Protein 3EH2 (pdb70)

GO terms:
  GO:0005829 cytosol (C, IDA)
  GO:0008270 zinc ion binding (F, IDA)
  GO:0030127 COPII vesicle coat (C, IDA)
  GO:0090110 COPII-coated vesicle cargo loading (P, IDA)
  GO:0005789 endoplasmic reticulum membrane (C, EXP)
  GO:0006888 endoplasmic reticulum to Golgi vesicle-mediated transport (P, IMP)
  GO:0000149 SNARE binding (F, IPI)
  GO:0005515 protein binding (F, IPI)
  GO:0005789 endoplasmic reticulum membrane (C, TAS)
  GO:0005829 cytosol (C, TAS)
  GO:0012507 ER to Golgi transport vesicle membrane (C, TAS)

B-factor: mean 47.48, std 22.79, range [3.95, 114.4]

Structure (mmCIF, N/CA/C/O backbone):
data_3EH2
#
_entry.id   3EH2
#
_cell.length_a   69.690
_cell.length_b   182.980
_cell.length_c   201.830
_cell.angle_alpha   90.00
_cell.angle_beta   90.00
_cell.angle_gamma   90.00
#
_symmetry.space_group_name_H-M   'P 21 21 21'
#
loop_
_entity.id
_entity.type
_entity.pdbx_description
1 polymer 'Protein transport protein Sec24C'
2 non-polymer 'ZINC ION'
3 water water
#
loop_
_atom_site.group_PDB
_atom_site.id
_atom_site.type_symbol
_atom_site.label_atom_id
_atom_site.label_alt_id
_atom_site.label_comp_id
_atom_site.label_asym_id
_atom_site.label_entity_id
_atom_site.label_seq_id
_atom_site.pdbx_PDB_ins_code
_atom_site.Cartn_x
_atom_site.Cartn_y
_atom_site.Cartn_z
_atom_site.occupancy
_atom_site.B_iso_or_equiv
_atom_site.auth_seq_id
_atom_site.auth_comp_id
_atom_site.auth_asym_id
_atom_site.auth_atom_id
_atom_site.pdbx_PDB_model_num
ATOM 1 N N . PRO A 1 1 ? -9.389 -9.592 -4.584 1.00 83.35 2 PRO A N 1
ATOM 2 C CA . PRO A 1 1 ? -8.113 -10.335 -4.709 1.00 79.97 2 PRO A CA 1
ATOM 3 C C . PRO A 1 1 ? -6.886 -9.529 -4.272 1.00 76.29 2 PRO A C 1
ATOM 4 O O . PRO A 1 1 ? -6.991 -8.353 -3.928 1.00 75.25 2 PRO A O 1
ATOM 8 N N . ILE A 1 2 ? -5.725 -10.180 -4.308 1.00 73.01 3 ILE A N 1
ATOM 9 C CA . ILE A 1 2 ? -4.435 -9.593 -3.927 1.00 68.73 3 ILE A CA 1
ATOM 10 C C . ILE A 1 2 ? -4.401 -8.955 -2.546 1.00 65.64 3 ILE A C 1
ATOM 11 O O . ILE A 1 2 ? -3.794 -9.496 -1.626 1.00 63.78 3 ILE A O 1
ATOM 16 N N . GLN A 1 3 ? -5.035 -7.795 -2.414 1.00 64.99 4 GLN A N 1
ATOM 17 C CA . GLN A 1 3 ? -5.091 -7.072 -1.147 1.00 63.61 4 GLN A CA 1
ATOM 18 C C . GLN A 1 3 ? -5.639 -7.942 -0.016 1.00 63.46 4 GLN A C 1
ATOM 19 O O . GLN A 1 3 ? -5.002 -8.091 1.027 1.00 59.59 4 GLN A O 1
ATOM 25 N N . VAL A 1 4 ? -6.824 -8.515 -0.232 1.00 64.97 5 VAL A N 1
ATOM 26 C CA . VAL A 1 4 ? -7.482 -9.346 0.776 1.00 65.83 5 VAL A CA 1
ATOM 27 C C . VAL A 1 4 ? -6.808 -10.695 1.007 1.00 59.32 5 VAL A C 1
ATOM 28 O O . VAL A 1 4 ? -6.829 -11.217 2.122 1.00 53.59 5 VAL A O 1
ATOM 32 N N . ILE A 1 5 ? -6.212 -11.253 -0.042 1.00 55.61 6 ILE A N 1
ATOM 33 C CA . ILE A 1 5 ? -5.526 -12.535 0.063 1.00 62.38 6 ILE A CA 1
ATOM 34 C C . ILE A 1 5 ? -4.404 -12.438 1.100 1.00 64.53 6 ILE A C 1
ATOM 35 O O . ILE A 1 5 ? -4.371 -13.195 2.073 1.00 61.41 6 ILE A O 1
ATOM 40 N N . GLU A 1 6 ? -3.493 -11.494 0.887 1.00 61.68 7 GLU A N 1
ATOM 41 C CA . GLU A 1 6 ? -2.376 -11.287 1.798 1.00 63.47 7 GLU A CA 1
ATOM 42 C C . GLU A 1 6 ? -2.862 -10.942 3.203 1.00 61.77 7 GLU A C 1
ATOM 43 O O . GLU A 1 6 ? -2.212 -11.279 4.187 1.00 53.53 7 GLU A O 1
ATOM 49 N N . ASP A 1 7 ? -4.003 -10.268 3.299 1.00 64.51 8 ASP A N 1
ATOM 50 C CA . ASP A 1 7 ? -4.542 -9.911 4.605 1.00 67.86 8 ASP A CA 1
ATOM 51 C C . ASP A 1 7 ? -5.213 -11.092 5.297 1.00 68.21 8 ASP A C 1
ATOM 52 O O . ASP A 1 7 ? -5.261 -11.142 6.523 1.00 68.41 8 ASP A O 1
ATOM 57 N N . ASP A 1 8 ? -5.733 -12.038 4.517 1.00 68.27 9 ASP A N 1
ATOM 58 C CA . ASP A 1 8 ? -6.365 -13.218 5.098 1.00 67.65 9 ASP A CA 1
ATOM 59 C C . ASP A 1 8 ? -5.283 -14.040 5.792 1.00 66.53 9 ASP A C 1
ATOM 60 O O . ASP A 1 8 ? -5.411 -14.389 6.968 1.00 66.33 9 ASP A O 1
ATOM 65 N N . ARG A 1 9 ? -4.213 -14.340 5.058 1.00 63.18 10 ARG A N 1
ATOM 66 C CA . ARG A 1 9 ? -3.102 -15.112 5.603 1.00 60.37 10 ARG A CA 1
ATOM 67 C C . ARG A 1 9 ? -2.505 -14.334 6.776 1.00 60.93 10 ARG A C 1
ATOM 68 O O . ARG A 1 9 ? -2.165 -14.913 7.809 1.00 55.31 10 ARG A O 1
ATOM 76 N N . ASN A 1 10 ? -2.402 -13.017 6.611 1.00 59.90 11 ASN A N 1
ATOM 77 C CA . ASN A 1 10 ? -1.852 -12.142 7.642 1.00 64.76 11 ASN A CA 1
ATOM 78 C C . ASN A 1 10 ? -2.599 -12.289 8.966 1.00 67.97 11 ASN A C 1
ATOM 79 O O . ASN A 1 10 ? -2.014 -12.116 10.035 1.00 69.20 11 ASN A O 1
ATOM 84 N N . ASN A 1 11 ? -3.890 -12.607 8.893 1.00 69.35 12 ASN A N 1
ATOM 85 C CA . ASN A 1 11 ? -4.706 -12.761 10.094 1.00 70.94 12 ASN A CA 1
ATOM 86 C C . ASN A 1 11 ? -4.842 -14.214 10.538 1.00 71.20 12 ASN A C 1
ATOM 87 O O . ASN A 1 11 ? -5.215 -14.486 11.679 1.00 70.43 12 ASN A O 1
ATOM 92 N N . ARG A 1 12 ? -4.537 -15.147 9.643 1.00 71.38 13 ARG A N 1
ATOM 93 C CA . ARG A 1 12 ? -4.641 -16.562 9.978 1.00 75.83 13 ARG A CA 1
ATOM 94 C C . ARG A 1 12 ? -3.280 -17.238 10.183 1.00 76.81 13 ARG A C 1
ATOM 95 O O . ARG A 1 12 ? -3.207 -18.460 10.324 1.00 79.84 13 ARG A O 1
ATOM 103 N N . GLY A 1 13 ? -2.209 -16.445 10.208 1.00 78.50 14 GLY A N 1
ATOM 104 C CA . GLY A 1 13 ? -0.880 -17.007 10.394 1.00 78.37 14 GLY A CA 1
ATOM 105 C C . GLY A 1 13 ? 0.140 -16.067 11.017 1.00 80.58 14 GLY A C 1
ATOM 106 O O . GLY A 1 13 ? 1.260 -15.946 10.518 1.00 77.78 14 GLY A O 1
ATOM 107 N N . THR A 1 14 ? -0.241 -15.408 12.111 1.00 83.66 15 THR A N 1
ATOM 108 C CA . THR A 1 14 ? 0.648 -14.480 12.809 1.00 82.99 15 THR A CA 1
ATOM 109 C C . THR A 1 14 ? 1.417 -15.186 13.931 1.00 81.43 15 THR A C 1
ATOM 110 O O . THR A 1 14 ? 2.366 -14.632 14.492 1.00 82.86 15 THR A O 1
ATOM 114 N N . GLU A 1 15 ? 0.999 -16.409 14.255 1.00 77.21 16 GLU A N 1
ATOM 115 C CA . GLU A 1 15 ? 1.654 -17.211 15.289 1.00 68.19 16 GLU A CA 1
ATOM 116 C C . GLU A 1 15 ? 2.896 -17.890 14.689 1.00 56.51 16 GLU A C 1
ATOM 117 O O . GLU A 1 15 ? 3.292 -17.578 13.566 1.00 54.37 16 GLU A O 1
ATOM 123 N N . PRO A 1 16 ? 3.538 -18.810 15.430 1.00 45.08 17 PRO A N 1
ATOM 124 C CA . PRO A 1 16 ? 4.722 -19.453 14.851 1.00 35.98 17 PRO A CA 1
ATOM 125 C C . PRO A 1 16 ? 4.411 -20.607 13.909 1.00 32.78 17 PRO A C 1
ATOM 126 O O . PRO A 1 16 ? 3.450 -21.362 14.105 1.00 30.46 17 PRO A O 1
ATOM 130 N N . PHE A 1 17 ? 5.220 -20.729 12.865 1.00 29.08 18 PHE A N 1
ATOM 131 C CA . PHE A 1 17 ? 5.053 -21.820 11.920 1.00 21.14 18 PHE A CA 1
ATOM 132 C C . PHE A 1 17 ? 6.062 -22.873 12.366 1.00 21.71 18 PHE A C 1
ATOM 133 O O . PHE A 1 17 ? 7.266 -22.641 12.298 1.00 26.66 18 PHE A O 1
ATOM 141 N N . VAL A 1 18 ? 5.566 -24.005 12.860 1.00 18.92 19 VAL A N 1
ATOM 142 C CA . VAL A 1 18 ? 6.414 -25.100 13.318 1.00 19.39 19 VAL A CA 1
ATOM 143 C C . VAL A 1 18 ? 6.465 -26.124 12.193 1.00 22.91 19 VAL A C 1
ATOM 144 O O . VAL A 1 18 ? 5.420 -26.592 11.730 1.00 14.67 19 VAL A O 1
ATOM 148 N N . THR A 1 19 ? 7.672 -26.482 11.757 1.00 17.36 20 THR A N 1
ATOM 149 C CA . THR A 1 19 ? 7.815 -27.415 10.640 1.00 23.27 20 THR A CA 1
ATOM 150 C C . THR A 1 19 ? 7.826 -28.885 10.999 1.00 23.18 20 THR A C 1
ATOM 151 O O . THR A 1 19 ? 8.713 -29.616 10.561 1.00 19.32 20 THR A O 1
ATOM 155 N N . GLY A 1 20 ? 6.834 -29.315 11.775 1.00 31.91 21 GLY A N 1
ATOM 156 C CA . GLY A 1 20 ? 6.750 -30.710 12.179 1.00 31.98 21 GLY A CA 1
ATOM 157 C C . GLY A 1 20 ? 5.810 -31.570 11.341 1.00 35.21 21 GLY A C 1
ATOM 158 O O . GLY A 1 20 ? 5.823 -32.794 11.461 1.00 36.26 21 GLY A O 1
ATOM 159 N N . VAL A 1 21 ? 5.003 -30.945 10.487 1.00 33.98 22 VAL A N 1
ATOM 160 C CA . VAL A 1 21 ? 4.065 -31.685 9.650 1.00 30.06 22 VAL A CA 1
ATOM 161 C C . VAL A 1 21 ? 4.559 -31.843 8.215 1.00 30.43 22 VAL A C 1
ATOM 162 O O . VAL A 1 21 ? 4.960 -30.870 7.578 1.00 25.13 22 VAL A O 1
ATOM 166 N N . ARG A 1 22 ? 4.491 -33.071 7.711 1.00 24.76 23 ARG A N 1
ATOM 167 C CA . ARG A 1 22 ? 4.955 -33.415 6.374 1.00 31.95 23 ARG A CA 1
ATOM 168 C C . ARG A 1 22 ? 4.766 -32.355 5.263 1.00 35.64 23 ARG A C 1
ATOM 169 O O . ARG A 1 22 ? 5.612 -31.468 5.102 1.00 50.92 23 ARG A O 1
ATOM 177 N N . GLY A 1 23 ? 3.687 -32.444 4.493 1.00 31.11 24 GLY A N 1
ATOM 178 C CA . GLY A 1 23 ? 3.459 -31.485 3.420 1.00 28.01 24 GLY A CA 1
ATOM 179 C C . GLY A 1 23 ? 2.619 -30.280 3.819 1.00 26.36 24 GLY A C 1
ATOM 180 O O . GLY A 1 23 ? 1.603 -29.982 3.207 1.00 21.54 24 GLY A O 1
ATOM 181 N N . GLN A 1 24 ? 3.068 -29.574 4.845 1.00 22.72 25 GLN A N 1
ATOM 182 C CA . GLN A 1 24 ? 2.372 -28.408 5.356 1.00 27.47 25 GLN A CA 1
ATOM 183 C C . GLN A 1 24 ? 2.689 -27.154 4.530 1.00 18.79 25 GLN A C 1
ATOM 184 O O . GLN A 1 24 ? 3.841 -26.750 4.420 1.00 24.87 25 GLN A O 1
ATOM 190 N N . VAL A 1 25 ? 1.668 -26.544 3.943 1.00 24.21 26 VAL A N 1
ATOM 191 C CA . VAL A 1 25 ? 1.869 -25.337 3.141 1.00 20.58 26 VAL A CA 1
ATOM 192 C C . VAL A 1 25 ? 2.275 -24.207 4.090 1.00 18.79 26 VAL A C 1
ATOM 193 O O . VAL A 1 25 ? 1.588 -23.935 5.072 1.00 23.13 26 VAL A O 1
ATOM 197 N N . PRO A 1 26 ? 3.406 -23.538 3.815 1.00 22.03 27 PRO A N 1
ATOM 198 C CA . PRO A 1 26 ? 3.860 -22.446 4.689 1.00 18.75 27 PRO A CA 1
ATOM 199 C C . PRO A 1 26 ? 3.011 -21.197 4.501 1.00 21.85 27 PRO A C 1
ATOM 200 O O . PRO A 1 26 ? 2.190 -21.143 3.601 1.00 17.87 27 PRO A O 1
ATOM 204 N N . PRO A 1 27 ? 3.181 -20.189 5.367 1.00 20.68 28 PRO A N 1
ATOM 205 C CA . PRO A 1 27 ? 2.390 -18.956 5.220 1.00 23.67 28 PRO A CA 1
ATOM 206 C C . PRO A 1 27 ? 2.806 -18.244 3.930 1.00 17.99 28 PRO A C 1
ATOM 207 O O . PRO A 1 27 ? 3.826 -18.582 3.335 1.00 27.83 28 PRO A O 1
ATOM 211 N N . LEU A 1 28 ? 2.026 -17.263 3.501 1.00 17.27 29 LEU A N 1
ATOM 212 C CA . LEU A 1 28 ? 2.335 -16.529 2.277 1.00 21.71 29 LEU A CA 1
ATOM 213 C C . LEU A 1 28 ? 3.585 -15.671 2.492 1.00 20.58 29 LEU A C 1
ATOM 214 O O . LEU A 1 28 ? 3.865 -15.255 3.617 1.00 20.42 29 LEU A O 1
ATOM 219 N N . VAL A 1 29 ? 4.348 -15.412 1.429 1.00 17.66 30 VAL A N 1
ATOM 220 C CA . VAL A 1 29 ? 5.575 -14.617 1.583 1.00 24.57 30 VAL A CA 1
ATOM 221 C C . VAL A 1 29 ? 5.297 -13.202 2.088 1.00 31.67 30 VAL A C 1
ATOM 222 O O . VAL A 1 29 ? 6.186 -12.543 2.637 1.00 26.87 30 VAL A O 1
ATOM 226 N N . THR A 1 30 ? 4.061 -12.747 1.900 1.00 20.31 31 THR A N 1
ATOM 227 C CA . THR A 1 30 ? 3.661 -11.417 2.315 1.00 22.14 31 THR A CA 1
ATOM 228 C C . THR A 1 30 ? 3.218 -11.378 3.768 1.00 25.38 31 THR A C 1
ATOM 229 O O . THR A 1 30 ? 2.729 -10.359 4.249 1.00 22.68 31 THR A O 1
ATOM 233 N N . THR A 1 31 ? 3.379 -12.496 4.462 1.00 26.51 32 THR A N 1
ATOM 234 C CA . THR A 1 31 ? 2.990 -12.577 5.868 1.00 27.99 32 THR A CA 1
ATOM 235 C C . THR A 1 31 ? 4.217 -12.717 6.756 1.00 29.68 32 THR A C 1
ATOM 236 O O . THR A 1 31 ? 5.083 -13.548 6.495 1.00 23.80 32 THR A O 1
ATOM 240 N N . ASN A 1 32 ? 4.290 -11.899 7.797 1.00 27.50 33 ASN A N 1
ATOM 241 C CA . ASN A 1 32 ? 5.404 -11.963 8.732 1.00 32.94 33 ASN A CA 1
ATOM 242 C C . ASN A 1 32 ? 5.111 -13.081 9.710 1.00 26.88 33 ASN A C 1
ATOM 243 O O . ASN A 1 32 ? 4.008 -13.172 10.242 1.00 31.46 33 ASN A O 1
ATOM 248 N N . PHE A 1 33 ? 6.096 -13.938 9.943 1.00 27.73 34 PHE A N 1
ATOM 249 C CA . PHE A 1 33 ? 5.922 -15.048 10.866 1.00 24.97 34 PHE A CA 1
ATOM 250 C C . PHE A 1 33 ? 7.255 -15.554 11.358 1.00 27.54 34 PHE A C 1
ATOM 251 O O . PHE A 1 33 ? 8.302 -15.242 10.792 1.00 24.73 34 PHE A O 1
ATOM 259 N N . LEU A 1 34 ? 7.208 -16.328 12.431 1.00 26.36 35 LEU A N 1
ATOM 260 C CA . LEU A 1 34 ? 8.409 -16.895 13.012 1.00 34.65 35 LEU A CA 1
ATOM 261 C C . LEU A 1 34 ? 8.430 -18.381 12.705 1.00 33.71 35 LEU A C 1
ATOM 262 O O . LEU A 1 34 ? 7.411 -19.065 12.831 1.00 30.74 35 LEU A O 1
ATOM 267 N N . VAL A 1 35 ? 9.592 -18.882 12.307 1.00 31.09 36 VAL A N 1
ATOM 268 C CA . VAL A 1 35 ? 9.715 -20.296 11.999 1.00 24.64 36 VAL A CA 1
ATOM 269 C C . VAL A 1 35 ? 10.464 -21.066 13.072 1.00 24.55 36 VAL A C 1
ATOM 270 O O . VAL A 1 35 ? 11.532 -20.651 13.527 1.00 24.10 36 VAL A O 1
ATOM 274 N N . LYS A 1 36 ? 9.885 -22.187 13.480 1.00 22.11 37 LYS A N 1
ATOM 275 C CA . LYS A 1 36 ? 10.514 -23.075 14.446 1.00 25.96 37 LYS A CA 1
ATOM 276 C C . LYS A 1 36 ? 10.693 -24.394 13.693 1.00 21.53 37 LYS A C 1
ATOM 277 O O . LYS A 1 36 ? 9.721 -25.013 13.263 1.00 17.71 37 LYS A O 1
ATOM 283 N N . ASP A 1 37 ? 11.938 -24.807 13.518 1.00 17.52 38 ASP A N 1
ATOM 284 C CA . ASP A 1 37 ? 12.226 -26.023 12.777 1.00 29.30 38 ASP A CA 1
ATOM 285 C C . ASP A 1 37 ? 11.408 -27.246 13.222 1.00 30.02 38 ASP A C 1
ATOM 286 O O . ASP A 1 37 ? 10.247 -27.379 12.853 1.00 49.43 38 ASP A O 1
ATOM 291 N N . GLN A 1 38 ? 11.986 -28.134 14.009 1.00 27.92 39 GLN A N 1
ATOM 292 C CA . GLN A 1 38 ? 11.283 -29.357 14.445 1.00 29.81 39 GLN A CA 1
ATOM 293 C C . GLN A 1 38 ? 11.094 -30.477 13.389 1.00 28.65 39 GLN A C 1
ATOM 294 O O . GLN A 1 38 ? 10.172 -31.290 13.492 1.00 29.06 39 GLN A O 1
ATOM 300 N N . GLY A 1 39 ? 11.955 -30.543 12.376 1.00 26.39 40 GLY A N 1
ATOM 301 C CA . GLY A 1 39 ? 11.822 -31.635 11.424 1.00 24.62 40 GLY A CA 1
ATOM 302 C C . GLY A 1 39 ? 11.873 -31.392 9.926 1.00 25.42 40 GLY A C 1
ATOM 303 O O . GLY A 1 39 ? 12.492 -32.165 9.212 1.00 23.19 40 GLY A O 1
ATOM 304 N N . ASN A 1 40 ? 11.205 -30.349 9.447 1.00 23.39 41 ASN A N 1
ATOM 305 C CA . ASN A 1 40 ? 11.184 -30.025 8.022 1.00 13.96 41 ASN A CA 1
ATOM 306 C C . ASN A 1 40 ? 12.008 -28.770 7.787 1.00 14.97 41 ASN A C 1
ATOM 307 O O . ASN A 1 40 ? 12.157 -27.938 8.679 1.00 19.42 41 ASN A O 1
ATOM 312 N N . ALA A 1 41 ? 12.533 -28.630 6.581 1.00 10.74 42 ALA A N 1
ATOM 313 C CA . ALA A 1 41 ? 13.323 -27.461 6.238 1.00 17.06 42 ALA A CA 1
ATOM 314 C C . ALA A 1 41 ? 12.387 -26.270 6.321 1.00 18.17 42 ALA A C 1
ATOM 315 O O . ALA A 1 41 ? 11.233 -26.335 5.883 1.00 15.24 42 ALA A O 1
ATOM 317 N N . SER A 1 42 ? 12.884 -25.189 6.901 1.00 12.72 43 SER A N 1
ATOM 318 C CA . SER A 1 42 ? 12.094 -23.984 7.031 1.00 16.43 43 SER A CA 1
ATOM 319 C C . SER A 1 42 ? 11.773 -23.434 5.650 1.00 16.70 43 SER A C 1
ATOM 320 O O . SER A 1 42 ? 12.526 -23.629 4.695 1.00 15.78 43 SER A O 1
ATOM 323 N N . PRO A 1 43 ? 10.635 -22.753 5.516 1.00 15.78 44 PRO A N 1
ATOM 324 C CA . PRO A 1 43 ? 10.281 -22.194 4.210 1.00 19.57 44 PRO A CA 1
ATOM 325 C C . PRO A 1 43 ? 11.288 -21.127 3.736 1.00 13.94 44 PRO A C 1
ATOM 326 O O . PRO A 1 43 ? 11.273 -20.705 2.588 1.00 22.88 44 PRO A O 1
ATOM 330 N N . ARG A 1 44 ? 12.169 -20.686 4.621 1.00 19.57 45 ARG A N 1
ATOM 331 C CA . ARG A 1 44 ? 13.156 -19.690 4.215 1.00 19.14 45 ARG A CA 1
ATOM 332 C C . ARG A 1 44 ? 14.257 -20.321 3.370 1.00 13.63 45 ARG A C 1
ATOM 333 O O . ARG A 1 44 ? 14.951 -19.640 2.606 1.00 16.15 45 ARG A O 1
ATOM 341 N N . TYR A 1 45 ? 14.406 -21.631 3.517 1.00 19.13 46 TYR A N 1
ATOM 342 C CA . TYR A 1 45 ? 15.406 -22.396 2.789 1.00 19.75 46 TYR A CA 1
ATOM 343 C C . TYR A 1 45 ? 14.809 -23.011 1.514 1.00 23.78 46 TYR A C 1
ATOM 344 O O . TYR A 1 45 ? 15.477 -23.087 0.476 1.00 20.48 46 TYR A O 1
ATOM 353 N N . ILE A 1 46 ? 13.555 -23.458 1.602 1.00 23.08 47 ILE A N 1
ATOM 354 C CA . ILE A 1 46 ? 12.891 -24.091 0.467 1.00 23.69 47 ILE A CA 1
ATOM 355 C C . ILE A 1 46 ? 11.381 -23.864 0.393 1.00 24.10 47 ILE A C 1
ATOM 356 O O . ILE A 1 46 ? 10.673 -23.982 1.398 1.00 19.78 47 ILE A O 1
ATOM 361 N N . ARG A 1 47 ? 10.894 -23.565 -0.806 1.00 18.52 48 ARG A N 1
ATOM 362 C CA . ARG A 1 47 ? 9.456 -23.392 -1.042 1.00 16.95 48 ARG A CA 1
ATOM 363 C C . ARG A 1 47 ? 9.123 -24.165 -2.313 1.00 18.39 48 ARG A C 1
ATOM 364 O O . ARG A 1 47 ? 9.880 -24.123 -3.288 1.00 14.53 48 ARG A O 1
ATOM 372 N N . CYS A 1 48 ? 7.994 -24.872 -2.292 1.00 16.89 49 CYS A N 1
ATOM 373 C CA . CYS A 1 48 ? 7.553 -25.679 -3.422 1.00 15.67 49 CYS A CA 1
ATOM 374 C C . CYS A 1 48 ? 6.281 -25.150 -4.063 1.00 19.36 49 CYS A C 1
ATOM 375 O O . CYS A 1 48 ? 5.509 -24.434 -3.431 1.00 19.71 49 CYS A O 1
ATOM 378 N N . THR A 1 49 ? 6.070 -25.523 -5.322 1.00 11.98 50 THR A N 1
ATOM 379 C CA . THR A 1 49 ? 4.884 -25.137 -6.065 1.00 10.75 50 THR A CA 1
ATOM 380 C C . THR A 1 49 ? 3.745 -26.017 -5.589 1.00 17.38 50 THR A C 1
ATOM 381 O O . THR A 1 49 ? 2.575 -25.612 -5.582 1.00 16.90 50 THR A O 1
ATOM 385 N N . SER A 1 50 ? 4.110 -27.230 -5.182 1.00 19.97 51 SER A N 1
ATOM 386 C CA . SER A 1 50 ? 3.154 -28.217 -4.709 1.00 13.05 51 SER A CA 1
ATOM 387 C C . SER A 1 50 ? 3.650 -28.951 -3.469 1.00 19.12 51 SER A C 1
ATOM 388 O O . SER A 1 50 ? 4.759 -29.477 -3.458 1.00 16.14 51 SER A O 1
ATOM 391 N N . TYR A 1 51 ? 2.816 -28.998 -2.433 1.00 23.04 52 TYR A N 1
ATOM 392 C CA . TYR A 1 51 ? 3.178 -29.670 -1.189 1.00 21.86 52 TYR A CA 1
ATOM 393 C C . TYR A 1 51 ? 2.551 -31.055 -1.040 1.00 22.43 52 TYR A C 1
ATOM 394 O O . TYR A 1 51 ? 2.814 -31.758 -0.074 1.00 19.15 52 TYR A O 1
ATOM 403 N N . ASN A 1 52 ? 1.725 -31.443 -2.005 1.00 21.14 53 ASN A N 1
ATOM 404 C CA . ASN A 1 52 ? 1.091 -32.761 -2.002 1.00 21.78 53 ASN A CA 1
ATOM 405 C C . ASN A 1 52 ? 1.174 -33.229 -3.459 1.00 22.67 53 ASN A C 1
ATOM 406 O O . ASN A 1 52 ? 0.287 -32.975 -4.277 1.00 24.79 53 ASN A O 1
ATOM 411 N N . ILE A 1 53 ? 2.279 -33.901 -3.758 1.00 26.77 54 ILE A N 1
ATOM 412 C CA . ILE A 1 53 ? 2.619 -34.393 -5.087 1.00 31.07 54 ILE A CA 1
ATOM 413 C C . ILE A 1 53 ? 1.789 -35.555 -5.617 1.00 27.19 54 ILE A C 1
ATOM 414 O O . ILE A 1 53 ? 1.465 -36.484 -4.884 1.00 22.55 54 ILE A O 1
ATOM 419 N N . PRO A 1 54 ? 1.421 -35.504 -6.907 1.00 26.76 55 PRO A N 1
ATOM 420 C CA . PRO A 1 54 ? 0.636 -36.612 -7.459 1.00 21.76 55 PRO A CA 1
ATOM 421 C C . PRO A 1 54 ? 1.518 -37.849 -7.407 1.00 28.01 55 PRO A C 1
ATOM 422 O O . PRO A 1 54 ? 2.733 -37.764 -7.613 1.00 23.90 55 PRO A O 1
ATOM 426 N N . CYS A 1 55 ? 0.920 -38.996 -7.122 1.00 20.39 56 CYS A N 1
ATOM 427 C CA . CYS A 1 55 ? 1.693 -40.224 -7.013 1.00 25.81 56 CYS A CA 1
ATOM 428 C C . CYS A 1 55 ? 2.274 -40.789 -8.297 1.00 26.33 56 CYS A C 1
ATOM 429 O O . CYS A 1 55 ? 3.278 -41.506 -8.251 1.00 29.94 56 CYS A O 1
ATOM 432 N N . THR A 1 56 ? 1.658 -40.483 -9.436 1.00 15.22 57 THR A N 1
ATOM 433 C CA . THR A 1 56 ? 2.147 -41.016 -10.701 1.00 23.72 57 THR A CA 1
ATOM 434 C C . THR A 1 56 ? 2.291 -39.949 -11.769 1.00 25.30 57 THR A C 1
ATOM 435 O O . THR A 1 56 ? 1.841 -38.818 -11.605 1.00 27.87 57 THR A O 1
ATOM 439 N N . SER A 1 57 ? 2.915 -40.332 -12.874 1.00 24.12 58 SER A N 1
ATOM 440 C CA . SER A 1 57 ? 3.097 -39.441 -14.004 1.00 25.42 58 SER A CA 1
ATOM 441 C C . SER A 1 57 ? 1.760 -39.160 -14.722 1.00 22.63 58 SER A C 1
ATOM 442 O O . SER A 1 57 ? 1.532 -38.049 -15.198 1.00 27.74 58 SER A O 1
ATOM 445 N N . ASP A 1 58 ? 0.881 -40.159 -14.799 1.00 20.45 59 ASP A N 1
ATOM 446 C CA . ASP A 1 58 ? -0.401 -39.980 -15.488 1.00 26.31 59 ASP A CA 1
ATOM 447 C C . ASP A 1 58 ? -1.267 -38.973 -14.749 1.00 20.87 59 ASP A C 1
ATOM 448 O O . ASP A 1 58 ? -1.866 -38.093 -15.355 1.00 20.66 59 ASP A O 1
ATOM 453 N N . MET A 1 59 ? -1.324 -39.112 -13.431 1.00 25.66 60 MET A N 1
ATOM 454 C CA . MET A 1 59 ? -2.105 -38.204 -12.604 1.00 24.91 60 MET A CA 1
ATOM 455 C C . MET A 1 59 ? -1.564 -36.785 -12.723 1.00 21.94 60 MET A C 1
ATOM 456 O O . MET A 1 59 ? -2.331 -35.824 -12.794 1.00 21.68 60 MET A O 1
ATOM 461 N N . ALA A 1 60 ? -0.240 -36.656 -12.744 1.00 21.40 61 ALA A N 1
ATOM 462 C CA . ALA A 1 60 ? 0.390 -35.347 -12.867 1.00 21.32 61 ALA A CA 1
ATOM 463 C C . ALA A 1 60 ? 0.011 -34.702 -14.195 1.00 26.07 61 ALA A C 1
ATOM 464 O O . ALA A 1 60 ? -0.364 -33.525 -14.234 1.00 25.90 61 ALA A O 1
ATOM 466 N N . LYS A 1 61 ? 0.106 -35.471 -15.280 1.00 21.42 62 LYS A N 1
ATOM 467 C CA . LYS A 1 61 ? -0.216 -34.942 -16.603 1.00 26.29 62 LYS A CA 1
ATOM 468 C C . LYS A 1 61 ? -1.668 -34.505 -16.689 1.00 24.87 62 LYS A C 1
ATOM 469 O O . LYS A 1 61 ? -2.045 -33.739 -17.569 1.00 25.35 62 LYS A O 1
ATOM 475 N N . GLN A 1 62 ? -2.486 -34.985 -15.764 1.00 26.88 63 GLN A N 1
ATOM 476 C CA . GLN A 1 62 ? -3.890 -34.611 -15.756 1.00 26.64 63 GLN A CA 1
ATOM 477 C C . GLN A 1 62 ? -4.088 -33.194 -15.251 1.00 25.90 63 GLN A C 1
ATOM 478 O O . GLN A 1 62 ? -5.088 -32.549 -15.583 1.00 22.77 63 GLN A O 1
ATOM 484 N N . ALA A 1 63 ? -3.146 -32.713 -14.439 1.00 17.40 64 ALA A N 1
ATOM 485 C CA . ALA A 1 63 ? -3.257 -31.367 -13.880 1.00 22.01 64 ALA A CA 1
ATOM 486 C C . ALA A 1 63 ? -2.326 -30.369 -14.559 1.00 17.34 64 ALA A C 1
ATOM 487 O O . ALA A 1 63 ? -2.593 -29.170 -14.556 1.00 25.40 64 ALA A O 1
ATOM 489 N N . GLN A 1 64 ? -1.231 -30.861 -15.129 1.00 18.97 65 GLN A N 1
ATOM 490 C CA . GLN A 1 64 ? -0.281 -29.994 -15.814 1.00 18.83 65 GLN A CA 1
ATOM 491 C C . GLN A 1 64 ? 0.350 -28.970 -14.868 1.00 24.61 65 GLN A C 1
ATOM 492 O O . GLN A 1 64 ? 0.824 -27.919 -15.308 1.00 24.02 65 GLN A O 1
ATOM 498 N N . VAL A 1 65 ? 0.345 -29.260 -13.571 1.00 21.63 66 VAL A N 1
ATOM 499 C CA . VAL A 1 65 ? 0.953 -28.344 -12.607 1.00 23.76 66 VAL A CA 1
ATOM 500 C C . VAL A 1 65 ? 2.441 -28.676 -12.407 1.00 20.74 66 VAL A C 1
ATOM 501 O O . VAL A 1 65 ? 2.794 -29.724 -11.880 1.00 21.90 66 VAL A O 1
ATOM 505 N N . PRO A 1 66 ? 3.337 -27.779 -12.845 1.00 21.50 67 PRO A N 1
ATOM 506 C CA . PRO A 1 66 ? 4.772 -28.038 -12.686 1.00 16.97 67 PRO A CA 1
ATOM 507 C C . PRO A 1 66 ? 5.120 -28.268 -11.225 1.00 20.77 67 PRO A C 1
ATOM 508 O O . PRO A 1 66 ? 4.579 -27.607 -10.341 1.00 14.82 67 PRO A O 1
ATOM 512 N N . LEU A 1 67 ? 5.998 -29.235 -10.978 1.00 21.41 68 LEU A N 1
ATOM 513 C CA . LEU A 1 67 ? 6.421 -29.561 -9.627 1.00 21.22 68 LEU A CA 1
ATOM 514 C C . LEU A 1 67 ? 7.820 -28.977 -9.465 1.00 21.55 68 LEU A C 1
ATOM 515 O O . LEU A 1 67 ? 8.786 -29.511 -9.997 1.00 22.80 68 LEU A O 1
ATOM 520 N N . ALA A 1 68 ? 7.926 -27.876 -8.733 1.00 19.38 69 ALA A N 1
ATOM 521 C CA . ALA A 1 68 ? 9.215 -27.225 -8.568 1.00 18.45 69 ALA A CA 1
ATOM 522 C C . ALA A 1 68 ? 9.513 -26.736 -7.160 1.00 18.68 69 ALA A C 1
ATOM 523 O O . ALA A 1 68 ? 8.618 -26.504 -6.350 1.00 23.68 69 ALA A O 1
ATOM 525 N N . ALA A 1 69 ? 10.796 -26.558 -6.887 1.00 19.42 70 ALA A N 1
ATOM 526 C CA . ALA A 1 69 ? 11.231 -26.098 -5.588 1.00 11.85 70 ALA A CA 1
ATOM 527 C C . ALA A 1 69 ? 12.200 -24.952 -5.774 1.00 20.27 70 ALA A C 1
ATOM 528 O O . ALA A 1 69 ? 13.105 -25.024 -6.612 1.00 15.09 70 ALA A O 1
ATOM 530 N N . VAL A 1 70 ? 12.003 -23.892 -4.994 1.00 17.24 71 VAL A N 1
ATOM 531 C CA . VAL A 1 70 ? 12.879 -22.734 -5.050 1.00 17.23 71 VAL A CA 1
ATOM 532 C C . VAL A 1 70 ? 13.710 -22.839 -3.780 1.00 15.81 71 VAL A C 1
ATOM 533 O O . VAL A 1 70 ? 13.196 -22.683 -2.680 1.00 18.18 71 VAL A O 1
ATOM 537 N N . ILE A 1 71 ? 15.003 -23.093 -3.952 1.00 21.65 72 ILE A N 1
ATOM 538 C CA . ILE A 1 71 ? 15.929 -23.296 -2.843 1.00 15.99 72 ILE A CA 1
ATOM 539 C C . ILE A 1 71 ? 16.935 -22.166 -2.616 1.00 16.38 72 ILE A C 1
ATOM 540 O O . ILE A 1 71 ? 17.545 -21.653 -3.551 1.00 14.37 72 ILE A O 1
ATOM 545 N N . LYS A 1 72 ? 17.113 -21.813 -1.348 1.00 17.28 73 LYS A N 1
ATOM 546 C CA . LYS A 1 72 ? 18.003 -20.732 -0.912 1.00 19.97 73 LYS A CA 1
ATOM 547 C C . LYS A 1 72 ? 18.849 -21.347 0.205 1.00 20.20 73 LYS A C 1
ATOM 548 O O . LYS A 1 72 ? 18.601 -21.100 1.392 1.00 17.33 73 LYS A O 1
ATOM 554 N N . PRO A 1 73 ? 19.868 -22.139 -0.159 1.00 17.82 74 PRO A N 1
ATOM 555 C CA . PRO A 1 73 ? 20.766 -22.830 0.781 1.00 20.58 74 PRO A CA 1
ATOM 556 C C . PRO A 1 73 ? 21.279 -22.073 2.002 1.00 25.76 74 PRO A C 1
ATOM 557 O O . PRO A 1 73 ? 21.202 -22.579 3.119 1.00 18.14 74 PRO A O 1
ATOM 561 N N . LEU A 1 74 ? 21.806 -20.872 1.796 1.00 25.15 75 LEU A N 1
ATOM 562 C CA . LEU A 1 74 ? 22.343 -20.096 2.908 1.00 25.80 75 LEU A CA 1
ATOM 563 C C . LEU A 1 74 ? 21.507 -18.873 3.278 1.00 24.03 75 LEU A C 1
ATOM 564 O O . LEU A 1 74 ? 22.053 -17.840 3.667 1.00 23.16 75 LEU A O 1
ATOM 569 N N . ALA A 1 75 ? 20.188 -18.996 3.159 1.00 22.94 76 ALA A N 1
ATOM 570 C CA . ALA A 1 75 ? 19.272 -17.901 3.492 1.00 20.68 76 ALA A CA 1
ATOM 571 C C . ALA A 1 75 ? 19.617 -17.249 4.825 1.00 23.23 76 ALA A C 1
ATOM 572 O O . ALA A 1 75 ? 19.919 -17.934 5.806 1.00 21.90 76 ALA A O 1
ATOM 574 N N . ARG A 1 76 ? 19.578 -15.922 4.853 1.00 27.98 77 ARG A N 1
ATOM 575 C CA . ARG A 1 76 ? 19.856 -15.172 6.072 1.00 33.17 77 ARG A CA 1
ATOM 576 C C . ARG A 1 76 ? 18.601 -15.305 6.919 1.00 27.81 77 ARG A C 1
ATOM 577 O O . ARG A 1 76 ? 17.498 -15.088 6.435 1.00 30.36 77 ARG A O 1
ATOM 585 N N . LEU A 1 77 ? 18.768 -15.650 8.186 1.00 31.34 78 LEU A N 1
ATOM 586 C CA . LEU A 1 77 ? 17.623 -15.823 9.064 1.00 36.10 78 LEU A CA 1
ATOM 587 C C . LEU A 1 77 ? 17.429 -14.678 10.042 1.00 38.49 78 LEU A C 1
ATOM 588 O O . LEU A 1 77 ? 18.387 -14.017 10.439 1.00 41.77 78 LEU A O 1
ATOM 593 N N . PRO A 1 78 ? 16.173 -14.417 10.428 1.00 42.96 79 PRO A N 1
ATOM 594 C CA . PRO A 1 78 ? 15.893 -13.345 11.381 1.00 42.60 79 PRO A CA 1
ATOM 595 C C . PRO A 1 78 ? 16.639 -13.721 12.651 1.00 47.53 79 PRO A C 1
ATOM 596 O O . PRO A 1 78 ? 16.854 -14.902 12.921 1.00 49.31 79 PRO A O 1
ATOM 600 N N . PRO A 1 79 ? 17.034 -12.728 13.454 1.00 51.85 80 PRO A N 1
ATOM 601 C CA . PRO A 1 79 ? 17.768 -12.986 14.698 1.00 48.76 80 PRO A CA 1
ATOM 602 C C . PRO A 1 79 ? 17.174 -14.079 15.577 1.00 44.42 80 PRO A C 1
ATOM 603 O O . PRO A 1 79 ? 17.905 -14.895 16.142 1.00 44.08 80 PRO A O 1
ATOM 607 N N . GLU A 1 80 ? 15.849 -14.099 15.680 1.00 37.54 81 GLU A N 1
ATOM 608 C CA . GLU A 1 80 ? 15.162 -15.062 16.537 1.00 41.08 81 GLU A CA 1
ATOM 609 C C . GLU A 1 80 ? 15.152 -16.500 16.043 1.00 38.60 81 GLU A C 1
ATOM 610 O O . GLU A 1 80 ? 14.865 -17.417 16.812 1.00 39.92 81 GLU A O 1
ATOM 616 N N . GLU A 1 81 ? 15.450 -16.707 14.768 1.00 35.01 82 GLU A N 1
ATOM 617 C CA . GLU A 1 81 ? 15.459 -18.058 14.226 1.00 33.15 82 GLU A CA 1
ATOM 618 C C . GLU A 1 81 ? 16.859 -18.653 14.263 1.00 29.85 82 GLU A C 1
ATOM 619 O O . GLU A 1 81 ? 17.816 -18.053 13.782 1.00 30.55 82 GLU A O 1
ATOM 625 N N . ALA A 1 82 ? 16.962 -19.829 14.871 1.00 26.19 83 ALA A N 1
ATOM 626 C CA . ALA A 1 82 ? 18.227 -20.534 15.031 1.00 28.23 83 ALA A CA 1
ATOM 627 C C . ALA A 1 82 ? 18.874 -20.976 13.726 1.00 29.66 83 ALA A C 1
ATOM 628 O O . ALA A 1 82 ? 18.210 -21.471 12.824 1.00 31.29 83 ALA A O 1
ATOM 630 N N . SER A 1 83 ? 20.184 -20.785 13.645 1.00 28.72 84 SER A N 1
ATOM 631 C CA . SER A 1 83 ? 20.951 -21.186 12.484 1.00 30.60 84 SER A CA 1
ATOM 632 C C . SER A 1 83 ? 21.168 -22.699 12.568 1.00 27.35 84 SER A C 1
ATOM 633 O O . SER A 1 83 ? 20.997 -23.313 13.623 1.00 20.48 84 SER A O 1
ATOM 636 N N . PRO A 1 84 ? 21.554 -23.317 11.451 1.00 21.19 85 PRO A N 1
ATOM 637 C CA . PRO A 1 84 ? 21.786 -24.767 11.420 1.00 19.54 85 PRO A CA 1
ATOM 638 C C . PRO A 1 84 ? 22.906 -25.185 12.382 1.00 24.78 85 PRO A C 1
ATOM 639 O O . PRO A 1 84 ? 23.937 -24.518 12.458 1.00 28.39 85 PRO A O 1
ATOM 643 N N . TYR A 1 85 ? 22.697 -26.266 13.129 1.00 22.96 86 TYR A N 1
ATOM 644 C CA . TYR A 1 85 ? 23.726 -26.763 14.046 1.00 23.31 86 TYR A CA 1
ATOM 645 C C . TYR A 1 85 ? 24.782 -27.487 13.229 1.00 22.87 86 TYR A C 1
ATOM 646 O O . TYR A 1 85 ? 24.461 -28.138 12.231 1.00 24.57 86 TYR A O 1
ATOM 655 N N . VAL A 1 86 ? 26.037 -27.381 13.652 1.00 22.70 87 VAL A N 1
ATOM 656 C CA . VAL A 1 86 ? 27.123 -28.062 12.962 1.00 22.61 87 VAL A CA 1
ATOM 657 C C . VAL A 1 86 ? 27.435 -29.355 13.702 1.00 23.71 87 VAL A C 1
ATOM 658 O O . VAL A 1 86 ? 27.748 -29.345 14.890 1.00 30.33 87 VAL A O 1
ATOM 662 N N . VAL A 1 87 ? 27.323 -30.470 12.993 1.00 23.10 88 VAL A N 1
ATOM 663 C CA . VAL A 1 87 ? 27.590 -31.777 13.575 1.00 28.06 88 VAL A CA 1
ATOM 664 C C . VAL A 1 87 ? 28.962 -32.284 13.124 1.00 26.83 88 VAL A C 1
ATOM 665 O O . VAL A 1 87 ? 29.288 -32.289 11.935 1.00 31.60 88 VAL A O 1
ATOM 669 N N . ASP A 1 88 ? 29.754 -32.724 14.088 1.00 28.17 89 ASP A N 1
ATOM 670 C CA . ASP A 1 88 ? 31.097 -33.202 13.822 1.00 23.88 89 ASP A CA 1
ATOM 671 C C . ASP A 1 88 ? 31.256 -34.680 14.125 1.00 21.33 89 ASP A C 1
ATOM 672 O O . ASP A 1 88 ? 31.377 -35.073 15.287 1.00 18.72 89 ASP A O 1
ATOM 677 N N . HIS A 1 89 ? 31.270 -35.490 13.069 1.00 21.04 90 HIS A N 1
ATOM 678 C CA . HIS A 1 89 ? 31.414 -36.935 13.198 1.00 19.03 90 HIS A CA 1
ATOM 679 C C . HIS A 1 89 ? 32.839 -37.439 13.108 1.00 24.28 90 HIS A C 1
ATOM 680 O O . HIS A 1 89 ? 33.056 -38.638 12.958 1.00 21.62 90 HIS A O 1
ATOM 687 N N . GLY A 1 90 ? 33.812 -36.534 13.202 1.00 29.29 91 GLY A N 1
ATOM 688 C CA . GLY A 1 90 ? 35.199 -36.960 13.147 1.00 26.08 91 GLY A CA 1
ATOM 689 C C . GLY A 1 90 ? 35.637 -37.452 11.780 1.00 31.26 91 GLY A C 1
ATOM 690 O O . GLY A 1 90 ? 35.052 -37.078 10.767 1.00 28.21 91 GLY A O 1
ATOM 691 N N . GLU A 1 91 ? 36.652 -38.311 11.757 1.00 31.39 92 GLU A N 1
ATOM 692 C CA . GLU A 1 91 ? 37.203 -38.831 10.508 1.00 31.96 92 GLU A CA 1
ATOM 693 C C . GLU A 1 91 ? 36.266 -39.671 9.654 1.00 23.17 92 GLU A C 1
ATOM 694 O O . GLU A 1 91 ? 36.398 -39.690 8.437 1.00 26.30 92 GLU A O 1
ATOM 700 N N . SER A 1 92 ? 35.322 -40.372 10.265 1.00 23.30 93 SER A N 1
ATOM 701 C CA . SER A 1 92 ? 34.432 -41.198 9.466 1.00 26.27 93 SER A CA 1
ATOM 702 C C . SER A 1 92 ? 33.417 -40.355 8.693 1.00 27.35 93 SER A C 1
ATOM 703 O O . SER A 1 92 ? 32.828 -40.823 7.716 1.00 25.97 93 SER A O 1
ATOM 706 N N . GLY A 1 93 ? 33.226 -39.108 9.119 1.00 21.93 94 GLY A N 1
ATOM 707 C CA . GLY A 1 93 ? 32.277 -38.240 8.442 1.00 18.92 94 GLY A CA 1
ATOM 708 C C . GLY A 1 93 ? 30.842 -38.709 8.640 1.00 17.11 94 GLY A C 1
ATOM 709 O O . GLY A 1 93 ? 30.614 -39.686 9.336 1.00 23.30 94 GLY A O 1
ATOM 710 N N . PRO A 1 94 ? 29.852 -38.026 8.048 1.00 22.76 95 PRO A N 1
ATOM 711 C CA . PRO A 1 94 ? 28.422 -38.362 8.150 1.00 19.95 95 PRO A CA 1
ATOM 712 C C . PRO A 1 94 ? 28.016 -39.682 7.489 1.00 20.64 95 PRO A C 1
ATOM 713 O O . PRO A 1 94 ? 28.518 -40.032 6.420 1.00 19.76 95 PRO A O 1
ATOM 717 N N . LEU A 1 95 ? 27.095 -40.401 8.124 1.00 14.51 96 LEU A N 1
ATOM 718 C CA . LEU A 1 95 ? 26.612 -41.675 7.602 1.00 14.87 96 LEU A CA 1
ATOM 719 C C . LEU A 1 95 ? 25.679 -41.384 6.426 1.00 18.36 96 LEU A C 1
ATOM 720 O O . LEU A 1 95 ? 24.824 -40.506 6.516 1.00 16.01 96 LEU A O 1
ATOM 725 N N . ARG A 1 96 ? 25.841 -42.120 5.330 1.00 12.44 97 ARG A N 1
ATOM 726 C CA . ARG A 1 96 ? 25.042 -41.890 4.135 1.00 16.56 97 ARG A CA 1
ATOM 727 C C . ARG A 1 96 ? 24.495 -43.198 3.581 1.00 20.64 97 ARG A C 1
ATOM 728 O O . ARG A 1 96 ? 25.013 -44.272 3.879 1.00 24.05 97 ARG A O 1
ATOM 736 N N . CYS A 1 97 ? 23.438 -43.114 2.781 1.00 21.91 98 CYS A N 1
ATOM 737 C CA . CYS A 1 97 ? 22.885 -44.324 2.213 1.00 20.61 98 CYS A CA 1
ATOM 738 C C . CYS A 1 97 ? 23.914 -44.919 1.250 1.00 27.44 98 CYS A C 1
ATOM 739 O O . CYS A 1 97 ? 24.389 -44.256 0.316 1.00 19.26 98 CYS A O 1
ATOM 742 N N . ASN A 1 98 ? 24.243 -46.181 1.488 1.00 26.33 99 ASN A N 1
ATOM 743 C CA . ASN A 1 98 ? 25.222 -46.894 0.692 1.00 27.44 99 ASN A CA 1
ATOM 744 C C . ASN A 1 98 ? 24.839 -46.980 -0.779 1.00 29.66 99 ASN A C 1
ATOM 745 O O . ASN A 1 98 ? 25.708 -47.140 -1.636 1.00 30.00 99 ASN A O 1
ATOM 750 N N . ARG A 1 99 ? 23.547 -46.862 -1.076 1.00 26.62 100 ARG A N 1
ATOM 751 C CA . ARG A 1 99 ? 23.095 -46.931 -2.457 1.00 29.29 100 ARG A CA 1
ATOM 752 C C . ARG A 1 99 ? 22.903 -45.569 -3.123 1.00 29.67 100 ARG A C 1
ATOM 753 O O . ARG A 1 99 ? 23.612 -45.236 -4.072 1.00 27.38 100 ARG A O 1
ATOM 761 N N . CYS A 1 100 ? 21.947 -44.781 -2.641 1.00 25.65 101 CYS A N 1
ATOM 762 C CA . CYS A 1 100 ? 21.690 -43.473 -3.250 1.00 25.32 101 CYS A CA 1
ATOM 763 C C . CYS A 1 100 ? 22.550 -42.330 -2.688 1.00 24.17 101 CYS A C 1
ATOM 764 O O . CYS A 1 100 ? 22.527 -41.215 -3.214 1.00 31.14 101 CYS A O 1
ATOM 767 N N . LYS A 1 101 ? 23.284 -42.607 -1.613 1.00 23.93 102 LYS A N 1
ATOM 768 C CA . LYS A 1 101 ? 24.161 -41.624 -0.974 1.00 27.30 102 LYS A CA 1
ATOM 769 C C . LYS A 1 101 ? 23.474 -40.447 -0.291 1.00 26.29 102 LYS A C 1
ATOM 770 O O . LYS A 1 101 ? 24.079 -39.389 -0.126 1.00 28.07 102 LYS A O 1
ATOM 776 N N . ALA A 1 102 ? 22.213 -40.623 0.100 1.00 24.32 103 ALA A N 1
ATOM 777 C CA . ALA A 1 102 ? 21.491 -39.568 0.810 1.00 21.06 103 ALA A CA 1
ATOM 778 C C . ALA A 1 102 ? 22.100 -39.544 2.208 1.00 20.48 103 ALA A C 1
ATOM 779 O O . ALA A 1 102 ? 22.593 -40.567 2.688 1.00 20.59 103 ALA A O 1
ATOM 781 N N . TYR A 1 103 ? 22.076 -38.393 2.860 1.00 16.64 104 TYR A N 1
ATOM 782 C CA . TYR A 1 103 ? 22.652 -38.274 4.197 1.00 19.38 104 TYR A CA 1
ATOM 783 C C . TYR A 1 103 ? 21.638 -38.632 5.284 1.00 19.96 104 TYR A C 1
ATOM 784 O O . TYR A 1 103 ? 20.432 -38.496 5.083 1.00 17.32 104 TYR A O 1
ATOM 793 N N . MET A 1 104 ? 22.135 -39.090 6.431 1.00 12.76 105 MET A N 1
ATOM 794 C CA . MET A 1 104 ? 21.278 -39.427 7.562 1.00 20.53 105 MET A CA 1
ATOM 795 C C . MET A 1 104 ? 20.453 -38.184 7.847 1.00 17.84 105 MET A C 1
ATOM 796 O O . MET A 1 104 ? 20.984 -37.079 7.875 1.00 16.69 105 MET A O 1
ATOM 801 N N . CYS A 1 105 ? 19.160 -38.366 8.071 1.00 24.86 106 CYS A N 1
ATOM 802 C CA . CYS A 1 105 ? 18.270 -37.236 8.312 1.00 22.34 106 CYS A CA 1
ATOM 803 C C . CYS A 1 105 ? 17.108 -37.696 9.187 1.00 19.27 106 CYS A C 1
ATOM 804 O O . CYS A 1 105 ? 16.979 -38.883 9.480 1.00 18.69 106 CYS A O 1
ATOM 807 N N . PRO A 1 106 ? 16.234 -36.764 9.599 1.00 21.25 107 PRO A N 1
ATOM 808 C CA . PRO A 1 106 ? 15.091 -37.118 10.449 1.00 26.01 107 PRO A CA 1
ATOM 809 C C . PRO A 1 106 ? 14.115 -38.124 9.839 1.00 23.65 107 PRO A C 1
ATOM 810 O O . PRO A 1 106 ? 13.271 -38.659 10.548 1.00 24.00 107 PRO A O 1
ATOM 814 N N . PHE A 1 107 ? 14.229 -38.381 8.537 1.00 25.32 108 PHE A N 1
ATOM 815 C CA . PHE A 1 107 ? 13.312 -39.304 7.863 1.00 27.54 108 PHE A CA 1
ATOM 816 C C . PHE A 1 107 ? 13.784 -40.751 7.777 1.00 28.34 108 PHE A C 1
ATOM 817 O O . PHE A 1 107 ? 12.975 -41.646 7.506 1.00 22.08 108 PHE A O 1
ATOM 825 N N . MET A 1 108 ? 15.078 -40.988 7.978 1.00 18.76 109 MET A N 1
ATOM 826 C CA . MET A 1 108 ? 15.571 -42.354 7.911 1.00 27.50 109 MET A CA 1
ATOM 827 C C . MET A 1 108 ? 14.822 -43.202 8.950 1.00 20.95 109 MET A C 1
ATOM 828 O O . MET A 1 108 ? 14.633 -42.785 10.096 1.00 23.70 109 MET A O 1
ATOM 833 N N . GLN A 1 109 ? 14.379 -44.377 8.525 1.00 18.33 110 GLN A N 1
ATOM 834 C CA . GLN A 1 109 ? 13.638 -45.296 9.381 1.00 26.39 110 GLN A CA 1
ATOM 835 C C . GLN A 1 109 ? 14.579 -46.344 9.971 1.00 28.05 110 GLN A C 1
ATOM 836 O O . GLN A 1 109 ? 15.145 -47.168 9.240 1.00 28.63 110 GLN A O 1
ATOM 842 N N . PHE A 1 110 ? 14.759 -46.305 11.288 1.00 22.55 111 PHE A N 1
ATOM 843 C CA . PHE A 1 110 ? 15.625 -47.266 11.949 1.00 21.32 111 PHE A CA 1
ATOM 844 C C . PHE A 1 110 ? 14.842 -48.554 12.151 1.00 24.66 111 PHE A C 1
ATOM 845 O O . PHE A 1 110 ? 13.642 -48.520 12.403 1.00 26.00 111 PHE A O 1
ATOM 853 N N . ILE A 1 111 ? 15.517 -49.690 12.015 1.00 24.53 112 ILE A N 1
ATOM 854 C CA . ILE A 1 111 ? 14.862 -50.986 12.143 1.00 20.01 112 ILE A CA 1
ATOM 855 C C . ILE A 1 111 ? 15.710 -52.001 12.897 1.00 26.78 112 ILE A C 1
ATOM 856 O O . ILE A 1 111 ? 16.892 -51.776 13.162 1.00 21.47 112 ILE A O 1
ATOM 861 N N . GLU A 1 112 ? 15.083 -53.125 13.229 1.00 23.78 113 GLU A N 1
ATOM 862 C CA . GLU A 1 112 ? 15.746 -54.226 13.904 1.00 25.36 113 GLU A CA 1
ATOM 863 C C . GLU A 1 112 ? 16.601 -53.774 15.077 1.00 27.40 113 GLU A C 1
ATOM 864 O O . GLU A 1 112 ? 17.830 -53.919 15.065 1.00 33.26 113 GLU A O 1
ATOM 870 N N . GLY A 1 113 ? 15.949 -53.214 16.091 1.00 25.33 114 GLY A N 1
ATOM 871 C CA . GLY A 1 113 ? 16.670 -52.777 17.274 1.00 15.74 114 GLY A CA 1
ATOM 872 C C . GLY A 1 113 ? 17.684 -51.682 17.027 1.00 26.48 114 GLY A C 1
ATOM 873 O O . GLY A 1 113 ? 18.601 -51.483 17.829 1.00 23.49 114 GLY A O 1
ATOM 874 N N . GLY A 1 114 ? 17.520 -50.963 15.922 1.00 21.14 115 GLY A N 1
ATOM 875 C CA . GLY A 1 114 ? 18.435 -49.880 15.607 1.00 18.47 115 GLY A CA 1
ATOM 876 C C . GLY A 1 114 ? 19.789 -50.267 15.032 1.00 25.00 115 GLY A C 1
ATOM 877 O O . GLY A 1 114 ? 20.647 -49.402 14.855 1.00 26.11 115 GLY A O 1
ATOM 878 N N . ARG A 1 115 ? 19.997 -51.545 14.727 1.00 24.34 116 ARG A N 1
ATOM 879 C CA . ARG A 1 115 ? 21.284 -51.972 14.174 1.00 29.01 116 ARG A CA 1
ATOM 880 C C . ARG A 1 115 ? 21.370 -51.568 12.703 1.00 21.48 116 ARG A C 1
ATOM 881 O O . ARG A 1 115 ? 22.449 -51.528 12.119 1.00 19.65 116 ARG A O 1
ATOM 889 N N . ARG A 1 116 ? 20.222 -51.264 12.113 1.00 20.96 117 ARG A N 1
ATOM 890 C CA . ARG A 1 116 ? 20.166 -50.845 10.713 1.00 23.48 117 ARG A CA 1
ATOM 891 C C . ARG A 1 116 ? 19.120 -49.754 10.515 1.00 24.35 117 ARG A C 1
ATOM 892 O O . ARG A 1 116 ? 18.334 -49.454 11.418 1.00 21.01 117 ARG A O 1
ATOM 900 N N . PHE A 1 117 ? 19.126 -49.150 9.332 1.00 16.67 118 PHE A N 1
ATOM 901 C CA . PHE A 1 117 ? 18.130 -48.142 9.005 1.00 20.09 118 PHE A CA 1
ATOM 902 C C . PHE A 1 117 ? 17.752 -48.333 7.544 1.00 20.97 118 PHE A C 1
ATOM 903 O O . PHE A 1 117 ? 18.587 -48.694 6.716 1.00 15.89 118 PHE A O 1
ATOM 911 N N . GLN A 1 118 ? 16.476 -48.137 7.240 1.00 22.45 119 GLN A N 1
ATOM 912 C CA . GLN A 1 118 ? 16.014 -48.265 5.876 1.00 16.53 119 GLN A CA 1
ATOM 913 C C . GLN A 1 118 ? 16.060 -46.861 5.305 1.00 22.37 119 GLN A C 1
ATOM 914 O O . GLN A 1 118 ? 15.577 -45.923 5.935 1.00 21.91 119 GLN A O 1
ATOM 920 N N . CYS A 1 119 ? 16.657 -46.705 4.131 1.00 22.31 120 CYS A N 1
ATOM 921 C CA . CYS A 1 119 ? 16.737 -45.386 3.522 1.00 20.04 120 CYS A CA 1
ATOM 922 C C . CYS A 1 119 ? 15.360 -44.942 3.037 1.00 22.11 120 CYS A C 1
ATOM 923 O O . CYS A 1 119 ? 14.697 -45.646 2.264 1.00 17.56 120 CYS A O 1
ATOM 926 N N . CYS A 1 120 ? 14.932 -43.768 3.483 1.00 18.06 121 CYS A N 1
ATOM 927 C CA . CYS A 1 120 ? 13.612 -43.258 3.118 1.00 15.82 121 CYS A CA 1
ATOM 928 C C . CYS A 1 120 ? 13.526 -42.812 1.668 1.00 21.46 121 CYS A C 1
ATOM 929 O O . CYS A 1 120 ? 12.436 -42.693 1.112 1.00 14.36 121 CYS A O 1
ATOM 932 N N . PHE A 1 121 ? 14.682 -42.571 1.058 1.00 19.72 122 PHE A N 1
ATOM 933 C CA . PHE A 1 121 ? 14.720 -42.116 -0.322 1.00 27.67 122 PHE A CA 1
ATOM 934 C C . PHE A 1 121 ? 14.718 -43.231 -1.360 1.00 23.16 122 PHE A C 1
ATOM 935 O O . PHE A 1 121 ? 14.025 -43.121 -2.368 1.00 33.65 122 PHE A O 1
ATOM 943 N N . CYS A 1 122 ? 15.478 -44.300 -1.125 1.00 28.00 123 CYS A N 1
ATOM 944 C CA . CYS A 1 122 ? 15.537 -45.402 -2.089 1.00 23.74 123 CYS A CA 1
ATOM 945 C C . CYS A 1 122 ? 15.228 -46.764 -1.477 1.00 24.76 123 CYS A C 1
ATOM 946 O O . CYS A 1 122 ? 15.207 -47.779 -2.180 1.00 25.03 123 CYS A O 1
ATOM 949 N N . SER A 1 123 ? 15.020 -46.774 -0.166 1.00 22.02 124 SER A N 1
ATOM 950 C CA . SER A 1 123 ? 14.678 -47.971 0.602 1.00 24.37 124 SER A CA 1
ATOM 951 C C . SER A 1 123 ? 15.804 -48.981 0.774 1.00 27.08 124 SER A C 1
ATOM 952 O O . SER A 1 123 ? 15.568 -50.106 1.205 1.00 22.27 124 SER A O 1
ATOM 955 N N . CYS A 1 124 ? 17.029 -48.588 0.447 1.00 27.91 125 CYS A N 1
ATOM 956 C CA . CYS A 1 124 ? 18.157 -49.491 0.631 1.00 23.07 125 CYS A CA 1
ATOM 957 C C . CYS A 1 124 ? 18.341 -49.682 2.136 1.00 23.16 125 CYS A C 1
ATOM 958 O O . CYS A 1 124 ? 18.129 -48.741 2.904 1.00 19.87 125 CYS A O 1
ATOM 961 N N . ILE A 1 125 ? 18.713 -50.896 2.554 1.00 22.92 126 ILE A N 1
ATOM 962 C CA . ILE A 1 125 ? 18.938 -51.190 3.971 1.00 21.07 126 ILE A CA 1
ATOM 963 C C . ILE A 1 125 ? 20.418 -50.938 4.267 1.00 26.27 126 ILE A C 1
ATOM 964 O O . ILE A 1 125 ? 21.290 -51.375 3.514 1.00 24.48 126 ILE A O 1
ATOM 969 N N . ASN A 1 126 ? 20.696 -50.241 5.363 1.00 16.32 127 ASN A N 1
ATOM 970 C CA . ASN A 1 126 ? 22.062 -49.889 5.725 1.00 22.31 127 ASN A CA 1
ATOM 971 C C . ASN A 1 126 ? 22.389 -50.160 7.184 1.00 21.65 127 ASN A C 1
ATOM 972 O O . ASN A 1 126 ? 21.564 -49.944 8.067 1.00 22.21 127 ASN A O 1
ATOM 977 N N . ASP A 1 127 ? 23.615 -50.601 7.434 1.00 21.83 128 ASP A N 1
ATOM 978 C CA . ASP A 1 127 ? 24.052 -50.873 8.793 1.00 22.72 128 ASP A CA 1
ATOM 979 C C . ASP A 1 127 ? 24.310 -49.577 9.525 1.00 26.07 128 ASP A C 1
ATOM 980 O O . ASP A 1 127 ? 24.731 -48.584 8.929 1.00 21.60 128 ASP A O 1
ATOM 985 N N . VAL A 1 128 ? 24.079 -49.599 10.831 1.00 25.80 129 VAL A N 1
ATOM 986 C CA . VAL A 1 128 ? 24.343 -48.434 11.650 1.00 24.42 129 VAL A CA 1
ATOM 987 C C . VAL A 1 128 ? 25.642 -48.708 12.395 1.00 20.95 129 VAL A C 1
ATOM 988 O O . VAL A 1 128 ? 25.722 -49.644 13.184 1.00 26.53 129 VAL A O 1
ATOM 992 N N . PRO A 1 129 ? 26.687 -47.913 12.129 1.00 21.30 130 PRO A N 1
ATOM 993 C CA . PRO A 1 129 ? 27.951 -48.144 12.836 1.00 23.78 130 PRO A CA 1
ATOM 994 C C . PRO A 1 129 ? 27.671 -48.086 14.334 1.00 28.58 130 PRO A C 1
ATOM 995 O O . PRO A 1 129 ? 26.898 -47.247 14.798 1.00 19.06 130 PRO A O 1
ATOM 999 N N . PRO A 1 130 ? 28.285 -48.988 15.107 1.00 30.16 131 PRO A N 1
ATOM 1000 C CA . PRO A 1 130 ? 28.089 -49.039 16.563 1.00 34.07 131 PRO A CA 1
ATOM 1001 C C . PRO A 1 130 ? 28.439 -47.799 17.383 1.00 28.59 131 PRO A C 1
ATOM 1002 O O . PRO A 1 130 ? 27.888 -47.598 18.462 1.00 36.15 131 PRO A O 1
ATOM 1006 N N . GLN A 1 131 ? 29.335 -46.966 16.869 1.00 25.71 132 GLN A N 1
ATOM 1007 C CA . GLN A 1 131 ? 29.753 -45.755 17.568 1.00 25.78 132 GLN A CA 1
ATOM 1008 C C . GLN A 1 131 ? 29.410 -44.487 16.787 1.00 28.10 132 GLN A C 1
ATOM 1009 O O . GLN A 1 131 ? 29.882 -43.395 17.114 1.00 24.26 132 GLN A O 1
ATOM 1015 N N . TYR A 1 132 ? 28.594 -44.620 15.753 1.00 21.74 133 TYR A N 1
ATOM 1016 C CA . TYR A 1 132 ? 28.252 -43.457 14.963 1.00 23.33 133 TYR A CA 1
ATOM 1017 C C . TYR A 1 132 ? 27.678 -42.309 15.794 1.00 23.45 133 TYR A C 1
ATOM 1018 O O . TYR A 1 132 ? 28.213 -41.202 15.781 1.00 26.19 133 TYR A O 1
ATOM 1027 N N . PHE A 1 133 ? 26.592 -42.570 16.511 1.00 21.77 134 PHE A N 1
ATOM 1028 C CA . PHE A 1 133 ? 25.960 -41.530 17.320 1.00 28.98 134 PHE A CA 1
ATOM 1029 C C . PHE A 1 133 ? 26.680 -41.201 18.630 1.00 27.06 134 PHE A C 1
ATOM 1030 O O . PHE A 1 133 ? 26.701 -40.048 19.053 1.00 23.45 134 PHE A O 1
ATOM 1038 N N . GLN A 1 134 ? 27.260 -42.211 19.271 1.00 32.50 135 GLN A N 1
ATOM 1039 C CA . GLN A 1 134 ? 27.970 -41.996 20.527 1.00 34.60 135 GLN A CA 1
ATOM 1040 C C . GLN A 1 134 ? 29.139 -41.045 20.313 1.00 33.36 135 GLN A C 1
ATOM 1041 O O . GLN A 1 134 ? 29.525 -40.318 21.224 1.00 30.68 135 GLN A O 1
ATOM 1047 N N . HIS A 1 135 ? 29.690 -41.044 19.102 1.00 34.30 136 HIS A N 1
ATOM 1048 C CA . HIS A 1 135 ? 30.817 -40.174 18.792 1.00 38.49 136 HIS A CA 1
ATOM 1049 C C . HIS A 1 135 ? 30.478 -38.707 19.052 1.00 38.98 136 HIS A C 1
ATOM 1050 O O . HIS A 1 135 ? 31.327 -37.939 19.508 1.00 44.94 136 HIS A O 1
ATOM 1057 N N . LEU A 1 136 ? 29.238 -38.321 18.755 1.00 35.88 137 LEU A N 1
ATOM 1058 C CA . LEU A 1 136 ? 28.777 -36.947 18.965 1.00 31.71 137 LEU A CA 1
ATOM 1059 C C . LEU A 1 136 ? 28.864 -36.529 20.430 1.00 31.58 137 LEU A C 1
ATOM 1060 O O . LEU A 1 136 ? 28.979 -35.342 20.731 1.00 28.96 137 LEU A O 1
ATOM 1065 N N . ASP A 1 137 ? 28.800 -37.501 21.336 1.00 22.03 138 ASP A N 1
ATOM 1066 C CA . ASP A 1 137 ? 28.848 -37.209 22.768 1.00 32.44 138 ASP A CA 1
ATOM 1067 C C . ASP A 1 137 ? 30.243 -37.104 23.376 1.00 33.69 138 ASP A C 1
ATOM 1068 O O . ASP A 1 137 ? 30.380 -36.868 24.576 1.00 33.09 138 ASP A O 1
ATOM 1073 N N . HIS A 1 138 ? 31.279 -37.263 22.563 1.00 36.23 139 HIS A N 1
ATOM 1074 C CA . HIS A 1 138 ? 32.626 -37.218 23.106 1.00 38.78 139 HIS A CA 1
ATOM 1075 C C . HIS A 1 138 ? 33.532 -36.158 22.505 1.00 36.78 139 HIS A C 1
ATOM 1076 O O . HIS A 1 138 ? 34.748 -36.294 22.469 1.00 37.91 139 HIS A O 1
ATOM 1083 N N . THR A 1 139 ? 32.902 -35.100 22.020 1.00 38.03 140 THR A N 1
ATOM 1084 C CA . THR A 1 139 ? 33.599 -33.945 21.489 1.00 43.80 140 THR A CA 1
ATOM 1085 C C . THR A 1 139 ? 33.370 -32.974 22.657 1.00 47.73 140 THR A C 1
ATOM 1086 O O . THR A 1 139 ? 32.587 -33.270 23.564 1.00 56.48 140 THR A O 1
ATOM 1090 N N . GLY A 1 140 ? 34.027 -31.828 22.667 1.00 49.46 141 GLY A N 1
ATOM 1091 C CA . GLY A 1 140 ? 33.829 -30.930 23.792 1.00 47.36 141 GLY A CA 1
ATOM 1092 C C . GLY A 1 140 ? 32.493 -30.218 23.860 1.00 44.52 141 GLY A C 1
ATOM 1093 O O . GLY A 1 140 ? 32.387 -29.191 24.526 1.00 51.07 141 GLY A O 1
ATOM 1094 N N . LYS A 1 141 ? 31.473 -30.740 23.186 1.00 41.96 142 LYS A N 1
ATOM 1095 C CA . LYS A 1 141 ? 30.155 -30.092 23.195 1.00 42.21 142 LYS A CA 1
ATOM 1096 C C . LYS A 1 141 ? 29.275 -30.581 24.341 1.00 40.04 142 LYS A C 1
ATOM 1097 O O . LYS A 1 141 ? 29.465 -31.686 24.851 1.00 38.71 142 LYS A O 1
ATOM 1103 N N . ARG A 1 142 ? 28.315 -29.755 24.747 1.00 35.68 143 ARG A N 1
ATOM 1104 C CA . ARG A 1 142 ? 27.393 -30.151 25.804 1.00 35.64 143 ARG A CA 1
ATOM 1105 C C . ARG A 1 142 ? 26.531 -31.278 25.250 1.00 37.45 143 ARG A C 1
ATOM 1106 O O . ARG A 1 142 ? 26.215 -31.289 24.059 1.00 30.86 143 ARG A O 1
ATOM 1114 N N . VAL A 1 143 ? 26.140 -32.217 26.109 1.00 31.98 144 VAL A N 1
ATOM 1115 C CA . VAL A 1 143 ? 25.350 -33.360 25.662 1.00 31.21 144 VAL A CA 1
ATOM 1116 C C . VAL A 1 143 ? 24.018 -33.575 26.370 1.00 27.40 144 VAL A C 1
ATOM 1117 O O . VAL A 1 143 ? 23.426 -34.642 26.242 1.00 25.04 144 VAL A O 1
ATOM 1121 N N . ASP A 1 144 ? 23.531 -32.578 27.101 1.00 29.16 145 ASP A N 1
ATOM 1122 C CA . ASP A 1 144 ? 22.266 -32.744 27.818 1.00 28.77 145 ASP A CA 1
ATOM 1123 C C . ASP A 1 144 ? 21.035 -32.919 26.946 1.00 27.29 145 ASP A C 1
ATOM 1124 O O . ASP A 1 144 ? 20.122 -33.649 27.324 1.00 36.86 145 ASP A O 1
ATOM 1129 N N . ALA A 1 145 ? 20.994 -32.254 25.791 1.00 29.72 146 ALA A N 1
ATOM 1130 C CA . ALA A 1 145 ? 19.839 -32.363 24.891 1.00 27.51 146 ALA A CA 1
ATOM 1131 C C . ALA A 1 145 ? 19.526 -33.812 24.523 1.00 27.81 146 ALA A C 1
ATOM 1132 O O . ALA A 1 145 ? 20.419 -34.651 24.409 1.00 24.66 146 ALA A O 1
ATOM 1134 N N . TYR A 1 146 ? 18.242 -34.089 24.340 1.00 22.48 147 TYR A N 1
ATOM 1135 C CA . TYR A 1 146 ? 17.777 -35.415 23.957 1.00 27.27 147 TYR A CA 1
ATOM 1136 C C . TYR A 1 146 ? 17.992 -35.618 22.451 1.00 28.56 147 TYR A C 1
ATOM 1137 O O . TYR A 1 146 ? 18.518 -36.633 22.008 1.00 27.29 147 TYR A O 1
ATOM 1146 N N . ASP A 1 147 ? 17.557 -34.622 21.690 1.00 24.34 148 ASP A N 1
ATOM 1147 C CA . ASP A 1 147 ? 17.615 -34.618 20.246 1.00 24.77 148 ASP A CA 1
ATOM 1148 C C . ASP A 1 147 ? 18.991 -34.386 19.658 1.00 27.64 148 ASP A C 1
ATOM 1149 O O . ASP A 1 147 ? 19.811 -33.656 20.214 1.00 32.38 148 ASP A O 1
ATOM 1154 N N . ARG A 1 148 ? 19.223 -35.010 18.513 1.00 22.94 149 ARG A N 1
ATOM 1155 C CA . ARG A 1 148 ? 20.475 -34.853 17.788 1.00 25.32 149 ARG A CA 1
ATOM 1156 C C . ARG A 1 148 ? 20.035 -34.196 16.479 1.00 20.13 149 ARG A C 1
ATOM 1157 O O . ARG A 1 148 ? 19.161 -34.704 15.775 1.00 23.31 149 ARG A O 1
ATOM 1165 N N . PRO A 1 149 ? 20.622 -33.041 16.154 1.00 22.02 150 PRO A N 1
ATOM 1166 C CA . PRO A 1 149 ? 20.310 -32.277 14.943 1.00 20.55 150 PRO A CA 1
ATOM 1167 C C . PRO A 1 149 ? 19.996 -33.093 13.687 1.00 24.76 150 PRO A C 1
ATOM 1168 O O . PRO A 1 149 ? 18.913 -32.968 13.108 1.00 20.79 150 PRO A O 1
ATOM 1172 N N . GLU A 1 150 ? 20.932 -33.939 13.276 1.00 16.23 151 GLU A N 1
ATOM 1173 C CA . GLU A 1 150 ? 20.747 -34.717 12.059 1.00 22.78 151 GLU A CA 1
ATOM 1174 C C . GLU A 1 150 ? 19.556 -35.672 12.080 1.00 25.17 151 GLU A C 1
ATOM 1175 O O . GLU A 1 150 ? 19.098 -36.110 11.027 1.00 22.08 151 GLU A O 1
ATOM 1181 N N . LEU A 1 151 ? 19.056 -35.992 13.269 1.00 21.59 152 LEU A N 1
ATOM 1182 C CA . LEU A 1 151 ? 17.930 -36.908 13.384 1.00 23.24 152 LEU A CA 1
ATOM 1183 C C . LEU A 1 151 ? 16.618 -36.213 13.713 1.00 20.16 152 LEU A C 1
ATOM 1184 O O . LEU A 1 151 ? 15.566 -36.831 13.650 1.00 16.04 152 LEU A O 1
ATOM 1189 N N . SER A 1 152 ? 16.658 -34.935 14.053 1.00 14.47 153 SER A N 1
ATOM 1190 C CA . SER A 1 152 ? 15.414 -34.287 14.428 1.00 21.81 153 SER A CA 1
ATOM 1191 C C . SER A 1 152 ? 15.097 -32.970 13.751 1.00 21.19 153 SER A C 1
ATOM 1192 O O . SER A 1 152 ? 13.956 -32.520 13.813 1.00 19.24 153 SER A O 1
ATOM 1195 N N . LEU A 1 153 ? 16.084 -32.350 13.107 1.00 16.53 154 LEU A N 1
ATOM 1196 C CA . LEU A 1 153 ? 15.847 -31.067 12.462 1.00 11.58 154 LEU A CA 1
ATOM 1197 C C . LEU A 1 153 ? 15.910 -31.133 10.938 1.00 17.53 154 LEU A C 1
ATOM 1198 O O . LEU A 1 153 ? 16.638 -31.941 10.365 1.00 19.33 154 LEU A O 1
ATOM 1203 N N . GLY A 1 154 ? 15.138 -30.278 10.280 1.00 15.52 155 GLY A N 1
ATOM 1204 C CA . GLY A 1 154 ? 15.134 -30.268 8.825 1.00 19.23 155 GLY A CA 1
ATOM 1205 C C . GLY A 1 154 ? 16.422 -29.767 8.187 1.00 16.17 155 GLY A C 1
ATOM 1206 O O . GLY A 1 154 ? 16.786 -30.196 7.084 1.00 17.77 155 GLY A O 1
ATOM 1207 N N . SER A 1 155 ? 17.112 -28.860 8.875 1.00 8.75 156 SER A N 1
ATOM 1208 C CA . SER A 1 155 ? 18.352 -28.285 8.375 1.00 14.32 156 SER A CA 1
ATOM 1209 C C . SER A 1 155 ? 19.459 -28.338 9.426 1.00 18.61 156 SER A C 1
ATOM 1210 O O . SER A 1 155 ? 19.254 -27.946 10.572 1.00 20.25 156 SER A O 1
ATOM 1213 N N . TYR A 1 156 ? 20.633 -28.805 9.010 1.00 18.31 157 TYR A N 1
ATOM 1214 C CA . TYR A 1 156 ? 21.808 -28.928 9.877 1.00 16.58 157 TYR A CA 1
ATOM 1215 C C . TYR A 1 156 ? 23.043 -29.064 8.998 1.00 18.70 157 TYR A C 1
ATOM 1216 O O . TYR A 1 156 ? 22.936 -29.353 7.804 1.00 18.92 157 TYR A O 1
ATOM 1225 N N . GLU A 1 157 ? 24.216 -28.855 9.582 1.00 15.25 158 GLU A N 1
ATOM 1226 C CA . GLU A 1 157 ? 25.443 -28.983 8.817 1.00 16.35 158 GLU A CA 1
ATOM 1227 C C . GLU A 1 157 ? 26.338 -30.080 9.383 1.00 21.83 158 GLU A C 1
ATOM 1228 O O . GLU A 1 157 ? 26.216 -30.452 10.558 1.00 24.23 158 GLU A O 1
ATOM 1234 N N . PHE A 1 158 ? 27.221 -30.604 8.532 1.00 21.80 159 PHE A N 1
ATOM 1235 C CA . PHE A 1 158 ? 28.194 -31.640 8.916 1.00 23.75 159 PHE A CA 1
ATOM 1236 C C . PHE A 1 158 ? 29.606 -31.103 8.608 1.00 29.18 159 PHE A C 1
ATOM 1237 O O . PHE A 1 158 ? 29.806 -30.461 7.561 1.00 19.86 159 PHE A O 1
ATOM 1245 N N . LEU A 1 159 ? 30.577 -31.328 9.496 1.00 17.80 160 LEU A N 1
ATOM 1246 C CA . LEU A 1 159 ? 31.945 -30.926 9.156 1.00 27.80 160 LEU A CA 1
ATOM 1247 C C . LEU A 1 159 ? 32.343 -31.988 8.129 1.00 23.78 160 LEU A C 1
ATOM 1248 O O . LEU A 1 159 ? 32.098 -33.169 8.349 1.00 24.03 160 LEU A O 1
ATOM 1253 N N . ALA A 1 160 ? 32.936 -31.581 7.013 1.00 16.95 161 ALA A N 1
ATOM 1254 C CA . ALA A 1 160 ? 33.327 -32.533 5.979 1.00 24.20 161 ALA A CA 1
ATOM 1255 C C . ALA A 1 160 ? 34.754 -33.091 6.143 1.00 25.24 161 ALA A C 1
ATOM 1256 O O . ALA A 1 160 ? 35.648 -32.405 6.636 1.00 22.14 161 ALA A O 1
ATOM 1258 N N . THR A 1 161 ? 34.957 -34.336 5.716 1.00 27.67 162 THR A N 1
ATOM 1259 C CA . THR A 1 161 ? 36.277 -34.975 5.779 1.00 22.27 162 THR A CA 1
ATOM 1260 C C . THR A 1 161 ? 37.046 -34.658 4.491 1.00 26.43 162 THR A C 1
ATOM 1261 O O . THR A 1 161 ? 36.480 -34.066 3.556 1.00 21.47 162 THR A O 1
ATOM 1265 N N . VAL A 1 162 ? 38.329 -35.030 4.434 1.00 26.93 163 VAL A N 1
ATOM 1266 C CA . VAL A 1 162 ? 39.137 -34.746 3.243 1.00 25.53 163 VAL A CA 1
ATOM 1267 C C . VAL A 1 162 ? 38.581 -35.360 1.973 1.00 28.35 163 VAL A C 1
ATOM 1268 O O . VAL A 1 162 ? 38.850 -34.868 0.882 1.00 34.31 163 VAL A O 1
ATOM 1272 N N . ASP A 1 163 ? 37.804 -36.429 2.114 1.00 31.48 164 ASP A N 1
ATOM 1273 C CA . ASP A 1 163 ? 37.209 -37.098 0.963 1.00 34.39 164 ASP A CA 1
ATOM 1274 C C . ASP A 1 163 ? 36.287 -36.169 0.192 1.00 29.50 164 ASP A C 1
ATOM 1275 O O . ASP A 1 163 ? 35.917 -36.452 -0.939 1.00 32.43 164 ASP A O 1
ATOM 1280 N N . TYR A 1 164 ? 35.914 -35.059 0.812 1.00 27.26 165 TYR A N 1
ATOM 1281 C CA . TYR A 1 164 ? 35.012 -34.098 0.188 1.00 23.92 165 TYR A CA 1
ATOM 1282 C C . TYR A 1 164 ? 35.750 -32.898 -0.396 1.00 22.37 165 TYR A C 1
ATOM 1283 O O . TYR A 1 164 ? 35.116 -31.941 -0.811 1.00 25.94 165 TYR A O 1
ATOM 1292 N N . CYS A 1 165 ? 37.079 -32.946 -0.424 1.00 25.58 166 CYS A N 1
ATOM 1293 C CA . CYS A 1 165 ? 37.868 -31.820 -0.931 1.00 33.60 166 CYS A CA 1
ATOM 1294 C C . CYS A 1 165 ? 38.790 -32.166 -2.097 1.00 38.56 166 CYS A C 1
ATOM 1295 O O . CYS A 1 165 ? 39.255 -33.300 -2.223 1.00 40.77 166 CYS A O 1
ATOM 1298 N N . LYS A 1 166 ? 39.069 -31.159 -2.920 1.00 43.39 167 LYS A N 1
ATOM 1299 C CA . LYS A 1 166 ? 39.941 -31.292 -4.084 1.00 49.57 167 LYS A CA 1
ATOM 1300 C C . LYS A 1 166 ? 41.315 -31.814 -3.677 1.00 48.56 167 LYS A C 1
ATOM 1301 O O . LYS A 1 166 ? 41.926 -31.310 -2.730 1.00 40.84 167 LYS A O 1
ATOM 1307 N N . ASN A 1 167 ? 41.795 -32.816 -4.406 1.00 44.32 168 ASN A N 1
ATOM 1308 C CA . ASN A 1 167 ? 43.105 -33.399 -4.147 1.00 50.41 168 ASN A CA 1
ATOM 1309 C C . ASN A 1 167 ? 43.170 -34.028 -2.770 1.00 49.29 168 ASN A C 1
ATOM 1310 O O . ASN A 1 167 ? 44.252 -34.237 -2.224 1.00 49.45 168 ASN A O 1
ATOM 1315 N N . ASN A 1 168 ? 42.007 -34.312 -2.197 1.00 47.95 169 ASN A N 1
ATOM 1316 C CA . ASN A 1 168 ? 41.967 -34.950 -0.890 1.00 48.59 169 ASN A CA 1
ATOM 1317 C C . ASN A 1 168 ? 42.789 -34.151 0.134 1.00 45.08 169 ASN A C 1
ATOM 1318 O O . ASN A 1 168 ? 43.536 -34.717 0.933 1.00 44.27 169 ASN A O 1
ATOM 1323 N N . LYS A 1 169 ? 42.639 -32.831 0.105 1.00 43.48 170 LYS A N 1
ATOM 1324 C CA . LYS A 1 169 ? 43.357 -31.945 1.016 1.00 37.25 170 LYS A CA 1
ATOM 1325 C C . LYS A 1 169 ? 42.416 -30.817 1.452 1.00 33.96 170 LYS A C 1
ATOM 1326 O O . LYS A 1 169 ? 41.667 -30.277 0.631 1.00 26.64 170 LYS A O 1
ATOM 1332 N N . PHE A 1 170 ? 42.447 -30.463 2.734 1.00 27.14 171 PHE A N 1
ATOM 1333 C CA . PHE A 1 170 ? 41.577 -29.402 3.236 1.00 30.49 171 PHE A CA 1
ATOM 1334 C C . PHE A 1 170 ? 41.860 -28.084 2.542 1.00 28.03 171 PHE A C 1
ATOM 1335 O O . PHE A 1 170 ? 43.001 -27.769 2.241 1.00 30.68 171 PHE A O 1
ATOM 1343 N N . PRO A 1 171 ? 40.815 -27.286 2.287 1.00 26.73 172 PRO A N 1
ATOM 1344 C CA . PRO A 1 171 ? 41.019 -26.005 1.608 1.00 24.70 172 PRO A CA 1
ATOM 1345 C C . PRO A 1 171 ? 41.643 -24.922 2.479 1.00 28.29 172 PRO A C 1
ATOM 1346 O O . PRO A 1 171 ? 41.660 -25.015 3.710 1.00 18.91 172 PRO A O 1
ATOM 1350 N N . SER A 1 172 ? 42.155 -23.897 1.809 1.00 26.74 173 SER A N 1
ATOM 1351 C CA . SER A 1 172 ? 42.771 -22.756 2.465 1.00 33.27 173 SER A CA 1
ATOM 1352 C C . SER A 1 172 ? 41.769 -21.601 2.481 1.00 30.76 173 SER A C 1
ATOM 1353 O O . SER A 1 172 ? 40.794 -21.587 1.720 1.00 25.67 173 SER A O 1
ATOM 1356 N N . PRO A 1 173 ? 42.001 -20.612 3.346 1.00 27.77 174 PRO A N 1
ATOM 1357 C CA . PRO A 1 173 ? 41.072 -19.483 3.392 1.00 26.22 174 PRO A CA 1
ATOM 1358 C C . PRO A 1 173 ? 40.927 -18.820 2.019 1.00 23.28 174 PRO A C 1
ATOM 1359 O O . PRO A 1 173 ? 41.889 -18.729 1.263 1.00 21.35 174 PRO A O 1
ATOM 1363 N N . PRO A 1 174 ? 39.707 -18.390 1.664 1.00 27.11 175 PRO A N 1
ATOM 1364 C CA . PRO A 1 174 ? 39.494 -17.735 0.367 1.00 21.49 175 PRO A CA 1
ATOM 1365 C C . PRO A 1 174 ? 39.995 -16.290 0.407 1.00 21.86 175 PRO A C 1
ATOM 1366 O O . PRO A 1 174 ? 40.331 -15.774 1.471 1.00 23.84 175 PRO A O 1
ATOM 1370 N N . ALA A 1 175 ? 40.047 -15.636 -0.747 1.00 19.97 176 ALA A N 1
ATOM 1371 C CA . ALA A 1 175 ? 40.530 -14.267 -0.793 1.00 26.77 176 ALA A CA 1
ATOM 1372 C C . ALA A 1 175 ? 39.642 -13.386 -1.651 1.00 16.70 176 ALA A C 1
ATOM 1373 O O . ALA A 1 175 ? 38.882 -13.877 -2.471 1.00 27.76 176 ALA A O 1
ATOM 1375 N N . PHE A 1 176 ? 39.752 -12.082 -1.447 1.00 18.25 177 PHE A N 1
ATOM 1376 C CA . PHE A 1 176 ? 38.984 -11.093 -2.196 1.00 19.53 177 PHE A CA 1
ATOM 1377 C C . PHE A 1 176 ? 39.947 -10.231 -3.008 1.00 22.02 177 PHE A C 1
ATOM 1378 O O . PHE A 1 176 ? 41.000 -9.818 -2.512 1.00 21.93 177 PHE A O 1
ATOM 1386 N N . ILE A 1 177 ? 39.590 -9.958 -4.256 1.00 19.23 178 ILE A N 1
ATOM 1387 C CA . ILE A 1 177 ? 40.423 -9.131 -5.108 1.00 21.02 178 ILE A CA 1
ATOM 1388 C C . ILE A 1 177 ? 39.536 -8.047 -5.676 1.00 24.68 178 ILE A C 1
ATOM 1389 O O . ILE A 1 177 ? 38.532 -8.334 -6.331 1.00 21.98 178 ILE A O 1
ATOM 1394 N N . PHE A 1 178 ? 39.897 -6.801 -5.381 1.00 19.66 179 PHE A N 1
ATOM 1395 C CA . PHE A 1 178 ? 39.165 -5.645 -5.852 1.00 16.02 179 PHE A CA 1
ATOM 1396 C C . PHE A 1 178 ? 39.813 -5.170 -7.138 1.00 20.91 179 PHE A C 1
ATOM 1397 O O . PHE A 1 178 ? 41.007 -4.888 -7.175 1.00 20.25 179 PHE A O 1
ATOM 1405 N N . MET A 1 179 ? 39.016 -5.101 -8.197 1.00 22.67 180 MET A N 1
ATOM 1406 C CA . MET A 1 179 ? 39.520 -4.722 -9.507 1.00 25.65 180 MET A CA 1
ATOM 1407 C C . MET A 1 179 ? 38.803 -3.479 -10.005 1.00 27.89 180 MET A C 1
ATOM 1408 O O . MET A 1 179 ? 37.615 -3.510 -10.356 1.00 20.73 180 MET A O 1
ATOM 1413 N N . ILE A 1 180 ? 39.570 -2.391 -10.043 1.00 24.13 181 ILE A N 1
ATOM 1414 C CA . ILE A 1 180 ? 39.069 -1.073 -10.383 1.00 22.91 181 ILE A CA 1
ATOM 1415 C C . ILE A 1 180 ? 39.446 -0.462 -11.725 1.00 24.25 181 ILE A C 1
ATOM 1416 O O . ILE A 1 180 ? 40.618 -0.402 -12.107 1.00 31.50 181 ILE A O 1
ATOM 1421 N N . ASP A 1 181 ? 38.422 0.014 -12.418 1.00 22.08 182 ASP A N 1
ATOM 1422 C CA . ASP A 1 181 ? 38.564 0.671 -13.706 1.00 24.78 182 ASP A CA 1
ATOM 1423 C C . ASP A 1 181 ? 39.015 2.097 -13.400 1.00 26.63 182 ASP A C 1
ATOM 1424 O O . ASP A 1 181 ? 38.293 2.835 -12.744 1.00 26.34 182 ASP A O 1
ATOM 1429 N N . VAL A 1 182 ? 40.214 2.475 -13.835 1.00 25.03 183 VAL A N 1
ATOM 1430 C CA . VAL A 1 182 ? 40.686 3.832 -13.584 1.00 27.19 183 VAL A CA 1
ATOM 1431 C C . VAL A 1 182 ? 40.787 4.642 -14.873 1.00 29.95 183 VAL A C 1
ATOM 1432 O O . VAL A 1 182 ? 41.625 5.531 -14.999 1.00 35.84 183 VAL A O 1
ATOM 1436 N N . SER A 1 183 ? 39.928 4.329 -15.834 1.00 26.64 184 SER A N 1
ATOM 1437 C CA . SER A 1 183 ? 39.912 5.057 -17.089 1.00 28.71 184 SER A CA 1
ATOM 1438 C C . SER A 1 183 ? 39.301 6.427 -16.811 1.00 30.26 184 SER A C 1
ATOM 1439 O O . SER A 1 183 ? 38.772 6.665 -15.727 1.00 41.12 184 SER A O 1
ATOM 1442 N N . TYR A 1 184 ? 39.369 7.321 -17.788 1.00 30.78 185 TYR A N 1
ATOM 1443 C CA . TYR A 1 184 ? 38.834 8.670 -17.637 1.00 32.73 185 TYR A CA 1
ATOM 1444 C C . TYR A 1 184 ? 37.406 8.711 -17.102 1.00 33.94 185 TYR A C 1
ATOM 1445 O O . TYR A 1 184 ? 37.087 9.488 -16.199 1.00 30.49 185 TYR A O 1
ATOM 1454 N N . ASN A 1 185 ? 36.549 7.874 -17.669 1.00 30.59 186 ASN A N 1
ATOM 1455 C CA . ASN A 1 185 ? 35.152 7.838 -17.277 1.00 36.14 186 ASN A CA 1
ATOM 1456 C C . ASN A 1 185 ? 34.921 7.532 -15.802 1.00 35.01 186 ASN A C 1
ATOM 1457 O O . ASN A 1 185 ? 33.992 8.057 -15.197 1.00 32.15 186 ASN A O 1
ATOM 1462 N N . ALA A 1 186 ? 35.778 6.696 -15.230 1.00 29.28 187 ALA A N 1
ATOM 1463 C CA . ALA A 1 186 ? 35.667 6.317 -13.838 1.00 24.58 187 ALA A CA 1
ATOM 1464 C C . ALA A 1 186 ? 36.240 7.379 -12.909 1.00 31.15 187 ALA A C 1
ATOM 1465 O O . ALA A 1 186 ? 35.710 7.616 -11.822 1.00 29.68 187 ALA A O 1
ATOM 1467 N N . ILE A 1 187 ? 37.323 8.018 -13.339 1.00 28.75 188 ILE A N 1
ATOM 1468 C CA . ILE A 1 187 ? 37.973 9.050 -12.538 1.00 25.52 188 ILE A CA 1
ATOM 1469 C C . ILE A 1 187 ? 37.197 10.360 -12.484 1.00 29.00 188 ILE A C 1
ATOM 1470 O O . ILE A 1 187 ? 37.126 10.997 -11.437 1.00 36.87 188 ILE A O 1
ATOM 1475 N N . ARG A 1 188 ? 36.608 10.751 -13.609 1.00 30.04 189 ARG A N 1
ATOM 1476 C CA . ARG A 1 188 ? 35.902 12.024 -13.714 1.00 28.74 189 ARG A CA 1
ATOM 1477 C C . ARG A 1 188 ? 34.644 12.243 -12.883 1.00 34.63 189 ARG A C 1
ATOM 1478 O O . ARG A 1 188 ? 34.310 13.391 -12.570 1.00 31.40 189 ARG A O 1
ATOM 1486 N N . THR A 1 189 ? 33.929 11.172 -12.550 1.00 33.51 190 THR A N 1
ATOM 1487 C CA . THR A 1 189 ? 32.725 11.310 -11.734 1.00 26.55 190 THR A CA 1
ATOM 1488 C C . THR A 1 189 ? 33.129 11.297 -10.263 1.00 26.44 190 THR A C 1
ATOM 1489 O O . THR A 1 189 ? 32.360 11.701 -9.404 1.00 30.73 190 THR A O 1
ATOM 1493 N N . GLY A 1 190 ? 34.335 10.821 -9.978 1.00 24.09 191 GLY A N 1
ATOM 1494 C CA . GLY A 1 190 ? 34.782 10.746 -8.599 1.00 24.16 191 GLY A CA 1
ATOM 1495 C C . GLY A 1 190 ? 34.553 9.351 -8.048 1.00 21.80 191 GLY A C 1
ATOM 1496 O O . GLY A 1 190 ? 34.736 9.092 -6.858 1.00 26.00 191 GLY A O 1
ATOM 1497 N N . LEU A 1 191 ? 34.163 8.439 -8.929 1.00 24.27 192 LEU A N 1
ATOM 1498 C CA . LEU A 1 191 ? 33.905 7.068 -8.523 1.00 24.56 192 LEU A CA 1
ATOM 1499 C C . LEU A 1 191 ? 35.135 6.429 -7.912 1.00 26.30 192 LEU A C 1
ATOM 1500 O O . LEU A 1 191 ? 35.042 5.804 -6.852 1.00 23.09 192 LEU A O 1
ATOM 1505 N N . VAL A 1 192 ? 36.286 6.578 -8.573 1.00 23.43 193 VAL A N 1
ATOM 1506 C CA . VAL A 1 192 ? 37.512 5.971 -8.059 1.00 25.89 193 VAL A CA 1
ATOM 1507 C C . VAL A 1 192 ? 37.775 6.474 -6.652 1.00 22.16 193 VAL A C 1
ATOM 1508 O O . VAL A 1 192 ? 37.964 5.688 -5.730 1.00 27.82 193 VAL A O 1
ATOM 1512 N N . ARG A 1 193 ? 37.761 7.788 -6.481 1.00 29.51 194 ARG A N 1
ATOM 1513 C CA . ARG A 1 193 ? 37.999 8.366 -5.167 1.00 27.35 194 ARG A CA 1
ATOM 1514 C C . ARG A 1 193 ? 37.031 7.821 -4.122 1.00 19.37 194 ARG A C 1
ATOM 1515 O O . ARG A 1 193 ? 37.453 7.401 -3.049 1.00 23.12 194 ARG A O 1
ATOM 1523 N N . LEU A 1 194 ? 35.736 7.846 -4.434 1.00 23.90 195 LEU A N 1
ATOM 1524 C CA . LEU A 1 194 ? 34.715 7.372 -3.504 1.00 23.24 195 LEU A CA 1
ATOM 1525 C C . LEU A 1 194 ? 34.979 5.932 -3.069 1.00 27.76 195 LEU A C 1
ATOM 1526 O O . LEU A 1 194 ? 34.959 5.619 -1.880 1.00 30.87 195 LEU A O 1
ATOM 1531 N N . LEU A 1 195 ? 35.231 5.065 -4.047 1.00 26.06 196 LEU A N 1
ATOM 1532 C CA . LEU A 1 195 ? 35.491 3.656 -3.796 1.00 27.43 196 LEU A CA 1
ATOM 1533 C C . LEU A 1 195 ? 36.743 3.430 -2.958 1.00 28.63 196 LEU A C 1
ATOM 1534 O O . LEU A 1 195 ? 36.720 2.645 -2.005 1.00 34.38 196 LEU A O 1
ATOM 1539 N N . CYS A 1 196 ? 37.841 4.099 -3.308 1.00 23.11 197 CYS A N 1
ATOM 1540 C CA . CYS A 1 196 ? 39.077 3.932 -2.544 1.00 23.38 197 CYS A CA 1
ATOM 1541 C C . CYS A 1 196 ? 38.922 4.375 -1.101 1.00 24.55 197 CYS A C 1
ATOM 1542 O O . CYS A 1 196 ? 39.397 3.704 -0.185 1.00 24.95 197 CYS A O 1
ATOM 1545 N N . GLU A 1 197 ? 38.258 5.510 -0.908 1.00 21.75 198 GLU A N 1
ATOM 1546 C CA . GLU A 1 197 ? 38.026 6.046 0.426 1.00 26.56 198 GLU A CA 1
ATOM 1547 C C . GLU A 1 197 ? 37.188 5.102 1.277 1.00 25.22 198 GLU A C 1
ATOM 1548 O O . GLU A 1 197 ? 37.504 4.865 2.440 1.00 29.45 198 GLU A O 1
ATOM 1554 N N . GLU A 1 198 ? 36.122 4.554 0.695 1.00 29.65 199 GLU A N 1
ATOM 1555 C CA . GLU A 1 198 ? 35.252 3.636 1.428 1.00 20.66 199 GLU A CA 1
ATOM 1556 C C . GLU A 1 198 ? 36.003 2.374 1.835 1.00 20.40 199 GLU A C 1
ATOM 1557 O O . GLU A 1 198 ? 35.884 1.892 2.961 1.00 24.44 199 GLU A O 1
ATOM 1563 N N . LEU A 1 199 ? 36.781 1.844 0.904 1.00 22.57 200 LEU A N 1
ATOM 1564 C CA . LEU A 1 199 ? 37.555 0.638 1.144 1.00 25.39 200 LEU A CA 1
ATOM 1565 C C . LEU A 1 199 ? 38.478 0.765 2.361 1.00 29.29 200 LEU A C 1
ATOM 1566 O O . LEU A 1 199 ? 38.760 -0.236 3.032 1.00 26.96 200 LEU A O 1
ATOM 1571 N N . LYS A 1 200 ? 38.931 1.986 2.661 1.00 31.69 201 LYS A N 1
ATOM 1572 C CA . LYS A 1 200 ? 39.821 2.211 3.812 1.00 32.94 201 LYS A CA 1
ATOM 1573 C C . LYS A 1 200 ? 39.140 1.747 5.092 1.00 31.78 201 LYS A C 1
ATOM 1574 O O . LYS A 1 200 ? 39.781 1.250 6.009 1.00 33.30 201 LYS A O 1
ATOM 1580 N N . SER A 1 201 ? 37.828 1.926 5.135 1.00 30.85 202 SER A N 1
ATOM 1581 C CA . SER A 1 201 ? 37.029 1.547 6.282 1.00 29.90 202 SER A CA 1
ATOM 1582 C C . SER A 1 201 ? 36.398 0.169 6.126 1.00 28.35 202 SER A C 1
ATOM 1583 O O . SER A 1 201 ? 36.350 -0.608 7.074 1.00 26.45 202 SER A O 1
ATOM 1586 N N . LEU A 1 202 ? 35.936 -0.142 4.921 1.00 24.78 203 LEU A N 1
ATOM 1587 C CA . LEU A 1 202 ? 35.270 -1.414 4.672 1.00 24.10 203 LEU A CA 1
ATOM 1588 C C . LEU A 1 202 ? 36.137 -2.675 4.848 1.00 24.45 203 LEU A C 1
ATOM 1589 O O . LEU A 1 202 ? 35.679 -3.668 5.406 1.00 20.59 203 LEU A O 1
ATOM 1594 N N . LEU A 1 203 ? 37.382 -2.644 4.391 1.00 17.84 204 LEU A N 1
ATOM 1595 C CA . LEU A 1 203 ? 38.257 -3.806 4.522 1.00 21.68 204 LEU A CA 1
ATOM 1596 C C . LEU A 1 203 ? 38.387 -4.353 5.954 1.00 26.07 204 LEU A C 1
ATOM 1597 O O . LEU A 1 203 ? 38.905 -5.459 6.150 1.00 20.86 204 LEU A O 1
ATOM 1602 N N . ASP A 1 204 ? 37.940 -3.588 6.949 1.00 27.18 205 ASP A N 1
ATOM 1603 C CA . ASP A 1 204 ? 37.997 -4.053 8.338 1.00 26.57 205 ASP A CA 1
ATOM 1604 C C . ASP A 1 204 ? 36.773 -4.914 8.686 1.00 31.55 205 ASP A C 1
ATOM 1605 O O . ASP A 1 204 ? 36.712 -5.515 9.767 1.00 23.63 205 ASP A O 1
ATOM 1610 N N . PHE A 1 205 ? 35.802 -4.979 7.772 1.00 23.83 206 PHE A N 1
ATOM 1611 C CA . PHE A 1 205 ? 34.594 -5.761 8.014 1.00 25.49 206 PHE A CA 1
ATOM 1612 C C . PHE A 1 205 ? 34.419 -6.948 7.083 1.00 28.15 206 PHE A C 1
ATOM 1613 O O . PHE A 1 205 ? 33.305 -7.243 6.647 1.00 25.76 206 PHE A O 1
ATOM 1621 N N . LEU A 1 206 ? 35.517 -7.624 6.772 1.00 24.73 207 LEU A N 1
ATOM 1622 C CA . LEU A 1 206 ? 35.451 -8.795 5.909 1.00 26.04 207 LEU A CA 1
ATOM 1623 C C . LEU A 1 206 ? 34.800 -9.925 6.696 1.00 20.25 207 LEU A C 1
ATOM 1624 O O . LEU A 1 206 ? 34.964 -10.012 7.911 1.00 19.66 207 LEU A O 1
ATOM 1629 N N . PRO A 1 207 ? 34.051 -10.808 6.016 1.00 27.56 208 PRO A N 1
ATOM 1630 C CA . PRO A 1 207 ? 33.379 -11.930 6.690 1.00 24.93 208 PRO A CA 1
ATOM 1631 C C . PRO A 1 207 ? 34.251 -12.749 7.642 1.00 29.44 208 PRO A C 1
ATOM 1632 O O . PRO A 1 207 ? 35.377 -13.137 7.306 1.00 29.88 208 PRO A O 1
ATOM 1636 N N . ARG A 1 208 ? 33.692 -13.003 8.829 1.00 33.16 209 ARG A N 1
ATOM 1637 C CA . ARG A 1 208 ? 34.334 -13.746 9.919 1.00 32.89 209 ARG A CA 1
ATOM 1638 C C . ARG A 1 208 ? 33.444 -14.910 10.344 1.00 30.34 209 ARG A C 1
ATOM 1639 O O . ARG A 1 208 ? 32.239 -14.873 10.153 1.00 20.87 209 ARG A O 1
ATOM 1647 N N . GLU A 1 209 ? 34.030 -15.911 10.983 1.00 23.34 210 GLU A N 1
ATOM 1648 C CA . GLU A 1 209 ? 33.260 -17.065 11.389 1.00 36.20 210 GLU A CA 1
ATOM 1649 C C . GLU A 1 209 ? 33.137 -17.274 12.898 1.00 38.93 210 GLU A C 1
ATOM 1650 O O . GLU A 1 209 ? 32.822 -16.343 13.646 1.00 53.79 210 GLU A O 1
ATOM 1656 N N . GLY A 1 210 ? 33.395 -18.504 13.327 1.00 38.12 211 GLY A N 1
ATOM 1657 C CA . GLY A 1 210 ? 33.260 -18.890 14.720 1.00 35.92 211 GLY A CA 1
ATOM 1658 C C . GLY A 1 210 ? 34.062 -18.175 15.785 1.00 38.81 211 GLY A C 1
ATOM 1659 O O . GLY A 1 210 ? 35.012 -18.739 16.329 1.00 40.44 211 GLY A O 1
ATOM 1660 N N . GLY A 1 211 ? 33.673 -16.943 16.100 1.00 34.50 212 GLY A N 1
ATOM 1661 C CA . GLY A 1 211 ? 34.378 -16.203 17.122 1.00 40.15 212 GLY A CA 1
ATOM 1662 C C . GLY A 1 211 ? 35.706 -15.652 16.658 1.00 38.38 212 GLY A C 1
ATOM 1663 O O . GLY A 1 211 ? 36.411 -15.020 17.442 1.00 44.16 212 GLY A O 1
ATOM 1664 N N . ALA A 1 212 ? 36.071 -15.908 15.404 1.00 35.27 213 ALA A N 1
ATOM 1665 C CA . ALA A 1 212 ? 37.319 -15.368 14.873 1.00 38.01 213 ALA A CA 1
ATOM 1666 C C . ALA A 1 212 ? 37.193 -13.858 15.054 1.00 38.52 213 ALA A C 1
ATOM 1667 O O . ALA A 1 212 ? 36.190 -13.265 14.666 1.00 46.54 213 ALA A O 1
ATOM 1669 N N . GLU A 1 213 ? 38.192 -13.239 15.664 1.00 39.21 214 GLU A N 1
ATOM 1670 C CA . GLU A 1 213 ? 38.146 -11.804 15.886 1.00 45.55 214 GLU A CA 1
ATOM 1671 C C . GLU A 1 213 ? 38.497 -11.068 14.613 1.00 43.45 214 GLU A C 1
ATOM 1672 O O . GLU A 1 213 ? 37.920 -10.031 14.292 1.00 48.74 214 GLU A O 1
ATOM 1678 N N . GLU A 1 214 ? 39.443 -11.642 13.887 1.00 34.99 215 GLU A N 1
ATOM 1679 C CA . GLU A 1 214 ? 39.928 -11.103 12.632 1.00 34.78 215 GLU A CA 1
ATOM 1680 C C . GLU A 1 214 ? 39.443 -11.994 11.486 1.00 31.14 215 GLU A C 1
ATOM 1681 O O . GLU A 1 214 ? 39.283 -13.207 11.650 1.00 30.89 215 GLU A O 1
ATOM 1687 N N . SER A 1 215 ? 39.178 -11.393 10.334 1.00 23.82 216 SER A N 1
ATOM 1688 C CA . SER A 1 215 ? 38.764 -12.180 9.186 1.00 25.13 216 SER A CA 1
ATOM 1689 C C . SER A 1 215 ? 40.004 -12.894 8.638 1.00 23.72 216 SER A C 1
ATOM 1690 O O . SER A 1 215 ? 41.120 -12.407 8.766 1.00 20.22 216 SER A O 1
ATOM 1693 N N . ALA A 1 216 ? 39.805 -14.055 8.039 1.00 24.88 217 ALA A N 1
ATOM 1694 C CA . ALA A 1 216 ? 40.917 -14.797 7.471 1.00 25.49 217 ALA A CA 1
ATOM 1695 C C . ALA A 1 216 ? 41.003 -14.540 5.973 1.00 22.05 217 ALA A C 1
ATOM 1696 O O . ALA A 1 216 ? 41.845 -15.104 5.300 1.00 25.82 217 ALA A O 1
ATOM 1698 N N . ILE A 1 217 ? 40.122 -13.690 5.455 1.00 28.16 218 ILE A N 1
ATOM 1699 C CA . ILE A 1 217 ? 40.109 -13.375 4.028 1.00 28.10 218 ILE A CA 1
ATOM 1700 C C . ILE A 1 217 ? 41.213 -12.345 3.724 1.00 24.83 218 ILE A C 1
ATOM 1701 O O . ILE A 1 217 ? 41.209 -11.250 4.278 1.00 30.74 218 ILE A O 1
ATOM 1706 N N . ARG A 1 218 ? 42.165 -12.702 2.869 1.00 21.09 219 ARG A N 1
ATOM 1707 C CA . ARG A 1 218 ? 43.228 -11.769 2.492 1.00 31.13 219 ARG A CA 1
ATOM 1708 C C . ARG A 1 218 ? 42.744 -10.980 1.269 1.00 30.63 219 ARG A C 1
ATOM 1709 O O . ARG A 1 218 ? 41.849 -11.419 0.548 1.00 29.65 219 ARG A O 1
ATOM 1717 N N . VAL A 1 219 ? 43.337 -9.821 1.025 1.00 33.28 220 VAL A N 1
ATOM 1718 C CA . VAL A 1 219 ? 42.889 -9.002 -0.086 1.00 27.80 220 VAL A CA 1
ATOM 1719 C C . VAL A 1 219 ? 43.978 -8.687 -1.106 1.00 30.12 220 VAL A C 1
ATOM 1720 O O . VAL A 1 219 ? 45.173 -8.719 -0.791 1.00 27.55 220 VAL A O 1
ATOM 1724 N N . GLY A 1 220 ? 43.532 -8.400 -2.328 1.00 19.94 221 GLY A N 1
ATOM 1725 C CA . GLY A 1 220 ? 44.411 -8.051 -3.427 1.00 25.89 221 GLY A CA 1
ATOM 1726 C C . GLY A 1 220 ? 43.824 -6.841 -4.132 1.00 25.26 221 GLY A C 1
ATOM 1727 O O . GLY A 1 220 ? 42.606 -6.640 -4.103 1.00 25.16 221 GLY A O 1
ATOM 1728 N N . PHE A 1 221 ? 44.670 -6.043 -4.778 1.00 19.30 222 PHE A N 1
ATOM 1729 C CA . PHE A 1 221 ? 44.200 -4.842 -5.461 1.00 21.27 222 PHE A CA 1
ATOM 1730 C C . PHE A 1 221 ? 44.743 -4.719 -6.871 1.00 26.56 222 PHE A C 1
ATOM 1731 O O . PHE A 1 221 ? 45.932 -4.905 -7.101 1.00 28.50 222 PHE A O 1
ATOM 1739 N N . VAL A 1 222 ? 43.859 -4.403 -7.812 1.00 25.32 223 VAL A N 1
ATOM 1740 C CA . VAL A 1 222 ? 44.236 -4.260 -9.213 1.00 24.36 223 VAL A CA 1
ATOM 1741 C C . VAL A 1 222 ? 43.417 -3.160 -9.876 1.00 21.62 223 VAL A C 1
ATOM 1742 O O . VAL A 1 222 ? 42.206 -3.077 -9.686 1.00 27.60 223 VAL A O 1
ATOM 1746 N N . THR A 1 223 ? 44.085 -2.298 -10.634 1.00 25.55 224 THR A N 1
ATOM 1747 C CA . THR A 1 223 ? 43.393 -1.231 -11.355 1.00 28.74 224 THR A CA 1
ATOM 1748 C C . THR A 1 223 ? 43.648 -1.516 -12.830 1.00 26.22 224 THR A C 1
ATOM 1749 O O . THR A 1 223 ? 44.502 -2.334 -13.157 1.00 27.89 224 THR A O 1
ATOM 1753 N N . TYR A 1 224 ? 42.919 -0.865 -13.726 1.00 27.64 225 TYR A N 1
ATOM 1754 C CA . TYR A 1 224 ? 43.120 -1.141 -15.137 1.00 22.97 225 TYR A CA 1
ATOM 1755 C C . TYR A 1 224 ? 42.364 -0.200 -16.072 1.00 27.01 225 TYR A C 1
ATOM 1756 O O . TYR A 1 224 ? 41.352 0.390 -15.691 1.00 29.49 225 TYR A O 1
ATOM 1765 N N . ASN A 1 225 ? 42.886 -0.070 -17.290 1.00 25.71 226 ASN A N 1
ATOM 1766 C CA . ASN A 1 225 ? 42.263 0.699 -18.367 1.00 34.70 226 ASN A CA 1
ATOM 1767 C C . ASN A 1 225 ? 42.341 -0.252 -19.567 1.00 31.49 226 ASN A C 1
ATOM 1768 O O . ASN A 1 225 ? 41.444 -1.072 -19.756 1.00 39.51 226 ASN A O 1
ATOM 1773 N N . LYS A 1 226 ? 43.395 -0.172 -20.369 1.00 32.29 227 LYS A N 1
ATOM 1774 C CA . LYS A 1 226 ? 43.538 -1.108 -21.492 1.00 35.48 227 LYS A CA 1
ATOM 1775 C C . LYS A 1 226 ? 44.682 -2.049 -21.101 1.00 32.73 227 LYS A C 1
ATOM 1776 O O . LYS A 1 226 ? 44.994 -3.015 -21.791 1.00 33.38 227 LYS A O 1
ATOM 1782 N N . VAL A 1 227 ? 45.286 -1.738 -19.958 1.00 25.34 228 VAL A N 1
ATOM 1783 C CA . VAL A 1 227 ? 46.375 -2.506 -19.387 1.00 26.49 228 VAL A CA 1
ATOM 1784 C C . VAL A 1 227 ? 45.975 -2.751 -17.919 1.00 28.32 228 VAL A C 1
ATOM 1785 O O . VAL A 1 227 ? 45.026 -2.141 -17.438 1.00 34.10 228 VAL A O 1
ATOM 1789 N N . LEU A 1 228 ? 46.679 -3.628 -17.206 1.00 31.67 229 LEU A N 1
ATOM 1790 C CA . LEU A 1 228 ? 46.345 -3.895 -15.802 1.00 26.48 229 LEU A CA 1
ATOM 1791 C C . LEU A 1 228 ? 47.486 -3.485 -14.887 1.00 28.69 229 LEU A C 1
ATOM 1792 O O . LEU A 1 228 ? 48.654 -3.614 -15.255 1.00 27.84 229 LEU A O 1
ATOM 1797 N N . HIS A 1 229 ? 47.146 -2.995 -13.695 1.00 25.59 230 HIS A N 1
ATOM 1798 C CA . HIS A 1 229 ? 48.151 -2.584 -12.723 1.00 26.06 230 HIS A CA 1
ATOM 1799 C C . HIS A 1 229 ? 48.025 -3.418 -11.443 1.00 26.69 230 HIS A C 1
ATOM 1800 O O . HIS A 1 229 ? 47.076 -3.246 -10.683 1.00 30.12 230 HIS A O 1
ATOM 1807 N N . PHE A 1 230 ? 48.976 -4.321 -11.215 1.00 24.12 231 PHE A N 1
ATOM 1808 C CA . PHE A 1 230 ? 48.985 -5.157 -10.016 1.00 30.00 231 PHE A CA 1
ATOM 1809 C C . PHE A 1 230 ? 49.797 -4.435 -8.952 1.00 35.35 231 PHE A C 1
ATOM 1810 O O . PHE A 1 230 ? 50.891 -3.931 -9.223 1.00 30.72 231 PHE A O 1
ATOM 1818 N N . TYR A 1 231 ? 49.263 -4.393 -7.740 1.00 30.27 232 TYR A N 1
ATOM 1819 C CA . TYR A 1 231 ? 49.934 -3.708 -6.658 1.00 29.23 232 TYR A CA 1
ATOM 1820 C C . TYR A 1 231 ? 50.476 -4.663 -5.628 1.00 27.43 232 TYR A C 1
ATOM 1821 O O . TYR A 1 231 ? 49.832 -5.646 -5.279 1.00 26.39 232 TYR A O 1
ATOM 1830 N N . ASN A 1 232 ? 51.690 -4.384 -5.168 1.00 33.71 233 ASN A N 1
ATOM 1831 C CA . ASN A 1 232 ? 52.313 -5.202 -4.149 1.00 36.20 233 ASN A CA 1
ATOM 1832 C C . ASN A 1 232 ? 52.135 -4.404 -2.873 1.00 36.63 233 ASN A C 1
ATOM 1833 O O . ASN A 1 232 ? 52.554 -3.250 -2.799 1.00 33.55 233 ASN A O 1
ATOM 1838 N N . VAL A 1 233 ? 51.494 -5.008 -1.881 1.00 36.58 234 VAL A N 1
ATOM 1839 C CA . VAL A 1 233 ? 51.267 -4.333 -0.613 1.00 35.74 234 VAL A CA 1
ATOM 1840 C C . VAL A 1 233 ? 51.750 -5.195 0.543 1.00 41.36 234 VAL A C 1
ATOM 1841 O O . VAL A 1 233 ? 51.042 -5.359 1.536 1.00 43.60 234 VAL A O 1
ATOM 1845 N N . LYS A 1 234 ? 52.950 -5.759 0.412 1.00 40.63 235 LYS A N 1
ATOM 1846 C CA . LYS A 1 234 ? 53.493 -6.581 1.484 1.00 45.71 235 LYS A CA 1
ATOM 1847 C C . LYS A 1 234 ? 53.646 -5.677 2.710 1.00 46.21 235 LYS A C 1
ATOM 1848 O O . LYS A 1 234 ? 54.026 -4.509 2.588 1.00 44.65 235 LYS A O 1
ATOM 1854 N N . SER A 1 235 ? 53.347 -6.217 3.887 1.00 47.26 236 SER A N 1
ATOM 1855 C CA . SER A 1 235 ? 53.415 -5.448 5.127 1.00 50.20 236 SER A CA 1
ATOM 1856 C C . SER A 1 235 ? 54.744 -4.742 5.403 1.00 53.74 236 SER A C 1
ATOM 1857 O O . SER A 1 235 ? 54.777 -3.751 6.134 1.00 57.22 236 SER A O 1
ATOM 1860 N N . SER A 1 236 ? 55.836 -5.238 4.825 1.00 55.33 237 SER A N 1
ATOM 1861 C CA . SER A 1 236 ? 57.139 -4.616 5.051 1.00 56.62 237 SER A CA 1
ATOM 1862 C C . SER A 1 236 ? 57.520 -3.599 3.976 1.00 57.32 237 SER A C 1
ATOM 1863 O O . SER A 1 236 ? 58.690 -3.466 3.616 1.00 58.79 237 SER A O 1
ATOM 1866 N N . LEU A 1 237 ? 56.519 -2.901 3.454 1.00 52.55 238 LEU A N 1
ATOM 1867 C CA . LEU A 1 237 ? 56.725 -1.859 2.453 1.00 53.13 238 LEU A CA 1
ATOM 1868 C C . LEU A 1 237 ? 56.020 -0.679 3.099 1.00 51.55 238 LEU A C 1
ATOM 1869 O O . LEU A 1 237 ? 55.070 -0.878 3.847 1.00 49.28 238 LEU A O 1
ATOM 1874 N N . ALA A 1 238 ? 56.486 0.539 2.864 1.00 46.73 239 ALA A N 1
ATOM 1875 C CA . ALA A 1 238 ? 55.803 1.679 3.449 1.00 47.17 239 ALA A CA 1
ATOM 1876 C C . ALA A 1 238 ? 55.020 2.300 2.304 1.00 46.12 239 ALA A C 1
ATOM 1877 O O . ALA A 1 238 ? 54.114 3.107 2.504 1.00 50.96 239 ALA A O 1
ATOM 1879 N N . GLN A 1 239 ? 55.374 1.874 1.098 1.00 48.24 240 GLN A N 1
ATOM 1880 C CA . GLN A 1 239 ? 54.750 2.351 -0.128 1.00 50.62 240 GLN A CA 1
ATOM 1881 C C . GLN A 1 239 ? 54.468 1.161 -1.043 1.00 49.70 240 GLN A C 1
ATOM 1882 O O . GLN A 1 239 ? 55.279 0.240 -1.147 1.00 41.51 240 GLN A O 1
ATOM 1888 N N . PRO A 1 240 ? 53.308 1.166 -1.716 1.00 50.31 241 PRO A N 1
ATOM 1889 C CA . PRO A 1 240 ? 52.908 0.093 -2.631 1.00 51.97 241 PRO A CA 1
ATOM 1890 C C . PRO A 1 240 ? 53.710 0.092 -3.932 1.00 53.35 241 PRO A C 1
ATOM 1891 O O . PRO A 1 240 ? 53.955 1.150 -4.511 1.00 54.68 241 PRO A O 1
ATOM 1895 N N . GLN A 1 241 ? 54.113 -1.092 -4.390 1.00 47.44 242 GLN A N 1
ATOM 1896 C CA . GLN A 1 241 ? 54.872 -1.200 -5.633 1.00 51.37 242 GLN A CA 1
ATOM 1897 C C . GLN A 1 241 ? 53.982 -1.729 -6.769 1.00 48.59 242 GLN A C 1
ATOM 1898 O O . GLN A 1 241 ? 53.289 -2.734 -6.621 1.00 48.01 242 GLN A O 1
ATOM 1904 N N . MET A 1 242 ? 54.003 -1.026 -7.898 1.00 45.69 243 MET A N 1
ATOM 1905 C CA . MET A 1 242 ? 53.188 -1.377 -9.056 1.00 39.01 243 MET A CA 1
ATOM 1906 C C . MET A 1 242 ? 53.916 -2.160 -10.138 1.00 39.20 243 MET A C 1
ATOM 1907 O O . MET A 1 242 ? 55.012 -1.800 -10.559 1.00 41.85 243 MET A O 1
ATOM 1912 N N . MET A 1 243 ? 53.277 -3.223 -10.599 1.00 38.82 244 MET A N 1
ATOM 1913 C CA . MET A 1 243 ? 53.828 -4.073 -11.641 1.00 46.42 244 MET A CA 1
ATOM 1914 C C . MET A 1 243 ? 52.779 -4.070 -12.751 1.00 47.23 244 MET A C 1
ATOM 1915 O O . MET A 1 243 ? 51.670 -4.565 -12.563 1.00 49.26 244 MET A O 1
ATOM 1920 N N . VAL A 1 244 ? 53.122 -3.495 -13.898 1.00 44.21 245 VAL A N 1
ATOM 1921 C CA . VAL A 1 244 ? 52.186 -3.411 -15.012 1.00 38.90 245 VAL A CA 1
ATOM 1922 C C . VAL A 1 244 ? 52.230 -4.571 -15.990 1.00 42.28 245 VAL A C 1
ATOM 1923 O O . VAL A 1 244 ? 53.295 -5.097 -16.318 1.00 44.79 245 VAL A O 1
ATOM 1927 N N . VAL A 1 245 ? 51.052 -4.959 -16.458 1.00 44.04 246 VAL A N 1
ATOM 1928 C CA . VAL A 1 245 ? 50.930 -6.041 -17.419 1.00 45.86 246 VAL A CA 1
ATOM 1929 C C . VAL A 1 245 ? 50.258 -5.467 -18.655 1.00 43.26 246 VAL A C 1
ATOM 1930 O O . VAL A 1 245 ? 49.035 -5.334 -18.694 1.00 45.28 246 VAL A O 1
ATOM 1934 N N . SER A 1 246 ? 51.059 -5.126 -19.660 1.00 43.04 247 SER A N 1
ATOM 1935 C CA . SER A 1 246 ? 50.537 -4.547 -20.896 1.00 46.45 247 SER A CA 1
ATOM 1936 C C . SER A 1 246 ? 50.198 -5.593 -21.945 1.00 47.35 247 SER A C 1
ATOM 1937 O O . SER A 1 246 ? 49.406 -5.341 -22.856 1.00 44.96 247 SER A O 1
ATOM 1940 N N . ASP A 1 247 ? 50.795 -6.769 -21.808 1.00 47.81 248 ASP A N 1
ATOM 1941 C CA . ASP A 1 247 ? 50.566 -7.842 -22.757 1.00 51.64 248 ASP A CA 1
ATOM 1942 C C . ASP A 1 247 ? 49.230 -8.544 -22.561 1.00 55.62 248 ASP A C 1
ATOM 1943 O O . ASP A 1 247 ? 49.158 -9.611 -21.949 1.00 49.19 248 ASP A O 1
ATOM 1948 N N . VAL A 1 248 ? 48.165 -7.938 -23.067 1.00 58.72 249 VAL A N 1
ATOM 1949 C CA . VAL A 1 248 ? 46.858 -8.563 -22.983 1.00 63.37 249 VAL A CA 1
ATOM 1950 C C . VAL A 1 248 ? 46.874 -9.566 -24.135 1.00 68.03 249 VAL A C 1
ATOM 1951 O O . VAL A 1 248 ? 47.660 -9.418 -25.070 1.00 66.33 249 VAL A O 1
ATOM 1955 N N . ALA A 1 249 ? 46.021 -10.581 -24.063 1.00 71.17 250 ALA A N 1
ATOM 1956 C CA . ALA A 1 249 ? 45.943 -11.636 -25.079 1.00 75.65 250 ALA A CA 1
ATOM 1957 C C . ALA A 1 249 ? 46.822 -12.816 -24.666 1.00 77.22 250 ALA A C 1
ATOM 1958 O O . ALA A 1 249 ? 46.360 -13.963 -24.583 1.00 80.24 250 ALA A O 1
ATOM 1960 N N . ASP A 1 250 ? 48.087 -12.523 -24.389 1.00 79.09 251 ASP A N 1
ATOM 1961 C CA . ASP A 1 250 ? 49.032 -13.552 -23.981 1.00 80.67 251 ASP A CA 1
ATOM 1962 C C . ASP A 1 250 ? 49.216 -13.482 -22.470 1.00 81.04 251 ASP A C 1
ATOM 1963 O O . ASP A 1 250 ? 49.827 -14.359 -21.860 1.00 84.83 251 ASP A O 1
ATOM 1968 N N . MET A 1 251 ? 48.681 -12.419 -21.879 1.00 82.19 252 MET A N 1
ATOM 1969 C CA . MET A 1 251 ? 48.738 -12.197 -20.437 1.00 82.34 252 MET A CA 1
ATOM 1970 C C . MET A 1 251 ? 50.083 -12.476 -19.772 1.00 82.48 252 MET A C 1
ATOM 1971 O O . MET A 1 251 ? 51.113 -11.916 -20.161 1.00 81.51 252 MET A O 1
ATOM 1976 N N . PHE A 1 252 ? 50.037 -13.344 -18.761 1.00 80.45 253 PHE A N 1
ATOM 1977 C CA . PHE A 1 252 ? 51.188 -13.746 -17.951 1.00 78.46 253 PHE A CA 1
ATOM 1978 C C . PHE A 1 252 ? 51.271 -12.848 -16.731 1.00 77.69 253 PHE A C 1
ATOM 1979 O O . PHE A 1 252 ? 51.847 -11.763 -16.788 1.00 80.30 253 PHE A O 1
ATOM 1987 N N . VAL A 1 253 ? 50.687 -13.301 -15.630 1.00 77.63 254 VAL A N 1
ATOM 1988 C CA . VAL A 1 253 ? 50.700 -12.527 -14.399 1.00 79.65 254 VAL A CA 1
ATOM 1989 C C . VAL A 1 253 ? 51.566 -13.206 -13.347 1.00 79.46 254 VAL A C 1
ATOM 1990 O O . VAL A 1 253 ? 51.121 -14.129 -12.667 1.00 77.21 254 VAL A O 1
ATOM 1994 N N . PRO A 1 254 ? 52.821 -12.750 -13.203 1.00 80.31 255 PRO A N 1
ATOM 1995 C CA . PRO A 1 254 ? 53.777 -13.298 -12.237 1.00 81.97 255 PRO A CA 1
ATOM 1996 C C . PRO A 1 254 ? 53.387 -13.150 -10.768 1.00 84.96 255 PRO A C 1
ATOM 1997 O O . PRO A 1 254 ? 52.643 -12.240 -10.393 1.00 82.48 255 PRO A O 1
ATOM 2001 N N . LEU A 1 255 ? 53.915 -14.059 -9.951 1.00 88.88 256 LEU A N 1
ATOM 2002 C CA . LEU A 1 255 ? 53.662 -14.103 -8.513 1.00 91.21 256 LEU A CA 1
ATOM 2003 C C . LEU A 1 255 ? 53.525 -12.748 -7.836 1.00 89.64 256 LEU A C 1
ATOM 2004 O O . LEU A 1 255 ? 52.413 -12.276 -7.593 1.00 90.34 256 LEU A O 1
ATOM 2009 N N . LEU A 1 256 ? 54.659 -12.126 -7.535 1.00 88.75 257 LEU A N 1
ATOM 2010 C CA . LEU A 1 256 ? 54.653 -10.846 -6.845 1.00 88.06 257 LEU A CA 1
ATOM 2011 C C . LEU A 1 256 ? 54.027 -11.170 -5.487 1.00 87.14 257 LEU A C 1
ATOM 2012 O O . LEU A 1 256 ? 52.961 -10.661 -5.147 1.00 87.33 257 LEU A O 1
ATOM 2017 N N . ASP A 1 257 ? 54.696 -12.037 -4.728 1.00 84.24 258 ASP A N 1
ATOM 2018 C CA . ASP A 1 257 ? 54.216 -12.472 -3.419 1.00 79.16 258 ASP A CA 1
ATOM 2019 C C . ASP A 1 257 ? 54.022 -11.361 -2.392 1.00 73.10 258 ASP A C 1
ATOM 2020 O O . ASP A 1 257 ? 54.419 -11.498 -1.238 1.00 78.84 258 ASP A O 1
ATOM 2025 N N . GLY A 1 258 ? 53.410 -10.266 -2.829 1.00 67.75 259 GLY A N 1
ATOM 2026 C CA . GLY A 1 258 ? 53.106 -9.137 -1.965 1.00 53.28 259 GLY A CA 1
ATOM 2027 C C . GLY A 1 258 ? 51.665 -8.784 -2.294 1.00 46.69 259 GLY A C 1
ATOM 2028 O O . GLY A 1 258 ? 51.116 -7.763 -1.876 1.00 47.50 259 GLY A O 1
ATOM 2029 N N . PHE A 1 259 ? 51.069 -9.661 -3.094 1.00 42.33 260 PHE A N 1
ATOM 2030 C CA . PHE A 1 259 ? 49.686 -9.562 -3.551 1.00 42.86 260 PHE A CA 1
ATOM 2031 C C . PHE A 1 259 ? 48.953 -10.459 -2.563 1.00 39.75 260 PHE A C 1
ATOM 2032 O O . PHE A 1 259 ? 49.518 -11.457 -2.106 1.00 52.61 260 PHE A O 1
ATOM 2040 N N . LEU A 1 260 ? 47.714 -10.130 -2.232 1.00 33.39 261 LEU A N 1
ATOM 2041 C CA . LEU A 1 260 ? 46.963 -10.933 -1.257 1.00 33.91 261 LEU A CA 1
ATOM 2042 C C . LEU A 1 260 ? 47.614 -10.835 0.125 1.00 33.58 261 LEU A C 1
ATOM 2043 O O . LEU A 1 260 ? 48.553 -11.565 0.436 1.00 35.40 261 LEU A O 1
ATOM 2048 N N . VAL A 1 261 ? 47.101 -9.932 0.951 1.00 33.88 262 VAL A N 1
ATOM 2049 C CA . VAL A 1 261 ? 47.652 -9.719 2.282 1.00 34.30 262 VAL A CA 1
ATOM 2050 C C . VAL A 1 261 ? 46.576 -9.617 3.358 1.00 33.42 262 VAL A C 1
ATOM 2051 O O . VAL A 1 261 ? 45.410 -9.364 3.059 1.00 28.14 262 VAL A O 1
ATOM 2055 N N . ASN A 1 262 ? 46.990 -9.826 4.605 1.00 35.05 263 ASN A N 1
ATOM 2056 C CA . ASN A 1 262 ? 46.112 -9.718 5.768 1.00 34.24 263 ASN A CA 1
ATOM 2057 C C . ASN A 1 262 ? 45.887 -8.218 5.945 1.00 35.23 263 ASN A C 1
ATOM 2058 O O . ASN A 1 262 ? 46.845 -7.447 5.990 1.00 38.71 263 ASN A O 1
ATOM 2063 N N . VAL A 1 263 ? 44.633 -7.799 6.055 1.00 32.10 264 VAL A N 1
ATOM 2064 C CA . VAL A 1 263 ? 44.329 -6.382 6.184 1.00 34.33 264 VAL A CA 1
ATOM 2065 C C . VAL A 1 263 ? 44.896 -5.693 7.423 1.00 34.93 264 VAL A C 1
ATOM 2066 O O . VAL A 1 263 ? 45.226 -4.506 7.373 1.00 37.91 264 VAL A O 1
ATOM 2070 N N . ASN A 1 264 ? 45.010 -6.412 8.533 1.00 38.24 265 ASN A N 1
ATOM 2071 C CA . ASN A 1 264 ? 45.548 -5.806 9.749 1.00 40.94 265 ASN A CA 1
ATOM 2072 C C . ASN A 1 264 ? 47.049 -5.520 9.622 1.00 46.99 265 ASN A C 1
ATOM 2073 O O . ASN A 1 264 ? 47.522 -4.425 9.948 1.00 47.18 265 ASN A O 1
ATOM 2078 N N . GLU A 1 265 ? 47.789 -6.503 9.125 1.00 44.99 266 GLU A N 1
ATOM 2079 C CA . GLU A 1 265 ? 49.232 -6.379 8.952 1.00 45.30 266 GLU A CA 1
ATOM 2080 C C . GLU A 1 265 ? 49.668 -5.311 7.952 1.00 42.30 266 GLU A C 1
ATOM 2081 O O . GLU A 1 265 ? 50.665 -4.629 8.179 1.00 45.51 266 GLU A O 1
ATOM 2087 N N . SER A 1 266 ? 48.929 -5.163 6.856 1.00 33.48 267 SER A N 1
ATOM 2088 C CA . SER A 1 266 ? 49.280 -4.185 5.825 1.00 28.63 267 SER A CA 1
ATOM 2089 C C . SER A 1 266 ? 48.446 -2.907 5.851 1.00 28.46 267 SER A C 1
ATOM 2090 O O . SER A 1 266 ? 48.387 -2.157 4.869 1.00 31.09 267 SER A O 1
ATOM 2093 N N . ARG A 1 267 ? 47.825 -2.643 6.989 1.00 30.56 268 ARG A N 1
ATOM 2094 C CA . ARG A 1 267 ? 46.975 -1.469 7.148 1.00 33.06 268 ARG A CA 1
ATOM 2095 C C . ARG A 1 267 ? 47.537 -0.170 6.586 1.00 37.40 268 ARG A C 1
ATOM 2096 O O . ARG A 1 267 ? 46.856 0.527 5.832 1.00 43.83 268 ARG A O 1
ATOM 2104 N N . ALA A 1 268 ? 48.769 0.164 6.955 1.00 37.94 269 ALA A N 1
ATOM 2105 C CA . ALA A 1 268 ? 49.389 1.408 6.503 1.00 37.44 269 ALA A CA 1
ATOM 2106 C C . ALA A 1 268 ? 49.626 1.470 4.993 1.00 32.84 269 ALA A C 1
ATOM 2107 O O . ALA A 1 268 ? 49.261 2.454 4.338 1.00 26.45 269 ALA A O 1
ATOM 2109 N N . VAL A 1 269 ? 50.237 0.425 4.445 1.00 33.08 270 VAL A N 1
ATOM 2110 C CA . VAL A 1 269 ? 50.525 0.377 3.012 1.00 36.40 270 VAL A CA 1
ATOM 2111 C C . VAL A 1 269 ? 49.247 0.355 2.188 1.00 35.25 270 VAL A C 1
ATOM 2112 O O . VAL A 1 269 ? 49.174 0.983 1.135 1.00 33.28 270 VAL A O 1
ATOM 2116 N N . ILE A 1 270 ? 48.248 -0.383 2.659 1.00 29.27 271 ILE A N 1
ATOM 2117 C CA . ILE A 1 270 ? 46.976 -0.443 1.955 1.00 32.42 271 ILE A CA 1
ATOM 2118 C C . ILE A 1 270 ? 46.401 0.972 1.921 1.00 29.18 271 ILE A C 1
ATOM 2119 O O . ILE A 1 270 ? 46.011 1.464 0.860 1.00 25.34 271 ILE A O 1
ATOM 2124 N N . THR A 1 271 ? 46.367 1.625 3.083 1.00 31.06 272 THR A N 1
ATOM 2125 C CA . THR A 1 271 ? 45.857 2.992 3.182 1.00 31.84 272 THR A CA 1
ATOM 2126 C C . THR A 1 271 ? 46.600 3.892 2.190 1.00 32.44 272 THR A C 1
ATOM 2127 O O . THR A 1 271 ? 45.980 4.660 1.455 1.00 37.92 272 THR A O 1
ATOM 2131 N N . SER A 1 272 ? 47.926 3.789 2.162 1.00 28.47 273 SER A N 1
ATOM 2132 C CA . SER A 1 272 ? 48.729 4.587 1.235 1.00 30.24 273 SER A CA 1
ATOM 2133 C C . SER A 1 272 ? 48.315 4.306 -0.216 1.00 29.09 273 SER A C 1
ATOM 2134 O O . SER A 1 272 ? 48.150 5.228 -1.013 1.00 30.30 273 SER A O 1
ATOM 2137 N N . LEU A 1 273 ? 48.144 3.027 -0.545 1.00 27.46 274 LEU A N 1
ATOM 2138 C CA . LEU A 1 273 ? 47.731 2.622 -1.877 1.00 24.81 274 LEU A CA 1
ATOM 2139 C C . LEU A 1 273 ? 46.382 3.228 -2.251 1.00 29.22 274 LEU A C 1
ATOM 2140 O O . LEU A 1 273 ? 46.182 3.665 -3.383 1.00 22.98 274 LEU A O 1
ATOM 2145 N N . LEU A 1 274 ? 45.452 3.251 -1.300 1.00 29.30 275 LEU A N 1
ATOM 2146 C CA . LEU A 1 274 ? 44.133 3.804 -1.578 1.00 30.33 275 LEU A CA 1
ATOM 2147 C C . LEU A 1 274 ? 44.131 5.334 -1.665 1.00 32.42 275 LEU A C 1
ATOM 2148 O O . LEU A 1 274 ? 43.170 5.932 -2.157 1.00 26.61 275 LEU A O 1
ATOM 2153 N N . ASP A 1 275 ? 45.205 5.964 -1.192 1.00 31.46 276 ASP A N 1
ATOM 2154 C CA . ASP A 1 275 ? 45.343 7.423 -1.285 1.00 29.33 276 ASP A CA 1
ATOM 2155 C C . ASP A 1 275 ? 45.930 7.728 -2.659 1.00 27.53 276 ASP A C 1
ATOM 2156 O O . ASP A 1 275 ? 45.558 8.689 -3.320 1.00 32.65 276 ASP A O 1
ATOM 2161 N N . GLN A 1 276 ? 46.858 6.873 -3.061 1.00 29.04 277 GLN A N 1
ATOM 2162 C CA . GLN A 1 276 ? 47.586 6.985 -4.311 1.00 33.63 277 GLN A CA 1
ATOM 2163 C C . GLN A 1 276 ? 46.771 6.752 -5.579 1.00 34.15 277 GLN A C 1
ATOM 2164 O O . GLN A 1 276 ? 46.786 7.584 -6.485 1.00 32.31 277 GLN A O 1
ATOM 2170 N N . ILE A 1 277 ? 46.064 5.626 -5.646 1.00 32.64 278 ILE A N 1
ATOM 2171 C CA . ILE A 1 277 ? 45.287 5.291 -6.835 1.00 31.39 278 ILE A CA 1
ATOM 2172 C C . ILE A 1 277 ? 44.518 6.439 -7.473 1.00 31.28 278 ILE A C 1
ATOM 2173 O O . ILE A 1 277 ? 44.578 6.630 -8.688 1.00 37.18 278 ILE A O 1
ATOM 2178 N N . PRO A 1 278 ? 43.785 7.218 -6.672 1.00 29.27 279 PRO A N 1
ATOM 2179 C CA . PRO A 1 278 ? 43.044 8.327 -7.282 1.00 30.04 279 PRO A CA 1
ATOM 2180 C C . PRO A 1 278 ? 44.001 9.399 -7.831 1.00 34.17 279 PRO A C 1
ATOM 2181 O O . PRO A 1 278 ? 43.806 9.922 -8.927 1.00 34.57 279 PRO A O 1
ATOM 2185 N N . GLU A 1 279 ? 45.036 9.723 -7.064 1.00 32.91 280 GLU A N 1
ATOM 2186 C CA . GLU A 1 279 ? 45.999 10.725 -7.496 1.00 36.01 280 GLU A CA 1
ATOM 2187 C C . GLU A 1 279 ? 46.727 10.271 -8.760 1.00 37.98 280 GLU A C 1
ATOM 2188 O O . GLU A 1 279 ? 46.831 11.017 -9.737 1.00 28.97 280 GLU A O 1
ATOM 2194 N N . MET A 1 280 ? 47.215 9.034 -8.735 1.00 34.89 281 MET A N 1
ATOM 2195 C CA . MET A 1 280 ? 47.971 8.478 -9.850 1.00 38.61 281 MET A CA 1
ATOM 2196 C C . MET A 1 280 ? 47.298 8.512 -11.208 1.00 35.94 281 MET A C 1
ATOM 2197 O O . MET A 1 280 ? 47.971 8.616 -12.231 1.00 32.39 281 MET A O 1
ATOM 2202 N N . PHE A 1 281 ? 45.976 8.438 -11.230 1.00 36.46 282 PHE A N 1
ATOM 2203 C CA . PHE A 1 281 ? 45.277 8.433 -12.505 1.00 32.28 282 PHE A CA 1
ATOM 2204 C C . PHE A 1 281 ? 44.450 9.673 -12.779 1.00 29.43 282 PHE A C 1
ATOM 2205 O O . PHE A 1 281 ? 43.789 9.756 -13.811 1.00 26.01 282 PHE A O 1
ATOM 2213 N N . ALA A 1 282 ? 44.529 10.638 -11.867 1.00 24.08 283 ALA A N 1
ATOM 2214 C CA . ALA A 1 282 ? 43.793 11.897 -11.951 1.00 28.35 283 ALA A CA 1
ATOM 2215 C C . ALA A 1 282 ? 43.699 12.552 -13.324 1.00 32.27 283 ALA A C 1
ATOM 2216 O O . ALA A 1 282 ? 42.614 12.962 -13.740 1.00 30.90 283 ALA A O 1
ATOM 2218 N N . ASP A 1 283 ? 44.825 12.654 -14.028 1.00 39.91 284 ASP A N 1
ATOM 2219 C CA . ASP A 1 283 ? 44.841 13.304 -15.339 1.00 43.66 284 ASP A CA 1
ATOM 2220 C C . ASP A 1 283 ? 44.713 12.351 -16.520 1.00 42.06 284 ASP A C 1
ATOM 2221 O O . ASP A 1 283 ? 45.003 12.737 -17.656 1.00 41.57 284 ASP A O 1
ATOM 2226 N N . THR A 1 284 ? 44.280 11.121 -16.276 1.00 34.09 285 THR A N 1
ATOM 2227 C CA . THR A 1 284 ? 44.176 10.162 -17.364 1.00 32.05 285 THR A CA 1
ATOM 2228 C C . THR A 1 284 ? 43.202 10.584 -18.452 1.00 32.47 285 THR A C 1
ATOM 2229 O O . THR A 1 284 ? 42.236 11.314 -18.205 1.00 26.45 285 THR A O 1
ATOM 2233 N N . ARG A 1 285 ? 43.465 10.112 -19.664 1.00 36.85 286 ARG A N 1
ATOM 2234 C CA . ARG A 1 285 ? 42.615 10.416 -20.802 1.00 39.69 286 ARG A CA 1
ATOM 2235 C C . ARG A 1 285 ? 42.212 9.124 -21.502 1.00 37.92 286 ARG A C 1
ATOM 2236 O O . ARG A 1 285 ? 41.486 9.140 -22.506 1.00 39.49 286 ARG A O 1
ATOM 2244 N N . GLU A 1 286 ? 42.686 8.006 -20.961 1.00 36.36 287 GLU A N 1
ATOM 2245 C CA . GLU A 1 286 ? 42.369 6.690 -21.508 1.00 39.63 287 GLU A CA 1
ATOM 2246 C C . GLU A 1 286 ? 40.861 6.472 -21.464 1.00 33.48 287 GLU A C 1
ATOM 2247 O O . GLU A 1 286 ? 40.228 6.694 -20.437 1.00 38.54 287 GLU A O 1
ATOM 2253 N N . THR A 1 287 ? 40.292 6.028 -22.577 1.00 40.48 288 THR A N 1
ATOM 2254 C CA . THR A 1 287 ? 38.856 5.812 -22.660 1.00 36.07 288 THR A CA 1
ATOM 2255 C C . THR A 1 287 ? 38.519 4.355 -22.987 1.00 40.29 288 THR A C 1
ATOM 2256 O O . THR A 1 287 ? 37.414 3.880 -22.712 1.00 40.59 288 THR A O 1
ATOM 2260 N N . GLU A 1 288 ? 39.484 3.652 -23.567 1.00 40.32 289 GLU A N 1
ATOM 2261 C CA . GLU A 1 288 ? 39.301 2.261 -23.946 1.00 42.06 289 GLU A CA 1
ATOM 2262 C C . GLU A 1 288 ? 39.778 1.337 -22.837 1.00 40.09 289 GLU A C 1
ATOM 2263 O O . GLU A 1 288 ? 40.860 1.522 -22.283 1.00 44.84 289 GLU A O 1
ATOM 2269 N N . THR A 1 289 ? 38.973 0.330 -22.526 1.00 34.58 290 THR A N 1
ATOM 2270 C CA . THR A 1 289 ? 39.312 -0.601 -21.461 1.00 30.12 290 THR A CA 1
ATOM 2271 C C . THR A 1 289 ? 39.111 -2.044 -21.871 1.00 27.96 290 THR A C 1
ATOM 2272 O O . THR A 1 289 ? 38.446 -2.324 -22.860 1.00 37.58 290 THR A O 1
ATOM 2276 N N . VAL A 1 290 ? 39.693 -2.955 -21.098 1.00 34.84 291 VAL A N 1
ATOM 2277 C CA . VAL A 1 290 ? 39.539 -4.391 -21.319 1.00 28.79 291 VAL A CA 1
ATOM 2278 C C . VAL A 1 290 ? 38.582 -4.901 -20.237 1.00 33.22 291 VAL A C 1
ATOM 2279 O O . VAL A 1 290 ? 38.210 -4.142 -19.331 1.00 33.76 291 VAL A O 1
ATOM 2283 N N . PHE A 1 291 ? 38.171 -6.166 -20.330 1.00 28.60 292 PHE A N 1
ATOM 2284 C CA . PHE A 1 291 ? 37.276 -6.755 -19.324 1.00 24.24 292 PHE A CA 1
ATOM 2285 C C . PHE A 1 291 ? 37.717 -8.202 -19.052 1.00 23.63 292 PHE A C 1
ATOM 2286 O O . PHE A 1 291 ? 38.167 -8.537 -17.958 1.00 18.57 292 PHE A O 1
ATOM 2294 N N . VAL A 1 292 ? 37.623 -9.052 -20.067 1.00 29.00 293 VAL A N 1
ATOM 2295 C CA . VAL A 1 292 ? 38.029 -10.449 -19.928 1.00 33.34 293 VAL A CA 1
ATOM 2296 C C . VAL A 1 292 ? 39.395 -10.639 -19.263 1.00 31.51 293 VAL A C 1
ATOM 2297 O O . VAL A 1 292 ? 39.539 -11.466 -18.361 1.00 41.23 293 VAL A O 1
ATOM 2301 N N . PRO A 1 293 ? 40.412 -9.877 -19.695 1.00 31.14 294 PRO A N 1
ATOM 2302 C CA . PRO A 1 293 ? 41.758 -9.994 -19.115 1.00 26.29 294 PRO A CA 1
ATOM 2303 C C . PRO A 1 293 ? 41.789 -9.727 -17.612 1.00 26.84 294 PRO A C 1
ATOM 2304 O O . PRO A 1 293 ? 42.605 -10.304 -16.889 1.00 27.44 294 PRO A O 1
ATOM 2308 N N . VAL A 1 294 ? 40.912 -8.837 -17.153 1.00 27.82 295 VAL A N 1
ATOM 2309 C CA . VAL A 1 294 ? 40.842 -8.486 -15.737 1.00 29.76 295 VAL A CA 1
ATOM 2310 C C . VAL A 1 294 ? 40.400 -9.722 -14.967 1.00 31.38 295 VAL A C 1
ATOM 2311 O O . VAL A 1 294 ? 41.038 -10.139 -13.990 1.00 25.71 295 VAL A O 1
ATOM 2315 N N . ILE A 1 295 ? 39.301 -10.312 -15.421 1.00 27.26 296 ILE A N 1
ATOM 2316 C CA . ILE A 1 295 ? 38.790 -11.501 -14.771 1.00 30.09 296 ILE A CA 1
ATOM 2317 C C . ILE A 1 295 ? 39.787 -12.648 -14.886 1.00 29.67 296 ILE A C 1
ATOM 2318 O O . ILE A 1 295 ? 39.924 -13.447 -13.965 1.00 31.34 296 ILE A O 1
ATOM 2323 N N . GLN A 1 296 ? 40.507 -12.717 -16.000 1.00 31.79 297 GLN A N 1
ATOM 2324 C CA . GLN A 1 296 ? 41.505 -13.767 -16.158 1.00 33.06 297 GLN A CA 1
ATOM 2325 C C . GLN A 1 296 ? 42.619 -13.592 -15.132 1.00 31.19 297 GLN A C 1
ATOM 2326 O O . GLN A 1 296 ? 43.031 -14.551 -14.479 1.00 29.08 297 GLN A O 1
ATOM 2332 N N . ALA A 1 297 ? 43.106 -12.363 -14.997 1.00 28.36 298 ALA A N 1
ATOM 2333 C CA . ALA A 1 297 ? 44.178 -12.060 -14.052 1.00 30.92 298 ALA A CA 1
ATOM 2334 C C . ALA A 1 297 ? 43.788 -12.392 -12.605 1.00 30.54 298 ALA A C 1
ATOM 2335 O O . ALA A 1 297 ? 44.505 -13.109 -11.902 1.00 29.56 298 ALA A O 1
ATOM 2337 N N . GLY A 1 298 ? 42.653 -11.870 -12.159 1.00 29.18 299 GLY A N 1
ATOM 2338 C CA . GLY A 1 298 ? 42.218 -12.144 -10.802 1.00 28.64 299 GLY A CA 1
ATOM 2339 C C . GLY A 1 298 ? 42.064 -13.629 -10.541 1.00 26.58 299 GLY A C 1
ATOM 2340 O O . GLY A 1 298 ? 42.481 -14.132 -9.505 1.00 28.33 299 GLY A O 1
ATOM 2341 N N . MET A 1 299 ? 41.468 -14.339 -11.491 1.00 31.13 300 MET A N 1
ATOM 2342 C CA . MET A 1 299 ? 41.260 -15.775 -11.346 1.00 32.94 300 MET A CA 1
ATOM 2343 C C . MET A 1 299 ? 42.585 -16.523 -11.324 1.00 33.41 300 MET A C 1
ATOM 2344 O O . MET A 1 299 ? 42.787 -17.447 -10.530 1.00 27.66 300 MET A O 1
ATOM 2349 N N . GLU A 1 300 ? 43.493 -16.114 -12.199 1.00 34.01 301 GLU A N 1
ATOM 2350 C CA . GLU A 1 300 ? 44.812 -16.732 -12.276 1.00 33.63 301 GLU A CA 1
ATOM 2351 C C . GLU A 1 300 ? 45.518 -16.474 -10.941 1.00 31.84 301 GLU A C 1
ATOM 2352 O O . GLU A 1 300 ? 46.241 -17.331 -10.420 1.00 30.37 301 GLU A O 1
ATOM 2358 N N . ALA A 1 301 ? 45.293 -15.289 -10.380 1.00 22.84 302 ALA A N 1
ATOM 2359 C CA . ALA A 1 301 ? 45.905 -14.940 -9.110 1.00 22.53 302 ALA A CA 1
ATOM 2360 C C . ALA A 1 301 ? 45.417 -15.881 -8.016 1.00 24.53 302 ALA A C 1
ATOM 2361 O O . ALA A 1 301 ? 46.213 -16.371 -7.218 1.00 24.84 302 ALA A O 1
ATOM 2363 N N . LEU A 1 302 ? 44.110 -16.134 -7.970 1.00 19.27 303 LEU A N 1
ATOM 2364 C CA . LEU A 1 302 ? 43.581 -17.038 -6.949 1.00 20.80 303 LEU A CA 1
ATOM 2365 C C . LEU A 1 302 ? 44.163 -18.445 -7.141 1.00 22.51 303 LEU A C 1
ATOM 2366 O O . LEU A 1 302 ? 44.539 -19.105 -6.170 1.00 24.89 303 LEU A O 1
ATOM 2371 N N . LYS A 1 303 ? 44.253 -18.893 -8.394 1.00 23.42 304 LYS A N 1
ATOM 2372 C CA . LYS A 1 303 ? 44.817 -20.210 -8.707 1.00 29.42 304 LYS A CA 1
ATOM 2373 C C . LYS A 1 303 ? 46.256 -20.327 -8.204 1.00 30.62 304 LYS A C 1
ATOM 2374 O O . LYS A 1 303 ? 46.634 -21.319 -7.574 1.00 27.06 304 LYS A O 1
ATOM 2380 N N . ALA A 1 304 ? 47.061 -19.316 -8.504 1.00 27.87 305 ALA A N 1
ATOM 2381 C CA . ALA A 1 304 ? 48.450 -19.303 -8.066 1.00 33.59 305 ALA A CA 1
ATOM 2382 C C . ALA A 1 304 ? 48.506 -19.406 -6.545 1.00 35.39 305 ALA A C 1
ATOM 2383 O O . ALA A 1 304 ? 49.416 -20.026 -5.986 1.00 32.96 305 ALA A O 1
ATOM 2385 N N . ALA A 1 305 ? 47.526 -18.806 -5.873 1.00 34.95 306 ALA A N 1
ATOM 2386 C CA . ALA A 1 305 ? 47.494 -18.833 -4.412 1.00 28.02 306 ALA A CA 1
ATOM 2387 C C . ALA A 1 305 ? 46.847 -20.113 -3.893 1.00 27.59 306 ALA A C 1
ATOM 2388 O O . ALA A 1 305 ? 46.797 -20.352 -2.693 1.00 26.31 306 ALA A O 1
ATOM 2390 N N . GLU A 1 306 ? 46.362 -20.944 -4.810 1.00 30.47 307 GLU A N 1
ATOM 2391 C CA . GLU A 1 306 ? 45.729 -22.208 -4.448 1.00 32.76 307 GLU A CA 1
ATOM 2392 C C . GLU A 1 306 ? 44.593 -22.062 -3.431 1.00 32.72 307 GLU A C 1
ATOM 2393 O O . GLU A 1 306 ? 44.469 -22.850 -2.489 1.00 31.79 307 GLU A O 1
ATOM 2399 N N . CYS A 1 307 ? 43.760 -21.048 -3.629 1.00 30.61 308 CYS A N 1
ATOM 2400 C CA . CYS A 1 307 ? 42.626 -20.815 -2.740 1.00 26.24 308 CYS A CA 1
ATOM 2401 C C . CYS A 1 307 ? 41.479 -20.346 -3.618 1.00 25.89 308 CYS A C 1
ATOM 2402 O O . CYS A 1 307 ? 41.695 -19.924 -4.752 1.00 31.09 308 CYS A O 1
ATOM 2405 N N . ALA A 1 308 ? 40.257 -20.445 -3.116 1.00 24.61 309 ALA A N 1
AT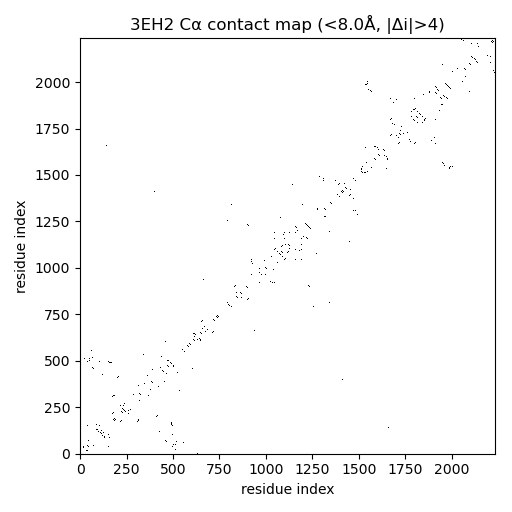OM 2406 C CA . ALA A 1 308 ? 39.112 -19.964 -3.873 1.00 21.05 309 ALA A CA 1
ATOM 2407 C C . ALA A 1 308 ? 38.942 -18.501 -3.460 1.00 24.54 309 ALA A C 1
ATOM 2408 O O . ALA A 1 308 ? 39.682 -18.016 -2.603 1.00 20.31 309 ALA A O 1
ATOM 2410 N N . GLY A 1 309 ? 37.980 -17.802 -4.056 1.00 19.08 310 GLY A N 1
ATOM 2411 C CA . GLY A 1 309 ? 37.775 -16.417 -3.697 1.00 20.26 310 GLY A CA 1
ATOM 2412 C C . GLY A 1 309 ? 36.805 -15.692 -4.604 1.00 24.20 310 GLY A C 1
ATOM 2413 O O . GLY A 1 309 ? 36.121 -16.314 -5.414 1.00 25.05 310 GLY A O 1
ATOM 2414 N N . LYS A 1 310 ? 36.766 -14.369 -4.465 1.00 18.05 311 LYS A N 1
ATOM 2415 C CA . LYS A 1 310 ? 35.881 -13.512 -5.239 1.00 22.76 311 LYS A CA 1
ATOM 2416 C C . LYS A 1 310 ? 36.633 -12.352 -5.885 1.00 26.29 311 LYS A C 1
ATOM 2417 O O . LYS A 1 310 ? 37.643 -11.879 -5.358 1.00 24.41 311 LYS A O 1
ATOM 2423 N N . LEU A 1 311 ? 36.120 -11.897 -7.023 1.00 17.52 312 LEU A N 1
ATOM 2424 C CA . LEU A 1 311 ? 36.669 -10.749 -7.710 1.00 18.72 312 LEU A CA 1
ATOM 2425 C C . LEU A 1 311 ? 35.545 -9.724 -7.700 1.00 20.27 312 LEU A C 1
ATOM 2426 O O . LEU A 1 311 ? 34.420 -10.042 -8.065 1.00 19.12 312 LEU A O 1
ATOM 2431 N N . PHE A 1 312 ? 35.845 -8.508 -7.270 1.00 17.85 313 PHE A N 1
ATOM 2432 C CA . PHE A 1 312 ? 34.855 -7.439 -7.254 1.00 23.37 313 PHE A CA 1
ATOM 2433 C C . PHE A 1 312 ? 35.281 -6.410 -8.312 1.00 26.33 313 PHE A C 1
ATOM 2434 O O . PHE A 1 312 ? 36.254 -5.680 -8.114 1.00 26.22 313 PHE A O 1
ATOM 2442 N N . LEU A 1 313 ? 34.558 -6.360 -9.430 1.00 24.15 314 LEU A N 1
ATOM 2443 C CA . LEU A 1 313 ? 34.867 -5.435 -10.515 1.00 22.52 314 LEU A CA 1
ATOM 2444 C C . LEU A 1 313 ? 34.007 -4.177 -10.496 1.00 29.46 314 LEU A C 1
ATOM 2445 O O . LEU A 1 313 ? 32.822 -4.227 -10.177 1.00 31.92 314 LEU A O 1
ATOM 2450 N N . PHE A 1 314 ? 34.617 -3.056 -10.867 1.00 23.24 315 PHE A N 1
ATOM 2451 C CA . PHE A 1 314 ? 33.940 -1.769 -10.941 1.00 19.54 315 PHE A CA 1
ATOM 2452 C C . PHE A 1 314 ? 34.282 -1.236 -12.338 1.00 22.09 315 PHE A C 1
ATOM 2453 O O . PHE A 1 314 ? 35.356 -0.682 -12.579 1.00 22.85 315 PHE A O 1
ATOM 2461 N N . HIS A 1 315 ? 33.333 -1.429 -13.246 1.00 22.06 316 HIS A N 1
ATOM 2462 C CA . HIS A 1 315 ? 33.467 -1.112 -14.662 1.00 24.39 316 HIS A CA 1
ATOM 2463 C C . HIS A 1 315 ? 32.511 -0.025 -15.128 1.00 23.55 316 HIS A C 1
ATOM 2464 O O . HIS A 1 315 ? 31.361 0.038 -14.686 1.00 24.74 316 HIS A O 1
ATOM 2471 N N . THR A 1 316 ? 32.964 0.800 -16.066 1.00 20.55 317 THR A N 1
ATOM 2472 C CA . THR A 1 316 ? 32.129 1.894 -16.525 1.00 22.12 317 THR A CA 1
ATOM 2473 C C . THR A 1 316 ? 31.723 1.900 -17.987 1.00 26.97 317 THR A C 1
ATOM 2474 O O . THR A 1 316 ? 30.698 2.487 -18.327 1.00 25.70 317 THR A O 1
ATOM 2478 N N . SER A 1 317 ? 32.485 1.238 -18.852 1.00 22.60 318 SER A N 1
ATOM 2479 C CA . SER A 1 317 ? 32.163 1.312 -20.272 1.00 27.97 318 SER A CA 1
ATOM 2480 C C . SER A 1 317 ? 32.352 0.067 -21.135 1.00 22.47 318 SER A C 1
ATOM 2481 O O . SER A 1 317 ? 33.107 -0.837 -20.793 1.00 14.19 318 SER A O 1
ATOM 2484 N N . LEU A 1 318 ? 31.667 0.050 -22.276 1.00 24.18 319 LEU A N 1
ATOM 2485 C CA . LEU A 1 318 ? 31.772 -1.064 -23.222 1.00 30.63 319 LEU A CA 1
ATOM 2486 C C . LEU A 1 318 ? 33.271 -1.306 -23.439 1.00 25.71 319 LEU A C 1
ATOM 2487 O O . LEU A 1 318 ? 34.013 -0.387 -23.790 1.00 24.84 319 LEU A O 1
ATOM 2492 N N . PRO A 1 319 ? 33.742 -2.540 -23.211 1.00 25.58 320 PRO A N 1
ATOM 2493 C CA . PRO A 1 319 ? 35.172 -2.805 -23.405 1.00 26.26 320 PRO A CA 1
ATOM 2494 C C . PRO A 1 319 ? 35.566 -2.888 -24.877 1.00 33.47 320 PRO A C 1
ATOM 2495 O O . PRO A 1 319 ? 35.487 -3.956 -25.488 1.00 39.05 320 PRO A O 1
ATOM 2499 N N . ILE A 1 320 ? 36.001 -1.765 -25.441 1.00 35.81 321 ILE A N 1
ATOM 2500 C CA . ILE A 1 320 ? 36.380 -1.738 -26.845 1.00 40.13 321 ILE A CA 1
ATOM 2501 C C . ILE A 1 320 ? 37.888 -1.687 -27.082 1.00 40.51 321 ILE A C 1
ATOM 2502 O O . ILE A 1 320 ? 38.337 -1.353 -28.172 1.00 42.12 321 ILE A O 1
ATOM 2507 N N . ALA A 1 321 ? 38.672 -2.011 -26.062 1.00 42.14 322 ALA A N 1
ATOM 2508 C CA . ALA A 1 321 ? 40.122 -2.009 -26.219 1.00 43.77 322 ALA A CA 1
ATOM 2509 C C . ALA A 1 321 ? 40.490 -3.299 -26.927 1.00 44.18 322 ALA A C 1
ATOM 2510 O O . ALA A 1 321 ? 39.908 -4.346 -26.644 1.00 45.93 322 ALA A O 1
ATOM 2512 N N . GLU A 1 322 ? 41.446 -3.230 -27.847 1.00 45.41 323 GLU A N 1
ATOM 2513 C CA . GLU A 1 322 ? 41.846 -4.423 -28.572 1.00 45.58 323 GLU A CA 1
ATOM 2514 C C . GLU A 1 322 ? 42.359 -5.415 -27.547 1.00 37.58 323 GLU A C 1
ATOM 2515 O O . GLU A 1 322 ? 43.346 -5.155 -26.864 1.00 39.94 323 GLU A O 1
ATOM 2521 N N . ALA A 1 323 ? 41.681 -6.553 -27.441 1.00 36.33 324 ALA A N 1
ATOM 2522 C CA . ALA A 1 323 ? 42.052 -7.578 -26.471 1.00 36.45 324 ALA A CA 1
ATOM 2523 C C . ALA A 1 323 ? 41.042 -8.719 -26.462 1.00 34.52 324 ALA A C 1
ATOM 2524 O O . ALA A 1 323 ? 39.943 -8.594 -27.011 1.00 36.91 324 ALA A O 1
ATOM 2526 N N . PRO A 1 324 ? 41.400 -9.855 -25.838 1.00 37.65 325 PRO A N 1
ATOM 2527 C CA . PRO A 1 324 ? 40.455 -10.977 -25.792 1.00 37.39 325 PRO A CA 1
ATOM 2528 C C . PRO A 1 324 ? 39.162 -10.474 -25.159 1.00 38.06 325 PRO A C 1
ATOM 2529 O O . PRO A 1 324 ? 39.198 -9.801 -24.124 1.00 35.52 325 PRO A O 1
ATOM 2533 N N . GLY A 1 325 ? 38.033 -10.770 -25.794 1.00 33.41 326 GLY A N 1
ATOM 2534 C CA . GLY A 1 325 ? 36.759 -10.347 -25.248 1.00 32.07 326 GLY A CA 1
ATOM 2535 C C . GLY A 1 325 ? 36.249 -9.001 -25.724 1.00 36.33 326 GLY A C 1
ATOM 2536 O O . GLY A 1 325 ? 35.148 -8.603 -25.347 1.00 35.91 326 GLY A O 1
ATOM 2537 N N . LYS A 1 326 ? 37.028 -8.298 -26.546 1.00 40.35 327 LYS A N 1
ATOM 2538 C CA . LYS A 1 326 ? 36.607 -6.991 -27.057 1.00 35.14 327 LYS A CA 1
ATOM 2539 C C . LYS A 1 326 ? 35.191 -7.112 -27.590 1.00 33.99 327 LYS A C 1
ATOM 2540 O O . LYS A 1 326 ? 34.858 -8.108 -28.220 1.00 36.79 327 LYS A O 1
ATOM 2546 N N . LEU A 1 327 ? 34.364 -6.099 -27.345 1.00 33.87 328 LEU A N 1
ATOM 2547 C CA . LEU A 1 327 ? 32.973 -6.121 -27.791 1.00 40.84 328 LEU A CA 1
ATOM 2548 C C . LEU A 1 327 ? 32.626 -4.960 -28.722 1.00 39.89 328 LEU A C 1
ATOM 2549 O O . LEU A 1 327 ? 33.377 -3.996 -28.828 1.00 46.68 328 LEU A O 1
ATOM 2554 N N . LYS A 1 328 ? 31.471 -5.054 -29.377 1.00 42.67 329 LYS A N 1
ATOM 2555 C CA . LYS A 1 328 ? 31.002 -4.014 -30.291 1.00 44.62 329 LYS A CA 1
ATOM 2556 C C . LYS A 1 328 ? 29.757 -3.355 -29.703 1.00 44.46 329 LYS A C 1
ATOM 2557 O O . LYS A 1 328 ? 29.192 -3.849 -28.731 1.00 47.50 329 LYS A O 1
ATOM 2563 N N . ASN A 1 329 ? 29.328 -2.244 -30.293 1.00 40.75 330 ASN A N 1
ATOM 2564 C CA . ASN A 1 329 ? 28.142 -1.540 -29.819 1.00 41.84 330 ASN A CA 1
ATOM 2565 C C . ASN A 1 329 ? 26.944 -2.025 -30.639 1.00 45.20 330 ASN A C 1
ATOM 2566 O O . ASN A 1 329 ? 26.323 -1.268 -31.393 1.00 38.57 330 ASN A O 1
ATOM 2571 N N . ARG A 1 330 ? 26.627 -3.301 -30.459 1.00 43.04 331 ARG A N 1
ATOM 2572 C CA . ARG A 1 330 ? 25.556 -3.987 -31.174 1.00 43.12 331 ARG A CA 1
ATOM 2573 C C . ARG A 1 330 ? 24.113 -3.690 -30.786 1.00 43.84 331 ARG A C 1
ATOM 2574 O O . ARG A 1 330 ? 23.204 -4.332 -31.318 1.00 47.38 331 ARG A O 1
ATOM 2582 N N . ASP A 1 331 ? 23.873 -2.757 -29.873 1.00 39.70 332 ASP A N 1
ATOM 2583 C CA . ASP A 1 331 ? 22.493 -2.504 -29.466 1.00 41.54 332 ASP A CA 1
ATOM 2584 C C . ASP A 1 331 ? 21.621 -2.040 -30.628 1.00 45.77 332 ASP A C 1
ATOM 2585 O O . ASP A 1 331 ? 21.595 -0.864 -30.983 1.00 50.12 332 ASP A O 1
ATOM 2590 N N . ASP A 1 332 ? 20.898 -2.995 -31.201 1.00 51.49 333 ASP A N 1
ATOM 2591 C CA . ASP A 1 332 ? 20.014 -2.766 -32.342 1.00 52.31 333 ASP A CA 1
ATOM 2592 C C . ASP A 1 332 ? 18.546 -2.942 -31.928 1.00 55.13 333 ASP A C 1
ATOM 2593 O O . ASP A 1 332 ? 18.070 -4.066 -31.773 1.00 55.35 333 ASP A O 1
ATOM 2598 N N . ARG A 1 333 ? 17.832 -1.833 -31.755 1.00 58.58 334 ARG A N 1
ATOM 2599 C CA . ARG A 1 333 ? 16.429 -1.887 -31.344 1.00 64.16 334 ARG A CA 1
ATOM 2600 C C . ARG A 1 333 ? 15.438 -2.354 -32.413 1.00 64.74 334 ARG A C 1
ATOM 2601 O O . ARG A 1 333 ? 14.265 -2.595 -32.115 1.00 66.24 334 ARG A O 1
ATOM 2609 N N . LYS A 1 334 ? 15.898 -2.472 -33.654 1.00 61.14 335 LYS A N 1
ATOM 2610 C CA . LYS A 1 334 ? 15.038 -2.927 -34.744 1.00 61.78 335 LYS A CA 1
ATOM 2611 C C . LYS A 1 334 ? 15.005 -4.454 -34.705 1.00 61.12 335 LYS A C 1
ATOM 2612 O O . LYS A 1 334 ? 14.292 -5.103 -35.469 1.00 61.05 335 LYS A O 1
ATOM 2618 N N . LEU A 1 335 ? 15.785 -5.017 -33.790 1.00 58.16 336 LEU A N 1
ATOM 2619 C CA . LEU A 1 335 ? 15.882 -6.459 -33.626 1.00 52.52 336 LEU A CA 1
ATOM 2620 C C . LEU A 1 335 ? 14.873 -6.955 -32.594 1.00 53.25 336 LEU A C 1
ATOM 2621 O O . LEU A 1 335 ? 14.564 -8.145 -32.531 1.00 50.95 336 LEU A O 1
ATOM 2626 N N . ILE A 1 336 ? 14.350 -6.026 -31.803 1.00 55.40 337 ILE A N 1
ATOM 2627 C CA . ILE A 1 336 ? 13.394 -6.339 -30.752 1.00 57.74 337 ILE A CA 1
ATOM 2628 C C . ILE A 1 336 ? 12.288 -7.326 -31.133 1.00 62.67 337 ILE A C 1
ATOM 2629 O O . ILE A 1 336 ? 12.474 -8.532 -30.994 1.00 67.75 337 ILE A O 1
ATOM 2634 N N . ASN A 1 337 ? 11.149 -6.850 -31.621 1.00 61.54 338 ASN A N 1
ATOM 2635 C CA . ASN A 1 337 ? 10.066 -7.775 -31.948 1.00 59.53 338 ASN A CA 1
ATOM 2636 C C . ASN A 1 337 ? 10.316 -8.697 -33.147 1.00 54.73 338 ASN A C 1
ATOM 2637 O O . ASN A 1 337 ? 9.474 -8.814 -34.032 1.00 53.05 338 ASN A O 1
ATOM 2642 N N . THR A 1 338 ? 11.468 -9.364 -33.166 1.00 50.32 339 THR A N 1
ATOM 2643 C CA . THR A 1 338 ? 11.805 -10.273 -34.260 1.00 48.17 339 THR A CA 1
ATOM 2644 C C . THR A 1 338 ? 12.418 -11.575 -33.745 1.00 51.02 339 THR A C 1
ATOM 2645 O O . THR A 1 338 ? 12.624 -11.750 -32.543 1.00 56.01 339 THR A O 1
ATOM 2649 N N . ASP A 1 339 ? 12.727 -12.474 -34.671 1.00 53.63 340 ASP A N 1
ATOM 2650 C CA . ASP A 1 339 ? 13.294 -13.779 -34.348 1.00 55.18 340 ASP A CA 1
ATOM 2651 C C . ASP A 1 339 ? 14.768 -13.742 -33.945 1.00 55.19 340 ASP A C 1
ATOM 2652 O O . ASP A 1 339 ? 15.356 -14.780 -33.642 1.00 56.09 340 ASP A O 1
ATOM 2657 N N . LYS A 1 340 ? 15.370 -12.559 -33.945 1.00 52.03 341 LYS A N 1
ATOM 2658 C CA . LYS A 1 340 ? 16.777 -12.437 -33.584 1.00 55.01 341 LYS A CA 1
ATOM 2659 C C . LYS A 1 340 ? 16.969 -11.571 -32.343 1.00 51.17 341 LYS A C 1
ATOM 2660 O O . LYS A 1 340 ? 18.086 -11.191 -32.000 1.00 51.69 341 LYS A O 1
ATOM 2666 N N . GLU A 1 341 ? 15.863 -11.270 -31.674 1.00 49.88 342 GLU A N 1
ATOM 2667 C CA . GLU A 1 341 ? 15.883 -10.472 -30.454 1.00 45.73 342 GLU A CA 1
ATOM 2668 C C . GLU A 1 341 ? 16.684 -11.190 -29.374 1.00 46.04 342 GLU A C 1
ATOM 2669 O O . GLU A 1 341 ? 17.363 -10.561 -28.566 1.00 48.03 342 GLU A O 1
ATOM 2675 N N . LYS A 1 342 ? 16.610 -12.516 -29.379 1.00 45.55 343 LYS A N 1
ATOM 2676 C CA . LYS A 1 342 ? 17.320 -13.326 -28.404 1.00 38.66 343 LYS A CA 1
ATOM 2677 C C . LYS A 1 342 ? 18.806 -13.011 -28.402 1.00 41.55 343 LYS A C 1
ATOM 2678 O O . LYS A 1 342 ? 19.482 -13.193 -27.384 1.00 38.64 343 LYS A O 1
ATOM 2684 N N . THR A 1 343 ? 19.315 -12.541 -29.538 1.00 36.72 344 THR A N 1
ATOM 2685 C CA . THR A 1 343 ? 20.733 -12.221 -29.650 1.00 41.87 344 THR A CA 1
ATOM 2686 C C . THR A 1 343 ? 21.173 -11.109 -28.694 1.00 37.66 344 THR A C 1
ATOM 2687 O O . THR A 1 343 ? 22.353 -11.007 -28.367 1.00 37.48 344 THR A O 1
ATOM 2691 N N . LEU A 1 344 ? 20.231 -10.278 -28.253 1.00 28.96 345 LEU A N 1
ATOM 2692 C CA . LEU A 1 344 ? 20.552 -9.188 -27.337 1.00 33.28 345 LEU A CA 1
ATOM 2693 C C . LEU A 1 344 ? 20.775 -9.660 -25.899 1.00 32.71 345 LEU A C 1
ATOM 2694 O O . LEU A 1 344 ? 21.386 -8.956 -25.098 1.00 34.31 345 LEU A O 1
ATOM 2699 N N . PHE A 1 345 ? 20.276 -10.843 -25.565 1.00 30.27 346 PHE A N 1
ATOM 2700 C CA . PHE A 1 345 ? 20.455 -11.355 -24.218 1.00 31.47 346 PHE A CA 1
ATOM 2701 C C . PHE A 1 345 ? 21.561 -12.382 -24.179 1.00 31.86 346 PHE A C 1
ATOM 2702 O O . PHE A 1 345 ? 21.912 -12.882 -23.115 1.00 34.46 346 PHE A O 1
ATOM 2710 N N . GLN A 1 346 ? 22.116 -12.685 -25.348 1.00 36.81 347 GLN A N 1
ATOM 2711 C CA . GLN A 1 346 ? 23.196 -13.656 -25.461 1.00 34.25 347 GLN A CA 1
ATOM 2712 C C . GLN A 1 346 ? 24.522 -12.925 -25.504 1.00 35.20 347 GLN A C 1
ATOM 2713 O O . GLN A 1 346 ? 24.591 -11.793 -25.974 1.00 37.42 347 GLN A O 1
ATOM 2719 N N . PRO A 1 347 ? 25.600 -13.560 -25.019 1.00 32.48 348 PRO A N 1
ATOM 2720 C CA . PRO A 1 347 ? 26.907 -12.896 -25.047 1.00 33.86 348 PRO A CA 1
ATOM 2721 C C . PRO A 1 347 ? 27.415 -12.759 -26.489 1.00 40.16 348 PRO A C 1
ATOM 2722 O O . PRO A 1 347 ? 27.147 -13.626 -27.323 1.00 41.18 348 PRO A O 1
ATOM 2726 N N . GLN A 1 348 ? 28.145 -11.680 -26.780 1.00 39.49 349 GLN A N 1
ATOM 2727 C CA . GLN A 1 348 ? 28.676 -11.455 -28.128 1.00 37.47 349 GLN A CA 1
ATOM 2728 C C . GLN A 1 348 ? 29.664 -12.534 -28.549 1.00 38.88 349 GLN A C 1
ATOM 2729 O O . GLN A 1 348 ? 29.674 -12.956 -29.700 1.00 41.32 349 GLN A O 1
ATOM 2735 N N . THR A 1 349 ? 30.495 -12.979 -27.616 1.00 42.67 350 THR A N 1
ATOM 2736 C CA . THR A 1 349 ? 31.495 -13.998 -27.917 1.00 45.97 350 THR A CA 1
ATOM 2737 C C . THR A 1 349 ? 31.430 -15.165 -26.938 1.00 45.37 350 THR A C 1
ATOM 2738 O O . THR A 1 349 ? 30.821 -15.068 -25.868 1.00 42.70 350 THR A O 1
ATOM 2742 N N . GLY A 1 350 ? 32.075 -16.262 -27.313 1.00 40.64 351 GLY A N 1
ATOM 2743 C CA . GLY A 1 350 ? 32.092 -17.438 -26.468 1.00 42.70 351 GLY A CA 1
ATOM 2744 C C . GLY A 1 350 ? 33.244 -17.414 -25.485 1.00 41.72 351 GLY A C 1
ATOM 2745 O O . GLY A 1 350 ? 33.414 -18.346 -24.702 1.00 46.89 351 GLY A O 1
ATOM 2746 N N . ALA A 1 351 ? 34.038 -16.351 -25.514 1.00 34.65 352 ALA A N 1
ATOM 2747 C CA . ALA A 1 351 ? 35.170 -16.253 -24.601 1.00 33.75 352 ALA A CA 1
ATOM 2748 C C . ALA A 1 351 ? 34.703 -16.149 -23.152 1.00 29.61 352 ALA A C 1
ATOM 2749 O O . ALA A 1 351 ? 35.408 -16.564 -22.227 1.00 26.99 352 ALA A O 1
ATOM 2751 N N . TYR A 1 352 ? 33.508 -15.599 -22.965 1.00 24.60 353 TYR A N 1
ATOM 2752 C CA . TYR A 1 352 ? 32.952 -15.410 -21.629 1.00 31.91 353 TYR A CA 1
ATOM 2753 C C . TYR A 1 352 ? 32.540 -16.688 -20.918 1.00 31.44 353 TYR A C 1
ATOM 2754 O O . TYR A 1 352 ? 32.927 -16.918 -19.769 1.00 37.17 353 TYR A O 1
ATOM 2763 N N . GLN A 1 353 ? 31.762 -17.526 -21.596 1.00 40.00 354 GLN A N 1
ATOM 2764 C CA . GLN A 1 353 ? 31.339 -18.791 -21.017 1.00 36.61 354 GLN A CA 1
ATOM 2765 C C . GLN A 1 353 ? 32.605 -19.598 -20.756 1.00 34.40 354 GLN A C 1
ATOM 2766 O O . GLN A 1 353 ? 32.755 -20.225 -19.708 1.00 35.29 354 GLN A O 1
ATOM 2772 N N . THR A 1 354 ? 33.531 -19.568 -21.708 1.00 34.21 355 THR A N 1
ATOM 2773 C CA . THR A 1 354 ? 34.779 -20.301 -21.551 1.00 32.72 355 THR A CA 1
ATOM 2774 C C . THR A 1 354 ? 35.504 -19.829 -20.296 1.00 33.26 355 THR A C 1
ATOM 2775 O O . THR A 1 354 ? 35.957 -20.646 -19.500 1.00 29.80 355 THR A O 1
ATOM 2779 N N . LEU A 1 355 ? 35.609 -18.512 -20.118 1.00 33.08 356 LEU A N 1
ATOM 2780 C CA . LEU A 1 355 ? 36.274 -17.964 -18.937 1.00 33.40 356 LEU A CA 1
ATOM 2781 C C . LEU A 1 355 ? 35.472 -18.276 -17.664 1.00 30.40 356 LEU A C 1
ATOM 2782 O O . LEU A 1 355 ? 36.052 -18.517 -16.603 1.00 28.99 356 LEU A O 1
ATOM 2787 N N . ALA A 1 356 ? 34.145 -18.280 -17.768 1.00 23.82 357 ALA A N 1
ATOM 2788 C CA . ALA A 1 356 ? 33.314 -18.582 -16.603 1.00 25.33 357 ALA A CA 1
ATOM 2789 C C . ALA A 1 356 ? 33.644 -19.984 -16.110 1.00 27.10 357 ALA A C 1
ATOM 2790 O O . ALA A 1 356 ? 33.797 -20.212 -14.910 1.00 27.47 357 ALA A O 1
ATOM 2792 N N . LYS A 1 357 ? 33.767 -20.924 -17.041 1.00 25.07 358 LYS A N 1
ATOM 2793 C CA . LYS A 1 357 ? 34.089 -22.298 -16.675 1.00 30.95 358 LYS A CA 1
ATOM 2794 C C . LYS A 1 357 ? 35.411 -22.372 -15.921 1.00 26.48 358 LYS A C 1
ATOM 2795 O O . LYS A 1 357 ? 35.521 -23.086 -14.925 1.00 35.18 358 LYS A O 1
ATOM 2801 N N . GLU A 1 358 ? 36.417 -21.639 -16.389 1.00 30.33 359 GLU A N 1
ATOM 2802 C CA . GLU A 1 358 ? 37.723 -21.644 -15.725 1.00 30.53 359 GLU A CA 1
ATOM 2803 C C . GLU A 1 358 ? 37.570 -21.120 -14.298 1.00 27.47 359 GLU A C 1
ATOM 2804 O O . GLU A 1 358 ? 38.221 -21.605 -13.376 1.00 25.26 359 GLU A O 1
ATOM 2810 N N . CYS A 1 359 ? 36.716 -20.116 -14.121 1.00 24.35 360 CYS A N 1
ATOM 2811 C CA . CYS A 1 359 ? 36.496 -19.547 -12.792 1.00 29.93 360 CYS A CA 1
ATOM 2812 C C . CYS A 1 359 ? 35.880 -20.578 -11.859 1.00 23.74 360 CYS A C 1
ATOM 2813 O O . CYS A 1 359 ? 36.329 -20.750 -10.725 1.00 20.40 360 CYS A O 1
ATOM 2816 N N . VAL A 1 360 ? 34.851 -21.266 -12.346 1.00 25.12 361 VAL A N 1
ATOM 2817 C CA . VAL A 1 360 ? 34.172 -22.265 -11.537 1.00 24.15 361 VAL A CA 1
ATOM 2818 C C . VAL A 1 360 ? 35.122 -23.367 -11.113 1.00 27.50 361 VAL A C 1
ATOM 2819 O O . VAL A 1 360 ? 35.037 -23.858 -9.988 1.00 26.38 361 VAL A O 1
ATOM 2823 N N . ALA A 1 361 ? 36.040 -23.743 -12.001 1.00 25.26 362 ALA A N 1
ATOM 2824 C CA . ALA A 1 361 ? 36.994 -24.796 -11.681 1.00 24.09 362 ALA A CA 1
ATOM 2825 C C . ALA A 1 361 ? 37.913 -24.361 -10.552 1.00 28.66 362 ALA A C 1
ATOM 2826 O O . ALA A 1 361 ? 38.455 -25.196 -9.834 1.00 26.87 362 ALA A O 1
ATOM 2828 N N . GLN A 1 362 ? 38.086 -23.050 -10.396 1.00 32.54 363 GLN A N 1
ATOM 2829 C CA . GLN A 1 362 ? 38.973 -22.515 -9.363 1.00 30.87 363 GLN A CA 1
ATOM 2830 C C . GLN A 1 362 ? 38.263 -21.933 -8.143 1.00 32.65 363 GLN A C 1
ATOM 2831 O O . GLN A 1 362 ? 38.913 -21.425 -7.230 1.00 31.39 363 GLN A O 1
ATOM 2837 N N . GLY A 1 363 ? 36.936 -22.010 -8.123 1.00 23.88 364 GLY A N 1
ATOM 2838 C CA . GLY A 1 363 ? 36.199 -21.486 -6.992 1.00 24.93 364 GLY A CA 1
ATOM 2839 C C . GLY A 1 363 ? 36.255 -19.973 -6.949 1.00 27.09 364 GLY A C 1
ATOM 2840 O O . GLY A 1 363 ? 36.286 -19.369 -5.873 1.00 20.16 364 GLY A O 1
ATOM 2841 N N . CYS A 1 364 ? 36.264 -19.363 -8.132 1.00 23.99 365 CYS A N 1
ATOM 2842 C CA . CYS A 1 364 ? 36.325 -17.915 -8.264 1.00 21.07 365 CYS A CA 1
ATOM 2843 C C . CYS A 1 364 ? 34.977 -17.339 -8.662 1.00 22.56 365 CYS A C 1
ATOM 2844 O O . CYS A 1 364 ? 34.488 -17.566 -9.762 1.00 18.26 365 CYS A O 1
ATOM 2847 N N . CYS A 1 365 ? 34.390 -16.577 -7.751 1.00 22.77 366 CYS A N 1
ATOM 2848 C CA . CYS A 1 365 ? 33.089 -15.955 -7.961 1.00 23.47 366 CYS A CA 1
ATOM 2849 C C . CYS A 1 365 ? 33.297 -14.479 -8.285 1.00 21.91 366 CYS A C 1
ATOM 2850 O O . CYS A 1 365 ? 34.071 -13.803 -7.619 1.00 22.19 366 CYS A O 1
ATOM 2853 N N . VAL A 1 366 ? 32.620 -13.963 -9.301 1.00 23.06 367 VAL A N 1
ATOM 2854 C CA . VAL A 1 366 ? 32.793 -12.551 -9.621 1.00 24.57 367 VAL A CA 1
ATOM 2855 C C . VAL A 1 366 ? 31.540 -11.697 -9.442 1.00 20.86 367 VAL A C 1
ATOM 2856 O O . VAL A 1 366 ? 30.442 -12.089 -9.838 1.00 22.51 367 VAL A O 1
ATOM 2860 N N . ASP A 1 367 ? 31.724 -10.538 -8.809 1.00 21.57 368 ASP A N 1
ATOM 2861 C CA . ASP A 1 367 ? 30.660 -9.569 -8.595 1.00 19.59 368 ASP A CA 1
ATOM 2862 C C . ASP A 1 367 ? 31.007 -8.381 -9.474 1.00 21.25 368 ASP A C 1
ATOM 2863 O O . ASP A 1 367 ? 32.141 -7.938 -9.510 1.00 21.17 368 ASP A O 1
ATOM 2868 N N . LEU A 1 368 ? 30.017 -7.862 -10.173 1.00 20.55 369 LEU A N 1
ATOM 2869 C CA . LEU A 1 368 ? 30.241 -6.774 -11.087 1.00 19.35 369 LEU A CA 1
ATOM 2870 C C . LEU A 1 368 ? 29.377 -5.566 -10.782 1.00 17.14 369 LEU A C 1
ATOM 2871 O O . LEU A 1 368 ? 28.159 -5.660 -10.691 1.00 23.88 369 LEU A O 1
ATOM 2876 N N . PHE A 1 369 ? 30.036 -4.430 -10.625 1.00 15.97 370 PHE A N 1
ATOM 2877 C CA . PHE A 1 369 ? 29.384 -3.164 -10.356 1.00 16.96 370 PHE A CA 1
ATOM 2878 C C . PHE A 1 369 ? 29.599 -2.361 -11.631 1.00 20.90 370 PHE A C 1
ATOM 2879 O O . PHE A 1 369 ? 30.736 -2.120 -12.043 1.00 20.38 370 PHE A O 1
ATOM 2887 N N . LEU A 1 370 ? 28.504 -1.986 -12.275 1.00 24.48 371 LEU A N 1
ATOM 2888 C CA . LEU A 1 370 ? 28.547 -1.220 -13.513 1.00 23.84 371 LEU A CA 1
ATOM 2889 C C . LEU A 1 370 ? 28.055 0.188 -13.278 1.00 23.90 371 LEU A C 1
ATOM 2890 O O . LEU A 1 370 ? 27.081 0.389 -12.549 1.00 20.97 371 LEU A O 1
ATOM 2895 N N . PHE A 1 371 ? 28.709 1.151 -13.929 1.00 22.74 372 PHE A N 1
ATOM 2896 C CA . PHE A 1 371 ? 28.344 2.567 -13.832 1.00 24.48 372 PHE A CA 1
ATOM 2897 C C . PHE A 1 371 ? 28.391 3.091 -15.273 1.00 30.39 372 PHE A C 1
ATOM 2898 O O . PHE A 1 371 ? 29.295 3.833 -15.642 1.00 26.44 372 PHE A O 1
ATOM 2906 N N . PRO A 1 372 ? 27.398 2.718 -16.096 1.00 28.84 373 PRO A N 1
ATOM 2907 C CA . PRO A 1 372 ? 27.325 3.121 -17.498 1.00 28.86 373 PRO A CA 1
ATOM 2908 C C . PRO A 1 372 ? 26.565 4.380 -17.868 1.00 28.00 373 PRO A C 1
ATOM 2909 O O . PRO A 1 372 ? 25.585 4.753 -17.228 1.00 33.34 373 PRO A O 1
ATOM 2913 N N . ASN A 1 373 ? 27.034 5.011 -18.938 1.00 30.41 374 ASN A N 1
ATOM 2914 C CA . ASN A 1 373 ? 26.436 6.224 -19.483 1.00 35.17 374 ASN A CA 1
ATOM 2915 C C . ASN A 1 373 ? 25.739 5.850 -20.783 1.00 34.24 374 ASN A C 1
ATOM 2916 O O . ASN A 1 373 ? 24.800 6.519 -21.218 1.00 37.33 374 ASN A O 1
ATOM 2921 N N . GLN A 1 374 ? 26.226 4.782 -21.405 1.00 29.07 375 GLN A N 1
ATOM 2922 C CA . GLN A 1 374 ? 25.668 4.295 -22.661 1.00 39.18 375 GLN A CA 1
ATOM 2923 C C . GLN A 1 374 ? 25.670 2.776 -22.654 1.00 33.00 375 GLN A C 1
ATOM 2924 O O . GLN A 1 374 ? 26.106 2.159 -21.681 1.00 34.33 375 GLN A O 1
ATOM 2930 N N . TYR A 1 375 ? 25.189 2.181 -23.744 1.00 32.90 376 TYR A N 1
ATOM 2931 C CA . TYR A 1 375 ? 25.157 0.727 -23.876 1.00 33.84 376 TYR A CA 1
ATOM 2932 C C . TYR A 1 375 ? 26.523 0.191 -23.479 1.00 29.87 376 TYR A C 1
ATOM 2933 O O . TYR A 1 375 ? 27.549 0.695 -23.925 1.00 35.57 376 TYR A O 1
ATOM 2942 N N . VAL A 1 376 ? 26.526 -0.825 -22.626 1.00 35.81 377 VAL A N 1
ATOM 2943 C CA . VAL A 1 376 ? 27.761 -1.435 -22.158 1.00 27.86 377 VAL A CA 1
ATOM 2944 C C . VAL A 1 376 ? 27.630 -2.942 -22.299 1.00 27.13 377 VAL A C 1
ATOM 2945 O O . VAL A 1 376 ? 28.532 -3.697 -21.931 1.00 24.23 377 VAL A O 1
ATOM 2949 N N . ASP A 1 377 ? 26.495 -3.364 -22.851 1.00 29.97 378 ASP A N 1
ATOM 2950 C CA . ASP A 1 377 ? 26.181 -4.779 -23.066 1.00 31.71 378 ASP A CA 1
ATOM 2951 C C . ASP A 1 377 ? 26.173 -5.564 -21.755 1.00 27.07 378 ASP A C 1
ATOM 2952 O O . ASP A 1 377 ? 26.976 -6.475 -21.556 1.00 26.56 378 ASP A O 1
ATOM 2957 N N . VAL A 1 378 ? 25.262 -5.195 -20.861 1.00 27.64 379 VAL A N 1
ATOM 2958 C CA . VAL A 1 378 ? 25.132 -5.871 -19.569 1.00 28.77 379 VAL A CA 1
ATOM 2959 C C . VAL A 1 378 ? 25.023 -7.374 -19.776 1.00 23.00 379 VAL A C 1
ATOM 2960 O O . VAL A 1 378 ? 25.735 -8.154 -19.143 1.00 25.72 379 VAL A O 1
ATOM 2964 N N . ALA A 1 379 ? 24.137 -7.774 -20.679 1.00 24.77 380 ALA A N 1
ATOM 2965 C CA . ALA A 1 379 ? 23.933 -9.186 -20.960 1.00 27.32 380 ALA A CA 1
ATOM 2966 C C . ALA A 1 379 ? 25.250 -9.954 -21.066 1.00 30.18 380 ALA A C 1
ATOM 2967 O O . ALA A 1 379 ? 25.431 -10.974 -20.402 1.00 30.47 380 ALA A O 1
ATOM 2969 N N . THR A 1 380 ? 26.180 -9.458 -21.878 1.00 32.98 381 THR A N 1
ATOM 2970 C CA . THR A 1 380 ? 27.457 -10.144 -22.052 1.00 30.42 381 THR A CA 1
ATOM 2971 C C . THR A 1 380 ? 28.383 -10.024 -20.854 1.00 30.68 381 THR A C 1
ATOM 2972 O O . THR A 1 380 ? 29.022 -10.994 -20.448 1.00 35.66 381 THR A O 1
ATOM 2976 N N . LEU A 1 381 ? 28.461 -8.830 -20.288 1.00 30.66 382 LEU A N 1
ATOM 2977 C CA . LEU A 1 381 ? 29.336 -8.602 -19.153 1.00 29.39 382 LEU A CA 1
ATOM 2978 C C . LEU A 1 381 ? 28.914 -9.369 -17.898 1.00 33.09 382 LEU A C 1
ATOM 2979 O O . LEU A 1 381 ? 29.743 -9.649 -17.030 1.00 31.13 382 LEU A O 1
ATOM 2984 N N . SER A 1 382 ? 27.639 -9.727 -17.802 1.00 24.56 383 SER A N 1
ATOM 2985 C CA . SER A 1 382 ? 27.180 -10.442 -16.624 1.00 33.25 383 SER A CA 1
ATOM 2986 C C . SER A 1 382 ? 27.198 -11.959 -16.771 1.00 30.77 383 SER A C 1
ATOM 2987 O O . SER A 1 382 ? 26.727 -12.673 -15.889 1.00 33.70 383 SER A O 1
ATOM 2990 N N . VAL A 1 383 ? 27.762 -12.449 -17.872 1.00 30.04 384 VAL A N 1
ATOM 2991 C CA . VAL A 1 383 ? 27.848 -13.888 -18.117 1.00 25.29 384 VAL A CA 1
ATOM 2992 C C . VAL A 1 383 ? 28.705 -14.610 -17.067 1.00 27.14 384 VAL A C 1
ATOM 2993 O O . VAL A 1 383 ? 28.284 -15.616 -16.501 1.00 22.79 384 VAL A O 1
ATOM 2997 N N . VAL A 1 384 ? 29.907 -14.103 -16.817 1.00 22.12 385 VAL A N 1
ATOM 2998 C CA . VAL A 1 384 ? 30.788 -14.720 -15.839 1.00 23.44 385 VAL A CA 1
ATOM 2999 C C . VAL A 1 384 ? 30.178 -14.579 -14.452 1.00 25.47 385 VAL A C 1
ATOM 3000 O O . VAL A 1 384 ? 30.172 -15.526 -13.672 1.00 29.37 385 VAL A O 1
ATOM 3004 N N . PRO A 1 385 ? 29.668 -13.388 -14.118 1.00 28.54 386 PRO A N 1
ATOM 3005 C CA . PRO A 1 385 ? 29.073 -13.264 -12.786 1.00 28.55 386 PRO A CA 1
ATOM 3006 C C . PRO A 1 385 ? 27.977 -14.308 -12.620 1.00 25.06 386 PRO A C 1
ATOM 3007 O O . PRO A 1 385 ? 27.932 -15.019 -11.621 1.00 27.56 386 PRO A O 1
ATOM 3011 N N . GLN A 1 386 ? 27.097 -14.408 -13.608 1.00 27.27 387 GLN A N 1
ATOM 3012 C CA . GLN A 1 386 ? 26.009 -15.377 -13.532 1.00 28.58 387 GLN A CA 1
ATOM 3013 C C . GLN A 1 386 ? 26.446 -16.845 -13.477 1.00 27.14 387 GLN A C 1
ATOM 3014 O O . GLN A 1 386 ? 26.025 -17.584 -12.590 1.00 21.61 387 GL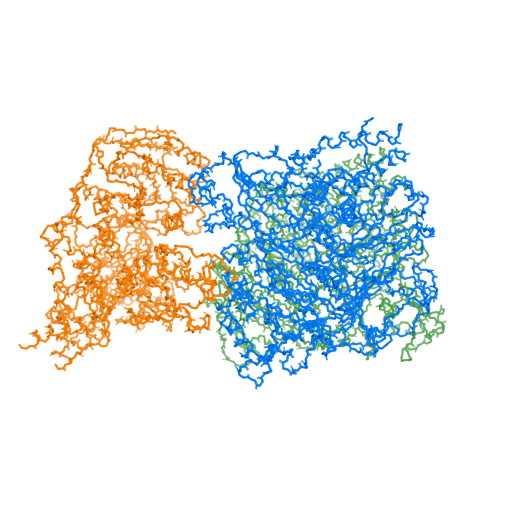N A O 1
ATOM 3020 N N . LEU A 1 387 ? 27.278 -17.278 -14.418 1.00 24.37 388 LEU A N 1
ATOM 3021 C CA . LEU A 1 387 ? 27.710 -18.675 -14.429 1.00 25.99 388 LEU A CA 1
ATOM 3022 C C . LEU A 1 387 ? 28.574 -19.003 -13.221 1.00 26.62 388 LEU A C 1
ATOM 3023 O O . LEU A 1 387 ? 28.844 -20.171 -12.923 1.00 16.38 388 LEU A O 1
ATOM 3028 N N . THR A 1 388 ? 28.986 -17.957 -12.520 1.00 25.49 389 THR A N 1
ATOM 3029 C CA . THR A 1 388 ? 29.862 -18.091 -11.371 1.00 23.25 389 THR A CA 1
ATOM 3030 C C . THR A 1 388 ? 29.136 -17.949 -10.031 1.00 22.14 389 THR A C 1
ATOM 3031 O O . THR A 1 388 ? 29.730 -18.124 -8.974 1.00 18.91 389 THR A O 1
ATOM 3035 N N . GLY A 1 389 ? 27.845 -17.643 -10.084 1.00 20.49 390 GLY A N 1
ATOM 3036 C CA . GLY A 1 389 ? 27.073 -17.485 -8.866 1.00 15.90 390 GLY A CA 1
ATOM 3037 C C . GLY A 1 389 ? 27.205 -16.096 -8.277 1.00 22.37 390 GLY A C 1
ATOM 3038 O O . GLY A 1 389 ? 26.774 -15.855 -7.149 1.00 19.55 390 GLY A O 1
ATOM 3039 N N . GLY A 1 390 ? 27.797 -15.180 -9.043 1.00 21.92 391 GLY A N 1
ATOM 3040 C CA . GLY A 1 390 ? 27.978 -13.820 -8.573 1.00 20.68 391 GLY A CA 1
ATOM 3041 C C . GLY A 1 390 ? 26.785 -12.907 -8.784 1.00 24.56 391 GLY A C 1
ATOM 3042 O O . GLY A 1 390 ? 25.755 -13.323 -9.317 1.00 22.55 391 GLY A O 1
ATOM 3043 N N . SER A 1 391 ? 26.944 -11.649 -8.374 1.00 21.29 392 SER A N 1
ATOM 3044 C CA . SER A 1 391 ? 25.900 -10.638 -8.472 1.00 22.72 392 SER A CA 1
ATOM 3045 C C . SER A 1 391 ? 26.327 -9.497 -9.398 1.00 25.85 392 SER A C 1
ATOM 3046 O O . SER A 1 391 ? 27.514 -9.302 -9.642 1.00 31.11 392 SER A O 1
ATOM 3049 N N . VAL A 1 392 ? 25.355 -8.743 -9.904 1.00 25.81 393 VAL A N 1
ATOM 3050 C CA . VAL A 1 392 ? 25.633 -7.614 -10.782 1.00 19.27 393 VAL A CA 1
ATOM 3051 C C . VAL A 1 392 ? 24.837 -6.400 -10.318 1.00 21.13 393 VAL A C 1
ATOM 3052 O O . VAL A 1 392 ? 23.635 -6.496 -10.063 1.00 22.06 393 VAL A O 1
ATOM 3056 N N . TYR A 1 393 ? 25.508 -5.259 -10.212 1.00 21.21 394 TYR A N 1
ATOM 3057 C CA . TYR A 1 393 ? 24.866 -4.017 -9.780 1.00 20.52 394 TYR A CA 1
ATOM 3058 C C . TYR A 1 393 ? 25.029 -2.980 -10.886 1.00 27.35 394 TYR A C 1
ATOM 3059 O O . TYR A 1 393 ? 26.071 -2.919 -11.532 1.00 25.70 394 TYR A O 1
ATOM 3068 N N . LYS A 1 394 ? 24.007 -2.164 -11.108 1.00 23.74 395 LYS A N 1
ATOM 3069 C CA . LYS A 1 394 ? 24.090 -1.156 -12.145 1.00 25.34 395 LYS A CA 1
ATOM 3070 C C . LYS A 1 394 ? 23.638 0.200 -11.654 1.00 29.18 395 LYS A C 1
ATOM 3071 O O . LYS A 1 394 ? 22.611 0.319 -10.984 1.00 27.81 395 LYS A O 1
ATOM 3077 N N . TYR A 1 395 ? 24.415 1.227 -11.984 1.00 26.91 396 TYR A N 1
ATOM 3078 C CA . TYR A 1 395 ? 24.078 2.590 -11.590 1.00 24.43 396 TYR A CA 1
ATOM 3079 C C . TYR A 1 395 ? 24.183 3.445 -12.837 1.00 26.93 396 TYR A C 1
ATOM 3080 O O . TYR A 1 395 ? 25.211 4.059 -13.092 1.00 28.04 396 TYR A O 1
ATOM 3089 N N . ALA A 1 396 ? 23.111 3.460 -13.620 1.00 29.27 397 ALA A N 1
ATOM 3090 C CA . ALA A 1 396 ? 23.073 4.228 -14.861 1.00 33.32 397 ALA A CA 1
ATOM 3091 C C . ALA A 1 396 ? 23.304 5.711 -14.620 1.00 31.87 397 ALA A C 1
ATOM 3092 O O . ALA A 1 396 ? 22.669 6.310 -13.749 1.00 28.31 397 ALA A O 1
ATOM 3094 N N . SER A 1 397 ? 24.210 6.295 -15.401 1.00 30.65 398 SER A N 1
ATOM 3095 C CA . SER A 1 397 ? 24.524 7.719 -15.283 1.00 35.34 398 SER A CA 1
ATOM 3096 C C . SER A 1 397 ? 24.960 8.035 -13.867 1.00 29.31 398 SER A C 1
ATOM 3097 O O . SER A 1 397 ? 24.598 9.068 -13.307 1.00 29.15 398 SER A O 1
ATOM 3100 N N . PHE A 1 398 ? 25.736 7.129 -13.291 1.00 31.38 399 PHE A N 1
ATOM 3101 C CA . PHE A 1 398 ? 26.217 7.304 -11.936 1.00 24.13 399 PHE A CA 1
ATOM 3102 C C . PHE A 1 398 ? 26.718 8.708 -11.663 1.00 32.49 399 PHE A C 1
ATOM 3103 O O . PHE A 1 398 ? 27.428 9.318 -12.468 1.00 24.88 399 PHE A O 1
ATOM 3111 N N . GLN A 1 399 ? 26.333 9.215 -10.509 1.00 28.76 400 GLN A N 1
ATOM 3112 C CA . GLN A 1 399 ? 26.799 10.505 -10.066 1.00 29.44 400 GLN A CA 1
ATOM 3113 C C . GLN A 1 399 ? 26.764 10.482 -8.552 1.00 29.37 400 GLN A C 1
ATOM 3114 O O . GLN A 1 399 ? 25.785 10.046 -7.937 1.00 32.93 400 GLN A O 1
ATOM 3120 N N . VAL A 1 400 ? 27.877 10.894 -7.963 1.00 26.94 401 VAL A N 1
ATOM 3121 C CA . VAL A 1 400 ? 28.036 10.930 -6.526 1.00 25.48 401 VAL A CA 1
ATOM 3122 C C . VAL A 1 400 ? 26.898 11.668 -5.851 1.00 25.67 401 VAL A C 1
ATOM 3123 O O . VAL A 1 400 ? 26.412 11.245 -4.810 1.00 31.66 401 VAL A O 1
ATOM 3127 N N . GLU A 1 401 ? 26.473 12.770 -6.457 1.00 30.99 402 GLU A N 1
ATOM 3128 C CA . GLU A 1 401 ? 25.406 13.596 -5.912 1.00 25.70 402 GLU A CA 1
ATOM 3129 C C . GLU A 1 401 ? 24.093 12.840 -5.751 1.00 30.97 402 GLU A C 1
ATOM 3130 O O . GLU A 1 401 ? 23.316 13.118 -4.835 1.00 34.79 402 GLU A O 1
ATOM 3136 N N . ASN A 1 402 ? 23.847 11.881 -6.636 1.00 28.78 403 ASN A N 1
ATOM 3137 C CA . ASN A 1 402 ? 22.612 11.108 -6.592 1.00 31.84 403 ASN A CA 1
ATOM 3138 C C . ASN A 1 402 ? 22.742 9.657 -6.124 1.00 30.53 403 ASN A C 1
ATOM 3139 O O . ASN A 1 402 ? 21.788 9.096 -5.589 1.00 21.80 403 ASN A O 1
ATOM 3144 N N . ASP A 1 403 ? 23.908 9.046 -6.304 1.00 23.40 404 ASP A N 1
ATOM 3145 C CA . ASP A 1 403 ? 24.031 7.641 -5.955 1.00 24.85 404 ASP A CA 1
ATOM 3146 C C . ASP A 1 403 ? 25.049 7.214 -4.901 1.00 28.24 404 ASP A C 1
ATOM 3147 O O . ASP A 1 403 ? 25.256 6.018 -4.714 1.00 29.70 404 ASP A O 1
ATOM 3152 N N . GLN A 1 404 ? 25.671 8.161 -4.202 1.00 22.92 405 GLN A N 1
ATOM 3153 C CA . GLN A 1 404 ? 26.653 7.779 -3.192 1.00 29.59 405 GLN A CA 1
ATOM 3154 C C . GLN A 1 404 ? 26.058 6.759 -2.223 1.00 21.00 405 GLN A C 1
ATOM 3155 O O . GLN A 1 404 ? 26.571 5.654 -2.083 1.00 26.26 405 GLN A O 1
ATOM 3161 N N . GLU A 1 405 ? 24.977 7.143 -1.554 1.00 22.59 406 GLU A N 1
ATOM 3162 C CA . GLU A 1 405 ? 24.326 6.274 -0.576 1.00 25.90 406 GLU A CA 1
ATOM 3163 C C . GLU A 1 405 ? 23.969 4.887 -1.102 1.00 23.07 406 GLU A C 1
ATOM 3164 O O . GLU A 1 405 ? 24.458 3.894 -0.587 1.00 21.34 406 GLU A O 1
ATOM 3170 N N . ARG A 1 406 ? 23.124 4.824 -2.125 1.00 23.26 407 ARG A N 1
ATOM 3171 C CA . ARG A 1 406 ? 22.713 3.553 -2.707 1.00 22.84 407 ARG A CA 1
ATOM 3172 C C . ARG A 1 406 ? 23.900 2.670 -3.073 1.00 21.25 407 ARG A C 1
ATOM 3173 O O . ARG A 1 406 ? 23.928 1.491 -2.724 1.00 28.28 407 ARG A O 1
ATOM 3181 N N . PHE A 1 407 ? 24.889 3.231 -3.757 1.00 18.46 408 PHE A N 1
ATOM 3182 C CA . PHE A 1 407 ? 26.049 2.433 -4.142 1.00 23.62 408 PHE A CA 1
ATOM 3183 C C . PHE A 1 407 ? 26.887 1.983 -2.941 1.00 17.77 408 PHE A C 1
ATOM 3184 O O . PHE A 1 407 ? 27.305 0.829 -2.881 1.00 26.11 408 PHE A O 1
ATOM 3192 N N . LEU A 1 408 ? 27.142 2.878 -1.993 1.00 17.12 409 LEU A N 1
ATOM 3193 C CA . LEU A 1 408 ? 27.928 2.496 -0.824 1.00 13.55 409 LEU A CA 1
ATOM 3194 C C . LEU A 1 408 ? 27.172 1.447 -0.025 1.00 18.56 409 LEU A C 1
ATOM 3195 O O . LEU A 1 408 ? 27.773 0.513 0.503 1.00 18.97 409 LEU A O 1
ATOM 3200 N N . SER A 1 409 ? 25.850 1.601 0.063 1.00 14.06 410 SER A N 1
ATOM 3201 C CA . SER A 1 409 ? 25.019 0.640 0.783 1.00 19.70 410 SER A CA 1
ATOM 3202 C C . SER A 1 409 ? 25.159 -0.765 0.151 1.00 16.56 410 SER A C 1
ATOM 3203 O O . SER A 1 409 ? 25.403 -1.741 0.855 1.00 16.88 410 SER A O 1
ATOM 3206 N N . ASP A 1 410 ? 25.005 -0.849 -1.171 1.00 11.55 411 ASP A N 1
ATOM 3207 C CA . ASP A 1 410 ? 25.133 -2.121 -1.895 1.00 17.23 411 ASP A CA 1
ATOM 3208 C C . ASP A 1 410 ? 26.531 -2.710 -1.698 1.00 22.04 411 ASP A C 1
ATOM 3209 O O . ASP A 1 410 ? 26.681 -3.889 -1.374 1.00 28.54 411 ASP A O 1
ATOM 3214 N N . LEU A 1 411 ? 27.555 -1.880 -1.901 1.00 19.44 412 LEU A N 1
ATOM 3215 C CA . LEU A 1 411 ? 28.945 -2.312 -1.749 1.00 18.93 412 LEU A CA 1
ATOM 3216 C C . LEU A 1 411 ? 29.248 -2.854 -0.355 1.00 16.92 412 LEU A C 1
ATOM 3217 O O . LEU A 1 411 ? 29.794 -3.949 -0.210 1.00 23.73 412 LEU A O 1
ATOM 3222 N N . ARG A 1 412 ? 28.910 -2.082 0.671 1.00 14.40 413 ARG A N 1
ATOM 3223 C CA . ARG A 1 412 ? 29.150 -2.512 2.048 1.00 16.83 413 ARG A CA 1
ATOM 3224 C C . ARG A 1 412 ? 28.480 -3.844 2.367 1.00 17.49 413 ARG A C 1
ATOM 3225 O O . ARG A 1 412 ? 29.083 -4.729 2.968 1.00 17.75 413 ARG A O 1
ATOM 3233 N N . ARG A 1 413 ? 27.228 -3.977 1.957 1.00 14.90 414 ARG A N 1
ATOM 3234 C CA . ARG A 1 413 ? 26.480 -5.199 2.197 1.00 24.35 414 ARG A CA 1
ATOM 3235 C C . ARG A 1 413 ? 27.080 -6.364 1.401 1.00 21.94 414 ARG A C 1
ATOM 3236 O O . ARG A 1 413 ? 27.214 -7.468 1.922 1.00 25.36 414 ARG A O 1
ATOM 3244 N N . ASP A 1 414 ? 27.445 -6.118 0.146 1.00 19.76 415 ASP A N 1
ATOM 3245 C CA . ASP A 1 414 ? 28.018 -7.175 -0.690 1.00 21.31 415 ASP A CA 1
ATOM 3246 C C . ASP A 1 414 ? 29.335 -7.730 -0.138 1.00 29.31 415 ASP A C 1
ATOM 3247 O O . ASP A 1 414 ? 29.568 -8.940 -0.173 1.00 31.29 415 ASP A O 1
ATOM 3252 N N . VAL A 1 415 ? 30.193 -6.852 0.380 1.00 24.84 416 VAL A N 1
ATOM 3253 C CA . VAL A 1 415 ? 31.477 -7.277 0.926 1.00 19.09 416 VAL A CA 1
ATOM 3254 C C . VAL A 1 415 ? 31.352 -7.910 2.312 1.00 23.64 416 VAL A C 1
ATOM 3255 O O . VAL A 1 415 ? 32.153 -8.761 2.693 1.00 18.81 416 VAL A O 1
ATOM 3259 N N . GLN A 1 416 ? 30.341 -7.512 3.070 1.00 23.19 417 GLN A N 1
ATOM 3260 C CA . GLN A 1 416 ? 30.187 -8.064 4.407 1.00 20.05 417 GLN A CA 1
ATOM 3261 C C . GLN A 1 416 ? 29.384 -9.350 4.445 1.00 22.12 417 GLN A C 1
ATOM 3262 O O . GLN A 1 416 ? 29.418 -10.069 5.445 1.00 22.12 417 GLN A O 1
ATOM 3268 N N . LYS A 1 417 ? 28.670 -9.629 3.356 1.00 18.87 418 LYS A N 1
ATOM 3269 C CA . LYS A 1 417 ? 27.818 -10.822 3.228 1.00 26.32 418 LYS A CA 1
ATOM 3270 C C . LYS A 1 417 ? 28.414 -12.120 3.751 1.00 20.85 418 LYS A C 1
ATOM 3271 O O . LYS A 1 417 ? 29.618 -12.329 3.661 1.00 24.17 418 LYS A O 1
ATOM 3277 N N . VAL A 1 418 ? 27.562 -12.999 4.275 1.00 23.80 419 VAL A N 1
ATOM 3278 C CA . VAL A 1 418 ? 28.023 -14.319 4.685 1.00 25.02 419 VAL A CA 1
ATOM 3279 C C . VAL A 1 418 ? 28.117 -14.996 3.314 1.00 24.35 419 VAL A C 1
ATOM 3280 O O . VAL A 1 418 ? 27.210 -14.867 2.495 1.00 31.12 419 VAL A O 1
ATOM 3284 N N . VAL A 1 419 ? 29.215 -15.684 3.040 1.00 22.44 420 VAL A N 1
ATOM 3285 C CA . VAL A 1 419 ? 29.376 -16.316 1.741 1.00 20.56 420 VAL A CA 1
ATOM 3286 C C . VAL A 1 419 ? 30.000 -17.697 1.792 1.00 22.27 420 VAL A C 1
ATOM 3287 O O . VAL A 1 419 ? 30.756 -18.017 2.702 1.00 19.86 420 VAL A O 1
ATOM 3291 N N . GLY A 1 420 ? 29.662 -18.504 0.794 1.00 24.35 421 GLY A N 1
ATOM 3292 C CA . GLY A 1 420 ? 30.202 -19.840 0.656 1.00 21.50 421 GLY A CA 1
ATOM 3293 C C . GLY A 1 420 ? 31.100 -19.768 -0.569 1.00 22.28 421 GLY A C 1
ATOM 3294 O O . GLY A 1 420 ? 30.938 -18.867 -1.389 1.00 19.31 421 GLY A O 1
ATOM 3295 N N . PHE A 1 421 ? 32.036 -20.700 -0.704 1.00 20.37 422 PHE A N 1
ATOM 3296 C CA . PHE A 1 421 ? 32.968 -20.688 -1.832 1.00 13.09 422 PHE A CA 1
ATOM 3297 C C . PHE A 1 421 ? 33.150 -22.083 -2.410 1.00 19.22 422 PHE A C 1
ATOM 3298 O O . PHE A 1 421 ? 32.993 -23.080 -1.705 1.00 16.81 422 PHE A O 1
ATOM 3306 N N . ASP A 1 422 ? 33.479 -22.138 -3.698 1.00 21.14 423 ASP A N 1
ATOM 3307 C CA . ASP A 1 422 ? 33.775 -23.394 -4.367 1.00 23.61 423 ASP A CA 1
ATOM 3308 C C . ASP A 1 422 ? 32.795 -24.499 -3.976 1.00 23.67 423 ASP A C 1
ATOM 3309 O O . ASP A 1 422 ? 33.199 -25.575 -3.555 1.00 20.27 423 ASP A O 1
ATOM 3314 N N . ALA A 1 423 ? 31.509 -24.237 -4.161 1.00 25.83 424 ALA A N 1
ATOM 3315 C CA . ALA A 1 423 ? 30.469 -25.163 -3.744 1.00 18.73 424 ALA A CA 1
ATOM 3316 C C . ALA A 1 423 ? 29.725 -25.941 -4.816 1.00 21.68 424 ALA A C 1
ATOM 3317 O O . ALA A 1 423 ? 29.772 -25.607 -5.998 1.00 16.74 424 ALA A O 1
ATOM 3319 N N . VAL A 1 424 ? 29.030 -26.988 -4.373 1.00 19.20 425 VAL A N 1
ATOM 3320 C CA . VAL A 1 424 ? 28.219 -27.824 -5.255 1.00 23.17 425 VAL A CA 1
ATOM 3321 C C . VAL A 1 424 ? 26.950 -28.253 -4.536 1.00 17.49 425 VAL A C 1
ATOM 3322 O O . VAL A 1 424 ? 26.970 -28.656 -3.367 1.00 14.78 425 VAL A O 1
ATOM 3326 N N . MET A 1 425 ? 25.834 -28.177 -5.235 1.00 19.51 426 MET A N 1
ATOM 3327 C CA . MET A 1 425 ? 24.580 -28.584 -4.633 1.00 23.11 426 MET A CA 1
ATOM 3328 C C . MET A 1 425 ? 23.952 -29.724 -5.419 1.00 22.01 426 MET A C 1
ATOM 3329 O O . MET A 1 425 ? 23.981 -29.741 -6.647 1.00 23.43 426 MET A O 1
ATOM 3334 N N . ARG A 1 426 ? 23.405 -30.687 -4.692 1.00 24.68 427 ARG A N 1
ATOM 3335 C CA . ARG A 1 426 ? 22.725 -31.823 -5.293 1.00 25.17 427 ARG A CA 1
ATOM 3336 C C . ARG A 1 426 ? 21.402 -31.991 -4.545 1.00 23.03 427 ARG A C 1
ATOM 3337 O O . ARG A 1 426 ? 21.334 -31.805 -3.318 1.00 20.70 427 ARG A O 1
ATOM 3345 N N . VAL A 1 427 ? 20.348 -32.322 -5.277 1.00 22.04 428 VAL A N 1
ATOM 3346 C CA . VAL A 1 427 ? 19.045 -32.538 -4.656 1.00 23.45 428 VAL A CA 1
ATOM 3347 C C . VAL A 1 427 ? 18.611 -33.988 -4.882 1.00 26.92 428 VAL A C 1
ATOM 3348 O O . VAL A 1 427 ? 18.435 -34.417 -6.016 1.00 25.79 428 VAL A O 1
ATOM 3352 N N . ARG A 1 428 ? 18.471 -34.749 -3.801 1.00 25.46 429 ARG A N 1
ATOM 3353 C CA . ARG A 1 428 ? 18.026 -36.135 -3.901 1.00 18.99 429 ARG A CA 1
ATOM 3354 C C . ARG A 1 428 ? 16.543 -36.190 -3.517 1.00 23.81 429 ARG A C 1
ATOM 3355 O O . ARG A 1 428 ? 16.064 -35.392 -2.709 1.00 26.29 429 ARG A O 1
ATOM 3363 N N . THR A 1 429 ? 15.813 -37.131 -4.098 1.00 21.99 430 THR A N 1
ATOM 3364 C CA . THR A 1 429 ? 14.386 -37.250 -3.834 1.00 23.63 430 THR A CA 1
ATOM 3365 C C . THR A 1 429 ? 14.009 -38.699 -3.622 1.00 24.13 430 THR A C 1
ATOM 3366 O O . THR A 1 429 ? 14.791 -39.596 -3.934 1.00 17.70 430 THR A O 1
ATOM 3370 N N . SER A 1 430 ? 12.817 -38.946 -3.084 1.00 22.74 431 SER A N 1
ATOM 3371 C CA . SER A 1 430 ? 12.404 -40.330 -2.912 1.00 23.03 431 SER A CA 1
ATOM 3372 C C . SER A 1 430 ? 12.184 -40.915 -4.300 1.00 28.01 431 SER A C 1
ATOM 3373 O O . SER A 1 430 ? 11.785 -40.199 -5.229 1.00 22.32 431 SER A O 1
ATOM 3376 N N . THR A 1 431 ? 12.502 -42.199 -4.455 1.00 27.77 432 THR A N 1
ATOM 3377 C CA . THR A 1 431 ? 12.329 -42.888 -5.731 1.00 24.67 432 THR A CA 1
ATOM 3378 C C . THR A 1 431 ? 10.930 -42.563 -6.266 1.00 23.97 432 THR A C 1
ATOM 3379 O O . THR A 1 431 ? 9.947 -42.617 -5.529 1.00 17.28 432 THR A O 1
ATOM 3383 N N . GLY A 1 432 ? 10.842 -42.213 -7.543 1.00 27.43 433 GLY A N 1
ATOM 3384 C CA . GLY A 1 432 ? 9.551 -41.876 -8.115 1.00 27.03 433 GLY A CA 1
ATOM 3385 C C . GLY A 1 432 ? 9.608 -40.531 -8.811 1.00 32.64 433 GLY A C 1
ATOM 3386 O O . GLY A 1 432 ? 8.816 -40.248 -9.709 1.00 23.07 433 GLY A O 1
ATOM 3387 N N . ILE A 1 433 ? 10.534 -39.680 -8.381 1.00 26.81 434 ILE A N 1
ATOM 3388 C CA . ILE A 1 433 ? 10.698 -38.378 -9.013 1.00 22.82 434 ILE A CA 1
ATOM 3389 C C . ILE A 1 433 ? 12.172 -38.049 -9.014 1.00 29.29 434 ILE A C 1
ATOM 3390 O O . ILE A 1 433 ? 12.948 -38.625 -8.246 1.00 26.57 434 ILE A O 1
ATOM 3395 N N . ARG A 1 434 ? 12.567 -37.138 -9.893 1.00 26.07 435 ARG A N 1
ATOM 3396 C CA . ARG A 1 434 ? 13.952 -36.728 -9.934 1.00 25.57 435 ARG A CA 1
ATOM 3397 C C . ARG A 1 434 ? 14.035 -35.328 -10.501 1.00 23.90 435 ARG A C 1
ATOM 3398 O O . ARG A 1 434 ? 13.150 -34.896 -11.237 1.00 23.27 435 ARG A O 1
ATOM 3406 N N . ALA A 1 435 ? 15.085 -34.608 -10.130 1.00 21.06 436 ALA A N 1
ATOM 3407 C CA . ALA A 1 435 ? 15.286 -33.246 -10.614 1.00 23.47 436 ALA A CA 1
ATOM 3408 C C . ALA A 1 435 ? 15.591 -33.329 -12.104 1.00 23.17 436 ALA A C 1
ATOM 3409 O O . ALA A 1 435 ? 16.456 -34.098 -12.519 1.00 26.22 436 ALA A O 1
ATOM 3411 N N . VAL A 1 436 ? 14.886 -32.540 -12.906 1.00 26.80 437 VAL A N 1
ATOM 3412 C CA . VAL A 1 436 ? 15.085 -32.561 -14.348 1.00 31.02 437 VAL A CA 1
ATOM 3413 C C . VAL A 1 436 ? 15.522 -31.236 -14.971 1.00 33.02 437 VAL A C 1
ATOM 3414 O O . VAL A 1 436 ? 16.036 -31.218 -16.095 1.00 34.94 437 VAL A O 1
ATOM 3418 N N . ASP A 1 437 ? 15.317 -30.132 -14.256 1.00 28.69 438 ASP A N 1
ATOM 3419 C CA . ASP A 1 437 ? 15.704 -28.812 -14.768 1.00 26.59 438 ASP A CA 1
ATOM 3420 C C . ASP A 1 437 ? 16.143 -27.894 -13.625 1.00 22.63 438 ASP A C 1
ATOM 3421 O O . ASP A 1 437 ? 15.668 -28.009 -12.502 1.00 21.56 438 ASP A O 1
ATOM 3426 N N . PHE A 1 438 ? 17.059 -26.986 -13.921 1.00 23.21 439 PHE A N 1
ATOM 3427 C CA . PHE A 1 438 ? 17.589 -26.086 -12.908 1.00 19.25 439 PHE A CA 1
ATOM 3428 C C . PHE A 1 438 ? 17.667 -24.670 -13.443 1.00 20.32 439 PHE A C 1
ATOM 3429 O O . PHE A 1 438 ? 18.056 -24.449 -14.585 1.00 20.49 439 PHE A O 1
ATOM 3437 N N . PHE A 1 439 ? 17.309 -23.713 -12.603 1.00 19.82 440 PHE A N 1
ATOM 3438 C CA . PHE A 1 439 ? 17.332 -22.307 -12.977 1.00 23.04 440 PHE A CA 1
ATOM 3439 C C . PHE A 1 439 ? 18.056 -21.525 -11.891 1.00 25.35 440 PHE A C 1
ATOM 3440 O O . PHE A 1 439 ? 17.915 -21.830 -10.706 1.00 21.35 440 PHE A O 1
ATOM 3448 N N . GLY A 1 440 ? 18.834 -20.526 -12.297 1.00 28.06 441 GLY A N 1
ATOM 3449 C CA . GLY A 1 440 ? 19.552 -19.712 -11.331 1.00 24.32 441 GLY A CA 1
ATOM 3450 C C . GLY A 1 440 ? 20.923 -19.277 -11.803 1.00 24.64 441 GLY A C 1
ATOM 3451 O O . GLY A 1 440 ? 21.273 -19.422 -12.965 1.00 18.77 441 GLY A O 1
ATOM 3452 N N . ALA A 1 441 ? 21.707 -18.723 -10.895 1.00 24.18 442 ALA A N 1
ATOM 3453 C CA . ALA A 1 441 ? 23.046 -18.286 -11.242 1.00 27.25 442 ALA A CA 1
ATOM 3454 C C . ALA A 1 441 ? 24.015 -19.399 -10.854 1.00 22.55 442 ALA A C 1
ATOM 3455 O O . ALA A 1 441 ? 24.416 -19.498 -9.693 1.00 18.60 442 ALA A O 1
ATOM 3457 N N . PHE A 1 442 ? 24.392 -20.231 -11.824 1.00 20.41 443 PHE A N 1
ATOM 3458 C CA . PHE A 1 442 ? 25.298 -21.347 -11.551 1.00 23.73 443 PHE A CA 1
ATOM 3459 C C . PHE A 1 442 ? 25.841 -21.977 -12.826 1.00 25.12 443 PHE A C 1
ATOM 3460 O O . PHE A 1 442 ? 25.585 -21.502 -13.930 1.00 25.21 443 PHE A O 1
ATOM 3468 N N . TYR A 1 443 ? 26.578 -23.068 -12.656 1.00 32.33 444 TYR A N 1
ATOM 3469 C CA . TYR A 1 443 ? 27.148 -23.796 -13.779 1.00 33.36 444 TYR A CA 1
ATOM 3470 C C . TYR A 1 443 ? 26.881 -25.289 -13.619 1.00 32.50 444 TYR A C 1
ATOM 3471 O O . TYR A 1 443 ? 26.992 -25.848 -12.521 1.00 21.74 444 TYR A O 1
ATOM 3480 N N . MET A 1 444 ? 26.557 -25.944 -14.722 1.00 28.59 445 MET A N 1
ATOM 3481 C CA . MET A 1 444 ? 26.312 -27.371 -14.673 1.00 32.02 445 MET A CA 1
ATOM 3482 C C . MET A 1 444 ? 27.009 -28.063 -15.827 1.00 36.46 445 MET A C 1
ATOM 3483 O O . MET A 1 444 ? 26.862 -27.654 -16.979 1.00 35.57 445 MET A O 1
ATOM 3488 N N . SER A 1 445 ? 27.780 -29.099 -15.493 1.00 40.65 446 SER A N 1
ATOM 3489 C CA . SER A 1 445 ? 28.519 -29.903 -16.466 1.00 43.60 446 SER A CA 1
ATOM 3490 C C . SER A 1 445 ? 27.659 -31.115 -16.765 1.00 46.54 446 SER A C 1
ATOM 3491 O O . SER A 1 445 ? 27.438 -31.483 -17.918 1.00 54.37 446 SER A O 1
ATOM 3494 N N . ASN A 1 446 ? 27.188 -31.740 -15.693 1.00 45.63 447 ASN A N 1
ATOM 3495 C CA . ASN A 1 446 ? 26.354 -32.923 -15.784 1.00 42.39 447 ASN A CA 1
ATOM 3496 C C . ASN A 1 446 ? 24.910 -32.576 -15.459 1.00 38.48 447 ASN A C 1
ATOM 3497 O O . ASN A 1 446 ? 24.561 -31.404 -15.326 1.00 42.53 447 ASN A O 1
ATOM 3502 N N . THR A 1 447 ? 24.084 -33.604 -15.312 1.00 34.06 448 THR A N 1
ATOM 3503 C CA . THR A 1 447 ? 22.659 -33.435 -15.045 1.00 34.99 448 THR A CA 1
ATOM 3504 C C . THR A 1 447 ? 22.256 -33.362 -13.580 1.00 33.60 448 THR A C 1
ATOM 3505 O O . THR A 1 447 ? 21.069 -33.233 -13.279 1.00 35.61 448 THR A O 1
ATOM 3509 N N . THR A 1 448 ? 23.215 -33.451 -12.666 1.00 31.89 449 THR A N 1
ATOM 3510 C CA . THR A 1 448 ? 22.864 -33.434 -11.252 1.00 33.38 449 THR A CA 1
ATOM 3511 C C . THR A 1 448 ? 23.559 -32.401 -10.386 1.00 29.94 449 THR A C 1
ATOM 3512 O O . THR A 1 448 ? 22.973 -31.901 -9.432 1.00 29.58 449 THR A O 1
ATOM 3516 N N . ASP A 1 449 ? 24.805 -32.090 -10.710 1.00 26.10 450 ASP A N 1
ATOM 3517 C CA . ASP A 1 449 ? 25.574 -31.163 -9.902 1.00 26.05 450 ASP A CA 1
ATOM 3518 C C . ASP A 1 449 ? 25.419 -29.683 -10.207 1.00 26.47 450 ASP A C 1
ATOM 3519 O O . ASP A 1 449 ? 25.765 -29.200 -11.292 1.00 18.80 450 ASP A O 1
ATOM 3524 N N . VAL A 1 450 ? 24.882 -28.966 -9.227 1.00 23.07 451 VAL A N 1
ATOM 3525 C CA . VAL A 1 450 ? 24.693 -27.532 -9.364 1.00 25.09 451 VAL A CA 1
ATOM 3526 C C . VAL A 1 450 ? 25.966 -26.924 -8.796 1.00 24.21 451 VAL A C 1
ATOM 3527 O O . VAL A 1 450 ? 26.127 -26.822 -7.584 1.00 25.74 451 VAL A O 1
ATOM 3531 N N . GLU A 1 451 ? 26.880 -26.555 -9.686 1.00 22.43 452 GLU A N 1
ATOM 3532 C CA . GLU A 1 451 ? 28.161 -25.979 -9.285 1.00 22.78 452 GLU A CA 1
ATOM 3533 C C . GLU A 1 451 ? 28.075 -24.490 -8.989 1.00 23.85 452 GLU A C 1
ATOM 3534 O O . GLU A 1 451 ? 27.623 -23.690 -9.822 1.00 21.16 452 GLU A O 1
ATOM 3540 N N . LEU A 1 452 ? 28.516 -24.125 -7.789 1.00 17.41 453 LEU A N 1
ATOM 3541 C CA . LEU A 1 452 ? 28.474 -22.738 -7.369 1.00 22.57 453 LEU A CA 1
ATOM 3542 C C . LEU A 1 452 ? 29.836 -22.220 -6.912 1.00 26.76 453 LEU A C 1
ATOM 3543 O O . LEU A 1 452 ? 30.258 -22.443 -5.772 1.00 22.76 453 LEU A O 1
ATOM 3548 N N . ALA A 1 453 ? 30.525 -21.534 -7.818 1.00 22.16 454 ALA A N 1
ATOM 3549 C CA . ALA A 1 453 ? 31.830 -20.961 -7.515 1.00 24.23 454 ALA A CA 1
ATOM 3550 C C . ALA A 1 453 ? 31.718 -20.153 -6.220 1.00 18.41 454 ALA A C 1
ATOM 3551 O O . ALA A 1 453 ? 32.550 -20.259 -5.321 1.00 17.97 454 ALA A O 1
ATOM 3553 N N . GLY A 1 454 ? 30.667 -19.354 -6.141 1.00 16.73 455 GLY A N 1
ATOM 3554 C CA . GLY A 1 454 ? 30.418 -18.543 -4.964 1.00 19.65 455 GLY A CA 1
ATOM 3555 C C . GLY A 1 454 ? 28.942 -18.673 -4.629 1.00 29.76 455 GLY A C 1
ATOM 3556 O O . GLY A 1 454 ? 28.143 -19.100 -5.471 1.00 25.80 455 GLY A O 1
ATOM 3557 N N . LEU A 1 455 ? 28.572 -18.325 -3.402 1.00 25.56 456 LEU A N 1
ATOM 3558 C CA . LEU A 1 455 ? 27.180 -18.399 -2.981 1.00 25.21 456 LEU A CA 1
ATOM 3559 C C . LEU A 1 455 ? 26.970 -17.516 -1.757 1.00 21.44 456 LEU A C 1
ATOM 3560 O O . LEU A 1 455 ? 27.872 -17.347 -0.947 1.00 19.65 456 LEU A O 1
ATOM 3565 N N . ASP A 1 456 ? 25.784 -16.935 -1.640 1.00 23.08 457 ASP A N 1
ATOM 3566 C CA . ASP A 1 456 ? 25.456 -16.090 -0.494 1.00 25.20 457 ASP A CA 1
ATOM 3567 C C . ASP A 1 456 ? 24.010 -16.383 -0.122 1.00 22.96 457 ASP A C 1
ATOM 3568 O O . ASP A 1 456 ? 23.365 -17.188 -0.779 1.00 25.28 457 ASP A O 1
ATOM 3573 N N . GLY A 1 457 ? 23.508 -15.718 0.913 1.00 24.54 458 GLY A N 1
ATOM 3574 C CA . GLY A 1 457 ? 22.141 -15.942 1.354 1.00 32.18 458 GLY A CA 1
ATOM 3575 C C . GLY A 1 457 ? 21.001 -15.246 0.624 1.00 31.36 458 GLY A C 1
ATOM 3576 O O . GLY A 1 457 ? 19.875 -15.206 1.128 1.00 40.60 458 GLY A O 1
ATOM 3577 N N . ASP A 1 458 ? 21.267 -14.702 -0.554 1.00 33.23 459 ASP A N 1
ATOM 3578 C CA . ASP A 1 458 ? 20.218 -14.032 -1.319 1.00 34.09 459 ASP A CA 1
ATOM 3579 C C . ASP A 1 458 ? 19.901 -14.787 -2.600 1.00 36.16 459 ASP A C 1
ATOM 3580 O O . ASP A 1 458 ? 18.829 -14.610 -3.184 1.00 45.09 459 ASP A O 1
ATOM 3585 N N . LYS A 1 459 ? 20.837 -15.619 -3.041 1.00 23.18 460 LYS A N 1
ATOM 3586 C CA . LYS A 1 459 ? 20.660 -16.364 -4.274 1.00 31.64 460 LYS A CA 1
ATOM 3587 C C . LYS A 1 459 ? 19.914 -17.679 -4.139 1.00 29.22 460 LYS A C 1
ATOM 3588 O O . LYS A 1 459 ? 20.090 -18.437 -3.186 1.00 21.81 460 LYS A O 1
ATOM 3594 N N . THR A 1 460 ? 19.064 -17.934 -5.119 1.00 27.26 461 THR A N 1
ATOM 3595 C CA . THR A 1 460 ? 18.254 -19.126 -5.114 1.00 28.13 461 THR A CA 1
ATOM 3596 C C . THR A 1 460 ? 18.476 -19.956 -6.366 1.00 28.09 461 THR A C 1
ATOM 3597 O O . THR A 1 460 ? 18.813 -19.426 -7.427 1.00 19.20 461 THR A O 1
ATOM 3601 N N . VAL A 1 461 ? 18.312 -21.268 -6.213 1.00 24.26 462 VAL A N 1
ATOM 3602 C CA . VAL A 1 461 ? 18.439 -22.222 -7.306 1.00 16.92 462 VAL A CA 1
ATOM 3603 C C . VAL A 1 461 ? 17.056 -22.860 -7.356 1.00 25.02 462 VAL A C 1
ATOM 3604 O O . VAL A 1 461 ? 16.569 -23.350 -6.335 1.00 19.35 462 VAL A O 1
ATOM 3608 N N . THR A 1 462 ? 16.414 -22.826 -8.520 1.00 22.83 463 THR A N 1
ATOM 3609 C CA . THR A 1 462 ? 15.088 -23.402 -8.668 1.00 22.12 463 THR A CA 1
ATOM 3610 C C . THR A 1 462 ? 15.201 -24.742 -9.375 1.00 27.17 463 THR A C 1
ATOM 3611 O O . THR A 1 462 ? 15.886 -24.856 -10.399 1.00 20.72 463 THR A O 1
ATOM 3615 N N . VAL A 1 463 ? 14.533 -25.754 -8.824 1.00 22.14 464 VAL A N 1
ATOM 3616 C CA . VAL A 1 463 ? 14.585 -27.099 -9.389 1.00 19.52 464 VAL A CA 1
ATOM 3617 C C . VAL A 1 463 ? 13.220 -27.646 -9.782 1.00 23.68 464 VAL A C 1
ATOM 3618 O O . VAL A 1 463 ? 12.243 -27.493 -9.051 1.00 24.36 464 VAL A O 1
ATOM 3622 N N . GLU A 1 464 ? 13.153 -28.276 -10.949 1.00 21.60 465 GLU A N 1
ATOM 3623 C CA . GLU A 1 464 ? 11.906 -28.877 -11.404 1.00 26.96 465 GLU A CA 1
ATOM 3624 C C . GLU A 1 464 ? 12.073 -30.391 -11.335 1.00 24.73 465 GLU A C 1
ATOM 3625 O O . GLU A 1 464 ? 13.120 -30.922 -11.707 1.00 19.99 465 GLU A O 1
ATOM 3631 N N . PHE A 1 465 ? 11.048 -31.083 -10.853 1.00 25.99 466 PHE A N 1
ATOM 3632 C CA . PHE A 1 465 ? 11.101 -32.534 -10.753 1.00 24.42 466 PHE A CA 1
ATOM 3633 C C . PHE A 1 465 ? 10.017 -33.143 -11.625 1.00 26.42 466 PHE A C 1
ATOM 3634 O O . PHE A 1 465 ? 8.974 -32.526 -11.846 1.00 25.14 466 PHE A O 1
ATOM 3642 N N . LYS A 1 466 ? 10.273 -34.348 -12.124 1.00 20.42 467 LYS A N 1
ATOM 3643 C CA . LYS A 1 466 ? 9.290 -35.065 -12.933 1.00 24.45 467 LYS A CA 1
ATOM 3644 C C . LYS A 1 466 ? 9.269 -36.521 -12.529 1.00 20.86 467 LYS A C 1
ATOM 3645 O O . LYS A 1 466 ? 10.276 -37.062 -12.079 1.00 23.80 467 LYS A O 1
ATOM 3651 N N . HIS A 1 467 ? 8.121 -37.159 -12.684 1.00 18.54 468 HIS A N 1
ATOM 3652 C CA . HIS A 1 467 ? 7.995 -38.555 -12.300 1.00 23.26 468 HIS A CA 1
ATOM 3653 C C . HIS A 1 467 ? 8.901 -39.540 -13.020 1.00 27.28 468 HIS A C 1
ATOM 3654 O O . HIS A 1 467 ? 9.092 -39.478 -14.233 1.00 20.36 468 HIS A O 1
ATOM 3661 N N . ASP A 1 468 ? 9.421 -40.466 -12.224 1.00 31.28 469 ASP A N 1
ATOM 3662 C CA . ASP A 1 468 ? 10.339 -41.509 -12.647 1.00 37.87 469 ASP A CA 1
ATOM 3663 C C . ASP A 1 468 ? 9.631 -42.841 -12.463 1.00 36.07 469 ASP A C 1
ATOM 3664 O O . ASP A 1 468 ? 9.815 -43.786 -13.227 1.00 37.21 469 ASP A O 1
ATOM 3669 N N . ASP A 1 469 ? 8.823 -42.899 -11.416 1.00 33.89 470 ASP A N 1
ATOM 3670 C CA . ASP A 1 469 ? 8.122 -44.119 -11.056 1.00 34.14 470 ASP A CA 1
ATOM 3671 C C . ASP A 1 469 ? 6.859 -43.746 -10.284 1.00 32.14 470 ASP A C 1
ATOM 3672 O O . ASP A 1 469 ? 6.267 -42.692 -10.513 1.00 34.99 470 ASP A O 1
ATOM 3677 N N . ARG A 1 470 ? 6.476 -44.609 -9.352 1.00 31.20 471 ARG A N 1
ATOM 3678 C CA . ARG A 1 470 ? 5.287 -44.417 -8.534 1.00 32.66 471 ARG A CA 1
ATOM 3679 C C . ARG A 1 470 ? 5.651 -44.080 -7.083 1.00 33.88 471 ARG A C 1
ATOM 3680 O O . ARG A 1 470 ? 6.594 -44.640 -6.519 1.00 35.41 471 ARG A O 1
ATOM 3688 N N . LEU A 1 471 ? 4.902 -43.158 -6.488 1.00 32.48 472 LEU A N 1
ATOM 3689 C CA . LEU A 1 471 ? 5.115 -42.760 -5.097 1.00 33.12 472 LEU A CA 1
ATOM 3690 C C . LEU A 1 471 ? 3.994 -43.381 -4.269 1.00 32.40 472 LEU A C 1
ATOM 3691 O O . LEU A 1 471 ? 2.915 -43.660 -4.802 1.00 33.04 472 LEU A O 1
ATOM 3696 N N . ASN A 1 472 ? 4.252 -43.601 -2.981 1.00 38.24 473 ASN A N 1
ATOM 3697 C CA . ASN A 1 472 ? 3.264 -44.178 -2.061 1.00 37.52 473 ASN A CA 1
ATOM 3698 C C . ASN A 1 472 ? 2.684 -43.047 -1.235 1.00 38.93 473 ASN A C 1
ATOM 3699 O O . ASN A 1 472 ? 3.429 -42.209 -0.725 1.00 36.45 473 ASN A O 1
ATOM 3704 N N . GLU A 1 473 ? 1.365 -43.037 -1.084 1.00 42.06 474 GLU A N 1
ATOM 3705 C CA . GLU A 1 473 ? 0.693 -42.010 -0.302 1.00 44.88 474 GLU A CA 1
ATOM 3706 C C . GLU A 1 473 ? 1.105 -42.076 1.173 1.00 49.37 474 GLU A C 1
ATOM 3707 O O . GLU A 1 473 ? 0.943 -41.106 1.911 1.00 47.34 474 GLU A O 1
ATOM 3713 N N . GLU A 1 474 ? 1.647 -43.217 1.594 1.00 49.42 475 GLU A N 1
ATOM 3714 C CA . GLU A 1 474 ? 2.066 -43.394 2.981 1.00 49.88 475 GLU A CA 1
ATOM 3715 C C . GLU A 1 474 ? 3.511 -42.996 3.229 1.00 44.89 475 GLU A C 1
ATOM 3716 O O . GLU A 1 474 ? 3.870 -42.591 4.333 1.00 43.42 475 GLU A O 1
ATOM 3722 N N . SER A 1 475 ? 4.338 -43.110 2.199 1.00 39.02 476 SER A N 1
ATOM 3723 C CA . SER A 1 475 ? 5.747 -42.765 2.312 1.00 37.78 476 SER A CA 1
ATOM 3724 C C . SER A 1 475 ? 5.993 -41.285 2.030 1.00 38.29 476 SER A C 1
ATOM 3725 O O . SER A 1 475 ? 6.950 -40.703 2.535 1.00 39.86 476 SER A O 1
ATOM 3728 N N . GLY A 1 476 ? 5.135 -40.690 1.206 1.00 34.90 477 GLY A N 1
ATOM 3729 C CA . GLY A 1 476 ? 5.293 -39.290 0.857 1.00 30.69 477 GLY A CA 1
ATOM 3730 C C . GLY A 1 476 ? 6.367 -39.083 -0.196 1.00 25.14 477 GLY A C 1
ATOM 3731 O O . GLY A 1 476 ? 6.876 -40.039 -0.777 1.00 27.28 477 GLY A O 1
ATOM 3732 N N . ALA A 1 477 ? 6.691 -37.824 -0.461 1.00 24.12 478 ALA A N 1
ATOM 3733 C CA . ALA A 1 477 ? 7.722 -37.471 -1.429 1.00 20.93 478 ALA A CA 1
ATOM 3734 C C . ALA A 1 477 ? 8.738 -36.662 -0.649 1.00 24.50 478 ALA A C 1
ATOM 3735 O O . ALA A 1 477 ? 8.455 -35.554 -0.197 1.00 28.87 478 ALA A O 1
ATOM 3737 N N . LEU A 1 478 ? 9.931 -37.209 -0.489 1.00 27.51 479 LEU A N 1
ATOM 3738 C CA . LEU A 1 478 ? 10.950 -36.524 0.286 1.00 27.18 479 LEU A CA 1
ATOM 3739 C C . LEU A 1 478 ? 11.991 -35.825 -0.573 1.00 26.76 479 LEU A C 1
ATOM 3740 O O . LEU A 1 478 ? 12.310 -36.280 -1.662 1.00 18.48 479 LEU A O 1
ATOM 3745 N N . LEU A 1 479 ? 12.506 -34.703 -0.083 1.00 24.89 480 LEU A N 1
ATOM 3746 C CA . LEU A 1 479 ? 13.537 -33.982 -0.810 1.00 22.77 480 LEU A CA 1
ATOM 3747 C C . LEU A 1 479 ? 14.725 -33.740 0.111 1.00 16.99 480 LEU A C 1
ATOM 3748 O O . LEU A 1 479 ? 14.561 -33.432 1.291 1.00 15.62 480 LEU A O 1
ATOM 3753 N N . GLN A 1 480 ? 15.927 -33.912 -0.418 1.00 17.80 481 GLN A N 1
ATOM 3754 C CA . GLN A 1 480 ? 17.103 -33.647 0.380 1.00 19.47 481 GLN A CA 1
ATOM 3755 C C . GLN A 1 480 ? 18.130 -32.885 -0.424 1.00 20.66 481 GLN A C 1
ATOM 3756 O O . GLN A 1 480 ? 18.747 -33.422 -1.344 1.00 16.16 481 GLN A O 1
ATOM 3762 N N . CYS A 1 481 ? 18.301 -31.623 -0.061 1.00 17.36 482 CYS A N 1
ATOM 3763 C CA . CYS A 1 481 ? 19.260 -30.764 -0.716 1.00 19.00 482 CYS A CA 1
ATOM 3764 C C . CYS A 1 481 ? 20.535 -30.820 0.109 1.00 21.54 482 CYS A C 1
ATOM 3765 O O . CYS A 1 481 ? 20.503 -30.654 1.333 1.00 26.08 482 CYS A O 1
ATOM 3768 N N . ALA A 1 482 ? 21.650 -31.087 -0.559 1.00 18.62 483 ALA A N 1
ATOM 3769 C CA . ALA A 1 482 ? 22.946 -31.165 0.102 1.00 18.77 483 ALA A CA 1
ATOM 3770 C C . ALA A 1 482 ? 23.882 -30.152 -0.529 1.00 23.02 483 ALA A C 1
ATOM 3771 O O . ALA A 1 482 ? 24.124 -30.185 -1.739 1.00 25.16 483 ALA A O 1
ATOM 3773 N N . LEU A 1 483 ? 24.405 -29.250 0.289 1.00 18.20 484 LEU A N 1
ATOM 3774 C CA . LEU A 1 483 ? 25.328 -28.248 -0.207 1.00 18.12 484 LEU A CA 1
ATOM 3775 C C . LEU A 1 483 ? 26.711 -28.526 0.343 1.00 21.12 484 LEU A C 1
ATOM 3776 O O . LEU A 1 483 ? 26.895 -28.617 1.556 1.00 25.13 484 LEU A O 1
ATOM 3781 N N . LEU A 1 484 ? 27.680 -28.680 -0.546 1.00 20.68 485 LEU A N 1
ATOM 3782 C CA . LEU A 1 484 ? 29.051 -28.900 -0.121 1.00 20.86 485 LEU A CA 1
ATOM 3783 C C . LEU A 1 484 ? 29.749 -27.579 -0.404 1.00 16.65 485 LEU A C 1
ATOM 3784 O O . LEU A 1 484 ? 29.724 -27.088 -1.536 1.00 19.07 485 LEU A O 1
ATOM 3789 N N . TYR A 1 485 ? 30.347 -26.980 0.617 1.00 15.38 486 TYR A N 1
ATOM 3790 C CA . TYR A 1 485 ? 31.027 -25.706 0.403 1.00 14.98 486 TYR A CA 1
ATOM 3791 C C . TYR A 1 485 ? 32.200 -25.431 1.351 1.00 11.75 486 TYR A C 1
ATOM 3792 O O . TYR A 1 485 ? 32.393 -26.107 2.363 1.00 14.30 486 TYR A O 1
ATOM 3801 N N . THR A 1 486 ? 32.971 -24.414 0.996 1.00 11.88 487 THR A N 1
ATOM 3802 C CA . THR A 1 486 ? 34.108 -23.974 1.788 1.00 19.88 487 THR A CA 1
ATOM 3803 C C . THR A 1 486 ? 33.699 -22.617 2.347 1.00 16.01 487 THR A C 1
ATOM 3804 O O . THR A 1 486 ? 33.248 -21.750 1.589 1.00 19.67 487 THR A O 1
ATOM 3808 N N . SER A 1 487 ? 33.850 -22.438 3.659 1.00 11.26 488 SER A N 1
ATOM 3809 C CA . SER A 1 487 ? 33.463 -21.187 4.321 1.00 18.14 488 SER A CA 1
ATOM 3810 C C . SER A 1 487 ? 34.509 -20.083 4.281 1.00 16.67 488 SER A C 1
ATOM 3811 O O . SER A 1 487 ? 35.603 -20.279 3.762 1.00 23.43 488 SER A O 1
ATOM 3814 N N . CYS A 1 488 ? 34.153 -18.932 4.849 1.00 20.52 489 CYS A N 1
ATOM 3815 C CA . CYS A 1 488 ? 35.016 -17.751 4.880 1.00 20.20 489 CYS A CA 1
ATOM 3816 C C . CYS A 1 488 ? 36.276 -17.925 5.711 1.00 24.83 489 CYS A C 1
ATOM 3817 O O . CYS A 1 488 ? 37.162 -17.071 5.666 1.00 23.50 489 CYS A O 1
ATOM 3820 N N . ALA A 1 489 ? 36.346 -19.017 6.474 1.00 17.58 490 ALA A N 1
ATOM 3821 C CA . ALA A 1 489 ? 37.508 -19.304 7.308 1.00 21.51 490 ALA A CA 1
ATOM 3822 C C . ALA A 1 489 ? 38.333 -20.426 6.684 1.00 24.35 490 ALA A C 1
ATOM 3823 O O . ALA A 1 489 ? 39.400 -20.768 7.182 1.00 27.56 490 ALA A O 1
ATOM 3825 N N . GLY A 1 490 ? 37.839 -20.991 5.588 1.00 27.25 491 GLY A N 1
ATOM 3826 C CA . GLY A 1 490 ? 38.555 -22.072 4.937 1.00 20.53 491 GLY A CA 1
ATOM 3827 C C . GLY A 1 490 ? 38.129 -23.453 5.418 1.00 24.21 491 GLY A C 1
ATOM 3828 O O . GLY A 1 490 ? 38.827 -24.435 5.183 1.00 23.97 491 GLY A O 1
ATOM 3829 N N . GLN A 1 491 ? 36.983 -23.547 6.083 1.00 23.93 492 GLN A N 1
ATOM 3830 C CA . GLN A 1 491 ? 36.508 -24.837 6.573 1.00 22.09 492 GLN A CA 1
ATOM 3831 C C . GLN A 1 491 ? 35.527 -25.467 5.593 1.00 23.43 492 GLN A C 1
ATOM 3832 O O . GLN A 1 491 ? 34.613 -24.801 5.105 1.00 21.06 492 GLN A O 1
ATOM 3838 N N . ARG A 1 492 ? 35.726 -26.752 5.309 1.00 18.45 493 ARG A N 1
ATOM 3839 C CA . ARG A 1 492 ? 34.862 -27.476 4.389 1.00 20.26 493 ARG A CA 1
ATOM 3840 C C . ARG A 1 492 ? 33.671 -28.042 5.164 1.00 19.54 493 ARG A C 1
ATOM 3841 O O . ARG A 1 492 ? 33.843 -28.759 6.147 1.00 18.22 493 ARG A O 1
ATOM 3849 N N . ARG A 1 493 ? 32.464 -27.692 4.733 1.00 24.49 494 ARG A N 1
ATOM 3850 C CA . ARG A 1 493 ? 31.250 -28.190 5.384 1.00 22.13 494 ARG A CA 1
ATOM 3851 C C . ARG A 1 493 ? 30.147 -28.543 4.394 1.00 20.09 494 ARG A C 1
ATOM 3852 O O . ARG A 1 493 ? 30.143 -28.100 3.242 1.00 21.48 494 ARG A O 1
ATOM 3860 N N . LEU A 1 494 ? 29.195 -29.320 4.893 1.00 17.63 495 LEU A N 1
ATOM 3861 C CA . LEU A 1 494 ? 28.024 -29.723 4.148 1.00 16.03 495 LEU A CA 1
ATOM 3862 C C . LEU A 1 494 ? 26.802 -29.157 4.869 1.00 18.86 495 LEU A C 1
ATOM 3863 O O . LEU A 1 494 ? 26.737 -29.188 6.094 1.00 25.42 495 LEU A O 1
ATOM 3868 N N . ARG A 1 495 ? 25.841 -28.625 4.129 1.00 16.40 496 ARG A N 1
ATOM 3869 C CA . ARG A 1 495 ? 24.622 -28.163 4.769 1.00 14.50 496 ARG A CA 1
ATOM 3870 C C . ARG A 1 495 ? 23.497 -28.983 4.162 1.00 14.02 496 ARG A C 1
ATOM 3871 O O . ARG A 1 495 ? 23.385 -29.076 2.942 1.00 16.04 496 ARG A O 1
ATOM 3879 N N . ILE A 1 496 ? 22.682 -29.591 5.019 1.00 16.91 497 ILE A N 1
ATOM 3880 C CA . ILE A 1 496 ? 21.572 -30.420 4.580 1.00 16.56 497 ILE A CA 1
ATOM 3881 C C . ILE A 1 496 ? 20.200 -29.816 4.904 1.00 23.85 497 ILE A C 1
ATOM 3882 O O . ILE A 1 496 ? 19.975 -29.310 6.003 1.00 26.44 497 ILE A O 1
ATOM 3887 N N . HIS A 1 497 ? 19.301 -29.854 3.924 1.00 16.31 498 HIS A N 1
ATOM 3888 C CA . HIS A 1 497 ? 17.942 -29.357 4.090 1.00 14.00 498 HIS A CA 1
ATOM 3889 C C . HIS A 1 497 ? 17.008 -30.492 3.668 1.00 14.25 498 HIS A C 1
ATOM 3890 O O . HIS A 1 497 ? 17.027 -30.925 2.519 1.00 13.74 498 HIS A O 1
ATOM 3897 N N . ASN A 1 498 ? 16.191 -30.974 4.596 1.00 14.57 499 ASN A N 1
ATOM 3898 C CA . ASN A 1 498 ? 15.257 -32.051 4.289 1.00 10.51 499 ASN A CA 1
ATOM 3899 C C . ASN A 1 498 ? 13.835 -31.500 4.253 1.00 12.31 499 ASN A C 1
ATOM 3900 O O . ASN A 1 498 ? 13.427 -30.772 5.155 1.00 11.20 499 ASN A O 1
ATOM 3905 N N . LEU A 1 499 ? 13.088 -31.815 3.205 1.00 11.73 500 LEU A N 1
ATOM 3906 C CA . LEU A 1 499 ? 11.707 -31.361 3.129 1.00 18.10 500 LEU A CA 1
ATOM 3907 C C . LEU A 1 499 ? 10.866 -32.555 2.727 1.00 20.34 500 LEU A C 1
ATOM 3908 O O . LEU A 1 499 ? 11.121 -33.200 1.706 1.00 22.21 500 LEU A O 1
ATOM 3913 N N . ALA A 1 500 ? 9.881 -32.854 3.561 1.00 20.94 501 ALA A N 1
ATOM 3914 C CA . ALA A 1 500 ? 8.982 -33.974 3.349 1.00 23.85 501 ALA A CA 1
ATOM 3915 C C . ALA A 1 500 ? 7.657 -33.437 2.850 1.00 14.66 501 ALA A C 1
ATOM 3916 O O . ALA A 1 500 ? 7.045 -32.598 3.497 1.00 15.58 501 ALA A O 1
ATOM 3918 N N . LEU A 1 501 ? 7.221 -33.918 1.696 1.00 15.36 502 LEU A N 1
ATOM 3919 C CA . LEU A 1 501 ? 5.953 -33.479 1.116 1.00 17.84 502 LEU A CA 1
ATOM 3920 C C . LEU A 1 501 ? 4.970 -34.641 1.190 1.00 16.84 502 LEU A C 1
ATOM 3921 O O . LEU A 1 501 ? 5.364 -35.760 1.477 1.00 14.14 502 LEU A O 1
ATOM 3926 N N . ASN A 1 502 ? 3.689 -34.376 0.964 1.00 23.71 503 ASN A N 1
ATOM 3927 C CA . ASN A 1 502 ? 2.707 -35.447 0.956 1.00 22.10 503 ASN A CA 1
ATOM 3928 C C . ASN A 1 502 ? 2.608 -35.997 -0.463 1.00 24.26 503 ASN A C 1
ATOM 3929 O O . ASN A 1 502 ? 3.065 -35.364 -1.414 1.00 27.36 503 ASN A O 1
ATOM 3934 N N . CYS A 1 503 ? 2.011 -37.178 -0.581 1.00 29.31 504 CYS A N 1
ATOM 3935 C CA . CYS A 1 503 ? 1.766 -37.854 -1.857 1.00 31.75 504 CYS A CA 1
ATOM 3936 C C . CYS A 1 503 ? 0.260 -38.010 -1.894 1.00 22.35 504 CYS A C 1
ATOM 3937 O O . CYS A 1 503 ? -0.339 -38.327 -0.868 1.00 31.17 504 CYS A O 1
ATOM 3940 N N . CYS A 1 504 ? -0.362 -37.801 -3.049 1.00 24.83 505 CYS A N 1
ATOM 3941 C CA . CYS A 1 504 ? -1.819 -37.932 -3.124 1.00 18.17 505 CYS A CA 1
ATOM 3942 C C . CYS A 1 504 ? -2.276 -38.680 -4.373 1.00 23.59 505 CYS A C 1
ATOM 3943 O O . CYS A 1 504 ? -1.590 -38.668 -5.398 1.00 20.05 505 CYS A O 1
ATOM 3946 N N . THR A 1 505 ? -3.426 -39.348 -4.268 1.00 15.84 506 THR A N 1
ATOM 3947 C CA . THR A 1 505 ? -3.997 -40.086 -5.390 1.00 18.67 506 THR A CA 1
ATOM 3948 C C . THR A 1 505 ? -5.275 -39.387 -5.862 1.00 14.47 506 THR A C 1
ATOM 3949 O O . THR A 1 505 ? -5.789 -39.681 -6.931 1.00 20.43 506 THR A O 1
ATOM 3953 N N . GLN A 1 506 ? -5.799 -38.480 -5.049 1.00 15.10 507 GLN A N 1
ATOM 3954 C CA . GLN A 1 506 ? -7.005 -37.738 -5.424 1.00 22.05 507 GLN A CA 1
ATOM 3955 C C . GLN A 1 506 ? -6.593 -36.358 -5.921 1.00 16.17 507 GLN A C 1
ATOM 3956 O O . GLN A 1 506 ? -5.943 -35.600 -5.200 1.00 25.03 507 GLN A O 1
ATOM 3962 N N . LEU A 1 507 ? -6.972 -36.034 -7.149 1.00 21.59 508 LEU A N 1
ATOM 3963 C CA . LEU A 1 507 ? -6.622 -34.749 -7.737 1.00 21.73 508 LEU A CA 1
ATOM 3964 C C . LEU A 1 507 ? -7.025 -33.564 -6.880 1.00 22.81 508 LEU A C 1
ATOM 3965 O O . LEU A 1 507 ? -6.357 -32.527 -6.900 1.00 22.72 508 LEU A O 1
ATOM 3970 N N . ALA A 1 508 ? -8.112 -33.706 -6.126 1.00 22.91 509 ALA A N 1
ATOM 3971 C CA . ALA A 1 508 ? -8.558 -32.615 -5.266 1.00 23.67 509 ALA A CA 1
ATOM 3972 C C . ALA A 1 508 ? -7.505 -32.276 -4.189 1.00 26.89 509 ALA A C 1
ATOM 3973 O O . ALA A 1 508 ? -7.420 -31.131 -3.749 1.00 32.37 509 ALA A O 1
ATOM 3975 N N . ASP A 1 509 ? -6.708 -33.259 -3.768 1.00 20.94 510 ASP A N 1
ATOM 3976 C CA . ASP A 1 509 ? -5.676 -33.006 -2.760 1.00 24.94 510 ASP A CA 1
ATOM 3977 C C . ASP A 1 509 ? -4.501 -32.263 -3.372 1.00 20.43 510 ASP A C 1
ATOM 3978 O O . ASP A 1 509 ? -3.771 -31.552 -2.677 1.00 17.13 510 ASP A O 1
ATOM 3983 N N . LEU A 1 510 ? -4.306 -32.446 -4.673 1.00 16.79 511 LEU A N 1
ATOM 3984 C CA . LEU A 1 510 ? -3.228 -31.755 -5.371 1.00 15.46 511 LEU A CA 1
ATOM 3985 C C . LEU A 1 510 ? -3.589 -30.270 -5.454 1.00 20.69 511 LEU A C 1
ATOM 3986 O O . LEU A 1 510 ? -2.772 -29.395 -5.159 1.00 15.10 511 LEU A O 1
ATOM 3991 N N . TYR A 1 511 ? -4.836 -29.994 -5.811 1.00 19.56 512 TYR A N 1
ATOM 3992 C CA . TYR A 1 511 ? -5.300 -28.621 -5.950 1.00 30.07 512 TYR A CA 1
ATOM 3993 C C . TYR A 1 511 ? -5.389 -27.817 -4.664 1.00 29.58 512 TYR A C 1
ATOM 3994 O O . TYR A 1 511 ? -5.256 -26.596 -4.699 1.00 32.38 512 TYR A O 1
ATOM 4003 N N . ARG A 1 512 ? -5.604 -28.475 -3.532 1.00 26.51 513 ARG A N 1
ATOM 4004 C CA . ARG A 1 512 ? -5.684 -27.731 -2.280 1.00 25.98 513 ARG A CA 1
ATOM 4005 C C . ARG A 1 512 ? -4.318 -27.377 -1.718 1.00 22.00 513 ARG A C 1
ATOM 4006 O O . ARG A 1 512 ? -4.214 -26.512 -0.859 1.00 20.47 513 ARG A O 1
ATOM 4014 N N . ASN A 1 513 ? -3.269 -28.035 -2.200 1.00 21.72 514 ASN A N 1
ATOM 4015 C CA . ASN A 1 513 ? -1.953 -27.794 -1.643 1.00 17.76 514 ASN A CA 1
ATOM 4016 C C . ASN A 1 513 ? -0.869 -27.222 -2.536 1.00 16.01 514 ASN A C 1
ATOM 4017 O O . ASN A 1 513 ? 0.322 -27.458 -2.315 1.00 20.68 514 ASN A O 1
ATOM 4022 N N . CYS A 1 514 ? -1.274 -26.466 -3.542 1.00 12.75 515 CYS A N 1
ATOM 4023 C CA . CYS A 1 514 ? -0.314 -25.809 -4.407 1.00 19.36 515 CYS A CA 1
ATOM 4024 C C . CYS A 1 514 ? -0.041 -24.423 -3.804 1.00 24.02 515 CYS A C 1
ATOM 4025 O O . CYS A 1 514 ? -0.811 -23.934 -2.970 1.00 23.79 515 CYS A O 1
ATOM 4028 N N . GLU A 1 515 ? 1.055 -23.800 -4.222 1.00 22.45 516 GLU A N 1
ATOM 4029 C CA . GLU A 1 515 ? 1.427 -22.467 -3.750 1.00 26.09 516 GLU A CA 1
ATOM 4030 C C . GLU A 1 515 ? 1.624 -21.590 -4.989 1.00 19.28 516 GLU A C 1
ATOM 4031 O O . GLU A 1 515 ? 2.533 -21.819 -5.785 1.00 24.89 516 GLU A O 1
ATOM 4037 N N . THR A 1 516 ? 0.761 -20.589 -5.152 1.00 21.63 517 THR A N 1
ATOM 4038 C CA . THR A 1 516 ? 0.810 -19.713 -6.320 1.00 16.74 517 THR A CA 1
ATOM 4039 C C . THR A 1 516 ? 2.065 -18.876 -6.515 1.00 20.24 517 THR A C 1
ATOM 4040 O O . THR A 1 516 ? 2.611 -18.839 -7.624 1.00 16.84 517 THR A O 1
ATOM 4044 N N . ASP A 1 517 ? 2.522 -18.204 -5.462 1.00 16.30 518 ASP A N 1
ATOM 4045 C CA . ASP A 1 517 ? 3.716 -17.368 -5.573 1.00 14.10 518 ASP A CA 1
ATOM 4046 C C . ASP A 1 517 ? 4.897 -18.164 -6.071 1.00 11.81 518 ASP A C 1
ATOM 4047 O O . ASP A 1 517 ? 5.639 -17.709 -6.947 1.00 19.97 518 ASP A O 1
ATOM 4052 N N . THR A 1 518 ? 5.061 -19.362 -5.525 1.00 9.84 519 THR A N 1
ATOM 4053 C CA . THR A 1 518 ? 6.169 -20.216 -5.918 1.00 13.57 519 THR A CA 1
ATOM 4054 C C . THR A 1 518 ? 5.997 -20.639 -7.364 1.00 9.35 519 THR A C 1
ATOM 4055 O O . THR A 1 518 ? 6.976 -20.739 -8.100 1.00 14.90 519 THR A O 1
ATOM 4059 N N . LEU A 1 519 ? 4.756 -20.882 -7.772 1.00 14.95 520 LEU A N 1
ATOM 4060 C CA . LEU A 1 519 ? 4.489 -21.255 -9.156 1.00 21.90 520 LEU A CA 1
ATOM 4061 C C . LEU A 1 519 ? 4.890 -20.084 -10.065 1.00 22.35 520 LEU A C 1
ATOM 4062 O O . LEU A 1 519 ? 5.506 -20.282 -11.117 1.00 21.57 520 LEU A O 1
ATOM 4067 N N . ILE A 1 520 ? 4.538 -18.866 -9.654 1.00 20.48 521 ILE A N 1
ATOM 4068 C CA . ILE A 1 520 ? 4.865 -17.684 -10.440 1.00 19.68 521 ILE A CA 1
ATOM 4069 C C . ILE A 1 520 ? 6.373 -17.538 -10.521 1.00 19.07 521 ILE A C 1
ATOM 4070 O O . ILE A 1 520 ? 6.906 -17.239 -11.582 1.00 24.28 521 ILE A O 1
ATOM 4075 N N . ASN A 1 521 ? 7.058 -17.762 -9.404 1.00 22.88 522 ASN A N 1
ATOM 4076 C CA . ASN A 1 521 ? 8.519 -17.665 -9.372 1.00 25.32 522 ASN A CA 1
ATOM 4077 C C . ASN A 1 521 ? 9.098 -18.606 -10.421 1.00 24.79 522 ASN A C 1
ATOM 4078 O O . ASN A 1 521 ? 9.982 -18.235 -11.197 1.00 24.36 522 ASN A O 1
ATOM 4083 N N . TYR A 1 522 ? 8.577 -19.822 -10.455 1.00 20.54 523 TYR A N 1
ATOM 4084 C CA . TYR A 1 522 ? 9.043 -20.810 -11.417 1.00 22.11 523 TYR A CA 1
ATOM 4085 C C . TYR A 1 522 ? 8.707 -20.395 -12.851 1.00 24.70 523 TYR A C 1
ATOM 4086 O O . TYR A 1 522 ? 9.595 -20.278 -13.693 1.00 28.02 523 TYR A O 1
ATOM 4095 N N . MET A 1 523 ? 7.425 -20.170 -13.121 1.00 27.56 524 MET A N 1
ATOM 4096 C CA . MET A 1 523 ? 6.988 -19.762 -14.453 1.00 29.83 524 MET A CA 1
ATOM 4097 C C . MET A 1 523 ? 7.752 -18.554 -14.987 1.00 24.85 524 MET A C 1
ATOM 4098 O O . MET A 1 523 ? 8.106 -18.515 -16.168 1.00 21.33 524 MET A O 1
ATOM 4103 N N . ALA A 1 524 ? 8.004 -17.569 -14.127 1.00 22.46 525 ALA A N 1
ATOM 4104 C CA . ALA A 1 524 ? 8.729 -16.377 -14.555 1.00 21.25 525 ALA A CA 1
ATOM 4105 C C . ALA A 1 524 ? 10.158 -16.720 -14.937 1.00 23.27 525 ALA A C 1
ATOM 4106 O O . ALA A 1 524 ? 10.672 -16.250 -15.960 1.00 26.41 525 ALA A O 1
ATOM 4108 N N . LYS A 1 525 ? 10.811 -17.530 -14.113 1.00 17.94 526 LYS A N 1
ATOM 4109 C CA . LYS A 1 525 ? 12.194 -17.892 -14.397 1.00 23.03 526 LYS A CA 1
ATOM 4110 C C . LYS A 1 525 ? 12.294 -18.717 -15.658 1.00 22.59 526 LYS A C 1
ATOM 4111 O O . LYS A 1 525 ? 13.279 -18.626 -16.385 1.00 17.37 526 LYS A O 1
ATOM 4117 N N . PHE A 1 526 ? 11.266 -19.527 -15.906 1.00 28.70 527 PHE A N 1
ATOM 4118 C CA . PHE A 1 526 ? 11.216 -20.385 -17.091 1.00 25.50 527 PHE A CA 1
ATOM 4119 C C . PHE A 1 526 ? 11.120 -19.517 -18.337 1.00 20.24 527 PHE A C 1
ATOM 4120 O O . PHE A 1 526 ? 11.777 -19.767 -19.345 1.00 21.96 527 PHE A O 1
ATOM 4128 N N . ALA A 1 527 ? 10.277 -18.500 -18.257 1.00 22.78 528 ALA A N 1
ATOM 4129 C CA . ALA A 1 527 ? 10.090 -17.576 -19.365 1.00 24.89 528 ALA A CA 1
ATOM 4130 C C . ALA A 1 527 ? 11.342 -16.726 -19.554 1.00 25.08 528 ALA A C 1
ATOM 4131 O O . ALA A 1 527 ? 11.797 -16.517 -20.678 1.00 23.68 528 ALA A O 1
ATOM 4133 N N . TYR A 1 528 ? 11.917 -16.258 -18.452 1.00 22.32 529 TYR A N 1
ATOM 4134 C CA . TYR A 1 528 ? 13.090 -15.414 -18.563 1.00 23.88 529 TYR A CA 1
ATOM 4135 C C . TYR A 1 528 ? 14.295 -16.106 -19.168 1.00 25.75 529 TYR A C 1
ATOM 4136 O O . TYR A 1 528 ? 15.187 -15.444 -19.694 1.00 26.78 529 TYR A O 1
ATOM 4145 N N . ARG A 1 529 ? 14.326 -17.433 -19.100 1.00 29.91 530 ARG A N 1
ATOM 4146 C CA . ARG A 1 529 ? 15.412 -18.188 -19.718 1.00 29.98 530 ARG A CA 1
ATOM 4147 C C . ARG A 1 529 ? 15.013 -18.458 -21.176 1.00 29.05 530 ARG A C 1
ATOM 4148 O O . ARG A 1 529 ? 15.852 -18.491 -22.070 1.00 28.46 530 ARG A O 1
ATOM 4156 N N . GLY A 1 530 ? 13.720 -18.648 -21.411 1.00 24.22 531 GLY A N 1
ATOM 4157 C CA . GLY A 1 530 ? 13.269 -18.927 -22.761 1.00 30.68 531 GLY A CA 1
ATOM 4158 C C . GLY A 1 530 ? 13.630 -17.840 -23.762 1.00 36.94 531 GLY A C 1
ATOM 4159 O O . GLY A 1 530 ? 13.880 -18.117 -24.942 1.00 30.67 531 GLY A O 1
ATOM 4160 N N . VAL A 1 531 ? 13.659 -16.601 -23.277 1.00 34.03 532 VAL A N 1
ATOM 4161 C CA . VAL A 1 531 ? 13.967 -15.439 -24.095 1.00 32.59 532 VAL A CA 1
ATOM 4162 C C . VAL A 1 531 ? 15.350 -15.501 -24.731 1.00 36.10 532 VAL A C 1
ATOM 4163 O O . VAL A 1 531 ? 15.629 -14.786 -25.697 1.00 35.27 532 VAL A O 1
ATOM 4167 N N . LEU A 1 532 ? 16.207 -16.370 -24.207 1.00 32.18 533 LEU A N 1
ATOM 4168 C CA . LEU A 1 532 ? 17.549 -16.525 -24.751 1.00 39.04 533 LEU A CA 1
ATOM 4169 C C . LEU A 1 532 ? 17.574 -17.325 -26.053 1.00 39.78 533 LEU A C 1
ATOM 4170 O O . LEU A 1 532 ? 18.482 -17.161 -26.869 1.00 45.12 533 LEU A O 1
ATOM 4175 N N . ASN A 1 533 ? 16.587 -18.190 -26.253 1.00 33.28 534 ASN A N 1
ATOM 4176 C CA . ASN A 1 533 ? 16.567 -19.010 -27.457 1.00 35.85 534 ASN A CA 1
ATOM 4177 C C . ASN A 1 533 ? 15.258 -19.016 -28.229 1.00 35.29 534 ASN A C 1
ATOM 4178 O O . ASN A 1 533 ? 15.148 -19.686 -29.252 1.00 40.40 534 ASN A O 1
ATOM 4183 N N . SER A 1 534 ? 14.267 -18.272 -27.761 1.00 30.99 535 SER A N 1
ATOM 4184 C CA . SER A 1 534 ? 12.992 -18.254 -28.457 1.00 34.48 535 SER A CA 1
ATOM 4185 C C . SER A 1 534 ? 12.456 -16.843 -28.625 1.00 31.58 535 SER A C 1
ATOM 4186 O O . SER A 1 534 ? 12.752 -15.960 -27.834 1.00 35.83 535 SER A O 1
ATOM 4189 N N . PRO A 1 535 ? 11.669 -16.611 -29.677 1.00 31.90 536 PRO A N 1
ATOM 4190 C CA . PRO A 1 535 ? 11.134 -15.264 -29.860 1.00 33.77 536 PRO A CA 1
ATOM 4191 C C . PRO A 1 535 ? 10.341 -14.916 -28.607 1.00 33.40 536 PRO A C 1
ATOM 4192 O O . PRO A 1 535 ? 9.748 -15.797 -27.993 1.00 38.27 536 PRO A O 1
ATOM 4196 N N . VAL A 1 536 ? 10.341 -13.646 -28.217 1.00 31.03 537 VAL A N 1
ATOM 4197 C CA . VAL A 1 536 ? 9.600 -13.235 -27.038 1.00 34.96 537 VAL A CA 1
ATOM 4198 C C . VAL A 1 536 ? 8.149 -13.673 -27.159 1.00 38.39 537 VAL A C 1
ATOM 4199 O O . VAL A 1 536 ? 7.580 -14.221 -26.212 1.00 43.39 537 VAL A O 1
ATOM 4203 N N . LYS A 1 537 ? 7.563 -13.445 -28.330 1.00 38.59 538 LYS A N 1
ATOM 4204 C CA . LYS A 1 537 ? 6.173 -13.815 -28.582 1.00 40.31 538 LYS A CA 1
ATOM 4205 C C . LYS A 1 537 ? 5.881 -15.288 -28.253 1.00 38.76 538 LYS A C 1
ATOM 4206 O O . LYS A 1 537 ? 4.833 -15.608 -27.704 1.00 27.79 538 LYS A O 1
ATOM 4212 N N . ALA A 1 538 ? 6.800 -16.188 -28.590 1.00 36.38 539 ALA A N 1
ATOM 4213 C CA . ALA A 1 538 ? 6.583 -17.603 -28.305 1.00 36.92 539 ALA A CA 1
ATOM 4214 C C . ALA A 1 538 ? 6.694 -17.836 -26.797 1.00 39.76 539 ALA A C 1
ATOM 4215 O O . ALA A 1 538 ? 5.846 -18.497 -26.198 1.00 39.94 539 ALA A O 1
ATOM 4217 N N . VAL A 1 539 ? 7.735 -17.284 -26.185 1.00 33.57 540 VAL A N 1
ATOM 4218 C CA . VAL A 1 539 ? 7.914 -17.444 -24.755 1.00 33.68 540 VAL A CA 1
ATOM 4219 C C . VAL A 1 539 ? 6.632 -17.019 -24.045 1.00 36.47 540 VAL A C 1
ATOM 4220 O O . VAL A 1 539 ? 6.172 -17.705 -23.134 1.00 37.99 540 VAL A O 1
ATOM 4224 N N . ARG A 1 540 ? 6.056 -15.900 -24.478 1.00 30.07 541 ARG A N 1
ATOM 4225 C CA . ARG A 1 540 ? 4.821 -15.395 -23.888 1.00 29.29 541 ARG A CA 1
ATOM 4226 C C . ARG A 1 540 ? 3.676 -16.385 -24.137 1.00 33.89 541 ARG A C 1
ATOM 4227 O O . ARG A 1 540 ? 2.848 -16.623 -23.253 1.00 30.97 541 ARG A O 1
ATOM 4235 N N . ASP A 1 541 ? 3.624 -16.950 -25.344 1.00 33.45 542 ASP A N 1
ATOM 4236 C CA . ASP A 1 541 ? 2.582 -17.917 -25.683 1.00 31.13 542 ASP A CA 1
ATOM 4237 C C . ASP A 1 541 ? 2.691 -19.127 -24.771 1.00 29.78 542 ASP A C 1
ATOM 4238 O O . ASP A 1 541 ? 1.687 -19.608 -24.250 1.00 27.75 542 ASP A O 1
ATOM 4243 N N . THR A 1 542 ? 3.919 -19.608 -24.585 1.00 30.48 543 THR A N 1
ATOM 4244 C CA . THR A 1 542 ? 4.180 -20.774 -23.745 1.00 31.92 543 THR A CA 1
ATOM 4245 C C . THR A 1 542 ? 3.726 -20.530 -22.316 1.00 31.37 543 THR A C 1
ATOM 4246 O O . THR A 1 542 ? 3.172 -21.412 -21.666 1.00 32.95 543 THR A O 1
ATOM 4250 N N . LEU A 1 543 ? 3.968 -19.318 -21.837 1.00 33.21 544 LEU A N 1
ATOM 4251 C CA . LEU A 1 543 ? 3.597 -18.939 -20.489 1.00 29.67 544 LEU A CA 1
ATOM 4252 C C . LEU A 1 543 ? 2.072 -18.936 -20.371 1.00 33.38 544 LEU A C 1
ATOM 4253 O O . LEU A 1 543 ? 1.509 -19.489 -19.426 1.00 29.52 544 LEU A O 1
ATOM 4258 N N . ILE A 1 544 ? 1.406 -18.317 -21.341 1.00 31.63 545 ILE A N 1
ATOM 4259 C CA . ILE A 1 544 ? -0.050 -18.251 -21.336 1.00 33.17 545 ILE A CA 1
ATOM 4260 C C . ILE A 1 544 ? -0.670 -19.649 -21.372 1.00 30.81 545 ILE A C 1
ATOM 4261 O O . ILE A 1 544 ? -1.641 -19.919 -20.671 1.00 33.07 545 ILE A O 1
ATOM 4266 N N . THR A 1 545 ? -0.110 -20.526 -22.199 1.00 28.00 546 THR A N 1
ATOM 4267 C CA . THR A 1 545 ? -0.609 -21.888 -22.315 1.00 34.17 546 THR A CA 1
ATOM 4268 C C . THR A 1 545 ? -0.418 -22.677 -21.017 1.00 36.26 546 THR A C 1
ATOM 4269 O O . THR A 1 545 ? -1.343 -23.355 -20.566 1.00 31.29 546 THR A O 1
ATOM 4273 N N . GLN A 1 546 ? 0.769 -22.598 -20.418 1.00 26.72 547 GLN A N 1
ATOM 4274 C CA . GLN A 1 546 ? 0.994 -23.313 -19.169 1.00 36.03 547 GLN A CA 1
ATOM 4275 C C . GLN A 1 546 ? -0.181 -23.011 -18.238 1.00 33.76 547 GLN A C 1
ATOM 4276 O O . GLN A 1 546 ? -0.811 -23.918 -17.709 1.00 31.04 547 GLN A O 1
ATOM 4282 N N . CYS A 1 547 ? -0.491 -21.730 -18.071 1.00 33.77 548 CYS A N 1
ATOM 4283 C CA . CYS A 1 547 ? -1.588 -21.308 -17.197 1.00 37.23 548 CYS A CA 1
ATOM 4284 C C . CYS A 1 547 ? -2.975 -21.683 -17.717 1.00 38.26 548 CYS A C 1
ATOM 4285 O O . CYS A 1 547 ? -3.851 -22.054 -16.939 1.00 41.12 548 CYS A O 1
ATOM 4288 N N . ALA A 1 548 ? -3.183 -21.580 -19.026 1.00 37.59 549 ALA A N 1
ATOM 4289 C CA . ALA A 1 548 ? -4.479 -21.928 -19.606 1.00 35.36 549 ALA A CA 1
ATOM 4290 C C . ALA A 1 548 ? -4.758 -23.416 -19.391 1.00 34.37 549 ALA A C 1
ATOM 4291 O O . ALA A 1 548 ? -5.879 -23.822 -19.062 1.00 23.18 549 ALA A O 1
ATOM 4293 N N . GLN A 1 549 ? -3.731 -24.234 -19.570 1.00 25.97 550 GLN A N 1
ATOM 4294 C CA . GLN A 1 549 ? -3.928 -25.654 -19.403 1.00 36.75 550 GLN A CA 1
ATOM 4295 C C . GLN A 1 549 ? -4.183 -26.063 -17.962 1.00 35.99 550 GLN A C 1
ATOM 4296 O O . GLN A 1 549 ? -5.088 -26.866 -17.705 1.00 30.22 550 GLN A O 1
ATOM 4302 N N . ILE A 1 550 ? -3.441 -25.507 -17.005 1.00 29.46 551 ILE A N 1
ATOM 4303 C CA . ILE A 1 550 ? -3.703 -25.928 -15.637 1.00 31.35 551 ILE A CA 1
ATOM 4304 C C . ILE A 1 550 ? -5.128 -25.528 -15.270 1.00 25.69 551 ILE A C 1
ATOM 4305 O O . ILE A 1 550 ? -5.814 -26.249 -14.551 1.00 19.92 551 ILE A O 1
ATOM 4310 N N . LEU A 1 551 ? -5.590 -24.395 -15.782 1.00 25.45 552 LEU A N 1
ATOM 4311 C CA . LEU A 1 551 ? -6.947 -23.964 -15.474 1.00 29.10 552 LEU A CA 1
ATOM 4312 C C . LEU A 1 551 ? -7.984 -24.834 -16.209 1.00 27.08 552 LEU A C 1
ATOM 4313 O O . LEU A 1 551 ? -8.997 -25.208 -15.636 1.00 25.11 552 LEU A O 1
ATOM 4318 N N . ALA A 1 552 ? -7.727 -25.162 -17.471 1.00 28.53 553 ALA A N 1
ATOM 4319 C CA . ALA A 1 552 ? -8.646 -26.006 -18.227 1.00 26.41 553 ALA A CA 1
ATOM 4320 C C . ALA A 1 552 ? -8.670 -27.386 -17.576 1.00 26.61 553 ALA A C 1
ATOM 4321 O O . ALA A 1 552 ? -9.737 -27.961 -17.361 1.00 30.53 553 ALA A O 1
ATOM 4323 N N . CYS A 1 553 ? -7.493 -27.916 -17.253 1.00 21.76 554 CYS A N 1
ATOM 4324 C CA . CYS A 1 553 ? -7.435 -29.225 -16.622 1.00 28.09 554 CYS A CA 1
ATOM 4325 C C . CYS A 1 553 ? -8.202 -29.257 -15.319 1.00 22.89 554 CYS A C 1
ATOM 4326 O O . CYS A 1 553 ? -8.869 -30.234 -15.026 1.00 25.59 554 CYS A O 1
ATOM 4329 N N . TYR A 1 554 ? -8.117 -28.188 -14.539 1.00 20.14 555 TYR A N 1
ATOM 4330 C CA . TYR A 1 554 ? -8.852 -28.137 -13.283 1.00 27.43 555 TYR A CA 1
ATOM 4331 C C . TYR A 1 554 ? -10.351 -28.225 -13.575 1.00 29.35 555 TYR A C 1
ATOM 4332 O O . TYR A 1 554 ? -11.099 -28.876 -12.851 1.00 29.77 555 TYR A O 1
ATOM 4341 N N . ARG A 1 555 ? -10.775 -27.544 -14.634 1.00 31.07 556 ARG A N 1
ATOM 4342 C CA . ARG A 1 555 ? -12.176 -27.527 -15.054 1.00 38.77 556 ARG A CA 1
ATOM 4343 C C . ARG A 1 555 ? -12.654 -28.959 -15.359 1.00 35.27 556 ARG A C 1
ATOM 4344 O O . ARG A 1 555 ? -13.698 -29.389 -14.871 1.00 28.82 556 ARG A O 1
ATOM 4352 N N . LYS A 1 556 ? -11.879 -29.710 -16.135 1.00 28.74 557 LYS A N 1
ATOM 4353 C CA . LYS A 1 556 ? -12.290 -31.065 -16.461 1.00 31.79 557 LYS A CA 1
ATOM 4354 C C . LYS A 1 556 ? -12.037 -32.104 -15.375 1.00 35.08 557 LYS A C 1
ATOM 4355 O O . LYS A 1 556 ? -12.582 -33.205 -15.442 1.00 36.25 557 LYS A O 1
ATOM 4361 N N . ASN A 1 557 ? -11.231 -31.768 -14.370 1.00 30.83 558 ASN A N 1
ATOM 4362 C CA . ASN A 1 557 ? -10.985 -32.715 -13.287 1.00 29.65 558 ASN A CA 1
ATOM 4363 C C . ASN A 1 557 ? -11.956 -32.467 -12.132 1.00 31.17 558 ASN A C 1
ATOM 4364 O O . ASN A 1 557 ? -12.483 -33.398 -11.523 1.00 35.35 558 ASN A O 1
ATOM 4369 N N . CYS A 1 558 ? -12.200 -31.198 -11.841 1.00 35.76 559 CYS A N 1
ATOM 4370 C CA . CYS A 1 558 ? -13.052 -30.845 -10.721 1.00 38.54 559 CYS A CA 1
ATOM 4371 C C . CYS A 1 558 ? -14.248 -29.974 -11.071 1.00 33.62 559 CYS A C 1
ATOM 4372 O O . CYS A 1 558 ? -15.061 -29.677 -10.198 1.00 27.58 559 CYS A O 1
ATOM 4375 N N . GLY A 1 565 ? -19.181 -20.549 -18.658 1.00 59.97 566 GLY A N 1
ATOM 4376 C CA . GLY A 1 565 ? -19.589 -20.606 -17.260 1.00 67.32 566 GLY A CA 1
ATOM 4377 C C . GLY A 1 565 ? -18.857 -19.519 -16.482 1.00 66.72 566 GLY A C 1
ATOM 4378 O O . GLY A 1 565 ? -18.421 -18.525 -17.057 1.00 68.80 566 GLY A O 1
ATOM 4379 N N . GLN A 1 566 ? -18.733 -19.702 -15.174 1.00 69.15 567 GLN A N 1
ATOM 4380 C CA . GLN A 1 566 ? -18.026 -18.733 -14.350 1.00 68.95 567 GLN A CA 1
ATOM 4381 C C . GLN A 1 566 ? -16.534 -19.032 -14.440 1.00 67.22 567 GLN A C 1
ATOM 4382 O O . GLN A 1 566 ? -16.128 -20.012 -15.063 1.00 67.82 567 GLN A O 1
ATOM 4388 N N . LEU A 1 567 ? -15.718 -18.174 -13.843 1.00 68.25 568 LEU A N 1
ATOM 4389 C CA . LEU A 1 567 ? -14.275 -18.384 -13.843 1.00 66.94 568 LEU A CA 1
ATOM 4390 C C . LEU A 1 567 ? -14.069 -19.403 -12.739 1.00 65.97 568 LEU A C 1
ATOM 4391 O O . LEU A 1 567 ? -14.634 -19.252 -11.654 1.00 72.39 568 LEU A O 1
ATOM 4396 N N . ILE A 1 568 ? -13.301 -20.454 -12.982 1.00 55.44 569 ILE A N 1
ATOM 4397 C CA . ILE A 1 568 ? -13.102 -21.395 -11.895 1.00 48.56 569 ILE A CA 1
ATOM 4398 C C . ILE A 1 568 ? -11.632 -21.670 -11.679 1.00 42.69 569 ILE A C 1
ATOM 4399 O O . ILE A 1 568 ? -10.887 -21.942 -12.618 1.00 39.20 569 ILE A O 1
ATOM 4404 N N . LEU A 1 569 ? -11.223 -21.576 -10.422 1.00 37.23 570 LEU A N 1
ATOM 4405 C CA . LEU A 1 569 ? -9.839 -21.797 -10.046 1.00 36.43 570 LEU A CA 1
ATOM 4406 C C . LEU A 1 569 ? -9.823 -22.362 -8.640 1.00 33.48 570 LEU A C 1
ATOM 4407 O O . LEU A 1 569 ? -10.699 -22.052 -7.831 1.00 27.24 570 LEU A O 1
ATOM 4412 N N . PRO A 1 570 ? -8.841 -23.220 -8.330 1.00 33.24 571 PRO A N 1
ATOM 4413 C CA . PRO A 1 570 ? -8.829 -23.742 -6.963 1.00 31.49 571 PRO A CA 1
ATOM 4414 C C . PRO A 1 570 ? -8.553 -22.549 -6.048 1.00 29.30 571 PRO A C 1
ATOM 4415 O O . PRO A 1 570 ? -8.004 -21.539 -6.505 1.00 32.58 571 PRO A O 1
ATOM 4419 N N . GLU A 1 571 ? -8.941 -22.644 -4.780 1.00 31.20 572 GLU A N 1
ATOM 4420 C CA . GLU A 1 571 ? -8.742 -21.533 -3.839 1.00 39.54 572 GLU A CA 1
ATOM 4421 C C . GLU A 1 571 ? -7.322 -20.996 -3.679 1.00 32.65 572 GLU A C 1
ATOM 4422 O O . GLU A 1 571 ? -7.129 -19.786 -3.576 1.00 38.16 572 GLU A O 1
ATOM 4428 N N . CYS A 1 572 ? -6.336 -21.889 -3.649 1.00 34.25 573 CYS A N 1
ATOM 4429 C CA . CYS A 1 572 ? -4.939 -21.491 -3.468 1.00 27.44 573 CYS A CA 1
ATOM 4430 C C . CYS A 1 572 ? -4.322 -20.868 -4.717 1.00 25.44 573 CYS A C 1
ATOM 4431 O O . CYS A 1 572 ? -3.182 -20.390 -4.697 1.00 21.09 573 CYS A O 1
ATOM 4434 N N . MET A 1 573 ? -5.078 -20.864 -5.805 1.00 18.66 574 MET A N 1
ATOM 4435 C CA . MET A 1 573 ? -4.598 -20.275 -7.039 1.00 20.41 574 MET A CA 1
ATOM 4436 C C . MET A 1 573 ? -5.466 -19.111 -7.479 1.00 20.01 574 MET A C 1
ATOM 4437 O O . MET A 1 573 ? -5.488 -18.785 -8.665 1.00 26.60 574 MET A O 1
ATOM 4442 N N . LYS A 1 574 ? -6.187 -18.495 -6.545 1.00 14.47 575 LYS A N 1
ATOM 4443 C CA . LYS A 1 574 ? -7.061 -17.390 -6.901 1.00 20.34 575 LYS A CA 1
ATOM 4444 C C . LYS A 1 574 ? -6.329 -16.195 -7.502 1.00 26.99 575 LYS A C 1
ATOM 4445 O O . LYS A 1 574 ? -6.945 -15.379 -8.176 1.00 30.33 575 LYS A O 1
ATOM 4451 N N . LEU A 1 575 ? -5.021 -16.102 -7.271 1.00 20.75 576 LEU A N 1
ATOM 4452 C CA . LEU A 1 575 ? -4.237 -14.990 -7.775 1.00 19.35 576 LEU A CA 1
ATOM 4453 C C . LEU A 1 575 ? -3.353 -15.338 -8.964 1.00 21.21 576 LEU A C 1
ATOM 4454 O O . LEU A 1 575 ? -2.630 -14.478 -9.474 1.00 26.07 576 LEU A O 1
ATOM 4459 N N . LEU A 1 576 ? -3.411 -16.581 -9.427 1.00 19.73 577 LEU A N 1
ATOM 4460 C CA . LEU A 1 576 ? -2.583 -16.969 -10.568 1.00 22.07 577 LEU A CA 1
ATOM 4461 C C . LEU A 1 576 ? -2.799 -16.057 -11.782 1.00 24.87 577 LEU A C 1
ATOM 4462 O O . LEU A 1 576 ? -1.841 -15.540 -12.358 1.00 26.27 577 LEU A O 1
ATOM 4467 N N . PRO A 1 577 ? -4.062 -15.854 -12.194 1.00 25.30 578 PRO A N 1
ATOM 4468 C CA . PRO A 1 577 ? -4.339 -14.992 -13.350 1.00 27.31 578 PRO A CA 1
ATOM 4469 C C . PRO A 1 577 ? -3.711 -13.593 -13.254 1.00 25.51 578 PRO A C 1
ATOM 4470 O O . PRO A 1 577 ? -2.988 -13.176 -14.164 1.00 15.12 578 PRO A O 1
ATOM 4474 N N . VAL A 1 578 ? -3.975 -12.887 -12.150 1.00 22.33 579 VAL A N 1
ATOM 4475 C CA . VAL A 1 578 ? -3.445 -11.531 -11.948 1.00 28.78 579 VAL A CA 1
ATOM 4476 C C . VAL A 1 578 ? -1.926 -11.499 -12.034 1.00 26.82 579 VAL A C 1
ATOM 4477 O O . VAL A 1 578 ? -1.353 -10.685 -12.754 1.00 25.52 579 VAL A O 1
ATOM 4481 N N . TYR A 1 579 ? -1.274 -12.384 -11.288 1.00 20.96 580 TYR A N 1
ATOM 4482 C CA . TYR A 1 579 ? 0.172 -12.438 -11.304 1.00 22.48 580 TYR A CA 1
ATOM 4483 C C . TYR A 1 579 ? 0.709 -12.808 -12.671 1.00 23.40 580 TYR A C 1
ATOM 4484 O O . TYR A 1 579 ? 1.782 -12.350 -13.064 1.00 27.06 580 TYR A O 1
ATOM 4493 N N . LEU A 1 580 ? -0.026 -13.649 -13.394 1.00 27.30 581 LEU A N 1
ATOM 4494 C CA . LEU A 1 580 ? 0.410 -14.058 -14.723 1.00 27.58 581 LEU A CA 1
ATOM 4495 C C . LEU A 1 580 ? 0.406 -12.850 -15.654 1.00 24.19 581 LEU A C 1
ATOM 4496 O O . LEU A 1 580 ? 1.279 -12.711 -16.501 1.00 28.34 581 LEU A O 1
ATOM 4501 N N . ASN A 1 581 ? -0.583 -11.977 -15.498 1.00 27.68 582 ASN A N 1
ATOM 4502 C CA . ASN A 1 581 ? -0.659 -10.780 -16.332 1.00 24.69 582 ASN A CA 1
ATOM 4503 C C . ASN A 1 581 ? 0.528 -9.868 -16.004 1.00 23.14 582 ASN A C 1
ATOM 4504 O O . ASN A 1 581 ? 1.081 -9.217 -16.890 1.00 24.19 582 ASN A O 1
ATOM 4509 N N . CYS A 1 582 ? 0.927 -9.835 -14.733 1.00 19.96 583 CYS A N 1
ATOM 4510 C CA . CYS A 1 582 ? 2.059 -9.013 -14.309 1.00 22.77 583 CYS A CA 1
ATOM 4511 C C . CYS A 1 582 ? 3.354 -9.489 -14.957 1.00 20.48 583 CYS A C 1
ATOM 4512 O O . CYS A 1 582 ? 4.186 -8.691 -15.378 1.00 26.61 583 CYS A O 1
ATOM 4515 N N . VAL A 1 583 ? 3.529 -10.798 -15.035 1.00 24.32 584 VAL A N 1
ATOM 4516 C CA . VAL A 1 583 ? 4.743 -11.338 -15.629 1.00 21.78 584 VAL A CA 1
ATOM 4517 C C . VAL A 1 583 ? 4.842 -10.988 -17.099 1.00 19.18 584 VAL A C 1
ATOM 4518 O O . VAL A 1 583 ? 5.902 -10.590 -17.574 1.00 18.07 584 VAL A O 1
ATOM 4522 N N . LEU A 1 584 ? 3.728 -11.135 -17.808 1.00 23.02 585 LEU A N 1
ATOM 4523 C CA . LEU A 1 584 ? 3.669 -10.833 -19.239 1.00 29.27 585 LEU A CA 1
ATOM 4524 C C . LEU A 1 584 ? 3.966 -9.365 -19.484 1.00 27.12 585 LEU A C 1
ATOM 4525 O O . LEU A 1 584 ? 4.551 -9.012 -20.491 1.00 25.84 585 LEU A O 1
ATOM 4530 N N . LYS A 1 585 ? 3.564 -8.512 -18.550 1.00 30.28 586 LYS A N 1
ATOM 4531 C CA . LYS A 1 585 ? 3.777 -7.092 -18.714 1.00 26.20 586 LYS A CA 1
ATOM 4532 C C . LYS A 1 585 ? 5.101 -6.566 -18.179 1.00 32.73 586 LYS A C 1
ATOM 4533 O O . LYS A 1 585 ? 5.331 -5.358 -18.184 1.00 34.04 586 LYS A O 1
ATOM 4539 N N . SER A 1 586 ? 5.975 -7.466 -17.730 1.00 31.67 587 SER A N 1
ATOM 4540 C CA . SER A 1 586 ? 7.275 -7.054 -17.220 1.00 23.57 587 SER A CA 1
ATOM 4541 C C . SER A 1 586 ? 8.137 -6.640 -18.408 1.00 30.22 587 SER A C 1
ATOM 4542 O O . SER A 1 586 ? 7.920 -7.113 -19.523 1.00 32.61 587 SER A O 1
ATOM 4545 N N . ASP A 1 587 ? 9.114 -5.767 -18.173 1.00 31.34 588 ASP A N 1
ATOM 4546 C CA . ASP A 1 587 ? 9.965 -5.263 -19.247 1.00 32.98 588 ASP A CA 1
ATOM 4547 C C . ASP A 1 587 ? 10.653 -6.330 -20.081 1.00 28.91 588 ASP A C 1
ATOM 4548 O O . ASP A 1 587 ? 10.911 -6.133 -21.265 1.00 26.40 588 ASP A O 1
ATOM 4553 N N . VAL A 1 588 ? 10.956 -7.460 -19.468 1.00 28.78 589 VAL A N 1
ATOM 4554 C CA . VAL A 1 588 ? 11.612 -8.540 -20.186 1.00 25.10 589 VAL A CA 1
ATOM 4555 C C . VAL A 1 588 ? 10.695 -9.171 -21.248 1.00 31.59 589 VAL A C 1
ATOM 4556 O O . VAL A 1 588 ? 11.179 -9.654 -22.269 1.00 28.89 589 VAL A O 1
ATOM 4560 N N . LEU A 1 589 ? 9.379 -9.144 -21.024 1.00 21.20 590 LEU A N 1
ATOM 4561 C CA . LEU A 1 589 ? 8.446 -9.755 -21.972 1.00 29.88 590 LEU A CA 1
ATOM 4562 C C . LEU A 1 589 ? 7.579 -8.783 -22.776 1.00 32.89 590 LEU A C 1
ATOM 4563 O O . LEU A 1 589 ? 6.977 -9.173 -23.770 1.00 28.52 590 LEU A O 1
ATOM 4568 N N . GLN A 1 590 ? 7.497 -7.534 -22.331 1.00 30.77 591 GLN A N 1
ATOM 4569 C CA . GLN A 1 590 ? 6.718 -6.526 -23.030 1.00 34.82 591 GLN A CA 1
ATOM 4570 C C . GLN A 1 590 ? 7.269 -5.147 -22.686 1.00 33.34 591 GLN A C 1
ATOM 4571 O O . GLN A 1 590 ? 6.598 -4.340 -22.034 1.00 31.56 591 GLN A O 1
ATOM 4577 N N . PRO A 1 591 ? 8.503 -4.862 -23.139 1.00 30.91 592 PRO A N 1
ATOM 4578 C CA . PRO A 1 591 ? 9.209 -3.599 -22.908 1.00 32.50 592 PRO A CA 1
ATOM 4579 C C . PRO A 1 591 ? 8.571 -2.356 -23.500 1.00 36.14 592 PRO A C 1
ATOM 4580 O O . PRO A 1 591 ? 8.106 -2.356 -24.643 1.00 37.19 592 PRO A O 1
ATOM 4584 N N . GLY A 1 592 ? 8.550 -1.297 -22.701 1.00 46.17 593 GLY A N 1
ATOM 4585 C CA . GLY A 1 592 ? 8.006 -0.032 -23.155 1.00 49.61 593 GLY A CA 1
ATOM 4586 C C . GLY A 1 592 ? 9.008 0.602 -24.103 1.00 54.18 593 GLY A C 1
ATOM 4587 O O . GLY A 1 592 ? 10.153 0.147 -24.198 1.00 49.55 593 GLY A O 1
ATOM 4588 N N . ALA A 1 593 ? 8.578 1.652 -24.800 1.00 59.98 594 ALA A N 1
ATOM 4589 C CA . ALA A 1 593 ? 9.417 2.360 -25.768 1.00 59.53 594 ALA A CA 1
ATOM 4590 C C . ALA A 1 593 ? 10.722 2.926 -25.204 1.00 57.65 594 ALA A C 1
ATOM 4591 O O . ALA A 1 593 ? 11.720 3.018 -25.918 1.00 56.15 594 ALA A O 1
ATOM 4593 N N . GLU A 1 594 ? 10.719 3.307 -23.932 1.00 55.90 595 GLU A N 1
ATOM 4594 C CA . GLU A 1 594 ? 11.919 3.863 -23.318 1.00 60.50 595 GLU A CA 1
ATOM 4595 C C . GLU A 1 594 ? 12.794 2.829 -22.616 1.00 58.62 595 GLU A C 1
ATOM 4596 O O . GLU A 1 594 ? 13.904 3.147 -22.192 1.00 61.35 595 GLU A O 1
ATOM 4602 N N . VAL A 1 595 ? 12.305 1.600 -22.487 1.00 52.86 596 VAL A N 1
ATOM 4603 C CA . VAL A 1 595 ? 13.080 0.560 -21.815 1.00 48.47 596 VAL A CA 1
ATOM 4604 C C . VAL A 1 595 ? 14.356 0.224 -22.574 1.00 44.46 596 VAL A C 1
ATOM 4605 O O . VAL A 1 595 ? 14.328 -0.089 -23.763 1.00 39.79 596 VAL A O 1
ATOM 4609 N N . THR A 1 596 ? 15.480 0.283 -21.877 1.00 37.96 597 THR A N 1
ATOM 4610 C CA . THR A 1 596 ? 16.749 -0.011 -22.514 1.00 42.72 597 THR A CA 1
ATOM 4611 C C . THR A 1 596 ? 17.061 -1.502 -22.534 1.00 40.81 597 THR A C 1
ATOM 4612 O O . THR A 1 596 ? 16.559 -2.278 -21.712 1.00 33.97 597 THR A O 1
ATOM 4616 N N . THR A 1 597 ? 17.887 -1.893 -23.496 1.00 30.75 598 THR A N 1
ATOM 4617 C CA . THR A 1 597 ? 18.304 -3.272 -23.635 1.00 31.49 598 THR A CA 1
ATOM 4618 C C . THR A 1 597 ? 19.133 -3.703 -22.425 1.00 29.02 598 THR A C 1
ATOM 4619 O O . THR A 1 597 ? 18.992 -4.830 -21.944 1.00 31.64 598 THR A O 1
ATOM 4623 N N . ASP A 1 598 ? 19.996 -2.810 -21.941 1.00 24.51 599 ASP A N 1
ATOM 4624 C CA . ASP A 1 598 ? 20.829 -3.103 -20.775 1.00 27.45 599 ASP A CA 1
ATOM 4625 C C . ASP A 1 598 ? 19.926 -3.300 -19.563 1.00 29.05 599 ASP A C 1
ATOM 4626 O O . ASP A 1 598 ? 20.182 -4.150 -18.716 1.00 31.50 599 ASP A O 1
ATOM 4631 N N . ASP A 1 599 ? 18.867 -2.500 -19.494 1.00 30.13 600 ASP A N 1
ATOM 4632 C CA . ASP A 1 599 ? 17.917 -2.570 -18.393 1.00 34.49 600 ASP A CA 1
ATOM 4633 C C . ASP A 1 599 ? 17.226 -3.922 -18.381 1.00 34.80 600 ASP A C 1
ATOM 4634 O O . ASP A 1 599 ? 17.117 -4.562 -17.341 1.00 30.30 600 ASP A O 1
ATOM 4639 N N . ARG A 1 600 ? 16.752 -4.345 -19.548 1.00 40.25 601 ARG A N 1
ATOM 4640 C CA . ARG A 1 600 ? 16.079 -5.626 -19.660 1.00 38.40 601 ARG A CA 1
ATOM 4641 C C . ARG A 1 600 ? 17.024 -6.741 -19.244 1.00 30.35 601 ARG A C 1
ATOM 4642 O O . ARG A 1 600 ? 16.693 -7.551 -18.388 1.00 35.89 601 ARG A O 1
ATOM 4650 N N . ALA A 1 601 ? 18.202 -6.776 -19.850 1.00 26.86 602 ALA A N 1
ATOM 4651 C CA . ALA A 1 601 ? 19.179 -7.804 -19.526 1.00 24.46 602 ALA A CA 1
ATOM 4652 C C . ALA A 1 601 ? 19.458 -7.815 -18.030 1.00 26.00 602 ALA A C 1
ATOM 4653 O O . ALA A 1 601 ? 19.513 -8.869 -17.412 1.00 26.10 602 ALA A O 1
ATOM 4655 N N . TYR A 1 602 ? 19.630 -6.630 -17.454 1.00 26.10 603 TYR A N 1
ATOM 4656 C CA . TYR A 1 602 ? 19.909 -6.505 -16.029 1.00 24.02 603 TYR A CA 1
ATOM 4657 C C . TYR A 1 602 ? 18.813 -7.109 -15.154 1.00 24.61 603 TYR A C 1
ATOM 4658 O O . TYR A 1 602 ? 19.087 -7.909 -14.262 1.00 26.83 603 TYR A O 1
ATOM 4667 N N . VAL A 1 603 ? 17.568 -6.718 -15.408 1.00 24.13 604 VAL A N 1
ATOM 4668 C CA . VAL A 1 603 ? 16.446 -7.214 -14.631 1.00 23.60 604 VAL A CA 1
ATOM 4669 C C . VAL A 1 603 ? 16.216 -8.702 -14.884 1.00 29.18 604 VAL A C 1
ATOM 4670 O O . VAL A 1 603 ? 15.823 -9.442 -13.983 1.00 23.92 604 VAL A O 1
ATOM 4674 N N . ARG A 1 604 ? 16.477 -9.144 -16.110 1.00 24.44 605 ARG A N 1
ATOM 4675 C CA . ARG A 1 604 ? 16.297 -10.538 -16.439 1.00 24.95 605 ARG A CA 1
ATOM 4676 C C . ARG A 1 604 ? 17.213 -11.386 -15.546 1.00 31.17 605 ARG A C 1
ATOM 4677 O O . ARG A 1 604 ? 16.782 -12.391 -14.970 1.00 25.94 605 ARG A O 1
ATOM 4685 N N . GLN A 1 605 ? 18.475 -10.970 -15.441 1.00 30.21 606 GLN A N 1
ATOM 4686 C CA . GLN A 1 605 ? 19.470 -11.648 -14.612 1.00 27.61 606 GLN A CA 1
ATOM 4687 C C . GLN A 1 605 ? 19.042 -11.605 -13.145 1.00 22.07 606 GLN A C 1
ATOM 4688 O O . GLN A 1 605 ? 19.222 -12.575 -12.414 1.00 25.45 606 GLN A O 1
ATOM 4694 N N . LEU A 1 606 ? 18.469 -10.481 -12.716 1.00 23.49 607 LEU A N 1
ATOM 4695 C CA . LEU A 1 606 ? 18.028 -10.347 -11.331 1.00 19.30 607 LEU A CA 1
ATOM 4696 C C . LEU A 1 606 ? 16.925 -11.336 -10.964 1.00 25.75 607 LEU A C 1
ATOM 4697 O O . LEU A 1 606 ? 17.000 -12.032 -9.947 1.00 22.21 607 LEU A O 1
ATOM 4702 N N . VAL A 1 607 ? 15.906 -11.409 -11.805 1.00 18.42 608 VAL A N 1
ATOM 4703 C CA . VAL A 1 607 ? 14.791 -12.287 -11.534 1.00 21.36 608 VAL A CA 1
ATOM 4704 C C . VAL A 1 607 ? 15.165 -13.764 -11.540 1.00 17.78 608 VAL A C 1
ATOM 4705 O O . VAL A 1 607 ? 14.528 -14.566 -10.877 1.00 20.47 608 VAL A O 1
ATOM 4709 N N . THR A 1 608 ? 16.224 -14.116 -12.247 1.00 18.48 609 THR A N 1
ATOM 4710 C CA . THR A 1 608 ? 16.634 -15.514 -12.314 1.00 26.38 609 THR A CA 1
ATOM 4711 C C . THR A 1 608 ? 17.129 -16.072 -10.984 1.00 24.78 609 THR A C 1
ATOM 4712 O O . THR A 1 608 ? 17.135 -17.286 -10.774 1.00 23.15 609 THR A O 1
ATOM 4716 N N . SER A 1 609 ? 17.540 -15.184 -10.088 1.00 32.00 610 SER A N 1
ATOM 4717 C CA . SER A 1 609 ? 18.050 -15.591 -8.782 1.00 25.31 610 SER A CA 1
ATOM 4718 C C . SER A 1 609 ? 17.155 -15.196 -7.603 1.00 22.87 610 SER A C 1
ATOM 4719 O O . SER A 1 609 ? 17.452 -15.537 -6.460 1.00 18.01 610 SER A O 1
ATOM 4722 N N . MET A 1 610 ? 16.057 -14.498 -7.880 1.00 18.62 611 MET A N 1
ATOM 4723 C CA . MET A 1 610 ? 15.125 -14.066 -6.831 1.00 20.07 611 MET A CA 1
ATOM 4724 C C . MET A 1 610 ? 14.399 -15.184 -6.051 1.00 14.71 611 MET A C 1
ATOM 4725 O O . MET A 1 610 ? 14.074 -16.223 -6.614 1.00 19.22 611 MET A O 1
ATOM 4730 N N . ASP A 1 611 ? 14.126 -14.953 -4.763 1.00 15.89 612 ASP A N 1
ATOM 4731 C CA . ASP A 1 611 ? 13.363 -15.912 -3.933 1.00 20.31 612 ASP A CA 1
ATOM 4732 C C . ASP A 1 611 ? 11.896 -15.608 -4.246 1.00 13.60 612 ASP A C 1
ATOM 4733 O O . ASP A 1 611 ? 11.603 -14.714 -5.037 1.00 11.86 612 ASP A O 1
ATOM 4738 N N . VAL A 1 612 ? 10.982 -16.332 -3.613 1.00 15.34 613 VAL A N 1
ATOM 4739 C CA . VAL A 1 612 ? 9.554 -16.140 -3.842 1.00 21.48 613 VAL A CA 1
ATOM 4740 C C . VAL A 1 612 ? 9.078 -14.787 -3.310 1.00 19.49 613 VAL A C 1
ATOM 4741 O O . VAL A 1 612 ? 8.196 -14.153 -3.888 1.00 11.40 613 VAL A O 1
ATOM 4745 N N . THR A 1 613 ? 9.673 -14.330 -2.219 1.00 15.22 614 THR A N 1
ATOM 4746 C CA . THR A 1 613 ? 9.286 -13.042 -1.663 1.00 13.29 614 THR A CA 1
ATOM 4747 C C . THR A 1 613 ? 9.554 -11.903 -2.653 1.00 13.85 614 THR A C 1
ATOM 4748 O O . THR A 1 613 ? 8.691 -11.049 -2.870 1.00 12.43 614 THR A O 1
ATOM 4752 N N . GLU A 1 614 ? 10.748 -11.913 -3.250 1.00 12.08 615 GLU A N 1
ATOM 4753 C CA . GLU A 1 614 ? 11.173 -10.873 -4.190 1.00 19.87 615 GLU A CA 1
ATOM 4754 C C . GLU A 1 614 ? 10.396 -10.871 -5.503 1.00 19.20 615 GLU A C 1
ATOM 4755 O O . GLU A 1 614 ? 10.041 -9.822 -6.033 1.00 17.01 615 GLU A O 1
ATOM 4761 N N . THR A 1 615 ? 10.127 -12.054 -6.024 1.00 21.84 616 THR A N 1
ATOM 4762 C CA . THR A 1 615 ? 9.401 -12.167 -7.272 1.00 18.99 616 THR A CA 1
ATOM 4763 C C . THR A 1 615 ? 7.915 -11.808 -7.058 1.00 20.44 616 THR A C 1
ATOM 4764 O O . THR A 1 615 ? 7.235 -11.318 -7.967 1.00 18.33 616 THR A O 1
ATOM 4768 N N . ASN A 1 616 ? 7.417 -12.010 -5.843 1.00 13.79 617 ASN A N 1
ATOM 4769 C CA . ASN A 1 616 ? 6.030 -11.664 -5.542 1.00 14.86 617 ASN A CA 1
ATOM 4770 C C . ASN A 1 616 ? 5.838 -10.139 -5.620 1.00 22.38 617 ASN A C 1
ATOM 4771 O O . ASN A 1 616 ? 4.922 -9.636 -6.287 1.00 21.31 617 ASN A O 1
ATOM 4776 N N . VAL A 1 617 ? 6.705 -9.403 -4.933 1.00 19.96 618 VAL A N 1
ATOM 4777 C CA . VAL A 1 617 ? 6.598 -7.957 -4.922 1.00 19.33 618 VAL A CA 1
ATOM 4778 C C . VAL A 1 617 ? 7.145 -7.340 -6.220 1.00 20.02 618 VAL A C 1
ATOM 4779 O O . VAL A 1 617 ? 6.710 -6.263 -6.634 1.00 20.16 618 VAL A O 1
ATOM 4783 N N . PHE A 1 618 ? 8.073 -8.022 -6.885 1.00 20.74 619 PHE A N 1
ATOM 4784 C CA . PHE A 1 618 ? 8.587 -7.492 -8.143 1.00 18.79 619 PHE A CA 1
ATOM 4785 C C . PHE A 1 618 ? 7.460 -7.450 -9.164 1.00 24.08 619 PHE A C 1
ATOM 4786 O O . PHE A 1 618 ? 7.268 -6.442 -9.842 1.00 18.07 619 PHE A O 1
ATOM 4794 N N . PHE A 1 619 ? 6.716 -8.547 -9.281 1.00 21.09 620 PHE A N 1
ATOM 4795 C CA . PHE A 1 619 ? 5.619 -8.587 -10.243 1.00 20.77 620 PHE A CA 1
ATOM 4796 C C . PHE A 1 619 ? 4.351 -7.872 -9.785 1.00 19.78 620 PHE A C 1
ATOM 4797 O O . PHE A 1 619 ? 3.637 -7.302 -10.603 1.00 21.31 620 PHE A O 1
ATOM 4805 N N . TYR A 1 620 ? 4.067 -7.890 -8.487 1.00 19.95 621 TYR A N 1
ATOM 4806 C CA . TYR A 1 620 ? 2.896 -7.175 -7.988 1.00 19.92 621 TYR A CA 1
ATOM 4807 C C . TYR A 1 620 ? 3.374 -6.207 -6.902 1.00 17.51 621 TYR A C 1
ATOM 4808 O O . TYR A 1 620 ? 3.422 -6.541 -5.720 1.00 15.97 621 TYR A O 1
ATOM 4817 N N . PRO A 1 621 ? 3.739 -4.985 -7.295 1.00 24.23 622 PRO A N 1
ATOM 4818 C CA . PRO A 1 621 ? 4.213 -4.030 -6.291 1.00 25.15 622 PRO A CA 1
ATOM 4819 C C . PRO A 1 621 ? 3.277 -3.695 -5.143 1.00 24.71 622 PRO A C 1
ATOM 4820 O O . PRO A 1 621 ? 2.057 -3.692 -5.274 1.00 22.00 622 PRO A O 1
ATOM 4824 N N . ARG A 1 622 ? 3.877 -3.429 -3.996 1.00 25.59 623 ARG A N 1
ATOM 4825 C CA . ARG A 1 622 ? 3.132 -3.079 -2.797 1.00 27.40 623 ARG A CA 1
ATOM 4826 C C . ARG A 1 622 ? 2.795 -1.593 -2.872 1.00 31.05 623 ARG A C 1
ATOM 4827 O O . ARG A 1 622 ? 3.669 -0.758 -3.133 1.00 26.44 623 ARG A O 1
ATOM 4835 N N . LEU A 1 623 ? 1.523 -1.267 -2.663 1.00 27.95 624 LEU A N 1
ATOM 4836 C CA . LEU A 1 623 ? 1.081 0.119 -2.723 1.00 28.29 624 LEU A CA 1
ATOM 4837 C C . LEU A 1 623 ? 0.483 0.540 -1.381 1.00 26.59 624 LEU A C 1
ATOM 4838 O O . LEU A 1 623 ? -0.570 0.054 -0.981 1.00 25.95 624 LEU A O 1
ATOM 4843 N N . LEU A 1 624 ? 1.177 1.437 -0.687 1.00 24.30 625 LEU A N 1
ATOM 4844 C CA . LEU A 1 624 ? 0.743 1.916 0.615 1.00 27.15 625 LEU A CA 1
ATOM 4845 C C . LEU A 1 624 ? 0.252 3.357 0.620 1.00 30.09 625 LEU A C 1
ATOM 4846 O O . LEU A 1 624 ? 0.965 4.267 0.201 1.00 33.53 625 LEU A O 1
ATOM 4851 N N . PRO A 1 625 ? -0.989 3.586 1.069 1.00 34.04 626 PRO A N 1
ATOM 4852 C CA . PRO A 1 625 ? -1.472 4.971 1.101 1.00 36.16 626 PRO A CA 1
ATOM 4853 C C . PRO A 1 625 ? -0.830 5.576 2.351 1.00 30.31 626 PRO A C 1
ATOM 4854 O O . PRO A 1 625 ? -0.775 4.913 3.382 1.00 32.70 626 PRO A O 1
ATOM 4858 N N . LEU A 1 626 ? -0.338 6.809 2.270 1.00 32.84 627 LEU A N 1
ATOM 4859 C CA . LEU A 1 626 ? 0.345 7.436 3.414 1.00 38.91 627 LEU A CA 1
ATOM 4860 C C . LEU A 1 626 ? -0.555 8.348 4.224 1.00 44.24 627 LEU A C 1
ATOM 4861 O O . LEU A 1 626 ? -0.802 8.072 5.418 1.00 51.05 627 LEU A O 1
ATOM 4866 N N . THR A 1 627 ? -1.027 9.421 3.589 1.00 54.18 628 THR A N 1
ATOM 4867 C CA . THR A 1 627 ? -1.927 10.363 4.236 1.00 59.81 628 THR A CA 1
ATOM 4868 C C . THR A 1 627 ? -3.314 9.791 4.484 1.00 68.06 628 THR A C 1
ATOM 4869 O O . THR A 1 627 ? -3.628 8.694 3.920 1.00 70.97 628 THR A O 1
ATOM 4873 N N . LYS A 1 628 ? -4.041 10.560 5.328 1.00 79.67 629 LYS A N 1
ATOM 4874 C CA . LYS A 1 628 ? -5.389 10.424 5.896 1.00 88.72 629 LYS A CA 1
ATOM 4875 C C . LYS A 1 628 ? -5.563 9.518 7.177 1.00 92.86 629 LYS A C 1
ATOM 4876 O O . LYS A 1 628 ? -6.312 9.858 8.096 1.00 96.78 629 LYS A O 1
ATOM 4882 N N . SER A 1 629 ? -4.983 8.330 7.260 1.00 94.63 630 SER A N 1
ATOM 4883 C CA . SER A 1 629 ? -5.139 7.543 8.530 1.00 97.61 630 SER A CA 1
ATOM 4884 C C . SER A 1 629 ? -3.851 7.540 9.394 1.00 99.40 630 SER A C 1
ATOM 4885 O O . SER A 1 629 ? -3.173 6.519 9.519 1.00 99.58 630 SER A O 1
ATOM 4888 N N . PRO A 1 630 ? -3.514 8.689 10.026 1.00 101.19 631 PRO A N 1
ATOM 4889 C CA . PRO A 1 630 ? -2.331 8.901 10.881 1.00 102.55 631 PRO A CA 1
ATOM 4890 C C . PRO A 1 630 ? -2.326 8.224 12.252 1.00 104.07 631 PRO A C 1
ATOM 4891 O O . PRO A 1 630 ? -1.744 8.752 13.205 1.00 104.06 631 PRO A O 1
ATOM 4895 N N . VAL A 1 631 ? -2.967 7.064 12.358 1.00 104.76 632 VAL A N 1
ATOM 4896 C CA . VAL A 1 631 ? -3.002 6.353 13.631 1.00 104.86 632 VAL A CA 1
ATOM 4897 C C . VAL A 1 631 ? -1.622 5.778 13.969 1.00 105.17 632 VAL A C 1
ATOM 4898 O O . VAL A 1 631 ? -1.357 4.587 13.789 1.00 104.72 632 VAL A O 1
ATOM 4902 N N . GLU A 1 632 ? -0.750 6.663 14.450 1.00 104.44 633 GLU A N 1
ATOM 4903 C CA . GLU A 1 632 ? 0.621 6.345 14.853 1.00 104.42 633 GLU A CA 1
ATOM 4904 C C . GLU A 1 632 ? 1.151 4.953 14.493 1.00 102.21 633 GLU A C 1
ATOM 4905 O O . GLU A 1 632 ? 1.662 4.738 13.393 1.00 101.81 633 GLU A O 1
ATOM 4911 N N . SER A 1 633 ? 1.027 4.017 15.430 1.00 100.05 634 SER A N 1
ATOM 4912 C CA . SER A 1 633 ? 1.518 2.655 15.246 1.00 99.11 634 SER A CA 1
ATOM 4913 C C . SER A 1 633 ? 0.732 1.826 14.223 1.00 98.95 634 SER A C 1
ATOM 4914 O O . SER A 1 633 ? 1.299 1.363 13.230 1.00 96.92 634 SER A O 1
ATOM 4917 N N . THR A 1 634 ? -0.563 1.636 14.467 1.00 99.70 635 THR A N 1
ATOM 4918 C CA . THR A 1 634 ? -1.412 0.853 13.566 1.00 99.33 635 THR A CA 1
ATOM 4919 C C . THR A 1 634 ? -1.029 1.080 12.107 1.00 100.76 635 THR A C 1
ATOM 4920 O O . THR A 1 634 ? -0.697 0.136 11.386 1.00 99.35 635 THR A O 1
ATOM 4924 N N . PRO A 1 637 ? 0.977 0.734 7.181 1.00 73.17 638 PRO A N 1
ATOM 4925 C CA . PRO A 1 637 ? -0.388 0.868 6.671 1.00 69.89 638 PRO A CA 1
ATOM 4926 C C . PRO A 1 637 ? -0.766 -0.314 5.786 1.00 64.88 638 PRO A C 1
ATOM 4927 O O . PRO A 1 637 ? 0.101 -1.008 5.254 1.00 63.33 638 PRO A O 1
ATOM 4931 N N . PRO A 1 638 ? -2.071 -0.562 5.625 1.00 59.32 639 PRO A N 1
ATOM 4932 C CA . PRO A 1 638 ? -2.547 -1.672 4.794 1.00 56.86 639 PRO A CA 1
ATOM 4933 C C . PRO A 1 638 ? -2.359 -1.339 3.311 1.00 48.73 639 PRO A C 1
ATOM 4934 O O . PRO A 1 638 ? -2.640 -0.224 2.887 1.00 45.29 639 PRO A O 1
ATOM 4938 N N . ALA A 1 639 ? -1.887 -2.302 2.528 1.00 42.83 640 ALA A N 1
ATOM 4939 C CA . ALA A 1 639 ? -1.662 -2.072 1.102 1.00 42.86 640 ALA A CA 1
ATOM 4940 C C . ALA A 1 639 ? -2.953 -1.983 0.275 1.00 39.93 640 ALA A C 1
ATOM 4941 O O . ALA A 1 639 ? -4.017 -2.413 0.708 1.00 43.04 640 ALA A O 1
ATOM 4943 N N . VAL A 1 640 ? -2.843 -1.426 -0.925 1.00 34.88 641 VAL A N 1
ATOM 4944 C CA . VAL A 1 640 ? -3.987 -1.266 -1.813 1.00 38.42 641 VAL A CA 1
ATOM 4945 C C . VAL A 1 640 ? -3.725 -1.955 -3.158 1.00 34.37 641 VAL A C 1
ATOM 4946 O O . VAL A 1 640 ? -2.578 -2.249 -3.491 1.00 30.34 641 VAL A O 1
ATOM 4950 N N . ARG A 1 641 ? -4.777 -2.213 -3.931 1.00 32.54 642 ARG A N 1
ATOM 4951 C CA . ARG A 1 641 ? -4.593 -2.853 -5.233 1.00 35.89 642 ARG A CA 1
ATOM 4952 C C . ARG A 1 641 ? -3.762 -1.938 -6.103 1.00 29.82 642 ARG A C 1
ATOM 4953 O O . ARG A 1 641 ? -3.935 -0.725 -6.066 1.00 28.48 642 ARG A O 1
ATOM 4961 N N . ALA A 1 642 ? -2.868 -2.521 -6.894 1.00 25.08 643 ALA A N 1
ATOM 4962 C CA . ALA A 1 642 ? -2.016 -1.726 -7.763 1.00 26.35 643 ALA A CA 1
ATOM 4963 C C . ALA A 1 642 ? -2.789 -1.194 -8.961 1.00 24.89 643 ALA A C 1
ATOM 4964 O O . ALA A 1 642 ? -2.651 -1.699 -10.074 1.00 31.06 643 ALA A O 1
ATOM 4966 N N . SER A 1 643 ? -3.598 -0.166 -8.732 1.00 24.05 644 SER A N 1
ATOM 4967 C CA . SER A 1 643 ? -4.383 0.436 -9.806 1.00 27.44 644 SER A CA 1
ATOM 4968 C C . SER A 1 643 ? -4.549 1.940 -9.609 1.00 30.32 644 SER A C 1
ATOM 4969 O O . SER A 1 643 ? -4.775 2.407 -8.491 1.00 25.89 644 SER A O 1
ATOM 4972 N N . GLU A 1 644 ? -4.439 2.697 -10.697 1.00 34.24 645 GLU A N 1
ATOM 4973 C CA . GLU A 1 644 ? -4.592 4.148 -10.624 1.00 41.58 645 GLU A CA 1
ATOM 4974 C C . GLU A 1 644 ? -5.985 4.454 -10.086 1.00 44.46 645 GLU A C 1
ATOM 4975 O O . GLU A 1 644 ? -6.271 5.561 -9.642 1.00 51.98 645 GLU A O 1
ATOM 4981 N N . GLU A 1 645 ? -6.838 3.438 -10.125 1.00 48.07 646 GLU A N 1
ATOM 4982 C CA . GLU A 1 645 ? -8.224 3.518 -9.680 1.00 43.87 646 GLU A CA 1
ATOM 4983 C C . GLU A 1 645 ? -8.335 3.640 -8.163 1.00 40.51 646 GLU A C 1
ATOM 4984 O O . GLU A 1 645 ? -9.363 4.060 -7.630 1.00 38.23 646 GLU A O 1
ATOM 4990 N N . ARG A 1 646 ? -7.265 3.272 -7.469 1.00 38.70 647 ARG A N 1
ATOM 4991 C CA . ARG A 1 646 ? -7.234 3.340 -6.014 1.00 38.49 647 ARG A CA 1
ATOM 4992 C C . ARG A 1 646 ? -6.447 4.566 -5.558 1.00 40.65 647 ARG A C 1
ATOM 4993 O O . ARG A 1 646 ? -6.306 4.810 -4.354 1.00 40.52 647 ARG A O 1
ATOM 5001 N N . LEU A 1 647 ? -5.942 5.329 -6.529 1.00 35.08 648 LEU A N 1
ATOM 5002 C CA . LEU A 1 647 ? -5.164 6.537 -6.261 1.00 39.27 648 LEU A CA 1
ATOM 5003 C C . LEU A 1 647 ? -5.997 7.815 -6.149 1.00 39.04 648 LEU A C 1
ATOM 5004 O O . LEU A 1 647 ? -6.468 8.354 -7.151 1.00 36.90 648 LEU A O 1
ATOM 5009 N N . SER A 1 648 ? -6.161 8.303 -4.926 1.00 37.63 649 SER A N 1
ATOM 5010 C CA . SER A 1 648 ? -6.902 9.534 -4.680 1.00 40.91 649 SER A CA 1
ATOM 5011 C C . SER A 1 648 ? -6.022 10.764 -4.926 1.00 44.31 649 SER A C 1
ATOM 5012 O O . SER A 1 648 ? -4.882 10.820 -4.455 1.00 43.38 649 SER A O 1
ATOM 5015 N N . ASN A 1 649 ? -6.556 11.747 -5.651 1.00 45.14 650 ASN A N 1
ATOM 5016 C CA . ASN A 1 649 ? -5.828 12.981 -5.967 1.00 44.39 650 ASN A CA 1
ATOM 5017 C C . ASN A 1 649 ? -5.458 13.827 -4.741 1.00 41.04 650 ASN A C 1
ATOM 5018 O O . ASN A 1 649 ? -4.626 14.728 -4.833 1.00 37.77 650 ASN A O 1
ATOM 5023 N N . GLY A 1 650 ? -6.080 13.553 -3.601 1.00 37.90 651 GLY A N 1
ATOM 5024 C CA . GLY A 1 650 ? -5.781 14.329 -2.408 1.00 39.85 651 GLY A CA 1
ATOM 5025 C C . GLY A 1 650 ? -4.971 13.562 -1.382 1.00 41.75 651 GLY A C 1
ATOM 5026 O O . GLY A 1 650 ? -5.025 13.852 -0.184 1.00 41.88 651 GLY A O 1
ATOM 5027 N N . ASP A 1 651 ? -4.203 12.585 -1.849 1.00 38.06 652 ASP A N 1
ATOM 5028 C CA . ASP A 1 651 ? -3.408 11.774 -0.945 1.00 37.02 652 ASP A CA 1
ATOM 5029 C C . ASP A 1 651 ? -2.053 11.442 -1.525 1.00 29.49 652 ASP A C 1
ATOM 5030 O O . ASP A 1 651 ? -1.759 11.746 -2.674 1.00 29.81 652 ASP A O 1
ATOM 5035 N N . ILE A 1 652 ? -1.215 10.839 -0.698 1.00 29.72 653 ILE A N 1
ATOM 5036 C CA . ILE A 1 652 ? 0.107 10.447 -1.123 1.00 29.51 653 ILE A CA 1
ATOM 5037 C C . ILE A 1 652 ? 0.294 8.955 -0.876 1.00 29.52 653 ILE A C 1
ATOM 5038 O O . ILE A 1 652 ? -0.213 8.403 0.106 1.00 21.78 653 ILE A O 1
ATOM 5043 N N . TYR A 1 653 ? 1.018 8.308 -1.781 1.00 26.86 654 TYR A N 1
ATOM 5044 C CA . TYR A 1 653 ? 1.256 6.879 -1.670 1.00 26.66 654 TYR A CA 1
ATOM 5045 C C . TYR A 1 653 ? 2.713 6.496 -1.852 1.00 30.85 654 TYR A C 1
ATOM 5046 O O . TYR A 1 653 ? 3.484 7.186 -2.537 1.00 27.70 654 TYR A O 1
ATOM 5055 N N . LEU A 1 654 ? 3.078 5.380 -1.227 1.00 27.30 655 LEU A N 1
ATOM 5056 C CA . LEU A 1 654 ? 4.416 4.826 -1.346 1.00 23.22 655 LEU A CA 1
ATOM 5057 C C . LEU A 1 654 ? 4.252 3.497 -2.077 1.00 22.91 655 LEU A C 1
ATOM 5058 O O . LEU A 1 654 ? 3.368 2.705 -1.753 1.00 24.01 655 LEU A O 1
ATOM 5063 N N . LEU A 1 655 ? 5.093 3.259 -3.068 1.00 22.30 656 LEU A N 1
ATOM 5064 C CA . LEU A 1 655 ? 5.038 2.022 -3.819 1.00 22.50 656 LEU A CA 1
ATOM 5065 C C . LEU A 1 655 ? 6.447 1.467 -3.924 1.00 24.02 656 LEU A C 1
ATOM 5066 O O . LEU A 1 655 ? 7.412 2.214 -4.080 1.00 29.20 656 LEU A O 1
ATOM 5071 N N . GLU A 1 656 ? 6.553 0.150 -3.827 1.00 22.49 657 GLU A N 1
ATOM 5072 C CA . GLU A 1 656 ? 7.829 -0.546 -3.882 1.00 20.05 657 GLU A CA 1
ATOM 5073 C C . GLU A 1 656 ? 7.669 -1.903 -4.588 1.00 24.22 657 GLU A C 1
ATOM 5074 O O . GLU A 1 656 ? 6.667 -2.595 -4.393 1.00 21.72 657 GLU A O 1
ATOM 5080 N N . ASN A 1 657 ? 8.676 -2.295 -5.368 1.00 25.74 658 ASN A N 1
ATOM 5081 C CA . ASN A 1 657 ? 8.645 -3.569 -6.084 1.00 19.49 658 ASN A CA 1
ATOM 5082 C C . ASN A 1 657 ? 9.898 -4.348 -5.726 1.00 21.36 658 ASN A C 1
ATOM 5083 O O . ASN A 1 657 ? 10.290 -5.279 -6.435 1.00 21.37 658 ASN A O 1
ATOM 5088 N N . GLY A 1 658 ? 10.529 -3.953 -4.623 1.00 22.11 659 GLY A N 1
ATOM 5089 C CA . GLY A 1 658 ? 11.740 -4.617 -4.182 1.00 14.88 659 GLY A CA 1
ATOM 5090 C C . GLY A 1 658 ? 13.014 -4.069 -4.797 1.00 23.13 659 GLY A C 1
ATOM 5091 O O . GLY A 1 658 ? 14.108 -4.417 -4.357 1.00 25.09 659 GLY A O 1
ATOM 5092 N N . LEU A 1 659 ? 12.883 -3.209 -5.803 1.00 17.90 660 LEU A N 1
ATOM 5093 C CA . LEU A 1 659 ? 14.045 -2.638 -6.474 1.00 26.40 660 LEU A CA 1
ATOM 5094 C C . LEU A 1 659 ? 13.980 -1.115 -6.493 1.00 29.42 660 LEU A C 1
ATOM 5095 O O . LEU A 1 659 ? 15.013 -0.446 -6.403 1.00 31.28 660 LEU A O 1
ATOM 5100 N N . ASN A 1 660 ? 12.763 -0.581 -6.606 1.00 25.16 661 ASN A N 1
ATOM 5101 C CA . ASN A 1 660 ? 12.533 0.862 -6.646 1.00 20.56 661 ASN A CA 1
ATOM 5102 C C . ASN A 1 660 ? 11.380 1.317 -5.753 1.00 23.15 661 ASN A C 1
ATOM 5103 O O . ASN A 1 660 ? 10.357 0.639 -5.633 1.00 21.67 661 ASN A O 1
ATOM 5108 N N . LEU A 1 661 ? 11.571 2.471 -5.121 1.00 20.32 662 LEU A N 1
ATOM 5109 C CA . LEU A 1 661 ? 10.585 3.071 -4.243 1.00 20.42 662 LEU A CA 1
ATOM 5110 C C . LEU A 1 661 ? 10.077 4.336 -4.912 1.00 25.88 662 LEU A C 1
ATOM 5111 O O . LEU A 1 661 ? 10.864 5.142 -5.414 1.00 22.64 662 LEU A O 1
ATOM 5116 N N . PHE A 1 662 ? 8.761 4.497 -4.919 1.00 25.06 663 PHE A N 1
ATOM 5117 C CA . PHE A 1 662 ? 8.129 5.677 -5.491 1.00 28.19 663 PHE A CA 1
ATOM 5118 C C . PHE A 1 662 ? 7.172 6.280 -4.471 1.00 33.20 663 PHE A C 1
ATOM 5119 O O . PHE A 1 662 ? 6.466 5.561 -3.751 1.00 30.76 663 PHE A O 1
ATOM 5127 N N . LEU A 1 663 ? 7.184 7.605 -4.396 1.00 29.07 664 LEU A N 1
ATOM 5128 C CA . LEU A 1 663 ? 6.308 8.342 -3.504 1.00 27.37 664 LEU A CA 1
ATOM 5129 C C . LEU A 1 663 ? 5.432 9.121 -4.494 1.00 29.48 664 LEU A C 1
ATOM 5130 O O . LEU A 1 663 ? 5.908 10.024 -5.172 1.00 24.90 664 LEU A O 1
ATOM 5135 N N . TRP A 1 664 ? 4.162 8.742 -4.595 1.00 27.32 665 TRP A N 1
ATOM 5136 C CA . TRP A 1 664 ? 3.250 9.383 -5.533 1.00 28.66 665 TRP A CA 1
ATOM 5137 C C . TRP A 1 664 ? 2.465 10.449 -4.808 1.00 29.05 665 TRP A C 1
ATOM 5138 O O . TRP A 1 664 ? 1.861 10.180 -3.763 1.00 26.74 665 TRP A O 1
ATOM 5149 N N . VAL A 1 665 ? 2.474 11.656 -5.368 1.00 21.91 666 VAL A N 1
ATOM 5150 C CA . VAL A 1 665 ? 1.781 12.784 -4.756 1.00 29.98 666 VAL A CA 1
ATOM 5151 C C . VAL A 1 665 ? 0.606 13.287 -5.579 1.00 27.01 666 VAL A C 1
ATOM 5152 O O . VAL A 1 665 ? 0.780 13.703 -6.721 1.00 19.49 666 VAL A O 1
ATOM 5156 N N . GLY A 1 666 ? -0.585 13.257 -4.988 1.00 24.91 667 GLY A N 1
ATOM 5157 C CA . GLY A 1 666 ? -1.765 13.729 -5.687 1.00 24.73 667 GLY A CA 1
ATOM 5158 C C . GLY A 1 666 ? -1.730 15.242 -5.834 1.00 33.23 667 GLY A C 1
ATOM 5159 O O . GLY A 1 666 ? -1.326 15.946 -4.909 1.00 30.32 667 GLY A O 1
ATOM 5160 N N . ALA A 1 667 ? -2.155 15.745 -6.991 1.00 32.67 668 ALA A N 1
ATOM 5161 C CA . ALA A 1 667 ? -2.157 17.181 -7.250 1.00 34.64 668 ALA A CA 1
ATOM 5162 C C . ALA A 1 667 ? -3.038 17.944 -6.269 1.00 32.31 668 ALA A C 1
ATOM 5163 O O . ALA A 1 667 ? -2.785 19.107 -5.980 1.00 35.46 668 ALA A O 1
ATOM 5165 N N . SER A 1 668 ? -4.067 17.288 -5.751 1.00 33.45 669 SER A N 1
ATOM 5166 C CA . SER A 1 668 ? -4.969 17.937 -4.806 1.00 32.00 669 SER A CA 1
ATOM 5167 C C . SER A 1 668 ? -4.578 17.711 -3.349 1.00 27.20 669 SER A C 1
ATOM 5168 O O . SER A 1 668 ? -5.373 17.969 -2.452 1.00 24.14 669 SER A O 1
ATOM 5171 N N . VAL A 1 669 ? -3.359 17.228 -3.116 1.00 32.30 670 VAL A N 1
ATOM 5172 C CA . VAL A 1 669 ? -2.863 16.991 -1.757 1.00 34.18 670 VAL A CA 1
ATOM 5173 C C . VAL A 1 669 ? -2.983 18.230 -0.875 1.00 35.10 670 VAL A C 1
ATOM 5174 O O . VAL A 1 669 ? -2.828 19.354 -1.354 1.00 34.59 670 VAL A O 1
ATOM 5178 N N . GLN A 1 670 ? -3.244 18.020 0.414 1.00 30.63 671 GLN A N 1
ATOM 5179 C CA . GLN A 1 670 ? -3.383 19.125 1.367 1.00 34.77 671 GLN A CA 1
ATOM 5180 C C . GLN A 1 670 ? -2.096 19.934 1.569 1.00 35.92 671 GLN A C 1
ATOM 5181 O O . GLN A 1 670 ? -0.999 19.372 1.612 1.00 38.84 671 GLN A O 1
ATOM 5187 N N . GLN A 1 671 ? -2.242 21.252 1.709 1.00 29.84 672 GLN A N 1
ATOM 5188 C CA . GLN A 1 671 ? -1.105 22.154 1.902 1.00 28.32 672 GLN A CA 1
ATOM 5189 C C . GLN A 1 671 ? -0.248 21.790 3.122 1.00 28.05 672 GLN A C 1
ATOM 5190 O O . GLN A 1 671 ? 0.984 21.755 3.043 1.00 29.36 672 GLN A O 1
ATOM 5196 N N . GLY A 1 672 ? -0.901 21.540 4.251 1.00 28.14 673 GLY A N 1
ATOM 5197 C CA . GLY A 1 672 ? -0.180 21.170 5.456 1.00 24.74 673 GLY A CA 1
ATOM 5198 C C . GLY A 1 672 ? 0.673 19.938 5.233 1.00 25.12 673 GLY A C 1
ATOM 5199 O O . GLY A 1 672 ? 1.807 19.851 5.713 1.00 26.73 673 GLY A O 1
ATOM 5200 N N . VAL A 1 673 ? 0.129 18.976 4.499 1.00 26.93 674 VAL A N 1
ATOM 5201 C CA . VAL A 1 673 ? 0.854 17.748 4.200 1.00 28.58 674 VAL A CA 1
ATOM 5202 C C . VAL A 1 673 ? 2.135 18.056 3.421 1.00 28.39 674 VAL A C 1
ATOM 5203 O O . VAL A 1 673 ? 3.211 17.544 3.746 1.00 29.39 674 VAL A O 1
ATOM 5207 N N . VAL A 1 674 ? 2.014 18.903 2.405 1.00 23.65 675 VAL A N 1
ATOM 5208 C CA . VAL A 1 674 ? 3.151 19.273 1.570 1.00 29.25 675 VAL A CA 1
ATOM 5209 C C . VAL A 1 674 ? 4.185 20.039 2.386 1.00 32.75 675 VAL A C 1
ATOM 5210 O O . VAL A 1 674 ? 5.387 19.925 2.159 1.00 34.20 675 VAL A O 1
ATOM 5214 N N . GLN A 1 675 ? 3.717 20.824 3.344 1.00 33.73 676 GLN A N 1
ATOM 5215 C CA . GLN A 1 675 ? 4.641 21.584 4.163 1.00 31.51 676 GLN A CA 1
ATOM 5216 C C . GLN A 1 675 ? 5.447 20.646 5.039 1.00 30.21 676 GLN A C 1
ATOM 5217 O O . GLN A 1 675 ? 6.669 20.727 5.081 1.00 25.76 676 GLN A O 1
ATOM 5223 N N . SER A 1 676 ? 4.745 19.740 5.709 1.00 29.34 677 SER A N 1
ATOM 5224 C CA . SER A 1 676 ? 5.350 18.770 6.611 1.00 28.46 677 SER A CA 1
ATOM 5225 C C . SER A 1 676 ? 6.186 17.679 5.944 1.00 29.61 677 SER A C 1
ATOM 5226 O O . SER A 1 676 ? 6.936 16.972 6.619 1.00 25.52 677 SER A O 1
ATOM 5229 N N . LEU A 1 677 ? 6.069 17.544 4.629 1.00 23.24 678 LEU A N 1
ATOM 5230 C CA . LEU A 1 677 ? 6.788 16.497 3.938 1.00 26.18 678 LEU A CA 1
ATOM 5231 C C . LEU A 1 677 ? 7.890 16.985 3.007 1.00 30.59 678 LEU A C 1
ATOM 5232 O O . LEU A 1 677 ? 8.927 16.339 2.878 1.00 24.71 678 LEU A O 1
ATOM 5237 N N . PHE A 1 678 ? 7.678 18.126 2.365 1.00 28.80 679 PHE A N 1
ATOM 5238 C CA . PHE A 1 678 ? 8.671 18.646 1.436 1.00 30.27 679 PHE 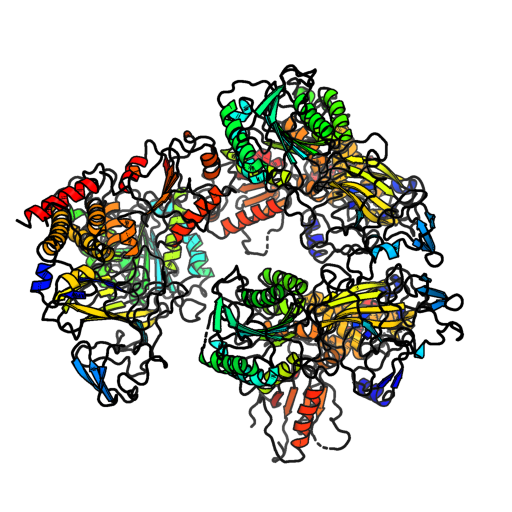A CA 1
ATOM 5239 C C . PHE A 1 678 ? 9.216 20.014 1.818 1.00 29.48 679 PHE A C 1
ATOM 5240 O O . PHE A 1 678 ? 10.197 20.484 1.239 1.00 25.93 679 PHE A O 1
ATOM 5248 N N . SER A 1 679 ? 8.572 20.643 2.792 1.00 27.32 680 SER A N 1
ATOM 5249 C CA . SER A 1 679 ? 8.948 21.964 3.255 1.00 30.55 680 SER A CA 1
ATOM 5250 C C . SER A 1 679 ? 8.762 23.068 2.200 1.00 32.87 680 SER A C 1
ATOM 5251 O O . SER A 1 679 ? 9.577 23.987 2.097 1.00 27.17 680 SER A O 1
ATOM 5254 N N . VAL A 1 680 ? 7.711 22.943 1.391 1.00 29.92 681 VAL A N 1
ATOM 5255 C CA . VAL A 1 680 ? 7.352 23.974 0.412 1.00 29.36 681 VAL A CA 1
ATOM 5256 C C . VAL A 1 680 ? 5.850 24.102 0.618 1.00 28.32 681 VAL A C 1
ATOM 5257 O O . VAL A 1 680 ? 5.216 23.151 1.060 1.00 34.12 681 VAL A O 1
ATOM 5261 N N . SER A 1 681 ? 5.283 25.263 0.314 1.00 34.34 682 SER A N 1
ATOM 5262 C CA . SER A 1 681 ? 3.863 25.487 0.557 1.00 33.38 682 SER A CA 1
ATOM 5263 C C . SER A 1 681 ? 2.822 25.037 -0.450 1.00 34.41 682 SER A C 1
ATOM 5264 O O . SER A 1 681 ? 1.652 24.959 -0.097 1.00 37.09 682 SER A O 1
ATOM 5267 N N . SER A 1 682 ? 3.206 24.753 -1.690 1.00 36.05 683 SER A N 1
ATOM 5268 C CA . SER A 1 682 ? 2.204 24.297 -2.643 1.00 37.61 683 SER A CA 1
ATOM 5269 C C . SER A 1 682 ? 2.698 23.097 -3.438 1.00 38.47 683 SER A C 1
ATOM 5270 O O . SER A 1 682 ? 3.901 22.921 -3.622 1.00 33.13 683 SER A O 1
ATOM 5273 N N . PHE A 1 683 ? 1.751 22.282 -3.903 1.00 35.90 684 PHE A N 1
ATOM 5274 C CA . PHE A 1 683 ? 2.042 21.086 -4.690 1.00 38.01 684 PHE A CA 1
ATOM 5275 C C . PHE A 1 683 ? 2.988 21.388 -5.852 1.00 37.37 684 PHE A C 1
ATOM 5276 O O . PHE A 1 683 ? 3.896 20.614 -6.156 1.00 34.13 684 PHE A O 1
ATOM 5284 N N . SER A 1 684 ? 2.758 22.524 -6.498 1.00 35.94 685 SER A N 1
ATOM 5285 C CA . SER A 1 684 ? 3.548 22.960 -7.638 1.00 32.50 685 SER A CA 1
ATOM 5286 C C . SER A 1 684 ? 5.036 23.132 -7.374 1.00 38.13 685 SER A C 1
ATOM 5287 O O . SER A 1 684 ? 5.847 22.977 -8.283 1.00 43.63 685 SER A O 1
ATOM 5290 N N . GLN A 1 685 ? 5.402 23.460 -6.139 1.00 39.65 686 GLN A N 1
ATOM 5291 C CA . GLN A 1 685 ? 6.804 23.670 -5.799 1.00 40.62 686 GLN A CA 1
ATOM 5292 C C . GLN A 1 685 ? 7.584 22.412 -5.442 1.00 43.38 686 GLN A C 1
ATOM 5293 O O . GLN A 1 685 ? 8.815 22.456 -5.318 1.00 43.58 686 GLN A O 1
ATOM 5299 N N . ILE A 1 686 ? 6.882 21.298 -5.255 1.00 37.85 687 ILE A N 1
ATOM 5300 C CA . ILE A 1 686 ? 7.564 20.054 -4.929 1.00 27.13 687 ILE A CA 1
ATOM 5301 C C . ILE A 1 686 ? 8.459 19.715 -6.112 1.00 30.43 687 ILE A C 1
ATOM 5302 O O . ILE A 1 686 ? 8.053 19.822 -7.275 1.00 27.93 687 ILE A O 1
ATOM 5307 N N . THR A 1 687 ? 9.687 19.319 -5.805 1.00 33.04 688 THR A N 1
ATOM 5308 C CA . THR A 1 687 ? 10.669 18.958 -6.811 1.00 30.77 688 THR A CA 1
ATOM 5309 C C . THR A 1 687 ? 10.362 17.597 -7.442 1.00 36.86 688 THR A C 1
ATOM 5310 O O . THR A 1 687 ? 10.427 16.569 -6.769 1.00 40.24 688 THR A O 1
ATOM 5314 N N . SER A 1 688 ? 10.023 17.595 -8.729 1.00 35.78 689 SER A N 1
ATOM 5315 C CA . SER A 1 688 ? 9.749 16.351 -9.444 1.00 35.68 689 SER A CA 1
ATOM 5316 C C . SER A 1 688 ? 11.013 15.498 -9.482 1.00 35.16 689 SER A C 1
ATOM 5317 O O . SER A 1 688 ? 12.090 15.981 -9.847 1.00 32.02 689 SER A O 1
ATOM 5320 N N . GLY A 1 689 ? 10.876 14.233 -9.100 1.00 33.75 690 GLY A N 1
ATOM 5321 C CA . GLY A 1 689 ? 12.009 13.330 -9.116 1.00 33.45 690 GLY A CA 1
ATOM 5322 C C . GLY A 1 689 ? 12.884 13.344 -7.878 1.00 27.67 690 GLY A C 1
ATOM 5323 O O . GLY A 1 689 ? 13.910 12.670 -7.854 1.00 31.98 690 GLY A O 1
ATOM 5324 N N . LEU A 1 690 ? 12.493 14.107 -6.859 1.00 27.75 691 LEU A N 1
ATOM 5325 C CA . LEU A 1 690 ? 13.267 14.184 -5.613 1.00 24.84 691 LEU A CA 1
ATOM 5326 C C . LEU A 1 690 ? 13.599 12.761 -5.179 1.00 28.26 691 LEU A C 1
ATOM 5327 O O . LEU A 1 690 ? 12.743 11.871 -5.229 1.00 30.13 691 LEU A O 1
ATOM 5332 N N . SER A 1 691 ? 14.833 12.531 -4.754 1.00 26.18 692 SER A N 1
ATOM 5333 C CA . SER A 1 691 ? 15.219 11.187 -4.357 1.00 26.18 692 SER A CA 1
ATOM 5334 C C . SER A 1 691 ? 15.560 11.045 -2.876 1.00 21.03 692 SER A C 1
ATOM 5335 O O . SER A 1 691 ? 15.986 9.988 -2.427 1.00 27.90 692 SER A O 1
ATOM 5338 N N . VAL A 1 692 ? 15.377 12.115 -2.123 1.00 26.34 693 VAL A N 1
ATOM 5339 C CA . VAL A 1 692 ? 15.645 12.090 -0.695 1.00 27.58 693 VAL A CA 1
ATOM 5340 C C . VAL A 1 692 ? 14.731 13.092 -0.014 1.00 28.45 693 VAL A C 1
ATOM 5341 O O . VAL A 1 692 ? 14.720 14.270 -0.357 1.00 35.15 693 VAL A O 1
ATOM 5345 N N . LEU A 1 693 ? 13.952 12.615 0.941 1.00 26.58 694 LEU A N 1
ATOM 5346 C CA . LEU A 1 693 ? 13.058 13.478 1.683 1.00 27.03 694 LEU A CA 1
ATOM 5347 C C . LEU A 1 693 ? 13.851 14.285 2.701 1.00 26.56 694 LEU A C 1
ATOM 5348 O O . LEU A 1 693 ? 14.728 13.751 3.383 1.00 26.77 694 LEU A O 1
ATOM 5353 N N . PRO A 1 694 ? 13.586 15.593 2.791 1.00 20.80 695 PRO A N 1
ATOM 5354 C CA . PRO A 1 694 ? 14.313 16.408 3.769 1.00 20.37 695 PRO A CA 1
ATOM 5355 C C . PRO A 1 694 ? 13.966 15.916 5.171 1.00 17.26 695 PRO A C 1
ATOM 5356 O O . PRO A 1 694 ? 12.871 15.406 5.385 1.00 27.37 695 PRO A O 1
ATOM 5360 N N . VAL A 1 695 ? 14.892 16.024 6.122 1.00 26.51 696 VAL A N 1
ATOM 5361 C CA . VAL A 1 695 ? 14.611 15.552 7.480 1.00 22.35 696 VAL A CA 1
ATOM 5362 C C . VAL A 1 695 ? 13.867 16.622 8.274 1.00 30.11 696 VAL A C 1
ATOM 5363 O O . VAL A 1 695 ? 14.478 17.535 8.836 1.00 25.53 696 VAL A O 1
ATOM 5367 N N . LEU A 1 696 ? 12.544 16.502 8.328 1.00 27.98 697 LEU A N 1
ATOM 5368 C CA . LEU A 1 696 ? 11.733 17.476 9.048 1.00 28.80 697 LEU A CA 1
ATOM 5369 C C . LEU A 1 696 ? 11.248 16.935 10.388 1.00 30.60 697 LEU A C 1
ATOM 5370 O O . LEU A 1 696 ? 10.783 15.799 10.481 1.00 33.42 697 LEU A O 1
ATOM 5375 N N . ASP A 1 697 ? 11.356 17.754 11.429 1.00 29.93 698 ASP A N 1
ATOM 5376 C CA . ASP A 1 697 ? 10.943 17.328 12.755 1.00 29.72 698 ASP A CA 1
ATOM 5377 C C . ASP A 1 697 ? 9.441 17.434 13.018 1.00 29.83 698 ASP A C 1
ATOM 5378 O O . ASP A 1 697 ? 9.001 18.287 13.786 1.00 32.30 698 ASP A O 1
ATOM 5383 N N . ASN A 1 698 ? 8.659 16.575 12.369 1.00 28.93 699 ASN A N 1
ATOM 5384 C CA . ASN A 1 698 ? 7.217 16.537 12.586 1.00 30.05 699 ASN A CA 1
ATOM 5385 C C . ASN A 1 698 ? 6.756 15.096 12.453 1.00 27.44 699 ASN A C 1
ATOM 5386 O O . ASN A 1 698 ? 7.427 14.275 11.836 1.00 31.01 699 ASN A O 1
ATOM 5391 N N . PRO A 1 699 ? 5.602 14.767 13.042 1.00 30.68 700 PRO A N 1
ATOM 5392 C CA . PRO A 1 699 ? 5.040 13.416 13.015 1.00 26.03 700 PRO A CA 1
ATOM 5393 C C . PRO A 1 699 ? 4.898 12.760 11.645 1.00 29.29 700 PRO A C 1
ATOM 5394 O O . PRO A 1 699 ? 5.202 11.578 11.491 1.00 32.13 700 PRO A O 1
ATOM 5398 N N . LEU A 1 700 ? 4.441 13.517 10.655 1.00 27.31 701 LEU A N 1
ATOM 5399 C CA . LEU A 1 700 ? 4.242 12.960 9.323 1.00 33.10 701 LEU A CA 1
ATOM 5400 C C . LEU A 1 700 ? 5.559 12.677 8.607 1.00 30.48 701 LEU A C 1
ATOM 5401 O O . LEU A 1 700 ? 5.693 11.661 7.930 1.00 34.09 701 LEU A O 1
ATOM 5406 N N . SER A 1 701 ? 6.536 13.562 8.767 1.00 29.64 702 SER A N 1
ATOM 5407 C CA . SER A 1 701 ? 7.831 13.354 8.134 1.00 28.06 702 SER A CA 1
ATOM 5408 C C . SER A 1 701 ? 8.539 12.185 8.806 1.00 25.80 702 SER A C 1
ATOM 5409 O O . SER A 1 701 ? 9.127 11.338 8.137 1.00 25.91 702 SER A O 1
ATOM 5412 N N . LYS A 1 702 ? 8.484 12.135 10.131 1.00 27.32 703 LYS A N 1
ATOM 5413 C CA . LYS A 1 702 ? 9.130 11.047 10.847 1.00 33.11 703 LYS A CA 1
ATOM 5414 C C . LYS A 1 702 ? 8.545 9.710 10.417 1.00 33.15 703 LYS A C 1
ATOM 5415 O O . LYS A 1 702 ? 9.276 8.757 10.146 1.00 27.59 703 LYS A O 1
ATOM 5421 N N . LYS A 1 703 ? 7.219 9.656 10.341 1.00 30.43 704 LYS A N 1
ATOM 5422 C CA . LYS A 1 703 ? 6.520 8.438 9.980 1.00 28.11 704 LYS A CA 1
ATOM 5423 C C . LYS A 1 703 ? 6.822 7.946 8.568 1.00 28.78 704 LYS A C 1
ATOM 5424 O O . LYS A 1 703 ? 7.043 6.753 8.352 1.00 21.11 704 LYS A O 1
ATOM 5430 N N . VAL A 1 704 ? 6.823 8.856 7.606 1.00 26.21 705 VAL A N 1
ATOM 5431 C CA . VAL A 1 704 ? 7.096 8.478 6.222 1.00 27.48 705 VAL A CA 1
ATOM 5432 C C . VAL A 1 704 ? 8.557 8.061 6.045 1.00 24.74 705 VAL A C 1
ATOM 5433 O O . VAL A 1 704 ? 8.843 7.064 5.387 1.00 25.67 705 VAL A O 1
ATOM 5437 N N . ARG A 1 705 ? 9.478 8.803 6.654 1.00 25.50 706 ARG A N 1
ATOM 5438 C CA . ARG A 1 705 ? 10.894 8.461 6.549 1.00 28.23 706 ARG A CA 1
ATOM 5439 C C . ARG A 1 705 ? 11.182 7.134 7.238 1.00 21.08 706 ARG A C 1
ATOM 5440 O O . ARG A 1 705 ? 11.998 6.339 6.763 1.00 20.41 706 ARG A O 1
ATOM 5448 N N . GLY A 1 706 ? 10.498 6.881 8.346 1.00 21.79 707 GLY A N 1
ATOM 5449 C CA . GLY A 1 706 ? 10.698 5.620 9.040 1.00 19.72 707 GLY A CA 1
ATOM 5450 C C . GLY A 1 706 ? 10.210 4.493 8.138 1.00 29.43 707 GLY A C 1
ATOM 5451 O O . GLY A 1 706 ? 10.902 3.492 7.935 1.00 30.53 707 GLY A O 1
ATOM 5452 N N . LEU A 1 707 ? 9.012 4.668 7.582 1.00 28.77 708 LEU A N 1
ATOM 5453 C CA . LEU A 1 707 ? 8.415 3.680 6.690 1.00 27.86 708 LEU A CA 1
ATOM 5454 C C . LEU A 1 707 ? 9.379 3.362 5.551 1.00 21.82 708 LEU A C 1
ATOM 5455 O O . LEU A 1 707 ? 9.572 2.207 5.192 1.00 27.46 708 LEU A O 1
ATOM 5460 N N . ILE A 1 708 ? 9.988 4.391 4.980 1.00 30.17 709 ILE A N 1
ATOM 5461 C CA . ILE A 1 708 ? 10.952 4.174 3.910 1.00 29.66 709 ILE A CA 1
ATOM 5462 C C . ILE A 1 708 ? 12.128 3.333 4.443 1.00 31.07 709 ILE A C 1
ATOM 5463 O O . ILE A 1 708 ? 12.635 2.446 3.747 1.00 27.57 709 ILE A O 1
ATOM 5468 N N . ASP A 1 709 ? 12.555 3.598 5.679 1.00 22.47 710 ASP A N 1
ATOM 5469 C CA . ASP A 1 709 ? 13.668 2.842 6.255 1.00 25.92 710 ASP A CA 1
ATOM 5470 C C . ASP A 1 709 ? 13.319 1.384 6.489 1.00 21.77 710 ASP A C 1
ATOM 5471 O O . ASP A 1 709 ? 14.133 0.503 6.223 1.00 24.77 710 ASP A O 1
ATOM 5476 N N . SER A 1 710 ? 12.125 1.109 6.999 1.00 19.25 711 SER A N 1
ATOM 5477 C CA . SER A 1 710 ? 11.794 -0.283 7.264 1.00 26.98 711 SER A CA 1
ATOM 5478 C C . SER A 1 710 ? 11.520 -1.075 5.984 1.00 24.96 711 SER A C 1
ATOM 5479 O O . SER A 1 710 ? 11.690 -2.285 5.974 1.00 30.01 711 SER A O 1
ATOM 5482 N N . LEU A 1 711 ? 11.110 -0.401 4.907 1.00 22.99 712 LEU A N 1
ATOM 5483 C CA . LEU A 1 711 ? 10.881 -1.092 3.633 1.00 12.91 712 LEU A CA 1
ATOM 5484 C C . LEU A 1 711 ? 12.244 -1.430 3.043 1.00 18.65 712 LEU A C 1
ATOM 5485 O O . LEU A 1 711 ? 12.471 -2.541 2.581 1.00 21.02 712 LEU A O 1
ATOM 5490 N N . ARG A 1 712 ? 13.161 -0.468 3.072 1.00 25.70 713 ARG A N 1
ATOM 5491 C CA . ARG A 1 712 ? 14.507 -0.699 2.557 1.00 22.62 713 ARG A CA 1
ATOM 5492 C C . ARG A 1 712 ? 15.197 -1.816 3.335 1.00 22.60 713 ARG A C 1
ATOM 5493 O O . ARG A 1 712 ? 15.979 -2.575 2.772 1.00 26.78 713 ARG A O 1
ATOM 5501 N N . ALA A 1 713 ? 14.892 -1.929 4.626 1.00 25.52 714 ALA A N 1
ATOM 5502 C CA . ALA A 1 713 ? 15.512 -2.948 5.467 1.00 27.20 714 ALA A CA 1
ATOM 5503 C C . ALA A 1 713 ? 15.097 -4.376 5.126 1.00 30.85 714 ALA A C 1
ATOM 5504 O O . ALA A 1 713 ? 15.770 -5.329 5.518 1.00 34.14 714 ALA A O 1
ATOM 5506 N N . GLN A 1 714 ? 13.999 -4.543 4.399 1.00 31.82 715 GLN A N 1
ATOM 5507 C CA . GLN A 1 714 ? 13.580 -5.891 4.067 1.00 33.91 715 GLN A CA 1
ATOM 5508 C C . GLN A 1 714 ? 13.839 -6.299 2.618 1.00 32.44 715 GLN A C 1
ATOM 5509 O O . GLN A 1 714 ? 13.363 -7.333 2.161 1.00 35.97 715 GLN A O 1
ATOM 5515 N N . ARG A 1 715 ? 14.617 -5.497 1.903 1.00 26.13 716 ARG A N 1
ATOM 5516 C CA . ARG A 1 715 ? 14.950 -5.807 0.518 1.00 29.20 716 ARG A CA 1
ATOM 5517 C C . ARG A 1 715 ? 16.465 -5.950 0.447 1.00 22.76 716 ARG A C 1
ATOM 5518 O O . ARG A 1 715 ? 17.188 -5.186 1.071 1.00 31.62 716 ARG A O 1
ATOM 5526 N N . SER A 1 716 ? 16.937 -6.931 -0.310 1.00 27.96 717 SER A N 1
ATOM 5527 C CA . SER A 1 716 ? 18.365 -7.199 -0.448 1.00 35.00 717 SER A CA 1
ATOM 5528 C C . SER A 1 716 ? 19.183 -6.066 -1.050 1.00 36.39 717 SER A C 1
ATOM 5529 O O . SER A 1 716 ? 20.383 -5.947 -0.787 1.00 39.07 717 SER A O 1
ATOM 5532 N N . ARG A 1 717 ? 18.545 -5.247 -1.874 1.00 29.38 718 ARG A N 1
ATOM 5533 C CA . ARG A 1 717 ? 19.241 -4.147 -2.497 1.00 29.55 718 ARG A CA 1
ATOM 5534 C C . ARG A 1 717 ? 18.642 -2.819 -2.116 1.00 33.67 718 ARG A C 1
ATOM 5535 O O . ARG A 1 717 ? 17.421 -2.697 -1.964 1.00 26.28 718 ARG A O 1
ATOM 5543 N N . TYR A 1 718 ? 19.512 -1.823 -1.966 1.00 26.51 719 TYR A N 1
ATOM 5544 C CA . TYR A 1 718 ? 19.080 -0.486 -1.594 1.00 26.72 719 TYR A CA 1
ATOM 5545 C C . TYR A 1 718 ? 18.161 0.092 -2.667 1.00 23.34 719 TYR A C 1
ATOM 5546 O O . TYR A 1 718 ? 18.574 0.304 -3.809 1.00 22.94 719 TYR A O 1
ATOM 5555 N N . MET A 1 719 ? 16.920 0.365 -2.291 1.00 13.75 720 MET A N 1
ATOM 5556 C CA . MET A 1 719 ? 15.973 0.914 -3.239 1.00 18.03 720 MET A CA 1
ATOM 5557 C C . MET A 1 719 ? 16.038 2.421 -3.351 1.00 16.10 720 MET A C 1
ATOM 5558 O O . MET A 1 719 ? 15.899 3.148 -2.370 1.00 24.17 720 MET A O 1
ATOM 5563 N N . LYS A 1 720 ? 16.250 2.879 -4.572 1.00 22.34 721 LYS A N 1
ATOM 5564 C CA . LYS A 1 720 ? 16.309 4.297 -4.862 1.00 26.08 721 LYS A CA 1
ATOM 5565 C C . LYS A 1 720 ? 14.891 4.839 -4.751 1.00 24.41 721 LYS A C 1
ATOM 5566 O O . LYS A 1 720 ? 13.939 4.179 -5.154 1.00 20.61 721 LYS A O 1
ATOM 5572 N N . LEU A 1 721 ? 14.760 6.033 -4.185 1.00 24.36 722 LEU A N 1
ATOM 5573 C CA . LEU A 1 721 ? 13.464 6.678 -4.040 1.00 21.56 722 LEU A CA 1
ATOM 5574 C C . LEU A 1 721 ? 13.283 7.678 -5.167 1.00 21.03 722 LEU A C 1
ATOM 5575 O O . LEU A 1 721 ? 14.242 8.319 -5.593 1.00 20.34 722 LEU A O 1
ATOM 5580 N N . THR A 1 722 ? 12.053 7.794 -5.656 1.00 18.35 723 THR A N 1
ATOM 5581 C CA . THR A 1 722 ? 11.726 8.759 -6.700 1.00 18.37 723 THR A CA 1
ATOM 5582 C C . THR A 1 722 ? 10.366 9.348 -6.355 1.00 27.15 723 THR A C 1
ATOM 5583 O O . THR A 1 722 ? 9.382 8.616 -6.235 1.00 31.01 723 THR A O 1
ATOM 5587 N N . VAL A 1 723 ? 10.312 10.663 -6.169 1.00 25.49 724 VAL A N 1
ATOM 5588 C CA . VAL A 1 723 ? 9.049 11.322 -5.873 1.00 22.95 724 VAL A CA 1
ATOM 5589 C C . VAL A 1 723 ? 8.375 11.577 -7.222 1.00 22.66 724 VAL A C 1
ATOM 5590 O O . VAL A 1 723 ? 8.999 12.103 -8.148 1.00 17.46 724 VAL A O 1
ATOM 5594 N N . VAL A 1 724 ? 7.110 11.183 -7.330 1.00 24.25 725 VAL A N 1
ATOM 5595 C CA . VAL A 1 724 ? 6.350 11.364 -8.559 1.00 24.26 725 VAL A CA 1
ATOM 5596 C C . VAL A 1 724 ? 5.131 12.253 -8.357 1.00 28.74 725 VAL A C 1
ATOM 5597 O O . VAL A 1 724 ? 4.227 11.914 -7.589 1.00 29.24 725 VAL A O 1
ATOM 5601 N N . LYS A 1 725 ? 5.112 13.388 -9.052 1.00 29.10 726 LYS A N 1
ATOM 5602 C CA . LYS A 1 725 ? 3.990 14.326 -8.987 1.00 32.67 726 LYS A CA 1
ATOM 5603 C C . LYS A 1 725 ? 2.951 13.924 -10.043 1.00 30.28 726 LYS A C 1
ATOM 5604 O O . LYS A 1 725 ? 3.307 13.601 -11.174 1.00 27.93 726 LYS A O 1
ATOM 5610 N N . GLN A 1 726 ? 1.675 13.970 -9.662 1.00 36.12 727 GLN A N 1
ATOM 5611 C CA . GLN A 1 726 ? 0.543 13.567 -10.507 1.00 42.25 727 GLN A CA 1
ATOM 5612 C C . GLN A 1 726 ? 0.275 14.041 -11.936 1.00 49.23 727 GLN A C 1
ATOM 5613 O O . GLN A 1 726 ? -0.353 13.303 -12.696 1.00 56.46 727 GLN A O 1
ATOM 5619 N N . GLU A 1 727 ? 0.717 15.222 -12.344 1.00 55.75 728 GLU A N 1
ATOM 5620 C CA . GLU A 1 727 ? 0.350 15.642 -13.696 1.00 65.44 728 GLU A CA 1
ATOM 5621 C C . GLU A 1 727 ? 1.211 15.301 -14.903 1.00 68.00 728 GLU A C 1
ATOM 5622 O O . GLU A 1 727 ? 0.681 14.802 -15.893 1.00 76.53 728 GLU A O 1
ATOM 5628 N N . ASP A 1 728 ? 2.513 15.554 -14.857 1.00 69.83 729 ASP A N 1
ATOM 5629 C CA . ASP A 1 728 ? 3.333 15.256 -16.030 1.00 71.42 729 ASP A CA 1
ATOM 5630 C C . ASP A 1 728 ? 4.663 14.578 -15.737 1.00 66.32 729 ASP A C 1
ATOM 5631 O O . ASP A 1 728 ? 4.985 14.288 -14.588 1.00 60.92 729 ASP A O 1
ATOM 5636 N N . LYS A 1 729 ? 5.415 14.323 -16.807 1.00 64.43 730 LYS A N 1
ATOM 5637 C CA . LYS A 1 729 ? 6.734 13.709 -16.731 1.00 65.26 730 LYS A CA 1
ATOM 5638 C C . LYS A 1 729 ? 6.700 12.220 -16.392 1.00 63.36 730 LYS A C 1
ATOM 5639 O O . LYS A 1 729 ? 5.896 11.461 -16.938 1.00 59.39 730 LYS A O 1
ATOM 5645 N N . MET A 1 730 ? 7.591 11.825 -15.487 1.00 59.90 731 MET A N 1
ATOM 5646 C CA . MET A 1 730 ? 7.737 10.448 -15.022 1.00 58.49 731 MET A CA 1
ATOM 5647 C C . MET A 1 730 ? 6.432 9.756 -14.633 1.00 57.60 731 MET A C 1
ATOM 5648 O O . MET A 1 730 ? 6.425 8.564 -14.331 1.00 53.12 731 MET A O 1
ATOM 5653 N N . GLU A 1 731 ? 5.337 10.507 -14.624 1.00 53.50 732 GLU A N 1
ATOM 5654 C CA . GLU A 1 731 ? 4.027 9.962 -14.279 1.00 56.25 732 GLU A CA 1
ATOM 5655 C C . GLU A 1 731 ? 3.698 8.713 -15.111 1.00 57.28 732 GLU A C 1
ATOM 5656 O O . GLU A 1 731 ? 3.243 7.691 -14.580 1.00 50.63 732 GLU A O 1
ATOM 5662 N N . MET A 1 732 ? 3.938 8.805 -16.416 1.00 53.35 733 MET A N 1
ATOM 5663 C CA . MET A 1 732 ? 3.655 7.708 -17.328 1.00 56.41 733 MET A CA 1
ATOM 5664 C C . MET A 1 732 ? 4.462 6.443 -17.056 1.00 51.92 733 MET A C 1
ATOM 5665 O O . MET A 1 732 ? 3.938 5.335 -17.160 1.00 50.11 733 MET A O 1
ATOM 5670 N N . LEU A 1 733 ? 5.733 6.595 -16.710 1.00 45.31 734 LEU A N 1
ATOM 5671 C CA . LEU A 1 733 ? 6.557 5.426 -16.436 1.00 42.00 734 LEU A CA 1
ATOM 5672 C C . LEU A 1 733 ? 6.116 4.749 -15.141 1.00 38.34 734 LEU A C 1
ATOM 5673 O O . LEU A 1 733 ? 6.253 3.538 -14.986 1.00 38.09 734 LEU A O 1
ATOM 5678 N N . PHE A 1 734 ? 5.568 5.539 -14.223 1.00 35.46 735 PHE A N 1
ATOM 5679 C CA . PHE A 1 734 ? 5.082 5.036 -12.938 1.00 33.38 735 PHE A CA 1
ATOM 5680 C C . PHE A 1 734 ? 3.835 4.180 -13.152 1.00 32.16 735 PHE A C 1
ATOM 5681 O O . PHE A 1 734 ? 3.508 3.312 -12.348 1.00 36.09 735 PHE A O 1
ATOM 5689 N N . LYS A 1 735 ? 3.132 4.458 -14.241 1.00 34.97 736 LYS A N 1
ATOM 5690 C CA . LYS A 1 735 ? 1.930 3.732 -14.598 1.00 32.65 736 LYS A CA 1
ATOM 5691 C C . LYS A 1 735 ? 2.239 2.245 -14.661 1.00 30.13 736 LYS A C 1
ATOM 5692 O O . LYS A 1 735 ? 1.425 1.424 -14.259 1.00 35.13 736 LYS A O 1
ATOM 5698 N N . HIS A 1 736 ? 3.425 1.912 -15.157 1.00 27.60 737 HIS A N 1
ATOM 5699 C CA . HIS A 1 736 ? 3.847 0.519 -15.313 1.00 34.81 737 HIS A CA 1
ATOM 5700 C C . HIS A 1 736 ? 3.841 -0.300 -14.021 1.00 35.24 737 HIS A C 1
ATOM 5701 O O . HIS A 1 736 ? 3.845 -1.532 -14.060 1.00 36.25 737 HIS A O 1
ATOM 5708 N N . PHE A 1 737 ? 3.827 0.371 -12.876 1.00 29.58 738 PHE A N 1
ATOM 5709 C CA . PHE A 1 737 ? 3.816 -0.348 -11.612 1.00 27.30 738 PHE A CA 1
ATOM 5710 C C . PHE A 1 737 ? 2.397 -0.541 -11.077 1.00 29.99 738 PHE A C 1
ATOM 5711 O O . PHE A 1 737 ? 2.201 -1.211 -10.060 1.00 18.51 738 PHE A O 1
ATOM 5719 N N . LEU A 1 738 ? 1.414 0.054 -11.755 1.00 21.97 739 LEU A N 1
ATOM 5720 C CA . LEU A 1 738 ? 0.014 -0.104 -11.362 1.00 29.52 739 LEU A CA 1
ATOM 5721 C C . LEU A 1 738 ? -0.473 -1.245 -12.265 1.00 30.99 739 LEU A C 1
ATOM 5722 O O . LEU A 1 738 ? -1.397 -1.091 -13.076 1.00 26.34 739 LEU A O 1
ATOM 5727 N N . VAL A 1 739 ? 0.183 -2.393 -12.084 1.00 23.72 740 VAL A N 1
ATOM 5728 C CA . VAL A 1 739 ? -0.017 -3.607 -12.858 1.00 16.35 740 VAL A CA 1
ATOM 5729 C C . VAL A 1 739 ? -1.412 -4.123 -13.192 1.00 20.76 740 VAL A C 1
ATOM 5730 O O . VAL A 1 739 ? -1.549 -4.973 -14.068 1.00 18.86 740 VAL A O 1
ATOM 5734 N N . GLU A 1 740 ? -2.444 -3.638 -12.518 1.00 16.71 741 GLU A N 1
ATOM 5735 C CA . GLU A 1 740 ? -3.796 -4.075 -12.848 1.00 26.90 741 GLU A CA 1
ATOM 5736 C C . GLU A 1 740 ? -4.426 -3.192 -13.931 1.00 32.93 741 GLU A C 1
ATOM 5737 O O . GLU A 1 740 ? -5.521 -3.489 -14.416 1.00 34.94 741 GLU A O 1
ATOM 5743 N N . ASP A 1 741 ? -3.721 -2.129 -14.324 1.00 32.98 742 ASP A N 1
ATOM 5744 C CA . ASP A 1 741 ? -4.213 -1.199 -15.342 1.00 33.25 742 ASP A CA 1
ATOM 5745 C C . ASP A 1 741 ? -3.693 -1.532 -16.736 1.00 39.02 742 ASP A C 1
ATOM 5746 O O . ASP A 1 741 ? -2.855 -2.419 -16.905 1.00 37.29 742 ASP A O 1
ATOM 5751 N N . LYS A 1 742 ? -4.198 -0.809 -17.733 1.00 43.91 743 LYS A N 1
ATOM 5752 C CA . LYS A 1 742 ? -3.747 -0.982 -19.112 1.00 44.37 743 LYS A CA 1
ATOM 5753 C C . LYS A 1 742 ? -2.420 -0.231 -19.209 1.00 45.49 743 LYS A C 1
ATOM 5754 O O . LYS A 1 742 ? -2.234 0.800 -18.557 1.00 46.68 743 LYS A O 1
ATOM 5760 N N . SER A 1 743 ? -1.488 -0.747 -19.995 1.00 40.39 744 SER A N 1
ATOM 5761 C CA . SER A 1 743 ? -0.220 -0.067 -20.147 1.00 49.09 744 SER A CA 1
ATOM 5762 C C . SER A 1 743 ? -0.151 0.391 -21.593 1.00 53.07 744 SER A C 1
ATOM 5763 O O . SER A 1 743 ? -0.873 -0.129 -22.442 1.00 54.49 744 SER A O 1
ATOM 5766 N N . LEU A 1 744 ? 0.693 1.379 -21.868 1.00 55.75 745 LEU A N 1
ATOM 5767 C CA . LEU A 1 744 ? 0.836 1.901 -23.223 1.00 57.04 745 LEU A CA 1
ATOM 5768 C C . LEU A 1 744 ? 1.578 0.923 -24.116 1.00 54.94 745 LEU A C 1
ATOM 5769 O O . LEU A 1 744 ? 1.497 1.002 -25.340 1.00 58.20 745 LEU A O 1
ATOM 5774 N N . SER A 1 745 ? 2.299 -0.005 -23.500 1.00 53.02 746 SER A N 1
ATOM 5775 C CA . SER A 1 745 ? 3.064 -0.997 -24.248 1.00 49.96 746 SER A CA 1
ATOM 5776 C C . SER A 1 745 ? 2.155 -2.106 -24.780 1.00 48.23 746 SER A C 1
ATOM 5777 O O . SER A 1 745 ? 2.627 -3.119 -25.298 1.00 46.44 746 SER A O 1
ATOM 5780 N N . GLY A 1 746 ? 0.848 -1.907 -24.657 1.00 45.26 747 GLY A N 1
ATOM 5781 C CA . GLY A 1 746 ? -0.094 -2.907 -25.121 1.00 46.28 747 GLY A CA 1
ATOM 5782 C C . GLY A 1 746 ? -0.306 -3.905 -24.014 1.00 48.65 747 GLY A C 1
ATOM 5783 O O . GLY A 1 746 ? -0.391 -5.115 -24.234 1.00 49.85 747 GLY A O 1
ATOM 5784 N N . GLY A 1 747 ? -0.383 -3.374 -22.803 1.00 49.92 748 GLY A N 1
ATOM 5785 C CA . GLY A 1 747 ? -0.569 -4.227 -21.665 1.00 45.81 748 GLY A CA 1
ATOM 5786 C C . GLY A 1 747 ? -2.043 -4.436 -21.581 1.00 42.92 748 GLY A C 1
ATOM 5787 O O . GLY A 1 747 ? -2.845 -3.732 -22.206 1.00 48.68 748 GLY A O 1
ATOM 5788 N N . ALA A 1 748 ? -2.446 -5.451 -20.861 1.00 41.93 749 ALA A N 1
ATOM 5789 C CA . ALA A 1 748 ? -3.852 -5.538 -20.758 1.00 43.22 749 ALA A CA 1
ATOM 5790 C C . ALA A 1 748 ? -4.080 -5.117 -19.368 1.00 43.32 749 ALA A C 1
ATOM 5791 O O . ALA A 1 748 ? -3.175 -4.803 -18.605 1.00 52.28 749 ALA A O 1
ATOM 5793 N N . SER A 1 749 ? -5.321 -5.159 -19.007 1.00 38.03 750 SER A N 1
ATOM 5794 C CA . SER A 1 749 ? -5.590 -4.780 -17.702 1.00 34.09 750 SER A CA 1
ATOM 5795 C C . SER A 1 749 ? -6.133 -6.059 -17.136 1.00 32.15 750 SER A C 1
ATOM 5796 O O . SER A 1 749 ? -6.630 -6.923 -17.854 1.00 35.27 750 SER A O 1
ATOM 5799 N N . TYR A 1 750 ? -5.915 -6.217 -15.852 1.00 32.88 751 TYR A N 1
ATOM 5800 C CA . TYR A 1 750 ? -6.330 -7.403 -15.207 1.00 34.86 751 TYR A CA 1
ATOM 5801 C C . TYR A 1 750 ? -7.707 -7.853 -15.654 1.00 35.62 751 TYR A C 1
ATOM 5802 O O . TYR A 1 750 ? -7.853 -8.937 -16.204 1.00 29.40 751 TYR A O 1
ATOM 5811 N N . VAL A 1 751 ? -8.710 -7.018 -15.425 1.00 36.30 752 VAL A N 1
ATOM 5812 C CA . VAL A 1 751 ? -10.067 -7.365 -15.798 1.00 37.01 752 VAL A CA 1
ATOM 5813 C C . VAL A 1 751 ? -10.166 -7.911 -17.217 1.00 40.48 752 VAL A C 1
ATOM 5814 O O . VAL A 1 751 ? -10.738 -8.986 -17.437 1.00 35.62 752 VAL A O 1
ATOM 5818 N N . ASP A 1 752 ? -9.600 -7.187 -18.176 1.00 37.97 753 ASP A N 1
ATOM 5819 C CA . ASP A 1 752 ? -9.661 -7.625 -19.562 1.00 38.03 753 ASP A CA 1
ATOM 5820 C C . ASP A 1 752 ? -8.802 -8.859 -19.786 1.00 41.13 753 ASP A C 1
ATOM 5821 O O . ASP A 1 752 ? -9.058 -9.655 -20.699 1.00 37.44 753 ASP A O 1
ATOM 5826 N N . PHE A 1 753 ? -7.774 -9.017 -18.962 1.00 31.16 754 PHE A N 1
ATOM 5827 C CA . PHE A 1 753 ? -6.904 -10.170 -19.094 1.00 30.76 754 PHE A CA 1
ATOM 5828 C C . PHE A 1 753 ? -7.671 -11.410 -18.639 1.00 31.53 754 PHE A C 1
ATOM 5829 O O . PHE A 1 753 ? -7.513 -12.487 -19.213 1.00 33.16 754 PHE A O 1
ATOM 5837 N N . LEU A 1 754 ? -8.483 -11.250 -17.598 1.00 22.72 755 LEU A N 1
ATOM 5838 C CA . LEU A 1 754 ? -9.283 -12.350 -17.063 1.00 31.43 755 LEU A CA 1
ATOM 5839 C C . LEU A 1 754 ? -10.252 -12.814 -18.137 1.00 35.87 755 LEU A C 1
ATOM 5840 O O . LEU A 1 754 ? -10.323 -14.003 -18.451 1.00 35.03 755 LEU A O 1
ATOM 5845 N N . CYS A 1 755 ? -10.996 -11.856 -18.686 1.00 35.79 756 CYS A N 1
ATOM 5846 C CA . CYS A 1 755 ? -11.972 -12.122 -19.733 1.00 39.93 756 CYS A CA 1
ATOM 5847 C C . CYS A 1 755 ? -11.318 -12.919 -20.849 1.00 35.64 756 CYS A C 1
ATOM 5848 O O . CYS A 1 755 ? -11.884 -13.886 -21.341 1.00 42.01 756 CYS A O 1
ATOM 5851 N N . HIS A 1 756 ? -10.115 -12.516 -21.229 1.00 37.75 757 HIS A N 1
ATOM 5852 C CA . HIS A 1 756 ? -9.375 -13.183 -22.296 1.00 44.49 757 HIS A CA 1
ATOM 5853 C C . HIS A 1 756 ? -8.925 -14.591 -21.908 1.00 46.49 757 HIS A C 1
ATOM 5854 O O . HIS A 1 756 ? -8.997 -15.517 -22.716 1.00 48.10 757 HIS A O 1
ATOM 5861 N N . MET A 1 757 ? -8.452 -14.742 -20.673 1.00 48.75 758 MET A N 1
ATOM 5862 C CA . MET A 1 757 ? -7.990 -16.033 -20.170 1.00 44.93 758 MET A CA 1
ATOM 5863 C C . MET A 1 757 ? -9.207 -16.948 -20.093 1.00 47.22 758 MET A C 1
ATOM 5864 O O . MET A 1 757 ? -9.128 -18.142 -20.394 1.00 44.53 758 MET A O 1
ATOM 5869 N N . HIS A 1 758 ? -10.341 -16.373 -19.707 1.00 41.01 759 HIS A N 1
ATOM 5870 C CA . HIS A 1 758 ? -11.562 -17.146 -19.602 1.00 43.73 759 HIS A CA 1
ATOM 5871 C C . HIS A 1 758 ? -11.946 -17.742 -20.944 1.00 45.85 759 HIS A C 1
ATOM 5872 O O . HIS A 1 758 ? -12.420 -18.874 -21.016 1.00 45.57 759 HIS A O 1
ATOM 5879 N N . LYS A 1 759 ? -11.741 -16.975 -22.007 1.00 47.04 760 LYS A N 1
ATOM 5880 C CA . LYS A 1 759 ? -12.065 -17.447 -23.343 1.00 51.36 760 LYS A CA 1
ATOM 5881 C C . LYS A 1 759 ? -10.982 -18.384 -23.865 1.00 49.65 760 LYS A C 1
ATOM 5882 O O . LYS A 1 759 ? -11.251 -19.247 -24.697 1.00 53.33 760 LYS A O 1
ATOM 5888 N N . GLU A 1 760 ? -9.760 -18.221 -23.371 1.00 47.19 761 GLU A N 1
ATOM 5889 C CA . GLU A 1 760 ? -8.662 -19.075 -23.794 1.00 47.35 761 GLU A CA 1
ATOM 5890 C C . GLU A 1 760 ? -8.919 -20.493 -23.274 1.00 45.02 761 GLU A C 1
ATOM 5891 O O . GLU A 1 760 ? -8.675 -21.473 -23.971 1.00 48.74 761 GLU A O 1
ATOM 5897 N N . ILE A 1 761 ? -9.417 -20.590 -22.047 1.00 44.35 762 ILE A N 1
ATOM 5898 C CA . ILE A 1 761 ? -9.727 -21.874 -21.429 1.00 45.36 762 ILE A CA 1
ATOM 5899 C C . ILE A 1 761 ? -10.925 -22.490 -22.136 1.00 48.23 762 ILE A C 1
ATOM 5900 O O . ILE A 1 761 ? -11.116 -23.706 -22.133 1.00 52.04 762 ILE A O 1
ATOM 5905 N N . ARG A 1 762 ? -11.728 -21.631 -22.745 1.00 48.21 763 ARG A N 1
ATOM 5906 C CA . ARG A 1 762 ? -12.909 -22.054 -23.476 1.00 50.58 763 ARG A CA 1
ATOM 5907 C C . ARG A 1 762 ? -12.467 -22.788 -24.744 1.00 50.25 763 ARG A C 1
ATOM 5908 O O . ARG A 1 762 ? -12.959 -23.873 -25.047 1.00 50.02 763 ARG A O 1
ATOM 5916 N N . GLN A 1 763 ? -11.517 -22.201 -25.464 1.00 46.89 764 GLN A N 1
ATOM 5917 C CA . GLN A 1 763 ? -11.011 -22.789 -26.701 1.00 54.90 764 GLN A CA 1
ATOM 5918 C C . GLN A 1 763 ? -10.323 -24.133 -26.485 1.00 52.76 764 GLN A C 1
ATOM 5919 O O . GLN A 1 763 ? -10.126 -24.893 -27.430 1.00 59.08 764 GLN A O 1
ATOM 5925 N N . LEU A 1 764 ? -9.946 -24.422 -25.246 1.00 53.12 765 LEU A N 1
ATOM 5926 C CA . LEU A 1 764 ? -9.286 -25.688 -24.937 1.00 50.74 765 LEU A CA 1
ATOM 5927 C C . LEU A 1 764 ? -10.333 -26.775 -24.691 1.00 48.31 765 LEU A C 1
ATOM 5928 O O . LEU A 1 764 ? -10.070 -27.962 -24.901 1.00 41.07 765 LEU A O 1
ATOM 5933 N N . LEU A 1 765 ? -11.522 -26.352 -24.264 1.00 43.40 766 LEU A N 1
ATOM 5934 C CA . LEU A 1 765 ? -12.622 -27.269 -23.987 1.00 40.13 766 LEU A CA 1
ATOM 5935 C C . LEU A 1 765 ? -13.786 -27.116 -24.981 1.00 38.21 766 LEU A C 1
ATOM 5936 O O . LEU A 1 765 ? -14.897 -27.569 -24.708 1.00 41.84 766 LEU A O 1
ATOM 5941 N N . SER A 1 766 ? -13.527 -26.490 -26.128 1.00 40.95 767 SER A N 1
ATOM 5942 C CA . SER A 1 766 ? -14.556 -26.275 -27.155 1.00 39.54 767 SER A CA 1
ATOM 5943 C C . SER A 1 766 ? -14.078 -26.622 -28.560 1.00 36.66 767 SER A C 1
ATOM 5944 O O . SER A 1 766 ? -12.906 -26.438 -28.898 1.00 30.32 767 SER A O 1
ATOM 5947 N N . THR B 1 14 ? 36.624 20.502 37.017 1.00 93.88 15 THR B N 1
ATOM 5948 C CA . THR B 1 14 ? 35.268 19.896 36.890 1.00 94.37 15 THR B CA 1
ATOM 5949 C C . THR B 1 14 ? 34.749 19.461 38.255 1.00 94.75 15 THR B C 1
ATOM 5950 O O . THR B 1 14 ? 33.553 19.218 38.422 1.00 95.88 15 THR B O 1
ATOM 5954 N N . GLU B 1 15 ? 35.655 19.361 39.228 1.00 94.30 16 GLU B N 1
ATOM 5955 C CA . GLU B 1 15 ? 35.280 18.972 40.585 1.00 92.31 16 GLU B CA 1
ATOM 5956 C C . GLU B 1 15 ? 34.099 19.831 41.034 1.00 88.99 16 GLU B C 1
ATOM 5957 O O . GLU B 1 15 ? 34.028 21.020 40.716 1.00 90.28 16 GLU B O 1
ATOM 5963 N N . PRO B 1 16 ? 33.157 19.239 41.785 1.00 84.36 17 PRO B N 1
ATOM 5964 C CA . PRO B 1 16 ? 31.978 19.962 42.269 1.00 80.03 17 PRO B CA 1
ATOM 5965 C C . PRO B 1 16 ? 32.285 21.363 42.796 1.00 75.88 17 PRO B C 1
ATOM 5966 O O . PRO B 1 16 ? 33.287 21.572 43.484 1.00 73.84 17 PRO B O 1
ATOM 5970 N N . PHE B 1 17 ? 31.433 22.324 42.453 1.00 68.90 18 PHE B N 1
ATOM 5971 C CA . PHE B 1 17 ? 31.607 23.684 42.945 1.00 63.01 18 PHE B CA 1
ATOM 5972 C C . PHE B 1 17 ? 30.613 23.875 44.085 1.00 59.09 18 PHE B C 1
ATOM 5973 O O . PHE B 1 17 ? 29.405 23.961 43.858 1.00 60.67 18 PHE B O 1
ATOM 5981 N N . VAL B 1 18 ? 31.124 23.927 45.309 1.00 57.11 19 VAL B N 1
ATOM 5982 C CA . VAL B 1 18 ? 30.275 24.096 46.479 1.00 57.43 19 VAL B CA 1
ATOM 5983 C C . VAL B 1 18 ? 30.206 25.566 46.891 1.00 57.14 19 VAL B C 1
ATOM 5984 O O . VAL B 1 18 ? 31.231 26.229 47.072 1.00 58.71 19 VAL B O 1
ATOM 5988 N N . THR B 1 19 ? 28.982 26.060 47.042 1.00 53.05 20 THR B N 1
ATOM 5989 C CA . THR B 1 19 ? 28.733 27.453 47.388 1.00 53.89 20 THR B CA 1
ATOM 5990 C C . THR B 1 19 ? 28.756 27.785 48.881 1.00 55.68 20 THR B C 1
ATOM 5991 O O . THR B 1 19 ? 28.028 28.666 49.341 1.00 50.07 20 THR B O 1
ATOM 5995 N N . GLY B 1 20 ? 29.607 27.094 49.631 1.00 56.71 21 GLY B N 1
ATOM 5996 C CA . GLY B 1 20 ? 29.698 27.347 51.056 1.00 57.68 21 GLY B CA 1
ATOM 5997 C C . GLY B 1 20 ? 30.488 28.596 51.406 1.00 59.67 21 GLY B C 1
ATOM 5998 O O . GLY B 1 20 ? 30.014 29.447 52.157 1.00 60.31 21 GLY B O 1
ATOM 5999 N N . VAL B 1 21 ? 31.695 28.710 50.859 1.00 62.30 22 VAL B N 1
ATOM 6000 C CA . VAL B 1 21 ? 32.564 29.853 51.133 1.00 61.42 22 VAL B CA 1
ATOM 6001 C C . VAL B 1 21 ? 31.907 31.171 50.733 1.00 61.69 22 VAL B C 1
ATOM 6002 O O . VAL B 1 21 ? 31.116 31.215 49.795 1.00 62.14 22 VAL B O 1
ATOM 6006 N N . ARG B 1 22 ? 32.249 32.242 51.445 1.00 63.72 23 ARG B N 1
ATOM 6007 C CA . ARG B 1 22 ? 31.674 33.559 51.192 1.00 61.84 23 ARG B CA 1
ATOM 6008 C C . ARG B 1 22 ? 31.852 34.061 49.758 1.00 60.58 23 ARG B C 1
ATOM 6009 O O . ARG B 1 22 ? 31.185 33.575 48.844 1.00 72.32 23 ARG B O 1
ATOM 6017 N N . GLY B 1 23 ? 32.735 35.034 49.554 1.00 54.17 24 GLY B N 1
ATOM 6018 C CA . GLY B 1 23 ? 32.949 35.567 48.215 1.00 47.94 24 GLY B CA 1
ATOM 6019 C C . GLY B 1 23 ? 33.827 34.710 47.310 1.00 45.64 24 GLY B C 1
ATOM 6020 O O . GLY B 1 23 ? 34.900 35.139 46.880 1.00 48.22 24 GLY B O 1
ATOM 6021 N N . GLN B 1 24 ? 33.364 33.502 47.010 1.00 39.62 25 GLN B N 1
ATOM 6022 C CA . GLN B 1 24 ? 34.113 32.580 46.162 1.00 43.66 25 GLN B CA 1
ATOM 6023 C C . GLN B 1 24 ? 33.765 32.747 44.690 1.00 39.55 25 GLN B C 1
ATOM 6024 O O . GLN B 1 24 ? 32.604 32.630 44.299 1.00 41.89 25 GLN B O 1
ATOM 6030 N N . VAL B 1 25 ? 34.780 33.029 43.881 1.00 41.17 26 VAL B N 1
ATOM 6031 C CA . VAL B 1 25 ? 34.603 33.207 42.446 1.00 39.30 26 VAL B CA 1
ATOM 6032 C C . VAL B 1 25 ? 34.331 31.836 41.824 1.00 40.72 26 VAL B C 1
ATOM 6033 O O . VAL B 1 25 ? 35.060 30.869 42.067 1.00 41.90 26 VAL B O 1
ATOM 6037 N N . PRO B 1 26 ? 33.257 31.730 41.028 1.00 37.14 27 PRO B N 1
ATOM 6038 C CA . PRO B 1 26 ? 32.889 30.468 40.380 1.00 35.99 27 PRO B CA 1
ATOM 6039 C C . PRO B 1 26 ? 33.691 30.200 39.111 1.00 34.82 27 PRO B C 1
ATOM 6040 O O . PRO B 1 26 ? 34.388 31.079 38.604 1.00 36.20 27 PRO B O 1
ATOM 6044 N N . PRO B 1 27 ? 33.608 28.970 38.586 1.00 38.68 28 PRO B N 1
ATOM 6045 C CA . PRO B 1 27 ? 34.330 28.594 37.366 1.00 38.92 28 PRO B CA 1
ATOM 6046 C C . PRO B 1 27 ? 33.878 29.409 36.161 1.00 38.26 28 PRO B C 1
ATOM 6047 O O . PRO B 1 27 ? 32.806 30.015 36.181 1.00 42.32 28 PRO B O 1
ATOM 6051 N N . LEU B 1 28 ? 34.699 29.425 35.114 1.00 39.22 29 LEU B N 1
ATOM 6052 C CA . LEU B 1 28 ? 34.357 30.158 33.901 1.00 42.97 29 LEU B CA 1
ATOM 6053 C C . LEU B 1 28 ? 33.068 29.573 33.310 1.00 41.10 29 LEU B C 1
ATOM 6054 O O . LEU B 1 28 ? 32.684 28.441 33.625 1.00 35.28 29 LEU B O 1
ATOM 6059 N N . VAL B 1 29 ? 32.401 30.338 32.455 1.00 37.02 30 VAL B N 1
ATOM 6060 C CA . VAL B 1 29 ? 31.179 29.846 31.828 1.00 38.15 30 VAL B CA 1
ATOM 6061 C C . VAL B 1 29 ? 31.540 28.863 30.721 1.00 36.34 30 VAL B C 1
ATOM 6062 O O . VAL B 1 29 ? 30.693 28.099 30.266 1.00 36.14 30 VAL B O 1
ATOM 6066 N N . THR B 1 30 ? 32.804 28.888 30.296 1.00 36.44 31 THR B N 1
ATOM 6067 C CA . THR B 1 30 ? 33.286 27.994 29.249 1.00 37.50 31 THR B CA 1
ATOM 6068 C C . THR B 1 30 ? 33.675 26.633 29.824 1.00 42.05 31 THR B C 1
ATOM 6069 O O . THR B 1 30 ? 34.115 25.750 29.096 1.00 37.73 31 THR B O 1
ATOM 6073 N N . THR B 1 31 ? 33.492 26.471 31.132 1.00 41.62 32 THR B N 1
ATOM 6074 C CA . THR B 1 31 ? 33.831 25.232 31.829 1.00 45.66 32 THR B CA 1
ATOM 6075 C C . THR B 1 31 ? 32.601 24.426 32.237 1.00 50.83 32 THR B C 1
ATOM 6076 O O . THR B 1 31 ? 31.646 24.978 32.784 1.00 50.39 32 THR B O 1
ATOM 6080 N N . ASN B 1 32 ? 32.617 23.122 31.977 1.00 52.37 33 ASN B N 1
ATOM 6081 C CA . ASN B 1 32 ? 31.498 22.285 32.382 1.00 54.75 33 ASN B CA 1
ATOM 6082 C C . ASN B 1 32 ? 31.747 21.842 33.817 1.00 56.05 33 ASN B C 1
ATOM 6083 O O . ASN B 1 32 ? 32.804 21.290 34.132 1.00 58.30 33 ASN B O 1
ATOM 6088 N N . PHE B 1 33 ? 30.772 22.100 34.683 1.00 54.62 34 PHE B N 1
ATOM 6089 C CA . PHE B 1 33 ? 30.874 21.748 36.092 1.00 54.52 34 PHE B CA 1
ATOM 6090 C C . PHE B 1 33 ? 29.492 21.616 36.727 1.00 56.01 34 PHE B C 1
ATOM 6091 O O . PHE B 1 33 ? 28.500 22.120 36.199 1.00 54.21 34 PHE B O 1
ATOM 6099 N N . LEU B 1 34 ? 29.435 20.931 37.862 1.00 56.12 35 LEU B N 1
ATOM 6100 C CA . LEU B 1 34 ? 28.185 20.754 38.576 1.00 58.61 35 LEU B CA 1
ATOM 6101 C C . LEU B 1 34 ? 28.246 21.562 39.860 1.00 56.95 35 LEU B C 1
ATOM 6102 O O . LEU B 1 34 ? 29.323 21.770 40.420 1.00 59.24 35 LEU B O 1
ATOM 6107 N N . VAL B 1 35 ? 27.089 22.015 40.326 1.00 54.44 36 VAL B N 1
ATOM 6108 C CA . VAL B 1 35 ? 27.027 22.825 41.535 1.00 53.66 36 VAL B CA 1
ATOM 6109 C C . VAL B 1 35 ? 26.233 22.174 42.652 1.00 51.39 36 VAL B C 1
ATOM 6110 O O . VAL B 1 35 ? 25.253 21.475 42.408 1.00 54.21 36 VAL B O 1
ATOM 6114 N N . LYS B 1 36 ? 26.676 22.404 43.881 1.00 52.78 37 LYS B N 1
ATOM 6115 C CA . LYS B 1 36 ? 25.995 21.898 45.065 1.00 54.96 37 LYS B CA 1
ATOM 6116 C C . LYS B 1 36 ? 25.782 23.120 45.952 1.00 52.74 37 LYS B C 1
ATOM 6117 O O . LYS B 1 36 ? 26.747 23.756 46.382 1.00 45.92 37 LYS B O 1
ATOM 6123 N N . ASP B 1 37 ? 24.520 23.460 46.205 1.00 52.15 38 ASP B N 1
ATOM 6124 C CA . ASP B 1 37 ? 24.196 24.628 47.021 1.00 55.74 38 ASP B CA 1
ATOM 6125 C C . ASP B 1 37 ? 24.995 24.589 48.324 1.00 58.68 38 ASP B C 1
ATOM 6126 O O . ASP B 1 37 ? 26.163 24.980 48.352 1.00 63.82 38 ASP B O 1
ATOM 6131 N N . GLN B 1 38 ? 24.375 24.125 49.402 1.00 56.07 39 GLN B N 1
ATOM 6132 C CA . GLN B 1 38 ? 25.075 24.036 50.679 1.00 60.11 39 GLN B CA 1
ATOM 6133 C C . GLN B 1 38 ? 25.509 25.395 51.242 1.00 57.93 39 GLN B C 1
ATOM 6134 O O . GLN B 1 38 ? 26.298 25.453 52.186 1.00 58.94 39 GLN B O 1
ATOM 6140 N N . GLY B 1 39 ? 25.004 26.489 50.680 1.00 58.44 40 GLY B N 1
ATOM 6141 C CA . GLY B 1 39 ? 25.394 27.791 51.196 1.00 56.56 40 GLY B CA 1
ATOM 6142 C C . GLY B 1 39 ? 24.876 29.031 50.486 1.00 53.24 40 GLY B C 1
ATOM 6143 O O . GLY B 1 39 ? 23.991 29.723 50.989 1.00 49.55 40 GLY B O 1
ATOM 6144 N N . ASN B 1 40 ? 25.444 29.332 49.324 1.00 48.88 41 ASN B N 1
ATOM 6145 C CA . ASN B 1 40 ? 25.029 30.505 48.573 1.00 44.30 41 ASN B CA 1
ATOM 6146 C C . ASN B 1 40 ? 24.373 30.116 47.257 1.00 43.83 41 ASN B C 1
ATOM 6147 O O . ASN B 1 40 ? 24.465 28.970 46.814 1.00 34.83 41 ASN B O 1
ATOM 6152 N N . ALA B 1 41 ? 23.703 31.079 46.637 1.00 39.12 42 ALA B N 1
ATOM 6153 C CA . ALA B 1 41 ? 23.029 30.831 45.376 1.00 34.75 42 ALA B CA 1
ATOM 6154 C C . ALA B 1 41 ? 24.041 30.375 44.335 1.00 34.65 42 ALA B C 1
ATOM 6155 O O . ALA B 1 41 ? 25.138 30.929 44.228 1.00 36.36 42 ALA B O 1
ATOM 6157 N N . SER B 1 42 ? 23.663 29.354 43.577 1.00 32.88 43 SER B N 1
ATOM 6158 C CA . SER B 1 42 ? 24.515 28.810 42.533 1.00 33.96 43 SER B CA 1
ATOM 6159 C C . SER B 1 42 ? 24.875 29.892 41.516 1.00 37.51 43 SER B C 1
ATOM 6160 O O . SER B 1 42 ? 24.170 30.896 41.387 1.00 37.39 43 SER B O 1
ATOM 6163 N N . PRO B 1 43 ? 25.985 29.703 40.780 1.00 37.16 44 PRO B N 1
ATOM 6164 C CA . PRO B 1 43 ? 26.390 30.699 39.783 1.00 34.70 44 PRO B CA 1
ATOM 6165 C C . PRO B 1 43 ? 25.384 30.741 38.638 1.00 34.14 44 PRO B C 1
ATOM 6166 O O . PRO B 1 43 ? 25.366 31.691 37.855 1.00 34.91 44 PRO B O 1
ATOM 6170 N N . ARG B 1 44 ? 24.555 29.702 38.546 1.00 28.30 45 ARG B N 1
ATOM 6171 C CA . ARG B 1 44 ? 23.542 29.626 37.500 1.00 28.63 45 ARG B CA 1
ATOM 6172 C C . ARG B 1 44 ? 22.432 30.638 37.776 1.00 29.63 45 ARG B C 1
ATOM 6173 O O . ARG B 1 44 ? 21.700 31.033 36.875 1.00 28.69 45 ARG B O 1
ATOM 6181 N N . TYR B 1 45 ? 22.315 31.060 39.029 1.00 27.18 46 TYR B N 1
ATOM 6182 C CA . TYR B 1 45 ? 21.295 32.032 39.402 1.00 32.07 46 TYR B CA 1
ATOM 6183 C C . TYR B 1 45 ? 21.882 33.438 39.474 1.00 35.94 46 TYR B C 1
ATOM 6184 O O . TYR B 1 45 ? 21.258 34.403 39.024 1.00 36.48 46 TYR B O 1
ATOM 6193 N N . ILE B 1 46 ? 23.081 33.552 40.044 1.00 32.69 47 ILE B N 1
ATOM 6194 C CA . ILE B 1 46 ? 23.738 34.851 40.171 1.00 30.62 47 ILE B CA 1
ATOM 6195 C C . ILE B 1 46 ? 25.240 34.799 39.911 1.00 29.01 47 ILE B C 1
ATOM 6196 O O . ILE B 1 46 ? 25.931 33.895 40.371 1.00 24.55 47 ILE B O 1
ATOM 6201 N N . ARG B 1 47 ? 25.731 35.783 39.166 1.00 30.20 48 ARG B N 1
ATOM 6202 C CA . ARG B 1 47 ? 27.158 35.920 38.882 1.00 33.87 48 ARG B CA 1
ATOM 6203 C C . ARG B 1 47 ? 27.472 37.390 39.079 1.00 33.06 48 ARG B C 1
ATOM 6204 O O . ARG B 1 47 ? 26.738 38.258 38.606 1.00 34.64 48 ARG B O 1
ATOM 6212 N N . CYS B 1 48 ? 28.555 37.673 39.791 1.00 37.14 49 CYS B N 1
ATOM 6213 C CA . CYS B 1 48 ? 28.926 39.052 40.046 1.00 35.40 49 CYS B CA 1
ATOM 6214 C C . CYS B 1 48 ? 30.176 39.412 39.286 1.00 36.30 49 CYS B C 1
ATOM 6215 O O . CYS B 1 48 ? 30.925 38.533 38.867 1.00 34.87 49 CYS B O 1
ATOM 6218 N N . THR B 1 49 ? 30.385 40.714 39.110 1.00 34.50 50 THR B N 1
ATOM 6219 C CA . THR B 1 49 ? 31.557 41.225 38.420 1.00 36.69 50 THR B CA 1
ATOM 6220 C C . THR B 1 49 ? 32.759 41.141 39.370 1.00 40.36 50 THR B C 1
ATOM 6221 O O . THR B 1 49 ? 33.904 41.056 38.934 1.00 35.56 50 THR B O 1
ATOM 6225 N N . SER B 1 50 ? 32.486 41.164 40.673 1.00 40.29 51 SER B N 1
ATOM 6226 C CA . SER B 1 50 ? 33.539 41.074 41.681 1.00 38.83 51 SER B CA 1
ATOM 6227 C C . SER B 1 50 ? 32.964 40.494 42.960 1.00 36.68 51 SER B C 1
ATOM 6228 O O . SER B 1 50 ? 31.936 40.958 43.454 1.00 34.27 51 SER B O 1
ATOM 6231 N N . TYR B 1 51 ? 33.637 39.482 43.495 1.00 35.29 52 TYR B N 1
ATOM 6232 C CA . TYR B 1 51 ? 33.193 38.822 44.711 1.00 36.89 52 TYR B CA 1
ATOM 6233 C C . TYR B 1 51 ? 33.802 39.377 45.993 1.00 37.82 52 TYR B C 1
ATOM 6234 O O . TYR B 1 51 ? 33.502 38.888 47.087 1.00 35.38 52 TYR B O 1
ATOM 6243 N N . ASN B 1 52 ? 34.656 40.390 45.859 1.00 39.93 53 ASN B N 1
ATOM 6244 C CA . ASN B 1 52 ? 35.269 41.023 47.023 1.00 42.36 53 ASN B CA 1
ATOM 6245 C C . ASN B 1 52 ? 35.151 42.535 46.845 1.00 44.57 53 ASN B C 1
ATOM 6246 O O . ASN B 1 52 ? 36.070 43.213 46.362 1.00 39.13 53 ASN B O 1
ATOM 6251 N N . ILE B 1 53 ? 33.988 43.035 47.244 1.00 44.61 54 ILE B N 1
ATOM 6252 C CA . ILE B 1 53 ? 33.618 44.440 47.160 1.00 47.40 54 ILE B CA 1
ATOM 6253 C C . ILE B 1 53 ? 34.527 45.386 47.943 1.00 45.09 54 ILE B C 1
ATOM 6254 O O . ILE B 1 53 ? 34.986 45.064 49.038 1.00 43.36 54 ILE B O 1
ATOM 6259 N N . PRO B 1 54 ? 34.814 46.565 47.374 1.00 44.48 55 PRO B N 1
ATOM 6260 C CA . PRO B 1 54 ? 35.670 47.518 48.080 1.00 49.07 55 PRO B CA 1
ATOM 6261 C C . PRO B 1 54 ? 34.827 48.151 49.181 1.00 52.73 55 PRO B C 1
ATOM 6262 O O . PRO B 1 54 ? 33.653 48.451 48.970 1.00 51.88 55 PRO B O 1
ATOM 6266 N N . CYS B 1 55 ? 35.423 48.346 50.352 1.00 56.59 56 CYS B N 1
ATOM 6267 C CA . CYS B 1 55 ? 34.707 48.907 51.490 1.00 56.63 56 CYS B CA 1
ATOM 6268 C C . CYS B 1 55 ? 34.174 50.327 51.376 1.00 54.95 56 CYS B C 1
ATOM 6269 O O . CYS B 1 55 ? 33.105 50.625 51.905 1.00 61.26 56 CYS B O 1
ATOM 6272 N N . THR B 1 56 ? 34.891 51.206 50.693 1.00 57.31 57 THR B N 1
ATOM 6273 C CA . THR B 1 56 ? 34.439 52.589 50.594 1.00 57.34 57 THR B CA 1
ATOM 6274 C C . THR B 1 56 ? 34.170 53.070 49.180 1.00 59.56 57 THR B C 1
ATOM 6275 O O . THR B 1 56 ? 34.668 52.500 48.210 1.00 61.07 57 THR B O 1
ATOM 6279 N N . SER B 1 57 ? 33.379 54.131 49.076 1.00 57.30 58 SER B N 1
ATOM 6280 C CA . SER B 1 57 ? 33.039 54.698 47.784 1.00 56.70 58 SER B CA 1
ATOM 6281 C C . SER B 1 57 ? 34.273 55.258 47.093 1.00 59.93 58 SER B C 1
ATOM 6282 O O . SER B 1 57 ? 34.456 55.067 45.890 1.00 63.48 58 SER B O 1
ATOM 6285 N N . ASP B 1 58 ? 35.120 55.951 47.848 1.00 58.71 59 ASP B N 1
ATOM 6286 C CA . ASP B 1 58 ? 36.324 56.535 47.268 1.00 60.95 59 ASP B CA 1
ATOM 6287 C C . ASP B 1 58 ? 37.277 55.467 46.744 1.00 60.07 59 ASP B C 1
ATOM 6288 O O . ASP B 1 58 ? 38.027 55.704 45.799 1.00 58.85 59 ASP B O 1
ATOM 6293 N N . MET B 1 59 ? 37.253 54.291 47.360 1.00 55.23 60 MET B N 1
ATOM 6294 C CA . MET B 1 59 ? 38.103 53.205 46.905 1.00 55.35 60 MET B CA 1
ATOM 6295 C C . MET B 1 59 ? 37.532 52.704 45.583 1.00 56.81 60 MET B C 1
ATOM 6296 O O . MET B 1 59 ? 38.264 52.467 44.623 1.00 56.18 60 MET B O 1
ATOM 6301 N N . ALA B 1 60 ? 36.212 52.556 45.545 1.00 55.01 61 ALA B N 1
ATOM 6302 C CA . ALA B 1 60 ? 35.522 52.085 44.354 1.00 58.82 61 ALA B CA 1
ATOM 6303 C C . ALA B 1 60 ? 35.771 53.010 43.167 1.00 60.12 61 ALA B C 1
ATOM 6304 O O . ALA B 1 60 ? 35.776 52.565 42.020 1.00 59.38 61 ALA B O 1
ATOM 6306 N N . LYS B 1 61 ? 35.969 54.297 43.442 1.00 65.06 62 LYS B N 1
ATOM 6307 C CA . LYS B 1 61 ? 36.230 55.268 42.384 1.00 65.44 62 LYS B CA 1
ATOM 6308 C C . LYS B 1 61 ? 37.687 55.144 41.964 1.00 66.02 62 LYS B C 1
ATOM 6309 O O . LYS B 1 61 ? 38.062 55.558 40.866 1.00 62.71 62 LYS B O 1
ATOM 6315 N N . GLN B 1 62 ? 38.501 54.569 42.847 1.00 65.03 63 GLN B N 1
ATOM 6316 C CA . GLN B 1 62 ? 39.916 54.355 42.564 1.00 66.69 63 GLN B CA 1
ATOM 6317 C C . GLN B 1 62 ? 40.019 53.259 41.503 1.00 67.63 63 GLN B C 1
ATOM 6318 O O . GLN B 1 62 ? 40.525 53.491 40.404 1.00 69.29 63 GLN B O 1
ATOM 6324 N N . ALA B 1 63 ? 39.518 52.073 41.839 1.00 62.20 64 ALA B N 1
ATOM 6325 C CA . ALA B 1 63 ? 39.552 50.924 40.936 1.00 60.21 64 ALA B CA 1
ATOM 6326 C C . ALA B 1 63 ? 38.642 51.059 39.711 1.00 59.88 64 ALA B C 1
ATOM 6327 O O . ALA B 1 63 ? 38.929 50.494 38.655 1.00 60.20 64 ALA B O 1
ATOM 6329 N N . GLN B 1 64 ? 37.547 51.800 39.853 1.00 53.47 65 GLN B N 1
ATOM 6330 C CA . GLN B 1 64 ? 36.603 51.993 38.756 1.00 46.31 65 GLN B CA 1
ATOM 6331 C C . GLN B 1 64 ? 36.010 50.679 38.257 1.00 45.39 65 GLN B C 1
ATOM 6332 O O . GLN B 1 64 ? 35.595 50.572 37.102 1.00 42.07 65 GLN B O 1
ATOM 6338 N N . VAL B 1 65 ? 35.969 49.682 39.132 1.00 38.41 66 VAL B N 1
ATOM 6339 C CA . VAL B 1 65 ? 35.415 48.387 38.773 1.00 37.42 66 VAL B CA 1
ATOM 6340 C C . VAL B 1 65 ? 33.931 48.345 39.107 1.00 39.02 66 VAL B C 1
ATOM 6341 O O . VAL B 1 65 ? 33.547 48.272 40.281 1.00 38.55 66 VAL B O 1
ATOM 6345 N N . PRO B 1 66 ? 33.072 48.384 38.079 1.00 37.12 67 PRO B N 1
ATOM 6346 C CA . PRO B 1 66 ? 31.630 48.344 38.339 1.00 36.48 67 PRO B CA 1
ATOM 6347 C C . PRO B 1 66 ? 31.258 47.076 39.111 1.00 32.97 67 PRO B C 1
ATOM 6348 O O . PRO B 1 66 ? 31.753 45.989 38.816 1.00 35.37 67 PRO B O 1
ATOM 6352 N N . LEU B 1 67 ? 30.411 47.223 40.118 1.00 33.09 68 LEU B N 1
ATOM 6353 C CA . LEU B 1 67 ? 29.981 46.077 40.915 1.00 39.96 68 LEU B CA 1
ATOM 6354 C C . LEU B 1 67 ? 28.576 45.735 40.442 1.00 38.66 68 LEU B C 1
ATOM 6355 O O . LEU B 1 67 ? 27.649 46.532 40.605 1.00 35.12 68 LEU B O 1
ATOM 6360 N N . ALA B 1 68 ? 28.409 44.558 39.850 1.00 36.08 69 ALA B N 1
ATOM 6361 C CA . ALA B 1 68 ? 27.092 44.189 39.348 1.00 34.01 69 ALA B CA 1
ATOM 6362 C C . ALA B 1 68 ? 26.756 42.716 39.442 1.00 34.70 69 ALA B C 1
ATOM 6363 O O . ALA B 1 68 ? 27.632 41.846 39.525 1.00 32.86 69 ALA B O 1
ATOM 6365 N N . ALA B 1 69 ? 25.459 42.445 39.432 1.00 27.27 70 ALA B N 1
ATOM 6366 C CA . ALA B 1 69 ? 24.988 41.084 39.503 1.00 30.25 70 ALA B CA 1
ATOM 6367 C C . ALA B 1 69 ? 24.118 40.778 38.293 1.00 27.34 70 ALA B C 1
ATOM 6368 O O . ALA B 1 69 ? 23.231 41.560 37.935 1.00 24.18 70 ALA B O 1
ATOM 6370 N N . VAL B 1 70 ? 24.413 39.652 37.651 1.00 29.80 71 VAL B N 1
ATOM 6371 C CA . VAL B 1 70 ? 23.641 39.169 36.515 1.00 33.98 71 VAL B CA 1
ATOM 6372 C C . VAL B 1 70 ? 22.865 38.015 37.143 1.00 31.27 71 VAL B C 1
ATOM 6373 O O . VAL B 1 70 ? 23.448 37.011 37.548 1.00 33.46 71 VAL B O 1
ATOM 6377 N N . ILE B 1 71 ? 21.550 38.176 37.238 1.00 34.69 72 ILE B N 1
ATOM 6378 C CA . ILE B 1 71 ? 20.700 37.187 37.888 1.00 35.14 72 ILE B CA 1
ATOM 6379 C C . ILE B 1 71 ? 19.704 36.456 36.990 1.00 34.76 72 ILE B C 1
ATOM 6380 O O . ILE B 1 71 ? 18.980 37.076 36.218 1.00 41.72 72 ILE B O 1
ATOM 6385 N N . LYS B 1 72 ? 19.679 35.130 37.091 1.00 38.13 73 LYS B N 1
ATOM 6386 C CA . LYS B 1 72 ? 18.755 34.312 36.306 1.00 34.39 73 LYS B CA 1
ATOM 6387 C C . LYS B 1 72 ? 17.828 33.647 37.319 1.00 31.71 73 LYS B C 1
ATOM 6388 O O . LYS B 1 72 ? 17.973 32.472 37.641 1.00 26.79 73 LYS B O 1
ATOM 6394 N N . PRO B 1 73 ? 16.854 34.407 37.832 1.00 33.07 74 PRO B N 1
ATOM 6395 C CA . PRO B 1 73 ? 15.870 33.966 38.824 1.00 32.50 74 PRO B CA 1
ATOM 6396 C C . PRO B 1 73 ? 15.295 32.567 38.641 1.00 34.46 74 PRO B C 1
ATOM 6397 O O . PRO B 1 73 ? 15.191 31.812 39.610 1.00 35.48 74 PRO B O 1
ATOM 6401 N N . LEU B 1 74 ? 14.911 32.224 37.413 1.00 34.45 75 LEU B N 1
ATOM 6402 C CA . LEU B 1 74 ? 14.332 30.906 37.140 1.00 35.70 75 LEU B CA 1
ATOM 6403 C C . LEU B 1 74 ? 15.246 30.025 36.290 1.00 34.27 75 LEU B C 1
ATOM 6404 O O . LEU B 1 74 ? 14.783 29.154 35.550 1.00 34.23 75 LEU B O 1
ATOM 6409 N N . ALA B 1 75 ? 16.546 30.258 36.403 1.00 31.01 76 ALA B N 1
ATOM 6410 C CA . ALA B 1 75 ? 17.538 29.502 35.649 1.00 32.70 76 ALA B CA 1
ATOM 6411 C C . ALA B 1 75 ? 17.228 28.010 35.566 1.00 36.07 76 ALA B C 1
ATOM 6412 O O . ALA B 1 75 ? 16.833 27.385 36.552 1.00 25.23 76 ALA B O 1
ATOM 6414 N N . ARG B 1 76 ? 17.393 27.448 34.374 1.00 44.24 77 ARG B N 1
ATOM 6415 C CA . ARG B 1 76 ? 17.186 26.019 34.183 1.00 47.96 77 ARG B CA 1
ATOM 6416 C C . ARG B 1 76 ? 18.435 25.357 34.766 1.00 47.99 77 ARG B C 1
ATOM 6417 O O . ARG B 1 76 ? 19.538 25.891 34.642 1.00 46.48 77 ARG B O 1
ATOM 6425 N N . LEU B 1 77 ? 18.264 24.203 35.400 1.00 51.68 78 LEU B N 1
ATOM 6426 C CA . LEU B 1 77 ? 19.384 23.491 36.005 1.00 55.54 78 LEU B CA 1
ATOM 6427 C C . LEU B 1 77 ? 19.573 22.128 35.351 1.00 61.28 78 LEU B C 1
ATOM 6428 O O . LEU B 1 77 ? 18.624 21.547 34.823 1.00 64.94 78 LEU B O 1
ATOM 6433 N N . PRO B 1 78 ? 20.810 21.606 35.361 1.00 66.33 79 PRO B N 1
ATOM 6434 C CA . PRO B 1 78 ? 21.061 20.292 34.762 1.00 65.39 79 PRO B CA 1
ATOM 6435 C C . PRO B 1 78 ? 20.335 19.278 35.639 1.00 67.17 79 PRO B C 1
ATOM 6436 O O . PRO B 1 78 ? 20.275 19.445 36.857 1.00 69.25 79 PRO B O 1
ATOM 6440 N N . PRO B 1 79 ? 19.781 18.214 35.038 1.00 67.83 80 PRO B N 1
ATOM 6441 C CA . PRO B 1 79 ? 19.055 17.177 35.785 1.00 64.44 80 PRO B CA 1
ATOM 6442 C C . PRO B 1 79 ? 19.725 16.721 37.087 1.00 62.92 80 PRO B C 1
ATOM 6443 O O . PRO B 1 79 ? 19.047 16.304 38.029 1.00 59.53 80 PRO B O 1
ATOM 6447 N N . GLU B 1 80 ? 21.050 16.813 37.139 1.00 60.43 81 GLU B N 1
ATOM 6448 C CA . GLU B 1 80 ? 21.805 16.384 38.309 1.00 58.71 81 GLU B CA 1
ATOM 6449 C C . GLU B 1 80 ? 21.849 17.399 39.443 1.00 58.14 81 GLU B C 1
ATOM 6450 O O . GLU B 1 80 ? 22.395 17.117 40.506 1.00 61.13 81 GLU B O 1
ATOM 6456 N N . GLU B 1 81 ? 21.283 18.581 39.227 1.00 58.78 82 GLU B N 1
ATOM 6457 C CA . GLU B 1 81 ? 21.281 19.612 40.261 1.00 53.98 82 GLU B CA 1
ATOM 6458 C C . GLU B 1 81 ? 19.907 19.804 40.904 1.00 55.76 82 GLU B C 1
ATOM 6459 O O . GLU B 1 81 ? 18.884 19.886 40.223 1.00 52.53 82 GLU B O 1
ATOM 6465 N N . ALA B 1 82 ? 19.898 19.873 42.231 1.00 55.89 83 ALA B N 1
ATOM 6466 C CA . ALA B 1 82 ? 18.665 20.037 42.991 1.00 53.75 83 ALA B CA 1
ATOM 6467 C C . ALA B 1 82 ? 18.003 21.392 42.785 1.00 53.68 83 ALA B C 1
ATOM 6468 O O . ALA B 1 82 ? 18.624 22.437 42.973 1.00 54.87 83 ALA B O 1
ATOM 6470 N N . SER B 1 83 ? 16.732 21.362 42.400 1.00 54.10 84 SER B N 1
ATOM 6471 C CA . SER B 1 83 ? 15.961 22.581 42.192 1.00 57.64 84 SER B CA 1
ATOM 6472 C C . SER B 1 83 ? 15.603 23.193 43.553 1.00 54.42 84 SER B C 1
ATOM 6473 O O . SER B 1 83 ? 15.725 22.537 44.584 1.00 56.16 84 SER B O 1
ATOM 6476 N N . PRO B 1 84 ? 15.168 24.462 43.574 1.00 52.88 85 PRO B N 1
ATOM 6477 C CA . PRO B 1 84 ? 14.813 25.103 44.845 1.00 54.33 85 PRO B CA 1
ATOM 6478 C C . PRO B 1 84 ? 13.686 24.378 45.573 1.00 54.31 85 PRO B C 1
ATOM 6479 O O . PRO B 1 84 ? 12.677 24.021 44.965 1.00 54.68 85 PRO B O 1
ATOM 6483 N N . TYR B 1 85 ? 13.865 24.152 46.871 1.00 52.05 86 TYR B N 1
ATOM 6484 C CA . TYR B 1 85 ? 12.839 23.488 47.671 1.00 56.20 86 TYR B CA 1
ATOM 6485 C C . TYR B 1 85 ? 11.717 24.482 47.984 1.00 53.47 86 TYR B C 1
ATOM 6486 O O . TYR B 1 85 ? 11.951 25.691 48.059 1.00 47.99 86 TYR B O 1
ATOM 6495 N N . VAL B 1 86 ? 10.499 23.975 48.155 1.00 53.04 87 VAL B N 1
ATOM 6496 C CA . VAL B 1 86 ? 9.358 24.833 48.466 1.00 51.48 87 VAL B CA 1
ATOM 6497 C C . VAL B 1 86 ? 9.014 24.764 49.954 1.00 54.34 87 VAL B C 1
ATOM 6498 O O . VAL B 1 86 ? 8.608 23.714 50.457 1.00 56.55 87 VAL B O 1
ATOM 6502 N N . VAL B 1 87 ? 9.183 25.882 50.655 1.00 52.78 88 VAL B N 1
ATOM 6503 C CA . VAL B 1 87 ? 8.891 25.947 52.087 1.00 55.19 88 VAL B CA 1
ATOM 6504 C C . VAL B 1 87 ? 7.475 26.456 52.341 1.00 54.58 88 VAL B C 1
ATOM 6505 O O . VAL B 1 87 ? 6.901 27.147 51.505 1.00 55.78 88 VAL B O 1
ATOM 6509 N N . ASP B 1 88 ? 6.915 26.105 53.493 1.00 58.40 89 ASP B N 1
ATOM 6510 C CA . ASP B 1 88 ? 5.575 26.555 53.861 1.00 63.28 89 ASP B CA 1
ATOM 6511 C C . ASP B 1 88 ? 5.604 27.067 55.298 1.00 64.20 89 ASP B C 1
ATOM 6512 O O . ASP B 1 88 ? 5.431 26.298 56.243 1.00 69.45 89 ASP B O 1
ATOM 6517 N N . HIS B 1 89 ? 5.824 28.366 55.464 1.00 64.91 90 HIS B N 1
ATOM 6518 C CA . HIS B 1 89 ? 5.881 28.955 56.796 1.00 68.41 90 HIS B CA 1
ATOM 6519 C C . HIS B 1 89 ? 4.517 29.066 57.453 1.00 69.00 90 HIS B C 1
ATOM 6520 O O . HIS B 1 89 ? 4.366 29.727 58.480 1.00 75.28 90 HIS B O 1
ATOM 6527 N N . GLY B 1 90 ? 3.525 28.417 56.855 1.00 71.65 91 GLY B N 1
ATOM 6528 C CA . GLY B 1 90 ? 2.186 28.432 57.413 1.00 71.04 91 GLY B CA 1
ATOM 6529 C C . GLY B 1 90 ? 1.315 29.616 57.049 1.00 70.82 91 GLY B C 1
ATOM 6530 O O . GLY B 1 90 ? 1.592 30.346 56.098 1.00 73.76 91 GLY B O 1
ATOM 6531 N N . GLU B 1 91 ? 0.250 29.796 57.822 1.00 69.67 92 GLU B N 1
ATOM 6532 C CA . GLU B 1 91 ? -0.700 30.879 57.615 1.00 69.75 92 GLU B CA 1
ATOM 6533 C C . GLU B 1 91 ? -0.056 32.220 57.936 1.00 68.64 92 GLU B C 1
ATOM 6534 O O . GLU B 1 91 ? -0.486 33.266 57.448 1.00 67.04 92 GLU B O 1
ATOM 6540 N N . SER B 1 92 ? 0.979 32.181 58.765 1.00 65.82 93 SER B N 1
ATOM 6541 C CA . SER B 1 92 ? 1.696 33.388 59.149 1.00 66.52 93 SER B CA 1
ATOM 6542 C C . SER B 1 92 ? 2.445 33.968 57.954 1.00 64.12 93 SER B C 1
ATOM 6543 O O . SER B 1 92 ? 2.799 35.146 57.944 1.00 66.04 93 SER B O 1
ATOM 6546 N N . GLY B 1 93 ? 2.671 33.136 56.943 1.00 58.63 94 GLY B N 1
ATOM 6547 C CA . GLY B 1 93 ? 3.408 33.582 55.778 1.00 51.01 94 GLY B CA 1
ATOM 6548 C C . GLY B 1 93 ? 4.883 33.511 56.119 1.00 49.14 94 GLY B C 1
ATOM 6549 O O . GLY B 1 93 ? 5.234 33.502 57.300 1.00 49.19 94 GLY B O 1
ATOM 6550 N N . PRO B 1 94 ? 5.776 33.473 55.120 1.00 46.29 95 PRO B N 1
ATOM 6551 C CA . PRO B 1 94 ? 7.218 33.400 55.371 1.00 42.61 95 PRO B CA 1
ATOM 6552 C C . PRO B 1 94 ? 7.740 34.470 56.327 1.00 41.81 95 PRO B C 1
ATOM 6553 O O . PRO B 1 94 ? 7.438 35.654 56.179 1.00 39.90 95 PRO B O 1
ATOM 6557 N N . LEU B 1 95 ? 8.531 34.029 57.301 1.00 41.84 96 LEU B N 1
ATOM 6558 C CA . LEU B 1 95 ? 9.125 34.893 58.314 1.00 41.85 96 LEU B CA 1
ATOM 6559 C C . LEU B 1 95 ? 10.103 35.886 57.691 1.00 42.31 96 LEU B C 1
ATOM 6560 O O . LEU B 1 95 ? 10.978 35.506 56.915 1.00 45.62 96 LEU B O 1
ATOM 6565 N N . ARG B 1 96 ? 9.956 37.160 58.041 1.00 44.85 97 ARG B N 1
ATOM 6566 C CA . ARG B 1 96 ? 10.813 38.204 57.489 1.00 47.52 97 ARG B CA 1
ATOM 6567 C C . ARG B 1 96 ? 11.243 39.194 58.561 1.00 46.89 97 ARG B C 1
ATOM 6568 O O . ARG B 1 96 ? 10.609 39.293 59.606 1.00 48.72 97 ARG B O 1
ATOM 6576 N N . CYS B 1 97 ? 12.325 39.922 58.303 1.00 48.62 98 CYS B N 1
ATOM 6577 C CA . CYS B 1 97 ? 12.800 40.906 59.261 1.00 46.14 98 CYS B CA 1
ATOM 6578 C C . CYS B 1 97 ? 11.760 42.004 59.355 1.00 52.02 98 CYS B C 1
ATOM 6579 O O . CYS B 1 97 ? 11.258 42.484 58.336 1.00 47.75 98 CYS B O 1
ATOM 6582 N N . ASN B 1 98 ? 11.456 42.411 60.581 1.00 50.35 99 ASN B N 1
ATOM 6583 C CA . ASN B 1 98 ? 10.456 43.438 60.812 1.00 57.35 99 ASN B CA 1
ATOM 6584 C C . ASN B 1 98 ? 10.877 44.858 60.413 1.00 53.95 99 ASN B C 1
ATOM 6585 O O . ASN B 1 98 ? 10.024 45.731 60.293 1.00 54.01 99 ASN B O 1
ATOM 6590 N N . ARG B 1 99 ? 12.171 45.095 60.191 1.00 52.20 100 ARG B N 1
ATOM 6591 C CA . ARG B 1 99 ? 12.627 46.437 59.819 1.00 52.46 100 ARG B CA 1
ATOM 6592 C C . ARG B 1 99 ? 12.946 46.659 58.344 1.00 52.66 100 ARG B C 1
ATOM 6593 O O . ARG B 1 99 ? 12.523 47.660 57.770 1.00 51.23 100 ARG B O 1
ATOM 6601 N N . CYS B 1 100 ? 13.708 45.749 57.739 1.00 49.96 101 CYS B N 1
ATOM 6602 C CA . CYS B 1 100 ? 14.080 45.882 56.329 1.00 44.07 101 CYS B CA 1
ATOM 6603 C C . CYS B 1 100 ? 13.259 44.948 55.445 1.00 40.70 101 CYS B C 1
ATOM 6604 O O . CYS B 1 100 ? 13.312 45.029 54.215 1.00 38.48 101 CYS B O 1
ATOM 6607 N N . LYS B 1 101 ? 12.520 44.053 56.090 1.00 37.96 102 LYS B N 1
ATOM 6608 C CA . LYS B 1 101 ? 11.659 43.093 55.410 1.00 38.14 102 LYS B CA 1
ATOM 6609 C C . LYS B 1 101 ? 12.378 41.982 54.663 1.00 39.51 102 LYS B C 1
ATOM 6610 O O . LYS B 1 101 ? 11.771 41.305 53.837 1.00 39.94 102 LYS B O 1
ATOM 6616 N N . ALA B 1 102 ? 13.664 41.795 54.940 1.00 34.59 103 ALA B N 1
ATOM 6617 C CA . ALA B 1 102 ? 14.424 40.736 54.283 1.00 37.79 103 ALA B CA 1
ATOM 6618 C C . ALA B 1 102 ? 13.910 39.379 54.757 1.00 35.13 103 ALA B C 1
ATOM 6619 O O . ALA B 1 102 ? 13.561 39.215 55.923 1.00 36.81 103 ALA B O 1
ATOM 6621 N N . TYR B 1 103 ? 13.871 38.410 53.849 1.00 33.51 104 TYR B N 1
ATOM 6622 C CA . TYR B 1 103 ? 13.388 37.068 54.166 1.00 33.75 104 TYR B CA 1
ATOM 6623 C C . TYR B 1 103 ? 14.355 36.221 54.984 1.00 37.34 104 TYR B C 1
ATOM 6624 O O . TYR B 1 103 ? 15.573 36.387 54.894 1.00 34.64 104 TYR B O 1
ATOM 6633 N N . MET B 1 104 ? 13.792 35.312 55.780 1.00 39.41 105 MET B N 1
ATOM 6634 C CA . MET B 1 104 ? 14.579 34.402 56.606 1.00 40.91 105 MET B CA 1
ATOM 6635 C C . MET B 1 104 ? 15.534 33.657 55.695 1.00 41.59 105 MET B C 1
ATOM 6636 O O . MET B 1 104 ? 15.119 33.064 54.706 1.00 38.85 105 MET B O 1
ATOM 6641 N N . CYS B 1 105 ? 16.817 33.686 56.029 1.00 45.32 106 CYS B N 1
ATOM 6642 C CA . CYS B 1 105 ? 17.807 33.017 55.205 1.00 44.36 106 CYS B CA 1
ATOM 6643 C C . CYS B 1 105 ? 18.917 32.421 56.057 1.00 43.71 106 CYS B C 1
ATOM 6644 O O . CYS B 1 105 ? 18.984 32.661 57.262 1.00 48.76 106 CYS B O 1
ATOM 6647 N N . PRO B 1 106 ? 19.808 31.632 55.438 1.00 47.17 107 PRO B N 1
ATOM 6648 C CA . PRO B 1 106 ? 20.919 30.999 56.154 1.00 47.92 107 PRO B CA 1
ATOM 6649 C C . PRO B 1 106 ? 21.797 31.991 56.910 1.00 49.25 107 PRO B C 1
ATOM 6650 O O . PRO B 1 106 ? 22.489 31.626 57.859 1.00 48.29 107 PRO B O 1
ATOM 6654 N N . PHE B 1 107 ? 21.755 33.248 56.495 1.00 45.65 108 PHE B N 1
ATOM 6655 C CA . PHE B 1 107 ? 22.588 34.261 57.119 1.00 52.42 108 PHE B CA 1
ATOM 6656 C C . PHE B 1 107 ? 22.014 35.000 58.326 1.00 53.74 108 PHE B C 1
ATOM 6657 O O . PHE B 1 107 ? 22.658 35.904 58.861 1.00 53.76 108 PHE B O 1
ATOM 6665 N N . MET B 1 108 ? 20.819 34.616 58.766 1.00 50.57 109 MET B N 1
ATOM 6666 C CA . MET B 1 108 ? 20.228 35.253 59.939 1.00 53.04 109 MET B CA 1
ATOM 6667 C C . MET B 1 108 ? 20.880 34.662 61.192 1.00 51.37 109 MET B C 1
ATOM 6668 O O . MET B 1 108 ? 20.932 33.441 61.354 1.00 46.44 109 MET B O 1
ATOM 6673 N N . GLN B 1 109 ? 21.377 35.531 62.069 1.00 50.12 110 GLN B N 1
ATOM 6674 C CA . GLN B 1 109 ? 22.038 35.094 63.299 1.00 55.71 110 GLN B CA 1
ATOM 6675 C C . GLN B 1 109 ? 21.101 34.988 64.488 1.00 53.64 110 GLN B C 1
ATOM 6676 O O . GLN B 1 109 ? 20.748 35.994 65.105 1.00 55.02 110 GLN B O 1
ATOM 6682 N N . PHE B 1 110 ? 20.702 33.764 64.812 1.00 51.35 111 PHE B N 1
ATOM 6683 C CA . PHE B 1 110 ? 19.814 33.544 65.945 1.00 53.71 111 PHE B CA 1
ATOM 6684 C C . PHE B 1 110 ? 20.566 33.779 67.251 1.00 52.94 111 PHE B C 1
ATOM 6685 O O . PHE B 1 110 ? 21.748 33.458 67.367 1.00 50.64 111 PHE B O 1
ATOM 6693 N N . ILE B 1 111 ? 19.874 34.349 68.228 1.00 51.40 112 ILE B N 1
ATOM 6694 C CA . ILE B 1 111 ? 20.483 34.634 69.514 1.00 52.77 112 ILE B CA 1
ATOM 6695 C C . ILE B 1 111 ? 19.539 34.309 70.657 1.00 55.72 112 ILE B C 1
ATOM 6696 O O . ILE B 1 111 ? 18.399 33.892 70.443 1.00 54.19 112 ILE B O 1
ATOM 6701 N N . GLU B 1 112 ? 20.036 34.502 71.874 1.00 58.48 113 GLU B N 1
ATOM 6702 C CA . GLU B 1 112 ? 19.263 34.259 73.083 1.00 61.38 113 GLU B CA 1
ATOM 6703 C C . GLU B 1 112 ? 18.508 32.931 73.053 1.00 59.23 113 GLU B C 1
ATOM 6704 O O . GLU B 1 112 ? 17.285 32.892 73.207 1.00 58.89 113 GLU B O 1
ATOM 6710 N N . GLY B 1 113 ? 19.244 31.846 72.839 1.00 57.33 114 GLY B N 1
ATOM 6711 C CA . GLY B 1 113 ? 18.635 30.526 72.829 1.00 61.99 114 GLY B CA 1
ATOM 6712 C C . GLY B 1 113 ? 17.776 30.168 71.634 1.00 61.09 114 GLY B C 1
ATOM 6713 O O . GLY B 1 113 ? 17.301 29.037 71.532 1.00 61.67 114 GLY B O 1
ATOM 6714 N N . GLY B 1 114 ? 17.565 31.120 70.733 1.00 62.06 115 GLY B N 1
ATOM 6715 C CA . GLY B 1 114 ? 16.760 30.840 69.560 1.00 64.58 115 GLY B CA 1
ATOM 6716 C C . GLY B 1 114 ? 15.357 31.412 69.606 1.00 65.43 115 GLY B C 1
ATOM 6717 O O . GLY B 1 114 ? 14.497 31.030 68.813 1.00 65.07 115 GLY B O 1
ATOM 6718 N N . ARG B 1 115 ? 15.115 32.323 70.539 1.00 67.69 116 ARG B N 1
ATOM 6719 C CA . ARG B 1 115 ? 13.803 32.941 70.654 1.00 70.53 116 ARG B CA 1
ATOM 6720 C C . ARG B 1 115 ? 13.800 34.250 69.865 1.00 67.82 116 ARG B C 1
ATOM 6721 O O . ARG B 1 115 ? 12.770 34.908 69.730 1.00 68.29 116 ARG B O 1
ATOM 6729 N N . ARG B 1 116 ? 14.969 34.611 69.342 1.00 65.69 117 ARG B N 1
ATOM 6730 C CA . ARG B 1 116 ? 15.143 35.822 68.541 1.00 62.66 117 ARG B CA 1
ATOM 6731 C C . ARG B 1 116 ? 16.211 35.583 67.478 1.00 60.60 117 ARG B C 1
ATOM 6732 O O . ARG B 1 116 ? 16.814 34.513 67.422 1.00 59.90 117 ARG B O 1
ATOM 6740 N N . PHE B 1 117 ? 16.430 36.583 66.629 1.00 58.79 118 PHE B N 1
ATOM 6741 C CA . PHE B 1 117 ? 17.453 36.504 65.594 1.00 52.50 118 PHE B CA 1
ATOM 6742 C C . PHE B 1 117 ? 17.815 37.902 65.135 1.00 50.89 118 PHE B C 1
ATOM 6743 O O . PHE B 1 117 ? 16.955 38.779 65.024 1.00 49.49 118 PHE B O 1
ATOM 6751 N N . GLN B 1 118 ? 19.100 38.116 64.894 1.00 48.64 119 GLN B N 1
ATOM 6752 C CA . GLN B 1 118 ? 19.570 39.413 64.447 1.00 49.63 119 GLN B CA 1
ATOM 6753 C C . GLN B 1 118 ? 19.593 39.379 62.932 1.00 47.91 119 GLN B C 1
ATOM 6754 O O . GLN B 1 118 ? 20.148 38.456 62.336 1.00 46.36 119 GLN B O 1
ATOM 6760 N N . CYS B 1 119 ? 18.974 40.375 62.309 1.00 48.77 120 CYS B N 1
ATOM 6761 C CA . CYS B 1 119 ? 18.934 40.438 60.856 1.00 46.43 120 CYS B CA 1
ATOM 6762 C C . CYS B 1 119 ? 20.319 40.759 60.321 1.00 43.28 120 CYS B C 1
ATOM 6763 O O . CYS B 1 119 ? 20.895 41.790 60.647 1.00 45.37 120 CYS B O 1
ATOM 6766 N N . CYS B 1 120 ? 20.852 39.872 59.493 1.00 43.79 121 CYS B N 1
ATOM 6767 C CA . CYS B 1 120 ? 22.180 40.071 58.929 1.00 46.37 121 CYS B CA 1
ATOM 6768 C C . CYS B 1 120 ? 22.228 41.263 57.985 1.00 47.72 121 CYS B C 1
ATOM 6769 O O . CYS B 1 120 ? 23.292 41.830 57.746 1.00 51.48 121 CYS B O 1
ATOM 6772 N N . PHE B 1 121 ? 21.072 41.644 57.456 1.00 47.04 122 PHE B N 1
ATOM 6773 C CA . PHE B 1 121 ? 21.002 42.752 56.516 1.00 44.02 122 PHE B CA 1
ATOM 6774 C C . PHE B 1 121 ? 20.963 44.137 57.144 1.00 45.32 122 PHE B C 1
ATOM 6775 O O . PHE B 1 121 ? 21.631 45.049 56.655 1.00 42.35 122 PHE B O 1
ATOM 6783 N N . CYS B 1 122 ? 20.192 44.298 58.219 1.00 43.10 123 CYS B N 1
ATOM 6784 C CA . CYS B 1 122 ? 20.069 45.602 58.870 1.00 44.83 123 CYS B CA 1
ATOM 6785 C C . CYS B 1 122 ? 20.362 45.562 60.367 1.00 48.94 123 CYS B C 1
ATOM 6786 O O . CYS B 1 122 ? 20.191 46.562 61.062 1.00 49.91 123 CYS B O 1
ATOM 6789 N N . SER B 1 123 ? 20.783 44.406 60.860 1.00 49.53 124 SER B N 1
ATOM 6790 C CA . SER B 1 123 ? 21.100 44.234 62.274 1.00 57.06 124 SER B CA 1
ATOM 6791 C C . SER B 1 123 ? 19.962 44.582 63.250 1.00 56.29 124 SER B C 1
ATOM 6792 O O . SER B 1 123 ? 20.206 45.038 64.363 1.00 60.30 124 SER B O 1
ATOM 6795 N N . CYS B 1 124 ? 18.720 44.365 62.826 1.00 58.61 125 CYS B N 1
ATOM 6796 C CA . CYS B 1 124 ? 17.556 44.610 63.678 1.00 54.42 125 CYS B CA 1
ATOM 6797 C C . CYS B 1 124 ? 17.271 43.310 64.422 1.00 56.18 125 CYS B C 1
ATOM 6798 O O . CYS B 1 124 ? 17.462 42.222 63.873 1.00 53.83 125 CYS B O 1
ATOM 6801 N N . ILE B 1 125 ? 16.819 43.411 65.667 1.00 55.92 126 ILE B N 1
ATOM 6802 C CA . ILE B 1 125 ? 16.522 42.214 66.441 1.00 57.85 126 ILE B CA 1
ATOM 6803 C C . ILE B 1 125 ? 15.059 41.824 66.306 1.00 58.75 126 ILE B C 1
ATOM 6804 O O . ILE B 1 125 ? 14.169 42.615 66.610 1.00 60.22 126 ILE B O 1
ATOM 6809 N N . ASN B 1 126 ? 14.825 40.601 65.840 1.00 58.97 127 ASN B N 1
ATOM 6810 C CA . ASN B 1 126 ? 13.474 40.075 65.653 1.00 58.73 127 ASN B CA 1
ATOM 6811 C C . ASN B 1 126 ? 13.167 38.959 66.639 1.00 60.24 127 ASN B C 1
ATOM 6812 O O . ASN B 1 126 ? 14.075 38.340 67.192 1.00 63.37 127 ASN B O 1
ATOM 6817 N N . ASP B 1 127 ? 11.878 38.706 66.844 1.00 63.00 128 ASP B N 1
ATOM 6818 C CA . ASP B 1 127 ? 11.426 37.659 67.755 1.00 64.94 128 ASP B CA 1
ATOM 6819 C C . ASP B 1 127 ? 11.058 36.406 66.979 1.00 64.56 128 ASP B C 1
ATOM 6820 O O . ASP B 1 127 ? 10.222 36.453 66.079 1.00 66.40 128 ASP B O 1
ATOM 6825 N N . VAL B 1 128 ? 11.679 35.286 67.323 1.00 63.50 129 VAL B N 1
ATOM 6826 C CA . VAL B 1 128 ? 11.362 34.033 66.658 1.00 62.20 129 VAL B CA 1
ATOM 6827 C C . VAL B 1 128 ? 10.019 33.565 67.204 1.00 65.38 129 VAL B C 1
ATOM 6828 O O . VAL B 1 128 ? 9.885 33.279 68.393 1.00 66.06 129 VAL B O 1
ATOM 6832 N N . PRO B 1 129 ? 8.995 33.500 66.345 1.00 67.84 130 PRO B N 1
ATOM 6833 C CA . PRO B 1 129 ? 7.683 33.056 66.816 1.00 71.36 130 PRO B CA 1
ATOM 6834 C C . PRO B 1 129 ? 7.691 31.578 67.205 1.00 73.85 130 PRO B C 1
ATOM 6835 O O . PRO B 1 129 ? 8.512 30.802 66.711 1.00 73.28 130 PRO B O 1
ATOM 6839 N N . PRO B 1 130 ? 6.780 31.175 68.106 1.00 75.58 131 PRO B N 1
ATOM 6840 C CA . PRO B 1 130 ? 6.699 29.778 68.548 1.00 73.74 131 PRO B CA 1
ATOM 6841 C C . PRO B 1 130 ? 6.358 28.845 67.393 1.00 70.27 131 PRO B C 1
ATOM 6842 O O . PRO B 1 130 ? 6.639 27.652 67.442 1.00 68.68 131 PRO B O 1
ATOM 6846 N N . GLN B 1 131 ? 5.754 29.407 66.352 0.00 69.78 132 GLN B N 1
ATOM 6847 C CA . GLN B 1 131 ? 5.376 28.644 65.170 0.00 68.86 132 GLN B CA 1
ATOM 6848 C C . GLN B 1 131 ? 6.626 28.427 64.325 0.00 68.83 132 GLN B C 1
ATOM 6849 O O . GLN B 1 131 ? 6.549 28.317 63.101 0.00 68.42 132 GLN B O 1
ATOM 6855 N N . TYR B 1 132 ? 7.781 28.355 64.983 1.00 67.78 133 TYR B N 1
ATOM 6856 C CA . TYR B 1 132 ? 9.035 28.185 64.260 1.00 70.04 133 TYR B CA 1
ATOM 6857 C C . TYR B 1 132 ? 10.242 28.102 65.198 1.00 69.07 133 TYR B C 1
ATOM 6858 O O . TYR B 1 132 ? 11.378 27.963 64.742 1.00 69.02 133 TYR B O 1
ATOM 6867 N N . PHE B 1 133 ? 9.997 28.181 66.504 1.00 70.82 134 PHE B N 1
ATOM 6868 C CA . PHE B 1 133 ? 11.081 28.132 67.485 1.00 70.89 134 PHE B CA 1
ATOM 6869 C C . PHE B 1 133 ? 11.831 26.805 67.528 1.00 70.51 134 PHE B C 1
ATOM 6870 O O . PHE B 1 133 ? 11.240 25.734 67.383 1.00 71.60 134 PHE B O 1
ATOM 6878 N N . GLN B 1 134 ? 13.141 26.895 67.743 1.00 69.85 135 GLN B N 1
ATOM 6879 C CA . GLN B 1 134 ? 14.009 25.725 67.809 1.00 71.13 135 GLN B CA 1
ATOM 6880 C C . GLN B 1 134 ? 15.269 26.120 68.590 1.00 72.04 135 GLN B C 1
ATOM 6881 O O . GLN B 1 134 ? 15.678 27.282 68.566 1.00 70.00 135 GLN B O 1
ATOM 6887 N N . HIS B 1 135 ? 15.878 25.154 69.276 1.00 75.71 136 HIS B N 1
ATOM 6888 C CA . HIS B 1 135 ? 17.081 25.403 70.077 1.00 78.18 136 HIS B CA 1
ATOM 6889 C C . HIS B 1 135 ? 18.347 25.630 69.249 1.00 77.02 136 HIS B C 1
ATOM 6890 O O . HIS B 1 135 ? 18.402 25.286 68.070 1.00 76.26 136 HIS B O 1
ATOM 6897 N N . LEU B 1 136 ? 19.364 26.210 69.884 1.00 76.68 137 LEU B N 1
ATOM 6898 C CA . LEU B 1 136 ? 20.640 26.489 69.225 1.00 77.64 137 LEU B CA 1
ATOM 6899 C C . LEU B 1 136 ? 21.802 25.661 69.787 1.00 78.74 137 LEU B C 1
ATOM 6900 O O . LEU B 1 136 ? 21.841 25.354 70.979 1.00 77.94 137 LEU B O 1
ATOM 6905 N N . ASP B 1 137 ? 22.744 25.302 68.917 1.00 79.94 138 ASP B N 1
ATOM 6906 C CA . ASP B 1 137 ? 23.916 24.534 69.322 1.00 80.19 138 ASP B CA 1
ATOM 6907 C C . ASP B 1 137 ? 24.975 25.529 69.771 1.00 80.53 138 ASP B C 1
ATOM 6908 O O . ASP B 1 137 ? 24.671 26.708 69.951 1.00 79.20 138 ASP B O 1
ATOM 6913 N N . HIS B 1 138 ? 26.213 25.077 69.956 1.00 82.83 139 HIS B N 1
ATOM 6914 C CA . HIS B 1 138 ? 27.261 26.000 70.382 1.00 87.35 139 HIS B CA 1
ATOM 6915 C C . HIS B 1 138 ? 27.632 26.988 69.274 1.00 87.93 139 HIS B C 1
ATOM 6916 O O . HIS B 1 138 ? 28.760 27.481 69.206 1.00 86.77 139 HIS B O 1
ATOM 6923 N N . THR B 1 139 ? 26.649 27.275 68.420 1.00 88.69 140 THR B N 1
ATOM 6924 C CA . THR B 1 139 ? 26.781 28.209 67.302 1.00 87.78 140 THR B CA 1
ATOM 6925 C C . THR B 1 139 ? 25.398 28.453 66.688 1.00 86.95 140 THR B C 1
ATOM 6926 O O . THR B 1 139 ? 24.544 29.119 67.279 1.00 86.10 140 THR B O 1
ATOM 6930 N N . GLY B 1 140 ? 25.187 27.889 65.500 1.00 86.00 141 GLY B N 1
ATOM 6931 C CA . GLY B 1 140 ? 23.931 28.048 64.793 1.00 80.73 141 GLY B CA 1
ATOM 6932 C C . GLY B 1 140 ? 22.742 27.313 65.377 1.00 77.80 141 GLY B C 1
ATOM 6933 O O . GLY B 1 140 ? 22.782 26.828 66.505 1.00 77.92 141 GLY B O 1
ATOM 6934 N N . LYS B 1 141 ? 21.687 27.223 64.574 1.00 75.22 142 LYS B N 1
ATOM 6935 C CA . LYS B 1 141 ? 20.431 26.589 64.954 1.00 71.53 142 LYS B CA 1
ATOM 6936 C C . LYS B 1 141 ? 20.437 25.063 64.821 1.00 73.32 142 LYS B C 1
ATOM 6937 O O . LYS B 1 141 ? 20.982 24.508 63.866 1.00 75.18 142 LYS B O 1
ATOM 6943 N N . ARG B 1 142 ? 19.813 24.404 65.794 1.00 75.35 143 ARG B N 1
ATOM 6944 C CA . ARG B 1 142 ? 19.705 22.945 65.859 1.00 77.77 143 ARG B CA 1
ATOM 6945 C C . ARG B 1 142 ? 19.164 22.359 64.554 1.00 76.13 143 ARG B C 1
ATOM 6946 O O . ARG B 1 142 ? 19.380 21.184 64.245 1.00 72.66 143 ARG B O 1
ATOM 6954 N N . VAL B 1 143 ? 18.455 23.192 63.801 1.00 76.85 144 VAL B N 1
ATOM 6955 C CA . VAL B 1 143 ? 17.877 22.790 62.526 1.00 78.22 144 VAL B CA 1
ATOM 6956 C C . VAL B 1 143 ? 18.601 23.466 61.368 1.00 84.24 144 VAL B C 1
ATOM 6957 O O . VAL B 1 143 ? 18.616 24.691 61.253 1.00 88.59 144 VAL B O 1
ATOM 6961 N N . ASP B 1 144 ? 19.209 22.654 60.516 1.00 87.58 145 ASP B N 1
ATOM 6962 C CA . ASP B 1 144 ? 19.947 23.149 59.364 1.00 89.72 145 ASP B CA 1
ATOM 6963 C C . ASP B 1 144 ? 19.530 22.321 58.165 1.00 94.00 145 ASP B C 1
ATOM 6964 O O . ASP B 1 144 ? 18.817 22.797 57.282 1.00 97.45 145 ASP B O 1
ATOM 6969 N N . ALA B 1 145 ? 19.967 21.068 58.152 1.00 94.88 146 ALA B N 1
ATOM 6970 C CA . ALA B 1 145 ? 19.644 20.157 57.072 1.00 96.99 146 ALA B CA 1
ATOM 6971 C C . ALA B 1 145 ? 18.511 19.232 57.501 1.00 100.29 146 ALA B C 1
ATOM 6972 O O . ALA B 1 145 ? 18.104 18.350 56.744 1.00 104.05 146 ALA B O 1
ATOM 6974 N N . TYR B 1 146 ? 18.002 19.434 58.716 1.00 102.06 147 TYR B N 1
ATOM 6975 C CA . TYR B 1 146 ? 16.915 18.604 59.233 1.00 100.71 147 TYR B CA 1
ATOM 6976 C C . TYR B 1 146 ? 15.570 19.116 58.737 1.00 98.17 147 TYR B C 1
ATOM 6977 O O . TYR B 1 146 ? 14.595 19.159 59.488 1.00 97.99 147 TYR B O 1
ATOM 6986 N N . ASP B 1 147 ? 15.546 19.500 57.461 1.00 95.09 148 ASP B N 1
ATOM 6987 C CA . ASP B 1 147 ? 14.355 20.008 56.778 1.00 90.15 148 ASP B CA 1
ATOM 6988 C C . ASP B 1 147 ? 14.129 21.506 56.967 1.00 84.04 148 ASP B C 1
ATOM 6989 O O . ASP B 1 147 ? 13.074 21.924 57.448 1.00 85.04 148 ASP B O 1
ATOM 6994 N N . ARG B 1 148 ? 15.117 22.309 56.579 1.00 74.81 149 ARG B N 1
ATOM 6995 C CA . ARG B 1 148 ? 15.021 23.765 56.695 1.00 68.14 149 ARG B CA 1
ATOM 6996 C C . ARG B 1 148 ? 15.801 24.485 55.584 1.00 59.41 149 ARG B C 1
ATOM 6997 O O . ARG B 1 148 ? 16.835 25.109 55.832 1.00 57.36 149 ARG B O 1
ATOM 7005 N N . PRO B 1 149 ? 15.301 24.414 54.341 1.00 50.10 150 PRO B N 1
ATOM 7006 C CA . PRO B 1 149 ? 15.934 25.046 53.178 1.00 48.76 150 PRO B CA 1
ATOM 7007 C C . PRO B 1 149 ? 16.314 26.517 53.372 1.00 47.99 150 PRO B C 1
ATOM 7008 O O . PRO B 1 149 ? 17.400 26.947 52.971 1.00 33.59 150 PRO B O 1
ATOM 7012 N N . GLU B 1 150 ? 15.420 27.280 53.991 1.00 47.08 151 GLU B N 1
ATOM 7013 C CA . GLU B 1 150 ? 15.660 28.698 54.234 1.00 47.55 151 GLU B CA 1
ATOM 7014 C C . GLU B 1 150 ? 16.731 28.933 55.305 1.00 47.29 151 GLU B C 1
ATOM 7015 O O . GLU B 1 150 ? 17.149 30.071 55.539 1.00 47.03 151 GLU B O 1
ATOM 7021 N N . LEU B 1 151 ? 17.180 27.857 55.943 1.00 45.56 152 LEU B N 1
ATOM 7022 C CA . LEU B 1 151 ? 18.183 27.966 56.994 1.00 49.27 152 LEU B CA 1
ATOM 7023 C C . LEU B 1 151 ? 19.545 27.370 56.662 1.00 49.06 152 LEU B C 1
ATOM 7024 O O . LEU B 1 151 ? 20.448 27.388 57.500 1.00 47.55 152 LEU B O 1
ATOM 7029 N N . SER B 1 152 ? 19.705 26.853 55.448 1.00 50.21 153 SER B N 1
ATOM 7030 C CA . SER B 1 152 ? 20.976 26.249 55.065 1.00 51.51 153 SER B CA 1
ATOM 7031 C C . SER B 1 152 ? 21.342 26.419 53.592 1.00 48.35 153 SER B C 1
ATOM 7032 O O . SER B 1 152 ? 22.511 26.313 53.226 1.00 49.62 153 SER B O 1
ATOM 7035 N N . LEU B 1 153 ? 20.348 26.677 52.750 1.00 46.00 154 LEU B N 1
ATOM 7036 C CA . LEU B 1 153 ? 20.596 26.841 51.323 1.00 43.70 154 LEU B CA 1
ATOM 7037 C C . LEU B 1 153 ? 20.473 28.285 50.856 1.00 40.09 154 LEU B C 1
ATOM 7038 O O . LEU B 1 153 ? 19.683 29.059 51.396 1.00 44.71 154 LEU B O 1
ATOM 7043 N N . GLY B 1 154 ? 21.258 28.643 49.845 1.00 40.66 155 GLY B N 1
ATOM 7044 C CA . GLY B 1 154 ? 21.214 29.997 49.321 1.00 36.10 155 GLY B CA 1
ATOM 7045 C C . GLY B 1 154 ? 19.946 30.281 48.529 1.00 34.29 155 GLY B C 1
ATOM 7046 O O . GLY B 1 154 ? 19.464 31.415 48.491 1.00 36.33 155 GLY B O 1
ATOM 7047 N N . SER B 1 155 ? 19.396 29.247 47.902 1.00 32.40 156 SER B N 1
ATOM 7048 C CA . SER B 1 155 ? 18.190 29.402 47.097 1.00 39.01 156 SER B CA 1
ATOM 7049 C C . SER B 1 155 ? 17.072 28.460 47.528 1.00 35.14 156 SER B C 1
ATOM 7050 O O . SER B 1 155 ? 17.313 27.303 47.863 1.00 39.39 156 SER B O 1
ATOM 7053 N N . TYR B 1 156 ? 15.846 28.970 47.488 1.00 32.60 157 TYR B N 1
ATOM 7054 C CA . TYR B 1 156 ? 14.661 28.220 47.880 1.00 34.31 157 TYR B CA 1
ATOM 7055 C C . TYR B 1 156 ? 13.398 29.075 47.639 1.00 37.10 157 TYR B C 1
ATOM 7056 O O . TYR B 1 156 ? 13.491 30.259 47.297 1.00 38.76 157 TYR B O 1
ATOM 7065 N N . GLU B 1 157 ? 12.223 28.476 47.798 1.00 36.43 158 GLU B N 1
ATOM 7066 C CA . GLU B 1 157 ? 10.975 29.207 47.604 1.00 35.08 158 GLU B CA 1
ATOM 7067 C C . GLU B 1 157 ? 10.055 29.132 48.822 1.00 35.98 158 GLU B C 1
ATOM 7068 O O . GLU B 1 157 ? 10.266 28.320 49.728 1.00 33.79 158 GLU B O 1
ATOM 7074 N N . PHE B 1 158 ? 9.043 30.001 48.832 1.00 32.64 159 PHE B N 1
ATOM 7075 C CA . PHE B 1 158 ? 8.033 30.050 49.891 1.00 34.14 159 PHE B CA 1
ATOM 7076 C C . PHE B 1 158 ? 6.686 30.132 49.192 1.00 37.27 159 PHE B C 1
ATOM 7077 O O . PHE B 1 158 ? 6.555 30.818 48.177 1.00 40.45 159 PHE B O 1
ATOM 7085 N N . LEU B 1 159 ? 5.686 29.439 49.718 1.00 37.25 160 LEU B N 1
ATOM 7086 C CA . LEU B 1 159 ? 4.363 29.537 49.141 1.00 36.14 160 LEU B CA 1
ATOM 7087 C C . LEU B 1 159 ? 3.934 30.912 49.639 1.00 41.89 160 LEU B C 1
ATOM 7088 O O . LEU B 1 159 ? 4.256 31.291 50.765 1.00 40.38 160 LEU B O 1
ATOM 7093 N N . ALA B 1 160 ? 3.235 31.673 48.806 1.00 41.26 161 ALA B N 1
ATOM 7094 C CA . ALA B 1 160 ? 2.814 33.007 49.211 1.00 44.38 161 ALA B CA 1
ATOM 7095 C C . ALA B 1 160 ? 1.406 33.032 49.797 1.00 42.09 161 ALA B C 1
ATOM 7096 O O . ALA B 1 160 ? 0.571 32.194 49.474 1.00 39.32 161 ALA B O 1
ATOM 7098 N N . THR B 1 161 ? 1.156 33.998 50.670 1.00 39.54 162 THR B N 1
ATOM 7099 C CA . THR B 1 161 ? -0.163 34.149 51.268 1.00 42.23 162 THR B CA 1
ATOM 7100 C C . THR B 1 161 ? -0.924 35.186 50.453 1.00 42.04 162 THR B C 1
ATOM 7101 O O . THR B 1 161 ? -0.336 35.871 49.610 1.00 38.26 162 THR B O 1
ATOM 7105 N N . VAL B 1 162 ? -2.224 35.308 50.707 1.00 41.93 163 VAL B N 1
ATOM 7106 C CA . VAL B 1 162 ? -3.062 36.255 49.977 1.00 41.99 163 VAL B CA 1
ATOM 7107 C C . VAL B 1 162 ? -2.618 37.721 49.963 1.00 43.00 163 VAL B C 1
ATOM 7108 O O . VAL B 1 162 ? -2.886 38.434 48.994 1.00 47.09 163 VAL B O 1
ATOM 7112 N N . ASP B 1 163 ? -1.954 38.198 51.010 1.00 41.51 164 ASP B N 1
ATOM 7113 C CA . ASP B 1 163 ? -1.543 39.600 50.982 1.00 51.38 164 ASP B CA 1
ATOM 7114 C C . ASP B 1 163 ? -0.390 39.856 50.002 1.00 50.40 164 ASP B C 1
ATOM 7115 O O . ASP B 1 163 ? 0.014 41.001 49.771 1.00 46.38 164 ASP B O 1
ATOM 7120 N N . TYR B 1 164 ? 0.119 38.774 49.418 1.00 49.03 165 TYR B N 1
ATOM 7121 C CA . TYR B 1 164 ? 1.171 38.850 48.413 1.00 46.82 165 TYR B CA 1
ATOM 7122 C C . TYR B 1 164 ? 0.431 38.871 47.081 1.00 46.77 165 TYR B C 1
ATOM 7123 O O . TYR B 1 164 ? 1.031 38.711 46.023 1.00 51.45 165 TYR B O 1
ATOM 7132 N N . CYS B 1 165 ? -0.886 39.060 47.151 1.00 49.40 166 CYS B N 1
ATOM 7133 C CA . CYS B 1 165 ? -1.738 39.091 45.966 1.00 51.88 166 CYS B CA 1
ATOM 7134 C C . CYS B 1 165 ? -2.636 40.323 45.930 1.00 54.48 166 CYS B C 1
ATOM 7135 O O . CYS B 1 165 ? -2.882 40.955 46.957 1.00 55.02 166 CYS B O 1
ATOM 7138 N N . LYS B 1 166 ? -3.135 40.645 44.739 1.00 58.02 167 LYS B N 1
ATOM 7139 C CA . LYS B 1 166 ? -4.029 41.785 44.552 1.00 59.47 167 LYS B CA 1
ATOM 7140 C C . LYS B 1 166 ? -5.415 41.438 45.080 1.00 56.10 167 LYS B C 1
ATOM 7141 O O . LYS B 1 166 ? -5.861 40.296 44.971 1.00 55.89 167 LYS B O 1
ATOM 7147 N N . ASN B 1 167 ? -6.094 42.428 45.647 1.00 58.66 168 ASN B N 1
ATOM 7148 C CA . ASN B 1 167 ? -7.432 42.233 46.187 1.00 62.16 168 ASN B CA 1
ATOM 7149 C C . ASN B 1 167 ? -7.447 41.110 47.213 1.00 65.30 168 ASN B C 1
ATOM 7150 O O . ASN B 1 167 ? -8.428 40.382 47.330 1.00 68.08 168 ASN B O 1
ATOM 7155 N N . ASN B 1 168 ? -6.347 40.965 47.942 1.00 67.41 169 ASN B N 1
ATOM 7156 C CA . ASN B 1 168 ? -6.237 39.943 48.971 1.00 65.62 169 ASN B CA 1
ATOM 7157 C C . ASN B 1 168 ? -6.852 38.624 48.506 1.00 62.63 169 ASN B C 1
ATOM 7158 O O . ASN B 1 168 ? -7.620 38.001 49.239 1.00 61.65 169 ASN B O 1
ATOM 7163 N N . LYS B 1 169 ? -6.516 38.200 47.291 1.00 59.21 170 LYS B N 1
ATOM 7164 C CA . LYS B 1 169 ? -7.052 36.952 46.751 1.00 57.26 170 LYS B CA 1
ATOM 7165 C C . LYS B 1 169 ? -6.067 36.175 45.876 1.00 52.45 170 LYS B C 1
ATOM 7166 O O . LYS B 1 169 ? -5.364 36.758 45.048 1.00 48.43 170 LYS B O 1
ATOM 7172 N N . PHE B 1 170 ? -6.029 34.857 46.060 1.00 48.67 171 PHE B N 1
ATOM 7173 C CA . PHE B 1 170 ? -5.145 34.008 45.274 1.00 46.13 171 PHE B CA 1
ATOM 7174 C C . PHE B 1 170 ? -5.494 34.143 43.792 1.00 45.70 171 PHE B C 1
ATOM 7175 O O . PHE B 1 170 ? -6.664 34.216 43.426 1.00 48.28 171 PHE B O 1
ATOM 7183 N N . PRO B 1 171 ? -4.477 34.186 42.917 1.00 43.81 172 PRO B N 1
ATOM 7184 C CA . PRO B 1 171 ? -4.715 34.322 41.477 1.00 41.83 172 PRO B CA 1
ATOM 7185 C C . PRO B 1 171 ? -5.262 33.075 40.782 1.00 38.66 172 PRO B C 1
ATOM 7186 O O . PRO B 1 171 ? -5.196 31.968 41.317 1.00 34.95 172 PRO B O 1
ATOM 7190 N N . SER B 1 172 ? -5.811 33.282 39.587 1.00 32.71 173 SER B N 1
ATOM 7191 C CA . SER B 1 172 ? -6.348 32.200 38.766 1.00 39.04 173 SER B CA 1
ATOM 7192 C C . SER B 1 172 ? -5.232 31.710 37.848 1.00 38.60 173 SER B C 1
ATOM 7193 O O . SER B 1 172 ? -4.216 32.385 37.673 1.00 36.27 173 SER B O 1
ATOM 7196 N N . PRO B 1 173 ? -5.393 30.516 37.263 1.00 40.24 174 PRO B N 1
ATOM 7197 C CA . PRO B 1 173 ? -4.312 30.081 36.378 1.00 40.44 174 PRO B CA 1
ATOM 7198 C C . PRO B 1 173 ? -4.263 31.036 35.170 1.00 33.48 174 PRO B C 1
ATOM 7199 O O . PRO B 1 173 ? -5.288 31.537 34.720 1.00 31.80 174 PRO B O 1
ATOM 7203 N N . PRO B 1 174 ? -3.060 31.331 34.662 1.00 31.10 175 PRO B N 1
ATOM 7204 C CA . PRO B 1 174 ? -2.950 32.240 33.518 1.00 28.83 175 PRO B CA 1
ATOM 7205 C C . PRO B 1 174 ? -3.428 31.638 32.206 1.00 30.48 175 PRO B C 1
ATOM 7206 O O . PRO B 1 174 ? -3.792 30.464 32.148 1.00 32.44 175 PRO B O 1
ATOM 7210 N N . ALA B 1 175 ? -3.414 32.448 31.151 1.00 27.89 176 ALA B N 1
ATOM 7211 C CA . ALA B 1 175 ? -3.866 32.002 29.841 1.00 29.54 176 ALA B CA 1
ATOM 7212 C C . ALA B 1 175 ? -2.940 32.469 28.718 1.00 25.76 176 ALA B C 1
ATOM 7213 O O . ALA B 1 175 ? -2.277 33.493 28.848 1.00 26.51 176 ALA B O 1
ATOM 7215 N N . PHE B 1 176 ? -2.920 31.706 27.622 1.00 26.94 177 PHE B N 1
ATOM 7216 C CA . PHE B 1 176 ? -2.102 31.993 26.437 1.00 26.27 177 PHE B CA 1
ATOM 7217 C C . PHE B 1 176 ? -3.038 32.388 25.301 1.00 30.10 177 PHE B C 1
ATOM 7218 O O . PHE B 1 176 ? -4.047 31.720 25.061 1.00 26.44 177 PHE B O 1
ATOM 7226 N N . ILE B 1 177 ? -2.696 33.450 24.585 1.00 24.87 178 ILE B N 1
ATOM 7227 C CA . ILE B 1 177 ? -3.522 33.901 23.479 1.00 25.84 178 ILE B CA 1
ATOM 7228 C C . ILE B 1 177 ? -2.668 34.047 22.240 1.00 32.31 178 ILE B C 1
ATOM 7229 O O . ILE B 1 177 ? -1.711 34.821 22.227 1.00 37.64 178 ILE B O 1
ATOM 7234 N N . PHE B 1 178 ? -3.018 33.306 21.198 1.00 30.29 179 PHE B N 1
ATOM 7235 C CA . PHE B 1 178 ? -2.279 33.356 19.951 1.00 28.38 179 PHE B CA 1
ATOM 7236 C C . PHE B 1 178 ? -2.955 34.362 19.025 1.00 25.45 179 PHE B C 1
ATOM 7237 O O . PHE B 1 178 ? -4.141 34.239 18.716 1.00 30.14 179 PHE B O 1
ATOM 7245 N N . MET B 1 179 ? -2.197 35.370 18.602 1.00 27.17 180 MET B N 1
ATOM 7246 C CA . MET B 1 179 ? -2.725 36.430 17.740 1.00 28.93 180 MET B CA 1
ATOM 7247 C C . MET B 1 179 ? -1.961 36.388 16.430 1.00 26.29 180 MET B C 1
ATOM 7248 O O . MET B 1 179 ? -0.756 36.658 16.390 1.00 27.05 180 MET B O 1
ATOM 7253 N N . ILE B 1 180 ? -2.686 36.088 15.355 1.00 23.41 181 ILE B N 1
ATOM 7254 C CA . ILE B 1 180 ? -2.091 35.890 14.037 1.00 18.67 181 ILE B CA 1
ATOM 7255 C C . ILE B 1 180 ? -2.438 36.875 12.920 1.00 24.99 181 ILE B C 1
ATOM 7256 O O . ILE B 1 180 ? -3.601 37.164 12.657 1.00 25.30 181 ILE B O 1
ATOM 7261 N N . ASP B 1 181 ? -1.401 37.362 12.249 1.00 31.55 182 ASP B N 1
ATOM 7262 C CA . ASP B 1 181 ? -1.549 38.277 11.122 1.00 28.04 182 ASP B CA 1
ATOM 7263 C C . ASP B 1 181 ? -1.907 37.399 9.918 1.00 31.86 182 ASP B C 1
ATOM 7264 O O . ASP B 1 181 ? -1.129 36.533 9.518 1.00 29.76 182 ASP B O 1
ATOM 7269 N N . VAL B 1 182 ? -3.094 37.609 9.364 1.00 23.14 183 VAL B N 1
ATOM 7270 C CA . VAL B 1 182 ? -3.544 36.825 8.227 1.00 29.78 183 VAL B CA 1
ATOM 7271 C C . VAL B 1 182 ? -3.637 37.675 6.974 1.00 29.64 183 VAL B C 1
ATOM 7272 O O . VAL B 1 182 ? -4.434 37.410 6.072 1.00 30.69 183 VAL B O 1
ATOM 7276 N N . SER B 1 183 ? -2.804 38.705 6.932 1.00 28.63 184 SER B N 1
ATOM 7277 C CA . SER B 1 183 ? -2.754 39.587 5.789 1.00 28.71 184 SER B CA 1
ATOM 7278 C C . SER B 1 183 ? -2.148 38.785 4.644 1.00 32.06 184 SER B C 1
ATOM 7279 O O . SER B 1 183 ? -1.670 37.670 4.843 1.00 37.45 184 SER B O 1
ATOM 7282 N N . TYR B 1 184 ? -2.164 39.359 3.448 1.00 28.79 185 TYR B N 1
ATOM 7283 C CA . TYR B 1 184 ? -1.627 38.696 2.270 1.00 32.07 185 TYR B CA 1
ATOM 7284 C C . TYR B 1 184 ? -0.182 38.212 2.456 1.00 32.32 185 TYR B C 1
ATOM 7285 O O . TYR B 1 184 ? 0.170 37.114 2.023 1.00 33.14 185 TYR B O 1
ATOM 7294 N N . ASN B 1 185 ? 0.648 39.030 3.097 1.00 31.96 186 ASN B N 1
ATOM 7295 C CA . ASN B 1 185 ? 2.046 38.683 3.322 1.00 33.74 186 ASN B CA 1
ATOM 7296 C C . ASN B 1 185 ? 2.263 37.455 4.211 1.00 33.39 186 ASN B C 1
ATOM 7297 O O . ASN B 1 185 ? 3.275 36.771 4.082 1.00 37.31 186 ASN B O 1
ATOM 7302 N N . ALA B 1 186 ? 1.322 37.168 5.103 1.00 32.27 187 ALA B N 1
ATOM 7303 C CA . ALA B 1 186 ? 1.460 36.024 5.996 1.00 29.92 187 ALA B CA 1
ATOM 7304 C C . ALA B 1 186 ? 0.902 34.760 5.347 1.00 33.79 187 ALA B C 1
ATOM 7305 O O . ALA B 1 186 ? 1.390 33.659 5.589 1.00 37.53 187 ALA B O 1
ATOM 7307 N N . ILE B 1 187 ? -0.124 34.937 4.520 1.00 34.17 188 ILE B N 1
ATOM 7308 C CA . ILE B 1 187 ? -0.770 33.844 3.804 1.00 28.31 188 ILE B CA 1
ATOM 7309 C C . ILE B 1 187 ? 0.105 33.327 2.647 1.00 33.14 188 ILE B C 1
ATOM 7310 O O . ILE B 1 187 ? 0.424 32.140 2.577 1.00 36.95 188 ILE B O 1
ATOM 7315 N N . ARG B 1 188 ? 0.502 34.225 1.749 1.00 29.39 189 ARG B N 1
ATOM 7316 C CA . ARG B 1 188 ? 1.284 33.844 0.572 1.00 35.39 189 ARG B CA 1
ATOM 7317 C C . ARG B 1 188 ? 2.484 32.920 0.787 1.00 31.69 189 ARG B C 1
ATOM 7318 O O . ARG B 1 188 ? 2.776 32.083 -0.063 1.00 33.94 189 ARG B O 1
ATOM 7326 N N . THR B 1 189 ? 3.191 33.071 1.898 1.00 25.20 190 THR B N 1
ATOM 7327 C CA . THR B 1 189 ? 4.355 32.224 2.158 1.00 28.00 190 THR B CA 1
ATOM 7328 C C . THR B 1 189 ? 3.967 30.857 2.684 1.00 29.81 190 THR B C 1
ATOM 7329 O O . THR B 1 189 ? 4.763 29.925 2.644 1.00 34.17 190 THR B O 1
ATOM 7333 N N . GLY B 1 190 ? 2.741 30.747 3.183 1.00 32.59 191 GLY B N 1
ATOM 7334 C CA . GLY B 1 190 ? 2.282 29.495 3.757 1.00 28.75 191 GLY B CA 1
ATOM 7335 C C . GLY B 1 190 ? 2.455 29.514 5.270 1.00 27.13 191 GLY B C 1
ATOM 7336 O O . GLY B 1 190 ? 2.207 28.515 5.945 1.00 30.98 191 GLY B O 1
ATOM 7337 N N . LEU B 1 191 ? 2.856 30.667 5.806 1.00 28.26 192 LEU B N 1
ATOM 7338 C CA . LEU B 1 191 ? 3.085 30.820 7.237 1.00 25.33 192 LEU B CA 1
ATOM 7339 C C . LEU B 1 191 ? 1.865 30.555 8.088 1.00 24.66 192 LEU B C 1
ATOM 7340 O O . LEU B 1 191 ? 1.955 29.845 9.088 1.00 29.28 192 LEU B O 1
ATOM 7345 N N . VAL B 1 192 ? 0.729 31.137 7.713 1.00 21.92 193 VAL B N 1
ATOM 7346 C CA . VAL B 1 192 ? -0.492 30.945 8.486 1.00 21.00 193 VAL B CA 1
ATOM 7347 C C . VAL B 1 192 ? -0.847 29.463 8.554 1.00 20.70 193 VAL B C 1
ATOM 7348 O O . VAL B 1 192 ? -1.258 28.963 9.598 1.00 29.11 193 VAL B O 1
ATOM 7352 N N . ARG B 1 193 ? -0.660 28.755 7.444 1.00 28.02 194 ARG B N 1
ATOM 7353 C CA . ARG B 1 193 ? -0.941 27.319 7.397 1.00 23.18 194 ARG B CA 1
ATOM 7354 C C . ARG B 1 193 ? 0.047 26.574 8.281 1.00 21.80 194 ARG B C 1
ATOM 7355 O O . ARG B 1 193 ? -0.341 25.742 9.101 1.00 25.60 194 ARG B O 1
ATOM 7363 N N . LEU B 1 194 ? 1.330 26.875 8.112 1.00 20.43 195 LEU B N 1
ATOM 7364 C CA . LEU B 1 194 ? 2.361 26.219 8.907 1.00 21.16 195 LEU B CA 1
ATOM 7365 C C . LEU B 1 194 ? 2.062 26.353 10.390 1.00 19.70 195 LEU B C 1
ATOM 7366 O O . LEU B 1 194 ? 2.100 25.375 11.132 1.00 19.64 195 LEU B O 1
ATOM 7371 N N . LEU B 1 195 ? 1.752 27.576 10.817 1.00 26.49 196 LEU B N 1
ATOM 7372 C CA . LEU B 1 195 ? 1.466 27.856 12.221 1.00 25.56 196 LEU B CA 1
ATOM 7373 C C . LEU B 1 195 ? 0.199 27.175 12.738 1.00 30.07 196 LEU B C 1
ATOM 7374 O O . LEU B 1 195 ? 0.201 26.607 13.832 1.00 28.91 196 LEU B O 1
ATOM 7379 N N . CYS B 1 196 ? -0.886 27.230 11.970 1.00 27.22 197 CYS B N 1
ATOM 7380 C CA . CYS B 1 196 ? -2.111 26.589 12.432 1.00 29.52 197 CYS B CA 1
ATOM 7381 C C . CYS B 1 196 ? -1.887 25.083 12.543 1.00 31.79 197 CYS B C 1
ATOM 7382 O O . CYS B 1 196 ? -2.297 24.462 13.519 1.00 31.48 197 CYS B O 1
ATOM 7385 N N . GLU B 1 197 ? -1.220 24.503 11.547 1.00 29.27 198 GLU B N 1
ATOM 7386 C CA . GLU B 1 197 ? -0.942 23.076 11.560 1.00 32.88 198 GLU B CA 1
ATOM 7387 C C . GLU B 1 197 ? -0.161 22.690 12.805 1.00 32.56 198 GLU B C 1
ATOM 7388 O O . GLU B 1 197 ? -0.507 21.723 13.477 1.00 38.07 198 GLU B O 1
ATOM 7394 N N . GLU B 1 198 ? 0.880 23.455 13.122 1.00 32.21 199 GLU B N 1
ATOM 7395 C CA . GLU B 1 198 ? 1.700 23.167 14.294 1.00 23.78 199 GLU B CA 1
ATOM 7396 C C . GLU B 1 198 ? 0.905 23.262 15.589 1.00 22.62 199 GLU B C 1
ATOM 7397 O O . GLU B 1 198 ? 1.050 22.424 16.476 1.00 26.58 199 GLU B O 1
ATOM 7403 N N . LEU B 1 199 ? 0.068 24.289 15.695 1.00 23.13 200 LEU B N 1
ATOM 7404 C CA . LEU B 1 199 ? -0.725 24.507 16.898 1.00 25.71 200 LEU B CA 1
ATOM 7405 C C . LEU B 1 199 ? -1.614 23.309 17.267 1.00 31.80 200 LEU B C 1
ATOM 7406 O O . LEU B 1 199 ? -1.835 23.037 18.451 1.00 32.43 200 LEU B O 1
ATOM 7411 N N . LYS B 1 200 ? -2.118 22.597 16.263 1.00 32.28 201 LYS B N 1
ATOM 7412 C CA . LYS B 1 200 ? -2.972 21.431 16.503 1.00 37.10 201 LYS B CA 1
ATOM 7413 C C . LYS B 1 200 ? -2.288 20.449 17.440 1.00 34.37 201 LYS B C 1
ATOM 7414 O O . LYS B 1 200 ? -2.922 19.814 18.281 1.00 33.92 201 LYS B O 1
ATOM 7420 N N . SER B 1 201 ? -0.979 20.335 17.277 1.00 34.21 202 SER B N 1
ATOM 7421 C CA . SER B 1 201 ? -0.177 19.422 18.069 1.00 36.69 202 SER B CA 1
ATOM 7422 C C . SER B 1 201 ? 0.502 20.083 19.269 1.00 32.91 202 SER B C 1
ATOM 7423 O O . SER B 1 201 ? 0.482 19.542 20.373 1.00 31.32 202 SER B O 1
ATOM 7426 N N . LEU B 1 202 ? 1.093 21.257 19.060 1.00 28.84 203 LEU B N 1
ATOM 7427 C CA . LEU B 1 202 ? 1.795 21.945 20.140 1.00 27.22 203 LEU B CA 1
ATOM 7428 C C . LEU B 1 202 ? 0.909 22.304 21.330 1.00 29.11 203 LEU B C 1
ATOM 7429 O O . LEU B 1 202 ? 1.374 22.332 22.471 1.00 25.36 203 LEU B O 1
ATOM 7434 N N . LEU B 1 203 ? -0.367 22.576 21.072 1.00 29.08 204 LEU B N 1
ATOM 7435 C CA . LEU B 1 203 ? -1.280 22.942 22.148 1.00 31.87 204 LEU B CA 1
ATOM 7436 C C . LEU B 1 203 ? -1.411 21.883 23.244 1.00 33.51 204 LEU B C 1
ATOM 7437 O O . LEU B 1 203 ? -1.887 22.188 24.340 1.00 30.15 204 LEU B O 1
ATOM 7442 N N . ASP B 1 204 ? -0.989 20.649 22.957 1.00 30.29 205 ASP B N 1
ATOM 7443 C CA . ASP B 1 204 ? -1.048 19.570 23.948 1.00 35.67 205 ASP B CA 1
ATOM 7444 C C . ASP B 1 204 ? 0.136 19.578 24.912 1.00 33.40 205 ASP B C 1
ATOM 7445 O O . ASP B 1 204 ? 0.208 18.739 25.807 1.00 33.66 205 ASP B O 1
ATOM 7450 N N . PHE B 1 205 ? 1.061 20.517 24.735 1.00 30.55 206 PHE B N 1
ATOM 7451 C CA . PHE B 1 205 ? 2.238 20.579 25.596 1.00 31.62 206 PHE B CA 1
ATOM 7452 C C . PHE B 1 205 ? 2.421 21.880 26.379 1.00 29.24 206 PHE B C 1
ATOM 7453 O O . PHE B 1 205 ? 3.546 22.327 26.589 1.00 27.79 206 PHE B O 1
ATOM 7461 N N . LEU B 1 206 ? 1.322 22.484 26.818 1.00 20.40 207 LEU B N 1
ATOM 7462 C CA . LEU B 1 206 ? 1.407 23.715 27.584 1.00 28.85 207 LEU B CA 1
ATOM 7463 C C . LEU B 1 206 ? 2.031 23.385 28.939 1.00 29.44 207 LEU B C 1
ATOM 7464 O O . LEU B 1 206 ? 1.796 22.313 29.492 1.00 35.82 207 LEU B O 1
ATOM 7469 N N . PRO B 1 207 ? 2.838 24.305 29.492 1.00 31.05 208 PRO B N 1
ATOM 7470 C CA . PRO B 1 207 ? 3.500 24.086 30.783 1.00 36.42 208 PRO B CA 1
ATOM 7471 C C . PRO B 1 207 ? 2.609 23.601 31.929 1.00 35.52 208 PRO B C 1
ATOM 7472 O O . PRO B 1 207 ? 1.472 24.045 32.085 1.00 35.66 208 PRO B O 1
ATOM 7476 N N . ARG B 1 208 ? 3.171 22.686 32.718 1.00 41.65 209 ARG B N 1
ATOM 7477 C CA . ARG B 1 208 ? 2.512 22.046 33.856 1.00 45.63 209 ARG B CA 1
ATOM 7478 C C . ARG B 1 208 ? 3.377 22.159 35.097 1.00 43.58 209 ARG B C 1
ATOM 7479 O O . ARG B 1 208 ? 4.473 22.699 35.041 1.00 52.38 209 ARG B O 1
ATOM 7487 N N . GLU B 1 209 ? 2.890 21.641 36.218 1.00 44.46 210 GLU B N 1
ATOM 7488 C CA . GLU B 1 209 ? 3.668 21.679 37.444 1.00 51.33 210 GLU B CA 1
ATOM 7489 C C . GLU B 1 209 ? 3.786 20.341 38.167 1.00 53.19 210 GLU B C 1
ATOM 7490 O O . GLU B 1 209 ? 3.979 19.294 37.541 1.00 61.60 210 GLU B O 1
ATOM 7496 N N . GLY B 1 210 ? 3.684 20.391 39.490 1.00 50.34 211 GLY B N 1
ATOM 7497 C CA . GLY B 1 210 ? 3.806 19.200 40.311 1.00 53.53 211 GLY B CA 1
ATOM 7498 C C . GLY B 1 210 ? 2.844 18.056 40.050 1.00 52.83 211 GLY B C 1
ATOM 7499 O O . GLY B 1 210 ? 1.715 18.042 40.554 1.00 49.79 211 GLY B O 1
ATOM 7500 N N . GLY B 1 211 ? 3.304 17.091 39.261 1.00 50.49 212 GLY B N 1
ATOM 7501 C CA . GLY B 1 211 ? 2.501 15.924 38.956 1.00 52.51 212 GLY B CA 1
ATOM 7502 C C . GLY B 1 211 ? 1.117 16.180 38.398 1.00 55.26 212 GLY B C 1
ATOM 7503 O O . GLY B 1 211 ? 0.179 15.437 38.691 1.00 63.16 212 GLY B O 1
ATOM 7504 N N . ALA B 1 212 ? 0.972 17.240 37.616 1.00 50.42 213 ALA B N 1
ATOM 7505 C CA . ALA B 1 212 ? -0.307 17.544 36.995 1.00 44.69 213 ALA B CA 1
ATOM 7506 C C . ALA B 1 212 ? -0.093 16.999 35.595 1.00 44.80 213 ALA B C 1
ATOM 7507 O O . ALA B 1 212 ? 0.945 17.251 34.993 1.00 45.33 213 ALA B O 1
ATOM 7509 N N . GLU B 1 213 ? -1.045 16.245 35.069 1.00 51.96 214 GLU B N 1
ATOM 7510 C CA . GLU B 1 213 ? -0.848 15.681 33.743 1.00 62.49 214 GLU B CA 1
ATOM 7511 C C . GLU B 1 213 ? -1.463 16.540 32.660 1.00 61.18 214 GLU B C 1
ATOM 7512 O O . GLU B 1 213 ? -1.138 16.407 31.477 1.00 62.74 214 GLU B O 1
ATOM 7518 N N . GLU B 1 214 ? -2.340 17.438 33.080 1.00 55.00 215 GLU B N 1
ATOM 7519 C CA . GLU B 1 214 ? -2.989 18.349 32.157 1.00 48.28 215 GLU B CA 1
ATOM 7520 C C . GLU B 1 214 ? -2.594 19.765 32.547 1.00 43.57 215 GLU B C 1
ATOM 7521 O O . GLU B 1 214 ? -2.395 20.059 33.729 1.00 41.24 215 GLU B O 1
ATOM 7527 N N . SER B 1 215 ? -2.462 20.640 31.558 1.00 35.77 216 SER B N 1
ATOM 7528 C CA . SER B 1 215 ? -2.103 22.022 31.846 1.00 31.97 216 SER B CA 1
ATOM 7529 C C . SER B 1 215 ? -3.329 22.822 32.234 1.00 31.18 216 SER B C 1
ATOM 7530 O O . SER B 1 215 ? -4.420 22.619 31.691 1.00 28.31 216 SER B O 1
ATOM 7533 N N . ALA B 1 216 ? -3.143 23.735 33.178 1.00 31.38 217 ALA B N 1
ATOM 7534 C CA . ALA B 1 216 ? -4.227 24.596 33.620 1.00 34.08 217 ALA B CA 1
ATOM 7535 C C . ALA B 1 216 ? -4.251 25.860 32.757 1.00 34.21 217 ALA B C 1
ATOM 7536 O O . ALA B 1 216 ? -5.073 26.745 32.968 1.00 37.51 217 ALA B O 1
ATOM 7538 N N . ILE B 1 217 ? -3.351 25.935 31.781 1.00 36.96 218 ILE B N 1
ATOM 7539 C CA . ILE B 1 217 ? -3.266 27.102 30.905 1.00 37.09 218 ILE B CA 1
ATOM 7540 C C . ILE B 1 217 ? -4.348 27.048 29.841 1.00 38.15 218 ILE B C 1
ATOM 7541 O O . ILE B 1 217 ? -4.432 26.091 29.075 1.00 40.45 218 ILE B O 1
ATOM 7546 N N . ARG B 1 218 ? -5.173 28.081 29.784 1.00 36.78 219 ARG B N 1
ATOM 7547 C CA . ARG B 1 218 ? -6.220 28.115 28.790 1.00 39.63 219 ARG B CA 1
ATOM 7548 C C . ARG B 1 218 ? -5.748 28.905 27.577 1.00 38.69 219 ARG B C 1
ATOM 7549 O O . ARG B 1 218 ? -4.872 29.765 27.688 1.00 41.69 219 ARG B O 1
ATOM 7557 N N . VAL B 1 219 ? -6.318 28.600 26.420 1.00 32.41 220 VAL B N 1
ATOM 7558 C CA . VAL B 1 219 ? -5.916 29.249 25.187 1.00 29.11 220 VAL B CA 1
ATOM 7559 C C . VAL B 1 219 ? -7.028 30.041 24.515 1.00 31.40 220 VAL B C 1
ATOM 7560 O O . VAL B 1 219 ? -8.207 29.729 24.672 1.00 32.43 220 VAL B O 1
ATOM 7564 N N . GLY B 1 220 ? -6.630 31.071 23.770 1.00 27.12 221 GLY B N 1
ATOM 7565 C CA . GLY B 1 220 ? -7.566 31.915 23.048 1.00 23.63 221 GLY B CA 1
ATOM 7566 C C . GLY B 1 220 ? -7.006 32.140 21.660 1.00 25.33 221 GLY B C 1
ATOM 7567 O O . GLY B 1 220 ? -5.805 31.993 21.458 1.00 30.51 221 GLY B O 1
ATOM 7568 N N . PHE B 1 221 ? -7.843 32.508 20.699 1.00 25.89 222 PHE B N 1
ATOM 7569 C CA . PHE B 1 221 ? -7.344 32.708 19.338 1.00 24.67 222 PHE B CA 1
ATOM 7570 C C . PHE B 1 221 ? -7.845 33.972 18.645 1.00 31.59 222 PHE B C 1
ATOM 7571 O O . PHE B 1 221 ? -9.046 34.237 18.603 1.00 30.24 222 PHE B O 1
ATOM 7579 N N . VAL B 1 222 ? -6.919 34.743 18.086 1.00 25.87 223 VAL B N 1
ATOM 7580 C CA . VAL B 1 222 ? -7.285 35.965 17.382 1.00 24.85 223 VAL B CA 1
ATOM 7581 C C . VAL B 1 222 ? -6.476 36.126 16.093 1.00 27.04 223 VAL B C 1
ATOM 7582 O O . VAL B 1 222 ? -5.264 35.903 16.085 1.00 29.02 223 VAL B O 1
ATOM 7586 N N . THR B 1 223 ? -7.147 36.485 15.002 1.00 23.86 224 THR B N 1
ATOM 7587 C CA . THR B 1 223 ? -6.462 36.727 13.731 1.00 31.57 224 THR B CA 1
ATOM 7588 C C . THR B 1 223 ? -6.674 38.201 13.407 1.00 30.24 224 THR B C 1
ATOM 7589 O O . THR B 1 223 ? -7.606 38.810 13.921 1.00 29.78 224 THR B O 1
ATOM 7593 N N . TYR B 1 224 ? -5.830 38.779 12.556 1.00 33.81 225 TYR B N 1
ATOM 7594 C CA . TYR B 1 224 ? -5.982 40.197 12.241 1.00 34.65 225 TYR B CA 1
ATOM 7595 C C . TYR B 1 224 ? -5.264 40.680 10.988 1.00 35.49 225 TYR B C 1
ATOM 7596 O O . TYR B 1 224 ? -4.293 40.082 10.542 1.00 41.69 225 TYR B O 1
ATOM 7605 N N . ASN B 1 225 ? -5.777 41.772 10.430 1.00 33.83 226 ASN B N 1
ATOM 7606 C CA . ASN B 1 225 ? -5.191 42.450 9.277 1.00 35.78 226 ASN B CA 1
ATOM 7607 C C . ASN B 1 225 ? -5.319 43.899 9.741 1.00 39.62 226 ASN B C 1
ATOM 7608 O O . ASN B 1 225 ? -4.600 44.315 10.658 1.00 43.92 226 ASN B O 1
ATOM 7613 N N . LYS B 1 226 ? -6.217 44.677 9.145 1.00 40.02 227 LYS B N 1
ATOM 7614 C CA . LYS B 1 226 ? -6.394 46.040 9.637 1.00 42.28 227 LYS B CA 1
ATOM 7615 C C . LYS B 1 226 ? -7.597 46.018 10.574 1.00 39.20 227 LYS B C 1
ATOM 7616 O O . LYS B 1 226 ? -8.037 47.052 11.065 1.00 44.65 227 LYS B O 1
ATOM 7622 N N . VAL B 1 227 ? -8.106 44.809 10.818 1.00 33.05 228 VAL B N 1
ATOM 7623 C CA . VAL B 1 227 ? -9.229 44.577 11.726 1.00 35.44 228 VAL B CA 1
ATOM 7624 C C . VAL B 1 227 ? -8.916 43.315 12.561 1.00 36.89 228 VAL B C 1
ATOM 7625 O O . VAL B 1 227 ? -8.035 42.539 12.193 1.00 44.68 228 VAL B O 1
ATOM 7629 N N . LEU B 1 228 ? -9.618 43.112 13.677 1.00 33.79 229 LEU B N 1
ATOM 7630 C CA . LEU B 1 228 ? -9.377 41.945 14.536 1.00 34.55 229 LEU B CA 1
ATOM 7631 C C . LEU B 1 228 ? -10.500 40.910 14.497 1.00 38.58 229 LEU B C 1
ATOM 7632 O O . LEU B 1 228 ? -11.679 41.262 14.465 1.00 41.62 229 LEU B O 1
ATOM 7637 N N . HIS B 1 229 ? -10.136 39.631 14.510 1.00 36.63 230 HIS B N 1
ATOM 7638 C CA . HIS B 1 229 ? -11.134 38.570 14.509 1.00 34.33 230 HIS B CA 1
ATOM 7639 C C . HIS B 1 229 ? -10.961 37.694 15.739 1.00 30.56 230 HIS B C 1
ATOM 7640 O O . HIS B 1 229 ? -9.964 36.985 15.871 1.00 28.36 230 HIS B O 1
ATOM 7647 N N . PHE B 1 230 ? -11.930 37.765 16.642 1.00 32.51 231 PHE B N 1
ATOM 7648 C CA . PHE B 1 230 ? -11.921 36.955 17.850 1.00 33.88 231 PHE B CA 1
ATOM 7649 C C . PHE B 1 230 ? -12.736 35.705 17.566 1.00 35.09 231 PHE B C 1
ATOM 7650 O O . PHE B 1 230 ? -13.774 35.769 16.911 1.00 42.77 231 PHE B O 1
ATOM 7658 N N . TYR B 1 231 ? -12.268 34.564 18.047 1.00 36.99 232 TYR B N 1
ATOM 7659 C CA . TYR B 1 231 ? -12.991 33.322 17.830 1.00 35.72 232 TYR B CA 1
ATOM 7660 C C . TYR B 1 231 ? -13.450 32.746 19.165 1.00 40.05 232 TYR B C 1
ATOM 7661 O O . TYR B 1 231 ? -12.775 32.897 20.191 1.00 39.60 232 TYR B O 1
ATOM 7670 N N . ASN B 1 232 ? -14.608 32.097 19.154 1.00 42.34 233 ASN B N 1
ATOM 7671 C CA . ASN B 1 232 ? -15.139 31.506 20.368 1.00 52.23 233 ASN B CA 1
ATOM 7672 C C . ASN B 1 232 ? -14.617 30.083 20.578 1.00 50.85 233 ASN B C 1
ATOM 7673 O O . ASN B 1 232 ? -15.140 29.124 20.013 1.00 43.54 233 ASN B O 1
ATOM 7678 N N . GLN B 1 241 ? -17.925 30.716 16.933 1.00 58.24 242 GLN B N 1
ATOM 7679 C CA . GLN B 1 241 ? -18.309 32.047 16.483 1.00 58.27 242 GLN B CA 1
ATOM 7680 C C . GLN B 1 241 ? -17.100 32.913 16.172 1.00 54.82 242 GLN B C 1
ATOM 7681 O O . GLN B 1 241 ? -16.023 32.733 16.736 1.00 50.23 242 GLN B O 1
ATOM 7687 N N . MET B 1 242 ? -17.302 33.865 15.273 1.00 54.66 243 MET B N 1
ATOM 7688 C CA . MET B 1 242 ? -16.267 34.805 14.880 1.00 53.50 243 MET B CA 1
ATOM 7689 C C . MET B 1 242 ? -16.812 36.206 15.153 1.00 53.07 243 MET B C 1
ATOM 7690 O O . MET B 1 242 ? -17.874 36.576 14.658 1.00 50.29 243 MET B O 1
ATOM 7695 N N . MET B 1 243 ? -16.081 36.973 15.953 1.00 52.17 244 MET B N 1
ATOM 7696 C CA . MET B 1 243 ? -16.478 38.325 16.317 1.00 50.94 244 MET B CA 1
ATOM 7697 C C . MET B 1 243 ? -15.495 39.307 15.685 1.00 47.27 244 MET B C 1
ATOM 7698 O O . MET B 1 243 ? -14.341 39.377 16.093 1.00 42.21 244 MET B O 1
ATOM 7703 N N . VAL B 1 244 ? -15.949 40.058 14.686 1.00 41.25 245 VAL B N 1
ATOM 7704 C CA . VAL B 1 244 ? -15.077 41.011 14.001 1.00 42.41 245 VAL B CA 1
ATOM 7705 C C . VAL B 1 244 ? -15.162 42.423 14.562 1.00 47.52 245 VAL B C 1
ATOM 7706 O O . VAL B 1 244 ? -16.226 43.039 14.551 1.00 48.77 245 VAL B O 1
ATOM 7710 N N . VAL B 1 245 ? -14.033 42.935 15.043 1.00 49.12 246 VAL B N 1
ATOM 7711 C CA . VAL B 1 245 ? -13.984 44.277 15.606 1.00 52.71 246 VAL B CA 1
ATOM 7712 C C . VAL B 1 245 ? -13.167 45.189 14.705 1.00 54.52 246 VAL B C 1
ATOM 7713 O O . VAL B 1 245 ? -11.946 45.067 14.624 1.00 52.75 246 VAL B O 1
ATOM 7717 N N . SER B 1 246 ? -13.845 46.105 14.023 1.00 56.68 247 SER B N 1
ATOM 7718 C CA . SER B 1 246 ? -13.166 47.021 13.122 1.00 63.01 247 SER B CA 1
ATOM 7719 C C . SER B 1 246 ? -13.019 48.408 13.739 1.00 66.36 247 SER B C 1
ATOM 7720 O O . SER B 1 246 ? -12.100 49.155 13.399 1.00 64.05 247 SER B O 1
ATOM 7723 N N . ASP B 1 247 ? -13.922 48.759 14.646 1.00 69.16 248 ASP B N 1
ATOM 7724 C CA . ASP B 1 247 ? -13.839 50.065 15.278 1.00 75.60 248 ASP B CA 1
ATOM 7725 C C . ASP B 1 247 ? -12.700 50.077 16.292 1.00 77.16 248 ASP B C 1
ATOM 7726 O O . ASP B 1 247 ? -12.900 49.768 17.470 1.00 76.82 248 ASP B O 1
ATOM 7731 N N . VAL B 1 248 ? -11.499 50.405 15.822 1.00 74.87 249 VAL B N 1
ATOM 7732 C CA . VAL B 1 248 ? -10.346 50.488 16.706 1.00 72.16 249 VAL B CA 1
ATOM 7733 C C . VAL B 1 248 ? -10.358 51.912 17.262 1.00 74.90 249 VAL B C 1
ATOM 7734 O O . VAL B 1 248 ? -11.391 52.586 17.206 1.00 74.98 249 VAL B O 1
ATOM 7738 N N . ALA B 1 249 ? -9.224 52.377 17.776 1.00 70.77 250 ALA B N 1
ATOM 7739 C CA . ALA B 1 249 ? -9.149 53.711 18.362 1.00 69.85 250 ALA B CA 1
ATOM 7740 C C . ALA B 1 249 ? -9.933 53.641 19.670 1.00 70.72 250 ALA B C 1
ATOM 7741 O O . ALA B 1 249 ? -9.455 54.067 20.722 1.00 71.72 250 ALA B O 1
ATOM 7743 N N . ASP B 1 250 ? -11.141 53.093 19.586 1.00 69.17 251 ASP B N 1
ATOM 7744 C CA . ASP B 1 250 ? -12.010 52.914 20.740 1.00 70.46 251 ASP B CA 1
ATOM 7745 C C . ASP B 1 250 ? -12.426 51.448 20.675 1.00 72.12 251 ASP B C 1
ATOM 7746 O O . ASP B 1 250 ? -13.584 51.122 20.420 1.00 76.15 251 ASP B O 1
ATOM 7751 N N . MET B 1 251 ? -11.448 50.577 20.894 1.00 74.71 252 MET B N 1
ATOM 7752 C CA . MET B 1 251 ? -11.624 49.134 20.848 1.00 75.40 252 MET B CA 1
ATOM 7753 C C . MET B 1 251 ? -12.913 48.549 21.414 1.00 77.72 252 MET B C 1
ATOM 7754 O O . MET B 1 251 ? -13.930 48.493 20.723 1.00 78.99 252 MET B O 1
ATOM 7759 N N . PHE B 1 252 ? -12.859 48.102 22.666 1.00 80.30 253 PHE B N 1
ATOM 7760 C CA . PHE B 1 252 ? -14.004 47.474 23.328 1.00 79.37 253 PHE B CA 1
ATOM 7761 C C . PHE B 1 252 ? -14.199 46.055 22.796 1.00 78.77 253 PHE B C 1
ATOM 7762 O O . PHE B 1 252 ? -14.669 45.860 21.672 1.00 72.99 253 PHE B O 1
ATOM 7770 N N . VAL B 1 253 ? -13.837 45.067 23.609 1.00 78.85 254 VAL B N 1
ATOM 7771 C CA . VAL B 1 253 ? -13.970 43.672 23.214 1.00 79.24 254 VAL B CA 1
ATOM 7772 C C . VAL B 1 253 ? -14.827 42.870 24.190 1.00 79.57 254 VAL B C 1
ATOM 7773 O O . VAL B 1 253 ? -14.449 42.671 25.345 1.00 74.62 254 VAL B O 1
ATOM 7777 N N . PRO B 1 254 ? -15.999 42.399 23.726 1.00 80.79 255 PRO B N 1
ATOM 7778 C CA . PRO B 1 254 ? -16.967 41.610 24.492 1.00 82.31 255 PRO B CA 1
ATOM 7779 C C . PRO B 1 254 ? -16.362 40.504 25.350 1.00 85.59 255 PRO B C 1
ATOM 7780 O O . PRO B 1 254 ? -15.381 39.863 24.968 1.00 86.06 255 PRO B O 1
ATOM 7784 N N . LEU B 1 255 ? -16.968 40.288 26.513 1.00 87.12 256 LEU B N 1
ATOM 7785 C CA . LEU B 1 255 ? -16.521 39.267 27.453 1.00 88.12 256 LEU B CA 1
ATOM 7786 C C . LEU B 1 255 ? -17.149 37.919 27.078 1.00 86.56 256 LEU B C 1
ATOM 7787 O O . LEU B 1 255 ? -18.188 37.531 27.618 1.00 87.13 256 LEU B O 1
ATOM 7792 N N . LEU B 1 256 ? -16.518 37.214 26.144 1.00 83.14 257 LEU B N 1
ATOM 7793 C CA . LEU B 1 256 ? -17.015 35.918 25.695 1.00 81.29 257 LEU B CA 1
ATOM 7794 C C . LEU B 1 256 ? -16.538 34.773 26.578 1.00 80.83 257 LEU B C 1
ATOM 7795 O O . LEU B 1 256 ? -15.471 34.847 27.193 1.00 82.99 257 LEU B O 1
ATOM 7800 N N . ASP B 1 257 ? -17.340 33.715 26.639 1.00 77.61 258 ASP B N 1
ATOM 7801 C CA . ASP B 1 257 ? -17.000 32.543 27.433 1.00 75.44 258 ASP B CA 1
ATOM 7802 C C . ASP B 1 257 ? -16.326 31.507 26.549 1.00 75.30 258 ASP B C 1
ATOM 7803 O O . ASP B 1 257 ? -15.625 30.618 27.037 1.00 77.89 258 ASP B O 1
ATOM 7808 N N . GLY B 1 258 ? -16.544 31.629 25.243 1.00 71.99 259 GLY B N 1
ATOM 7809 C CA . GLY B 1 258 ? -15.937 30.704 24.307 1.00 67.56 259 GLY B CA 1
ATOM 7810 C C . GLY B 1 258 ? -14.472 31.035 24.122 1.00 60.37 259 GLY B C 1
ATOM 7811 O O . GLY B 1 258 ? -13.686 30.210 23.652 1.00 59.48 259 GLY B O 1
ATOM 7812 N N . PHE B 1 259 ? -14.112 32.261 24.482 1.00 54.65 260 PHE B N 1
ATOM 7813 C CA . PHE B 1 259 ? -12.735 32.711 24.384 1.00 53.58 260 PHE B CA 1
ATOM 7814 C C . PHE B 1 259 ? -12.042 32.148 25.619 1.00 55.30 260 PHE B C 1
ATOM 7815 O O . PHE B 1 259 ? -12.639 32.101 26.695 1.00 66.11 260 PHE B O 1
ATOM 7823 N N . LEU B 1 260 ? -10.799 31.711 25.470 1.00 47.80 261 LEU B N 1
ATOM 7824 C CA . LEU B 1 260 ? -10.054 31.131 26.585 1.00 50.01 261 LEU B CA 1
ATOM 7825 C C . LEU B 1 260 ? -10.705 29.829 27.011 1.00 47.28 261 LEU B C 1
ATOM 7826 O O . LEU B 1 260 ? -11.503 29.792 27.943 1.00 53.21 261 LEU B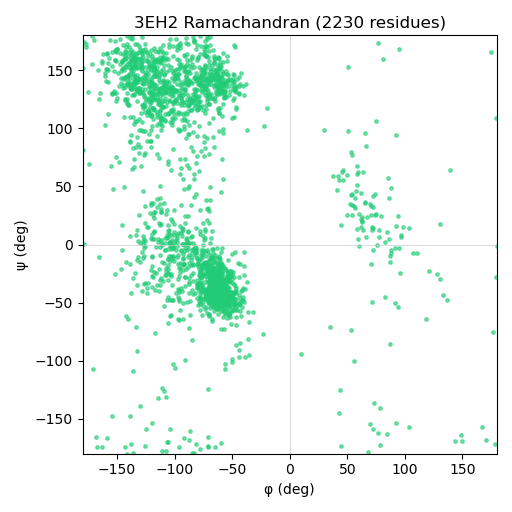 O 1
ATOM 7831 N N . VAL B 1 261 ? -10.342 28.756 26.325 1.00 46.14 262 VAL B N 1
ATOM 7832 C CA . VAL B 1 261 ? -10.903 27.452 26.607 1.00 43.29 262 VAL B CA 1
ATOM 7833 C C . VAL B 1 261 ? -9.842 26.433 26.973 1.00 45.12 262 VAL B C 1
ATOM 7834 O O . VAL B 1 261 ? -8.650 26.641 26.737 1.00 43.46 262 VAL B O 1
ATOM 7838 N N . ASN B 1 262 ? -10.286 25.330 27.563 1.00 45.58 263 ASN B N 1
ATOM 7839 C CA . ASN B 1 262 ? -9.377 24.264 27.934 1.00 43.86 263 ASN B CA 1
ATOM 7840 C C . ASN B 1 262 ? -9.098 23.474 26.663 1.00 46.29 263 ASN B C 1
ATOM 7841 O O . ASN B 1 262 ? -10.006 23.205 25.871 1.00 39.36 263 ASN B O 1
ATOM 7846 N N . VAL B 1 263 ? -7.840 23.102 26.472 1.00 46.66 264 VAL B N 1
ATOM 7847 C CA . VAL B 1 263 ? -7.430 22.368 25.284 1.00 47.50 264 VAL B CA 1
ATOM 7848 C C . VAL B 1 263 ? -8.040 20.970 25.152 1.00 49.24 264 VAL B C 1
ATOM 7849 O O . VAL B 1 263 ? -8.443 20.572 24.059 1.00 43.79 264 VAL B O 1
ATOM 7853 N N . ASN B 1 264 ? -8.109 20.230 26.255 1.00 51.96 265 ASN B N 1
ATOM 7854 C CA . ASN B 1 264 ? -8.657 18.876 26.230 1.00 54.49 265 ASN B CA 1
ATOM 7855 C C . ASN B 1 264 ? -10.161 18.817 25.993 1.00 56.25 265 ASN B C 1
ATOM 7856 O O . ASN B 1 264 ? -10.647 17.944 25.273 1.00 55.85 265 ASN B O 1
ATOM 7861 N N . GLU B 1 265 ? -10.895 19.746 26.595 1.00 58.91 266 GLU B N 1
ATOM 7862 C CA . GLU B 1 265 ? -12.345 19.783 26.441 1.00 56.16 266 GLU B CA 1
ATOM 7863 C C . GLU B 1 265 ? -12.737 20.224 25.035 1.00 55.34 266 GLU B C 1
ATOM 7864 O O . GLU B 1 265 ? -13.550 19.577 24.373 1.00 59.77 266 GLU B O 1
ATOM 7870 N N . SER B 1 266 ? -12.151 21.328 24.579 1.00 51.93 267 SER B N 1
ATOM 7871 C CA . SER B 1 266 ? -12.465 21.875 23.262 1.00 44.24 267 SER B CA 1
ATOM 7872 C C . SER B 1 266 ? -11.578 21.361 22.142 1.00 45.56 267 SER B C 1
ATOM 7873 O O . SER B 1 266 ? -11.509 21.968 21.070 1.00 39.62 267 SER B O 1
ATOM 7876 N N . ARG B 1 267 ? -10.918 20.234 22.390 1.00 45.58 268 ARG B N 1
ATOM 7877 C CA . ARG B 1 267 ? -10.021 19.636 21.413 1.00 48.31 268 ARG B CA 1
ATOM 7878 C C . ARG B 1 267 ? -10.560 19.637 19.986 1.00 50.95 268 ARG B C 1
ATOM 7879 O O . ARG B 1 267 ? -9.920 20.173 19.081 1.00 56.98 268 ARG B O 1
ATOM 7887 N N . ALA B 1 268 ? -11.732 19.046 19.779 1.00 49.48 269 ALA B N 1
ATOM 7888 C CA . ALA B 1 268 ? -12.311 18.984 18.438 1.00 50.22 269 ALA B CA 1
ATOM 7889 C C . ALA B 1 268 ? -12.658 20.369 17.892 1.00 49.27 269 ALA B C 1
ATOM 7890 O O . ALA B 1 268 ? -12.433 20.657 16.713 1.00 41.84 269 ALA B O 1
ATOM 7892 N N . VAL B 1 269 ? -13.202 21.223 18.753 1.00 44.61 270 VAL B N 1
ATOM 7893 C CA . VAL B 1 269 ? -13.573 22.579 18.361 1.00 47.90 270 VAL B CA 1
ATOM 7894 C C . VAL B 1 269 ? -12.348 23.387 17.906 1.00 45.28 270 VAL B C 1
ATOM 7895 O O . VAL B 1 269 ? -12.403 24.125 16.916 1.00 41.78 270 VAL B O 1
ATOM 7899 N N . ILE B 1 270 ? -11.245 23.235 18.633 1.00 41.11 271 ILE B N 1
ATOM 7900 C CA . ILE B 1 270 ? -10.011 23.951 18.324 1.00 38.19 271 ILE B CA 1
ATOM 7901 C C . ILE B 1 270 ? -9.371 23.495 17.015 1.00 38.05 271 ILE B C 1
ATOM 7902 O O . ILE B 1 270 ? -8.891 24.314 16.228 1.00 35.52 271 ILE B O 1
ATOM 7907 N N . THR B 1 271 ? -9.375 22.188 16.784 1.00 35.54 272 THR B N 1
ATOM 7908 C CA . THR B 1 271 ? -8.793 21.625 15.573 1.00 36.86 272 THR B CA 1
ATOM 7909 C C . THR B 1 271 ? -9.567 22.116 14.358 1.00 36.17 272 THR B C 1
ATOM 7910 O O . THR B 1 271 ? -8.992 22.381 13.297 1.00 35.78 272 THR B O 1
ATOM 7914 N N . SER B 1 272 ? -10.877 22.248 14.515 1.00 34.84 273 SER B N 1
ATOM 7915 C CA . SER B 1 272 ? -11.706 22.722 13.418 1.00 39.71 273 SER B CA 1
ATOM 7916 C C . SER B 1 272 ? -11.338 24.167 13.089 1.00 36.60 273 SER B C 1
ATOM 7917 O O . SER B 1 272 ? -11.186 24.535 11.920 1.00 41.29 273 SER B O 1
ATOM 7920 N N . LEU B 1 273 ? -11.196 24.987 14.125 1.00 33.46 274 LEU B N 1
ATOM 7921 C CA . LEU B 1 273 ? -10.820 26.387 13.943 1.00 27.73 274 LEU B CA 1
ATOM 7922 C C . LEU B 1 273 ? -9.464 26.533 13.242 1.00 29.98 274 LEU B C 1
ATOM 7923 O O . LEU B 1 273 ? -9.306 27.394 12.379 1.00 34.00 274 LEU B O 1
ATOM 7928 N N . LEU B 1 274 ? -8.490 25.702 13.614 1.00 28.92 275 LEU B N 1
ATOM 7929 C CA . LEU B 1 274 ? -7.159 25.760 12.997 1.00 33.23 275 LEU B CA 1
ATOM 7930 C C . LEU B 1 274 ? -7.175 25.324 11.527 1.00 38.15 275 LEU B C 1
ATOM 7931 O O . LEU B 1 274 ? -6.340 25.774 10.738 1.00 35.30 275 LEU B O 1
ATOM 7936 N N . ASP B 1 275 ? -8.117 24.452 11.157 1.00 37.30 276 ASP B N 1
ATOM 7937 C CA . ASP B 1 275 ? -8.236 24.016 9.761 1.00 39.26 276 ASP B CA 1
ATOM 7938 C C . ASP B 1 275 ? -8.900 25.125 8.971 1.00 37.92 276 ASP B C 1
ATOM 7939 O O . ASP B 1 275 ? -8.611 25.317 7.797 1.00 39.22 276 ASP B O 1
ATOM 7944 N N . GLN B 1 276 ? -9.800 25.842 9.639 1.00 41.48 277 GLN B N 1
ATOM 7945 C CA . GLN B 1 276 ? -10.575 26.920 9.036 1.00 44.38 277 GLN B CA 1
ATOM 7946 C C . GLN B 1 276 ? -9.760 28.168 8.688 1.00 43.67 277 GLN B C 1
ATOM 7947 O O . GLN B 1 276 ? -9.664 28.556 7.519 1.00 43.19 277 GLN B O 1
ATOM 7953 N N . ILE B 1 277 ? -9.178 28.791 9.709 1.00 40.00 278 ILE B N 1
ATOM 7954 C CA . ILE B 1 277 ? -8.394 30.008 9.535 1.00 29.39 278 ILE B CA 1
ATOM 7955 C C . ILE B 1 277 ? -7.650 30.112 8.215 1.00 32.12 278 ILE B C 1
ATOM 7956 O O . ILE B 1 277 ? -7.854 31.066 7.466 1.00 33.24 278 ILE B O 1
ATOM 7961 N N . PRO B 1 278 ? -6.771 29.145 7.904 1.00 28.48 279 PRO B N 1
ATOM 7962 C CA . PRO B 1 278 ? -6.066 29.266 6.624 1.00 28.97 279 PRO B CA 1
ATOM 7963 C C . PRO B 1 278 ? -6.989 29.375 5.390 1.00 32.38 279 PRO B C 1
ATOM 7964 O O . PRO B 1 278 ? -6.681 30.114 4.457 1.00 29.48 279 PRO B O 1
ATOM 7968 N N . GLU B 1 279 ? -8.110 28.653 5.382 1.00 34.44 280 GLU B N 1
ATOM 7969 C CA . GLU B 1 279 ? -9.032 28.704 4.235 1.00 41.91 280 GLU B CA 1
ATOM 7970 C C . GLU B 1 279 ? -9.780 30.024 4.185 1.00 40.28 280 GLU B C 1
ATOM 7971 O O . GLU B 1 279 ? -9.939 30.635 3.125 1.00 37.57 280 GLU B O 1
ATOM 7977 N N . MET B 1 280 ? -10.245 30.452 5.350 1.00 40.66 281 MET B N 1
ATOM 7978 C CA . MET B 1 280 ? -11.008 31.683 5.463 1.00 43.07 281 MET B CA 1
ATOM 7979 C C . MET B 1 280 ? -10.296 32.902 4.886 1.00 41.59 281 MET B C 1
ATOM 7980 O O . MET B 1 280 ? -10.945 33.846 4.424 1.00 42.15 281 MET B O 1
ATOM 7985 N N . PHE B 1 281 ? -8.966 32.870 4.886 1.00 36.71 282 PHE B N 1
ATOM 7986 C CA . PHE B 1 281 ? -8.183 33.992 4.386 1.00 36.83 282 PHE B CA 1
ATOM 7987 C C . PHE B 1 281 ? -7.272 33.685 3.206 1.00 38.22 282 PHE B C 1
ATOM 7988 O O . PHE B 1 281 ? -6.519 34.552 2.768 1.00 34.67 282 PHE B O 1
ATOM 7996 N N . ALA B 1 282 ? -7.348 32.465 2.685 1.00 36.14 283 ALA B N 1
ATOM 7997 C CA . ALA B 1 282 ? -6.493 32.060 1.572 1.00 36.20 283 ALA B CA 1
ATOM 7998 C C . ALA B 1 282 ? -6.529 32.993 0.372 1.00 36.73 283 ALA B C 1
ATOM 7999 O O . ALA B 1 282 ? -5.546 33.083 -0.370 1.00 39.51 283 ALA B O 1
ATOM 8001 N N . ASP B 1 283 ? -7.649 33.687 0.177 1.00 42.41 284 ASP B N 1
ATOM 8002 C CA . ASP B 1 283 ? -7.782 34.599 -0.962 1.00 45.06 284 ASP B CA 1
ATOM 8003 C C . ASP B 1 283 ? -7.596 36.072 -0.649 1.00 42.94 284 ASP B C 1
ATOM 8004 O O . ASP B 1 283 ? -7.661 36.905 -1.552 1.00 45.61 284 ASP B O 1
ATOM 8009 N N . THR B 1 284 ? -7.358 36.398 0.615 1.00 42.20 285 THR B N 1
ATOM 8010 C CA . THR B 1 284 ? -7.184 37.789 1.012 1.00 43.31 285 THR B CA 1
ATOM 8011 C C . THR B 1 284 ? -6.088 38.519 0.230 1.00 44.90 285 THR B C 1
ATOM 8012 O O . THR B 1 284 ? -5.100 37.918 -0.196 1.00 44.15 285 THR B O 1
ATOM 8016 N N . ARG B 1 285 ? -6.280 39.824 0.052 1.00 46.88 286 ARG B N 1
ATOM 8017 C CA . ARG B 1 285 ? -5.335 40.676 -0.662 1.00 45.81 286 ARG B CA 1
ATOM 8018 C C . ARG B 1 285 ? -4.974 41.874 0.216 1.00 48.28 286 ARG B C 1
ATOM 8019 O O . ARG B 1 285 ? -4.234 42.768 -0.199 1.00 48.16 286 ARG B O 1
ATOM 8027 N N . GLU B 1 286 ? -5.509 41.877 1.434 1.00 45.15 287 GLU B N 1
ATOM 8028 C CA . GLU B 1 286 ? -5.249 42.939 2.396 1.00 44.30 287 GLU B CA 1
ATOM 8029 C C . GLU B 1 286 ? -3.760 42.961 2.699 1.00 43.01 287 GLU B C 1
ATOM 8030 O O . GLU B 1 286 ? -3.151 41.912 2.874 1.00 45.70 287 GLU B O 1
ATOM 8036 N N . THR B 1 287 ? -3.176 44.152 2.765 1.00 45.91 288 THR B N 1
ATOM 8037 C CA . THR B 1 287 ? -1.752 44.297 3.052 1.00 47.05 288 THR B CA 1
ATOM 8038 C C . THR B 1 287 ? -1.490 45.097 4.323 1.00 47.33 288 THR B C 1
ATOM 8039 O O . THR B 1 287 ? -0.556 44.809 5.067 1.00 52.01 288 THR B O 1
ATOM 8043 N N . GLU B 1 288 ? -2.314 46.109 4.559 1.00 46.49 289 GLU B N 1
ATOM 8044 C CA . GLU B 1 288 ? -2.181 46.961 5.732 1.00 45.94 289 GLU B CA 1
ATOM 8045 C C . GLU B 1 288 ? -2.640 46.239 6.993 1.00 44.70 289 GLU B C 1
ATOM 8046 O O . GLU B 1 288 ? -3.690 45.597 7.000 1.00 41.13 289 GLU B O 1
ATOM 8052 N N . THR B 1 289 ? -1.866 46.362 8.067 1.00 41.22 290 THR B N 1
ATOM 8053 C CA . THR B 1 289 ? -2.212 45.699 9.320 1.00 36.55 290 THR B CA 1
ATOM 8054 C C . THR B 1 289 ? -2.011 46.604 10.517 1.00 35.33 290 THR B C 1
ATOM 8055 O O . THR B 1 289 ? -1.243 47.554 10.457 1.00 32.10 290 THR B O 1
ATOM 8059 N N . VAL B 1 290 ? -2.703 46.295 11.607 1.00 34.39 291 VAL B N 1
ATOM 8060 C CA . VAL B 1 290 ? -2.564 47.054 12.837 1.00 28.46 291 VAL B CA 1
ATOM 8061 C C . VAL B 1 290 ? -1.652 46.246 13.775 1.00 35.52 291 VAL B C 1
ATOM 8062 O O . VAL B 1 290 ? -1.324 45.094 13.482 1.00 31.69 291 VAL B O 1
ATOM 8066 N N . PHE B 1 291 ? -1.243 46.841 14.893 1.00 36.79 292 PHE B N 1
ATOM 8067 C CA . PHE B 1 291 ? -0.344 46.178 15.840 1.00 33.69 292 PHE B CA 1
ATOM 8068 C C . PHE B 1 291 ? -0.736 46.531 17.270 1.00 32.75 292 PHE B C 1
ATOM 8069 O O . PHE B 1 291 ? -1.079 45.668 18.071 1.00 33.51 292 PHE B O 1
ATOM 8077 N N . VAL B 1 292 ? -0.671 47.817 17.584 1.00 33.80 293 VAL B N 1
ATOM 8078 C CA . VAL B 1 292 ? -1.028 48.297 18.910 1.00 37.58 293 VAL B CA 1
ATOM 8079 C C . VAL B 1 292 ? -2.392 47.781 19.370 1.00 37.34 293 VAL B C 1
ATOM 8080 O O . VAL B 1 292 ? -2.531 47.297 20.500 1.00 36.56 293 VAL B O 1
ATOM 8084 N N . PRO B 1 293 ? -3.416 47.882 18.500 1.00 34.88 294 PRO B N 1
ATOM 8085 C CA . PRO B 1 293 ? -4.773 47.427 18.819 1.00 30.95 294 PRO B CA 1
ATOM 8086 C C . PRO B 1 293 ? -4.809 45.937 19.097 1.00 31.48 294 PRO B C 1
ATOM 8087 O O . PRO B 1 293 ? -5.584 45.476 19.930 1.00 31.04 294 PRO B O 1
ATOM 8091 N N . VAL B 1 294 ? -3.969 45.186 18.389 1.00 30.99 295 VAL B N 1
ATOM 8092 C CA . VAL B 1 294 ? -3.903 43.745 18.586 1.00 32.19 295 VAL B CA 1
ATOM 8093 C C . VAL B 1 294 ? -3.538 43.451 20.038 1.00 32.74 295 VAL B C 1
ATOM 8094 O O . VAL B 1 294 ? -4.240 42.712 20.724 1.00 35.59 295 VAL B O 1
ATOM 8098 N N . ILE B 1 295 ? -2.445 44.044 20.507 1.00 32.28 296 ILE B N 1
ATOM 8099 C CA . ILE B 1 295 ? -1.999 43.826 21.875 1.00 28.45 296 ILE B CA 1
ATOM 8100 C C . ILE B 1 295 ? -2.992 44.374 22.888 1.00 31.42 296 ILE B C 1
ATOM 8101 O O . ILE B 1 295 ? -3.156 43.800 23.966 1.00 30.56 296 ILE B O 1
ATOM 8106 N N . GLN B 1 296 ? -3.648 45.484 22.548 1.00 33.31 297 GLN B N 1
ATOM 8107 C CA . GLN B 1 296 ? -4.622 46.084 23.454 1.00 36.72 297 GLN B CA 1
ATOM 8108 C C . GLN B 1 296 ? -5.787 45.137 23.642 1.00 32.90 297 GLN B C 1
ATOM 8109 O O . GLN B 1 296 ? -6.261 44.941 24.759 1.00 32.83 297 GLN B O 1
ATOM 8115 N N . ALA B 1 297 ? -6.236 44.543 22.542 1.00 32.64 298 ALA B N 1
ATOM 8116 C CA . ALA B 1 297 ? -7.352 43.604 22.582 1.00 31.93 298 ALA B CA 1
ATOM 8117 C C . ALA B 1 297 ? -6.943 42.377 23.372 1.00 24.20 298 ALA B C 1
ATOM 8118 O O . ALA B 1 297 ? -7.697 41.907 24.220 1.00 35.58 298 ALA B O 1
ATOM 8120 N N . GLY B 1 298 ? -5.742 41.867 23.108 1.00 28.73 299 GLY B N 1
ATOM 8121 C CA . GLY B 1 298 ? -5.265 40.703 23.837 1.00 27.06 299 GLY B CA 1
ATOM 8122 C C . GLY B 1 298 ? -5.223 40.975 25.333 1.00 27.49 299 GLY B C 1
ATOM 8123 O O . GLY B 1 298 ? -5.764 40.222 26.141 1.00 24.81 299 GLY B O 1
ATOM 8124 N N . MET B 1 299 ? -4.572 42.072 25.696 1.00 31.80 300 MET B N 1
ATOM 8125 C CA . MET B 1 299 ? -4.438 42.475 27.092 1.00 37.55 300 MET B CA 1
ATOM 8126 C C . MET B 1 299 ? -5.806 42.709 27.739 1.00 39.06 300 MET B C 1
ATOM 8127 O O . MET B 1 299 ? -6.032 42.349 28.899 1.00 38.38 300 MET B O 1
ATOM 8132 N N . GLU B 1 300 ? -6.723 43.300 26.981 1.00 40.19 301 GLU B N 1
ATOM 8133 C CA . GLU B 1 300 ? -8.060 43.576 27.492 1.00 42.07 301 GLU B CA 1
ATOM 8134 C C . GLU B 1 300 ? -8.811 42.272 27.753 1.00 39.20 301 GLU B C 1
ATOM 8135 O O . GLU B 1 300 ? -9.588 42.171 28.708 1.00 30.10 301 GLU B O 1
ATOM 8141 N N . ALA B 1 301 ? -8.564 41.272 26.908 1.00 39.45 302 ALA B N 1
ATOM 8142 C CA . ALA B 1 301 ? -9.202 39.966 27.056 1.00 33.58 302 ALA B CA 1
ATOM 8143 C C . ALA B 1 301 ? -8.730 39.304 28.341 1.00 39.06 302 ALA B C 1
ATOM 8144 O O . ALA B 1 301 ? -9.522 38.668 29.041 1.00 46.01 302 ALA B O 1
ATOM 8146 N N . LEU B 1 302 ? -7.446 39.453 28.661 1.00 37.46 303 LEU B N 1
ATOM 8147 C CA . LEU B 1 302 ? -6.914 38.862 29.890 1.00 31.67 303 LEU B CA 1
ATOM 8148 C C . LEU B 1 302 ? -7.498 39.575 31.111 1.00 28.79 303 LEU B C 1
ATOM 8149 O O . LEU B 1 302 ? -7.779 38.949 32.133 1.00 25.68 303 LEU B O 1
ATOM 8154 N N . LYS B 1 303 ? -7.677 40.886 31.007 1.00 30.87 304 LYS B N 1
ATOM 8155 C CA . LYS B 1 303 ? -8.244 41.635 32.120 1.00 40.14 304 LYS B CA 1
ATOM 8156 C C . LYS B 1 303 ? -9.684 41.187 32.358 1.00 35.29 304 LYS B C 1
ATOM 8157 O O . LYS B 1 303 ? -10.091 40.963 33.492 1.00 37.20 304 LYS B O 1
ATOM 8163 N N . ALA B 1 304 ? -10.455 41.060 31.286 1.00 38.91 305 ALA B N 1
ATOM 8164 C CA . ALA B 1 304 ? -11.835 40.618 31.416 1.00 37.27 305 ALA B CA 1
ATOM 8165 C C . ALA B 1 304 ? -11.885 39.273 32.148 1.00 40.87 305 ALA B C 1
ATOM 8166 O O . ALA B 1 304 ? -12.742 39.055 33.003 1.00 41.88 305 ALA B O 1
ATOM 8168 N N . ALA B 1 305 ? -10.954 38.379 31.821 1.00 39.26 306 ALA B N 1
ATOM 8169 C CA . ALA B 1 305 ? -10.915 37.062 32.447 1.00 37.46 306 ALA B CA 1
ATOM 8170 C C . ALA B 1 305 ? -10.257 37.130 33.816 1.00 39.99 306 ALA B C 1
ATOM 8171 O O . ALA B 1 305 ? -10.301 36.176 34.584 1.00 39.48 306 ALA B O 1
ATOM 8173 N N . GLU B 1 306 ? -9.637 38.264 34.110 1.00 42.70 307 GLU B N 1
ATOM 8174 C CA . GLU B 1 306 ? -8.972 38.461 35.391 1.00 45.37 307 GLU B CA 1
ATOM 8175 C C . GLU B 1 306 ? -8.031 37.319 35.757 1.00 41.90 307 GLU B C 1
ATOM 8176 O O . GLU B 1 306 ? -8.216 36.641 36.769 1.00 39.55 307 GLU B O 1
ATOM 8182 N N . CYS B 1 307 ? -7.051 37.100 34.896 1.00 39.54 308 CYS B N 1
ATOM 8183 C CA . CYS B 1 307 ? -6.014 36.108 35.086 1.00 39.67 308 CYS B CA 1
ATOM 8184 C C . CYS B 1 307 ? -4.936 36.804 34.287 1.00 40.20 308 CYS B C 1
ATOM 8185 O O . CYS B 1 307 ? -5.247 37.664 33.467 1.00 48.30 308 CYS B O 1
ATOM 8188 N N . ALA B 1 308 ? -3.681 36.479 34.529 1.00 33.23 309 ALA B N 1
ATOM 8189 C CA . ALA B 1 308 ? -2.627 37.104 33.758 1.00 37.42 309 ALA B CA 1
ATOM 8190 C C . ALA B 1 308 ? -2.298 36.137 32.622 1.00 36.76 309 ALA B C 1
ATOM 8191 O O . ALA B 1 308 ? -2.970 35.114 32.456 1.00 25.94 309 ALA B O 1
ATOM 8193 N N . GLY B 1 309 ? -1.270 36.440 31.843 1.00 32.82 310 GLY B N 1
ATOM 8194 C CA . GLY B 1 309 ? -0.942 35.535 30.761 1.00 36.13 310 GLY B CA 1
ATOM 8195 C C . GLY B 1 309 ? 0.027 36.049 29.719 1.00 29.81 310 GLY B C 1
ATOM 8196 O O . GLY B 1 309 ? 0.810 36.951 29.975 1.00 30.96 310 GLY B O 1
ATOM 8197 N N . LYS B 1 310 ? -0.033 35.452 28.535 1.00 29.76 311 LYS B N 1
ATOM 8198 C CA . LYS B 1 310 ? 0.852 35.814 27.443 1.00 23.77 311 LYS B CA 1
ATOM 8199 C C . LYS B 1 310 ? 0.136 35.929 26.121 1.00 26.92 311 LYS B C 1
ATOM 8200 O O . LYS B 1 310 ? -0.853 35.231 25.859 1.00 22.70 311 LYS B O 1
ATOM 8206 N N . LEU B 1 311 ? 0.668 36.810 25.284 1.00 18.37 312 LEU B N 1
ATOM 8207 C CA . LEU B 1 311 ? 0.159 37.002 23.948 1.00 24.60 312 LEU B CA 1
ATOM 8208 C C . LEU B 1 311 ? 1.318 36.655 23.024 1.00 26.77 312 LEU B C 1
ATOM 8209 O O . LEU B 1 311 ? 2.439 37.122 23.226 1.00 30.78 312 LEU B O 1
ATOM 8214 N N . PHE B 1 312 ? 1.063 35.805 22.038 1.00 21.19 313 PHE B N 1
ATOM 8215 C CA . PHE B 1 312 ? 2.091 35.468 21.071 1.00 21.90 313 PHE B CA 1
ATOM 8216 C C . PHE B 1 312 ? 1.641 36.108 19.764 1.00 27.30 313 PHE B C 1
ATOM 8217 O O . PHE B 1 312 ? 0.567 35.793 19.253 1.00 30.17 313 PHE B O 1
ATOM 8225 N N . LEU B 1 313 ? 2.437 37.034 19.241 1.00 26.60 314 LEU B N 1
ATOM 8226 C CA . LEU B 1 313 ? 2.094 37.671 17.979 1.00 25.38 314 LEU B CA 1
ATOM 8227 C C . LEU B 1 313 ? 2.939 37.074 16.864 1.00 25.83 314 LEU B C 1
ATOM 8228 O O . LEU B 1 313 ? 4.049 36.605 17.093 1.00 30.38 314 LEU B O 1
ATOM 8233 N N . PHE B 1 314 ? 2.403 37.106 15.654 1.00 23.96 315 PHE B N 1
ATOM 8234 C CA . PHE B 1 314 ? 3.086 36.591 14.477 1.00 26.00 315 PHE B CA 1
ATOM 8235 C C . PHE B 1 314 ? 2.772 37.664 13.442 1.00 26.86 315 PHE B C 1
ATOM 8236 O O . PHE B 1 314 ? 1.713 37.655 12.810 1.00 31.04 315 PHE B O 1
ATOM 8244 N N . HIS B 1 315 ? 3.703 38.609 13.322 1.00 30.03 316 HIS B N 1
ATOM 8245 C CA . HIS B 1 315 ? 3.571 39.785 12.460 1.00 25.06 316 HIS B CA 1
ATOM 8246 C C . HIS B 1 315 ? 4.558 39.791 11.303 1.00 28.14 316 HIS B C 1
ATOM 8247 O O . HIS B 1 315 ? 5.729 39.432 11.472 1.00 25.41 316 HIS B O 1
ATOM 8254 N N . THR B 1 316 ? 4.097 40.251 10.143 1.00 26.38 317 THR B N 1
ATOM 8255 C CA . THR B 1 316 ? 4.923 40.262 8.942 1.00 28.48 317 THR B CA 1
ATOM 8256 C C . THR B 1 316 ? 5.444 41.603 8.424 1.00 29.74 317 THR B C 1
ATOM 8257 O O . THR B 1 316 ? 6.436 41.631 7.700 1.00 35.08 317 THR B O 1
ATOM 8261 N N . SER B 1 317 ? 4.802 42.713 8.767 1.00 28.39 318 SER B N 1
ATOM 8262 C CA . SER B 1 317 ? 5.284 43.987 8.245 1.00 32.63 318 SER B CA 1
ATOM 8263 C C . SER B 1 317 ? 4.911 45.269 8.982 1.00 32.57 318 SER B C 1
ATOM 8264 O O . SER B 1 317 ? 4.019 45.287 9.835 1.00 28.01 318 SER B O 1
ATOM 8267 N N . LEU B 1 318 ? 5.626 46.342 8.652 1.00 34.76 319 LEU B N 1
ATOM 8268 C CA . LEU B 1 318 ? 5.393 47.658 9.255 1.00 37.08 319 LEU B CA 1
ATOM 8269 C C . LEU B 1 318 ? 3.887 47.930 9.231 1.00 35.98 319 LEU B C 1
ATOM 8270 O O . LEU B 1 318 ? 3.284 48.027 8.165 1.00 41.23 319 LEU B O 1
ATOM 8275 N N . PRO B 1 319 ? 3.262 48.059 10.409 1.00 37.33 320 PRO B N 1
ATOM 8276 C CA . PRO B 1 319 ? 1.818 48.314 10.504 1.00 39.41 320 PRO B CA 1
ATOM 8277 C C . PRO B 1 319 ? 1.429 49.729 10.075 1.00 42.40 320 PRO B C 1
ATOM 8278 O O . PRO B 1 319 ? 1.409 50.649 10.893 1.00 44.53 320 PRO B O 1
ATOM 8282 N N . ILE B 1 320 ? 1.113 49.894 8.793 1.00 42.81 321 ILE B N 1
ATOM 8283 C CA . ILE B 1 320 ? 0.751 51.204 8.260 1.00 43.63 321 ILE B CA 1
ATOM 8284 C C . ILE B 1 320 ? -0.741 51.515 8.267 1.00 46.44 321 ILE B C 1
ATOM 8285 O O . ILE B 1 320 ? -1.153 52.588 7.833 1.00 52.11 321 ILE B O 1
ATOM 8290 N N . ALA B 1 321 ? -1.552 50.583 8.752 1.00 48.60 322 ALA B N 1
ATOM 8291 C CA . ALA B 1 321 ? -2.993 50.796 8.806 1.00 50.62 322 ALA B CA 1
ATOM 8292 C C . ALA B 1 321 ? -3.323 52.016 9.670 1.00 53.22 322 ALA B C 1
ATOM 8293 O O . ALA B 1 321 ? -2.658 52.281 10.674 1.00 51.27 322 ALA B O 1
ATOM 8295 N N . GLU B 1 322 ? -4.356 52.753 9.279 1.00 52.12 323 GLU B N 1
ATOM 8296 C CA . GLU B 1 322 ? -4.761 53.938 10.024 1.00 53.35 323 GLU B CA 1
ATOM 8297 C C . GLU B 1 322 ? -5.369 53.525 11.360 1.00 46.92 323 GLU B C 1
ATOM 8298 O O . GLU B 1 322 ? -6.503 53.049 11.420 1.00 44.31 323 GLU B O 1
ATOM 8304 N N . ALA B 1 323 ? -4.606 53.704 12.431 1.00 41.84 324 ALA B N 1
ATOM 8305 C CA . ALA B 1 323 ? -5.075 53.341 13.757 1.00 40.63 324 ALA B CA 1
ATOM 8306 C C . ALA B 1 323 ? -4.044 53.725 14.805 1.00 40.97 324 ALA B C 1
ATOM 8307 O O . ALA B 1 323 ? -2.921 54.112 14.469 1.00 42.61 324 ALA B O 1
ATOM 8309 N N . PRO B 1 324 ? -4.420 53.646 16.097 1.00 37.48 325 PRO B N 1
ATOM 8310 C CA . PRO B 1 324 ? -3.455 53.998 17.140 1.00 36.57 325 PRO B CA 1
ATOM 8311 C C . PRO B 1 324 ? -2.207 53.134 17.027 1.00 37.44 325 PRO B C 1
ATOM 8312 O O . PRO B 1 324 ? -2.280 51.905 17.088 1.00 45.19 325 PRO B O 1
ATOM 8316 N N . GLY B 1 325 ? -1.066 53.784 16.834 1.00 33.10 326 GLY B N 1
ATOM 8317 C CA . GLY B 1 325 ? 0.181 53.056 16.713 1.00 35.02 326 GLY B CA 1
ATOM 8318 C C . GLY B 1 325 ? 0.732 53.009 15.298 1.00 32.95 326 GLY B C 1
ATOM 8319 O O . GLY B 1 325 ? 1.849 52.538 15.087 1.00 33.29 326 GLY B O 1
ATOM 8320 N N . LYS B 1 326 ? -0.032 53.489 14.323 1.00 30.23 327 LYS B N 1
ATOM 8321 C CA . LYS B 1 326 ? 0.457 53.471 12.951 1.00 40.82 327 LYS B CA 1
ATOM 8322 C C . LYS B 1 326 ? 1.895 53.988 12.934 1.00 38.73 327 LYS B C 1
ATOM 8323 O O . LYS B 1 326 ? 2.246 54.892 13.688 1.00 33.91 327 LYS B O 1
ATOM 8329 N N . LEU B 1 327 ? 2.727 53.390 12.090 1.00 36.05 328 LEU B N 1
ATOM 8330 C CA . LEU B 1 327 ? 4.124 53.785 11.984 1.00 40.70 328 LEU B CA 1
ATOM 8331 C C . LEU B 1 327 ? 4.432 54.160 10.539 1.00 42.22 328 LEU B C 1
ATOM 8332 O O . LEU B 1 327 ? 3.657 53.864 9.630 1.00 43.06 328 LEU B O 1
ATOM 8337 N N . LYS B 1 328 ? 5.564 54.819 10.338 1.00 39.53 329 LYS B N 1
ATOM 8338 C CA . LYS B 1 328 ? 5.991 55.214 9.008 1.00 45.48 329 LYS B CA 1
ATOM 8339 C C . LYS B 1 328 ? 7.313 54.511 8.737 1.00 42.36 329 LYS B C 1
ATOM 8340 O O . LYS B 1 328 ? 7.907 53.927 9.640 1.00 42.88 329 LYS B O 1
ATOM 8346 N N . ASN B 1 329 ? 7.765 54.554 7.492 1.00 42.55 330 ASN B N 1
ATOM 8347 C CA . ASN B 1 329 ? 9.028 53.930 7.120 1.00 45.68 330 ASN B CA 1
ATOM 8348 C C . ASN B 1 329 ? 10.122 54.978 7.313 1.00 50.51 330 ASN B C 1
ATOM 8349 O O . ASN B 1 329 ? 10.722 55.451 6.350 1.00 54.04 330 ASN B O 1
ATOM 8354 N N . ARG B 1 330 ? 10.371 55.324 8.573 1.00 51.07 331 ARG B N 1
ATOM 8355 C CA . ARG B 1 330 ? 11.345 56.346 8.965 1.00 53.59 331 ARG B CA 1
ATOM 8356 C C . ARG B 1 330 ? 12.820 55.965 8.945 1.00 54.14 331 ARG B C 1
ATOM 8357 O O . ARG B 1 330 ? 13.642 56.720 9.452 1.00 58.62 331 ARG B O 1
ATOM 8365 N N . ASP B 1 331 ? 13.183 54.831 8.369 1.00 53.25 332 ASP B N 1
ATOM 8366 C CA . ASP B 1 331 ? 14.586 54.422 8.410 1.00 55.48 332 ASP B CA 1
ATOM 8367 C C . ASP B 1 331 ? 15.506 54.910 7.276 1.00 59.16 332 ASP B C 1
ATOM 8368 O O . ASP B 1 331 ? 15.081 55.002 6.125 1.00 64.08 332 ASP B O 1
ATOM 8373 N N . ASP B 1 332 ? 16.760 55.236 7.615 1.00 61.20 333 ASP B N 1
ATOM 8374 C CA . ASP B 1 332 ? 17.739 55.711 6.622 1.00 66.65 333 ASP B CA 1
ATOM 8375 C C . ASP B 1 332 ? 19.218 55.698 7.062 1.00 68.12 333 ASP B C 1
ATOM 8376 O O . ASP B 1 332 ? 19.562 56.209 8.131 1.00 69.42 333 ASP B O 1
ATOM 8381 N N . ARG B 1 333 ? 20.082 55.131 6.213 1.00 71.63 334 ARG B N 1
ATOM 8382 C CA . ARG B 1 333 ? 21.532 55.029 6.464 1.00 73.39 334 ARG B CA 1
ATOM 8383 C C . ARG B 1 333 ? 22.223 56.390 6.408 1.00 73.79 334 ARG B C 1
ATOM 8384 O O . ARG B 1 333 ? 23.344 56.498 5.903 1.00 78.21 334 ARG B O 1
ATOM 8392 N N . LYS B 1 334 ? 21.569 57.423 6.922 1.00 71.47 335 LYS B N 1
ATOM 8393 C CA . LYS B 1 334 ? 22.141 58.759 6.880 1.00 68.53 335 LYS B CA 1
ATOM 8394 C C . LYS B 1 334 ? 22.211 59.397 8.262 1.00 68.94 335 LYS B C 1
ATOM 8395 O O . LYS B 1 334 ? 22.690 60.521 8.412 1.00 67.69 335 LYS B O 1
ATOM 8401 N N . LEU B 1 335 ? 21.726 58.678 9.268 1.00 66.47 336 LEU B N 1
ATOM 8402 C CA . LEU B 1 335 ? 21.746 59.168 10.642 1.00 65.71 336 LEU B CA 1
ATOM 8403 C C . LEU B 1 335 ? 22.778 58.386 11.441 1.00 65.83 336 LEU B C 1
ATOM 8404 O O . LEU B 1 335 ? 22.952 58.619 12.634 1.00 68.10 336 LEU B O 1
ATOM 8409 N N . ILE B 1 336 ? 23.463 57.461 10.775 1.00 68.53 337 ILE B N 1
ATOM 8410 C CA . ILE B 1 336 ? 24.461 56.616 11.426 1.00 68.35 337 ILE B CA 1
ATOM 8411 C C . ILE B 1 336 ? 25.446 57.352 12.339 1.00 69.38 337 ILE B C 1
ATOM 8412 O O . ILE B 1 336 ? 25.207 57.448 13.539 1.00 70.05 337 ILE B O 1
ATOM 8417 N N . ASN B 1 337 ? 26.547 57.872 11.809 1.00 66.82 338 ASN B N 1
ATOM 8418 C CA . ASN B 1 337 ? 27.480 58.562 12.690 1.00 66.86 338 ASN B CA 1
ATOM 8419 C C . ASN B 1 337 ? 27.008 59.999 12.886 1.00 65.77 338 ASN B C 1
ATOM 8420 O O . ASN B 1 337 ? 27.738 60.952 12.622 1.00 68.29 338 ASN B O 1
ATOM 8425 N N . THR B 1 338 ? 25.772 60.134 13.356 1.00 64.13 339 THR B N 1
ATOM 8426 C CA . THR B 1 338 ? 25.146 61.429 13.595 1.00 64.31 339 THR B CA 1
ATOM 8427 C C . THR B 1 338 ? 24.480 61.435 14.968 1.00 65.23 339 THR B C 1
ATOM 8428 O O . THR B 1 338 ? 24.141 60.380 15.500 1.00 67.72 339 THR B O 1
ATOM 8432 N N . ASP B 1 339 ? 24.296 62.621 15.538 1.00 63.51 340 ASP B N 1
ATOM 8433 C CA . ASP B 1 339 ? 23.660 62.754 16.848 1.00 64.92 340 ASP B CA 1
ATOM 8434 C C . ASP B 1 339 ? 22.234 62.216 16.840 1.00 61.71 340 ASP B C 1
ATOM 8435 O O . ASP B 1 339 ? 21.623 62.056 17.894 1.00 55.84 340 ASP B O 1
ATOM 8440 N N . LYS B 1 340 ? 21.707 61.952 15.648 1.00 64.07 341 LYS B N 1
ATOM 8441 C CA . LYS B 1 340 ? 20.347 61.440 15.509 1.00 65.88 341 LYS B CA 1
ATOM 8442 C C . LYS B 1 340 ? 20.305 59.940 15.209 1.00 61.82 341 LYS B C 1
ATOM 8443 O O . LYS B 1 340 ? 19.322 59.436 14.671 1.00 64.79 341 LYS B O 1
ATOM 8449 N N . GLU B 1 341 ? 21.377 59.232 15.552 1.00 61.12 342 GLU B N 1
ATOM 8450 C CA . GLU B 1 341 ? 21.436 57.792 15.327 1.00 60.51 342 GLU B CA 1
ATOM 8451 C C . GLU B 1 341 ? 20.629 57.094 16.417 1.00 58.90 342 GLU B C 1
ATOM 8452 O O . GLU B 1 341 ? 20.160 55.971 16.236 1.00 54.97 342 GLU B O 1
ATOM 8458 N N . LYS B 1 342 ? 20.472 57.777 17.547 1.00 53.83 343 LYS B N 1
ATOM 8459 C CA . LYS B 1 342 ? 19.703 57.259 18.670 1.00 55.88 343 LYS B CA 1
ATOM 8460 C C . LYS B 1 342 ? 18.225 57.140 18.264 1.00 57.11 343 LYS B C 1
ATOM 8461 O O . LYS B 1 342 ? 17.500 56.277 18.758 1.00 57.90 343 LYS B O 1
ATOM 8467 N N . THR B 1 343 ? 17.797 58.028 17.369 1.00 52.49 344 THR B N 1
ATOM 8468 C CA . THR B 1 343 ? 16.423 58.079 16.871 1.00 53.99 344 THR B CA 1
ATOM 8469 C C . THR B 1 343 ? 15.888 56.733 16.399 1.00 50.64 344 THR B C 1
ATOM 8470 O O . THR B 1 343 ? 14.784 56.330 16.755 1.00 51.30 344 THR B O 1
ATOM 8474 N N . LEU B 1 344 ? 16.681 56.062 15.575 1.00 50.78 345 LEU B N 1
ATOM 8475 C CA . LEU B 1 344 ? 16.321 54.775 14.998 1.00 47.65 345 LEU B CA 1
ATOM 8476 C C . LEU B 1 344 ? 16.093 53.669 16.028 1.00 49.47 345 LEU B C 1
ATOM 8477 O O . LEU B 1 344 ? 15.324 52.735 15.780 1.00 47.46 345 LEU B O 1
ATOM 8482 N N . PHE B 1 345 ? 16.761 53.764 17.175 1.00 40.63 346 PHE B N 1
ATOM 8483 C CA . PHE B 1 345 ? 16.602 52.756 18.215 1.00 37.33 346 PHE B CA 1
ATOM 8484 C C . PHE B 1 345 ? 15.485 53.122 19.187 1.00 34.18 346 PHE B C 1
ATOM 8485 O O . PHE B 1 345 ? 15.171 52.358 20.097 1.00 37.20 346 PHE B O 1
ATOM 8493 N N . GLN B 1 346 ? 14.890 54.292 18.997 1.00 33.96 347 GLN B N 1
ATOM 8494 C CA . GLN B 1 346 ? 13.825 54.751 19.878 1.00 39.19 347 GLN B CA 1
ATOM 8495 C C . GLN B 1 346 ? 12.469 54.422 19.299 1.00 39.15 347 GLN B C 1
ATOM 8496 O O . GLN B 1 346 ? 12.315 54.347 18.084 1.00 42.66 347 GLN B O 1
ATOM 8502 N N . PRO B 1 347 ? 11.461 54.210 20.161 1.00 41.87 348 PRO B N 1
ATOM 8503 C CA . PRO B 1 347 ? 10.129 53.898 19.641 1.00 38.08 348 PRO B CA 1
ATOM 8504 C C . PRO B 1 347 ? 9.614 55.088 18.834 1.00 42.14 348 PRO B C 1
ATOM 8505 O O . PRO B 1 347 ? 9.905 56.238 19.151 1.00 38.48 348 PRO B O 1
ATOM 8509 N N . GLN B 1 348 ? 8.863 54.814 17.779 1.00 45.67 349 GLN B N 1
ATOM 8510 C CA . GLN B 1 348 ? 8.360 55.886 16.933 1.00 49.01 349 GLN B CA 1
ATOM 8511 C C . GLN B 1 348 ? 7.340 56.771 17.642 1.00 50.33 349 GLN B C 1
ATOM 8512 O O . GLN B 1 348 ? 7.142 57.924 17.263 1.00 54.75 349 GLN B O 1
ATOM 8518 N N . THR B 1 349 ? 6.703 56.234 18.676 1.00 49.33 350 THR B N 1
ATOM 8519 C CA . THR B 1 349 ? 5.696 56.983 19.423 1.00 50.25 350 THR B CA 1
ATOM 8520 C C . THR B 1 349 ? 5.698 56.570 20.886 1.00 49.56 350 THR B C 1
ATOM 8521 O O . THR B 1 349 ? 6.265 55.538 21.245 1.00 51.53 350 THR B O 1
ATOM 8525 N N . GLY B 1 350 ? 5.061 57.379 21.726 1.00 47.43 351 GLY B N 1
ATOM 8526 C CA . GLY B 1 350 ? 4.984 57.056 23.138 1.00 46.31 351 GLY B CA 1
ATOM 8527 C C . GLY B 1 350 ? 3.826 56.111 23.425 1.00 44.72 351 GLY B C 1
ATOM 8528 O O . GLY B 1 350 ? 3.649 55.655 24.556 1.00 41.71 351 GLY B O 1
ATOM 8529 N N . ALA B 1 351 ? 3.036 55.811 22.398 1.00 37.83 352 ALA B N 1
ATOM 8530 C CA . ALA B 1 351 ? 1.892 54.920 22.556 1.00 39.95 352 ALA B CA 1
ATOM 8531 C C . ALA B 1 351 ? 2.341 53.525 22.979 1.00 41.29 352 ALA B C 1
ATOM 8532 O O . ALA B 1 351 ? 1.666 52.860 23.767 1.00 38.90 352 ALA B O 1
ATOM 8534 N N . TYR B 1 352 ? 3.490 53.096 22.464 1.00 36.89 353 TYR B N 1
ATOM 8535 C CA . TYR B 1 352 ? 4.017 51.774 22.781 1.00 39.55 353 TYR B CA 1
ATOM 8536 C C . TYR B 1 352 ? 4.437 51.618 24.238 1.00 36.40 353 TYR B C 1
ATOM 8537 O O . TYR B 1 352 ? 4.054 50.651 24.893 1.00 36.80 353 TYR B O 1
ATOM 8546 N N . GLN B 1 353 ? 5.214 52.568 24.744 1.00 37.42 354 GLN B N 1
ATOM 8547 C CA . GLN B 1 353 ? 5.646 52.529 26.138 1.00 43.14 354 GLN B CA 1
ATOM 8548 C C . GLN B 1 353 ? 4.393 52.492 27.024 1.00 42.14 354 GLN B C 1
ATOM 8549 O O . GLN B 1 353 ? 4.291 51.675 27.939 1.00 39.57 354 GLN B O 1
ATOM 8555 N N . THR B 1 354 ? 3.435 53.370 26.732 1.00 46.08 355 THR B N 1
ATOM 8556 C CA . THR B 1 354 ? 2.191 53.445 27.495 1.00 46.42 355 THR B CA 1
ATOM 8557 C C . THR B 1 354 ? 1.452 52.107 27.505 1.00 44.78 355 THR B C 1
ATOM 8558 O O . THR B 1 354 ? 1.082 51.605 28.566 1.00 38.77 355 THR B O 1
ATOM 8562 N N . LEU B 1 355 ? 1.236 51.536 26.323 1.00 39.85 356 LEU B N 1
ATOM 8563 C CA . LEU B 1 355 ? 0.554 50.248 26.219 1.00 40.83 356 LEU B CA 1
ATOM 8564 C C . LEU B 1 355 ? 1.277 49.166 27.040 1.00 34.71 356 LEU B C 1
ATOM 8565 O O . LEU B 1 355 ? 0.641 48.317 27.664 1.00 37.27 356 LEU B O 1
ATOM 8570 N N . ALA B 1 356 ? 2.605 49.216 27.054 1.00 32.46 357 ALA B N 1
ATOM 8571 C CA . ALA B 1 356 ? 3.404 48.251 27.805 1.00 26.30 357 ALA B CA 1
ATOM 8572 C C . ALA B 1 356 ? 3.142 48.364 29.302 1.00 27.20 357 ALA B C 1
ATOM 8573 O O . ALA B 1 356 ? 3.077 47.354 30.014 1.00 22.38 357 ALA B O 1
ATOM 8575 N N . LYS B 1 357 ? 3.004 49.601 29.780 1.00 29.68 358 LYS B N 1
ATOM 8576 C CA . LYS B 1 357 ? 2.745 49.835 31.191 1.00 30.92 358 LYS B CA 1
ATOM 8577 C C . LYS B 1 357 ? 1.405 49.208 31.551 1.00 32.70 358 LYS B C 1
ATOM 8578 O O . LYS B 1 357 ? 1.260 48.611 32.617 1.00 41.62 358 LYS B O 1
ATOM 8584 N N . GLU B 1 358 ? 0.428 49.332 30.659 1.00 30.45 359 GLU B N 1
ATOM 8585 C CA . GLU B 1 358 ? -0.884 48.741 30.913 1.00 36.15 359 GLU B CA 1
ATOM 8586 C C . GLU B 1 358 ? -0.760 47.216 30.976 1.00 34.54 359 GLU B C 1
ATOM 8587 O O . GLU B 1 358 ? -1.336 46.583 31.863 1.00 32.39 359 GLU B O 1
ATOM 8593 N N . CYS B 1 359 ? -0.007 46.630 30.040 1.00 30.38 360 CYS B N 1
ATOM 8594 C CA . CYS B 1 359 ? 0.196 45.179 30.025 1.00 29.13 360 CYS B CA 1
ATOM 8595 C C . CYS B 1 359 ? 0.844 44.714 31.328 1.00 29.04 360 CYS B C 1
ATOM 8596 O O . CYS B 1 359 ? 0.437 43.705 31.913 1.00 28.26 360 CYS B O 1
ATOM 8599 N N . VAL B 1 360 ? 1.859 45.443 31.781 1.00 26.62 361 VAL B N 1
ATOM 8600 C CA . VAL B 1 360 ? 2.535 45.077 33.019 1.00 29.78 361 VAL B CA 1
ATOM 8601 C C . VAL B 1 360 ? 1.532 45.032 34.170 1.00 34.22 361 VAL B C 1
ATOM 8602 O O . VAL B 1 360 ? 1.561 44.122 34.998 1.00 31.82 361 VAL B O 1
ATOM 8606 N N . ALA B 1 361 ? 0.641 46.016 34.221 1.00 32.28 362 ALA B N 1
ATOM 8607 C CA . ALA B 1 361 ? -0.349 46.062 35.288 1.00 38.62 362 ALA B CA 1
ATOM 8608 C C . ALA B 1 361 ? -1.215 44.803 35.307 1.00 36.00 362 ALA B C 1
ATOM 8609 O O . ALA B 1 361 ? -1.560 44.300 36.371 1.00 40.61 362 ALA B O 1
ATOM 8611 N N . GLN B 1 362 ? -1.560 44.291 34.132 1.00 35.21 363 GLN B N 1
ATOM 8612 C CA . GLN B 1 362 ? -2.380 43.087 34.047 1.00 36.74 363 GLN B CA 1
ATOM 8613 C C . GLN B 1 362 ? -1.631 41.759 34.054 1.00 35.44 363 GLN B C 1
ATOM 8614 O O . GLN B 1 362 ? -2.262 40.706 33.973 1.00 38.50 363 GLN B O 1
ATOM 8620 N N . GLY B 1 363 ? -0.302 41.798 34.152 1.00 31.97 364 GLY B N 1
ATOM 8621 C CA . GLY B 1 363 ? 0.478 40.566 34.142 1.00 21.89 364 GLY B CA 1
ATOM 8622 C C . GLY B 1 363 ? 0.487 39.975 32.741 1.00 22.58 364 GLY B C 1
ATOM 8623 O O . GLY B 1 363 ? 0.517 38.758 32.557 1.00 23.71 364 GLY B O 1
ATOM 8624 N N . CYS B 1 364 ? 0.452 40.849 31.744 1.00 18.27 365 CYS B N 1
ATOM 8625 C CA . CYS B 1 364 ? 0.437 40.427 30.352 1.00 25.17 365 CYS B CA 1
ATOM 8626 C C . CYS B 1 364 ? 1.817 40.533 29.683 1.00 27.04 365 CYS B C 1
ATOM 8627 O O . CYS B 1 364 ? 2.340 41.624 29.471 1.00 23.36 365 CYS B O 1
ATOM 8630 N N . CYS B 1 365 ? 2.395 39.383 29.353 1.00 25.49 366 CYS B N 1
ATOM 8631 C CA . CYS B 1 365 ? 3.703 39.326 28.711 1.00 29.23 366 CYS B CA 1
ATOM 8632 C C . CYS B 1 365 ? 3.498 39.010 27.242 1.00 31.47 366 CYS B C 1
ATOM 8633 O O . CYS B 1 365 ? 2.731 38.109 26.921 1.00 37.59 366 CYS B O 1
ATOM 8636 N N . VAL B 1 366 ? 4.181 39.721 26.346 1.00 25.32 367 VAL B N 1
ATOM 8637 C CA . VAL B 1 366 ? 3.996 39.446 24.927 1.00 23.70 367 VAL B CA 1
ATOM 8638 C C . VAL B 1 366 ? 5.242 38.978 24.172 1.00 27.45 367 VAL B C 1
ATOM 8639 O O . VAL B 1 366 ? 6.301 39.611 24.230 1.00 25.57 367 VAL B O 1
ATOM 8643 N N . ASP B 1 367 ? 5.123 37.846 23.482 1.00 21.93 368 ASP B N 1
ATOM 8644 C CA . ASP B 1 367 ? 6.236 37.357 22.679 1.00 24.52 368 ASP B CA 1
ATOM 8645 C C . ASP B 1 367 ? 5.933 37.728 21.236 1.00 26.71 368 ASP B C 1
ATOM 8646 O O . ASP B 1 367 ? 4.783 37.665 20.793 1.00 28.41 368 ASP B O 1
ATOM 8651 N N . LEU B 1 368 ? 6.965 38.140 20.510 1.00 28.37 369 LEU B N 1
ATOM 8652 C CA . LEU B 1 368 ? 6.790 38.560 19.137 1.00 23.41 369 LEU B CA 1
ATOM 8653 C C . LEU B 1 368 ? 7.608 37.777 18.124 1.00 25.72 369 LEU B C 1
ATOM 8654 O O . LEU B 1 368 ? 8.814 37.592 18.271 1.00 28.39 369 LEU B O 1
ATOM 8659 N N . PHE B 1 369 ? 6.923 37.326 17.083 1.00 28.48 370 PHE B N 1
ATOM 8660 C CA . PHE B 1 369 ? 7.537 36.578 16.007 1.00 16.74 370 PHE B CA 1
ATOM 8661 C C . PHE B 1 369 ? 7.397 37.435 14.753 1.00 20.92 370 PHE B C 1
ATOM 8662 O O . PHE B 1 369 ? 6.292 37.693 14.276 1.00 17.84 370 PHE B O 1
ATOM 8670 N N . LEU B 1 370 ? 8.533 37.894 14.240 1.00 24.16 371 LEU B N 1
ATOM 8671 C CA . LEU B 1 370 ? 8.568 38.743 13.055 1.00 30.13 371 LEU B CA 1
ATOM 8672 C C . LEU B 1 370 ? 9.040 37.969 11.843 1.00 27.37 371 LEU B C 1
ATOM 8673 O O . LEU B 1 370 ? 9.966 37.160 11.931 1.00 23.72 371 LEU B O 1
ATOM 8678 N N . PHE B 1 371 ? 8.393 38.236 10.712 1.00 24.03 372 PHE B N 1
ATOM 8679 C CA . PHE B 1 371 ? 8.713 37.602 9.443 1.00 23.74 372 PHE B CA 1
ATOM 8680 C C . PHE B 1 371 ? 8.723 38.738 8.399 1.00 33.94 372 PHE B C 1
ATOM 8681 O O . PHE B 1 371 ? 7.882 38.782 7.505 1.00 27.59 372 PHE B O 1
ATOM 8689 N N . PRO B 1 372 ? 9.689 39.671 8.514 1.00 35.74 373 PRO B N 1
ATOM 8690 C CA . PRO B 1 372 ? 9.885 40.840 7.652 1.00 39.01 373 PRO B CA 1
ATOM 8691 C C . PRO B 1 372 ? 10.453 40.574 6.271 1.00 38.45 373 PRO B C 1
ATOM 8692 O O . PRO B 1 372 ? 11.306 39.708 6.098 1.00 38.89 373 PRO B O 1
ATOM 8696 N N . ASN B 1 373 ? 9.980 41.348 5.300 1.00 41.84 374 ASN B N 1
ATOM 8697 C CA . ASN B 1 373 ? 10.458 41.261 3.925 1.00 48.50 374 ASN B CA 1
ATOM 8698 C C . ASN B 1 373 ? 11.211 42.575 3.697 1.00 50.23 374 ASN B C 1
ATOM 8699 O O . ASN B 1 373 ? 12.153 42.642 2.912 1.00 51.16 374 ASN B O 1
ATOM 8704 N N . GLN B 1 374 ? 10.774 43.614 4.408 1.00 51.54 375 GLN B N 1
ATOM 8705 C CA . GLN B 1 374 ? 11.371 44.949 4.340 1.00 52.77 375 GLN B CA 1
ATOM 8706 C C . GLN B 1 374 ? 11.455 45.507 5.760 1.00 47.07 375 GLN B C 1
ATOM 8707 O O . GLN B 1 374 ? 11.183 44.798 6.729 1.00 49.03 375 GLN B O 1
ATOM 8713 N N . TYR B 1 375 ? 11.818 46.780 5.874 1.00 35.49 376 TYR B N 1
ATOM 8714 C CA . TYR B 1 375 ? 11.923 47.443 7.172 1.00 38.55 376 TYR B CA 1
ATOM 8715 C C . TYR B 1 375 ? 10.600 47.344 7.940 1.00 35.95 376 TYR B C 1
ATOM 8716 O O . TYR B 1 375 ? 9.544 47.696 7.419 1.00 35.18 376 TYR B O 1
ATOM 8725 N N . VAL B 1 376 ? 10.659 46.876 9.183 1.00 35.67 377 VAL B N 1
ATOM 8726 C CA . VAL B 1 376 ? 9.445 46.743 9.984 1.00 39.81 377 VAL B CA 1
ATOM 8727 C C . VAL B 1 376 ? 9.578 47.461 11.321 1.00 33.94 377 VAL B C 1
ATOM 8728 O O . VAL B 1 376 ? 8.676 47.424 12.157 1.00 33.28 377 VAL B O 1
ATOM 8732 N N . ASP B 1 377 ? 10.713 48.120 11.512 1.00 33.39 378 ASP B N 1
ATOM 8733 C CA . ASP B 1 377 ? 10.981 48.860 12.738 1.00 33.80 378 ASP B CA 1
ATOM 8734 C C . ASP B 1 377 ? 10.917 47.940 13.955 1.00 36.74 378 ASP B C 1
ATOM 8735 O O . ASP B 1 377 ? 10.011 48.041 14.793 1.00 29.22 378 ASP B O 1
ATOM 8740 N N . VAL B 1 378 ? 11.884 47.031 14.031 1.00 34.91 379 VAL B N 1
ATOM 8741 C CA . VAL B 1 378 ? 11.984 46.096 15.143 1.00 31.66 379 VAL B CA 1
ATOM 8742 C C . VAL B 1 378 ? 12.065 46.878 16.440 1.00 31.53 379 VAL B C 1
ATOM 8743 O O . VAL B 1 378 ? 11.473 46.500 17.441 1.00 32.92 379 VAL B O 1
ATOM 8747 N N . ALA B 1 379 ? 12.821 47.969 16.407 1.00 39.52 380 ALA B N 1
ATOM 8748 C CA . ALA B 1 379 ? 13.018 48.823 17.575 1.00 35.54 380 ALA B CA 1
ATOM 8749 C C . ALA B 1 379 ? 11.698 49.132 18.241 1.00 33.31 380 ALA B C 1
ATOM 8750 O O . ALA B 1 379 ? 11.507 48.868 19.430 1.00 32.30 380 ALA B O 1
ATOM 8752 N N . THR B 1 380 ? 10.788 49.699 17.461 1.00 33.07 381 THR B N 1
ATOM 8753 C CA . THR B 1 380 ? 9.473 50.065 17.965 1.00 36.81 381 THR B CA 1
ATOM 8754 C C . THR B 1 380 ? 8.596 48.866 18.333 1.00 34.51 381 THR B C 1
ATOM 8755 O O . THR B 1 380 ? 8.058 48.794 19.444 1.00 31.06 381 THR B O 1
ATOM 8759 N N . LEU B 1 381 ? 8.451 47.925 17.405 1.00 31.49 382 LEU B N 1
ATOM 8760 C CA . LEU B 1 381 ? 7.615 46.752 17.655 1.00 33.32 382 LEU B CA 1
ATOM 8761 C C . LEU B 1 381 ? 8.093 45.936 18.854 1.00 30.77 382 LEU B C 1
ATOM 8762 O O . LEU B 1 381 ? 7.301 45.274 19.528 1.00 27.12 382 LEU B O 1
ATOM 8767 N N . SER B 1 382 ? 9.388 46.005 19.124 1.00 28.76 383 SER B N 1
ATOM 8768 C CA . SER B 1 382 ? 9.978 45.250 20.213 1.00 33.05 383 SER B CA 1
ATOM 8769 C C . SER B 1 382 ? 9.803 45.903 21.581 1.00 30.80 383 SER B C 1
ATOM 8770 O O . SER B 1 382 ? 10.085 45.284 22.603 1.00 26.54 383 SER B O 1
ATOM 8773 N N . VAL B 1 383 ? 9.310 47.137 21.603 1.00 30.50 384 VAL B N 1
ATOM 8774 C CA . VAL B 1 383 ? 9.126 47.860 22.858 1.00 28.76 384 VAL B CA 1
ATOM 8775 C C . VAL B 1 383 ? 8.216 47.179 23.862 1.00 26.71 384 VAL B C 1
ATOM 8776 O O . VAL B 1 383 ? 8.579 47.033 25.021 1.00 24.31 384 VAL B O 1
ATOM 8780 N N . VAL B 1 384 ? 7.025 46.779 23.437 1.00 25.87 385 VAL B N 1
ATOM 8781 C CA . VAL B 1 384 ? 6.115 46.123 24.365 1.00 27.29 385 VAL B CA 1
ATOM 8782 C C . VAL B 1 384 ? 6.709 44.817 24.893 1.00 25.96 385 VAL B C 1
ATOM 8783 O O . VAL B 1 384 ? 6.760 44.597 26.100 1.00 25.54 385 VAL B O 1
ATOM 8787 N N . PRO B 1 385 ? 7.172 43.934 23.998 1.00 23.36 386 PRO B N 1
ATOM 8788 C CA . PRO B 1 385 ? 7.744 42.683 24.514 1.00 26.25 386 PRO B CA 1
ATOM 8789 C C . PRO B 1 385 ? 8.918 42.897 25.481 1.00 27.39 386 PRO B C 1
ATOM 8790 O O . PRO B 1 385 ? 9.014 42.229 26.524 1.00 23.79 386 PRO B O 1
ATOM 8794 N N . GLN B 1 386 ? 9.796 43.842 25.162 1.00 29.02 387 GLN B N 1
ATOM 8795 C CA . GLN B 1 386 ? 10.936 44.104 26.039 1.00 34.68 387 GLN B CA 1
ATOM 8796 C C . GLN B 1 386 ? 10.528 44.578 27.438 1.00 34.22 387 GLN B C 1
ATOM 8797 O O . GLN B 1 386 ? 10.971 44.011 28.440 1.00 30.82 387 GLN B O 1
ATOM 8803 N N . LEU B 1 387 ? 9.692 45.615 27.500 1.00 32.41 388 LEU B N 1
ATOM 8804 C CA . LEU B 1 387 ? 9.233 46.172 28.780 1.00 35.18 388 LEU B CA 1
ATOM 8805 C C . LEU B 1 387 ? 8.295 45.222 29.504 1.00 28.53 388 LEU B C 1
ATOM 8806 O O . LEU B 1 387 ? 7.990 45.388 30.682 1.00 31.25 388 LEU B O 1
ATOM 8811 N N . THR B 1 388 ? 7.849 44.219 28.772 1.00 26.99 389 THR B N 1
ATOM 8812 C CA . THR B 1 388 ? 6.924 43.226 29.274 1.00 25.16 389 THR B CA 1
ATOM 8813 C C . THR B 1 388 ? 7.660 41.944 29.693 1.00 28.89 389 THR B C 1
ATOM 8814 O O . THR B 1 388 ? 7.060 41.013 30.236 1.00 23.42 389 THR B O 1
ATOM 8818 N N . GLY B 1 389 ? 8.968 41.902 29.448 1.00 21.02 390 GLY B N 1
ATOM 8819 C CA . GLY B 1 389 ? 9.734 40.725 29.818 1.00 20.66 390 GLY B CA 1
ATOM 8820 C C . GLY B 1 389 ? 9.629 39.626 28.774 1.00 26.95 390 GLY B C 1
ATOM 8821 O O . GLY B 1 389 ? 10.179 38.540 28.951 1.00 21.44 390 GLY B O 1
ATOM 8822 N N . GLY B 1 390 ? 8.918 39.919 27.686 1.00 24.65 391 GLY B N 1
ATOM 8823 C CA . GLY B 1 390 ? 8.740 38.957 26.611 1.00 25.62 391 GLY B CA 1
ATOM 8824 C C . GLY B 1 390 ? 9.934 38.807 25.682 1.00 27.96 391 GLY B C 1
ATOM 8825 O O . GLY B 1 390 ? 10.951 39.481 25.846 1.00 20.46 391 GLY B O 1
ATOM 8826 N N . SER B 1 391 ? 9.806 37.930 24.689 1.00 24.26 392 SER B N 1
ATOM 8827 C CA . SER B 1 391 ? 10.898 37.678 23.755 1.00 29.59 392 SER B CA 1
ATOM 8828 C C . SER B 1 391 ? 10.579 38.095 22.316 1.00 32.55 392 SER B C 1
ATOM 8829 O O . SER B 1 391 ? 9.410 38.201 21.931 1.00 28.63 392 SER B O 1
ATOM 8832 N N . VAL B 1 392 ? 11.623 38.335 21.524 1.00 27.16 393 VAL B N 1
ATOM 8833 C CA . VAL B 1 392 ? 11.442 38.690 20.120 1.00 27.23 393 VAL B CA 1
ATOM 8834 C C . VAL B 1 392 ? 12.174 37.677 19.250 1.00 26.40 393 VAL B C 1
ATOM 8835 O O . VAL B 1 392 ? 13.305 37.288 19.550 1.00 28.57 393 VAL B O 1
ATOM 8839 N N . TYR B 1 393 ? 11.511 37.240 18.184 1.00 23.98 394 TYR B N 1
ATOM 8840 C CA . TYR B 1 393 ? 12.072 36.270 17.249 1.00 21.89 394 TYR B CA 1
ATOM 8841 C C . TYR B 1 393 ? 11.928 36.888 15.861 1.00 30.80 394 TYR B C 1
ATOM 8842 O O . TYR B 1 393 ? 10.897 37.499 15.560 1.00 33.67 394 TYR B O 1
ATOM 8851 N N . LYS B 1 394 ? 12.946 36.738 15.016 1.00 27.46 395 LYS B N 1
ATOM 8852 C CA . LYS B 1 394 ? 12.891 37.319 13.677 1.00 28.38 395 LYS B CA 1
ATOM 8853 C C . LYS B 1 394 ? 13.369 36.367 12.582 1.00 27.90 395 LYS B C 1
ATOM 8854 O O . LYS B 1 394 ? 14.398 35.702 12.727 1.00 24.72 395 LYS B O 1
ATOM 8860 N N . TYR B 1 395 ? 12.621 36.322 11.483 1.00 18.59 396 TYR B N 1
ATOM 8861 C CA . TYR B 1 395 ? 12.954 35.477 10.345 1.00 22.19 396 TYR B CA 1
ATOM 8862 C C . TYR B 1 395 ? 12.850 36.322 9.074 1.00 27.22 396 TYR B C 1
ATOM 8863 O O . TYR B 1 395 ? 11.803 36.364 8.412 1.00 18.16 396 TYR B O 1
ATOM 8872 N N . ALA B 1 396 ? 13.944 37.000 8.738 1.00 29.35 397 ALA B N 1
ATOM 8873 C CA . ALA B 1 396 ? 13.987 37.859 7.556 1.00 29.16 397 ALA B CA 1
ATOM 8874 C C . ALA B 1 396 ? 13.743 37.078 6.259 1.00 28.10 397 ALA B C 1
ATOM 8875 O O . ALA B 1 396 ? 14.297 35.998 6.057 1.00 31.58 397 ALA B O 1
ATOM 8877 N N . SER B 1 397 ? 12.909 37.637 5.388 1.00 30.07 398 SER B N 1
ATOM 8878 C CA . SER B 1 397 ? 12.563 37.015 4.110 1.00 30.85 398 SER B CA 1
ATOM 8879 C C . SER B 1 397 ? 12.083 35.574 4.303 1.00 33.50 398 SER B C 1
ATOM 8880 O O . SER B 1 397 ? 12.333 34.700 3.471 1.00 27.44 398 SER B O 1
ATOM 8883 N N . PHE B 1 398 ? 11.386 35.335 5.407 1.00 33.77 399 PHE B N 1
ATOM 8884 C CA . PHE B 1 398 ? 10.870 34.009 5.712 1.00 33.09 399 PHE B CA 1
ATOM 8885 C C . PHE B 1 398 ? 10.369 33.257 4.488 1.00 33.92 399 PHE B C 1
ATOM 8886 O O . PHE B 1 398 ? 9.705 33.818 3.620 1.00 31.26 399 PHE B O 1
ATOM 8894 N N . GLN B 1 399 ? 10.691 31.973 4.446 1.00 31.63 400 GLN B N 1
ATOM 8895 C CA . GLN B 1 399 ? 10.259 31.073 3.389 1.00 32.93 400 GLN B CA 1
ATOM 8896 C C . GLN B 1 399 ? 10.246 29.721 4.080 1.00 29.24 400 GLN B C 1
ATOM 8897 O O . GLN B 1 399 ? 11.202 29.379 4.769 1.00 25.81 400 GLN B O 1
ATOM 8903 N N . VAL B 1 400 ? 9.164 28.965 3.919 1.00 29.21 401 VAL B N 1
ATOM 8904 C CA . VAL B 1 400 ? 9.061 27.659 4.551 1.00 22.94 401 VAL B CA 1
ATOM 8905 C C . VAL B 1 400 ? 10.207 26.739 4.124 1.00 25.13 401 VAL B C 1
ATOM 8906 O O . VAL B 1 400 ? 10.680 25.924 4.915 1.00 24.96 401 VAL B O 1
ATOM 8910 N N . GLU B 1 401 ? 10.662 26.892 2.885 1.00 22.34 402 GLU B N 1
ATOM 8911 C CA . GLU B 1 401 ? 11.765 26.094 2.349 1.00 29.76 402 GLU B CA 1
ATOM 8912 C C . GLU B 1 401 ? 13.069 26.264 3.141 1.00 35.70 402 GLU B C 1
ATOM 8913 O O . GLU B 1 401 ? 13.840 25.312 3.276 1.00 38.99 402 GLU B O 1
ATOM 8919 N N . ASN B 1 402 ? 13.325 27.464 3.662 1.00 31.03 403 ASN B N 1
ATOM 8920 C CA . ASN B 1 402 ? 14.559 27.697 4.415 1.00 34.43 403 ASN B CA 1
ATOM 8921 C C . ASN B 1 402 ? 14.416 27.805 5.926 1.00 29.95 403 ASN B C 1
ATOM 8922 O O . ASN B 1 402 ? 15.371 27.552 6.649 1.00 32.27 403 ASN B O 1
ATOM 8927 N N . ASP B 1 403 ? 13.241 28.177 6.410 1.00 25.20 404 ASP B N 1
ATOM 8928 C CA . ASP B 1 403 ? 13.085 28.403 7.840 1.00 27.63 404 ASP B CA 1
ATOM 8929 C C . ASP B 1 403 ? 12.111 27.553 8.630 1.00 28.63 404 ASP B C 1
ATOM 8930 O O . ASP B 1 403 ? 11.928 27.792 9.825 1.00 32.82 404 ASP B O 1
ATOM 8935 N N . GLN B 1 404 ? 11.492 26.562 8.007 1.00 29.09 405 GLN B N 1
ATOM 8936 C CA . GLN B 1 404 ? 10.514 25.773 8.747 1.00 33.53 405 GLN B CA 1
ATOM 8937 C C . GLN B 1 404 ? 11.026 25.284 10.089 1.00 28.65 405 GLN B C 1
ATOM 8938 O O . GLN B 1 404 ? 10.416 25.551 11.129 1.00 24.33 405 GLN B O 1
ATOM 8944 N N . GLU B 1 405 ? 12.149 24.573 10.045 1.00 22.39 406 GLU B N 1
ATOM 8945 C CA . GLU B 1 405 ? 12.758 23.966 11.221 1.00 25.89 406 GLU B CA 1
ATOM 8946 C C . GLU B 1 405 ? 13.116 24.927 12.339 1.00 25.97 406 GLU B C 1
ATOM 8947 O O . GLU B 1 405 ? 12.746 24.706 13.493 1.00 28.08 406 GLU B O 1
ATOM 8953 N N . ARG B 1 406 ? 13.834 25.992 12.002 1.00 23.81 407 ARG B N 1
ATOM 8954 C CA . ARG B 1 406 ? 14.237 26.964 13.004 1.00 26.88 407 ARG B CA 1
ATOM 8955 C C . ARG B 1 406 ? 13.012 27.615 13.655 1.00 24.48 407 ARG B C 1
ATOM 8956 O O . ARG B 1 406 ? 12.874 27.629 14.879 1.00 18.02 407 ARG B O 1
ATOM 8964 N N . PHE B 1 407 ? 12.112 28.144 12.839 1.00 23.50 408 PHE B N 1
ATOM 8965 C CA . PHE B 1 407 ? 10.926 28.777 13.388 1.00 26.05 408 PHE B CA 1
ATOM 8966 C C . PHE B 1 407 ? 10.160 27.796 14.280 1.00 27.57 408 PHE B C 1
ATOM 8967 O O . PHE B 1 407 ? 9.862 28.099 15.437 1.00 22.98 408 PHE B O 1
ATOM 8975 N N . LEU B 1 408 ? 9.856 26.616 13.755 1.00 23.21 409 LEU B N 1
ATOM 8976 C CA . LEU B 1 408 ? 9.112 25.641 14.542 1.00 23.29 409 LEU B CA 1
ATOM 8977 C C . LEU B 1 408 ? 9.840 25.297 15.831 1.00 23.81 409 LEU B C 1
ATOM 8978 O O . LEU B 1 408 ? 9.212 25.132 16.880 1.00 23.91 409 LEU B O 1
ATOM 8983 N N . SER B 1 409 ? 11.164 25.194 15.763 1.00 21.75 410 SER B N 1
ATOM 8984 C CA . SER B 1 409 ? 11.930 24.885 16.963 1.00 22.47 410 SER B CA 1
ATOM 8985 C C . SER B 1 409 ? 11.797 26.014 18.001 1.00 20.93 410 SER B C 1
ATOM 8986 O O . SER B 1 409 ? 11.574 25.749 19.184 1.00 16.09 410 SER B O 1
ATOM 8989 N N . ASP B 1 410 ? 11.931 27.268 17.563 1.00 16.92 411 ASP B N 1
ATOM 8990 C CA . ASP B 1 410 ? 11.801 28.405 18.482 1.00 16.91 411 ASP B CA 1
ATOM 8991 C C . ASP B 1 410 ? 10.399 28.447 19.087 1.00 19.74 411 ASP B C 1
ATOM 8992 O O . ASP B 1 410 ? 10.238 28.592 20.298 1.00 25.02 411 ASP B O 1
ATOM 8997 N N . LEU B 1 411 ? 9.389 28.318 18.230 1.00 20.32 412 LEU B N 1
ATOM 8998 C CA . LEU B 1 411 ? 7.997 28.338 18.662 1.00 19.92 412 LEU B CA 1
ATOM 8999 C C . LEU B 1 411 ? 7.726 27.254 19.690 1.00 26.02 412 LEU B C 1
ATOM 9000 O O . LEU B 1 411 ? 7.197 27.535 20.767 1.00 23.84 412 LEU B O 1
ATOM 9005 N N . ARG B 1 412 ? 8.097 26.017 19.359 1.00 24.78 413 ARG B N 1
ATOM 9006 C CA . ARG B 1 412 ? 7.881 24.894 20.264 1.00 25.10 413 ARG B CA 1
ATOM 9007 C C . ARG B 1 412 ? 8.566 25.094 21.591 1.00 27.78 413 ARG B C 1
ATOM 9008 O O . ARG B 1 412 ? 7.998 24.801 22.642 1.00 36.58 413 ARG B O 1
ATOM 9016 N N . ARG B 1 413 ? 9.794 25.582 21.550 1.00 26.77 414 ARG B N 1
ATOM 9017 C CA . ARG B 1 413 ? 10.543 25.792 22.778 1.00 29.54 414 ARG B CA 1
ATOM 9018 C C . ARG B 1 413 ? 9.946 26.940 23.585 1.00 29.39 414 ARG B C 1
ATOM 9019 O O . ARG B 1 413 ? 9.951 26.921 24.814 1.00 25.72 414 ARG B O 1
ATOM 9027 N N . ASP B 1 414 ? 9.417 27.934 22.886 1.00 25.36 415 ASP B N 1
ATOM 9028 C CA . ASP B 1 414 ? 8.840 29.085 23.551 1.00 26.81 415 ASP B CA 1
ATOM 9029 C C . ASP B 1 414 ? 7.518 28.746 24.242 1.00 31.02 415 ASP B C 1
ATOM 9030 O O . ASP B 1 414 ? 7.312 29.094 25.408 1.00 32.32 415 ASP B O 1
ATOM 9035 N N . VAL B 1 415 ? 6.626 28.060 23.534 1.00 27.41 416 VAL B N 1
ATOM 9036 C CA . VAL B 1 415 ? 5.330 27.723 24.102 1.00 27.39 416 VAL B CA 1
ATOM 9037 C C . VAL B 1 415 ? 5.418 26.734 25.244 1.00 28.40 416 VAL B C 1
ATOM 9038 O O . VAL B 1 415 ? 4.588 26.756 26.152 1.00 27.51 416 VAL B O 1
ATOM 9042 N N . GLN B 1 416 ? 6.440 25.888 25.209 1.00 28.11 417 GLN B N 1
ATOM 9043 C CA . GLN B 1 416 ? 6.635 24.864 26.229 1.00 27.30 417 GLN B CA 1
ATOM 9044 C C . GLN B 1 416 ? 7.499 25.194 27.442 1.00 26.72 417 GLN B C 1
ATOM 9045 O O . GLN B 1 416 ? 7.438 24.478 28.443 1.00 25.27 417 GLN B O 1
ATOM 9051 N N . LYS B 1 417 ? 8.304 26.248 27.362 1.00 24.68 418 LYS B N 1
ATOM 9052 C CA . LYS B 1 417 ? 9.206 26.595 28.462 1.00 25.58 418 LYS B CA 1
ATOM 9053 C C . LYS B 1 417 ? 8.492 26.874 29.774 1.00 25.90 418 LYS B C 1
ATOM 9054 O O . LYS B 1 417 ? 7.326 27.259 29.779 1.00 27.89 418 LYS B O 1
ATOM 9060 N N . VAL B 1 418 ? 9.196 26.664 30.885 1.00 31.74 419 VAL B N 1
ATOM 9061 C CA . VAL B 1 418 ? 8.636 26.923 32.205 1.00 31.59 419 VAL B CA 1
ATOM 9062 C C . VAL B 1 418 ? 8.546 28.432 32.330 1.00 31.39 419 VAL B C 1
ATOM 9063 O O . VAL B 1 418 ? 9.503 29.141 32.040 1.00 34.53 419 VAL B O 1
ATOM 9067 N N . VAL B 1 419 ? 7.392 28.923 32.761 1.00 36.10 420 VAL B N 1
ATOM 9068 C CA . VAL B 1 419 ? 7.190 30.358 32.872 1.00 35.32 420 VAL B CA 1
ATOM 9069 C C . VAL B 1 419 ? 6.609 30.838 34.198 1.00 36.67 420 VAL B C 1
ATOM 9070 O O . VAL B 1 419 ? 5.951 30.090 34.920 1.00 29.42 420 VAL B O 1
ATOM 9074 N N . GLY B 1 420 ? 6.872 32.108 34.493 1.00 30.89 421 GLY B N 1
ATOM 9075 C CA . GLY B 1 420 ? 6.368 32.747 35.690 1.00 27.44 421 GLY B CA 1
ATOM 9076 C C . GLY B 1 420 ? 5.505 33.890 35.192 1.00 28.92 421 GLY B C 1
ATOM 9077 O O . GLY B 1 420 ? 5.722 34.379 34.085 1.00 27.26 421 GLY B O 1
ATOM 9078 N N . PHE B 1 421 ? 4.549 34.336 35.999 1.00 31.37 422 PHE B N 1
ATOM 9079 C CA . PHE B 1 421 ? 3.644 35.399 35.574 1.00 29.01 422 PHE B CA 1
ATOM 9080 C C . PHE B 1 421 ? 3.438 36.502 36.606 1.00 28.81 422 PHE B C 1
ATOM 9081 O O . PHE B 1 421 ? 3.623 36.277 37.808 1.00 28.90 422 PHE B O 1
ATOM 9089 N N . ASP B 1 422 ? 3.026 37.676 36.111 1.00 26.28 423 ASP B N 1
ATOM 9090 C CA . ASP B 1 422 ? 2.691 38.849 36.932 1.00 30.65 423 ASP B CA 1
ATOM 9091 C C . ASP B 1 422 ? 3.648 38.930 38.109 1.00 32.33 423 ASP B C 1
ATOM 9092 O O . ASP B 1 422 ? 3.242 38.917 39.270 1.00 27.56 423 ASP B O 1
ATOM 9097 N N . ALA B 1 423 ? 4.933 39.033 37.789 1.00 33.91 424 ALA B N 1
ATOM 9098 C CA . ALA B 1 423 ? 5.962 39.038 38.806 1.00 29.67 424 ALA B CA 1
ATOM 9099 C C . ALA B 1 423 ? 6.702 40.341 39.057 1.00 28.73 424 ALA B C 1
ATOM 9100 O O . ALA B 1 423 ? 6.697 41.254 38.234 1.00 28.58 424 ALA B O 1
ATOM 9102 N N . VAL B 1 424 ? 7.335 40.402 40.223 1.00 26.53 425 VAL B N 1
ATOM 9103 C CA . VAL B 1 424 ? 8.130 41.544 40.632 1.00 27.83 425 VAL B CA 1
ATOM 9104 C C . VAL B 1 424 ? 9.350 41.032 41.389 1.00 27.77 425 VAL B C 1
ATOM 9105 O O . VAL B 1 424 ? 9.285 40.032 42.111 1.00 23.60 425 VAL B O 1
ATOM 9109 N N . MET B 1 425 ? 10.472 41.709 41.216 1.00 24.26 426 MET B N 1
ATOM 9110 C CA . MET B 1 425 ? 11.691 41.289 41.891 1.00 32.99 426 MET B CA 1
ATOM 9111 C C . MET B 1 425 ? 12.366 42.476 42.572 1.00 35.10 426 MET B C 1
ATOM 9112 O O . MET B 1 425 ? 12.348 43.602 42.060 1.00 29.52 426 MET B O 1
ATOM 9117 N N . ARG B 1 426 ? 12.940 42.218 43.741 1.00 31.81 427 ARG B N 1
ATOM 9118 C CA . ARG B 1 426 ? 13.649 43.245 44.478 1.00 37.75 427 ARG B CA 1
ATOM 9119 C C . ARG B 1 426 ? 14.921 42.630 45.053 1.00 35.34 427 ARG B C 1
ATOM 9120 O O . ARG B 1 426 ? 14.959 41.448 45.396 1.00 34.23 427 ARG B O 1
ATOM 9128 N N . VAL B 1 427 ? 15.976 43.423 45.144 1.00 34.08 428 VAL B N 1
ATOM 9129 C CA . VAL B 1 427 ? 17.204 42.915 45.718 1.00 34.49 428 VAL B CA 1
ATOM 9130 C C . VAL B 1 427 ? 17.534 43.758 46.941 1.00 39.91 428 VAL B C 1
ATOM 9131 O O . VAL B 1 427 ? 17.744 44.964 46.830 1.00 42.19 428 VAL B O 1
ATOM 9135 N N . ARG B 1 428 ? 17.542 43.136 48.115 1.00 40.84 429 ARG B N 1
ATOM 9136 C CA . ARG B 1 428 ? 17.891 43.857 49.334 1.00 42.25 429 ARG B CA 1
ATOM 9137 C C . ARG B 1 428 ? 19.360 43.565 49.609 1.00 45.31 429 ARG B C 1
ATOM 9138 O O . ARG B 1 428 ? 19.856 42.478 49.299 1.00 41.05 429 ARG B O 1
ATOM 9146 N N . THR B 1 429 ? 20.060 44.540 50.173 1.00 43.39 430 THR B N 1
ATOM 9147 C CA . THR B 1 429 ? 21.470 44.367 50.462 1.00 48.59 430 THR B CA 1
ATOM 9148 C C . THR B 1 429 ? 21.794 44.779 51.886 1.00 51.92 430 THR B C 1
ATOM 9149 O O . THR B 1 429 ? 21.039 45.523 52.516 1.00 47.83 430 THR B O 1
ATOM 9153 N N . SER B 1 430 ? 22.919 44.283 52.394 1.00 51.08 431 SER B N 1
ATOM 9154 C CA . SER B 1 430 ? 23.348 44.633 53.738 1.00 48.85 431 SER B CA 1
ATOM 9155 C C . SER B 1 430 ? 23.573 46.140 53.712 1.00 52.67 431 SER B C 1
ATOM 9156 O O . SER B 1 430 ? 23.731 46.722 52.638 1.00 45.15 431 SER B O 1
ATOM 9159 N N . THR B 1 431 ? 23.575 46.773 54.882 1.00 55.49 432 THR B N 1
ATOM 9160 C CA . THR B 1 431 ? 23.775 48.220 54.961 1.00 57.76 432 THR B CA 1
ATOM 9161 C C . THR B 1 431 ? 25.146 48.621 54.434 1.00 55.61 432 THR B C 1
ATOM 9162 O O . THR B 1 431 ? 26.151 48.012 54.792 1.00 62.05 432 THR B O 1
ATOM 9166 N N . GLY B 1 432 ? 25.185 49.648 53.589 1.00 54.46 433 GLY B N 1
ATOM 9167 C CA . GLY B 1 432 ? 26.452 50.102 53.040 1.00 55.68 433 GLY B CA 1
ATOM 9168 C C . GLY B 1 432 ? 26.415 50.263 51.532 1.00 54.90 433 GLY B C 1
ATOM 9169 O O . GLY B 1 432 ? 27.117 51.103 50.962 1.00 48.40 433 GLY B O 1
ATOM 9170 N N . ILE B 1 433 ? 25.586 49.448 50.888 1.00 55.05 434 ILE B N 1
ATOM 9171 C CA . ILE B 1 433 ? 25.426 49.482 49.440 1.00 52.85 434 ILE B CA 1
ATOM 9172 C C . ILE B 1 433 ? 23.964 49.219 49.101 1.00 53.94 434 ILE B C 1
ATOM 9173 O O . ILE B 1 433 ? 23.190 48.784 49.957 1.00 51.68 434 ILE B O 1
ATOM 9178 N N . ARG B 1 434 ? 23.589 49.488 47.853 1.00 54.84 435 ARG B N 1
ATOM 9179 C CA . ARG B 1 434 ? 22.227 49.245 47.391 1.00 54.36 435 ARG B CA 1
ATOM 9180 C C . ARG B 1 434 ? 22.142 49.239 45.867 1.00 50.42 435 ARG B C 1
ATOM 9181 O O . ARG B 1 434 ? 23.008 49.781 45.180 1.00 45.86 435 ARG B O 1
ATOM 9189 N N . ALA B 1 435 ? 21.099 48.603 45.347 1.00 48.72 436 ALA B N 1
ATOM 9190 C CA . ALA B 1 435 ? 20.899 48.524 43.909 1.00 44.89 436 ALA B CA 1
ATOM 9191 C C . ALA B 1 435 ? 20.714 49.932 43.383 1.00 45.98 436 ALA B C 1
ATOM 9192 O O . ALA B 1 435 ? 19.958 50.717 43.951 1.00 56.02 436 ALA B O 1
ATOM 9194 N N . VAL B 1 436 ? 21.401 50.257 42.296 1.00 44.45 437 VAL B N 1
ATOM 9195 C CA . VAL B 1 436 ? 21.300 51.587 41.729 1.00 43.59 437 VAL B CA 1
ATOM 9196 C C . VAL B 1 436 ? 20.868 51.600 40.271 1.00 43.85 437 VAL B C 1
ATOM 9197 O O . VAL B 1 436 ? 20.118 52.480 39.858 1.00 48.94 437 VAL B O 1
ATOM 9201 N N . ASP B 1 437 ? 21.335 50.625 39.498 1.00 40.73 438 ASP B N 1
ATOM 9202 C CA . ASP B 1 437 ? 21.004 50.550 38.077 1.00 34.62 438 ASP B CA 1
ATOM 9203 C C . ASP B 1 437 ? 20.470 49.163 37.718 1.00 33.94 438 ASP B C 1
ATOM 9204 O O . ASP B 1 437 ? 20.820 48.163 38.358 1.00 31.51 438 ASP B O 1
ATOM 9209 N N . PHE B 1 438 ? 19.640 49.105 36.681 1.00 30.30 439 PHE B N 1
ATOM 9210 C CA . PHE B 1 438 ? 19.049 47.842 36.245 1.00 31.04 439 PHE B CA 1
ATOM 9211 C C . PHE B 1 438 ? 19.042 47.738 34.728 1.00 28.70 439 PHE B C 1
ATOM 9212 O O . PHE B 1 438 ? 18.754 48.708 34.037 1.00 37.53 439 PHE B O 1
ATOM 9220 N N . PHE B 1 439 ? 19.364 46.560 34.210 1.00 29.67 440 PHE B N 1
ATOM 9221 C CA . PHE B 1 439 ? 19.376 46.346 32.770 1.00 27.97 440 PHE B CA 1
ATOM 9222 C C . PHE B 1 439 ? 18.712 45.018 32.487 1.00 28.60 440 PHE B C 1
ATOM 9223 O O . PHE B 1 439 ? 18.945 44.040 33.194 1.00 31.14 440 PHE B O 1
ATOM 9231 N N . GLY B 1 440 ? 17.889 44.984 31.446 1.00 32.07 441 GLY B N 1
ATOM 9232 C CA . GLY B 1 440 ? 17.202 43.760 31.092 1.00 21.63 441 GLY B CA 1
ATOM 9233 C C . GLY B 1 440 ? 15.866 44.076 30.460 1.00 29.23 441 GLY B C 1
ATOM 9234 O O . GLY B 1 440 ? 15.596 45.231 30.115 1.00 26.83 441 GLY B O 1
ATOM 9235 N N . ALA B 1 441 ? 15.037 43.049 30.298 1.00 20.57 442 ALA B N 1
ATOM 9236 C CA . ALA B 1 441 ? 13.721 43.213 29.708 1.00 25.52 442 ALA B CA 1
ATOM 9237 C C . ALA B 1 441 ? 12.732 43.197 30.868 1.00 28.11 442 ALA B C 1
ATOM 9238 O O . ALA B 1 441 ? 12.425 42.136 31.435 1.00 20.04 442 ALA B O 1
ATOM 9240 N N . PHE B 1 442 ? 12.265 44.388 31.232 1.00 17.35 443 PHE B N 1
ATOM 9241 C CA . PHE B 1 442 ? 11.328 44.532 32.330 1.00 26.78 443 PHE B CA 1
ATOM 9242 C C . PHE B 1 442 ? 10.750 45.938 32.328 1.00 28.39 443 PHE B C 1
ATOM 9243 O O . PHE B 1 442 ? 10.870 46.661 31.340 1.00 33.30 443 PHE B O 1
ATOM 9251 N N . TYR B 1 443 ? 10.104 46.315 33.427 1.00 29.08 444 TYR B N 1
ATOM 9252 C CA . TYR B 1 443 ? 9.521 47.646 33.550 1.00 28.90 444 TYR B CA 1
ATOM 9253 C C . TYR B 1 443 ? 9.752 48.188 34.959 1.00 28.48 444 TYR B C 1
ATOM 9254 O O . TYR B 1 443 ? 9.628 47.455 35.942 1.00 30.19 444 TYR B O 1
ATOM 9263 N N . MET B 1 444 ? 10.076 49.471 35.062 1.00 32.28 445 MET B N 1
ATOM 9264 C CA . MET B 1 444 ? 10.302 50.066 36.374 1.00 36.62 445 MET B CA 1
ATOM 9265 C C . MET B 1 444 ? 9.701 51.458 36.559 1.00 38.70 445 MET B C 1
ATOM 9266 O O . MET B 1 444 ? 9.808 52.314 35.684 1.00 44.46 445 MET B O 1
ATOM 9271 N N . SER B 1 445 ? 9.056 51.666 37.706 1.00 46.76 446 SER B N 1
ATOM 9272 C CA . SER B 1 445 ? 8.461 52.960 38.053 1.00 50.24 446 SER B CA 1
ATOM 9273 C C . SER B 1 445 ? 9.380 53.638 39.080 1.00 50.33 446 SER B C 1
ATOM 9274 O O . SER B 1 445 ? 9.719 54.814 38.957 1.00 51.50 446 SER B O 1
ATOM 9277 N N . ASN B 1 446 ? 9.779 52.877 40.093 1.00 47.58 447 ASN B N 1
ATOM 9278 C CA . ASN B 1 446 ? 10.658 53.380 41.138 1.00 49.82 447 ASN B CA 1
ATOM 9279 C C . ASN B 1 446 ? 12.045 52.818 40.859 1.00 49.16 447 ASN B C 1
ATOM 9280 O O . ASN B 1 446 ? 12.331 52.430 39.733 1.00 54.32 447 ASN B O 1
ATOM 9285 N N . THR B 1 447 ? 12.903 52.763 41.874 1.00 48.55 448 THR B N 1
ATOM 9286 C CA . THR B 1 447 ? 14.247 52.226 41.691 1.00 46.91 448 THR B CA 1
ATOM 9287 C C . THR B 1 447 ? 14.496 50.973 42.523 1.00 45.35 448 THR B C 1
ATOM 9288 O O . THR B 1 447 ? 15.628 50.697 42.913 1.00 48.87 448 THR B O 1
ATOM 9292 N N . THR B 1 448 ? 13.446 50.215 42.810 1.00 41.67 449 THR B N 1
ATOM 9293 C CA . THR B 1 448 ? 13.628 48.991 43.579 1.00 38.12 449 THR B CA 1
ATOM 9294 C C . THR B 1 448 ? 12.829 47.845 42.976 1.00 34.78 449 THR B C 1
ATOM 9295 O O . THR B 1 448 ? 13.223 46.690 43.092 1.00 39.43 449 THR B O 1
ATOM 9299 N N . ASP B 1 449 ? 11.714 48.160 42.324 1.00 33.25 450 ASP B N 1
ATOM 9300 C CA . ASP B 1 449 ? 10.863 47.120 41.746 1.00 31.22 450 ASP B CA 1
ATOM 9301 C C . ASP B 1 449 ? 11.074 46.745 40.293 1.00 29.70 450 ASP B C 1
ATOM 9302 O O . ASP B 1 449 ? 10.725 47.496 39.379 1.00 28.85 450 ASP B O 1
ATOM 9307 N N . VAL B 1 450 ? 11.646 45.566 40.083 1.00 30.68 451 VAL B N 1
ATOM 9308 C CA . VAL B 1 450 ? 11.853 45.070 38.735 1.00 25.65 451 VAL B CA 1
ATOM 9309 C C . VAL B 1 450 ? 10.550 44.346 38.422 1.00 24.37 451 VAL B C 1
ATOM 9310 O O . VAL B 1 450 ? 10.305 43.244 38.907 1.00 26.29 451 VAL B O 1
ATOM 9314 N N . GLU B 1 451 ? 9.696 44.983 37.635 1.00 27.20 452 GLU B N 1
ATOM 9315 C CA . GLU B 1 451 ? 8.413 44.380 37.306 1.00 29.25 452 GLU B CA 1
ATOM 9316 C C . GLU B 1 451 ? 8.521 43.515 36.073 1.00 32.27 452 GLU B C 1
ATOM 9317 O O . GLU B 1 451 ? 8.868 43.990 34.989 1.00 33.62 452 GLU B O 1
ATOM 9323 N N . LEU B 1 452 ? 8.217 42.235 36.262 1.00 34.02 453 LEU B N 1
ATOM 9324 C CA . LEU B 1 452 ? 8.287 41.246 35.203 1.00 30.23 453 LEU B CA 1
ATOM 9325 C C . LEU B 1 452 ? 6.906 40.671 34.874 1.00 35.11 453 LEU B C 1
ATOM 9326 O O . LEU B 1 452 ? 6.441 39.721 35.517 1.00 33.09 453 LEU B O 1
ATOM 9331 N N . ALA B 1 453 ? 6.245 41.264 33.881 1.00 34.61 454 ALA B N 1
ATOM 9332 C CA . ALA B 1 453 ? 4.926 40.799 33.460 1.00 33.22 454 ALA B CA 1
ATOM 9333 C C . ALA B 1 453 ? 5.035 39.298 33.199 1.00 30.66 454 ALA B C 1
ATOM 9334 O O . ALA B 1 453 ? 4.177 38.512 33.608 1.00 32.68 454 ALA B O 1
ATOM 9336 N N . GLY B 1 454 ? 6.110 38.921 32.518 1.00 28.05 455 GLY B N 1
ATOM 9337 C CA . GLY B 1 454 ? 6.385 37.528 32.231 1.00 22.02 455 GLY B CA 1
ATOM 9338 C C . GLY B 1 454 ? 7.845 37.261 32.576 1.00 28.47 455 GLY B C 1
ATOM 9339 O O . GLY B 1 454 ? 8.643 38.195 32.687 1.00 24.61 455 GLY B O 1
ATOM 9340 N N . LEU B 1 455 ? 8.196 35.994 32.767 1.00 28.46 456 LEU B N 1
ATOM 9341 C CA . LEU B 1 455 ? 9.570 35.607 33.081 1.00 33.00 456 LEU B CA 1
ATOM 9342 C C . LEU B 1 455 ? 9.727 34.136 32.704 1.00 32.12 456 LEU B C 1
ATOM 9343 O O . LEU B 1 455 ? 8.746 33.384 32.714 1.00 30.80 456 LEU B O 1
ATOM 9348 N N . ASP B 1 456 ? 10.947 33.741 32.347 1.00 31.89 457 ASP B N 1
ATOM 9349 C CA . ASP B 1 456 ? 11.251 32.357 31.978 1.00 28.95 457 ASP B CA 1
ATOM 9350 C C . ASP B 1 456 ? 12.637 32.006 32.496 1.00 31.36 457 ASP B C 1
ATOM 9351 O O . ASP B 1 456 ? 13.253 32.807 33.191 1.00 32.12 457 ASP B O 1
ATOM 9356 N N . GLY B 1 457 ? 13.135 30.820 32.157 1.00 37.96 458 GLY B N 1
ATOM 9357 C CA . GLY B 1 457 ? 14.445 30.403 32.641 1.00 34.93 458 GLY B CA 1
ATOM 9358 C C . GLY B 1 457 ? 15.646 30.867 31.831 1.00 39.86 458 GLY B C 1
ATOM 9359 O O . GLY B 1 457 ? 16.781 30.454 32.087 1.00 39.49 458 GLY B O 1
ATOM 9360 N N . ASP B 1 458 ? 15.407 31.722 30.847 1.00 34.05 459 ASP B N 1
ATOM 9361 C CA . ASP B 1 458 ? 16.488 32.224 30.017 1.00 35.66 459 ASP B CA 1
ATOM 9362 C C . ASP B 1 458 ? 16.783 33.675 30.383 1.00 33.62 459 ASP B C 1
ATOM 9363 O O . ASP B 1 458 ? 17.935 34.051 30.584 1.00 44.72 459 ASP B O 1
ATOM 9368 N N . LYS B 1 459 ? 15.729 34.476 30.480 1.00 29.52 460 LYS B N 1
ATOM 9369 C CA . LYS B 1 459 ? 15.839 35.898 30.795 1.00 32.40 460 LYS B CA 1
ATOM 9370 C C . LYS B 1 459 ? 16.727 36.204 31.994 1.00 33.99 460 LYS B C 1
ATOM 9371 O O . LYS B 1 459 ? 16.769 35.465 32.976 1.00 29.27 460 LYS B O 1
ATOM 9377 N N . THR B 1 460 ? 17.416 37.331 31.915 1.00 30.19 461 THR B N 1
ATOM 9378 C CA . THR B 1 460 ? 18.331 37.718 32.967 1.00 27.25 461 THR B CA 1
ATOM 9379 C C . THR B 1 460 ? 18.140 39.200 33.331 1.00 30.33 461 THR B C 1
ATOM 9380 O O . THR B 1 460 ? 17.816 40.023 32.478 1.00 26.48 461 THR B O 1
ATOM 9384 N N . VAL B 1 461 ? 18.295 39.531 34.608 1.00 28.14 462 VAL B N 1
ATOM 9385 C CA . VAL B 1 461 ? 18.186 40.922 35.042 1.00 28.35 462 VAL B CA 1
ATOM 9386 C C . VAL B 1 461 ? 19.517 41.289 35.692 1.00 33.47 462 VAL B C 1
ATOM 9387 O O . VAL B 1 461 ? 19.970 40.615 36.628 1.00 25.63 462 VAL B O 1
ATOM 9391 N N . THR B 1 462 ? 20.150 42.337 35.166 1.00 31.75 463 THR B N 1
ATOM 9392 C CA . THR B 1 462 ? 21.441 42.807 35.661 1.00 28.14 463 THR B CA 1
ATOM 9393 C C . THR B 1 462 ? 21.246 44.047 36.525 1.00 29.90 463 THR B C 1
ATOM 9394 O O . THR B 1 462 ? 20.611 45.019 36.110 1.00 32.66 463 THR B O 1
ATOM 9398 N N . VAL B 1 463 ? 21.804 44.003 37.727 1.00 33.30 464 VAL B N 1
ATOM 9399 C CA . VAL B 1 463 ? 21.674 45.093 38.685 1.00 30.14 464 VAL B CA 1
ATOM 9400 C C . VAL B 1 463 ? 23.038 45.637 39.121 1.00 33.32 464 VAL B C 1
ATOM 9401 O O . VAL B 1 463 ? 23.934 44.876 39.478 1.00 29.97 464 VAL B O 1
ATOM 9405 N N . GLU B 1 464 ? 23.210 46.952 39.084 1.00 36.96 465 GLU B N 1
ATOM 9406 C CA . GLU B 1 464 ? 24.480 47.524 39.526 1.00 38.56 465 GLU B CA 1
ATOM 9407 C C . GLU B 1 464 ? 24.326 48.041 40.948 1.00 34.94 465 GLU B C 1
ATOM 9408 O O . GLU B 1 464 ? 23.265 48.545 41.317 1.00 34.84 465 GLU B O 1
ATOM 9414 N N . PHE B 1 465 ? 25.384 47.922 41.741 1.00 38.52 466 PHE B N 1
ATOM 9415 C CA . PHE B 1 465 ? 25.347 48.392 43.119 1.00 39.66 466 PHE B CA 1
ATOM 9416 C C . PHE B 1 465 ? 26.385 49.468 43.342 1.00 41.81 466 PHE B C 1
ATOM 9417 O O . PHE B 1 465 ? 27.408 49.504 42.656 1.00 42.07 466 PHE B O 1
ATOM 9425 N N . LYS B 1 466 ? 26.106 50.347 44.300 1.00 44.57 467 LYS B N 1
ATOM 9426 C CA . LYS B 1 466 ? 27.021 51.423 44.669 1.00 47.98 467 LYS B CA 1
ATOM 9427 C C . LYS B 1 466 ? 26.961 51.702 46.169 1.00 47.74 467 LYS B C 1
ATOM 9428 O O . LYS B 1 466 ? 26.036 51.271 46.859 1.00 44.76 467 LYS B O 1
ATOM 9434 N N . HIS B 1 467 ? 27.960 52.416 46.670 1.00 49.57 468 HIS B N 1
ATOM 9435 C CA . HIS B 1 467 ? 28.031 52.714 48.092 1.00 52.59 468 HIS B CA 1
ATOM 9436 C C . HIS B 1 467 ? 27.184 53.874 48.594 1.00 54.58 468 HIS B C 1
ATOM 9437 O O . HIS B 1 467 ? 26.946 54.851 47.884 1.00 53.37 468 HIS B O 1
ATOM 9444 N N . ASP B 1 468 ? 26.729 53.739 49.836 1.00 59.32 469 ASP B N 1
ATOM 9445 C CA . ASP B 1 468 ? 25.950 54.770 50.506 1.00 61.80 469 ASP B CA 1
ATOM 9446 C C . ASP B 1 468 ? 26.570 54.954 51.891 1.00 60.62 469 ASP B C 1
ATOM 9447 O O . ASP B 1 468 ? 26.252 55.902 52.603 1.00 66.17 469 ASP B O 1
ATOM 9452 N N . ASP B 1 469 ? 27.468 54.042 52.255 1.00 56.41 470 ASP B N 1
ATOM 9453 C CA . ASP B 1 469 ? 28.153 54.095 53.543 1.00 58.95 470 ASP B CA 1
ATOM 9454 C C . ASP B 1 469 ? 29.393 53.206 53.510 1.00 58.73 470 ASP B C 1
ATOM 9455 O O . ASP B 1 469 ? 29.741 52.668 52.460 1.00 60.25 470 ASP B O 1
ATOM 9460 N N . ARG B 1 470 ? 30.066 53.059 54.649 1.00 59.18 471 ARG B N 1
ATOM 9461 C CA . ARG B 1 470 ? 31.264 52.228 54.713 1.00 62.59 471 ARG B CA 1
ATOM 9462 C C . ARG B 1 470 ? 30.920 50.785 55.059 1.00 64.06 471 ARG B C 1
ATOM 9463 O O . ARG B 1 470 ? 30.051 50.527 55.893 1.00 65.08 471 ARG B O 1
ATOM 9471 N N . LEU B 1 471 ? 31.599 49.848 54.406 1.00 64.10 472 LEU B N 1
ATOM 9472 C CA . LEU B 1 471 ? 31.376 48.432 54.658 1.00 66.95 472 LEU B CA 1
ATOM 9473 C C . LEU B 1 471 ? 32.446 47.976 55.632 1.00 70.42 472 LEU B C 1
ATOM 9474 O O . LEU B 1 471 ? 33.371 48.729 55.941 1.00 72.71 472 LEU B O 1
ATOM 9479 N N . ASN B 1 472 ? 32.317 46.746 56.115 1.00 73.15 473 ASN B N 1
ATOM 9480 C CA . ASN B 1 472 ? 33.286 46.192 57.048 1.00 74.49 473 ASN B CA 1
ATOM 9481 C C . ASN B 1 472 ? 33.719 44.808 56.596 1.00 75.12 473 ASN B C 1
ATOM 9482 O O . ASN B 1 472 ? 32.893 43.965 56.257 1.00 77.17 473 ASN B O 1
ATOM 9487 N N . GLU B 1 473 ? 35.029 44.595 56.590 1.00 76.98 474 GLU B N 1
ATOM 9488 C CA . GLU B 1 473 ? 35.623 43.337 56.165 1.00 78.05 474 GLU B CA 1
ATOM 9489 C C . GLU B 1 473 ? 35.143 42.142 56.981 1.00 78.61 474 GLU B C 1
ATOM 9490 O O . GLU B 1 473 ? 34.717 41.129 56.423 1.00 80.98 474 GLU B O 1
ATOM 9496 N N . GLU B 1 474 ? 35.214 42.257 58.302 1.00 78.04 475 GLU B N 1
ATOM 9497 C CA . GLU B 1 474 ? 34.790 41.170 59.176 1.00 80.62 475 GLU B CA 1
ATOM 9498 C C . GLU B 1 474 ? 33.367 40.728 58.859 1.00 78.09 475 GLU B C 1
ATOM 9499 O O . GLU B 1 474 ? 33.062 39.535 58.856 1.00 76.67 475 GLU B O 1
ATOM 9505 N N . SER B 1 475 ? 32.508 41.704 58.586 1.00 75.58 476 SER B N 1
ATOM 9506 C CA . SER B 1 475 ? 31.102 41.457 58.285 1.00 73.28 476 SER B CA 1
ATOM 9507 C C . SER B 1 475 ? 30.876 40.961 56.858 1.00 70.07 476 SER B C 1
ATOM 9508 O O . SER B 1 475 ? 30.193 39.959 56.636 1.00 67.15 476 SER B O 1
ATOM 9511 N N . GLY B 1 476 ? 31.448 41.674 55.895 1.00 66.42 477 GLY B N 1
ATOM 9512 C CA . GLY B 1 476 ? 31.279 41.306 54.504 1.00 62.71 477 GLY B CA 1
ATOM 9513 C C . GLY B 1 476 ? 30.085 42.042 53.925 1.00 61.58 477 GLY B C 1
ATOM 9514 O O . GLY B 1 476 ? 29.731 43.124 54.399 1.00 58.99 477 GLY B O 1
ATOM 9515 N N . ALA B 1 477 ? 29.468 41.463 52.900 1.00 55.74 478 ALA B N 1
ATOM 9516 C CA . ALA B 1 477 ? 28.304 42.063 52.259 1.00 54.43 478 ALA B CA 1
ATOM 9517 C C . ALA B 1 477 ? 27.339 40.959 51.848 1.00 52.71 478 ALA B C 1
ATOM 9518 O O . ALA B 1 477 ? 27.751 39.839 51.553 1.00 53.28 478 ALA B O 1
ATOM 9520 N N . LEU B 1 478 ? 26.050 41.278 51.831 1.00 52.82 479 LEU B N 1
ATOM 9521 C CA . LEU B 1 478 ? 25.040 40.294 51.476 1.00 49.24 479 LEU B CA 1
ATOM 9522 C C . LEU B 1 478 ? 23.999 40.843 50.516 1.00 47.50 479 LEU B C 1
ATOM 9523 O O . LEU B 1 478 ? 23.587 42.000 50.617 1.00 46.35 479 LEU B O 1
ATOM 9528 N N . LEU B 1 479 ? 23.582 39.995 49.583 1.00 42.60 480 LEU B N 1
ATOM 9529 C CA . LEU B 1 479 ? 22.562 40.352 48.610 1.00 40.58 480 LEU B CA 1
ATOM 9530 C C . LEU B 1 479 ? 21.462 39.301 48.724 1.00 39.94 480 LEU B C 1
ATOM 9531 O O . LEU B 1 479 ? 21.752 38.119 48.896 1.00 36.31 480 LEU B O 1
ATOM 9536 N N . GLN B 1 480 ? 20.206 39.728 48.659 1.00 37.32 481 GLN B N 1
ATOM 9537 C CA . GLN B 1 480 ? 19.096 38.782 48.716 1.00 40.99 481 GLN B CA 1
ATOM 9538 C C . GLN B 1 480 ? 18.102 39.094 47.623 1.00 36.96 481 GLN B C 1
ATOM 9539 O O . GLN B 1 480 ? 17.365 40.067 47.710 1.00 34.24 481 GLN B O 1
ATOM 9545 N N . CYS B 1 481 ? 18.079 38.259 46.597 1.00 37.39 482 CYS B N 1
ATOM 9546 C CA . CYS B 1 481 ? 17.165 38.473 45.497 1.00 37.12 482 CYS B CA 1
ATOM 9547 C C . CYS B 1 481 ? 15.825 37.872 45.884 1.00 38.53 482 CYS B C 1
ATOM 9548 O O . CYS B 1 481 ? 15.747 36.708 46.283 1.00 37.69 482 CYS B O 1
ATOM 9551 N N . ALA B 1 482 ? 14.775 38.677 45.774 1.00 30.21 483 ALA B N 1
ATOM 9552 C CA . ALA B 1 482 ? 13.431 38.242 46.122 1.00 32.24 483 ALA B CA 1
ATOM 9553 C C . ALA B 1 482 ? 12.479 38.402 44.940 1.00 26.31 483 ALA B C 1
ATOM 9554 O O . ALA B 1 482 ? 12.205 39.515 44.497 1.00 25.91 483 ALA B O 1
ATOM 9556 N N . LEU B 1 483 ? 11.979 37.275 44.446 1.00 22.27 484 LEU B N 1
ATOM 9557 C CA . LEU B 1 483 ? 11.060 37.241 43.312 1.00 27.11 484 LEU B CA 1
ATOM 9558 C C . LEU B 1 483 ? 9.670 36.730 43.714 1.00 26.10 484 LEU B C 1
ATOM 9559 O O . LEU B 1 483 ? 9.537 35.641 44.266 1.00 31.60 484 LEU B O 1
ATOM 9564 N N . LEU B 1 484 ? 8.646 37.528 43.438 1.00 21.22 485 LEU B N 1
ATOM 9565 C CA . LEU B 1 484 ? 7.261 37.162 43.720 1.00 25.76 485 LEU B CA 1
ATOM 9566 C C . LEU B 1 484 ? 6.629 36.894 42.358 1.00 24.06 485 LEU B C 1
ATOM 9567 O O . LEU B 1 484 ? 6.697 37.748 41.475 1.00 29.46 485 LEU B O 1
ATOM 9572 N N . TYR B 1 485 ? 6.030 35.723 42.170 1.00 19.47 48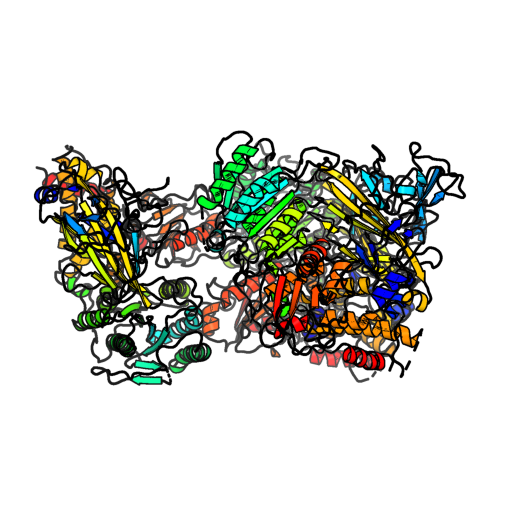6 TYR B N 1
ATOM 9573 C CA . TYR B 1 485 ? 5.420 35.416 40.884 1.00 26.78 486 TYR B CA 1
ATOM 9574 C C . TYR B 1 485 ? 4.234 34.454 40.974 1.00 26.30 486 TYR B C 1
ATOM 9575 O O . TYR B 1 485 ? 4.002 33.822 42.001 1.00 29.52 486 TYR B O 1
ATOM 9584 N N . THR B 1 486 ? 3.483 34.355 39.883 1.00 29.18 487 THR B N 1
ATOM 9585 C CA . THR B 1 486 ? 2.343 33.449 39.823 1.00 33.34 487 THR B CA 1
ATOM 9586 C C . THR B 1 486 ? 2.793 32.323 38.902 1.00 32.03 487 THR B C 1
ATOM 9587 O O . THR B 1 486 ? 3.437 32.571 37.890 1.00 40.96 487 THR B O 1
ATOM 9591 N N . SER B 1 487 ? 2.464 31.086 39.258 1.00 34.00 488 SER B N 1
ATOM 9592 C CA . SER B 1 487 ? 2.889 29.928 38.482 1.00 26.04 488 SER B CA 1
ATOM 9593 C C . SER B 1 487 ? 2.018 29.609 37.280 1.00 29.80 488 SER B C 1
ATOM 9594 O O . SER B 1 487 ? 0.979 30.226 37.070 1.00 30.94 488 SER B O 1
ATOM 9597 N N . CYS B 1 488 ? 2.448 28.624 36.496 1.00 28.48 489 CYS B N 1
ATOM 9598 C CA . CYS B 1 488 ? 1.682 28.203 35.331 1.00 32.79 489 CYS B CA 1
ATOM 9599 C C . CYS B 1 488 ? 0.382 27.531 35.789 1.00 32.13 489 CYS B C 1
ATOM 9600 O O . CYS B 1 488 ? -0.515 27.298 34.986 1.00 28.21 489 CYS B O 1
ATOM 9603 N N . ALA B 1 489 ? 0.293 27.227 37.083 1.00 33.07 490 ALA B N 1
ATOM 9604 C CA . ALA B 1 489 ? -0.894 26.593 37.656 1.00 33.49 490 ALA B CA 1
ATOM 9605 C C . ALA B 1 489 ? -1.727 27.638 38.383 1.00 37.80 490 ALA B C 1
ATOM 9606 O O . ALA B 1 489 ? -2.868 27.378 38.768 1.00 35.92 490 ALA B O 1
ATOM 9608 N N . GLY B 1 490 ? -1.143 28.814 38.586 1.00 33.41 491 GLY B N 1
ATOM 9609 C CA . GLY B 1 490 ? -1.856 29.880 39.262 1.00 34.76 491 GLY B CA 1
ATOM 9610 C C . GLY B 1 490 ? -1.511 30.000 40.732 1.00 36.74 491 GLY B C 1
ATOM 9611 O O . GLY B 1 490 ? -2.219 30.668 41.492 1.00 40.82 491 GLY B O 1
ATOM 9612 N N . GLN B 1 491 ? -0.421 29.364 41.143 1.00 36.66 492 GLN B N 1
ATOM 9613 C CA . GLN B 1 491 ? -0.013 29.417 42.542 1.00 37.21 492 GLN B CA 1
ATOM 9614 C C . GLN B 1 491 ? 0.931 30.589 42.782 1.00 37.06 492 GLN B C 1
ATOM 9615 O O . GLN B 1 491 ? 1.877 30.795 42.027 1.00 40.23 492 GLN B O 1
ATOM 9621 N N . ARG B 1 492 ? 0.663 31.356 43.833 1.00 33.57 493 ARG B N 1
ATOM 9622 C CA . ARG B 1 492 ? 1.487 32.509 44.178 1.00 33.78 493 ARG B CA 1
ATOM 9623 C C . ARG B 1 492 ? 2.708 32.037 44.960 1.00 33.64 493 ARG B C 1
ATOM 9624 O O . ARG B 1 492 ? 2.582 31.404 46.006 1.00 35.28 493 ARG B O 1
ATOM 9632 N N . ARG B 1 493 ? 3.894 32.344 44.449 1.00 32.97 494 ARG B 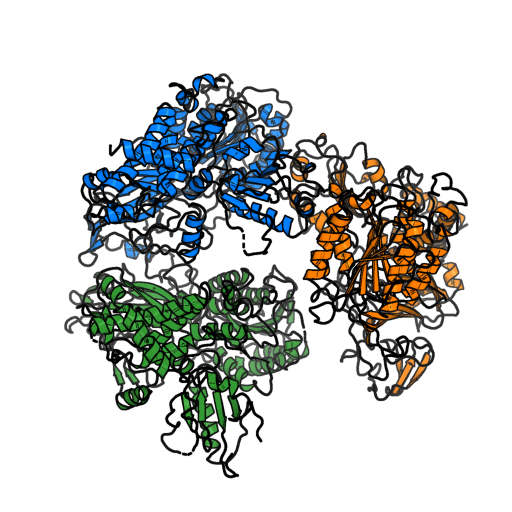N 1
ATOM 9633 C CA . ARG B 1 493 ? 5.115 31.917 45.113 1.00 34.28 494 ARG B CA 1
ATOM 9634 C C . ARG B 1 493 ? 6.214 32.959 45.171 1.00 28.56 494 ARG B C 1
ATOM 9635 O O . ARG B 1 493 ? 6.165 33.992 44.501 1.00 29.75 494 ARG B O 1
ATOM 9643 N N . LEU B 1 494 ? 7.205 32.663 45.999 1.00 30.93 495 LEU B N 1
ATOM 9644 C CA . LEU B 1 494 ? 8.355 33.526 46.209 1.00 35.06 495 LEU B CA 1
ATOM 9645 C C . LEU B 1 494 ? 9.613 32.702 46.023 1.00 35.54 495 LEU B C 1
ATOM 9646 O O . LEU B 1 494 ? 9.656 31.532 46.399 1.00 38.35 495 LEU B O 1
ATOM 9651 N N . ARG B 1 495 ? 10.632 33.306 45.428 1.00 37.43 496 ARG B N 1
ATOM 9652 C CA . ARG B 1 495 ? 11.897 32.617 45.255 1.00 38.68 496 ARG B CA 1
ATOM 9653 C C . ARG B 1 495 ? 12.973 33.566 45.748 1.00 33.21 496 ARG B C 1
ATOM 9654 O O . ARG B 1 495 ? 12.994 34.738 45.392 1.00 31.97 496 ARG B O 1
ATOM 9662 N N . ILE B 1 496 ? 13.845 33.062 46.602 1.00 34.32 497 ILE B N 1
ATOM 9663 C CA . ILE B 1 496 ? 14.909 33.880 47.148 1.00 37.99 497 ILE B CA 1
ATOM 9664 C C . ILE B 1 496 ? 16.262 33.280 46.798 1.00 35.20 497 ILE B C 1
ATOM 9665 O O . ILE B 1 496 ? 16.443 32.064 46.806 1.00 40.39 497 ILE B O 1
ATOM 9670 N N . HIS B 1 497 ? 17.202 34.149 46.467 1.00 33.04 498 HIS B N 1
ATOM 9671 C CA . HIS B 1 497 ? 18.552 33.734 46.143 1.00 35.92 498 HIS B CA 1
ATOM 9672 C C . HIS B 1 497 ? 19.448 34.575 47.042 1.00 33.97 498 HIS B C 1
ATOM 9673 O O . HIS B 1 497 ? 19.406 35.805 46.996 1.00 33.14 498 HIS B O 1
ATOM 9680 N N . ASN B 1 498 ? 20.228 33.903 47.881 1.00 34.08 499 ASN B N 1
ATOM 9681 C CA . ASN B 1 498 ? 21.124 34.583 48.807 1.00 35.23 499 ASN B CA 1
ATOM 9682 C C . ASN B 1 498 ? 22.567 34.437 48.354 1.00 33.55 499 ASN B C 1
ATOM 9683 O O . ASN B 1 498 ? 22.999 33.340 48.012 1.00 29.80 499 ASN B O 1
ATOM 9688 N N . LEU B 1 499 ? 23.308 35.541 48.357 1.00 32.73 500 LEU B N 1
ATOM 9689 C CA . LEU B 1 499 ? 24.714 35.509 47.975 1.00 33.87 500 LEU B CA 1
ATOM 9690 C C . LEU B 1 499 ? 25.535 36.430 48.856 1.00 38.12 500 LEU B C 1
ATOM 9691 O O . LEU B 1 499 ? 25.282 37.634 48.919 1.00 35.69 500 LEU B O 1
ATOM 9696 N N . ALA B 1 500 ? 26.525 35.858 49.530 1.00 37.30 501 ALA B N 1
ATOM 9697 C CA . ALA B 1 500 ? 27.399 36.636 50.395 1.00 42.09 501 ALA B CA 1
ATOM 9698 C C . ALA B 1 500 ? 28.689 36.963 49.643 1.00 40.74 501 ALA B C 1
ATOM 9699 O O . ALA B 1 500 ? 29.240 36.119 48.938 1.00 42.45 501 ALA B O 1
ATOM 9701 N N . LEU B 1 501 ? 29.153 38.197 49.790 1.00 43.20 502 LEU B N 1
ATOM 9702 C CA . LEU B 1 501 ? 30.376 38.645 49.143 1.00 45.50 502 LEU B CA 1
ATOM 9703 C C . LEU B 1 501 ? 31.351 39.072 50.234 1.00 51.25 502 LEU B C 1
ATOM 9704 O O . LEU B 1 501 ? 30.943 39.317 51.371 1.00 52.56 502 LEU B O 1
ATOM 9709 N N . ASN B 1 502 ? 32.634 39.159 49.891 1.00 54.16 503 ASN B N 1
ATOM 9710 C CA . ASN B 1 502 ? 33.651 39.589 50.849 1.00 58.14 503 ASN B CA 1
ATOM 9711 C C . ASN B 1 502 ? 33.913 41.078 50.687 1.00 57.24 503 ASN B C 1
ATOM 9712 O O . ASN B 1 502 ? 33.681 41.643 49.618 1.00 59.54 503 ASN B O 1
ATOM 9717 N N . CYS B 1 503 ? 34.387 41.710 51.756 1.00 56.02 504 CYS B N 1
ATOM 9718 C CA . CYS B 1 503 ? 34.708 43.133 51.730 1.00 57.01 504 CYS B CA 1
ATOM 9719 C C . CYS B 1 503 ? 36.200 43.298 52.001 1.00 51.24 504 CYS B C 1
ATOM 9720 O O . CYS B 1 503 ? 36.755 42.625 52.866 1.00 43.85 504 CYS B O 1
ATOM 9723 N N . CYS B 1 504 ? 36.846 44.189 51.257 1.00 49.48 505 CYS B N 1
ATOM 9724 C CA . CYS B 1 504 ? 38.283 44.398 51.403 1.00 53.44 505 CYS B CA 1
ATOM 9725 C C . CYS B 1 504 ? 38.677 45.865 51.423 1.00 55.45 505 CYS B C 1
ATOM 9726 O O . CYS B 1 504 ? 37.939 46.732 50.946 1.00 53.21 505 CYS B O 1
ATOM 9729 N N . THR B 1 505 ? 39.860 46.130 51.966 1.00 57.12 506 THR B N 1
ATOM 9730 C CA . THR B 1 505 ? 40.382 47.488 52.054 1.00 61.09 506 THR B CA 1
ATOM 9731 C C . THR B 1 505 ? 41.652 47.630 51.230 1.00 60.42 506 THR B C 1
ATOM 9732 O O . THR B 1 505 ? 42.229 48.715 51.146 1.00 64.15 506 THR B O 1
ATOM 9736 N N . GLN B 1 506 ? 42.080 46.528 50.622 1.00 61.34 507 GLN B N 1
ATOM 9737 C CA . GLN B 1 506 ? 43.284 46.521 49.797 1.00 64.25 507 GLN B CA 1
ATOM 9738 C C . GLN B 1 506 ? 42.936 46.260 48.332 1.00 62.85 507 GLN B C 1
ATOM 9739 O O . GLN B 1 506 ? 42.328 45.241 48.004 1.00 64.39 507 GLN B O 1
ATOM 9745 N N . LEU B 1 507 ? 43.322 47.183 47.457 1.00 57.74 508 LEU B N 1
ATOM 9746 C CA . LEU B 1 507 ? 43.044 47.039 46.035 1.00 54.75 508 LEU B CA 1
ATOM 9747 C C . LEU B 1 507 ? 43.415 45.657 45.516 1.00 56.87 508 LEU B C 1
ATOM 9748 O O . LEU B 1 507 ? 42.687 45.076 44.707 1.00 57.71 508 LEU B O 1
ATOM 9753 N N . ALA B 1 508 ? 44.541 45.130 45.987 1.00 55.55 509 ALA B N 1
ATOM 9754 C CA . ALA B 1 508 ? 45.002 43.814 45.557 1.00 57.92 509 ALA B CA 1
ATOM 9755 C C . ALA B 1 508 ? 43.928 42.744 45.727 1.00 58.08 509 ALA B C 1
ATOM 9756 O O . ALA B 1 508 ? 43.751 41.894 44.856 1.00 59.13 509 ALA B O 1
ATOM 9758 N N . ASP B 1 509 ? 43.216 42.788 46.849 1.00 60.69 510 ASP B N 1
ATOM 9759 C CA . ASP B 1 509 ? 42.163 41.815 47.127 1.00 61.54 510 ASP B CA 1
ATOM 9760 C C . ASP B 1 509 ? 40.935 42.045 46.257 1.00 60.27 510 ASP B C 1
ATOM 9761 O O . ASP B 1 509 ? 40.098 41.156 46.098 1.00 60.63 510 ASP B O 1
ATOM 9766 N N . LEU B 1 510 ? 40.831 43.246 45.703 1.00 54.80 511 LEU B N 1
ATOM 9767 C CA . LEU B 1 510 ? 39.711 43.594 44.847 1.00 52.35 511 LEU B CA 1
ATOM 9768 C C . LEU B 1 510 ? 39.939 42.978 43.473 1.00 54.04 511 LEU B C 1
ATOM 9769 O O . LEU B 1 510 ? 39.120 42.197 42.979 1.00 51.11 511 LEU B O 1
ATOM 9774 N N . TYR B 1 511 ? 41.074 43.320 42.876 1.00 50.48 512 TYR B N 1
ATOM 9775 C CA . TYR B 1 511 ? 41.434 42.833 41.554 1.00 49.98 512 TYR B CA 1
ATOM 9776 C C . TYR B 1 511 ? 41.599 41.319 41.413 1.00 51.70 512 TYR B C 1
ATOM 9777 O O . TYR B 1 511 ? 41.389 40.780 40.329 1.00 51.91 512 TYR B O 1
ATOM 9786 N N . ARG B 1 512 ? 41.965 40.625 42.486 1.00 52.28 513 ARG B N 1
ATOM 9787 C CA . ARG B 1 512 ? 42.139 39.177 42.384 1.00 56.66 513 ARG B CA 1
ATOM 9788 C C . ARG B 1 512 ? 40.818 38.416 42.416 1.00 55.45 513 ARG B C 1
ATOM 9789 O O . ARG B 1 512 ? 40.776 37.226 42.092 1.00 53.67 513 ARG B O 1
ATOM 9797 N N . ASN B 1 513 ? 39.738 39.095 42.796 1.00 52.81 514 ASN B N 1
ATOM 9798 C CA . ASN B 1 513 ? 38.441 38.436 42.868 1.00 49.01 514 ASN B CA 1
ATOM 9799 C C . ASN B 1 513 ? 37.379 38.955 41.901 1.00 48.35 514 ASN B C 1
ATOM 9800 O O . ASN B 1 513 ? 36.186 38.949 42.215 1.00 40.41 514 ASN B O 1
ATOM 9805 N N . CYS B 1 514 ? 37.811 39.410 40.730 1.00 39.98 515 CYS B N 1
ATOM 9806 C CA . CYS B 1 514 ? 36.870 39.888 39.735 1.00 44.75 515 CYS B CA 1
ATOM 9807 C C . CYS B 1 514 ? 36.585 38.779 38.716 1.00 43.13 515 CYS B C 1
ATOM 9808 O O . CYS B 1 514 ? 37.282 37.764 38.687 1.00 39.17 515 CYS B O 1
ATOM 9811 N N . GLU B 1 515 ? 35.548 38.975 37.904 1.00 42.09 516 GLU B N 1
ATOM 9812 C CA . GLU B 1 515 ? 35.142 38.011 36.874 1.00 41.13 516 GLU B CA 1
ATOM 9813 C C . GLU B 1 515 ? 34.941 38.750 35.548 1.00 37.81 516 GLU B C 1
ATOM 9814 O O . GLU B 1 515 ? 33.967 39.478 35.369 1.00 40.90 516 GLU B O 1
ATOM 9820 N N . THR B 1 516 ? 35.865 38.543 34.616 1.00 35.88 517 THR B N 1
ATOM 9821 C CA . THR B 1 516 ? 35.839 39.213 33.318 1.00 34.95 517 THR B CA 1
ATOM 9822 C C . THR B 1 516 ? 34.598 39.035 32.447 1.00 29.50 517 THR B C 1
ATOM 9823 O O . THR B 1 516 ? 34.067 40.011 31.921 1.00 36.18 517 THR B O 1
ATOM 9827 N N . ASP B 1 517 ? 34.141 37.803 32.272 1.00 26.25 518 ASP B N 1
ATOM 9828 C CA . ASP B 1 517 ? 32.953 37.571 31.457 1.00 28.16 518 ASP B CA 1
ATOM 9829 C C . ASP B 1 517 ? 31.751 38.359 31.975 1.00 27.68 518 ASP B C 1
ATOM 9830 O O . ASP B 1 517 ? 31.021 38.983 31.201 1.00 29.90 518 ASP B O 1
ATOM 9835 N N . THR B 1 518 ? 31.555 38.331 33.290 1.00 29.88 519 THR B N 1
ATOM 9836 C CA . THR B 1 518 ? 30.448 39.048 33.904 1.00 29.54 519 THR B CA 1
ATOM 9837 C C . THR B 1 518 ? 30.654 40.541 33.713 1.00 31.89 519 THR B C 1
ATOM 9838 O O . THR B 1 518 ? 29.693 41.275 33.448 1.00 27.00 519 THR B O 1
ATOM 9842 N N . LEU B 1 519 ? 31.906 40.987 33.840 1.00 26.99 520 LEU B N 1
ATOM 9843 C CA . LEU B 1 519 ? 32.227 42.397 33.646 1.00 29.28 520 LEU B CA 1
ATOM 9844 C C . LEU B 1 519 ? 31.825 42.794 32.231 1.00 32.01 520 LEU B C 1
ATOM 9845 O O . LEU B 1 519 ? 31.223 43.849 32.023 1.00 31.43 520 LEU B O 1
ATOM 9850 N N . ILE B 1 520 ? 32.153 41.935 31.265 1.00 28.43 521 ILE B N 1
ATOM 9851 C CA . ILE B 1 520 ? 31.827 42.188 29.863 1.00 30.26 521 ILE B CA 1
ATOM 9852 C C . ILE B 1 520 ? 30.316 42.208 29.661 1.00 31.06 521 ILE B C 1
ATOM 9853 O O . ILE B 1 520 ? 29.787 43.068 28.949 1.00 31.59 521 ILE B O 1
ATOM 9858 N N . ASN B 1 521 ? 29.622 41.271 30.297 1.00 27.67 522 ASN B N 1
ATOM 9859 C CA . ASN B 1 521 ? 28.173 41.209 30.184 1.00 27.68 522 ASN B CA 1
ATOM 9860 C C . ASN B 1 521 ? 27.593 42.537 30.665 1.00 25.39 522 ASN B C 1
ATOM 9861 O O . ASN B 1 521 ? 26.813 43.188 29.959 1.00 27.30 522 ASN B O 1
ATOM 9866 N N . TYR B 1 522 ? 27.994 42.946 31.862 1.00 30.00 523 TYR B N 1
ATOM 9867 C CA . TYR B 1 522 ? 27.510 44.198 32.412 1.00 28.06 523 TYR B CA 1
ATOM 9868 C C . TYR B 1 522 ? 27.836 45.395 31.501 1.00 27.97 523 TYR B C 1
ATOM 9869 O O . TYR B 1 522 ? 26.930 46.113 31.053 1.00 29.80 523 TYR B O 1
ATOM 9878 N N . MET B 1 523 ? 29.107 45.609 31.184 1.00 25.66 524 MET B N 1
ATOM 9879 C CA . MET B 1 523 ? 29.403 46.772 30.365 1.00 31.73 524 MET B CA 1
ATOM 9880 C C . MET B 1 523 ? 28.955 46.742 28.912 1.00 25.86 524 MET B C 1
ATOM 9881 O O . MET B 1 523 ? 28.907 47.784 28.273 1.00 33.31 524 MET B O 1
ATOM 9886 N N . ALA B 1 524 ? 28.604 45.578 28.372 1.00 33.71 525 ALA B N 1
ATOM 9887 C CA . ALA B 1 524 ? 28.108 45.568 26.995 1.00 27.74 525 ALA B CA 1
ATOM 9888 C C . ALA B 1 524 ? 26.646 46.016 27.095 1.00 24.60 525 ALA B C 1
ATOM 9889 O O . ALA B 1 524 ? 26.138 46.736 26.241 1.00 27.34 525 ALA B O 1
ATOM 9891 N N . LYS B 1 525 ? 25.973 45.588 28.158 1.00 29.48 526 LYS B N 1
ATOM 9892 C CA . LYS B 1 525 ? 24.577 45.974 28.366 1.00 31.01 526 LYS B CA 1
ATOM 9893 C C . LYS B 1 525 ? 24.498 47.462 28.672 1.00 31.96 526 LYS B C 1
ATOM 9894 O O . LYS B 1 525 ? 23.566 48.141 28.236 1.00 37.80 526 LYS B O 1
ATOM 9900 N N . PHE B 1 526 ? 25.478 47.969 29.419 1.00 33.29 527 PHE B N 1
ATOM 9901 C CA . PHE B 1 526 ? 25.526 49.393 29.739 1.00 30.62 527 PHE B CA 1
ATOM 9902 C C . PHE B 1 526 ? 25.688 50.191 28.436 1.00 31.27 527 PHE B C 1
ATOM 9903 O O . PHE B 1 526 ? 25.006 51.193 28.218 1.00 35.65 527 PHE B O 1
ATOM 9911 N N . ALA B 1 527 ? 26.593 49.737 27.574 1.00 26.92 528 ALA B N 1
ATOM 9912 C CA . ALA B 1 527 ? 26.844 50.401 26.302 1.00 26.24 528 ALA B CA 1
ATOM 9913 C C . ALA B 1 527 ? 25.665 50.257 25.355 1.00 32.97 528 ALA B C 1
ATOM 9914 O O . ALA B 1 527 ? 25.250 51.219 24.706 1.00 30.74 528 ALA B O 1
ATOM 9916 N N . TYR B 1 528 ? 25.126 49.046 25.266 1.00 36.40 529 TYR B N 1
ATOM 9917 C CA . TYR B 1 528 ? 23.998 48.805 24.375 1.00 37.79 529 TYR B CA 1
ATOM 9918 C C . TYR B 1 528 ? 22.794 49.676 24.706 1.00 33.59 529 TYR B C 1
ATOM 9919 O O . TYR B 1 528 ? 22.039 50.066 23.812 1.00 31.06 529 TYR B O 1
ATOM 9928 N N . ARG B 1 529 ? 22.619 49.982 25.988 1.00 31.82 530 ARG B N 1
ATOM 9929 C CA . ARG B 1 529 ? 21.524 50.842 26.403 1.00 31.65 530 ARG B CA 1
ATOM 9930 C C . ARG B 1 529 ? 21.931 52.269 26.067 1.00 36.45 530 ARG B C 1
ATOM 9931 O O . ARG B 1 529 ? 21.127 53.064 25.569 1.00 35.75 530 ARG B O 1
ATOM 9939 N N . GLY B 1 530 ? 23.200 52.573 26.329 1.00 35.06 531 GLY B N 1
ATOM 9940 C CA . GLY B 1 530 ? 23.723 53.904 26.080 1.00 41.58 531 GLY B CA 1
ATOM 9941 C C . GLY B 1 530 ? 23.418 54.438 24.697 1.00 46.92 531 GLY B C 1
ATOM 9942 O O . GLY B 1 530 ? 23.217 55.642 24.508 1.00 49.39 531 GLY B O 1
ATOM 9943 N N . VAL B 1 531 ? 23.377 53.538 23.726 1.00 42.79 532 VAL B N 1
ATOM 9944 C CA . VAL B 1 531 ? 23.104 53.906 22.346 1.00 43.78 532 VAL B CA 1
ATOM 9945 C C . VAL B 1 531 ? 21.741 54.587 22.192 1.00 40.42 532 VAL B C 1
ATOM 9946 O O . VAL B 1 531 ? 21.493 55.292 21.215 1.00 38.19 532 VAL B O 1
ATOM 9950 N N . LEU B 1 532 ? 20.862 54.393 23.166 1.00 47.35 533 LEU B N 1
ATOM 9951 C CA . LEU B 1 532 ? 19.533 54.995 23.111 1.00 48.10 533 LEU B CA 1
ATOM 9952 C C . LEU B 1 532 ? 19.499 56.477 23.449 1.00 48.48 533 LEU B C 1
ATOM 9953 O O . LEU B 1 532 ? 18.524 57.159 23.128 1.00 46.74 533 LEU B O 1
ATOM 9958 N N . ASN B 1 533 ? 20.556 56.978 24.083 1.00 52.42 534 ASN B N 1
ATOM 9959 C CA . ASN B 1 533 ? 20.587 58.381 24.490 1.00 56.84 534 ASN B CA 1
ATOM 9960 C C . ASN B 1 533 ? 21.863 59.149 24.142 1.00 56.52 534 ASN B C 1
ATOM 9961 O O . ASN B 1 533 ? 21.889 60.377 24.227 1.00 56.34 534 ASN B O 1
ATOM 9966 N N . SER B 1 534 ? 22.915 58.437 23.753 1.00 53.05 535 SER B N 1
ATOM 9967 C CA . SER B 1 534 ? 24.177 59.087 23.419 1.00 50.94 535 SER B CA 1
ATOM 9968 C C . SER B 1 534 ? 24.673 58.641 22.055 1.00 52.36 535 SER B C 1
ATOM 9969 O O . SER B 1 534 ? 24.289 57.579 21.562 1.00 57.24 535 SER B O 1
ATOM 9972 N N . PRO B 1 535 ? 25.523 59.457 21.413 1.00 51.94 536 PRO B N 1
ATOM 9973 C CA . PRO B 1 535 ? 26.027 59.049 20.100 1.00 47.92 536 PRO B CA 1
ATOM 9974 C C . PRO B 1 535 ? 26.880 57.807 20.308 1.00 45.51 536 PRO B C 1
ATOM 9975 O O . PRO B 1 535 ? 27.395 57.582 21.405 1.00 40.43 536 PRO B O 1
ATOM 9979 N N . VAL B 1 536 ? 27.026 57.000 19.266 1.00 46.05 537 VAL B N 1
ATOM 9980 C CA . VAL B 1 536 ? 27.827 55.793 19.375 1.00 45.28 537 VAL B CA 1
ATOM 9981 C C . VAL B 1 536 ? 29.261 56.102 19.802 1.00 48.93 537 VAL B C 1
ATOM 9982 O O . VAL B 1 536 ? 29.809 55.428 20.674 1.00 52.53 537 VAL B O 1
ATOM 9986 N N . LYS B 1 537 ? 29.866 57.122 19.202 1.00 50.91 538 LYS B N 1
ATOM 9987 C CA . LYS B 1 537 ? 31.236 57.483 19.549 1.00 48.84 538 LYS B CA 1
ATOM 9988 C C . LYS B 1 537 ? 31.382 57.656 21.056 1.00 48.41 538 LYS B C 1
ATOM 9989 O O . LYS B 1 537 ? 32.318 57.133 21.669 1.00 46.23 538 LYS B O 1
ATOM 9995 N N . ALA B 1 538 ? 30.452 58.396 21.651 1.00 44.23 539 ALA B N 1
ATOM 9996 C CA . ALA B 1 538 ? 30.467 58.636 23.090 1.00 44.86 539 ALA B CA 1
ATOM 9997 C C . ALA B 1 538 ? 30.348 57.315 23.850 1.00 44.81 539 ALA B C 1
ATOM 9998 O O . ALA B 1 538 ? 31.120 57.045 24.775 1.00 41.83 539 ALA B O 1
ATOM 10000 N N . VAL B 1 539 ? 29.377 56.495 23.456 1.00 39.02 540 VAL B N 1
ATOM 10001 C CA . VAL B 1 539 ? 29.170 55.198 24.094 1.00 36.46 540 VAL B CA 1
ATOM 10002 C C . VAL B 1 539 ? 30.483 54.421 24.047 1.00 39.33 540 VAL B C 1
ATOM 10003 O O . VAL B 1 539 ? 30.938 53.858 25.051 1.00 28.90 540 VAL B O 1
ATOM 10007 N N . ARG B 1 540 ? 31.086 54.409 22.864 1.00 39.05 541 ARG B N 1
ATOM 10008 C CA . ARG B 1 540 ? 32.353 53.726 22.636 1.00 44.72 541 ARG B CA 1
ATOM 10009 C C . ARG B 1 540 ? 33.447 54.214 23.600 1.00 46.42 541 ARG B C 1
ATOM 10010 O O . ARG B 1 540 ? 34.016 53.424 24.360 1.00 45.43 541 ARG B O 1
ATOM 10018 N N . ASP B 1 541 ? 33.733 55.518 23.559 1.00 48.14 542 ASP B N 1
ATOM 10019 C CA . ASP B 1 541 ? 34.768 56.119 24.399 1.00 48.06 542 ASP B CA 1
ATOM 10020 C C . ASP B 1 541 ? 34.570 55.855 25.885 1.00 46.49 542 ASP B C 1
ATOM 10021 O O . ASP B 1 541 ? 35.537 55.625 26.609 1.00 39.12 542 ASP B O 1
ATOM 10026 N N . THR B 1 542 ? 33.321 55.897 26.340 1.00 42.94 543 THR B N 1
ATOM 10027 C CA . THR B 1 542 ? 33.027 55.662 27.747 1.00 44.53 543 THR B CA 1
ATOM 10028 C C . THR B 1 542 ? 33.511 54.272 28.145 1.00 45.56 543 THR B C 1
ATOM 10029 O O . THR B 1 542 ? 34.191 54.101 29.157 1.00 43.18 543 THR B O 1
ATOM 10033 N N . LEU B 1 543 ? 33.153 53.285 27.332 1.00 45.51 544 LEU B N 1
ATOM 10034 C CA . LEU B 1 543 ? 33.530 51.902 27.578 1.00 45.56 544 LEU B CA 1
ATOM 10035 C C . LEU B 1 543 ? 35.050 51.801 27.577 1.00 47.25 544 LEU B C 1
ATOM 10036 O O . LEU B 1 543 ? 35.649 51.252 28.508 1.00 43.67 544 LEU B O 1
ATOM 10041 N N . ILE B 1 544 ? 35.669 52.329 26.523 1.00 42.59 545 ILE B N 1
ATOM 10042 C CA . ILE B 1 544 ? 37.121 52.308 26.413 1.00 40.26 545 ILE B CA 1
ATOM 10043 C C . ILE B 1 544 ? 37.737 52.940 27.653 1.00 37.86 545 ILE B C 1
ATOM 10044 O O . ILE B 1 544 ? 38.510 52.306 28.368 1.00 41.83 545 ILE B O 1
ATOM 10049 N N . THR B 1 545 ? 37.381 54.193 27.907 1.00 39.80 546 THR B N 1
ATOM 10050 C CA . THR B 1 545 ? 37.907 54.917 29.056 1.00 45.37 546 THR B CA 1
ATOM 10051 C C . THR B 1 545 ? 37.743 54.131 30.354 1.00 46.60 546 THR B C 1
ATOM 10052 O O . THR B 1 545 ? 38.670 54.058 31.159 1.00 50.39 546 THR B O 1
ATOM 10056 N N . GLN B 1 546 ? 36.574 53.535 30.560 1.00 49.32 547 GLN B N 1
ATOM 10057 C CA . GLN B 1 546 ? 36.356 52.766 31.778 1.00 52.84 547 GLN B CA 1
ATOM 10058 C C . GLN B 1 546 ? 37.368 51.638 31.882 1.00 53.49 547 GLN B C 1
ATOM 10059 O O . GLN B 1 546 ? 38.021 51.471 32.906 1.00 50.40 547 GLN B O 1
ATOM 10065 N N . CYS B 1 547 ? 37.486 50.855 30.815 1.00 57.06 548 CYS B N 1
ATOM 10066 C CA . CYS B 1 547 ? 38.428 49.744 30.800 1.00 58.41 548 CYS B CA 1
ATOM 10067 C C . CYS B 1 547 ? 39.844 50.263 31.010 1.00 54.24 548 CYS B C 1
ATOM 10068 O O . CYS B 1 547 ? 40.611 49.710 31.800 1.00 49.17 548 CYS B O 1
ATOM 10071 N N . ALA B 1 548 ? 40.183 51.330 30.296 1.00 51.96 549 ALA B N 1
ATOM 10072 C CA . ALA B 1 548 ? 41.505 51.925 30.415 1.00 54.09 549 ALA B CA 1
ATOM 10073 C C . ALA B 1 548 ? 41.735 52.320 31.868 1.00 55.63 549 ALA B C 1
ATOM 10074 O O . ALA B 1 548 ? 42.796 52.049 32.436 1.00 56.04 549 ALA B O 1
ATOM 10076 N N . GLN B 1 549 ? 40.726 52.939 32.474 1.00 54.11 550 GLN B N 1
ATOM 10077 C CA . GLN B 1 549 ? 40.834 53.381 33.856 1.00 54.57 550 GLN B CA 1
ATOM 10078 C C . GLN B 1 549 ? 41.016 52.276 34.883 1.00 51.32 550 GLN B C 1
ATOM 10079 O O . GLN B 1 549 ? 41.715 52.478 35.870 1.00 53.49 550 GLN B O 1
ATOM 10085 N N . ILE B 1 550 ? 40.410 51.110 34.675 1.00 48.17 551 ILE B N 1
ATOM 10086 C CA . ILE B 1 550 ? 40.569 50.049 35.665 1.00 46.39 551 ILE B CA 1
ATOM 10087 C C . ILE B 1 550 ? 41.922 49.345 35.541 1.00 44.00 551 ILE B C 1
ATOM 10088 O O . ILE B 1 550 ? 42.444 48.817 36.518 1.00 39.65 551 ILE B O 1
ATOM 10093 N N . LEU B 1 551 ? 42.491 49.328 34.342 1.00 40.76 552 LEU B N 1
ATOM 10094 C CA . LEU B 1 551 ? 43.783 48.679 34.159 1.00 45.61 552 LEU B CA 1
ATOM 10095 C C . LEU B 1 551 ? 44.911 49.549 34.729 1.00 41.73 552 LEU B C 1
ATOM 10096 O O . LEU B 1 551 ? 45.775 49.060 35.460 1.00 37.76 552 LEU B O 1
ATOM 10101 N N . ALA B 1 552 ? 44.886 50.838 34.408 1.00 37.53 553 ALA B N 1
ATOM 10102 C CA . ALA B 1 552 ? 45.890 51.777 34.908 1.00 45.86 553 ALA B CA 1
ATOM 10103 C C . ALA B 1 552 ? 45.896 51.799 36.433 1.00 44.70 553 ALA B C 1
ATOM 10104 O O . ALA B 1 552 ? 46.944 51.706 37.070 1.00 39.49 553 ALA B O 1
ATOM 10106 N N . CYS B 1 553 ? 44.712 51.924 37.014 1.00 52.38 554 CYS B N 1
ATOM 10107 C CA . CYS B 1 553 ? 44.586 51.961 38.462 1.00 59.61 554 CYS B CA 1
ATOM 10108 C C . CYS B 1 553 ? 45.111 50.682 39.100 1.00 54.90 554 CYS B C 1
ATOM 10109 O O . CYS B 1 553 ? 45.424 50.656 40.290 1.00 50.15 554 CYS B O 1
ATOM 10112 N N . TYR B 1 554 ? 45.211 49.621 38.305 1.00 55.27 555 TYR B N 1
ATOM 10113 C CA . TYR B 1 554 ? 45.728 48.347 38.797 1.00 53.87 555 TYR B CA 1
ATOM 10114 C C . TYR B 1 554 ? 47.248 48.381 38.821 1.00 54.44 555 TYR B C 1
ATOM 10115 O O . TYR B 1 554 ? 47.886 47.725 39.647 1.00 52.37 555 TYR B O 1
ATOM 10124 N N . ARG B 1 555 ? 47.812 49.143 37.891 1.00 57.22 556 ARG B N 1
ATOM 10125 C CA . ARG B 1 555 ? 49.253 49.279 37.760 1.00 62.57 556 ARG B CA 1
ATOM 10126 C C . ARG B 1 555 ? 49.845 50.193 38.828 1.00 64.34 556 ARG B C 1
ATOM 10127 O O . ARG B 1 555 ? 50.667 49.756 39.633 1.00 69.14 556 ARG B O 1
ATOM 10135 N N . LYS B 1 556 ? 49.413 51.453 38.846 1.00 66.32 557 LYS B N 1
ATOM 10136 C CA . LYS B 1 556 ? 49.930 52.424 39.807 1.00 70.67 557 LYS B CA 1
ATOM 10137 C C . LYS B 1 556 ? 49.623 52.085 41.257 1.00 70.16 557 LYS B C 1
ATOM 10138 O O . LYS B 1 556 ? 50.050 52.800 42.163 1.00 76.33 557 LYS B O 1
ATOM 10144 N N . ASN B 1 557 ? 48.890 51.003 41.488 1.00 67.11 558 ASN B N 1
ATOM 10145 C CA . ASN B 1 557 ? 48.544 50.635 42.851 1.00 65.37 558 ASN B CA 1
ATOM 10146 C C . ASN B 1 557 ? 48.911 49.213 43.221 1.00 65.21 558 ASN B C 1
ATOM 10147 O O . ASN B 1 557 ? 48.843 48.839 44.390 1.00 66.49 558 ASN B O 1
ATOM 10152 N N . CYS B 1 558 ? 49.309 48.419 42.235 1.00 63.51 559 CYS B N 1
ATOM 10153 C CA . CYS B 1 558 ? 49.677 47.037 42.513 1.00 64.16 559 CYS B CA 1
ATOM 10154 C C . CYS B 1 558 ? 51.050 46.684 41.944 1.00 59.50 559 CYS B C 1
ATOM 10155 O O . CYS B 1 558 ? 51.161 46.045 40.904 1.00 56.05 559 CYS B O 1
ATOM 10158 N N . GLY B 1 565 ? 56.082 50.813 29.615 1.00 91.43 566 GLY B N 1
ATOM 10159 C CA . GLY B 1 565 ? 57.083 49.794 29.905 1.00 94.29 566 GLY B CA 1
ATOM 10160 C C . GLY B 1 565 ? 56.673 48.442 29.321 1.00 94.85 566 GLY B C 1
ATOM 10161 O O . GLY B 1 565 ? 57.448 47.792 28.616 1.00 97.92 566 GLY B O 1
ATOM 10162 N N . GLN B 1 566 ? 55.444 48.029 29.612 1.00 93.81 567 GLN B N 1
ATOM 10163 C CA . GLN B 1 566 ? 54.923 46.754 29.138 1.00 90.27 567 GLN B CA 1
ATOM 10164 C C . GLN B 1 566 ? 53.495 46.595 29.641 1.00 90.54 567 GLN B C 1
ATOM 10165 O O . GLN B 1 566 ? 53.138 47.149 30.680 1.00 90.07 567 GLN B O 1
ATOM 10171 N N . LEU B 1 567 ? 52.678 45.847 28.903 1.00 90.79 568 LEU B N 1
ATOM 10172 C CA . LEU B 1 567 ? 51.291 45.621 29.301 1.00 88.10 568 LEU B CA 1
ATOM 10173 C C . LEU B 1 567 ? 51.264 44.679 30.499 1.00 85.96 568 LEU B C 1
ATOM 10174 O O . LEU B 1 567 ? 51.818 43.579 30.448 1.00 87.01 568 LEU B O 1
ATOM 10179 N N . ILE B 1 568 ? 50.641 45.122 31.585 1.00 80.38 569 ILE B N 1
ATOM 10180 C CA . ILE B 1 568 ? 50.538 44.301 32.784 1.00 76.87 569 ILE B CA 1
ATOM 10181 C C . ILE B 1 568 ? 49.088 44.263 33.236 1.00 72.57 569 ILE B C 1
ATOM 10182 O O . ILE B 1 568 ? 48.522 45.281 33.641 1.00 74.10 569 ILE B O 1
ATOM 10187 N N . LEU B 1 569 ? 48.494 43.076 33.150 1.00 64.50 570 LEU B N 1
ATOM 10188 C CA . LEU B 1 569 ? 47.097 42.870 33.516 1.00 54.09 570 LEU B CA 1
ATOM 10189 C C . LEU B 1 569 ? 46.974 41.884 34.666 1.00 49.09 570 LEU B C 1
ATOM 10190 O O . LEU B 1 569 ? 47.814 41.001 34.832 1.00 48.89 570 LEU B O 1
ATOM 10195 N N . PRO B 1 570 ? 45.922 42.030 35.484 1.00 44.32 571 PRO B N 1
ATOM 10196 C CA . PRO B 1 570 ? 45.751 41.100 36.599 1.00 44.91 571 PRO B CA 1
ATOM 10197 C C . PRO B 1 570 ? 45.292 39.715 36.130 1.00 45.30 571 PRO B C 1
ATOM 10198 O O . PRO B 1 570 ? 44.670 39.572 35.076 1.00 43.08 571 PRO B O 1
ATOM 10202 N N . GLU B 1 571 ? 45.624 38.702 36.921 1.00 45.43 572 GLU B N 1
ATOM 10203 C CA . GLU B 1 571 ? 45.277 37.312 36.642 1.00 46.87 572 GLU B CA 1
ATOM 10204 C C . GLU B 1 571 ? 43.916 37.084 35.970 1.00 45.91 572 GLU B C 1
ATOM 10205 O O . GLU B 1 571 ? 43.833 36.648 34.823 1.00 46.98 572 GLU B O 1
ATOM 10211 N N . CYS B 1 572 ? 42.852 37.380 36.704 1.00 43.86 573 CYS B N 1
ATOM 10212 C CA . CYS B 1 572 ? 41.490 37.174 36.233 1.00 44.41 573 CYS B CA 1
ATOM 10213 C C . CYS B 1 572 ? 41.002 38.161 35.179 1.00 42.16 573 CYS B C 1
ATOM 10214 O O . CYS B 1 572 ? 39.803 38.231 34.913 1.00 40.93 573 CYS B O 1
ATOM 10217 N N . MET B 1 573 ? 41.912 38.930 34.592 1.00 37.01 574 MET B N 1
ATOM 10218 C CA . MET B 1 573 ? 41.530 39.889 33.565 1.00 34.18 574 MET B CA 1
ATOM 10219 C C . MET B 1 573 ? 42.399 39.792 32.309 1.00 32.41 574 MET B C 1
ATOM 10220 O O . MET B 1 573 ? 42.528 40.759 31.564 1.00 33.26 574 MET B O 1
ATOM 10225 N N . LYS B 1 574 ? 42.986 38.624 32.062 1.00 36.46 575 LYS B N 1
ATOM 10226 C CA . LYS B 1 574 ? 43.823 38.453 30.874 1.00 43.23 575 LYS B CA 1
ATOM 10227 C C . LYS B 1 574 ? 43.018 38.616 29.592 1.00 40.50 575 LYS B C 1
ATOM 10228 O O . LYS B 1 574 ? 43.545 39.077 28.585 1.00 36.08 575 LYS B O 1
ATOM 10234 N N . LEU B 1 575 ? 41.741 38.239 29.639 1.00 39.62 576 LEU B N 1
ATOM 10235 C CA . LEU B 1 575 ? 40.879 38.300 28.462 1.00 34.81 576 LEU B CA 1
ATOM 10236 C C . LEU B 1 575 ? 39.989 39.524 28.356 1.00 34.48 576 LEU B C 1
ATOM 10237 O O . LEU B 1 575 ? 39.244 39.661 27.384 1.00 39.66 576 LEU B O 1
ATOM 10242 N N . LEU B 1 576 ? 40.057 40.415 29.341 1.00 33.94 577 LEU B N 1
ATOM 10243 C CA . LEU B 1 576 ? 39.232 41.620 29.307 1.00 34.84 577 LEU B CA 1
ATOM 10244 C C . LEU B 1 576 ? 39.515 42.476 28.065 1.00 35.02 577 LEU B C 1
ATOM 10245 O O . LEU B 1 576 ? 38.591 42.968 27.410 1.00 34.86 577 LEU B O 1
ATOM 10250 N N . PRO B 1 577 ? 40.800 42.672 27.725 1.00 34.90 578 PRO B N 1
ATOM 10251 C CA . PRO B 1 577 ? 41.084 43.487 26.541 1.00 31.85 578 PRO B CA 1
ATOM 10252 C C . PRO B 1 577 ? 40.542 42.914 25.226 1.00 32.53 578 PRO B C 1
ATOM 10253 O O . PRO B 1 577 ? 40.015 43.662 24.399 1.00 34.91 578 PRO B O 1
ATOM 10257 N N . VAL B 1 578 ? 40.668 41.603 25.022 1.00 31.39 579 VAL B N 1
ATOM 10258 C CA . VAL B 1 578 ? 40.181 41.002 23.775 1.00 31.68 579 VAL B CA 1
ATOM 10259 C C . VAL B 1 578 ? 38.672 41.118 23.668 1.00 27.63 579 VAL B C 1
ATOM 10260 O O . VAL B 1 578 ? 38.141 41.485 22.617 1.00 23.80 579 VAL B O 1
ATOM 10264 N N . TYR B 1 579 ? 37.984 40.787 24.754 1.00 28.42 580 TYR B N 1
ATOM 10265 C CA . TYR B 1 579 ? 36.527 40.843 24.750 1.00 31.98 580 TYR B CA 1
ATOM 10266 C C . TYR B 1 579 ? 36.024 42.255 24.502 1.00 35.47 580 TYR B C 1
ATOM 10267 O O . TYR B 1 579 ? 35.092 42.464 23.720 1.00 41.82 580 TYR B O 1
ATOM 10276 N N . LEU B 1 580 ? 36.638 43.228 25.165 1.00 38.50 581 LEU B N 1
ATOM 10277 C CA . LEU B 1 580 ? 36.227 44.613 24.987 1.00 34.72 581 LEU B CA 1
ATOM 10278 C C . LEU B 1 580 ? 36.255 44.936 23.504 1.00 32.28 581 LEU B C 1
ATOM 10279 O O . LEU B 1 580 ? 35.300 45.498 22.957 1.00 29.89 581 LEU B O 1
ATOM 10284 N N . ASN B 1 581 ? 37.354 44.566 22.854 1.00 27.72 582 ASN B N 1
ATOM 10285 C CA . ASN B 1 581 ? 37.513 44.830 21.429 1.00 33.52 582 ASN B CA 1
ATOM 10286 C C . ASN B 1 581 ? 36.335 44.214 20.677 1.00 29.41 582 ASN B C 1
ATOM 10287 O O . ASN B 1 581 ? 35.745 44.849 19.805 1.00 29.74 582 ASN B O 1
ATOM 10292 N N . CYS B 1 582 ? 35.990 42.978 21.029 1.00 31.38 583 CYS B N 1
ATOM 10293 C CA . CYS B 1 582 ? 34.868 42.289 20.398 1.00 34.18 583 CYS B CA 1
ATOM 10294 C C . CYS B 1 582 ? 33.608 43.118 20.586 1.00 35.79 583 CYS B C 1
ATOM 10295 O O . CYS B 1 582 ? 32.841 43.335 19.645 1.00 36.29 583 CYS B O 1
ATOM 10298 N N . VAL B 1 583 ? 33.395 43.584 21.811 1.00 36.65 584 VAL B N 1
ATOM 10299 C CA . VAL B 1 583 ? 32.227 44.401 22.099 1.00 33.96 584 VAL B CA 1
ATOM 10300 C C . VAL B 1 583 ? 32.192 45.643 21.215 1.00 35.53 584 VAL B C 1
ATOM 10301 O O . VAL B 1 583 ? 31.146 45.986 20.662 1.00 29.10 584 VAL B O 1
ATOM 10305 N N . LEU B 1 584 ? 33.334 46.311 21.081 1.00 34.44 585 LEU B N 1
ATOM 10306 C CA . LEU B 1 584 ? 33.408 47.529 20.275 1.00 34.40 585 LEU B CA 1
ATOM 10307 C C . LEU B 1 584 ? 33.173 47.300 18.795 1.00 34.20 585 LEU B C 1
ATOM 10308 O O . LEU B 1 584 ? 32.665 48.180 18.106 1.00 35.26 585 LEU B O 1
ATOM 10313 N N . LYS B 1 585 ? 33.530 46.119 18.299 1.00 37.06 586 LYS B N 1
ATOM 10314 C CA . LYS B 1 585 ? 33.335 45.826 16.884 1.00 35.11 586 LYS B CA 1
ATOM 10315 C C . LYS B 1 585 ? 31.994 45.161 16.598 1.00 34.92 586 LYS B C 1
ATOM 10316 O O . LYS B 1 585 ? 31.690 44.858 15.441 1.00 34.16 586 LYS B O 1
ATOM 10322 N N . SER B 1 586 ? 31.190 44.937 17.638 1.00 31.89 587 SER B N 1
ATOM 10323 C CA . SER B 1 586 ? 29.886 44.299 17.448 1.00 30.97 587 SER B CA 1
ATOM 10324 C C . SER B 1 586 ? 29.055 45.178 16.525 1.00 28.99 587 SER B C 1
ATOM 10325 O O . SER B 1 586 ? 29.306 46.377 16.417 1.00 29.46 587 SER B O 1
ATOM 10328 N N . ASP B 1 587 ? 28.062 44.590 15.866 1.00 35.18 588 ASP B N 1
ATOM 10329 C CA . ASP B 1 587 ? 27.242 45.347 14.927 1.00 35.83 588 ASP B CA 1
ATOM 10330 C C . ASP B 1 587 ? 26.477 46.514 15.524 1.00 35.39 588 ASP B C 1
ATOM 10331 O O . ASP B 1 587 ? 26.042 47.407 14.798 1.00 31.70 588 ASP B O 1
ATOM 10336 N N . VAL B 1 588 ? 26.316 46.524 16.840 1.00 37.44 589 VAL B N 1
ATOM 10337 C CA . VAL B 1 588 ? 25.608 47.626 17.483 1.00 42.07 589 VAL B CA 1
ATOM 10338 C C . VAL B 1 588 ? 26.501 48.860 17.624 1.00 42.35 589 VAL B C 1
ATOM 10339 O O . VAL B 1 588 ? 26.049 49.984 17.407 1.00 44.79 589 VAL B O 1
ATOM 10343 N N . LEU B 1 589 ? 27.767 48.652 17.972 1.00 39.05 590 LEU B N 1
ATOM 10344 C CA . LEU B 1 589 ? 28.680 49.777 18.171 1.00 38.76 590 LEU B CA 1
ATOM 10345 C C . LEU B 1 589 ? 29.600 50.090 16.998 1.00 38.27 590 LEU B C 1
ATOM 10346 O O . LEU B 1 589 ? 30.449 50.971 17.103 1.00 40.68 590 LEU B O 1
ATOM 10351 N N . GLN B 1 590 ? 29.430 49.375 15.890 1.00 37.06 591 GLN B N 1
ATOM 10352 C CA . GLN B 1 590 ? 30.249 49.583 14.694 1.00 39.74 591 GLN B CA 1
ATOM 10353 C C . GLN B 1 590 ? 29.694 48.694 13.578 1.00 46.95 591 GLN B C 1
ATOM 10354 O O . GLN B 1 590 ? 30.323 47.720 13.149 1.00 39.24 591 GLN B O 1
ATOM 10360 N N . PRO B 1 591 ? 28.492 49.034 13.092 1.00 48.41 592 PRO B N 1
ATOM 10361 C CA . PRO B 1 591 ? 27.783 48.312 12.034 1.00 46.32 592 PRO B CA 1
ATOM 10362 C C . PRO B 1 591 ? 28.519 48.116 10.713 1.00 48.54 592 PRO B C 1
ATOM 10363 O O . PRO B 1 591 ? 29.192 49.013 10.211 1.00 53.13 592 PRO B O 1
ATOM 10367 N N . GLY B 1 592 ? 28.375 46.921 10.155 1.00 49.32 593 GLY B N 1
ATOM 10368 C CA . GLY B 1 592 ? 28.996 46.611 8.884 1.00 49.85 593 GLY B CA 1
ATOM 10369 C C . GLY B 1 592 ? 28.124 47.103 7.742 1.00 52.65 593 GLY B C 1
ATOM 10370 O O . GLY B 1 592 ? 27.018 47.598 7.963 1.00 46.72 593 GLY B O 1
ATOM 10371 N N . ALA B 1 593 ? 28.626 46.959 6.519 1.00 53.90 594 ALA B N 1
ATOM 10372 C CA . ALA B 1 593 ? 27.921 47.395 5.317 1.00 58.35 594 ALA B CA 1
ATOM 10373 C C . ALA B 1 593 ? 26.501 46.847 5.199 1.00 58.72 594 ALA B C 1
ATOM 10374 O O . ALA B 1 593 ? 25.530 47.607 5.145 1.00 54.42 594 ALA B O 1
ATOM 10376 N N . GLU B 1 594 ? 26.397 45.523 5.161 1.00 61.78 595 GLU B N 1
ATOM 10377 C CA . GLU B 1 594 ? 25.118 44.837 5.027 1.00 63.66 595 GLU B CA 1
ATOM 10378 C C . GLU B 1 594 ? 24.248 44.846 6.277 1.00 58.06 595 GLU B C 1
ATOM 10379 O O . GLU B 1 594 ? 23.107 44.382 6.236 1.00 57.74 595 GLU B O 1
ATOM 10385 N N . VAL B 1 595 ? 24.773 45.368 7.382 1.00 51.95 596 VAL B N 1
ATOM 10386 C CA . VAL B 1 595 ? 24.008 45.401 8.627 1.00 45.14 596 VAL B CA 1
ATOM 10387 C C . VAL B 1 595 ? 22.881 46.425 8.622 1.00 42.66 596 VAL B C 1
ATOM 10388 O O . VAL B 1 595 ? 23.115 47.630 8.534 1.00 39.10 596 VAL B O 1
ATOM 10392 N N . THR B 1 596 ? 21.658 45.920 8.734 1.00 37.98 597 THR B N 1
ATOM 10393 C CA . THR B 1 596 ? 20.455 46.741 8.740 1.00 42.68 597 THR B CA 1
ATOM 10394 C C . THR B 1 596 ? 20.116 47.276 10.125 1.00 39.91 597 THR B C 1
ATOM 10395 O O . THR B 1 596 ? 20.581 46.756 11.141 1.00 36.61 597 THR B O 1
ATOM 10399 N N . THR B 1 597 ? 19.306 48.330 10.145 1.00 34.62 598 THR B N 1
ATOM 10400 C CA . THR B 1 597 ? 18.840 48.942 11.381 1.00 36.24 598 THR B CA 1
ATOM 10401 C C . THR B 1 597 ? 18.027 47.914 12.175 1.00 35.01 598 THR B C 1
ATOM 10402 O O . THR B 1 597 ? 18.232 47.749 13.380 1.00 36.90 598 THR B O 1
ATOM 10406 N N . ASP B 1 598 ? 17.106 47.234 11.493 1.00 33.75 599 ASP B N 1
ATOM 10407 C CA . ASP B 1 598 ? 16.280 46.209 12.125 1.00 35.47 599 ASP B CA 1
ATOM 10408 C C . ASP B 1 598 ? 17.167 45.197 12.840 1.00 36.02 599 ASP B C 1
ATOM 10409 O O . ASP B 1 598 ? 16.968 44.913 14.015 1.00 39.58 599 ASP B O 1
ATOM 10414 N N . ASP B 1 599 ? 18.151 44.669 12.117 1.00 36.12 600 ASP B N 1
ATOM 10415 C CA . ASP B 1 599 ? 19.085 43.689 12.658 1.00 38.27 600 ASP B CA 1
ATOM 10416 C C . ASP B 1 599 ? 19.887 44.238 13.838 1.00 35.92 600 ASP B C 1
ATOM 10417 O O . ASP B 1 599 ? 20.205 43.507 14.768 1.00 35.98 600 ASP B O 1
ATOM 10422 N N . ARG B 1 600 ? 20.222 45.522 13.800 1.00 35.94 601 ARG B N 1
ATOM 10423 C CA . ARG B 1 600 ? 20.964 46.125 14.897 1.00 32.01 601 ARG B CA 1
ATOM 10424 C C . ARG B 1 600 ? 20.031 46.217 16.096 1.00 32.88 601 ARG B C 1
ATOM 10425 O O . ARG B 1 600 ? 20.407 45.877 17.220 1.00 33.05 601 ARG B O 1
ATOM 10433 N N . ALA B 1 601 ? 18.802 46.658 15.856 1.00 21.96 602 ALA B N 1
ATOM 10434 C CA . ALA B 1 601 ? 17.832 46.772 16.938 1.00 21.97 602 ALA B CA 1
ATOM 10435 C C . ALA B 1 601 ? 17.595 45.387 17.544 1.00 24.10 602 ALA B C 1
ATOM 10436 O O . ALA B 1 601 ? 17.632 45.208 18.763 1.00 18.84 602 ALA B O 1
ATOM 10438 N N . TYR B 1 602 ? 17.364 44.407 16.674 1.00 26.76 603 TYR B N 1
ATOM 10439 C CA . TYR B 1 602 ? 17.112 43.039 17.103 1.00 25.26 603 TYR B CA 1
ATOM 10440 C C . TYR B 1 602 ? 18.206 42.545 18.041 1.00 24.97 603 TYR B C 1
ATOM 10441 O O . TYR B 1 602 ? 17.940 42.202 19.192 1.00 30.51 603 TYR B O 1
ATOM 10450 N N . VAL B 1 603 ? 19.438 42.522 17.543 1.00 19.48 604 VAL B N 1
ATOM 10451 C CA . VAL B 1 603 ? 20.583 42.063 18.322 1.00 25.99 604 VAL B CA 1
ATOM 10452 C C . VAL B 1 603 ? 20.757 42.827 19.624 1.00 23.65 604 VAL B C 1
ATOM 10453 O O . VAL B 1 603 ? 21.050 42.244 20.666 1.00 33.55 604 VAL B O 1
ATOM 10457 N N . ARG B 1 604 ? 20.610 44.143 19.549 1.00 26.38 605 ARG B N 1
ATOM 10458 C CA . ARG B 1 604 ? 20.739 44.988 20.718 1.00 25.39 605 ARG B CA 1
ATOM 10459 C C . ARG B 1 604 ? 19.765 44.458 21.758 1.00 28.04 605 ARG B C 1
ATOM 10460 O O . ARG B 1 604 ? 20.123 44.275 22.916 1.00 27.97 605 ARG B O 1
ATOM 10468 N N . GLN B 1 605 ? 18.532 44.198 21.330 1.00 29.57 606 GLN B N 1
ATOM 10469 C CA . GLN B 1 605 ? 17.507 43.677 22.230 1.00 40.75 606 GLN B CA 1
ATOM 10470 C C . GLN B 1 605 ? 17.923 42.339 22.846 1.00 36.48 606 GLN B C 1
ATOM 10471 O O . GLN B 1 605 ? 17.836 42.146 24.061 1.00 39.34 606 GLN B O 1
ATOM 10477 N N . LEU B 1 606 ? 18.368 41.414 22.002 1.00 30.86 607 LEU B N 1
ATOM 10478 C CA . LEU B 1 606 ? 18.792 40.099 22.472 1.00 31.39 607 LEU B CA 1
ATOM 10479 C C . LEU B 1 606 ? 19.912 40.173 23.508 1.00 31.01 607 LEU B C 1
ATOM 10480 O O . LEU B 1 606 ? 19.932 39.407 24.470 1.00 23.99 607 LEU B O 1
ATOM 10485 N N . VAL B 1 607 ? 20.850 41.094 23.323 1.00 30.64 608 VAL B N 1
ATOM 10486 C CA . VAL B 1 607 ? 21.958 41.177 24.266 1.00 30.92 608 VAL B CA 1
ATOM 10487 C C . VAL B 1 607 ? 21.545 41.689 25.646 1.00 20.41 608 VAL B C 1
ATOM 10488 O O . VAL B 1 607 ? 22.041 41.208 26.660 1.00 25.07 608 VAL B O 1
ATOM 10492 N N . THR B 1 608 ? 20.626 42.643 25.689 1.00 23.64 609 THR B N 1
ATOM 10493 C CA . THR B 1 608 ? 20.176 43.210 26.957 1.00 24.76 609 THR B CA 1
ATOM 10494 C C . THR B 1 608 ? 19.677 42.159 27.933 1.00 25.53 609 THR B C 1
ATOM 10495 O O . THR B 1 608 ? 19.652 42.386 29.142 1.00 32.27 609 THR B O 1
ATOM 10499 N N . SER B 1 609 ? 19.279 41.006 27.413 1.00 22.93 610 SER B N 1
ATOM 10500 C CA . SER B 1 609 ? 18.768 39.959 28.271 1.00 27.34 610 SER B CA 1
ATOM 10501 C C . SER B 1 609 ? 19.613 38.705 28.396 1.00 25.52 610 SER B C 1
ATOM 10502 O O . SER B 1 609 ? 19.327 37.868 29.254 1.00 23.61 610 SER B O 1
ATOM 10505 N N . MET B 1 610 ? 20.661 38.558 27.590 1.00 23.76 611 MET B N 1
ATOM 10506 C CA . MET B 1 610 ? 21.422 37.314 27.686 1.00 30.39 611 MET B CA 1
ATOM 10507 C C . MET B 1 610 ? 22.307 36.974 28.889 1.00 25.66 611 MET B C 1
ATOM 10508 O O . MET B 1 610 ? 22.740 37.820 29.674 1.00 25.84 611 MET B O 1
ATOM 10513 N N . ASP B 1 611 ? 22.507 35.666 28.997 1.00 27.73 612 ASP B N 1
ATOM 10514 C CA . ASP B 1 611 ? 23.317 34.960 29.984 1.00 34.57 612 ASP B CA 1
ATOM 10515 C C . ASP B 1 611 ? 24.748 35.494 29.891 1.00 30.38 612 ASP B C 1
ATOM 10516 O O . ASP B 1 611 ? 25.116 36.133 28.898 1.00 18.29 612 ASP B O 1
ATOM 10521 N N . VAL B 1 612 ? 25.559 35.207 30.904 1.00 24.11 613 VAL B N 1
ATOM 10522 C CA . VAL B 1 612 ? 26.961 35.592 30.847 1.00 26.02 613 VAL B CA 1
ATOM 10523 C C . VAL B 1 612 ? 27.534 34.581 29.844 1.00 24.79 613 VAL B C 1
ATOM 10524 O O . VAL B 1 612 ? 28.451 34.882 29.083 1.00 24.09 613 VAL B O 1
ATOM 10528 N N . THR B 1 613 ? 26.969 33.378 29.844 1.00 21.53 614 THR B N 1
ATOM 10529 C CA . THR B 1 613 ? 27.400 32.332 28.913 1.00 27.39 614 THR B CA 1
ATOM 10530 C C . THR B 1 613 ? 27.162 32.798 27.467 1.00 27.53 614 THR B C 1
ATOM 10531 O O . THR B 1 613 ? 28.032 32.674 26.603 1.00 25.71 614 THR B O 1
ATOM 10535 N N . GLU B 1 614 ? 25.984 33.363 27.230 1.00 30.54 615 GLU B N 1
ATOM 10536 C CA . GLU B 1 614 ? 25.588 33.834 25.908 1.00 29.38 615 GLU B CA 1
ATOM 10537 C C . GLU B 1 614 ? 26.372 35.053 25.432 1.00 27.91 615 GLU B C 1
ATOM 10538 O O . GLU B 1 614 ? 26.635 35.210 24.239 1.00 27.31 615 GLU B O 1
ATOM 10544 N N . THR B 1 615 ? 26.746 35.920 26.360 1.00 27.52 616 THR B N 1
ATOM 10545 C CA . THR B 1 615 ? 27.485 37.114 25.987 1.00 27.20 616 THR B CA 1
ATOM 10546 C C . THR B 1 615 ? 28.936 36.728 25.696 1.00 23.73 616 THR B C 1
ATOM 10547 O O . THR B 1 615 ? 29.559 37.259 24.779 1.00 27.39 616 THR B O 1
ATOM 10551 N N . ASN B 1 616 ? 29.459 35.776 26.460 1.00 22.68 617 ASN B N 1
ATOM 10552 C CA . ASN B 1 616 ? 30.828 35.312 26.260 1.00 27.82 617 ASN B CA 1
ATOM 10553 C C . ASN B 1 616 ? 31.048 34.799 24.843 1.00 29.71 617 ASN B C 1
ATOM 10554 O O . ASN B 1 616 ? 32.016 35.170 24.188 1.00 35.03 617 ASN B O 1
ATOM 10559 N N . VAL B 1 617 ? 30.152 33.936 24.375 1.00 27.05 618 VAL B N 1
ATOM 10560 C CA . VAL B 1 617 ? 30.297 33.358 23.050 1.00 24.45 618 VAL B CA 1
ATOM 10561 C C . VAL B 1 617 ? 29.746 34.261 21.946 1.00 26.51 618 VAL B C 1
ATOM 10562 O O . VAL B 1 617 ? 30.170 34.170 20.793 1.00 25.80 618 VAL B O 1
ATOM 10566 N N . PHE B 1 618 ? 28.815 35.147 22.280 1.00 24.44 619 PHE B N 1
ATOM 10567 C CA . PHE B 1 618 ? 28.299 36.044 21.252 1.00 21.91 619 PHE B CA 1
ATOM 10568 C C . PHE B 1 618 ? 29.411 36.988 20.804 1.00 25.01 619 PHE B C 1
ATOM 10569 O O . PHE B 1 618 ? 29.570 37.253 19.615 1.00 24.68 619 PHE B O 1
ATOM 10577 N N . PHE B 1 619 ? 30.177 37.502 21.761 1.00 24.41 620 PHE B N 1
ATOM 10578 C CA . PHE B 1 619 ? 31.267 38.411 21.432 1.00 24.64 620 PHE B CA 1
ATOM 10579 C C . PHE B 1 619 ? 32.524 37.690 20.960 1.00 19.36 620 PHE B C 1
ATOM 10580 O O . PHE B 1 619 ? 33.200 38.170 20.065 1.00 21.92 620 PHE B O 1
ATOM 10588 N N . TYR B 1 620 ? 32.825 36.539 21.551 1.00 21.72 621 TYR B N 1
ATOM 10589 C CA . TYR B 1 620 ? 33.985 35.753 21.144 1.00 26.41 621 TYR B CA 1
ATOM 10590 C C . TYR B 1 620 ? 33.494 34.380 20.704 1.00 20.05 621 TYR B C 1
ATOM 10591 O O . TYR B 1 620 ? 33.412 33.447 21.501 1.00 26.51 621 TYR B O 1
ATOM 10600 N N . PRO B 1 621 ? 33.161 34.236 19.423 1.00 21.41 622 PRO B N 1
ATOM 10601 C CA . PRO B 1 621 ? 32.686 32.925 18.984 1.00 20.84 622 PRO B CA 1
ATOM 10602 C C . PRO B 1 621 ? 33.650 31.751 19.132 1.00 28.22 622 PRO B C 1
ATOM 10603 O O . PRO B 1 621 ? 34.870 31.911 19.117 1.00 23.00 622 PRO B O 1
ATOM 10607 N N . ARG B 1 622 ? 33.063 30.568 19.286 1.00 24.21 623 ARG B N 1
ATOM 10608 C CA . ARG B 1 622 ? 33.783 29.319 19.439 1.00 26.76 623 ARG B CA 1
ATOM 10609 C C . ARG B 1 622 ? 34.115 28.773 18.047 1.00 31.16 623 ARG B C 1
ATOM 10610 O O . ARG B 1 622 ? 33.227 28.605 17.215 1.00 36.19 623 ARG B O 1
ATOM 10618 N N . LEU B 1 623 ? 35.400 28.524 17.790 1.00 31.95 624 LEU B N 1
ATOM 10619 C CA . LEU B 1 623 ? 35.849 27.997 16.501 1.00 29.01 624 LEU B CA 1
ATOM 10620 C C . LEU B 1 623 ? 36.441 26.609 16.687 1.00 30.28 624 LEU B C 1
ATOM 10621 O O . LEU B 1 623 ? 37.502 26.452 17.300 1.00 30.11 624 LEU B O 1
ATOM 10626 N N . LEU B 1 624 ? 35.746 25.611 16.148 1.00 25.18 625 LEU B N 1
ATOM 10627 C CA . LEU B 1 624 ? 36.158 24.217 16.248 1.00 32.29 625 LEU B CA 1
ATOM 10628 C C . LEU B 1 624 ? 36.686 23.606 14.956 1.00 31.52 625 LEU B C 1
ATOM 10629 O O . LEU B 1 624 ? 35.977 23.544 13.948 1.00 35.46 625 LEU B O 1
ATOM 10634 N N . PRO B 1 625 ? 37.946 23.156 14.964 1.00 31.37 626 PRO B N 1
ATOM 10635 C CA . PRO B 1 625 ? 38.486 22.543 13.755 1.00 34.09 626 PRO B CA 1
ATOM 10636 C C . PRO B 1 625 ? 37.898 21.145 13.733 1.00 32.37 626 PRO B C 1
ATOM 10637 O O . PRO B 1 625 ? 37.811 20.488 14.767 1.00 34.64 626 PRO B O 1
ATOM 10641 N N . LEU B 1 626 ? 37.488 20.689 12.563 1.00 38.33 627 LEU B N 1
ATOM 10642 C CA . LEU B 1 626 ? 36.907 19.362 12.464 1.00 42.01 627 LEU B CA 1
ATOM 10643 C C . LEU B 1 626 ? 37.856 18.295 11.929 1.00 46.70 627 LEU B C 1
ATOM 10644 O O . LEU B 1 626 ? 38.018 17.241 12.533 1.00 49.44 627 LEU B O 1
ATOM 10649 N N . THR B 1 627 ? 38.534 18.620 10.837 1.00 53.27 628 THR B N 1
ATOM 10650 C CA . THR B 1 627 ? 39.370 17.673 10.103 1.00 63.77 628 THR B CA 1
ATOM 10651 C C . THR B 1 627 ? 40.632 16.903 10.455 1.00 72.54 628 THR B C 1
ATOM 10652 O O . THR B 1 627 ? 40.796 15.776 9.984 1.00 76.11 628 THR B O 1
ATOM 10656 N N . LYS B 1 628 ? 41.543 17.490 11.206 1.00 79.83 629 LYS B N 1
ATOM 10657 C CA . LYS B 1 628 ? 42.804 16.819 11.507 1.00 86.71 629 LYS B CA 1
ATOM 10658 C C . LYS B 1 628 ? 43.033 16.656 12.982 1.00 89.14 629 LYS B C 1
ATOM 10659 O O . LYS B 1 628 ? 43.547 17.582 13.598 1.00 91.59 629 LYS B O 1
ATOM 10665 N N . SER B 1 629 ? 42.669 15.507 13.537 1.00 90.27 630 SER B N 1
ATOM 10666 C CA . SER B 1 629 ? 42.824 15.222 14.959 1.00 92.56 630 SER B CA 1
ATOM 10667 C C . SER B 1 629 ? 41.541 14.506 15.338 1.00 93.17 630 SER B C 1
ATOM 10668 O O . SER B 1 629 ? 40.731 15.008 16.119 1.00 92.65 630 SER B O 1
ATOM 10671 N N . PRO B 1 630 ? 41.337 13.316 14.753 1.00 94.01 631 PRO B N 1
ATOM 10672 C CA . PRO B 1 630 ? 40.157 12.491 14.989 1.00 94.50 631 PRO B CA 1
ATOM 10673 C C . PRO B 1 630 ? 40.281 11.388 16.050 1.00 95.68 631 PRO B C 1
ATOM 10674 O O . PRO B 1 630 ? 40.796 10.312 15.757 1.00 96.52 631 PRO B O 1
ATOM 10678 N N . VAL B 1 631 ? 39.807 11.653 17.270 1.00 96.06 632 VAL B N 1
ATOM 10679 C CA . VAL B 1 631 ? 39.815 10.665 18.364 1.00 97.26 632 VAL B CA 1
ATOM 10680 C C . VAL B 1 631 ? 38.348 10.629 18.808 1.00 99.31 632 VAL B C 1
ATOM 10681 O O . VAL B 1 631 ? 38.017 10.432 20.011 1.00 97.70 632 VAL B O 1
ATOM 10685 N N . GLU B 1 632 ? 37.511 10.829 17.772 1.00 102.00 633 GLU B N 1
ATOM 10686 C CA . GLU B 1 632 ? 36.028 10.895 17.766 1.00 103.76 633 GLU B CA 1
ATOM 10687 C C . GLU B 1 632 ? 35.328 11.534 18.994 1.00 104.33 633 GLU B C 1
ATOM 10688 O O . GLU B 1 632 ? 34.772 12.650 18.933 1.00 105.31 633 GLU B O 1
ATOM 10694 N N . SER B 1 633 ? 35.357 10.841 20.122 1.00 103.65 634 SER B N 1
ATOM 10695 C CA . SER B 1 633 ? 34.633 11.279 21.351 1.00 102.98 634 SER B CA 1
ATOM 10696 C C . SER B 1 633 ? 35.560 11.899 22.420 1.00 103.73 634 SER B C 1
ATOM 10697 O O . SER B 1 633 ? 35.476 13.095 22.770 1.00 103.64 634 SER B O 1
ATOM 10700 N N . THR B 1 634 ? 36.493 11.057 22.845 1.00 104.43 635 THR B N 1
ATOM 10701 C CA . THR B 1 634 ? 37.510 11.401 23.818 1.00 101.92 635 THR B CA 1
ATOM 10702 C C . THR B 1 634 ? 38.565 12.336 23.212 1.00 100.81 635 THR B C 1
ATOM 10703 O O . THR B 1 634 ? 39.759 12.212 23.496 1.00 99.57 635 THR B O 1
ATOM 10707 N N . THR B 1 635 ? 38.111 13.262 22.371 1.00 99.90 636 THR B N 1
ATOM 10708 C CA . THR B 1 635 ? 38.989 14.238 21.740 1.00 100.39 636 THR B CA 1
ATOM 10709 C C . THR B 1 635 ? 38.311 15.603 21.754 1.00 99.10 636 THR B C 1
ATOM 10710 O O . THR B 1 635 ? 38.957 16.617 22.022 1.00 99.36 636 THR B O 1
ATOM 10714 N N . GLU B 1 636 ? 37.007 15.612 21.473 1.00 96.72 637 GLU B N 1
ATOM 10715 C CA . GLU B 1 636 ? 36.207 16.836 21.443 1.00 93.87 637 GLU B CA 1
ATOM 10716 C C . GLU B 1 636 ? 37.048 18.044 21.035 1.00 90.51 637 GLU B C 1
ATOM 10717 O O . GLU B 1 636 ? 37.741 18.642 21.863 1.00 92.20 637 GLU B O 1
ATOM 10723 N N . PRO B 1 637 ? 36.980 18.430 19.750 1.00 85.38 638 PRO B N 1
ATOM 10724 C CA . PRO B 1 637 ? 37.747 19.570 19.239 1.00 78.82 638 PRO B CA 1
ATOM 10725 C C . PRO B 1 637 ? 37.639 20.819 20.103 1.00 72.22 638 PRO B C 1
ATOM 10726 O O . PRO B 1 637 ? 36.587 21.454 20.169 1.00 73.92 638 PRO B O 1
ATOM 10730 N N . PRO B 1 638 ? 38.732 21.183 20.790 1.00 66.83 639 PRO B N 1
ATOM 10731 C CA . PRO B 1 638 ? 38.735 22.372 21.648 1.00 61.17 639 PRO B CA 1
ATOM 10732 C C . PRO B 1 638 ? 38.682 23.655 20.817 1.00 54.46 639 PRO B C 1
ATOM 10733 O O . PRO B 1 638 ? 39.095 23.669 19.655 1.00 53.26 639 PRO B O 1
ATOM 10737 N N . ALA B 1 639 ? 38.166 24.724 21.414 1.00 49.30 640 ALA B N 1
ATOM 10738 C CA . ALA B 1 639 ? 38.050 26.010 20.734 1.00 49.02 640 ALA B CA 1
ATOM 10739 C C . ALA B 1 639 ? 39.414 26.583 20.327 1.00 48.79 640 ALA B C 1
ATOM 10740 O O . ALA B 1 639 ? 40.422 26.364 20.995 1.00 51.00 640 ALA B O 1
ATOM 10742 N N . VAL B 1 640 ? 39.432 27.328 19.228 1.00 48.58 641 VAL B N 1
ATOM 10743 C CA . VAL B 1 640 ? 40.662 27.917 18.718 1.00 45.52 641 VAL B CA 1
ATOM 10744 C C . VAL B 1 640 ? 40.561 29.430 18.526 1.00 43.73 641 VAL B C 1
ATOM 10745 O O . VAL B 1 640 ? 39.477 29.969 18.295 1.00 44.38 641 VAL B O 1
ATOM 10749 N N . ARG B 1 641 ? 41.703 30.104 18.626 1.00 39.94 642 ARG B N 1
ATOM 10750 C CA . ARG B 1 641 ? 41.778 31.551 18.452 1.00 38.14 642 ARG B CA 1
ATOM 10751 C C . ARG B 1 641 ? 40.945 31.987 17.246 1.00 32.51 642 ARG B C 1
ATOM 10752 O O . ARG B 1 641 ? 41.068 31.425 16.154 1.00 31.96 642 ARG B O 1
ATOM 10760 N N . ALA B 1 642 ? 40.092 32.985 17.441 1.00 25.67 643 ALA B N 1
ATOM 10761 C CA . ALA B 1 642 ? 39.236 33.442 16.355 1.00 28.72 643 ALA B CA 1
ATOM 10762 C C . ALA B 1 642 ? 39.938 34.380 15.378 1.00 28.66 643 ALA B C 1
ATOM 10763 O O . ALA B 1 642 ? 39.727 35.595 15.382 1.00 26.41 643 ALA B O 1
ATOM 10765 N N . SER B 1 643 ? 40.763 33.788 14.523 1.00 30.71 644 SER B N 1
ATOM 10766 C CA . SER B 1 643 ? 41.510 34.534 13.522 1.00 28.96 644 SER B CA 1
ATOM 10767 C C . SER B 1 643 ? 41.640 33.697 12.267 1.00 27.10 644 SER B C 1
ATOM 10768 O O . SER B 1 643 ? 41.651 32.473 12.336 1.00 32.47 644 SER B O 1
ATOM 10771 N N . GLU B 1 644 ? 41.740 34.350 11.119 1.00 33.23 645 GLU B N 1
ATOM 10772 C CA . GLU B 1 644 ? 41.897 33.619 9.876 1.00 38.06 645 GLU B CA 1
ATOM 10773 C C . GLU B 1 644 ? 43.272 32.966 9.855 1.00 42.44 645 GLU B C 1
ATOM 10774 O O . GLU B 1 644 ? 43.555 32.117 9.005 1.00 42.82 645 GLU B O 1
ATOM 10780 N N . GLU B 1 645 ? 44.118 33.351 10.809 1.00 42.61 646 GLU B N 1
ATOM 10781 C CA . GLU B 1 645 ? 45.465 32.796 10.907 1.00 46.63 646 GLU B CA 1
ATOM 10782 C C . GLU B 1 645 ? 45.391 31.361 11.368 1.00 44.21 646 GLU B C 1
ATOM 10783 O O . GLU B 1 645 ? 46.320 30.592 11.149 1.00 48.28 646 GLU B O 1
ATOM 10789 N N . ARG B 1 646 ? 44.289 31.002 12.019 1.00 42.86 647 ARG B N 1
ATOM 10790 C CA . ARG B 1 646 ? 44.119 29.635 12.508 1.00 39.99 647 ARG B CA 1
ATOM 10791 C C . ARG B 1 646 ? 43.476 28.727 11.473 1.00 35.61 647 ARG B C 1
ATOM 10792 O O . ARG B 1 646 ? 43.441 27.512 11.646 1.00 39.95 647 ARG B O 1
ATOM 10800 N N . LEU B 1 647 ? 42.975 29.319 10.397 1.00 30.03 648 LEU B N 1
ATOM 10801 C CA . LEU B 1 647 ? 42.308 28.560 9.350 1.00 39.81 648 LEU B CA 1
ATOM 10802 C C . LEU B 1 647 ? 43.250 28.032 8.260 1.00 41.63 648 LEU B C 1
ATOM 10803 O O . LEU B 1 647 ? 43.925 28.804 7.583 1.00 47.07 648 LEU B O 1
ATOM 10808 N N . SER B 1 648 ? 43.294 26.715 8.095 1.00 44.59 649 SER B N 1
ATOM 10809 C CA . SER B 1 648 ? 44.131 26.093 7.063 1.00 48.69 649 SER B CA 1
ATOM 10810 C C . SER B 1 648 ? 43.346 25.943 5.757 1.00 45.56 649 SER B C 1
ATOM 10811 O O . SER B 1 648 ? 42.141 25.691 5.775 1.00 50.79 649 SER B O 1
ATOM 10814 N N . ASN B 1 649 ? 44.026 26.090 4.626 1.00 44.92 650 ASN B N 1
ATOM 10815 C CA . ASN B 1 649 ? 43.370 25.972 3.328 1.00 47.12 650 ASN B CA 1
ATOM 10816 C C . ASN B 1 649 ? 42.786 24.591 3.068 1.00 46.47 650 ASN B C 1
ATOM 10817 O O . ASN B 1 649 ? 41.842 24.443 2.287 1.00 44.58 650 ASN B O 1
ATOM 10822 N N . GLY B 1 650 ? 43.349 23.579 3.717 1.00 42.48 651 GLY B N 1
ATOM 10823 C CA . GLY B 1 650 ? 42.864 22.229 3.509 1.00 43.40 651 GLY B CA 1
ATOM 10824 C C . GLY B 1 650 ? 42.067 21.649 4.659 1.00 44.06 651 GLY B C 1
ATOM 10825 O O . GLY B 1 650 ? 42.064 20.432 4.858 1.00 44.43 651 GLY B O 1
ATOM 10826 N N . ASP B 1 651 ? 41.387 22.505 5.415 1.00 40.00 652 ASP B N 1
ATOM 10827 C CA . ASP B 1 651 ? 40.594 22.028 6.536 1.00 35.78 652 ASP B CA 1
ATOM 10828 C C . ASP B 1 651 ? 39.210 22.633 6.610 1.00 33.14 652 ASP B C 1
ATOM 10829 O O . ASP B 1 651 ? 38.868 23.555 5.856 1.00 27.66 652 ASP B O 1
ATOM 10834 N N . ILE B 1 652 ? 38.414 22.099 7.533 1.00 28.84 653 ILE B N 1
ATOM 10835 C CA . ILE B 1 652 ? 37.057 22.571 7.729 1.00 29.62 653 ILE B CA 1
ATOM 10836 C C . ILE B 1 652 ? 36.833 22.921 9.189 1.00 27.07 653 ILE B C 1
ATOM 10837 O O . ILE B 1 652 ? 37.374 22.272 10.082 1.00 32.92 653 ILE B O 1
ATOM 10842 N N . TYR B 1 653 ? 36.046 23.962 9.427 1.00 24.47 654 TYR B N 1
ATOM 10843 C CA . TYR B 1 653 ? 35.766 24.388 10.792 1.00 27.15 654 TYR B CA 1
ATOM 10844 C C . TYR B 1 653 ? 34.292 24.707 11.012 1.00 22.98 654 TYR B C 1
ATOM 10845 O O . TYR B 1 653 ? 33.551 24.986 10.065 1.00 20.71 654 TYR B O 1
ATOM 10854 N N . LEU B 1 654 ? 33.879 24.649 12.273 1.00 24.56 655 LEU B N 1
ATOM 10855 C CA . LEU B 1 654 ? 32.520 24.995 12.667 1.00 26.27 655 LEU B CA 1
ATOM 10856 C C . LEU B 1 654 ? 32.672 26.204 13.585 1.00 27.00 655 LEU B C 1
ATOM 10857 O O . LEU B 1 654 ? 33.527 26.205 14.473 1.00 26.89 655 LEU B O 1
ATOM 10862 N N . LEU B 1 655 ? 31.854 27.230 13.379 1.00 28.21 656 LEU B N 1
ATOM 10863 C CA . LEU B 1 655 ? 31.916 28.418 14.225 1.00 24.18 656 LEU B CA 1
ATOM 10864 C C . LEU B 1 655 ? 30.520 28.770 14.707 1.00 28.12 656 LEU B C 1
ATOM 10865 O O . LEU B 1 655 ? 29.574 28.841 13.915 1.00 25.68 656 LEU B O 1
ATOM 10870 N N . GLU B 1 656 ? 30.402 28.984 16.012 1.00 20.47 657 GLU B N 1
ATOM 10871 C CA . GLU B 1 656 ? 29.132 29.320 16.641 1.00 23.76 657 GLU B CA 1
ATOM 10872 C C . GLU B 1 656 ? 29.289 30.514 17.583 1.00 28.80 657 GLU B C 1
ATOM 10873 O O . GLU B 1 656 ? 30.278 30.609 18.313 1.00 22.44 657 GLU B O 1
ATOM 10879 N N . ASN B 1 657 ? 28.307 31.412 17.575 1.00 24.85 658 ASN B N 1
ATOM 10880 C CA . ASN B 1 657 ? 28.340 32.579 18.452 1.00 32.49 658 ASN B CA 1
ATOM 10881 C C . ASN B 1 657 ? 27.070 32.560 19.297 1.00 30.57 658 ASN B C 1
ATOM 10882 O O . ASN B 1 657 ? 26.703 33.551 19.926 1.00 26.24 658 ASN B O 1
ATOM 10887 N N . GLY B 1 658 ? 26.411 31.407 19.309 1.00 27.15 659 GLY B N 1
ATOM 10888 C CA . GLY B 1 658 ? 25.197 31.258 20.086 1.00 19.67 659 GLY B CA 1
ATOM 10889 C C . GLY B 1 658 ? 23.957 31.683 19.334 1.00 20.71 659 GLY B C 1
ATOM 10890 O O . GLY B 1 658 ? 22.845 31.390 19.751 1.00 27.57 659 GLY B O 1
ATOM 10891 N N . LEU B 1 659 ? 24.133 32.398 18.233 1.00 20.57 660 LEU B N 1
ATOM 10892 C CA . LEU B 1 659 ? 22.983 32.821 17.452 1.00 25.50 660 LEU B CA 1
ATOM 10893 C C . LEU B 1 659 ? 23.058 32.182 16.071 1.00 31.52 660 LEU B C 1
ATOM 10894 O O . LEU B 1 659 ? 22.047 31.746 15.530 1.00 29.21 660 LEU B O 1
ATOM 10899 N N . ASN B 1 660 ? 24.266 32.111 15.514 1.00 32.39 661 ASN B N 1
ATOM 10900 C CA . ASN B 1 660 ? 24.471 31.517 14.205 1.00 24.47 661 ASN B CA 1
ATOM 10901 C C . ASN B 1 660 ? 25.578 30.482 14.199 1.00 26.28 661 ASN B C 1
ATOM 10902 O O . ASN B 1 660 ? 26.507 30.546 14.987 1.00 26.98 661 ASN B O 1
ATOM 10907 N N . LEU B 1 661 ? 25.461 29.533 13.282 1.00 25.42 662 LEU B N 1
ATOM 10908 C CA . LEU B 1 661 ? 26.411 28.452 13.143 1.00 27.04 662 LEU B CA 1
ATOM 10909 C C . LEU B 1 661 ? 27.007 28.531 11.737 1.00 27.81 662 LEU B C 1
ATOM 10910 O O . LEU B 1 661 ? 26.285 28.766 10.772 1.00 27.61 662 LEU B O 1
ATOM 10915 N N . PHE B 1 662 ? 28.320 28.352 11.626 1.00 24.22 663 PHE B N 1
ATOM 10916 C CA . PHE B 1 662 ? 28.981 28.383 10.329 1.00 25.39 663 PHE B CA 1
ATOM 10917 C C . PHE B 1 662 ? 29.900 27.174 10.138 1.00 25.33 663 PHE B C 1
ATOM 10918 O O . PHE B 1 662 ? 30.547 26.703 11.077 1.00 26.77 663 PHE B O 1
ATOM 10926 N N . LEU B 1 663 ? 29.929 26.660 8.919 1.00 20.59 664 LEU B N 1
ATOM 10927 C CA . LEU B 1 663 ? 30.784 25.527 8.574 1.00 24.23 664 LEU B CA 1
ATOM 10928 C C . LEU B 1 663 ? 31.700 26.077 7.484 1.00 26.49 664 LEU B C 1
ATOM 10929 O O . LEU B 1 663 ? 31.286 26.226 6.330 1.00 23.27 664 LEU B O 1
ATOM 10934 N N . TRP B 1 664 ? 32.932 26.408 7.863 1.00 27.77 665 TRP B N 1
ATOM 10935 C CA . TRP B 1 664 ? 33.896 26.971 6.922 1.00 28.49 665 TRP B CA 1
ATOM 10936 C C . TRP B 1 664 ? 34.707 25.890 6.219 1.00 25.69 665 TRP B C 1
ATOM 10937 O O . TRP B 1 664 ? 35.357 25.065 6.868 1.00 22.14 665 TRP B O 1
ATOM 10948 N N . VAL B 1 665 ? 34.690 25.917 4.889 1.00 28.09 666 VAL B N 1
ATOM 10949 C CA . VAL B 1 665 ? 35.400 24.914 4.096 1.00 27.79 666 VAL B CA 1
ATOM 10950 C C . VAL B 1 665 ? 36.593 25.471 3.316 1.00 25.66 666 VAL B C 1
ATOM 10951 O O . VAL B 1 665 ? 36.437 26.366 2.493 1.00 28.02 666 VAL B O 1
ATOM 10955 N N . GLY B 1 666 ? 37.782 24.933 3.570 1.00 27.83 667 GLY B N 1
ATOM 10956 C CA . GLY B 1 666 ? 38.958 25.390 2.844 1.00 35.02 667 GLY B CA 1
ATOM 10957 C C . GLY B 1 666 ? 38.927 24.971 1.378 1.00 39.10 667 GLY B C 1
ATOM 10958 O O . GLY B 1 666 ? 38.485 23.864 1.051 1.00 34.75 667 GLY B O 1
ATOM 10959 N N . ALA B 1 667 ? 39.392 25.850 0.490 1.00 39.67 668 ALA B N 1
ATOM 10960 C CA . ALA B 1 667 ? 39.415 25.566 -0.948 1.00 35.25 668 ALA B CA 1
ATOM 10961 C C . ALA B 1 667 ? 40.249 24.327 -1.276 1.00 34.16 668 ALA B C 1
ATOM 10962 O O . ALA B 1 667 ? 39.939 23.589 -2.206 1.00 34.52 668 ALA B O 1
ATOM 10964 N N . SER B 1 668 ? 41.306 24.099 -0.507 1.00 35.41 669 SER B N 1
ATOM 10965 C CA . SER B 1 668 ? 42.159 22.939 -0.732 1.00 36.60 669 SER B CA 1
ATOM 10966 C C . SER B 1 668 ? 41.702 21.734 0.091 1.00 33.07 669 SER B C 1
ATOM 10967 O O . SER B 1 668 ? 42.495 20.844 0.394 1.00 31.70 669 SER B O 1
ATOM 10970 N N . VAL B 1 669 ? 40.428 21.699 0.465 1.00 33.01 670 VAL B N 1
ATOM 10971 C CA . VAL B 1 669 ? 39.937 20.559 1.236 1.00 38.16 670 VAL B CA 1
ATOM 10972 C C . VAL B 1 669 ? 40.103 19.296 0.400 1.00 31.82 670 VAL B C 1
ATOM 10973 O O . VAL B 1 669 ? 39.961 19.328 -0.822 1.00 27.86 670 VAL B O 1
ATOM 10977 N N . GLN B 1 670 ? 40.406 18.188 1.070 1.00 35.85 671 GLN B N 1
ATOM 10978 C CA . GLN B 1 670 ? 40.598 16.913 0.398 1.00 39.55 671 GLN B CA 1
ATOM 10979 C C . GLN B 1 670 ? 39.288 16.430 -0.225 1.00 40.64 671 GLN B C 1
ATOM 10980 O O . GLN B 1 670 ? 38.222 16.515 0.396 1.00 37.61 671 GLN B O 1
ATOM 10986 N N . GLN B 1 671 ? 39.386 15.925 -1.453 1.00 34.73 672 GLN B N 1
ATOM 10987 C CA . GLN B 1 671 ? 38.238 15.420 -2.205 1.00 33.35 672 GLN B CA 1
ATOM 10988 C C . GLN B 1 671 ? 37.379 14.423 -1.427 1.00 26.30 672 GLN B C 1
ATOM 10989 O O . GLN B 1 671 ? 36.153 14.514 -1.434 1.00 27.56 672 GLN B O 1
ATOM 10995 N N . GLY B 1 672 ? 38.026 13.470 -0.767 1.00 24.04 673 GLY B N 1
ATOM 10996 C CA . GLY B 1 672 ? 37.296 12.478 -0.002 1.00 19.77 673 GLY B CA 1
ATOM 10997 C C . GLY B 1 672 ? 36.389 13.142 1.014 1.00 30.16 673 GLY B C 1
ATOM 10998 O O . GLY B 1 672 ? 35.241 12.726 1.210 1.00 25.30 673 GLY B O 1
ATOM 10999 N N . VAL B 1 673 ? 36.904 14.189 1.658 1.00 31.58 674 VAL B N 1
ATOM 11000 C CA . VAL B 1 673 ? 36.135 14.918 2.663 1.00 28.31 674 VAL B CA 1
ATOM 11001 C C . VAL B 1 673 ? 34.906 15.556 2.029 1.00 26.63 674 VAL B C 1
ATOM 11002 O O . VAL B 1 673 ? 33.803 15.450 2.560 1.00 31.83 674 VAL B O 1
ATOM 11006 N N . VAL B 1 674 ? 35.084 16.196 0.880 1.00 25.74 675 VAL B N 1
ATOM 11007 C CA . VAL B 1 674 ? 33.964 16.850 0.220 1.00 28.09 675 VAL B CA 1
ATOM 11008 C C . VAL B 1 674 ? 32.852 15.854 -0.072 1.00 33.66 675 VAL B C 1
ATOM 11009 O O . VAL B 1 674 ? 31.672 16.144 0.146 1.00 30.12 675 VAL B O 1
ATOM 11013 N N . GLN B 1 675 ? 33.234 14.677 -0.558 1.00 33.78 676 GLN B N 1
ATOM 11014 C CA . GLN B 1 675 ? 32.273 13.631 -0.882 1.00 23.49 676 GLN B CA 1
ATOM 11015 C C . GLN B 1 675 ? 31.551 13.133 0.369 1.00 28.43 676 GLN B C 1
ATOM 11016 O O . GLN B 1 675 ? 30.333 12.962 0.367 1.00 26.63 676 GLN B O 1
ATOM 11022 N N . SER B 1 676 ? 32.308 12.910 1.436 1.00 25.86 677 SER B N 1
ATOM 11023 C CA . SER B 1 676 ? 31.750 12.420 2.689 1.00 27.13 677 SER B CA 1
ATOM 11024 C C . SER B 1 676 ? 30.825 13.408 3.382 1.00 29.10 677 SER B C 1
ATOM 11025 O O . SER B 1 676 ? 29.943 13.009 4.138 1.00 34.83 677 SER B O 1
ATOM 11028 N N . LEU B 1 677 ? 31.020 14.698 3.136 1.00 33.48 678 LEU B N 1
ATOM 11029 C CA . LEU B 1 677 ? 30.199 15.705 3.798 1.00 30.94 678 LEU B CA 1
ATOM 11030 C C . LEU B 1 677 ? 29.149 16.367 2.942 1.00 26.73 678 LEU B C 1
ATOM 11031 O O . LEU B 1 677 ? 28.102 16.749 3.451 1.00 25.55 678 LEU B O 1
ATOM 11036 N N . PHE B 1 678 ? 29.417 16.500 1.650 1.00 24.28 679 PHE B N 1
ATOM 11037 C CA . PHE B 1 678 ? 28.465 17.167 0.770 1.00 32.07 679 PHE B CA 1
ATOM 11038 C C . PHE B 1 678 ? 27.926 16.309 -0.362 1.00 26.95 679 PHE B C 1
ATOM 11039 O O . PHE B 1 678 ? 26.990 16.709 -1.046 1.00 26.67 679 PHE B O 1
ATOM 11047 N N . SER B 1 679 ? 28.522 15.139 -0.554 1.00 19.28 680 SER B N 1
ATOM 11048 C CA . SER B 1 679 ? 28.115 14.232 -1.616 1.00 28.83 680 SER B CA 1
ATOM 11049 C C . SER B 1 679 ? 28.364 14.809 -3.010 1.00 27.57 680 SER B C 1
ATOM 11050 O O . SER B 1 679 ? 27.558 14.627 -3.922 1.00 31.92 680 SER B O 1
ATOM 11053 N N . VAL B 1 680 ? 29.464 15.538 -3.169 1.00 22.39 681 VAL B N 1
ATOM 11054 C CA . VAL B 1 680 ? 29.825 16.065 -4.477 1.00 26.14 681 VAL B CA 1
ATOM 11055 C C . VAL B 1 680 ? 31.299 15.719 -4.624 1.00 28.53 681 VAL B C 1
ATOM 11056 O O . VAL B 1 680 ? 31.939 15.358 -3.637 1.00 28.43 681 VAL B O 1
ATOM 11060 N N . SER B 1 681 ? 31.841 15.802 -5.835 1.00 32.17 682 SER B N 1
ATOM 11061 C CA . SER B 1 681 ? 33.234 15.424 -6.041 1.00 31.57 682 SER B CA 1
ATOM 11062 C C . SER B 1 681 ? 34.311 16.487 -5.961 1.00 31.74 682 SER B C 1
ATOM 11063 O O . SER B 1 681 ? 35.487 16.160 -5.823 1.00 38.31 682 SER B O 1
ATOM 11066 N N . SER B 1 682 ? 33.951 17.755 -6.044 1.00 33.94 683 SER B N 1
ATOM 11067 C CA . SER B 1 682 ? 34.995 18.761 -5.930 1.00 36.34 683 SER B CA 1
ATOM 11068 C C . SER B 1 682 ? 34.555 19.949 -5.103 1.00 35.11 683 SER B C 1
ATOM 11069 O O . SER B 1 682 ? 33.360 20.215 -4.947 1.00 35.25 683 SER B O 1
ATOM 11072 N N . PHE B 1 683 ? 35.536 20.654 -4.557 1.00 38.78 684 PHE B N 1
ATOM 11073 C CA . PHE B 1 683 ? 35.258 21.818 -3.746 1.00 33.61 684 PHE B CA 1
ATOM 11074 C C . PHE B 1 683 ? 34.287 22.743 -4.477 1.00 35.79 684 PHE B C 1
ATOM 11075 O O . PHE B 1 683 ? 33.331 23.250 -3.893 1.00 31.91 684 PHE B O 1
ATOM 11083 N N . SER B 1 684 ? 34.527 22.942 -5.769 1.00 38.82 685 SER B N 1
ATOM 11084 C CA . SER B 1 684 ? 33.696 23.832 -6.579 1.00 34.36 685 SER B CA 1
ATOM 11085 C C . SER B 1 684 ? 32.232 23.445 -6.685 1.00 30.94 685 SER B C 1
ATOM 11086 O O . SER B 1 684 ? 31.382 24.304 -6.917 1.00 31.58 685 SER B O 1
ATOM 11089 N N . GLN B 1 685 ? 31.928 22.161 -6.532 1.00 31.08 686 GLN B N 1
ATOM 11090 C CA . GLN B 1 685 ? 30.545 21.707 -6.639 1.00 33.98 686 GLN B CA 1
ATOM 11091 C C . GLN B 1 685 ? 29.733 21.901 -5.359 1.00 33.08 686 GLN B C 1
ATOM 11092 O O . GLN B 1 685 ? 28.516 21.699 -5.350 1.00 34.15 686 GLN B O 1
ATOM 11098 N N . ILE B 1 686 ? 30.399 22.301 -4.279 1.00 30.52 687 ILE B N 1
ATOM 11099 C CA . ILE B 1 686 ? 29.700 22.523 -3.018 1.00 31.78 687 ILE B CA 1
ATOM 11100 C C . ILE B 1 686 ? 28.787 23.735 -3.144 1.00 34.32 687 ILE B C 1
ATOM 11101 O O . ILE B 1 686 ? 29.164 24.757 -3.715 1.00 37.96 687 ILE B O 1
ATOM 11106 N N . THR B 1 687 ? 27.585 23.616 -2.598 1.00 33.83 688 THR B N 1
ATOM 11107 C CA . THR B 1 687 ? 26.607 24.686 -2.663 1.00 33.56 688 THR B CA 1
ATOM 11108 C C . THR B 1 687 ? 26.911 25.783 -1.656 1.00 35.79 688 THR B C 1
ATOM 11109 O O . THR B 1 687 ? 27.009 25.534 -0.457 1.00 31.87 688 THR B O 1
ATOM 11113 N N . SER B 1 688 ? 27.056 27.004 -2.157 1.00 36.45 689 SER B N 1
ATOM 11114 C CA . SER B 1 688 ? 27.367 28.138 -1.304 1.00 35.32 689 SER B CA 1
ATOM 11115 C C . SER B 1 688 ? 26.168 28.486 -0.431 1.00 36.16 689 SER B C 1
ATOM 11116 O O . SER B 1 688 ? 25.044 28.619 -0.915 1.00 39.63 689 SER B O 1
ATOM 11119 N N . GLY B 1 689 ? 26.410 28.619 0.865 1.00 34.15 690 GLY B N 1
ATOM 11120 C CA . GLY B 1 689 ? 25.329 28.944 1.770 1.00 31.59 690 GLY B CA 1
ATOM 11121 C C . GLY B 1 689 ? 24.405 27.773 2.057 1.00 35.51 690 GLY B C 1
ATOM 11122 O O . GLY B 1 689 ? 23.239 27.983 2.376 1.00 33.38 690 GLY B O 1
ATOM 11123 N N . LEU B 1 690 ? 24.908 26.543 1.938 1.00 33.53 691 LEU B N 1
ATOM 11124 C CA . LEU B 1 690 ? 24.083 25.369 2.222 1.00 25.89 691 LEU B CA 1
ATOM 11125 C C . LEU B 1 690 ? 23.684 25.498 3.690 1.00 28.57 691 LEU B C 1
ATOM 11126 O O . LEU B 1 690 ? 24.534 25.760 4.546 1.00 25.07 691 LEU B O 1
ATOM 11131 N N . SER B 1 691 ? 22.400 25.325 3.990 1.00 25.09 692 SER B N 1
ATOM 11132 C CA . SER B 1 691 ? 21.950 25.489 5.364 1.00 21.92 692 SER B CA 1
ATOM 11133 C C . SER B 1 691 ? 21.576 24.183 6.045 1.00 23.37 692 SER B C 1
ATOM 11134 O O . SER B 1 691 ? 21.242 24.169 7.230 1.00 25.56 692 SER B O 1
ATOM 11137 N N . VAL B 1 692 ? 21.617 23.092 5.289 1.00 24.17 693 VAL B N 1
ATOM 11138 C CA . VAL B 1 692 ? 21.326 21.774 5.837 1.00 26.00 693 VAL B CA 1
ATOM 11139 C C . VAL B 1 692 ? 22.249 20.759 5.169 1.00 22.81 693 VAL B C 1
ATOM 11140 O O . VAL B 1 692 ? 22.293 20.660 3.948 1.00 27.45 693 VAL B O 1
ATOM 11144 N N . LEU B 1 693 ? 22.990 20.021 5.983 1.00 21.98 694 LEU B N 1
ATOM 11145 C CA . LEU B 1 693 ? 23.912 19.001 5.503 1.00 29.36 694 LEU B CA 1
ATOM 11146 C C . LEU B 1 693 ? 23.159 17.733 5.116 1.00 27.79 694 LEU B C 1
ATOM 11147 O O . LEU B 1 693 ? 22.243 17.307 5.811 1.00 30.02 694 LEU B O 1
ATOM 11152 N N . PRO B 1 694 ? 23.524 17.126 3.987 1.00 30.76 695 PRO B N 1
ATOM 11153 C CA . PRO B 1 694 ? 22.819 15.902 3.605 1.00 28.16 695 PRO B CA 1
ATOM 11154 C C . PRO B 1 694 ? 23.171 14.817 4.600 1.00 25.48 695 PRO B C 1
ATOM 11155 O O . PRO B 1 694 ? 24.297 14.780 5.103 1.00 22.27 695 PRO B O 1
ATOM 11159 N N . VAL B 1 695 ? 22.208 13.952 4.909 1.00 21.39 696 VAL B N 1
ATOM 11160 C CA . VAL B 1 695 ? 22.458 12.873 5.850 1.00 19.60 696 VAL B CA 1
ATOM 11161 C C . VAL B 1 695 ? 23.210 11.777 5.094 1.00 23.44 696 VAL B C 1
ATOM 11162 O O . VAL B 1 695 ? 22.633 11.032 4.303 1.00 19.04 696 VAL B O 1
ATOM 11166 N N . LEU B 1 696 ? 24.517 11.716 5.312 1.00 20.71 697 LEU B N 1
ATOM 11167 C CA . LEU B 1 696 ? 25.329 10.714 4.652 1.00 25.44 697 LEU B CA 1
ATOM 11168 C C . LEU B 1 696 ? 25.795 9.681 5.658 1.00 27.26 697 LEU B C 1
ATOM 11169 O O . LEU B 1 696 ? 26.243 10.001 6.769 1.00 27.98 697 LEU B O 1
ATOM 11174 N N . ASP B 1 697 ? 25.679 8.427 5.265 1.00 21.84 698 ASP B N 1
ATOM 11175 C CA . ASP B 1 697 ? 26.055 7.342 6.140 1.00 24.51 698 ASP B CA 1
ATOM 11176 C C . ASP B 1 697 ? 27.551 7.015 6.099 1.00 24.81 698 ASP B C 1
ATOM 11177 O O . ASP B 1 697 ? 27.980 6.095 5.412 1.00 26.39 698 ASP B O 1
ATOM 11182 N N . ASN B 1 698 ? 28.335 7.812 6.820 1.00 27.44 699 ASN B N 1
ATOM 11183 C CA . ASN B 1 698 ? 29.777 7.620 6.950 1.00 28.33 699 ASN B CA 1
ATOM 11184 C C . ASN B 1 698 ? 30.230 8.364 8.203 1.00 29.30 699 ASN B C 1
ATOM 11185 O O . ASN B 1 698 ? 29.623 9.359 8.603 1.00 33.15 699 ASN B O 1
ATOM 11190 N N . PRO B 1 699 ? 31.299 7.881 8.846 1.00 28.27 700 PRO B N 1
ATOM 11191 C CA . PRO B 1 699 ? 31.867 8.462 10.067 1.00 24.72 700 PRO B CA 1
ATOM 11192 C C . PRO B 1 699 ? 31.958 9.991 10.125 1.00 26.50 700 PRO B C 1
ATOM 11193 O O . PRO B 1 699 ? 31.478 10.598 11.083 1.00 21.34 700 PRO B O 1
ATOM 11197 N N . LEU B 1 700 ? 32.575 10.612 9.120 1.00 20.72 701 LEU B N 1
ATOM 11198 C CA . LEU B 1 700 ? 32.706 12.070 9.107 1.00 24.81 701 LEU B CA 1
ATOM 11199 C C . LEU B 1 700 ? 31.348 12.758 9.148 1.00 22.56 701 LEU B C 1
ATOM 11200 O O . LEU B 1 700 ? 31.107 13.608 9.998 1.00 25.89 701 LEU B O 1
ATOM 11205 N N . SER B 1 701 ? 30.463 12.392 8.226 1.00 28.60 702 SER B N 1
ATOM 11206 C CA . SER B 1 701 ? 29.138 13.008 8.175 1.00 27.80 702 SER B CA 1
ATOM 11207 C C . SER B 1 701 ? 28.408 12.886 9.501 1.00 18.28 702 SER B C 1
ATOM 11208 O O . SER B 1 701 ? 27.761 13.831 9.937 1.00 26.39 702 SER B O 1
ATOM 11211 N N . LYS B 1 702 ? 28.514 11.730 10.145 1.00 24.43 703 LYS B N 1
ATOM 11212 C CA . LYS B 1 702 ? 27.866 11.531 11.440 1.00 30.28 703 LYS B CA 1
ATOM 11213 C C . LYS B 1 702 ? 28.492 12.415 12.519 1.00 27.87 703 LYS B C 1
ATOM 11214 O O . LYS B 1 702 ? 27.779 13.006 13.323 1.00 35.17 703 LYS B O 1
ATOM 11220 N N . LYS B 1 703 ? 29.821 12.501 12.545 1.00 31.82 704 LYS B N 1
ATOM 11221 C CA . LYS B 1 703 ? 30.496 13.309 13.560 1.00 33.40 704 LYS B CA 1
ATOM 11222 C C . LYS B 1 703 ? 30.123 14.771 13.458 1.00 26.37 704 LYS B C 1
ATOM 11223 O O . LYS B 1 703 ? 29.850 15.422 14.464 1.00 30.40 704 LYS B O 1
ATOM 11229 N N . VAL B 1 704 ? 30.117 15.287 12.236 1.00 26.32 705 VAL B N 1
ATOM 11230 C CA . VAL B 1 704 ? 29.801 16.690 12.009 1.00 23.50 705 VAL B CA 1
ATOM 11231 C C . VAL B 1 704 ? 28.328 16.990 12.268 1.00 24.36 705 VAL B C 1
ATOM 11232 O O . VAL B 1 704 ? 27.995 17.998 12.885 1.00 23.41 705 VAL B O 1
ATOM 11236 N N . ARG B 1 705 ? 27.439 16.121 11.807 1.00 24.56 706 ARG B N 1
ATOM 11237 C CA . ARG B 1 705 ? 26.020 16.348 12.048 1.00 21.83 706 ARG B CA 1
ATOM 11238 C C . ARG B 1 705 ? 25.736 16.218 13.545 1.00 19.83 706 ARG B C 1
ATOM 11239 O O . ARG B 1 705 ? 25.000 17.019 14.119 1.00 16.43 706 ARG B O 1
ATOM 11247 N N . GLY B 1 706 ? 26.368 15.240 14.186 1.00 18.42 707 GLY B N 1
ATOM 11248 C CA . GLY B 1 706 ? 26.180 15.057 15.609 1.00 17.02 707 GLY B CA 1
ATOM 11249 C C . GLY B 1 706 ? 26.719 16.249 16.395 1.00 29.95 707 GLY B C 1
ATOM 11250 O O . GLY B 1 706 ? 26.195 16.602 17.461 1.00 27.02 707 GLY B O 1
ATOM 11251 N N . LEU B 1 707 ? 27.772 16.871 15.875 1.00 25.12 708 LEU B N 1
ATOM 11252 C CA . LEU B 1 707 ? 28.371 18.024 16.540 1.00 31.67 708 LEU B CA 1
ATOM 11253 C C . LEU B 1 707 ? 27.428 19.211 16.390 1.00 30.60 708 LEU B C 1
ATOM 11254 O O . LEU B 1 707 ? 27.144 19.925 17.352 1.00 32.08 708 LEU B O 1
ATOM 11259 N N . ILE B 1 708 ? 26.948 19.424 15.172 1.00 26.89 709 ILE B N 1
ATOM 11260 C CA . ILE B 1 708 ? 26.010 20.501 14.923 1.00 25.23 709 ILE B CA 1
ATOM 11261 C C . ILE B 1 708 ? 24.839 20.357 15.912 1.00 27.04 709 ILE B C 1
ATOM 11262 O O . ILE B 1 708 ? 24.387 21.353 16.480 1.00 26.03 709 ILE B O 1
ATOM 11267 N N . ASP B 1 709 ? 24.361 19.129 16.137 1.00 24.90 710 ASP B N 1
ATOM 11268 C CA . ASP B 1 709 ? 23.254 18.914 17.087 1.00 30.02 710 ASP B CA 1
ATOM 11269 C C . ASP B 1 709 ? 23.687 19.197 18.520 1.00 26.94 710 ASP B C 1
ATOM 11270 O O . ASP B 1 709 ? 22.938 19.782 19.296 1.00 29.13 710 ASP B O 1
ATOM 11275 N N . SER B 1 710 ? 24.891 18.763 18.874 1.00 26.30 711 SER B N 1
ATOM 11276 C CA . SER B 1 710 ? 25.399 18.976 20.220 1.00 30.13 711 SER B CA 1
ATOM 11277 C C . SER B 1 710 ? 25.439 20.464 20.505 1.00 26.30 711 SER B C 1
ATOM 11278 O O . SER B 1 710 ? 24.996 20.919 21.552 1.00 32.81 711 SER B O 1
ATOM 11281 N N . LEU B 1 711 ? 25.979 21.220 19.561 1.00 28.91 712 LEU B N 1
ATOM 11282 C CA . LEU B 1 711 ? 26.081 22.662 19.704 1.00 25.56 712 LEU B CA 1
ATOM 11283 C C . LEU B 1 711 ? 24.696 23.299 19.826 1.00 23.26 712 LEU B C 1
ATOM 11284 O O . LEU B 1 711 ? 24.445 24.092 20.732 1.00 21.76 712 LEU B O 1
ATOM 11289 N N . ARG B 1 712 ? 23.790 22.950 18.922 1.00 22.24 713 ARG B N 1
ATOM 11290 C CA . ARG B 1 712 ? 22.447 23.525 18.965 1.00 23.74 713 ARG B CA 1
ATOM 11291 C C . ARG B 1 712 ? 21.745 23.281 20.287 1.00 17.62 713 ARG B C 1
ATOM 11292 O O . ARG B 1 712 ? 20.989 24.126 20.753 1.00 20.07 713 ARG B O 1
ATOM 11300 N N . ALA B 1 713 ? 22.011 22.131 20.898 1.00 23.12 714 ALA B N 1
ATOM 11301 C CA . ALA B 1 713 ? 21.364 21.769 22.155 1.00 29.32 714 ALA B CA 1
ATOM 11302 C C . ALA B 1 713 ? 21.750 22.639 23.352 1.00 33.79 714 ALA B C 1
ATOM 11303 O O . ALA B 1 713 ? 21.007 22.708 24.327 1.00 37.47 714 ALA B O 1
ATOM 11305 N N . GLN B 1 714 ? 22.896 23.304 23.295 1.00 29.37 715 GLN B N 1
ATOM 11306 C CA . GLN B 1 714 ? 23.281 24.132 24.425 1.00 38.94 715 GLN B CA 1
ATOM 11307 C C . GLN B 1 714 ? 23.015 25.624 24.249 1.00 36.36 715 GLN B C 1
ATOM 11308 O O . GLN B 1 714 ? 23.564 26.444 24.971 1.00 40.21 715 GLN B O 1
ATOM 11314 N N . ARG B 1 715 ? 22.163 25.976 23.293 1.00 38.04 716 ARG B N 1
ATOM 11315 C CA . ARG B 1 715 ? 21.828 27.376 23.073 1.00 34.51 716 ARG B CA 1
ATOM 11316 C C . ARG B 1 715 ? 20.309 27.544 23.037 1.00 36.34 716 ARG B C 1
ATOM 11317 O O . ARG B 1 715 ? 19.591 26.683 22.530 1.00 41.37 716 ARG B O 1
ATOM 11325 N N . SER B 1 716 ? 19.832 28.651 23.600 1.00 35.75 717 SER B N 1
ATOM 11326 C CA . SER B 1 716 ? 18.407 28.962 23.689 1.00 35.65 717 SER B CA 1
ATOM 11327 C C . SER B 1 716 ? 17.671 29.112 22.363 1.00 38.54 717 SER B C 1
ATOM 11328 O O . SER B 1 716 ? 16.539 28.658 22.224 1.00 42.76 717 SER B O 1
ATOM 11331 N N . ARG B 1 717 ? 18.302 29.776 21.403 1.00 36.57 718 ARG B N 1
ATOM 11332 C CA . ARG B 1 717 ? 17.703 29.974 20.092 1.00 34.54 718 ARG B CA 1
ATOM 11333 C C . ARG B 1 717 ? 18.295 28.939 19.139 1.00 35.72 718 ARG B C 1
ATOM 11334 O O . ARG B 1 717 ? 19.465 28.566 19.255 1.00 32.32 718 ARG B O 1
ATOM 11342 N N . TYR B 1 718 ? 17.482 28.475 18.202 1.00 22.89 719 TYR B N 1
ATOM 11343 C CA . TYR B 1 718 ? 17.934 27.505 17.224 1.00 25.00 719 TYR B CA 1
ATOM 11344 C C . TYR B 1 718 ? 18.912 28.211 16.280 1.00 22.28 719 TYR B C 1
ATOM 11345 O O . TYR B 1 718 ? 18.552 29.183 15.624 1.00 26.19 719 TYR B O 1
ATOM 11354 N N . MET B 1 719 ? 20.146 27.728 16.201 1.00 21.79 720 MET B N 1
ATOM 11355 C CA . MET B 1 719 ? 21.125 28.373 15.322 1.00 21.88 720 MET B CA 1
ATOM 11356 C C . MET B 1 719 ? 21.079 27.894 13.886 1.00 20.99 720 MET B C 1
ATOM 11357 O O . MET B 1 719 ? 21.332 26.723 13.598 1.00 24.07 720 MET B O 1
ATOM 11362 N N . LYS B 1 720 ? 20.740 28.809 12.990 1.00 17.79 721 LYS B N 1
ATOM 11363 C CA . LYS B 1 720 ? 20.698 28.507 11.577 1.00 18.98 721 LYS B CA 1
ATOM 11364 C C . LYS B 1 720 ? 22.122 28.146 11.151 1.00 22.32 721 LYS B C 1
ATOM 11365 O O . LYS B 1 720 ? 23.095 28.625 11.736 1.00 22.99 721 LYS B O 1
ATOM 11371 N N . LEU B 1 721 ? 22.245 27.287 10.153 1.00 18.32 722 LEU B N 1
ATOM 11372 C CA . LEU B 1 721 ? 23.559 26.895 9.680 1.00 26.25 722 LEU B CA 1
ATOM 11373 C C . LEU B 1 721 ? 23.819 27.504 8.317 1.00 26.19 722 LEU B C 1
ATOM 11374 O O . LEU B 1 721 ? 22.910 27.662 7.509 1.00 25.63 722 LEU B O 1
ATOM 11379 N N . THR B 1 722 ? 25.072 27.853 8.076 1.00 26.32 723 THR B N 1
ATOM 11380 C CA . THR B 1 722 ? 25.472 28.418 6.803 1.00 26.96 723 THR B CA 1
ATOM 11381 C C . THR B 1 722 ? 26.828 27.844 6.443 1.00 28.60 723 THR B C 1
ATOM 11382 O O . THR B 1 722 ? 27.797 27.955 7.204 1.00 25.47 723 THR B O 1
ATOM 11386 N N . VAL B 1 723 ? 26.881 27.194 5.291 1.00 23.18 724 VAL B N 1
ATOM 11387 C CA . VAL B 1 723 ? 28.118 26.622 4.812 1.00 26.73 724 VAL B CA 1
ATOM 11388 C C . VAL B 1 723 ? 28.860 27.733 4.078 1.00 27.03 724 VAL B C 1
ATOM 11389 O O . VAL B 1 723 ? 28.321 28.331 3.146 1.00 26.31 724 VAL B O 1
ATOM 11393 N N . VAL B 1 724 ? 30.083 28.014 4.523 1.00 27.81 725 VAL B N 1
ATOM 11394 C CA . VAL B 1 724 ? 30.917 29.063 3.927 1.00 29.29 725 VAL B CA 1
ATOM 11395 C C . VAL B 1 724 ? 32.140 28.485 3.208 1.00 27.55 725 VAL B C 1
ATOM 11396 O O . VAL B 1 724 ? 32.981 27.820 3.820 1.00 25.84 725 VAL B O 1
ATOM 11400 N N . LYS B 1 725 ? 32.223 28.742 1.908 1.00 31.87 726 LYS B N 1
ATOM 11401 C CA . LYS B 1 725 ? 33.330 28.275 1.079 1.00 34.82 726 LYS B CA 1
ATOM 11402 C C . LYS B 1 725 ? 34.392 29.359 1.076 1.00 35.74 726 LYS B C 1
ATOM 11403 O O . LYS B 1 725 ? 34.085 30.523 0.824 1.00 34.13 726 LYS B O 1
ATOM 11409 N N . GLN B 1 726 ? 35.636 28.969 1.338 1.00 40.41 727 GLN B N 1
ATOM 11410 C CA . GLN B 1 726 ? 36.764 29.901 1.425 1.00 49.55 727 GLN B CA 1
ATOM 11411 C C . GLN B 1 726 ? 36.878 31.066 0.449 1.00 56.08 727 GLN B C 1
ATOM 11412 O O . GLN B 1 726 ? 37.502 32.076 0.772 1.00 62.17 727 GLN B O 1
ATOM 11418 N N . GLU B 1 727 ? 36.310 30.960 -0.740 1.00 59.85 728 GLU B N 1
ATOM 11419 C CA . GLU B 1 727 ? 36.435 32.091 -1.646 1.00 65.35 728 GLU B CA 1
ATOM 11420 C C . GLU B 1 727 ? 35.133 32.801 -1.958 1.00 64.84 728 GLU B C 1
ATOM 11421 O O . GLU B 1 727 ? 34.046 32.244 -1.807 1.00 60.43 728 GLU B O 1
ATOM 11427 N N . ASP B 1 728 ? 35.263 34.054 -2.374 1.00 71.28 729 ASP B N 1
ATOM 11428 C CA . ASP B 1 728 ? 34.121 34.890 -2.719 1.00 78.07 729 ASP B CA 1
ATOM 11429 C C . ASP B 1 728 ? 32.953 34.823 -1.730 1.00 75.89 729 ASP B C 1
ATOM 11430 O O . ASP B 1 728 ? 33.040 34.225 -0.657 1.00 67.96 729 ASP B O 1
ATOM 11435 N N . LYS B 1 729 ? 31.866 35.474 -2.123 1.00 76.93 730 LYS B N 1
ATOM 11436 C CA . LYS B 1 729 ? 30.629 35.522 -1.366 1.00 76.69 730 LYS B CA 1
ATOM 11437 C C . LYS B 1 729 ? 30.761 35.734 0.143 1.00 75.04 730 LYS B C 1
ATOM 11438 O O . LYS B 1 729 ? 31.639 36.451 0.632 1.00 70.68 730 LYS B O 1
ATOM 11444 N N . MET B 1 730 ? 29.853 35.081 0.856 1.00 71.61 731 MET B N 1
ATOM 11445 C CA . MET B 1 730 ? 29.721 35.131 2.303 1.00 69.72 731 MET B CA 1
ATOM 11446 C C . MET B 1 730 ? 30.967 35.060 3.175 1.00 65.62 731 MET B C 1
ATOM 11447 O O . MET B 1 730 ? 30.894 35.401 4.354 1.00 66.87 731 MET B O 1
ATOM 11452 N N . GLU B 1 731 ? 32.104 34.630 2.639 1.00 61.20 732 GLU B N 1
ATOM 11453 C CA . GLU B 1 731 ? 33.279 34.540 3.500 1.00 62.30 732 GLU B CA 1
ATOM 11454 C C . GLU B 1 731 ? 33.645 35.899 4.072 1.00 60.60 732 GLU B C 1
ATOM 11455 O O . GLU B 1 731 ? 34.235 35.982 5.148 1.00 56.81 732 GLU B O 1
ATOM 11461 N N . MET B 1 732 ? 33.279 36.959 3.357 1.00 60.44 733 MET B N 1
ATOM 11462 C CA . MET B 1 732 ? 33.574 38.317 3.798 1.00 61.60 733 MET B CA 1
ATOM 11463 C C . MET B 1 732 ? 32.761 38.663 5.040 1.00 59.58 733 MET B C 1
ATOM 11464 O O . MET B 1 732 ? 33.244 39.346 5.943 1.00 64.10 733 MET B O 1
ATOM 11469 N N . LEU B 1 733 ? 31.521 38.194 5.084 1.00 54.05 734 LEU B N 1
ATOM 11470 C CA . LEU B 1 733 ? 30.674 38.457 6.237 1.00 49.05 734 LEU B CA 1
ATOM 11471 C C . LEU B 1 733 ? 31.086 37.512 7.351 1.00 40.32 734 LEU B C 1
ATOM 11472 O O . LEU B 1 733 ? 30.880 37.793 8.523 1.00 40.70 734 LEU B O 1
ATOM 11477 N N . PHE B 1 734 ? 31.681 36.389 6.972 1.00 35.31 735 PHE B N 1
ATOM 11478 C CA . PHE B 1 734 ? 32.154 35.403 7.936 1.00 33.46 735 PHE B CA 1
ATOM 11479 C C . PHE B 1 734 ? 33.348 35.969 8.694 1.00 31.54 735 PHE B C 1
ATOM 11480 O O . PHE B 1 734 ? 33.626 35.559 9.818 1.00 34.96 735 PHE B O 1
ATOM 11488 N N . LYS B 1 735 ? 34.054 36.909 8.071 1.00 33.93 736 LYS B N 1
ATOM 11489 C CA . LYS B 1 735 ? 35.231 37.510 8.689 1.00 36.09 736 LYS B CA 1
ATOM 11490 C C . LYS B 1 735 ? 34.901 38.170 10.015 1.00 35.76 736 LYS B C 1
ATOM 11491 O O . LYS B 1 735 ? 35.666 38.067 10.976 1.00 31.42 736 LYS B O 1
ATOM 11497 N N . HIS B 1 736 ? 33.758 38.844 10.062 1.00 28.48 737 HIS B N 1
ATOM 11498 C CA . HIS B 1 736 ? 33.320 39.532 11.264 1.00 30.14 737 HIS B CA 1
ATOM 11499 C C . HIS B 1 736 ? 33.453 38.656 12.501 1.00 33.76 737 HIS B C 1
ATOM 11500 O O . HIS B 1 736 ? 33.800 39.152 13.572 1.00 35.62 737 HIS B O 1
ATOM 11507 N N . PHE B 1 737 ? 33.184 37.357 12.358 1.00 28.35 738 PHE B N 1
ATOM 11508 C CA . PHE B 1 737 ? 33.264 36.437 13.495 1.00 29.66 738 PHE B CA 1
ATOM 11509 C C . PHE B 1 737 ? 34.685 36.092 13.930 1.00 28.15 738 PHE B C 1
ATOM 11510 O O . PHE B 1 737 ? 34.896 35.573 15.025 1.00 29.10 738 PHE B O 1
ATOM 11518 N N . LEU B 1 738 ? 35.654 36.370 13.066 1.00 25.49 739 LEU B N 1
ATOM 11519 C CA . LEU B 1 738 ? 37.059 36.130 13.384 1.00 30.38 739 LEU B CA 1
ATOM 11520 C C . LEU B 1 738 ? 37.498 37.416 14.089 1.00 32.14 739 LEU B C 1
ATOM 11521 O O . LEU B 1 738 ? 38.329 38.178 13.582 1.00 35.28 739 LEU B O 1
ATOM 11526 N N . VAL B 1 739 ? 36.912 37.640 15.265 1.00 33.27 740 VAL B N 1
ATOM 11527 C CA . VAL B 1 739 ? 37.127 38.847 16.067 1.00 31.96 740 VAL B CA 1
ATOM 11528 C C . VAL B 1 739 ? 38.544 39.340 16.370 1.00 32.80 740 VAL B C 1
ATOM 11529 O O . VAL B 1 739 ? 38.726 40.519 16.643 1.00 33.65 740 VAL B O 1
ATOM 11533 N N . GLU B 1 740 ? 39.546 38.471 16.323 1.00 33.74 741 GLU B N 1
ATOM 11534 C CA . GLU B 1 740 ? 40.905 38.930 16.600 1.00 37.70 741 GLU B CA 1
ATOM 11535 C C . GLU B 1 740 ? 41.605 39.588 15.393 1.00 35.33 741 GLU B C 1
ATOM 11536 O O . GLU B 1 740 ? 42.716 40.088 15.520 1.00 36.96 741 GLU B O 1
ATOM 11542 N N . ASP B 1 741 ? 40.955 39.599 14.234 1.00 35.97 742 ASP B N 1
ATOM 11543 C CA . ASP B 1 741 ? 41.529 40.215 13.033 1.00 36.31 742 ASP B CA 1
ATOM 11544 C C . ASP B 1 741 ? 40.950 41.617 12.864 1.00 36.78 742 ASP B C 1
ATOM 11545 O O . ASP B 1 741 ? 40.076 42.019 13.625 1.00 32.52 742 ASP B O 1
ATOM 11550 N N . LYS B 1 742 ? 41.421 42.351 11.856 1.00 46.66 743 LYS B N 1
ATOM 11551 C CA . LYS B 1 742 ? 40.898 43.697 11.590 1.00 54.25 743 LYS B CA 1
ATOM 11552 C C . LYS B 1 742 ? 39.691 43.535 10.654 1.00 56.43 743 LYS B C 1
ATOM 11553 O O . LYS B 1 742 ? 39.748 42.751 9.711 1.00 62.07 743 LYS B O 1
ATOM 11559 N N . SER B 1 743 ? 38.606 44.264 10.889 1.00 57.21 744 SER B N 1
ATOM 11560 C CA . SER B 1 743 ? 37.453 44.136 10.003 1.00 58.04 744 SER B CA 1
ATOM 11561 C C . SER B 1 743 ? 37.535 45.161 8.876 1.00 59.25 744 SER B C 1
ATOM 11562 O O . SER B 1 743 ? 38.586 45.758 8.647 1.00 60.22 744 SER B O 1
ATOM 11565 N N . LEU B 1 744 ? 36.430 45.345 8.161 1.00 60.89 745 LEU B N 1
ATOM 11566 C CA . LEU B 1 744 ? 36.375 46.308 7.065 1.00 62.88 745 LEU B CA 1
ATOM 11567 C C . LEU B 1 744 ? 35.591 47.534 7.509 1.00 58.63 745 LEU B C 1
ATOM 11568 O O . LEU B 1 744 ? 35.268 48.407 6.704 1.00 56.69 745 LEU B O 1
ATOM 11573 N N . SER B 1 745 ? 35.282 47.586 8.797 1.00 55.82 746 SER B N 1
ATOM 11574 C CA . SER B 1 745 ? 34.532 48.693 9.361 1.00 55.20 746 SER B CA 1
ATOM 11575 C C . SER B 1 745 ? 35.406 49.475 10.331 1.00 57.43 746 SER B C 1
ATOM 11576 O O . SER B 1 745 ? 34.892 50.202 11.178 1.00 57.38 746 SER B O 1
ATOM 11579 N N . GLY B 1 746 ? 36.724 49.289 10.218 1.00 59.76 747 GLY B N 1
ATOM 11580 C CA . GLY B 1 746 ? 37.668 49.998 11.064 1.00 60.25 747 GLY B CA 1
ATOM 11581 C C . GLY B 1 746 ? 37.758 49.424 12.455 1.00 60.30 747 GLY B C 1
ATOM 11582 O O . GLY B 1 746 ? 38.292 50.057 13.361 1.00 61.49 747 GLY B O 1
ATOM 11583 N N . GLY B 1 747 ? 37.188 48.236 12.630 1.00 56.09 748 GLY B N 1
ATOM 11584 C CA . GLY B 1 747 ? 37.215 47.575 13.923 1.00 54.01 748 GLY B CA 1
ATOM 11585 C C . GLY B 1 747 ? 38.543 47.316 14.631 1.00 56.14 748 GLY B C 1
ATOM 11586 O O . GLY B 1 747 ? 38.610 47.339 15.873 1.00 58.69 748 GLY B O 1
ATOM 11587 N N . ALA B 1 748 ? 39.591 47.021 13.868 1.00 47.31 749 ALA B N 1
ATOM 11588 C CA . ALA B 1 748 ? 40.902 46.768 14.458 1.00 47.32 749 ALA B CA 1
ATOM 11589 C C . ALA B 1 748 ? 41.120 45.285 14.671 1.00 47.31 749 ALA B C 1
ATOM 11590 O O . ALA B 1 748 ? 40.179 44.493 14.642 1.00 50.43 749 ALA B O 1
ATOM 11592 N N . SER B 1 749 ? 42.373 44.930 14.970 1.00 45.23 750 SER B N 1
ATOM 11593 C CA . SER B 1 749 ? 42.739 43.540 15.224 1.00 40.98 750 SER B CA 1
ATOM 11594 C C . SER B 1 749 ? 43.004 43.621 16.700 1.00 37.05 750 SER B C 1
ATOM 11595 O O . SER B 1 749 ? 43.118 44.725 17.232 1.00 36.25 750 SER B O 1
ATOM 11598 N N . TYR B 1 750 ? 43.072 42.476 17.368 1.00 34.32 751 TYR B N 1
ATOM 11599 C CA . TYR B 1 750 ? 43.322 42.460 18.807 1.00 33.72 751 TYR B CA 1
ATOM 11600 C C . TYR B 1 750 ? 44.689 43.045 19.129 1.00 29.51 751 TYR B C 1
ATOM 11601 O O . TYR B 1 750 ? 44.821 43.898 20.005 1.00 36.78 751 TYR B O 1
ATOM 11610 N N . VAL B 1 751 ? 45.706 42.571 18.420 1.00 39.28 752 VAL B N 1
ATOM 11611 C CA . VAL B 1 751 ? 47.078 43.036 18.615 1.00 42.75 752 VAL B CA 1
ATOM 11612 C C . VAL B 1 751 ? 47.156 44.563 18.583 1.00 45.44 752 VAL B C 1
ATOM 11613 O O . VAL B 1 751 ? 47.670 45.185 19.517 1.00 42.48 752 VAL B O 1
ATOM 11617 N N . ASP B 1 752 ? 46.637 45.166 17.517 1.00 43.58 753 ASP B N 1
ATOM 11618 C CA . ASP B 1 752 ? 46.647 46.617 17.400 1.00 41.94 753 ASP B CA 1
ATOM 11619 C C . ASP B 1 752 ? 45.761 47.266 18.459 1.00 46.39 753 ASP B C 1
ATOM 11620 O O . ASP B 1 752 ? 45.939 48.438 18.779 1.00 53.08 753 ASP B O 1
ATOM 11625 N N . PHE B 1 753 ? 44.800 46.520 19.002 1.00 46.02 754 PHE B N 1
ATOM 11626 C CA . PHE B 1 753 ? 43.934 47.079 20.039 1.00 43.28 754 PHE B CA 1
ATOM 11627 C C . PHE B 1 753 ? 44.702 47.068 21.349 1.00 41.76 754 PHE B C 1
ATOM 11628 O O . PHE B 1 753 ? 44.518 47.943 22.191 1.00 41.54 754 PHE B O 1
ATOM 11636 N N . LEU B 1 754 ? 45.547 46.058 21.527 1.00 38.67 755 LEU B N 1
ATOM 11637 C CA . LEU B 1 754 ? 46.345 45.967 22.740 1.00 46.54 755 LEU B CA 1
ATOM 11638 C C . LEU B 1 754 ? 47.247 47.187 22.765 1.00 47.52 755 LEU B C 1
ATOM 11639 O O . LEU B 1 754 ? 47.392 47.843 23.793 1.00 44.83 755 LEU B O 1
ATOM 11644 N N . CYS B 1 755 ? 47.847 47.486 21.616 1.00 52.54 756 CYS B N 1
ATOM 11645 C CA . CYS B 1 755 ? 48.728 48.637 21.497 1.00 59.14 756 CYS B CA 1
ATOM 11646 C C . CYS B 1 755 ? 47.947 49.894 21.867 1.00 60.49 756 CYS B C 1
ATOM 11647 O O . CYS B 1 755 ? 48.345 50.640 22.765 1.00 61.82 756 CYS B O 1
ATOM 11650 N N . HIS B 1 756 ? 46.832 50.118 21.177 1.00 59.87 757 HIS B N 1
ATOM 11651 C CA . HIS B 1 756 ? 45.985 51.278 21.438 1.00 63.04 757 HIS B CA 1
ATOM 11652 C C . HIS B 1 756 ? 45.711 51.404 22.937 1.00 58.61 757 HIS B C 1
ATOM 11653 O O . HIS B 1 756 ? 45.884 52.470 23.521 1.00 57.87 757 HIS B O 1
ATOM 11660 N N . MET B 1 757 ? 45.285 50.304 23.548 1.00 56.45 758 MET B N 1
ATOM 11661 C CA . MET B 1 757 ? 44.978 50.274 24.975 1.00 56.25 758 MET B CA 1
ATOM 11662 C C . MET B 1 757 ? 46.221 50.592 25.813 1.00 56.44 758 MET B C 1
ATOM 11663 O O . MET B 1 757 ? 46.156 51.355 26.782 1.00 55.33 758 MET B O 1
ATOM 11668 N N . HIS B 1 758 ? 47.348 50.000 25.431 1.00 52.98 759 HIS B N 1
ATOM 11669 C CA . HIS B 1 758 ? 48.609 50.205 26.131 1.00 51.39 759 HIS B CA 1
ATOM 11670 C C . HIS B 1 758 ? 48.966 51.689 26.188 1.00 52.00 759 HIS B C 1
ATOM 11671 O O . HIS B 1 758 ? 49.371 52.196 27.233 1.00 51.08 759 HIS B O 1
ATOM 11678 N N . LYS B 1 759 ? 48.808 52.381 25.065 1.00 50.37 760 LYS B N 1
ATOM 11679 C CA . LYS B 1 759 ? 49.103 53.806 25.009 1.00 55.89 760 LYS B CA 1
ATOM 11680 C C . LYS B 1 759 ? 48.083 54.582 25.844 1.00 59.99 760 LYS B C 1
ATOM 11681 O O . LYS B 1 759 ? 48.448 55.460 26.627 1.00 61.05 760 LYS B O 1
ATOM 11687 N N . GLU B 1 760 ? 46.806 54.246 25.680 1.00 62.71 761 GLU B N 1
ATOM 11688 C CA . GLU B 1 760 ? 45.728 54.908 26.411 1.00 63.80 761 GLU B CA 1
ATOM 11689 C C . GLU B 1 760 ? 45.999 54.903 27.914 1.00 61.40 761 GLU B C 1
ATOM 11690 O O . GLU B 1 760 ? 45.932 55.944 28.563 1.00 61.33 761 GLU B O 1
ATOM 11696 N N . ILE B 1 761 ? 46.292 53.724 28.459 1.00 59.72 762 ILE B N 1
ATOM 11697 C CA . ILE B 1 761 ? 46.580 53.572 29.884 1.00 55.38 762 ILE B CA 1
ATOM 11698 C C . ILE B 1 761 ? 47.807 54.381 30.254 1.00 62.48 762 ILE B C 1
ATOM 11699 O O . ILE B 1 761 ? 47.876 54.981 31.329 1.00 63.79 762 ILE B O 1
ATOM 11704 N N . ARG B 1 762 ? 48.777 54.380 29.349 1.00 66.75 763 ARG B N 1
ATOM 11705 C CA . ARG B 1 762 ? 50.022 55.108 29.530 1.00 70.84 763 ARG B CA 1
ATOM 11706 C C . ARG B 1 762 ? 49.727 56.599 29.699 1.00 73.14 763 ARG B C 1
ATOM 11707 O O . ARG B 1 762 ? 50.179 57.223 30.662 1.00 75.72 763 ARG B O 1
ATOM 11715 N N . GLN B 1 763 ? 48.964 57.157 28.762 1.00 72.92 764 GLN B N 1
ATOM 11716 C CA . GLN B 1 763 ? 48.592 58.569 28.799 1.00 74.69 764 GLN B CA 1
ATOM 11717 C C . GLN B 1 763 ? 48.038 58.918 30.173 1.00 75.07 764 GLN B C 1
ATOM 11718 O O . GLN B 1 763 ? 48.361 59.964 30.735 1.00 75.15 764 GLN B O 1
ATOM 11724 N N . LEU B 1 764 ? 47.204 58.032 30.711 1.00 74.43 765 LEU B N 1
ATOM 11725 C CA . LEU B 1 764 ? 46.601 58.244 32.020 1.00 74.09 765 LEU B CA 1
ATOM 11726 C C . LEU B 1 764 ? 47.642 58.171 33.133 1.00 74.07 765 LEU B C 1
ATOM 11727 O O . LEU B 1 764 ? 47.654 59.010 34.031 1.00 76.09 765 LEU B O 1
ATOM 11732 N N . LEU B 1 765 ? 48.510 57.167 33.083 1.00 72.40 766 LEU B N 1
ATOM 11733 C CA . LEU B 1 765 ? 49.549 57.040 34.095 1.00 73.84 766 LEU B CA 1
ATOM 11734 C C . LEU B 1 765 ? 50.780 57.805 33.623 1.00 77.55 766 LEU B C 1
ATOM 11735 O O . LEU B 1 765 ? 51.628 57.264 32.910 1.00 81.22 766 LEU B O 1
ATOM 11740 N N . SER B 1 766 ? 50.865 59.072 34.017 1.00 78.03 767 SER B N 1
ATOM 11741 C CA . SER B 1 766 ? 51.984 59.924 33.636 1.00 79.03 767 SER B CA 1
ATOM 11742 C C . SER B 1 766 ? 51.840 61.319 34.235 1.00 77.69 767 SER B C 1
ATOM 11743 O O . SER B 1 766 ? 51.242 62.206 33.626 1.00 77.48 767 SER B O 1
ATOM 11746 N N . GLN C 1 3 ? -19.895 -30.869 43.900 1.00 70.85 4 GLN C N 1
ATOM 11747 C CA . GLN C 1 3 ? -18.892 -30.564 44.965 1.00 76.48 4 GLN C CA 1
ATOM 11748 C C . GLN C 1 3 ? -18.876 -31.653 46.039 1.00 77.88 4 GLN C C 1
ATOM 11749 O O . GLN C 1 3 ? -18.081 -31.613 46.982 1.00 76.41 4 GLN C O 1
ATOM 11755 N N . VAL C 1 4 ? -19.777 -32.621 45.897 1.00 78.43 5 VAL C N 1
ATOM 11756 C CA . VAL C 1 4 ? -19.840 -33.751 46.817 1.00 74.64 5 VAL C CA 1
ATOM 11757 C C . VAL C 1 4 ? -18.754 -34.683 46.299 1.00 70.49 5 VAL C C 1
ATOM 11758 O O . VAL C 1 4 ? -18.428 -35.704 46.906 1.00 69.16 5 VAL C O 1
ATOM 11762 N N . ILE C 1 5 ? -18.204 -34.299 45.151 1.00 65.45 6 ILE C N 1
ATOM 11763 C CA . ILE C 1 5 ? -17.146 -35.044 44.493 1.00 59.74 6 ILE C CA 1
ATOM 11764 C C . ILE C 1 5 ? -15.909 -35.066 45.376 1.00 54.69 6 ILE C C 1
ATOM 11765 O O . ILE C 1 5 ? -15.220 -36.081 45.468 1.00 49.17 6 ILE C O 1
ATOM 11770 N N . GLU C 1 6 ? -15.636 -33.944 46.031 1.00 57.58 7 GLU C N 1
ATOM 11771 C CA . GLU C 1 6 ? -14.485 -33.854 46.915 1.00 60.99 7 GLU C CA 1
ATOM 11772 C C . GLU C 1 6 ? -14.660 -34.800 48.092 1.00 59.76 7 GLU C C 1
ATOM 11773 O O . GLU C 1 6 ? -13.739 -35.540 48.434 1.00 61.51 7 GLU C O 1
ATOM 11779 N N . ASP C 1 7 ? -15.841 -34.783 48.706 1.00 58.20 8 ASP C N 1
ATOM 11780 C CA . ASP C 1 7 ? -16.110 -35.672 49.831 1.00 54.77 8 ASP C CA 1
ATOM 11781 C C . ASP C 1 7 ? -15.962 -37.129 49.411 1.00 52.38 8 ASP C C 1
ATOM 11782 O O . ASP C 1 7 ? -15.243 -37.892 50.052 1.00 48.21 8 ASP C O 1
ATOM 11787 N N . ASP C 1 8 ? -16.645 -37.508 48.334 1.00 49.11 9 ASP C N 1
ATOM 11788 C CA . ASP C 1 8 ? -16.592 -38.873 47.828 1.00 48.09 9 ASP C CA 1
ATOM 11789 C C . ASP C 1 8 ? -15.169 -39.401 47.625 1.00 47.16 9 ASP C C 1
ATOM 11790 O O . ASP C 1 8 ? -14.807 -40.441 48.177 1.00 44.66 9 ASP C O 1
ATOM 11795 N N . ARG C 1 9 ? -14.361 -38.695 46.838 1.00 46.03 10 ARG C N 1
ATOM 11796 C CA . ARG C 1 9 ? -12.993 -39.147 46.593 1.00 45.31 10 ARG C CA 1
ATOM 11797 C C . ARG C 1 9 ? -12.257 -39.230 47.926 1.00 44.39 10 ARG C C 1
ATOM 11798 O O . ARG C 1 9 ? -11.455 -40.140 48.139 1.00 37.49 10 ARG C O 1
ATOM 11806 N N . ASN C 1 10 ? -12.548 -38.287 48.823 1.00 46.23 11 ASN C N 1
ATOM 11807 C CA . ASN C 1 10 ? -11.921 -38.253 50.146 1.00 47.17 11 ASN C CA 1
ATOM 11808 C C . ASN C 1 10 ? -12.217 -39.537 50.923 1.00 49.90 11 ASN C C 1
ATOM 11809 O O . ASN C 1 10 ? -11.306 -40.186 51.442 1.00 48.98 11 ASN C O 1
ATOM 11814 N N . ASN C 1 11 ? -13.496 -39.895 51.001 1.00 47.89 12 ASN C N 1
ATOM 11815 C CA . ASN C 1 11 ? -13.916 -41.095 51.717 1.00 54.15 12 ASN C CA 1
ATOM 11816 C C . ASN C 1 11 ? -13.466 -42.359 50.999 1.00 52.53 12 ASN C C 1
ATOM 11817 O O . ASN C 1 11 ? -13.021 -43.318 51.631 1.00 47.45 12 ASN C O 1
ATOM 11822 N N . ARG C 1 12 ? -13.580 -42.353 49.675 1.00 51.02 13 ARG C N 1
ATOM 11823 C CA . ARG C 1 12 ? -13.206 -43.508 48.875 1.00 55.14 13 ARG C CA 1
ATOM 11824 C C . ARG C 1 12 ? -11.706 -43.598 48.614 1.00 53.67 13 ARG C C 1
ATOM 11825 O O . ARG C 1 12 ? -11.238 -44.567 48.014 1.00 54.24 13 ARG C O 1
ATOM 11833 N N . GLY C 1 13 ? -10.952 -42.602 49.083 1.00 56.45 14 GLY C N 1
ATOM 11834 C CA . GLY C 1 13 ? -9.513 -42.615 48.876 1.00 55.43 14 GLY C CA 1
ATOM 11835 C C . GLY C 1 13 ? -8.617 -41.932 49.899 1.00 55.23 14 GLY C C 1
ATOM 11836 O O . GLY C 1 13 ? -8.109 -40.848 49.637 1.00 54.83 14 GLY C O 1
ATOM 11837 N N . THR C 1 14 ? -8.421 -42.565 51.058 1.00 56.87 15 THR C N 1
ATOM 11838 C CA . THR C 1 14 ? -7.547 -42.042 52.108 1.00 49.83 15 THR C CA 1
ATOM 11839 C C . THR C 1 14 ? -6.418 -43.062 52.326 1.00 55.44 15 THR C C 1
ATOM 11840 O O . THR C 1 14 ? -5.809 -43.148 53.398 1.00 54.57 15 THR C O 1
ATOM 11844 N N . GLU C 1 15 ? -6.144 -43.829 51.278 1.00 51.70 16 GLU C N 1
ATOM 11845 C CA . GLU C 1 15 ? -5.123 -44.860 51.300 1.00 43.94 16 GLU C CA 1
ATOM 11846 C C . GLU C 1 15 ? -3.928 -44.498 50.408 1.00 44.43 16 GLU C C 1
ATOM 11847 O O . GLU C 1 15 ? -3.891 -43.425 49.808 1.00 41.14 16 GLU C O 1
ATOM 11853 N N . PRO C 1 16 ? -2.932 -45.391 50.307 1.00 43.93 17 PRO C N 1
ATOM 11854 C CA . PRO C 1 16 ? -1.781 -45.061 49.462 1.00 44.20 17 PRO C CA 1
ATOM 11855 C C . PRO C 1 16 ? -1.997 -45.198 47.958 1.00 41.08 17 PRO C C 1
ATOM 11856 O O . PRO C 1 16 ? -2.780 -46.030 47.489 1.00 40.33 17 PRO C O 1
ATOM 11860 N N . PHE C 1 17 ? -1.300 -44.353 47.212 1.00 38.18 18 PHE C N 1
ATOM 11861 C CA . PHE C 1 17 ? -1.357 -44.377 45.765 1.00 33.82 18 PHE C CA 1
ATOM 11862 C C . PHE C 1 17 ? -0.007 -44.932 45.329 1.00 37.84 18 PHE C C 1
ATOM 11863 O O . PHE C 1 17 ? 1.023 -44.271 45.456 1.00 35.86 18 PHE C O 1
ATOM 11871 N N . VAL C 1 18 ? -0.022 -46.176 44.864 1.00 38.20 19 VAL C N 1
ATOM 11872 C CA . VAL C 1 18 ? 1.175 -46.860 44.404 1.00 38.61 19 VAL C CA 1
ATOM 11873 C C . VAL C 1 18 ? 1.286 -46.596 42.908 1.00 37.54 19 VAL C C 1
ATOM 11874 O O . VAL C 1 18 ? 0.383 -46.943 42.152 1.00 37.35 19 VAL C O 1
ATOM 11878 N N . THR C 1 19 ? 2.383 -45.979 42.480 1.00 36.80 20 THR C N 1
ATOM 11879 C CA . THR C 1 19 ? 2.561 -45.664 41.066 1.00 38.21 20 THR C CA 1
ATOM 11880 C C . THR C 1 19 ? 3.222 -46.797 40.291 1.00 41.86 20 THR C C 1
ATOM 11881 O O . THR C 1 19 ? 4.174 -46.581 39.539 1.00 41.83 20 THR C O 1
ATOM 11885 N N . GLY C 1 20 ? 2.709 -48.009 40.483 1.00 43.12 21 GLY C N 1
ATOM 11886 C CA . GLY C 1 20 ? 3.241 -49.160 39.782 1.00 40.53 21 GLY C CA 1
ATOM 11887 C C . GLY C 1 20 ? 2.436 -49.462 38.529 1.00 45.13 21 GLY C C 1
ATOM 11888 O O . GLY C 1 20 ? 2.961 -50.022 37.571 1.00 46.83 21 GLY C O 1
ATOM 11889 N N . VAL C 1 21 ? 1.159 -49.090 38.537 1.00 48.41 22 VAL C N 1
ATOM 11890 C CA . VAL C 1 21 ? 0.270 -49.316 37.396 1.00 51.20 22 VAL C CA 1
ATOM 11891 C C . VAL C 1 21 ? 0.567 -48.329 36.275 1.00 48.22 22 VAL C C 1
ATOM 11892 O O . VAL C 1 21 ? 0.755 -47.138 36.522 1.00 50.00 22 VAL C O 1
ATOM 11896 N N . ARG C 1 22 ? 0.586 -48.830 35.045 1.00 47.91 23 ARG C N 1
ATOM 11897 C CA . ARG C 1 22 ? 0.873 -48.006 33.876 1.00 50.08 23 ARG C CA 1
ATOM 11898 C C . ARG C 1 22 ? 0.167 -46.648 33.891 1.00 54.76 23 ARG C C 1
ATOM 11899 O O . ARG C 1 22 ? 0.751 -45.652 34.329 1.00 64.52 23 ARG C O 1
ATOM 11907 N N . GLY C 1 23 ? -1.081 -46.602 33.430 1.00 50.22 24 GLY C N 1
ATOM 11908 C CA . GLY C 1 23 ? -1.795 -45.332 33.385 1.00 47.82 24 GLY C CA 1
ATOM 11909 C C . GLY C 1 23 ? -2.875 -45.157 34.437 1.00 43.02 24 GLY C C 1
ATOM 11910 O O . GLY C 1 23 ? -4.060 -45.121 34.122 1.00 34.09 24 GLY C O 1
ATOM 11911 N N . GLN C 1 24 ? -2.461 -45.025 35.691 1.00 41.39 25 GLN C N 1
ATOM 11912 C CA . GLN C 1 24 ? -3.399 -44.880 36.796 1.00 40.89 25 GLN C CA 1
ATOM 11913 C C . GLN C 1 24 ? -3.789 -43.437 37.058 1.00 35.93 25 GLN C C 1
ATOM 11914 O O . GLN C 1 24 ? -2.931 -42.608 37.363 1.00 37.00 25 GLN C O 1
ATOM 11920 N N . VAL C 1 25 ? -5.078 -43.138 36.944 1.00 29.27 26 VAL C N 1
ATOM 11921 C CA . VAL C 1 25 ? -5.568 -41.789 37.215 1.00 32.07 26 VAL C CA 1
ATOM 11922 C C . VAL C 1 25 ? -5.491 -41.620 38.730 1.00 35.77 26 VAL C C 1
ATOM 11923 O O . VAL C 1 25 ? -6.128 -42.369 39.471 1.00 39.79 26 VAL C O 1
ATOM 11927 N N . PRO C 1 26 ? -4.718 -40.637 39.210 1.00 34.82 27 PRO C N 1
ATOM 11928 C CA . PRO C 1 26 ? -4.576 -40.398 40.652 1.00 38.95 27 PRO C CA 1
ATOM 11929 C C . PRO C 1 26 ? -5.816 -39.765 41.276 1.00 37.03 27 PRO C C 1
ATOM 11930 O O . PRO C 1 26 ? -6.778 -39.444 40.586 1.00 41.04 27 PRO C O 1
ATOM 11934 N N . PRO C 1 27 ? -5.814 -39.596 42.603 1.00 44.29 28 PRO C N 1
ATOM 11935 C CA . PRO C 1 27 ? -6.981 -38.984 43.248 1.00 45.30 28 PRO C CA 1
ATOM 11936 C C . PRO C 1 27 ? -7.043 -37.492 42.924 1.00 47.11 28 PRO C C 1
ATOM 11937 O O . PRO C 1 27 ? -6.168 -36.965 42.228 1.00 46.60 28 PRO C O 1
ATOM 11941 N N . LEU C 1 28 ? -8.076 -36.821 43.429 1.00 44.34 29 LEU C N 1
ATOM 11942 C CA . LEU C 1 28 ? -8.233 -35.384 43.221 1.00 46.63 29 LEU C CA 1
ATOM 11943 C C . LEU C 1 28 ? -7.162 -34.672 44.049 1.00 44.86 29 LEU C C 1
ATOM 11944 O O . LEU C 1 28 ? -6.598 -35.257 44.976 1.00 42.88 29 LEU C O 1
ATOM 11949 N N . VAL C 1 29 ? -6.887 -33.414 43.722 1.00 40.10 30 VAL C N 1
ATOM 11950 C CA . VAL C 1 29 ? -5.896 -32.643 44.458 1.00 35.97 30 VAL C CA 1
ATOM 11951 C C . VAL C 1 29 ? -6.498 -32.193 45.787 1.00 44.53 30 VAL C C 1
ATOM 11952 O O . VAL C 1 29 ? -5.793 -31.699 46.667 1.00 44.02 30 VAL C O 1
ATOM 11956 N N . THR C 1 30 ? -7.810 -32.370 45.920 1.00 45.50 31 THR C N 1
ATOM 11957 C CA . THR C 1 30 ? -8.522 -31.992 47.133 1.00 45.16 31 THR C CA 1
ATOM 11958 C C . THR C 1 30 ? -8.457 -33.124 48.158 1.00 48.14 31 THR C C 1
ATOM 11959 O O . THR C 1 30 ? -8.781 -32.940 49.331 1.00 46.82 31 THR C O 1
ATOM 11963 N N . THR C 1 31 ? -8.037 -34.298 47.700 1.00 48.30 32 THR C N 1
ATOM 11964 C CA . THR C 1 31 ? -7.913 -35.458 48.568 1.00 45.17 32 THR C CA 1
ATOM 11965 C C . THR C 1 31 ? -6.496 -35.476 49.120 1.00 48.98 32 THR C C 1
ATOM 11966 O O . THR C 1 31 ? -5.574 -34.944 48.502 1.00 47.78 32 THR C O 1
ATOM 11970 N N . ASN C 1 32 ? -6.324 -36.066 50.295 1.00 47.54 33 ASN C N 1
ATOM 11971 C CA . ASN C 1 32 ? -5.004 -36.170 50.888 1.00 47.29 33 ASN C CA 1
ATOM 11972 C C . ASN C 1 32 ? -4.709 -37.659 50.928 1.00 46.40 33 ASN C C 1
ATOM 11973 O O . ASN C 1 32 ? -5.513 -38.448 51.421 1.00 44.73 33 ASN C O 1
ATOM 11978 N N . PHE C 1 33 ? -3.566 -38.043 50.375 1.00 42.55 34 PHE C N 1
ATOM 11979 C CA . PHE C 1 33 ? -3.195 -39.449 50.294 1.00 41.75 34 PHE C CA 1
ATOM 11980 C C . PHE C 1 33 ? -1.685 -39.629 50.332 1.00 40.37 34 PHE C C 1
ATOM 11981 O O . PHE C 1 33 ? -0.933 -38.667 50.205 1.00 42.13 34 PHE C O 1
ATOM 11989 N N . LEU C 1 34 ? -1.249 -40.870 50.500 1.00 39.23 35 LEU C N 1
ATOM 11990 C CA . LEU C 1 34 ? 0.170 -41.174 50.544 1.00 42.60 35 LEU C CA 1
ATOM 11991 C C . LEU C 1 34 ? 0.638 -41.833 49.241 1.00 41.51 35 LEU C C 1
ATOM 11992 O O . LEU C 1 34 ? 0.106 -42.859 48.826 1.00 42.87 35 LEU C O 1
ATOM 11997 N N . VAL C 1 35 ? 1.643 -41.242 48.606 1.00 37.24 36 VAL C N 1
ATOM 11998 C CA . VAL C 1 35 ? 2.164 -41.790 47.367 1.00 34.82 36 VAL C CA 1
ATOM 11999 C C . VAL C 1 35 ? 3.368 -42.699 47.575 1.00 36.42 36 VAL C C 1
ATOM 12000 O O . VAL C 1 35 ? 4.350 -42.296 48.196 1.00 39.02 36 VAL C O 1
ATOM 12004 N N . LYS C 1 36 ? 3.275 -43.916 47.041 1.00 32.57 37 LYS C N 1
ATOM 12005 C CA . LYS C 1 36 ? 4.340 -44.919 47.094 1.00 41.92 37 LYS C CA 1
ATOM 12006 C C . LYS C 1 36 ? 4.810 -45.057 45.640 1.00 38.83 37 LYS C C 1
ATOM 12007 O O . LYS C 1 36 ? 4.097 -45.643 44.826 1.00 34.53 37 LYS C O 1
ATOM 12013 N N . ASP C 1 37 ? 5.994 -44.540 45.318 1.00 36.63 38 ASP C N 1
ATOM 12014 C CA . ASP C 1 37 ? 6.517 -44.600 43.946 1.00 42.09 38 ASP C CA 1
ATOM 12015 C C . ASP C 1 37 ? 6.347 -45.963 43.260 1.00 43.42 38 ASP C C 1
ATOM 12016 O O . ASP C 1 37 ? 5.295 -46.255 42.696 1.00 53.64 38 ASP C O 1
ATOM 12021 N N . GLN C 1 38 ? 7.379 -46.793 43.281 1.00 41.47 39 GLN C N 1
ATOM 12022 C CA . GLN C 1 38 ? 7.298 -48.121 42.659 1.00 46.53 39 GLN C CA 1
ATOM 12023 C C . GLN C 1 38 ? 7.252 -48.185 41.113 1.00 43.00 39 GLN C C 1
ATOM 12024 O O . GLN C 1 38 ? 6.732 -49.151 40.544 1.00 38.78 39 GLN C O 1
ATOM 12030 N N . GLY C 1 39 ? 7.794 -47.176 40.428 1.00 41.21 40 GLY C N 1
ATOM 12031 C CA . GLY C 1 39 ? 7.808 -47.225 38.972 1.00 34.54 40 GLY C CA 1
ATOM 12032 C C . GLY C 1 39 ? 7.448 -45.970 38.193 1.00 36.48 40 GLY C C 1
ATOM 12033 O O . GLY C 1 39 ? 8.152 -45.596 37.251 1.00 33.69 40 GLY C O 1
ATOM 12034 N N . ASN C 1 40 ? 6.352 -45.322 38.568 1.00 27.75 41 ASN C N 1
ATOM 12035 C CA . ASN C 1 40 ? 5.919 -44.119 37.877 1.00 31.82 41 ASN C CA 1
ATOM 12036 C C . ASN C 1 40 ? 6.043 -42.865 38.727 1.00 34.21 41 ASN C C 1
ATOM 12037 O O . ASN C 1 40 ? 6.067 -42.931 39.960 1.00 33.14 41 ASN C O 1
ATOM 12042 N N . ALA C 1 41 ? 6.136 -41.721 38.054 1.00 32.53 42 ALA C N 1
ATOM 12043 C CA . ALA C 1 41 ? 6.276 -40.440 38.739 1.00 30.46 42 ALA C CA 1
ATOM 12044 C C . ALA C 1 41 ? 5.044 -40.141 39.569 1.00 33.55 42 ALA C C 1
ATOM 12045 O O . ALA C 1 41 ? 3.910 -40.383 39.139 1.00 26.89 42 ALA C O 1
ATOM 12047 N N . SER C 1 42 ? 5.280 -39.613 40.766 1.00 31.59 43 SER C N 1
ATOM 12048 C CA . SER C 1 42 ? 4.199 -39.262 41.665 1.00 28.73 43 SER C CA 1
ATOM 12049 C C . SER C 1 42 ? 3.366 -38.157 41.029 1.00 27.61 43 SER C C 1
ATOM 12050 O O . SER C 1 42 ? 3.892 -37.311 40.299 1.00 27.69 43 SER C O 1
ATOM 12053 N N . PRO C 1 43 ? 2.052 -38.147 41.297 1.00 29.79 44 PRO C N 1
ATOM 12054 C CA . PRO C 1 43 ? 1.202 -37.106 40.722 1.00 27.56 44 PRO C CA 1
ATOM 12055 C C . PRO C 1 43 ? 1.570 -35.717 41.263 1.00 33.94 44 PRO C C 1
ATOM 12056 O O . PRO C 1 43 ? 1.086 -34.696 40.762 1.00 34.97 44 PRO C O 1
ATOM 12060 N N . ARG C 1 44 ? 2.438 -35.679 42.276 1.00 34.20 45 ARG C N 1
ATOM 12061 C CA . ARG C 1 44 ? 2.880 -34.404 42.851 1.00 36.89 45 ARG C CA 1
ATOM 12062 C C . ARG C 1 44 ? 3.916 -33.791 41.910 1.00 34.92 45 ARG C C 1
ATOM 12063 O O . ARG C 1 44 ? 4.177 -32.586 41.936 1.00 35.43 45 ARG C O 1
ATOM 12071 N N . TYR C 1 45 ? 4.511 -34.639 41.083 1.00 32.40 46 TYR C N 1
ATOM 12072 C CA . TYR C 1 45 ? 5.509 -34.194 40.119 1.00 32.27 46 TYR C CA 1
ATOM 12073 C C . TYR C 1 45 ? 4.832 -33.965 38.764 1.00 30.05 46 TYR C C 1
ATOM 12074 O O . TYR C 1 45 ? 5.035 -32.938 38.107 1.00 29.50 46 TYR C O 1
ATOM 12083 N N . ILE C 1 46 ? 4.014 -34.927 38.359 1.00 28.52 47 ILE C N 1
ATOM 12084 C CA . ILE C 1 46 ? 3.322 -34.835 37.086 1.00 32.70 47 ILE C CA 1
ATOM 12085 C C . ILE C 1 46 ? 1.869 -35.288 37.174 1.00 30.37 47 ILE C C 1
ATOM 12086 O O . ILE C 1 46 ? 1.563 -36.326 37.762 1.00 24.25 47 ILE C O 1
ATOM 12091 N N . ARG C 1 47 ? 0.984 -34.491 36.584 1.00 32.63 48 ARG C N 1
ATOM 12092 C CA . ARG C 1 47 ? -0.439 -34.803 36.513 1.00 34.39 48 ARG C CA 1
ATOM 12093 C C . ARG C 1 47 ? -0.837 -34.596 35.051 1.00 33.06 48 ARG C C 1
ATOM 12094 O O . ARG C 1 47 ? -0.445 -33.611 34.428 1.00 32.12 48 ARG C O 1
ATOM 12102 N N . CYS C 1 48 ? -1.594 -35.535 34.495 1.00 37.73 49 CYS C N 1
ATOM 12103 C CA . CYS C 1 48 ? -2.000 -35.438 33.098 1.00 35.54 49 CYS C CA 1
ATOM 12104 C C . CYS C 1 48 ? -3.483 -35.185 32.913 1.00 39.72 49 CYS C C 1
ATOM 12105 O O . CYS C 1 48 ? -4.286 -35.429 33.818 1.00 35.65 49 CYS C O 1
ATOM 12108 N N . THR C 1 49 ? -3.829 -34.700 31.720 1.00 35.27 50 THR C N 1
ATOM 12109 C CA . THR C 1 49 ? -5.213 -34.421 31.358 1.00 36.37 50 THR C CA 1
ATOM 12110 C C . THR C 1 49 ? -5.877 -35.726 30.946 1.00 34.29 50 THR C C 1
ATOM 12111 O O . THR C 1 49 ? -7.060 -35.937 31.189 1.00 31.83 50 THR C O 1
ATOM 12115 N N . SER C 1 50 ? -5.088 -36.597 30.324 1.00 35.72 51 SER C N 1
ATOM 12116 C CA . SER C 1 50 ? -5.551 -37.895 29.864 1.00 36.84 51 SER C CA 1
ATOM 12117 C C . SER C 1 50 ? -4.483 -38.934 30.195 1.00 39.40 51 SER C C 1
ATOM 12118 O O . SER C 1 50 ? -3.293 -38.705 29.956 1.00 41.23 51 SER C O 1
ATOM 12121 N N . TYR C 1 51 ? -4.917 -40.064 30.754 1.00 34.87 52 TYR C N 1
ATOM 12122 C CA . TYR C 1 51 ? -4.020 -41.145 31.139 1.00 35.13 52 TYR C CA 1
ATOM 12123 C C . TYR C 1 51 ? -4.097 -42.336 30.198 1.00 37.45 52 TYR C C 1
ATOM 12124 O O . TYR C 1 51 ? -3.252 -43.229 30.251 1.00 35.26 52 TYR C O 1
ATOM 12133 N N . ASN C 1 52 ? -5.118 -42.347 29.345 1.00 40.69 53 ASN C N 1
ATOM 12134 C CA . ASN C 1 52 ? -5.286 -43.406 28.349 1.00 46.62 53 ASN C CA 1
ATOM 12135 C C . ASN C 1 52 ? -5.415 -42.706 26.992 1.00 44.48 53 ASN C C 1
ATOM 12136 O O . ASN C 1 52 ? -6.511 -42.527 26.463 1.00 44.28 53 ASN C O 1
ATOM 12141 N N . ILE C 1 53 ? -4.267 -42.304 26.460 1.00 49.87 54 ILE C N 1
ATOM 12142 C CA . ILE C 1 53 ? -4.148 -41.586 25.197 1.00 49.13 54 ILE C CA 1
ATOM 12143 C C . ILE C 1 53 ? -4.669 -42.346 23.980 1.00 49.06 54 ILE C C 1
ATOM 12144 O O . ILE C 1 53 ? -4.461 -43.552 23.855 1.00 43.24 54 ILE C O 1
ATOM 12149 N N . PRO C 1 54 ? -5.360 -41.642 23.065 1.00 51.69 55 PRO C N 1
ATOM 12150 C CA . PRO C 1 54 ? -5.889 -42.279 21.851 1.00 55.20 55 PRO C CA 1
ATOM 12151 C C . PRO C 1 54 ? -4.714 -42.685 20.958 1.00 56.01 55 PRO C C 1
ATOM 12152 O O . PRO C 1 54 ? -3.729 -41.956 20.865 1.00 59.04 55 PRO C O 1
ATOM 12156 N N . CYS C 1 55 ? -4.813 -43.839 20.304 1.00 54.98 56 CYS C N 1
ATOM 12157 C CA . CYS C 1 55 ? -3.723 -44.322 19.456 1.00 56.61 56 CYS C CA 1
ATOM 12158 C C . CYS C 1 55 ? -3.440 -43.551 18.166 1.00 53.55 56 CYS C C 1
ATOM 12159 O O . CYS C 1 55 ? -2.292 -43.475 17.736 1.00 51.94 56 CYS C O 1
ATOM 12162 N N . THR C 1 56 ? -4.472 -42.983 17.550 1.00 53.65 57 THR C N 1
ATOM 12163 C CA . THR C 1 56 ? -4.297 -42.266 16.285 1.00 56.61 57 THR C CA 1
ATOM 12164 C C . THR C 1 56 ? -4.700 -40.795 16.303 1.00 58.44 57 THR C C 1
ATOM 12165 O O . THR C 1 56 ? -5.600 -40.388 17.035 1.00 58.08 57 THR C O 1
ATOM 12169 N N . SER C 1 57 ? -4.030 -40.009 15.467 1.00 62.01 58 SER C N 1
ATOM 12170 C CA . SER C 1 57 ? -4.295 -38.579 15.341 1.00 65.52 58 SER C CA 1
ATOM 12171 C C . SER C 1 57 ? -5.760 -38.284 15.027 1.00 65.91 58 SER C C 1
ATOM 12172 O O . SER C 1 57 ? -6.351 -37.354 15.580 1.00 64.49 58 SER C O 1
ATOM 12175 N N . ASP C 1 58 ? -6.337 -39.077 14.130 1.00 65.18 59 ASP C N 1
ATOM 12176 C CA . ASP C 1 58 ? -7.727 -38.903 13.724 1.00 64.44 59 ASP C CA 1
ATOM 12177 C C . ASP C 1 58 ? -8.695 -39.083 14.888 1.00 58.66 59 ASP C C 1
ATOM 12178 O O . ASP C 1 58 ? -9.680 -38.351 15.005 1.00 51.53 59 ASP C O 1
ATOM 12183 N N . MET C 1 59 ? -8.417 -40.063 15.743 1.00 55.72 60 MET C N 1
ATOM 12184 C CA . MET C 1 59 ? -9.256 -40.321 16.909 1.00 51.89 60 MET C CA 1
ATOM 12185 C C . MET C 1 59 ? -9.125 -39.151 17.878 1.00 52.48 60 MET C C 1
ATOM 12186 O O . MET C 1 59 ? -10.111 -38.678 18.449 1.00 42.25 60 MET C O 1
ATOM 12191 N N . ALA C 1 60 ? -7.891 -38.691 18.058 1.00 50.77 61 ALA C N 1
ATOM 12192 C CA . ALA C 1 60 ? -7.624 -37.573 18.942 1.00 50.84 61 ALA C CA 1
ATOM 12193 C C . ALA C 1 60 ? -8.399 -36.356 18.454 1.00 54.20 61 ALA C C 1
ATOM 12194 O O . ALA C 1 60 ? -9.100 -35.708 19.234 1.00 55.66 61 ALA C O 1
ATOM 12196 N N . LYS C 1 61 ? -8.280 -36.049 17.164 1.00 53.59 62 LYS C N 1
ATOM 12197 C CA . LYS C 1 61 ? -8.983 -34.899 16.596 1.00 58.65 62 LYS C CA 1
ATOM 12198 C C . LYS C 1 61 ? -10.495 -35.039 16.709 1.00 54.52 62 LYS C C 1
ATOM 12199 O O . LYS C 1 61 ? -11.213 -34.047 16.816 1.00 52.22 62 LYS C O 1
ATOM 12205 N N . GLN C 1 62 ? -10.966 -36.280 16.696 1.00 52.84 63 GLN C N 1
ATOM 12206 C CA . GLN C 1 62 ? -12.387 -36.577 16.795 1.00 57.17 63 GLN C CA 1
ATOM 12207 C C . GLN C 1 62 ? -12.946 -36.199 18.172 1.00 58.36 63 GLN C C 1
ATOM 12208 O O . GLN C 1 62 ? -13.993 -35.559 18.269 1.00 58.37 63 GLN C O 1
ATOM 12214 N N . ALA C 1 63 ? -12.237 -36.590 19.229 1.00 55.94 64 ALA C N 1
ATOM 12215 C CA . ALA C 1 63 ? -12.669 -36.320 20.602 1.00 53.27 64 ALA C CA 1
ATOM 12216 C C . ALA C 1 63 ? -12.390 -34.901 21.067 1.00 51.88 64 ALA C C 1
ATOM 12217 O O . ALA C 1 63 ? -13.146 -34.339 21.861 1.00 48.69 64 ALA C O 1
ATOM 12219 N N . GLN C 1 64 ? -11.295 -34.330 20.581 1.00 50.26 65 GLN C N 1
ATOM 12220 C CA . GLN C 1 64 ? -10.907 -32.972 20.941 1.00 52.00 65 GLN C CA 1
ATOM 12221 C C . GLN C 1 64 ? -10.383 -32.830 22.366 1.00 52.04 65 GLN C C 1
ATOM 12222 O O . GLN C 1 64 ? -10.272 -31.716 22.885 1.00 53.62 65 GLN C O 1
ATOM 12228 N N . VAL C 1 65 ? -10.066 -33.953 23.003 1.00 49.43 66 VAL C N 1
ATOM 12229 C CA . VAL C 1 65 ? -9.524 -33.911 24.356 1.00 46.32 66 VAL C CA 1
ATOM 12230 C C . VAL C 1 65 ? -8.034 -33.587 24.230 1.00 41.72 66 VAL C C 1
ATOM 12231 O O . VAL C 1 65 ? -7.268 -34.354 23.646 1.00 38.06 66 VAL C O 1
ATOM 12235 N N . PRO C 1 66 ? -7.609 -32.429 24.752 1.00 38.74 67 PRO C N 1
ATOM 12236 C CA . PRO C 1 66 ? -6.190 -32.070 24.657 1.00 39.50 67 PRO C CA 1
ATOM 12237 C C . PRO C 1 66 ? -5.301 -32.905 25.573 1.00 40.71 67 PRO C C 1
ATOM 12238 O O . PRO C 1 66 ? -5.624 -33.117 26.737 1.00 41.55 67 PRO C O 1
ATOM 12242 N N . LEU C 1 67 ? -4.188 -33.388 25.036 1.00 44.25 68 LEU C N 1
ATOM 12243 C CA . LEU C 1 67 ? -3.256 -34.185 25.818 1.00 39.01 68 LEU C CA 1
ATOM 12244 C C . LEU C 1 67 ? -2.175 -33.250 26.337 1.00 42.06 68 LEU C C 1
ATOM 12245 O O . LEU C 1 67 ? -1.398 -32.694 25.558 1.00 44.25 68 LEU C O 1
ATOM 12250 N N . ALA C 1 68 ? -2.135 -33.061 27.652 1.00 39.89 69 ALA C N 1
ATOM 12251 C CA . ALA C 1 68 ? -1.143 -32.177 28.250 1.00 39.32 69 ALA C CA 1
ATOM 12252 C C . ALA C 1 68 ? -0.686 -32.684 29.605 1.00 38.19 69 ALA C C 1
ATOM 12253 O O . ALA C 1 68 ? -1.390 -33.439 30.276 1.00 44.13 69 ALA C O 1
ATOM 12255 N N . ALA C 1 69 ? 0.505 -32.256 30.001 1.00 43.49 70 ALA C N 1
ATOM 12256 C CA . ALA C 1 69 ? 1.088 -32.661 31.270 1.00 40.55 70 ALA C CA 1
ATOM 12257 C C . ALA C 1 69 ? 1.484 -31.449 32.097 1.00 38.10 70 ALA C C 1
ATOM 12258 O O . ALA C 1 69 ? 2.264 -30.606 31.644 1.00 34.90 70 ALA C O 1
ATOM 12260 N N . VAL C 1 70 ? 0.932 -31.367 33.306 1.00 31.99 71 VAL C N 1
ATOM 12261 C CA . VAL C 1 70 ? 1.250 -30.281 34.219 1.00 29.74 71 VAL C CA 1
ATOM 12262 C C . VAL C 1 70 ? 2.427 -30.809 35.050 1.00 34.30 71 VAL C C 1
ATOM 12263 O O . VAL C 1 70 ? 2.257 -31.701 35.890 1.00 34.83 71 VAL C O 1
ATOM 12267 N N . ILE C 1 71 ? 3.619 -30.267 34.811 1.00 32.46 72 ILE C N 1
ATOM 12268 C CA . ILE C 1 71 ? 4.820 -30.725 35.512 1.00 32.29 72 ILE C CA 1
ATOM 12269 C C . ILE C 1 71 ? 5.391 -29.753 36.556 1.00 36.99 72 ILE C C 1
ATOM 12270 O O . ILE C 1 71 ? 5.544 -28.547 36.300 1.00 27.37 72 ILE C O 1
ATOM 12275 N N . LYS C 1 72 ? 5.715 -30.307 37.726 1.00 37.56 73 LYS C N 1
ATOM 12276 C CA . LYS C 1 72 ? 6.300 -29.564 38.847 1.00 33.85 73 LYS C CA 1
ATOM 12277 C C . LYS C 1 72 ? 7.569 -30.349 39.206 1.00 35.97 73 LYS C C 1
ATOM 12278 O O . LYS C 1 72 ? 7.592 -31.106 40.180 1.00 33.15 73 LYS C O 1
ATOM 12284 N N . PRO C 1 73 ? 8.638 -30.183 38.407 1.00 32.50 74 PRO C N 1
ATOM 12285 C CA . PRO C 1 73 ? 9.943 -30.842 38.557 1.00 32.48 74 PRO C CA 1
ATOM 12286 C C . PRO C 1 73 ? 10.503 -31.011 39.971 1.00 32.54 74 PRO C C 1
ATOM 12287 O O . PRO C 1 73 ? 10.927 -32.103 40.342 1.00 30.05 74 PRO C O 1
ATOM 12291 N N . LEU C 1 74 ? 10.515 -29.937 40.756 1.00 36.89 75 LEU C N 1
ATOM 12292 C CA . LEU C 1 74 ? 11.067 -30.003 42.112 1.00 36.74 75 LEU C CA 1
ATOM 12293 C C . LEU C 1 74 ? 10.019 -29.838 43.218 1.00 36.03 75 LEU C C 1
ATOM 12294 O O . LEU C 1 74 ? 10.269 -29.175 44.222 1.00 41.02 75 LEU C O 1
ATOM 12299 N N . ALA C 1 75 ? 8.852 -30.445 43.038 1.00 31.83 76 ALA C N 1
ATOM 12300 C CA . ALA C 1 75 ? 7.782 -30.343 44.019 1.00 34.96 76 ALA C CA 1
ATOM 12301 C C . ALA C 1 75 ? 8.262 -30.635 45.432 1.00 37.79 76 ALA C C 1
ATOM 12302 O O . ALA C 1 75 ? 9.163 -31.445 45.636 1.00 39.74 76 ALA C O 1
ATOM 12304 N N . ARG C 1 76 ? 7.661 -29.959 46.407 1.00 43.39 77 ARG C N 1
ATOM 12305 C CA . ARG C 1 76 ? 8.006 -30.177 47.807 1.00 46.65 77 ARG C CA 1
ATOM 12306 C C . ARG C 1 76 ? 7.208 -31.407 48.236 1.00 42.99 77 ARG C C 1
ATOM 12307 O O . ARG C 1 76 ? 6.000 -31.476 48.012 1.00 47.08 77 ARG C O 1
ATOM 12315 N N . LEU C 1 77 ? 7.887 -32.386 48.824 1.00 40.40 78 LEU C N 1
ATOM 12316 C CA . LEU C 1 77 ? 7.231 -33.620 49.244 1.00 42.69 78 LEU C CA 1
ATOM 12317 C C . LEU C 1 77 ? 6.883 -33.676 50.731 1.00 51.89 78 LEU C C 1
ATOM 12318 O O . LEU C 1 77 ? 7.561 -33.070 51.570 1.00 50.29 78 LEU C O 1
ATOM 12323 N N . PRO C 1 78 ? 5.809 -34.408 51.071 1.00 52.52 79 PRO C N 1
ATOM 12324 C CA . PRO C 1 78 ? 5.372 -34.558 52.460 1.00 53.55 79 PRO C CA 1
ATOM 12325 C C . PRO C 1 78 ? 6.422 -35.395 53.182 1.00 56.36 79 PRO C C 1
ATOM 12326 O O . PRO C 1 78 ? 7.063 -36.256 52.570 1.00 51.17 79 PRO C O 1
ATOM 12330 N N . PRO C 1 79 ? 6.610 -35.156 54.492 1.00 57.60 80 PRO C N 1
ATOM 12331 C CA . PRO C 1 79 ? 7.580 -35.871 55.330 1.00 55.12 80 PRO C CA 1
ATOM 12332 C C . PRO C 1 79 ? 7.634 -37.379 55.087 1.00 55.94 80 PRO C C 1
ATOM 12333 O O . PRO C 1 79 ? 8.707 -37.980 55.079 1.00 53.94 80 PRO C O 1
ATOM 12337 N N . GLU C 1 80 ? 6.467 -37.978 54.881 1.00 56.56 81 GLU C N 1
ATOM 12338 C CA . GLU C 1 80 ? 6.352 -39.415 54.653 1.00 60.08 81 GLU C CA 1
ATOM 12339 C C . GLU C 1 80 ? 6.898 -39.898 53.305 1.00 58.49 81 GLU C C 1
ATOM 12340 O O . GLU C 1 80 ? 7.428 -41.006 53.205 1.00 50.67 81 GLU C O 1
ATOM 12346 N N . GLU C 1 81 ? 6.767 -39.069 52.272 1.00 54.97 82 GLU C N 1
ATOM 12347 C CA . GLU C 1 81 ? 7.220 -39.436 50.930 1.00 47.39 82 GLU C CA 1
ATOM 12348 C C . GLU C 1 81 ? 8.703 -39.210 50.665 1.00 43.59 82 GLU C C 1
ATOM 12349 O O . GLU C 1 81 ? 9.195 -38.079 50.702 1.00 41.26 82 GLU C O 1
ATOM 12355 N N . ALA C 1 82 ? 9.404 -40.307 50.388 1.00 38.69 83 ALA C N 1
ATOM 12356 C CA . ALA C 1 82 ? 10.838 -40.286 50.123 1.00 34.99 83 ALA C CA 1
ATOM 12357 C C . ALA C 1 82 ? 11.211 -39.347 48.982 1.00 41.32 83 ALA C C 1
ATOM 12358 O O . ALA C 1 82 ? 10.532 -39.304 47.954 1.00 42.68 83 ALA C O 1
ATOM 12360 N N . SER C 1 83 ? 12.291 -38.594 49.167 1.00 39.04 84 SER C N 1
ATOM 12361 C CA . SER C 1 83 ? 12.752 -37.671 48.136 1.00 41.49 84 SER C CA 1
ATOM 12362 C C . SER C 1 83 ? 13.534 -38.446 47.077 1.00 36.87 84 SER C C 1
ATOM 12363 O O . SER C 1 83 ? 13.974 -39.571 47.323 1.00 39.76 84 SER C O 1
ATOM 12366 N N . PRO C 1 84 ? 13.709 -37.860 45.882 1.00 32.70 85 PRO C N 1
ATOM 12367 C CA . PRO C 1 84 ? 14.450 -38.528 44.807 1.00 36.00 85 PRO C CA 1
ATOM 12368 C C . PRO C 1 84 ? 15.898 -38.804 45.210 1.00 34.62 85 PRO C C 1
ATOM 12369 O O . PRO C 1 84 ? 16.585 -37.919 45.721 1.00 31.87 85 PRO C O 1
ATOM 12373 N N . TYR C 1 85 ? 16.350 -40.035 44.983 1.00 41.37 86 TYR C N 1
ATOM 12374 C CA . TYR C 1 85 ? 17.716 -40.440 45.311 1.00 42.68 86 TYR C CA 1
ATOM 12375 C C . TYR C 1 85 ? 18.702 -39.964 44.252 1.00 41.17 86 TYR C C 1
ATOM 12376 O O . TYR C 1 85 ? 18.396 -39.987 43.060 1.00 43.02 86 TYR C O 1
ATOM 12385 N N . VAL C 1 86 ? 19.884 -39.531 44.688 1.00 40.81 87 VAL C N 1
ATOM 12386 C CA . VAL C 1 86 ? 20.912 -39.046 43.770 1.00 35.16 87 VAL C CA 1
ATOM 12387 C C . VAL C 1 86 ? 21.856 -40.167 43.365 1.00 43.74 87 VAL C C 1
ATOM 12388 O O . VAL C 1 86 ? 22.627 -40.681 44.183 1.00 42.33 87 VAL C O 1
ATOM 12392 N N . VAL C 1 87 ? 21.792 -40.538 42.090 1.00 39.83 88 VAL C N 1
ATOM 12393 C CA . VAL C 1 87 ? 22.615 -41.611 41.571 1.00 36.16 88 VAL C CA 1
ATOM 12394 C C . VAL C 1 87 ? 23.866 -41.059 40.916 1.00 39.64 88 VAL C C 1
ATOM 12395 O O . VAL C 1 87 ? 23.850 -39.966 40.342 1.00 42.26 88 VAL C O 1
ATOM 12399 N N . ASP C 1 88 ? 24.950 -41.822 41.024 1.00 36.24 89 ASP C N 1
ATOM 12400 C CA . ASP C 1 88 ? 26.226 -41.448 40.437 1.00 42.34 89 ASP C CA 1
ATOM 12401 C C . ASP C 1 88 ? 26.659 -42.570 39.507 1.00 41.23 89 ASP C C 1
ATOM 12402 O O . ASP C 1 88 ? 26.878 -43.696 39.943 1.00 43.70 89 ASP C O 1
ATOM 12407 N N . HIS C 1 89 ? 26.748 -42.267 38.219 1.00 41.75 90 HIS C N 1
ATOM 12408 C CA . HIS C 1 89 ? 27.167 -43.254 37.234 1.00 44.69 90 HIS C CA 1
ATOM 12409 C C . HIS C 1 89 ? 28.655 -43.075 36.914 1.00 47.67 90 HIS C C 1
ATOM 12410 O O . HIS C 1 89 ? 29.187 -43.692 35.988 1.00 48.67 90 HIS C O 1
ATOM 12417 N N . GLY C 1 90 ? 29.311 -42.213 37.688 1.00 44.73 91 GLY C N 1
ATOM 12418 C CA . GLY C 1 90 ? 30.733 -41.976 37.519 1.00 46.26 91 GLY C CA 1
ATOM 12419 C C . GLY C 1 90 ? 31.189 -41.189 36.306 1.00 47.21 91 GLY C C 1
ATOM 12420 O O . GLY C 1 90 ? 30.419 -40.446 35.702 1.00 45.40 91 GLY C O 1
ATOM 12421 N N . GLU C 1 91 ? 32.464 -41.365 35.963 1.00 48.68 92 GLU C N 1
ATOM 12422 C CA . GLU C 1 91 ? 33.099 -40.689 34.834 1.00 51.55 92 GLU C CA 1
ATOM 12423 C C . GLU C 1 91 ? 32.259 -40.703 33.572 1.00 45.78 92 GLU C C 1
ATOM 12424 O O . GLU C 1 91 ? 32.071 -39.672 32.936 1.00 42.06 92 GLU C O 1
ATOM 12430 N N . SER C 1 92 ? 31.781 -41.886 33.202 1.00 48.46 93 SER C N 1
ATOM 12431 C CA . SER C 1 92 ? 30.961 -42.050 32.005 1.00 53.96 93 SER C CA 1
ATOM 12432 C C . SER C 1 92 ? 29.722 -41.160 32.019 1.00 51.68 93 SER C C 1
ATOM 12433 O O . SER C 1 92 ? 29.141 -40.878 30.968 1.00 53.72 93 SER C O 1
ATOM 12436 N N . GLY C 1 93 ? 29.323 -40.710 33.206 1.00 48.88 94 GLY C N 1
ATOM 12437 C CA . GLY C 1 93 ? 28.141 -39.871 33.312 1.00 43.01 94 GLY C CA 1
ATOM 12438 C C . GLY C 1 93 ? 26.913 -40.755 33.187 1.00 33.48 94 GLY C C 1
ATOM 12439 O O . GLY C 1 93 ? 27.047 -41.945 32.905 1.00 38.08 94 GLY C O 1
ATOM 12440 N N . PRO C 1 94 ? 25.704 -40.217 33.385 1.00 33.72 95 PRO C N 1
ATOM 12441 C CA . PRO C 1 94 ? 24.503 -41.058 33.273 1.00 32.43 95 PRO C CA 1
ATOM 12442 C C . PRO C 1 94 ? 24.342 -41.866 31.985 1.00 28.39 95 PRO C C 1
ATOM 12443 O O . PRO C 1 94 ? 24.444 -41.337 30.881 1.00 36.94 95 PRO C O 1
ATOM 12447 N N . LEU C 1 95 ? 24.093 -43.161 32.151 1.00 30.25 96 LEU C N 1
ATOM 12448 C CA . LEU C 1 95 ? 23.892 -44.090 31.038 1.00 34.63 96 LEU C CA 1
ATOM 12449 C C . LEU C 1 95 ? 22.625 -43.732 30.267 1.00 31.40 96 LEU C C 1
ATOM 12450 O O . LEU C 1 95 ? 21.543 -43.692 30.837 1.00 38.98 96 LEU C O 1
ATOM 12455 N N . ARG C 1 96 ? 22.758 -43.493 28.967 1.00 35.97 97 ARG C N 1
ATOM 12456 C CA . ARG C 1 96 ? 21.615 -43.122 28.135 1.00 32.07 97 ARG C CA 1
ATOM 12457 C C . ARG C 1 96 ? 21.580 -43.892 26.814 1.00 31.41 97 ARG C C 1
ATOM 12458 O O . ARG C 1 96 ? 22.591 -44.445 26.369 1.00 24.97 97 ARG C O 1
ATOM 12466 N N . CYS C 1 97 ? 20.409 -43.922 26.186 1.00 26.87 98 CYS C N 1
ATOM 12467 C CA . CYS C 1 97 ? 20.273 -44.589 24.901 1.00 32.79 98 CYS C CA 1
ATOM 12468 C C . CYS C 1 97 ? 21.216 -43.859 23.954 1.00 31.01 98 CYS C C 1
ATOM 12469 O O . CYS C 1 97 ? 21.201 -42.628 23.890 1.00 26.05 98 CYS C O 1
ATOM 12472 N N . ASN C 1 98 ? 22.026 -44.611 23.216 1.00 27.51 99 ASN C N 1
ATOM 12473 C CA . ASN C 1 98 ? 22.982 -43.991 22.320 1.00 31.79 99 ASN C CA 1
ATOM 12474 C C . ASN C 1 98 ? 22.359 -43.200 21.179 1.00 33.35 99 ASN C C 1
ATOM 12475 O O . ASN C 1 98 ? 23.017 -42.331 20.617 1.00 28.93 99 ASN C O 1
ATOM 12480 N N . ARG C 1 99 ? 21.104 -43.472 20.831 1.00 24.99 100 ARG C N 1
ATOM 12481 C CA . ARG C 1 99 ? 20.510 -42.710 19.749 1.00 29.71 100 ARG C CA 1
ATOM 12482 C C . ARG C 1 99 ? 19.517 -41.635 20.183 1.00 26.69 100 ARG C C 1
ATOM 12483 O O . ARG C 1 99 ? 19.750 -40.462 19.910 1.00 26.06 100 ARG C O 1
ATOM 12491 N N . CYS C 1 100 ? 18.422 -42.012 20.846 1.00 19.55 101 CYS C N 1
ATOM 12492 C CA . CYS C 1 100 ? 17.434 -41.005 21.259 1.00 23.46 101 CYS C CA 1
ATOM 12493 C C . CYS C 1 100 ? 17.873 -40.319 22.544 1.00 19.13 101 CYS C C 1
ATOM 12494 O O . CYS C 1 100 ? 17.243 -39.373 23.022 1.00 25.19 101 CYS C O 1
ATOM 12497 N N . LYS C 1 101 ? 18.950 -40.826 23.120 1.00 23.55 102 LYS C N 1
ATOM 12498 C CA . LYS C 1 101 ? 19.512 -40.242 24.323 1.00 26.93 102 LYS C CA 1
ATOM 12499 C C . LYS C 1 101 ? 18.616 -40.258 25.563 1.00 25.73 102 LYS C C 1
ATOM 12500 O O . LYS C 1 101 ? 18.803 -39.445 26.456 1.00 23.10 102 LYS C O 1
ATOM 12506 N N . ALA C 1 102 ? 17.654 -41.176 25.619 1.00 21.95 103 ALA C N 1
ATOM 12507 C CA . ALA C 1 102 ? 16.774 -41.279 26.781 1.00 28.43 103 ALA C CA 1
ATOM 12508 C C . ALA C 1 102 ? 17.590 -41.783 27.978 1.00 26.31 103 ALA C C 1
ATOM 12509 O O . ALA C 1 102 ? 18.459 -42.637 27.820 1.00 27.71 103 ALA C O 1
ATOM 12511 N N . TYR C 1 103 ? 17.318 -41.250 29.168 1.00 27.20 104 TYR C N 1
ATOM 12512 C CA . TYR C 1 103 ? 18.032 -41.675 30.371 1.00 25.05 104 TYR C CA 1
ATOM 12513 C C . TYR C 1 103 ? 17.594 -43.065 30.819 1.00 24.54 104 TYR C C 1
ATOM 12514 O O . TYR C 1 103 ? 16.415 -43.421 30.707 1.00 23.76 104 TYR C O 1
ATOM 12523 N N . MET C 1 104 ? 18.548 -43.858 31.297 1.00 18.87 105 MET C N 1
ATOM 12524 C CA . MET C 1 104 ? 18.238 -45.195 31.801 1.00 27.16 105 MET C CA 1
ATOM 12525 C C . MET C 1 104 ? 17.074 -44.978 32.762 1.00 25.64 105 MET C C 1
ATOM 12526 O O . MET C 1 104 ? 17.070 -44.002 33.516 1.00 26.79 105 MET C O 1
ATOM 12531 N N . CYS C 1 105 ? 16.089 -45.869 32.725 1.00 26.31 106 CYS C N 1
ATOM 12532 C CA . CYS C 1 105 ? 14.905 -45.743 33.574 1.00 24.84 106 CYS C CA 1
ATOM 12533 C C . CYS C 1 105 ? 14.263 -47.113 33.782 1.00 25.30 106 CYS C C 1
ATOM 12534 O O . CYS C 1 105 ? 14.697 -48.092 33.193 1.00 27.57 106 CYS C O 1
ATOM 12537 N N . PRO C 1 106 ? 13.206 -47.194 34.611 1.00 27.63 107 PRO C N 1
ATOM 12538 C CA . PRO C 1 106 ? 12.538 -48.481 34.865 1.00 28.30 107 PRO C CA 1
ATOM 12539 C C . PRO C 1 106 ? 11.930 -49.138 33.632 1.00 29.75 107 PRO C C 1
ATOM 12540 O O . PRO C 1 106 ? 11.632 -50.327 33.652 1.00 24.08 107 PRO C O 1
ATOM 12544 N N . PHE C 1 107 ? 11.751 -48.377 32.555 1.00 31.90 108 PHE C N 1
ATOM 12545 C CA . PHE C 1 107 ? 11.129 -48.939 31.358 1.00 34.54 108 PHE C CA 1
ATOM 12546 C C . PHE C 1 107 ? 12.055 -49.540 30.309 1.00 31.37 108 PHE C C 1
ATOM 12547 O O . PHE C 1 107 ? 11.590 -50.133 29.329 1.00 36.43 108 PHE C O 1
ATOM 12555 N N . MET C 1 108 ? 13.358 -49.395 30.515 1.00 29.43 109 MET C N 1
ATOM 12556 C CA . MET C 1 108 ? 14.339 -49.966 29.601 1.00 31.53 109 MET C CA 1
ATOM 12557 C C . MET C 1 108 ? 14.299 -51.478 29.818 1.00 31.30 109 MET C C 1
ATOM 12558 O O . MET C 1 108 ? 14.417 -51.949 30.943 1.00 28.44 109 MET C O 1
ATOM 12563 N N . GLN C 1 109 ? 14.112 -52.231 28.741 1.00 33.32 110 GLN C N 1
ATOM 12564 C CA . GLN C 1 109 ? 14.057 -53.684 28.831 1.00 35.26 110 GLN C CA 1
ATOM 12565 C C . GLN C 1 109 ? 15.466 -54.246 28.692 1.00 37.64 110 GLN C C 1
ATOM 12566 O O . GLN C 1 109 ? 16.087 -54.092 27.640 1.00 31.87 110 GLN C O 1
ATOM 12572 N N . PHE C 1 110 ? 15.990 -54.871 29.745 1.00 32.67 111 PHE C N 1
ATOM 12573 C CA . PHE C 1 110 ? 17.323 -55.452 29.642 1.00 33.29 111 PHE C CA 1
ATOM 12574 C C . PHE C 1 110 ? 17.167 -56.738 28.865 1.00 26.71 111 PHE C C 1
ATOM 12575 O O . PHE C 1 110 ? 16.201 -57.466 29.052 1.00 29.53 111 PHE C O 1
ATOM 12583 N N . ILE C 1 111 ? 18.136 -57.011 28.003 1.00 28.29 112 ILE C N 1
ATOM 12584 C CA . ILE C 1 111 ? 18.096 -58.158 27.101 1.00 29.26 112 ILE C CA 1
ATOM 12585 C C . ILE C 1 111 ? 19.336 -59.055 27.146 1.00 24.82 112 ILE C C 1
ATOM 12586 O O . ILE C 1 111 ? 20.354 -58.697 27.732 1.00 27.34 112 ILE C O 1
ATOM 12591 N N . GLU C 1 112 ? 19.227 -60.231 26.535 1.00 30.96 113 GLU C N 1
ATOM 12592 C CA . GLU C 1 112 ? 20.336 -61.182 26.447 1.00 33.01 113 GLU C CA 1
ATOM 12593 C C . GLU C 1 112 ? 21.099 -61.374 27.764 1.00 33.82 113 GLU C C 1
ATOM 12594 O O . GLU C 1 112 ? 22.299 -61.082 27.864 1.00 25.63 113 GLU C O 1
ATOM 12600 N N . GLY C 1 113 ? 20.392 -61.870 28.776 1.00 39.36 114 GLY C N 1
ATOM 12601 C CA . GLY C 1 113 ? 21.010 -62.093 30.069 1.00 31.55 114 GLY C CA 1
ATOM 12602 C C . GLY C 1 113 ? 21.545 -60.835 30.729 1.00 35.57 114 GLY C C 1
ATOM 12603 O O . GLY C 1 113 ? 22.337 -60.918 31.661 1.00 36.17 114 GLY C O 1
ATOM 12604 N N . GLY C 1 114 ? 21.129 -59.670 30.242 1.00 36.79 115 GLY C N 1
ATOM 12605 C CA . GLY C 1 114 ? 21.572 -58.419 30.834 1.00 38.31 115 GLY C CA 1
ATOM 12606 C C . GLY C 1 114 ? 22.779 -57.735 30.210 1.00 43.63 115 GLY C C 1
ATOM 12607 O O . GLY C 1 114 ? 23.157 -56.637 30.637 1.00 38.91 115 GLY C O 1
ATOM 12608 N N . ARG C 1 115 ? 23.387 -58.348 29.198 1.00 44.93 116 ARG C N 1
ATOM 12609 C CA . ARG C 1 115 ? 24.562 -57.736 28.585 1.00 47.96 116 ARG C CA 1
ATOM 12610 C C . ARG C 1 115 ? 24.196 -56.546 27.688 1.00 39.45 116 ARG C C 1
ATOM 12611 O O . ARG C 1 115 ? 25.061 -55.798 27.235 1.00 28.03 116 ARG C O 1
ATOM 12619 N N . ARG C 1 116 ? 22.897 -56.362 27.471 1.00 36.62 117 ARG C N 1
ATOM 12620 C CA . ARG C 1 116 ? 22.385 -55.275 26.645 1.00 36.93 117 ARG C CA 1
ATOM 12621 C C . ARG C 1 116 ? 20.967 -54.899 27.049 1.00 36.30 117 ARG C C 1
ATOM 12622 O O . ARG C 1 116 ? 20.294 -55.652 27.749 1.00 42.17 117 ARG C O 1
ATOM 12630 N N . PHE C 1 117 ? 20.509 -53.746 26.567 1.00 32.05 118 PHE C N 1
ATOM 12631 C CA . PHE C 1 117 ? 19.162 -53.281 26.853 1.00 30.42 118 PHE C CA 1
ATOM 12632 C C . PHE C 1 117 ? 18.562 -52.566 25.647 1.00 34.00 118 PHE C C 1
ATOM 12633 O O . PHE C 1 117 ? 19.262 -51.855 24.917 1.00 30.67 118 PHE C O 1
ATOM 12641 N N . GLN C 1 118 ? 17.264 -52.775 25.437 1.00 30.37 119 GLN C N 1
ATOM 12642 C CA . GLN C 1 118 ? 16.546 -52.145 24.337 1.00 24.14 119 GLN C CA 1
ATOM 12643 C C . GLN C 1 118 ? 15.760 -50.924 24.827 1.00 32.05 119 GLN C C 1
ATOM 12644 O O . GLN C 1 118 ? 14.932 -51.026 25.735 1.00 30.96 119 GLN C O 1
ATOM 12650 N N . CYS C 1 119 ? 16.018 -49.771 24.217 1.00 31.43 120 CYS C N 1
ATOM 12651 C CA . CYS C 1 119 ? 15.341 -48.534 24.600 1.00 32.93 120 CYS C CA 1
ATOM 12652 C C . CYS C 1 119 ? 13.825 -48.600 24.406 1.00 30.26 120 CYS C C 1
ATOM 12653 O O . CYS C 1 119 ? 13.344 -48.973 23.341 1.00 29.26 120 CYS C O 1
ATOM 12656 N N . CYS C 1 120 ? 13.081 -48.226 25.442 1.00 24.54 121 CYS C N 1
ATOM 12657 C CA . CYS C 1 120 ? 11.623 -48.242 25.388 1.00 29.66 121 CYS C CA 1
ATOM 12658 C C . CYS C 1 120 ? 11.059 -47.059 24.603 1.00 33.08 121 CYS C C 1
ATOM 12659 O O . CYS C 1 120 ? 9.862 -47.021 24.319 1.00 35.44 121 CYS C O 1
ATOM 12662 N N . PHE C 1 121 ? 11.912 -46.096 24.252 1.00 35.62 122 PHE C N 1
ATOM 12663 C CA . PHE C 1 121 ? 11.457 -44.928 23.505 1.00 29.05 122 PHE C CA 1
ATOM 12664 C C . PHE C 1 121 ? 11.666 -45.042 22.001 1.00 35.09 122 PHE C C 1
ATOM 12665 O O . PHE C 1 121 ? 10.792 -44.647 21.225 1.00 33.03 122 PHE C O 1
ATOM 12673 N N . CYS C 1 122 ? 12.808 -45.585 21.581 1.00 33.08 123 CYS C N 1
ATOM 12674 C CA . CYS C 1 122 ? 13.090 -45.695 20.150 1.00 29.35 123 CYS C CA 1
ATOM 12675 C C . CYS C 1 122 ? 13.470 -47.091 19.661 1.00 34.49 123 CYS C C 1
ATOM 12676 O O . CYS C 1 122 ? 13.868 -47.250 18.505 1.00 28.42 123 CYS C O 1
ATOM 12679 N N . SER C 1 123 ? 13.358 -48.088 20.536 1.00 28.55 124 SER C N 1
ATOM 12680 C CA . SER C 1 123 ? 13.695 -49.468 20.195 1.00 28.19 124 SER C CA 1
ATOM 12681 C C . SER C 1 123 ? 15.179 -49.741 19.901 1.00 34.15 124 SER C C 1
ATOM 12682 O O . SER C 1 123 ? 15.531 -50.845 19.490 1.00 33.13 124 SER C O 1
ATOM 12685 N N . CYS C 1 124 ? 16.052 -48.759 20.099 1.00 25.41 125 CYS C N 1
ATOM 12686 C CA . CYS C 1 124 ? 17.469 -48.996 19.840 1.00 33.70 125 CYS C CA 1
ATOM 12687 C C . CYS C 1 124 ? 18.095 -49.881 20.922 1.00 37.42 125 CYS C C 1
ATOM 12688 O O . CYS C 1 124 ? 17.933 -49.639 22.122 1.00 39.91 125 CYS C O 1
ATOM 12691 N N . ILE C 1 125 ? 18.812 -50.911 20.492 1.00 36.79 126 ILE C N 1
ATOM 12692 C CA . ILE C 1 125 ? 19.466 -51.809 21.428 1.00 33.99 126 ILE C CA 1
ATOM 12693 C C . ILE C 1 125 ? 20.853 -51.252 21.758 1.00 33.79 126 ILE C C 1
ATOM 12694 O O . ILE C 1 125 ? 21.632 -50.932 20.864 1.00 36.15 126 ILE C O 1
ATOM 12699 N N . ASN C 1 126 ? 21.137 -51.137 23.054 1.00 33.70 127 ASN C N 1
ATOM 12700 C CA . ASN C 1 126 ? 22.397 -50.592 23.563 1.00 28.61 127 ASN C CA 1
ATOM 12701 C C . ASN C 1 126 ? 23.212 -51.588 24.376 1.00 32.24 127 ASN C C 1
ATOM 12702 O O . ASN C 1 126 ? 22.661 -52.511 24.981 1.00 34.58 127 ASN C O 1
ATOM 12707 N N . ASP C 1 127 ? 24.527 -51.388 24.403 1.00 27.57 128 ASP C N 1
ATOM 12708 C CA . ASP C 1 127 ? 25.390 -52.262 25.179 1.00 34.41 128 ASP C CA 1
ATOM 12709 C C . ASP C 1 127 ? 25.299 -51.852 26.638 1.00 35.76 128 ASP C C 1
ATOM 12710 O O . ASP C 1 127 ? 25.004 -50.698 26.957 1.00 33.32 128 ASP C O 1
ATOM 12715 N N . VAL C 1 128 ? 25.534 -52.809 27.523 1.00 37.57 129 VAL C N 1
ATOM 12716 C CA . VAL C 1 128 ? 25.535 -52.527 28.946 1.00 31.54 129 VAL C CA 1
ATOM 12717 C C . VAL C 1 128 ? 27.005 -52.439 29.327 1.00 30.90 129 VAL C C 1
ATOM 12718 O O . VAL C 1 128 ? 27.735 -53.417 29.194 1.00 36.85 129 VAL C O 1
ATOM 12722 N N . PRO C 1 129 ? 27.465 -51.259 29.774 1.00 31.94 130 PRO C N 1
ATOM 12723 C CA . PRO C 1 129 ? 28.869 -51.088 30.170 1.00 38.32 130 PRO C CA 1
ATOM 12724 C C . PRO C 1 129 ? 29.237 -52.177 31.189 1.00 43.47 130 PRO C C 1
ATOM 12725 O O . PRO C 1 129 ? 28.431 -52.525 32.048 1.00 42.62 130 PRO C O 1
ATOM 12729 N N . PRO C 1 130 ? 30.460 -52.721 31.107 1.00 45.73 131 PRO C N 1
ATOM 12730 C CA . PRO C 1 130 ? 30.922 -53.776 32.020 1.00 48.04 131 PRO C CA 1
ATOM 12731 C C . PRO C 1 130 ? 30.870 -53.422 33.510 1.00 48.51 131 PRO C C 1
ATOM 12732 O O . PRO C 1 130 ? 30.631 -54.287 34.354 1.00 43.17 131 PRO C O 1
ATOM 12736 N N . GLN C 1 131 ? 31.096 -52.154 33.827 1.00 49.57 132 GLN C N 1
ATOM 12737 C CA . GLN C 1 131 ? 31.070 -51.706 35.212 1.00 50.44 132 GLN C CA 1
ATOM 12738 C C . GLN C 1 131 ? 29.645 -51.679 35.744 1.00 49.61 132 GLN C C 1
ATOM 12739 O O . GLN C 1 131 ? 29.424 -51.731 36.950 1.00 53.75 132 GLN C O 1
ATOM 12745 N N . TYR C 1 132 ? 28.683 -51.604 34.835 1.00 47.06 133 TYR C N 1
ATOM 12746 C CA . TYR C 1 132 ? 27.273 -51.529 35.200 1.00 44.66 133 TYR C CA 1
ATOM 12747 C C . TYR C 1 132 ? 26.537 -52.868 35.045 1.00 43.66 133 TYR C C 1
ATOM 12748 O O . TYR C 1 132 ? 25.406 -53.012 35.502 1.00 38.27 133 TYR C O 1
ATOM 12757 N N . PHE C 1 133 ? 27.179 -53.847 34.416 1.00 44.18 134 PHE C N 1
ATOM 12758 C CA . PHE C 1 133 ? 26.546 -55.148 34.197 1.00 46.00 134 PHE C CA 1
ATOM 12759 C C . PHE C 1 133 ? 26.084 -55.865 35.453 1.00 47.25 134 PHE C C 1
ATOM 12760 O O . PHE C 1 133 ? 26.835 -56.009 36.417 1.00 48.30 134 PHE C O 1
ATOM 12768 N N . GLN C 1 134 ? 24.846 -56.341 35.410 1.00 46.29 135 GLN C N 1
ATOM 12769 C CA . GLN C 1 134 ? 24.255 -57.069 36.518 1.00 46.83 135 GLN C CA 1
ATOM 12770 C C . GLN C 1 134 ? 23.404 -58.151 35.883 1.00 45.85 135 GLN C C 1
ATOM 12771 O O . GLN C 1 134 ? 22.810 -57.935 34.816 1.00 43.57 135 GLN C O 1
ATOM 12777 N N . HIS C 1 135 ? 23.359 -59.315 36.524 1.00 46.78 136 HIS C N 1
ATOM 12778 C CA . HIS C 1 135 ? 22.580 -60.429 35.993 1.00 49.05 136 HIS C CA 1
ATOM 12779 C C . HIS C 1 135 ? 21.124 -60.092 36.011 1.00 49.00 136 HIS C C 1
ATOM 12780 O O . HIS C 1 135 ? 20.710 -59.183 36.691 1.00 49.26 136 HIS C O 1
ATOM 12787 N N . LEU C 1 136 ? 20.307 -60.793 35.266 1.00 48.88 137 LEU C N 1
ATOM 12788 C CA . LEU C 1 136 ? 18.939 -60.427 35.372 1.00 60.21 137 LEU C CA 1
ATOM 12789 C C . LEU C 1 136 ? 18.468 -61.502 36.326 1.00 68.39 137 LEU C C 1
ATOM 12790 O O . LEU C 1 136 ? 18.759 -61.405 37.512 1.00 75.86 137 LEU C O 1
ATOM 12795 N N . ASP C 1 137 ? 17.727 -62.466 35.818 1.00 74.61 138 ASP C N 1
ATOM 12796 C CA . ASP C 1 137 ? 17.194 -63.600 36.573 1.00 80.24 138 ASP C CA 1
ATOM 12797 C C . ASP C 1 137 ? 15.706 -63.540 36.517 1.00 78.55 138 ASP C C 1
ATOM 12798 O O . ASP C 1 137 ? 14.948 -64.398 36.023 1.00 76.27 138 ASP C O 1
ATOM 12803 N N . HIS C 1 138 ? 15.309 -62.435 37.127 1.00 74.88 139 HIS C N 1
ATOM 12804 C CA . HIS C 1 138 ? 13.988 -62.091 37.351 1.00 72.76 139 HIS C CA 1
ATOM 12805 C C . HIS C 1 138 ? 13.068 -61.962 36.151 1.00 69.27 139 HIS C C 1
ATOM 12806 O O . HIS C 1 138 ? 12.503 -60.911 35.948 1.00 67.25 139 HIS C O 1
ATOM 12813 N N . THR C 1 139 ? 12.923 -62.994 35.326 1.00 65.16 140 THR C N 1
ATOM 12814 C CA . THR C 1 139 ? 12.039 -62.896 34.135 1.00 57.19 140 THR C CA 1
ATOM 12815 C C . THR C 1 139 ? 12.341 -61.699 33.203 1.00 50.74 140 THR C C 1
ATOM 12816 O O . THR C 1 139 ? 11.468 -61.194 32.478 1.00 44.50 140 THR C O 1
ATOM 12820 N N . GLY C 1 140 ? 13.587 -61.252 33.244 1.00 47.75 141 GLY C N 1
ATOM 12821 C CA . GLY C 1 140 ? 14.008 -60.128 32.438 1.00 49.49 141 GLY C CA 1
ATOM 12822 C C . GLY C 1 140 ? 14.299 -58.907 33.291 1.00 49.76 141 GLY C C 1
ATOM 12823 O O . GLY C 1 140 ? 14.793 -57.903 32.785 1.00 49.43 141 GLY C O 1
ATOM 12824 N N . LYS C 1 141 ? 13.997 -58.992 34.585 1.00 48.03 142 LYS C N 1
ATOM 12825 C CA . LYS C 1 141 ? 14.220 -57.878 35.506 1.00 48.54 142 LYS C CA 1
ATOM 12826 C C . LYS C 1 141 ? 15.610 -57.946 36.135 1.00 47.86 142 LYS C C 1
ATOM 12827 O O . LYS C 1 141 ? 16.107 -59.021 36.486 1.00 47.61 142 LYS C O 1
ATOM 12833 N N . ARG C 1 142 ? 16.229 -56.779 36.264 1.00 49.19 143 ARG C N 1
ATOM 12834 C CA . ARG C 1 142 ? 17.557 -56.653 36.843 1.00 48.21 143 ARG C CA 1
ATOM 12835 C C . ARG C 1 142 ? 17.575 -57.247 38.249 1.00 50.32 143 ARG C C 1
ATOM 12836 O O . ARG C 1 142 ? 16.763 -56.880 39.097 1.00 47.37 143 ARG C O 1
ATOM 12844 N N . VAL C 1 143 ? 18.515 -58.152 38.495 1.00 51.55 144 VAL C N 1
ATOM 12845 C CA . VAL C 1 143 ? 18.635 -58.806 39.792 1.00 47.55 144 VAL C CA 1
ATOM 12846 C C . VAL C 1 143 ? 18.846 -57.773 40.907 1.00 47.55 144 VAL C C 1
ATOM 12847 O O . VAL C 1 143 ? 18.544 -58.030 42.074 1.00 39.42 144 VAL C O 1
ATOM 12851 N N . ASP C 1 144 ? 19.348 -56.599 40.531 1.00 47.29 145 ASP C N 1
ATOM 12852 C CA . ASP C 1 144 ? 19.608 -55.524 41.489 1.00 46.03 145 ASP C CA 1
ATOM 12853 C C . ASP C 1 144 ? 18.678 -54.333 41.258 1.00 43.31 145 ASP C C 1
ATOM 12854 O O . ASP C 1 144 ? 18.937 -53.238 41.746 1.00 42.27 145 ASP C O 1
ATOM 12859 N N . ALA C 1 145 ? 17.599 -54.552 40.513 1.00 45.44 146 ALA C N 1
ATOM 12860 C CA . ALA C 1 145 ? 16.650 -53.488 40.209 1.00 47.97 146 ALA C CA 1
ATOM 12861 C C . ALA C 1 145 ? 16.285 -52.632 41.421 1.00 51.85 146 ALA C C 1
ATOM 12862 O O . ALA C 1 145 ? 16.392 -51.406 41.372 1.00 52.54 146 ALA C O 1
ATOM 12864 N N . TYR C 1 146 ? 15.872 -53.277 42.509 1.00 53.59 147 TYR C N 1
ATOM 12865 C CA . TYR C 1 146 ? 15.476 -52.563 43.721 1.00 56.46 147 TYR C CA 1
ATOM 12866 C C . TYR C 1 146 ? 16.591 -51.801 44.430 1.00 52.72 147 TYR C C 1
ATOM 12867 O O . TYR C 1 146 ? 16.319 -50.968 45.288 1.00 51.97 147 TYR C O 1
ATOM 12876 N N . ASP C 1 147 ? 17.841 -52.079 44.074 1.00 50.47 148 ASP C N 1
ATOM 12877 C CA . ASP C 1 147 ? 18.976 -51.393 44.687 1.00 51.11 148 ASP C CA 1
ATOM 12878 C C . ASP C 1 147 ? 19.354 -50.185 43.841 1.00 51.00 148 ASP C C 1
ATOM 12879 O O . ASP C 1 147 ? 20.130 -49.327 44.262 1.00 52.85 148 ASP C O 1
ATOM 12884 N N . ARG C 1 148 ? 18.795 -50.135 42.637 1.00 50.18 149 ARG C N 1
ATOM 12885 C CA . ARG C 1 148 ? 19.046 -49.053 41.693 1.00 44.29 149 ARG C CA 1
ATOM 12886 C C . ARG C 1 148 ? 17.805 -48.192 41.530 1.00 42.61 149 ARG C C 1
ATOM 12887 O O . ARG C 1 148 ? 16.818 -48.616 40.927 1.00 44.60 149 ARG C O 1
ATOM 12895 N N . PRO C 1 149 ? 17.831 -46.967 42.059 1.00 35.76 150 PRO C N 1
ATOM 12896 C CA . PRO C 1 149 ? 16.627 -46.150 41.888 1.00 40.92 150 PRO C CA 1
ATOM 12897 C C . PRO C 1 149 ? 16.236 -45.919 40.420 1.00 36.28 150 PRO C C 1
ATOM 12898 O O . PRO C 1 149 ? 15.048 -45.942 40.079 1.00 36.68 150 PRO C O 1
ATOM 12902 N N . GLU C 1 150 ? 17.225 -45.736 39.547 1.00 34.06 151 GLU C N 1
ATOM 12903 C CA . GLU C 1 150 ? 16.936 -45.501 38.131 1.00 34.37 151 GLU C CA 1
ATOM 12904 C C . GLU C 1 150 ? 16.313 -46.719 37.454 1.00 33.22 151 GLU C C 1
ATOM 12905 O O . GLU C 1 150 ? 15.756 -46.611 36.364 1.00 38.27 151 GLU C O 1
ATOM 12911 N N . LEU C 1 151 ? 16.405 -47.879 38.096 1.00 34.59 152 LEU C N 1
ATOM 12912 C CA . LEU C 1 151 ? 15.841 -49.104 37.526 1.00 31.57 152 LEU C CA 1
ATOM 12913 C C . LEU C 1 151 ? 14.543 -49.515 38.203 1.00 30.08 152 LEU C C 1
ATOM 12914 O O . LEU C 1 151 ? 13.930 -50.506 37.814 1.00 28.35 152 LEU C O 1
ATOM 12919 N N . SER C 1 152 ? 14.110 -48.763 39.207 1.00 26.46 153 SER C N 1
ATOM 12920 C CA . SER C 1 152 ? 12.907 -49.174 39.914 1.00 33.52 153 SER C CA 1
ATOM 12921 C C . SER C 1 152 ? 11.928 -48.072 40.286 1.00 30.26 153 SER C C 1
ATOM 12922 O O . SER C 1 152 ? 10.778 -48.349 40.609 1.00 38.50 153 SER C O 1
ATOM 12925 N N . LEU C 1 153 ? 12.379 -46.828 40.248 1.00 26.98 154 LEU C N 1
ATOM 12926 C CA . LEU C 1 153 ? 11.518 -45.725 40.618 1.00 27.47 154 LEU C CA 1
ATOM 12927 C C . LEU C 1 153 ? 11.228 -44.778 39.457 1.00 27.29 154 LEU C C 1
ATOM 12928 O O . LEU C 1 153 ? 12.058 -44.596 38.566 1.00 29.98 154 LEU C O 1
ATOM 12933 N N . GLY C 1 154 ? 10.048 -44.166 39.483 1.00 24.14 155 GLY C N 1
ATOM 12934 C CA . GLY C 1 154 ? 9.675 -43.226 38.443 1.00 26.81 155 GLY C CA 1
ATOM 12935 C C . GLY C 1 154 ? 10.497 -41.942 38.501 1.00 29.87 155 GLY C C 1
ATOM 12936 O O . GLY C 1 154 ? 10.725 -41.312 37.474 1.00 26.24 155 GLY C O 1
ATOM 12937 N N . SER C 1 155 ? 10.938 -41.555 39.699 1.00 22.60 156 SER C N 1
ATOM 12938 C CA . SER C 1 155 ? 11.732 -40.344 39.886 1.00 22.81 156 SER C CA 1
ATOM 12939 C C . SER C 1 155 ? 13.053 -40.622 40.619 1.00 27.33 156 SER C C 1
ATOM 12940 O O . SER C 1 155 ? 13.121 -41.486 41.490 1.00 26.82 156 SER C O 1
ATOM 12943 N N . TYR C 1 156 ? 14.091 -39.871 40.254 1.00 29.79 157 TYR C N 1
ATOM 12944 C CA . TYR C 1 156 ? 15.433 -40.007 40.826 1.00 28.49 157 TYR C CA 1
ATOM 12945 C C . TYR C 1 156 ? 16.345 -38.954 40.194 1.00 28.23 157 TYR C C 1
ATOM 12946 O O . TYR C 1 156 ? 15.927 -38.241 39.284 1.00 23.69 157 TYR C O 1
ATOM 12955 N N . GLU C 1 157 ? 17.576 -38.845 40.681 1.00 29.56 158 GLU C N 1
ATOM 12956 C CA . GLU C 1 157 ? 18.510 -37.872 40.129 1.00 31.70 158 GLU C CA 1
ATOM 12957 C C . GLU C 1 157 ? 19.828 -38.492 39.683 1.00 29.98 158 GLU C C 1
ATOM 12958 O O . GLU C 1 157 ? 20.095 -39.671 39.902 1.00 31.77 158 GLU C O 1
ATOM 12964 N N . PHE C 1 158 ? 20.634 -37.662 39.037 1.00 30.23 159 PHE C N 1
ATOM 12965 C CA . PHE C 1 158 ? 21.942 -38.037 38.530 1.00 30.18 159 PHE C CA 1
ATOM 12966 C C . PHE C 1 158 ? 22.911 -36.879 38.749 1.00 34.95 159 PHE C C 1
ATOM 12967 O O . PHE C 1 158 ? 22.536 -35.696 38.664 1.00 26.72 159 PHE C O 1
ATOM 12975 N N . LEU C 1 159 ? 24.159 -37.215 39.037 1.00 34.24 160 LEU C N 1
ATOM 12976 C CA . LEU C 1 159 ? 25.164 -36.180 39.164 1.00 37.29 160 LEU C CA 1
ATOM 12977 C C . LEU C 1 159 ? 25.546 -35.964 37.705 1.00 38.26 160 LEU C C 1
ATOM 12978 O O . LEU C 1 159 ? 25.731 -36.934 36.969 1.00 35.59 160 LEU C O 1
ATOM 12983 N N . ALA C 1 160 ? 25.626 -34.710 37.275 1.00 35.31 161 ALA C N 1
ATOM 12984 C CA . ALA C 1 160 ? 25.989 -34.408 35.892 1.00 38.20 161 ALA C CA 1
ATOM 12985 C C . ALA C 1 160 ? 27.500 -34.242 35.754 1.00 37.72 161 ALA C C 1
ATOM 12986 O O . ALA C 1 160 ? 28.170 -33.810 36.688 1.00 38.79 161 ALA C O 1
ATOM 12988 N N . THR C 1 161 ? 28.033 -34.591 34.588 1.00 40.65 162 THR C N 1
ATOM 12989 C CA . THR C 1 161 ? 29.463 -34.451 34.335 1.00 39.96 162 THR C CA 1
ATOM 12990 C C . THR C 1 161 ? 29.726 -33.123 33.629 1.00 37.53 162 THR C C 1
ATOM 12991 O O . THR C 1 161 ? 28.780 -32.439 33.236 1.00 45.31 162 THR C O 1
ATOM 12995 N N . VAL C 1 162 ? 30.997 -32.755 33.470 1.00 38.73 163 VAL C N 1
ATOM 12996 C CA . VAL C 1 162 ? 31.353 -31.479 32.838 1.00 42.01 163 VAL C CA 1
ATOM 12997 C C . VAL C 1 162 ? 30.711 -31.236 31.478 1.00 41.28 163 VAL C C 1
ATOM 12998 O O . VAL C 1 162 ? 30.484 -30.090 31.096 1.00 43.55 163 VAL C O 1
ATOM 13002 N N . ASP C 1 163 ? 30.421 -32.301 30.744 1.00 36.28 164 ASP C N 1
ATOM 13003 C CA . ASP C 1 163 ? 29.800 -32.142 29.434 1.00 48.57 164 ASP C CA 1
ATOM 13004 C C . ASP C 1 163 ? 28.324 -31.742 29.544 1.00 45.25 164 ASP C C 1
ATOM 13005 O O . ASP C 1 163 ? 27.618 -31.651 28.543 1.00 42.57 164 ASP C O 1
ATOM 13010 N N . TYR C 1 164 ? 27.877 -31.491 30.772 1.00 39.42 165 TYR C N 1
ATOM 13011 C CA . TYR C 1 164 ? 26.504 -31.082 31.034 1.00 36.24 165 TYR C CA 1
ATOM 13012 C C . TYR C 1 164 ? 26.483 -29.653 31.573 1.00 39.96 165 TYR C C 1
ATOM 13013 O O . TYR C 1 164 ? 25.416 -29.127 31.905 1.00 43.45 165 TYR C O 1
ATOM 13022 N N . CYS C 1 165 ? 27.658 -29.031 31.657 1.00 38.47 166 CYS C N 1
ATOM 13023 C CA . CYS C 1 165 ? 27.777 -27.673 32.191 1.00 46.21 166 CYS C CA 1
ATOM 13024 C C . CYS C 1 165 ? 28.180 -26.633 31.155 1.00 48.82 166 CYS C C 1
ATOM 13025 O O . CYS C 1 165 ? 28.801 -26.957 30.141 1.00 50.43 166 CYS C O 1
ATOM 13028 N N . LYS C 1 166 ? 27.833 -25.377 31.421 1.00 52.47 167 LYS C N 1
ATOM 13029 C CA . LYS C 1 166 ? 28.201 -24.294 30.515 1.00 55.29 167 LYS C CA 1
ATOM 13030 C C . LYS C 1 166 ? 29.717 -24.257 30.375 1.00 53.77 167 LYS C C 1
ATOM 13031 O O . LYS C 1 166 ? 30.443 -24.505 31.336 1.00 55.77 167 LYS C O 1
ATOM 13037 N N . ASN C 1 167 ? 30.188 -23.958 29.171 1.00 56.47 168 ASN C N 1
ATOM 13038 C CA . ASN C 1 167 ? 31.617 -23.868 28.906 1.00 58.59 168 ASN C CA 1
ATOM 13039 C C . ASN C 1 167 ? 32.405 -25.071 29.401 1.00 56.09 168 ASN C C 1
ATOM 13040 O O . ASN C 1 167 ? 33.597 -24.962 29.684 1.00 54.03 168 ASN C O 1
ATOM 13045 N N . ASN C 1 168 ? 31.730 -26.211 29.515 1.00 57.18 169 ASN C N 1
ATOM 13046 C CA . ASN C 1 168 ? 32.355 -27.462 29.943 1.00 60.11 169 ASN C CA 1
ATOM 13047 C C . ASN C 1 168 ? 33.028 -27.428 31.320 1.00 61.38 169 ASN C C 1
ATOM 13048 O O . ASN C 1 168 ? 33.787 -28.334 31.666 1.00 63.26 169 ASN C O 1
ATOM 13053 N N . LYS C 1 169 ? 32.749 -26.389 32.103 1.00 60.49 170 LYS C N 1
ATOM 13054 C CA . LYS C 1 169 ? 33.328 -26.258 33.437 1.00 56.37 170 LYS C CA 1
ATOM 13055 C C . LYS C 1 169 ? 32.236 -26.391 34.488 1.00 53.37 170 LYS C C 1
ATOM 13056 O O . LYS C 1 169 ? 31.175 -25.776 34.360 1.00 50.27 170 LYS C O 1
ATOM 13062 N N . PHE C 1 170 ? 32.484 -27.190 35.523 1.00 50.66 171 PHE C N 1
ATOM 13063 C CA . PHE C 1 170 ? 31.505 -27.329 36.599 1.00 51.74 171 PHE C CA 1
ATOM 13064 C C . PHE C 1 170 ? 31.193 -25.919 37.091 1.00 48.76 171 PHE C C 1
ATOM 13065 O O . PHE C 1 170 ? 32.081 -25.070 37.172 1.00 45.86 171 PHE C O 1
ATOM 13073 N N . PRO C 1 171 ? 29.927 -25.650 37.431 1.00 46.46 172 PRO C N 1
ATOM 13074 C CA . PRO C 1 171 ? 29.547 -24.318 37.910 1.00 47.24 172 PRO C CA 1
ATOM 13075 C C . PRO C 1 171 ? 30.100 -23.963 39.297 1.00 48.58 172 PRO C C 1
ATOM 13076 O O . PRO C 1 171 ? 30.781 -24.760 39.941 1.00 40.74 172 PRO C O 1
ATOM 13080 N N . SER C 1 172 ? 29.798 -22.746 39.733 1.00 52.60 173 SER C N 1
ATOM 13081 C CA . SER C 1 172 ? 30.213 -22.243 41.037 1.00 52.34 173 SER C CA 1
ATOM 13082 C C . SER C 1 172 ? 28.920 -21.892 41.767 1.00 53.07 173 SER C C 1
ATOM 13083 O O . SER C 1 172 ? 27.906 -21.586 41.134 1.00 49.81 173 SER C O 1
ATOM 13086 N N . PRO C 1 173 ? 28.930 -21.933 43.106 1.00 52.16 174 PRO C N 1
ATOM 13087 C CA . PRO C 1 173 ? 27.705 -21.593 43.833 1.00 49.89 174 PRO C CA 1
ATOM 13088 C C . PRO C 1 173 ? 27.158 -20.234 43.391 1.00 48.79 174 PRO C C 1
ATOM 13089 O O . PRO C 1 173 ? 27.908 -19.274 43.228 1.00 54.88 174 PRO C O 1
ATOM 13093 N N . PRO C 1 174 ? 25.838 -20.143 43.182 1.00 45.29 175 PRO C N 1
ATOM 13094 C CA . PRO C 1 174 ? 25.180 -18.909 42.753 1.00 41.65 175 PRO C CA 1
ATOM 13095 C C . PRO C 1 174 ? 25.143 -17.847 43.845 1.00 44.52 175 PRO C C 1
ATOM 13096 O O . PRO C 1 174 ? 25.727 -18.023 44.912 1.00 43.10 175 PRO C O 1
ATOM 13100 N N . ALA C 1 175 ? 24.448 -16.746 43.576 1.00 45.20 176 ALA C N 1
ATOM 13101 C CA . ALA C 1 175 ? 24.345 -15.663 44.541 1.00 53.01 176 ALA C CA 1
ATOM 13102 C C . ALA C 1 175 ? 23.045 -14.873 44.420 1.00 55.82 176 ALA C C 1
ATOM 13103 O O . ALA C 1 175 ? 22.317 -14.986 43.431 1.00 59.58 176 ALA C O 1
ATOM 13105 N N . PHE C 1 176 ? 22.759 -14.074 45.443 1.00 60.29 177 PHE C N 1
ATOM 13106 C CA . PHE C 1 176 ? 21.558 -13.254 45.460 1.00 62.39 177 PHE C CA 1
ATOM 13107 C C . PHE C 1 176 ? 21.931 -11.772 45.453 1.00 63.57 177 PHE C C 1
ATOM 13108 O O . PHE C 1 176 ? 23.002 -11.388 45.924 1.00 56.32 177 PHE C O 1
ATOM 13116 N N . ILE C 1 177 ? 21.039 -10.947 44.915 1.00 66.11 178 ILE C N 1
ATOM 13117 C CA . ILE C 1 177 ? 21.263 -9.510 44.849 1.00 70.62 178 ILE C CA 1
ATOM 13118 C C . ILE C 1 177 ? 19.975 -8.752 45.156 1.00 71.70 178 ILE C C 1
ATOM 13119 O O . ILE C 1 177 ? 18.965 -8.896 44.463 1.00 70.45 178 ILE C O 1
ATOM 13124 N N . PHE C 1 178 ? 20.026 -7.945 46.208 1.00 71.46 179 PHE C N 1
ATOM 13125 C CA . PHE C 1 178 ? 18.877 -7.167 46.635 1.00 68.31 179 PHE C CA 1
ATOM 13126 C C . PHE C 1 178 ? 18.965 -5.734 46.147 1.00 70.07 179 PHE C C 1
ATOM 13127 O O . PHE C 1 178 ? 19.779 -4.945 46.624 1.00 68.98 179 PHE C O 1
ATOM 13135 N N . MET C 1 179 ? 18.113 -5.412 45.183 1.00 73.35 180 MET C N 1
ATOM 13136 C CA . MET C 1 179 ? 18.078 -4.083 44.601 1.00 76.30 180 MET C CA 1
ATOM 13137 C C . MET C 1 179 ? 16.822 -3.371 45.073 1.00 76.51 180 MET C C 1
ATOM 13138 O O . MET C 1 179 ? 15.711 -3.672 44.628 1.00 78.16 180 MET C O 1
ATOM 13143 N N . ILE C 1 180 ? 17.020 -2.419 45.981 1.00 74.97 181 ILE C N 1
ATOM 13144 C CA . ILE C 1 180 ? 15.921 -1.676 46.579 1.00 72.19 181 ILE C CA 1
ATOM 13145 C C . ILE C 1 180 ? 15.657 -0.287 46.016 1.00 71.20 181 ILE C C 1
ATOM 13146 O O . ILE C 1 180 ? 16.574 0.517 45.844 1.00 71.91 181 ILE C O 1
ATOM 13151 N N . ASP C 1 181 ? 14.387 -0.017 45.740 1.00 70.54 182 ASP C N 1
ATOM 13152 C CA . ASP C 1 181 ? 13.969 1.281 45.237 1.00 71.07 182 ASP C CA 1
ATOM 13153 C C . ASP C 1 181 ? 13.941 2.203 46.449 1.00 73.30 182 ASP C C 1
ATOM 13154 O O . ASP C 1 181 ? 13.196 1.965 47.399 1.00 74.47 182 ASP C O 1
ATOM 13159 N N . VAL C 1 182 ? 14.770 3.242 46.427 1.00 74.07 183 VAL C N 1
ATOM 13160 C CA . VAL C 1 182 ? 14.833 4.182 47.538 1.00 76.28 183 VAL C CA 1
ATOM 13161 C C . VAL C 1 182 ? 14.324 5.569 47.161 1.00 77.83 183 VAL C C 1
ATOM 13162 O O . VAL C 1 182 ? 14.828 6.581 47.649 1.00 77.49 183 VAL C O 1
ATOM 13166 N N . SER C 1 183 ? 13.317 5.604 46.292 1.00 79.08 184 SER C N 1
ATOM 13167 C CA . SER C 1 183 ? 12.726 6.863 45.859 1.00 82.00 184 SER C CA 1
ATOM 13168 C C . SER C 1 183 ? 11.797 7.385 46.952 1.00 84.71 184 SER C C 1
ATOM 13169 O O . SER C 1 183 ? 11.696 6.796 48.033 1.00 82.78 184 SER C O 1
ATOM 13172 N N . TYR C 1 184 ? 11.124 8.494 46.666 1.00 86.82 185 TYR C N 1
ATOM 13173 C CA . TYR C 1 184 ? 10.199 9.093 47.620 1.00 88.76 185 TYR C CA 1
ATOM 13174 C C . TYR C 1 184 ? 9.126 8.080 48.014 1.00 88.07 185 TYR C C 1
ATOM 13175 O O . TYR C 1 184 ? 9.135 7.547 49.125 1.00 88.87 185 TYR C O 1
ATOM 13184 N N . ASN C 1 185 ? 8.217 7.817 47.082 1.00 85.00 186 ASN C N 1
ATOM 13185 C CA . ASN C 1 185 ? 7.112 6.888 47.282 1.00 83.35 186 ASN C CA 1
ATOM 13186 C C . ASN C 1 185 ? 7.450 5.649 48.109 1.00 83.58 186 ASN C C 1
ATOM 13187 O O . ASN C 1 185 ? 6.603 5.132 48.840 1.00 83.39 186 ASN C O 1
ATOM 13192 N N . ALA C 1 186 ? 8.686 5.176 48.001 1.00 85.00 187 ALA C N 1
ATOM 13193 C CA . ALA C 1 186 ? 9.101 3.984 48.732 1.00 86.61 187 ALA C CA 1
ATOM 13194 C C . ALA C 1 186 ? 9.600 4.262 50.147 1.00 86.55 187 ALA C C 1
ATOM 13195 O O . ALA C 1 186 ? 9.188 3.593 51.095 1.00 87.91 187 ALA C O 1
ATOM 13197 N N . ILE C 1 187 ? 10.490 5.240 50.286 1.00 87.14 188 ILE C N 1
ATOM 13198 C CA . ILE C 1 187 ? 11.055 5.592 51.586 1.00 87.03 188 ILE C CA 1
ATOM 13199 C C . ILE C 1 187 ? 10.010 6.047 52.604 1.00 89.01 188 ILE C C 1
ATOM 13200 O O . ILE C 1 187 ? 10.134 5.769 53.800 1.00 88.07 188 ILE C O 1
ATOM 13205 N N . ARG C 1 188 ? 8.983 6.742 52.126 1.00 90.10 189 ARG C N 1
ATOM 13206 C CA . ARG C 1 188 ? 7.927 7.254 52.994 1.00 91.36 189 ARG C CA 1
ATOM 13207 C C . ARG C 1 188 ? 7.094 6.179 53.691 1.00 89.59 189 ARG C C 1
ATOM 13208 O O . ARG C 1 188 ? 6.943 6.206 54.913 1.00 88.86 189 ARG C O 1
ATOM 13216 N N . THR C 1 189 ? 6.560 5.237 52.917 1.00 87.77 190 THR C N 1
ATOM 13217 C CA . THR C 1 189 ? 5.734 4.160 53.459 1.00 85.40 190 THR C CA 1
ATOM 13218 C C . THR C 1 189 ? 6.458 3.296 54.492 1.00 84.36 190 THR C C 1
ATOM 13219 O O . THR C 1 189 ? 5.851 2.423 55.115 1.00 84.79 190 THR C O 1
ATOM 13223 N N . GLY C 1 190 ? 7.752 3.539 54.673 1.00 81.47 191 GLY C N 1
ATOM 13224 C CA . GLY C 1 190 ? 8.518 2.761 55.629 1.00 78.00 191 GLY C CA 1
ATOM 13225 C C . GLY C 1 190 ? 9.082 1.509 54.985 1.00 79.89 191 GLY C C 1
ATOM 13226 O O . GLY C 1 190 ? 9.869 0.779 55.592 1.00 76.56 191 GLY C O 1
ATOM 13227 N N . LEU C 1 191 ? 8.676 1.265 53.742 1.00 79.76 192 LEU C N 1
ATOM 13228 C CA . LEU C 1 191 ? 9.130 0.103 52.988 1.00 77.34 192 LEU C CA 1
ATOM 13229 C C . LEU C 1 191 ? 10.645 -0.078 53.085 1.00 76.14 192 LEU C C 1
ATOM 13230 O O . LEU C 1 191 ? 11.125 -1.026 53.709 1.00 73.99 192 LEU C O 1
ATOM 13235 N N . VAL C 1 192 ? 11.392 0.837 52.473 1.00 75.05 193 VAL C N 1
ATOM 13236 C CA . VAL C 1 192 ? 12.852 0.770 52.488 1.00 76.08 193 VAL C CA 1
ATOM 13237 C C . VAL C 1 192 ? 13.387 0.575 53.900 1.00 75.66 193 VAL C C 1
ATOM 13238 O O . VAL C 1 192 ? 14.482 0.054 54.096 1.00 74.38 193 VAL C O 1
ATOM 13242 N N . ARG C 1 193 ? 12.606 1.000 54.884 1.00 79.07 194 ARG C N 1
ATOM 13243 C CA . ARG C 1 193 ? 13.004 0.860 56.274 1.00 79.23 194 ARG C CA 1
ATOM 13244 C C . ARG C 1 193 ? 12.736 -0.562 56.752 1.00 76.73 194 ARG C C 1
ATOM 13245 O O . ARG C 1 193 ? 13.623 -1.225 57.284 1.00 76.18 194 ARG C O 1
ATOM 13253 N N . LEU C 1 194 ? 11.508 -1.026 56.548 1.00 75.52 195 LEU C N 1
ATOM 13254 C CA . LEU C 1 194 ? 11.113 -2.366 56.967 1.00 74.40 195 LEU C CA 1
ATOM 13255 C C . LEU C 1 194 ? 11.980 -3.458 56.353 1.00 75.36 195 LEU C C 1
ATOM 13256 O O . LEU C 1 194 ? 12.442 -4.360 57.055 1.00 73.34 195 LEU C O 1
ATOM 13261 N N . LEU C 1 195 ? 12.198 -3.374 55.045 1.00 76.46 196 LEU C N 1
ATOM 13262 C CA . LEU C 1 195 ? 13.007 -4.366 54.348 1.00 75.48 196 LEU C CA 1
ATOM 13263 C C . LEU C 1 195 ? 14.396 -4.463 54.963 1.00 74.76 196 LEU C C 1
ATOM 13264 O O . LEU C 1 195 ? 14.831 -5.541 55.367 1.00 75.30 196 LEU C O 1
ATOM 13269 N N . CYS C 1 196 ? 15.088 -3.332 55.033 1.00 74.64 197 CYS C N 1
ATOM 13270 C CA . CYS C 1 196 ? 16.433 -3.300 55.593 1.00 77.21 197 CYS C CA 1
ATOM 13271 C C . CYS C 1 196 ? 16.476 -3.959 56.965 1.00 76.50 197 CYS C C 1
ATOM 13272 O O . CYS C 1 196 ? 17.489 -4.542 57.352 1.00 71.22 197 CYS C O 1
ATOM 13275 N N . GLU C 1 197 ? 15.368 -3.861 57.692 1.00 80.42 198 GLU C N 1
ATOM 13276 C CA . GLU C 1 197 ? 15.254 -4.463 59.017 1.00 83.70 198 GLU C CA 1
ATOM 13277 C C . GLU C 1 197 ? 15.280 -5.977 58.862 1.00 81.03 198 GLU C C 1
ATOM 13278 O O . GLU C 1 197 ? 16.193 -6.658 59.338 1.00 77.98 198 GLU C O 1
ATOM 13284 N N . GLU C 1 198 ? 14.259 -6.484 58.183 1.00 77.92 199 GLU C N 1
ATOM 13285 C CA . GLU C 1 198 ? 14.103 -7.909 57.939 1.00 77.89 199 GLU C CA 1
ATOM 13286 C C . GLU C 1 198 ? 15.378 -8.556 57.412 1.00 76.98 199 GLU C C 1
ATOM 13287 O O . GLU C 1 198 ? 15.854 -9.548 57.965 1.00 78.23 199 GLU C O 1
ATOM 13293 N N . LEU C 1 199 ? 15.924 -7.981 56.344 1.00 75.46 200 LEU C N 1
ATOM 13294 C CA . LEU C 1 199 ? 17.132 -8.499 55.710 1.00 73.16 200 LEU C CA 1
ATOM 13295 C C . LEU C 1 199 ? 18.295 -8.727 56.677 1.00 71.51 200 LEU C C 1
ATOM 13296 O O . LEU C 1 199 ? 19.162 -9.567 56.431 1.00 69.22 200 LEU C O 1
ATOM 13301 N N . LYS C 1 200 ? 18.311 -7.983 57.778 1.00 72.79 201 LYS C N 1
ATOM 13302 C CA . LYS C 1 200 ? 19.365 -8.129 58.777 1.00 72.50 201 LYS C CA 1
ATOM 13303 C C . LYS C 1 200 ? 19.276 -9.523 59.390 1.00 73.53 201 LYS C C 1
ATOM 13304 O O . LYS C 1 200 ? 20.293 -10.130 59.740 1.00 68.24 201 LYS C O 1
ATOM 13310 N N . SER C 1 201 ? 18.046 -10.019 59.508 1.00 73.64 202 SER C N 1
ATOM 13311 C CA . SER C 1 201 ? 17.776 -11.332 60.089 1.00 73.35 202 SER C CA 1
ATOM 13312 C C . SER C 1 201 ? 17.481 -12.419 59.056 1.00 74.18 202 SER C C 1
ATOM 13313 O O . SER C 1 201 ? 17.851 -13.580 59.249 1.00 74.14 202 SER C O 1
ATOM 13316 N N . LEU C 1 202 ? 16.815 -12.050 57.965 1.00 71.26 203 LEU C N 1
ATOM 13317 C CA . LEU C 1 202 ? 16.467 -13.022 56.930 1.00 69.22 203 LEU C CA 1
ATOM 13318 C C . LEU C 1 202 ? 17.673 -13.619 56.217 1.00 69.01 203 LEU C C 1
ATOM 13319 O O . LEU C 1 202 ? 17.649 -14.787 55.821 1.00 65.56 203 LEU C O 1
ATOM 13324 N N . LEU C 1 203 ? 18.728 -12.825 56.059 1.00 68.76 204 LEU C N 1
ATOM 13325 C CA . LEU C 1 203 ? 19.932 -13.295 55.381 1.00 69.94 204 LEU C CA 1
ATOM 13326 C C . LEU C 1 203 ? 20.740 -14.327 56.160 1.00 68.16 204 LEU C C 1
ATOM 13327 O O . LEU C 1 203 ? 21.916 -14.549 55.872 1.00 67.63 204 LEU C O 1
ATOM 13332 N N . ASP C 1 204 ? 20.104 -14.964 57.138 1.00 69.26 205 ASP C N 1
ATOM 13333 C CA . ASP C 1 204 ? 20.766 -15.984 57.946 1.00 73.35 205 ASP C CA 1
ATOM 13334 C C . ASP C 1 204 ? 20.294 -17.383 57.555 1.00 73.25 205 ASP C C 1
ATOM 13335 O O . ASP C 1 204 ? 20.950 -18.378 57.868 1.00 68.94 205 ASP C O 1
ATOM 13340 N N . PHE C 1 205 ? 19.161 -17.452 56.865 1.00 72.16 206 PHE C N 1
ATOM 13341 C CA . PHE C 1 205 ? 18.602 -18.736 56.459 1.00 75.55 206 PHE C CA 1
ATOM 13342 C C . PHE C 1 205 ? 18.615 -18.956 54.946 1.00 75.17 206 PHE C C 1
ATOM 13343 O O . PHE C 1 205 ? 17.597 -19.314 54.345 1.00 75.39 206 PHE C O 1
ATOM 13351 N N . LEU C 1 206 ? 19.776 -18.740 54.338 1.00 73.56 207 LEU C N 1
ATOM 13352 C CA . LEU C 1 206 ? 19.931 -18.923 52.902 1.00 68.67 207 LEU C CA 1
ATOM 13353 C C . LEU C 1 206 ? 20.066 -20.420 52.621 1.00 66.66 207 LEU C C 1
ATOM 13354 O O . LEU C 1 206 ? 20.677 -21.145 53.398 1.00 64.02 207 LEU C O 1
ATOM 13359 N N . PRO C 1 207 ? 19.494 -20.895 51.499 1.00 64.52 208 PRO C N 1
ATOM 13360 C CA . PRO C 1 207 ? 19.499 -22.293 51.051 1.00 59.66 208 PRO C CA 1
ATOM 13361 C C . PRO C 1 207 ? 20.785 -23.098 51.237 1.00 55.74 208 PRO C C 1
ATOM 13362 O O . PRO C 1 207 ? 21.866 -22.674 50.824 1.00 54.71 208 PRO C O 1
ATOM 13366 N N . ARG C 1 208 ? 20.644 -24.271 51.852 1.00 53.21 209 ARG C N 1
ATOM 13367 C CA . ARG C 1 208 ? 21.760 -25.190 52.092 1.00 49.17 209 ARG C CA 1
ATOM 13368 C C . ARG C 1 208 ? 21.333 -26.554 51.550 1.00 44.69 209 ARG C C 1
ATOM 13369 O O . ARG C 1 208 ? 20.143 -26.793 51.353 1.00 34.56 209 ARG C O 1
ATOM 13377 N N . GLU C 1 209 ? 22.284 -27.465 51.349 1.00 45.39 210 GLU C N 1
ATOM 13378 C CA . GLU C 1 209 ? 21.939 -28.768 50.782 1.00 51.30 210 GLU C CA 1
ATOM 13379 C C . GLU C 1 209 ? 22.183 -30.010 51.633 1.00 54.21 210 GLU C C 1
ATOM 13380 O O . GLU C 1 209 ? 21.240 -30.604 52.158 1.00 58.54 210 GLU C O 1
ATOM 13386 N N . GLY C 1 210 ? 23.440 -30.423 51.746 1.00 51.52 211 GLY C N 1
ATOM 13387 C CA . GLY C 1 210 ? 23.744 -31.605 52.535 1.00 56.70 211 GLY C CA 1
ATOM 13388 C C . GLY C 1 210 ? 24.323 -31.240 53.887 1.00 60.53 211 GLY C C 1
ATOM 13389 O O . GLY C 1 210 ? 25.472 -31.561 54.183 1.00 60.28 211 GLY C O 1
ATOM 13390 N N . GLY C 1 211 ? 23.526 -30.572 54.714 1.00 63.95 212 GLY C N 1
ATOM 13391 C CA . GLY C 1 211 ? 24.016 -30.166 56.018 1.00 69.90 212 GLY C CA 1
ATOM 13392 C C . GLY C 1 211 ? 25.240 -29.289 55.839 1.00 74.00 212 GLY C C 1
ATOM 13393 O O . GLY C 1 211 ? 26.288 -29.533 56.438 1.00 76.84 212 GLY C O 1
ATOM 13394 N N . ALA C 1 212 ? 25.103 -28.265 55.001 1.00 75.87 213 ALA C N 1
ATOM 13395 C CA . ALA C 1 212 ? 26.192 -27.337 54.715 1.00 78.24 213 ALA C CA 1
ATOM 13396 C C . ALA C 1 212 ? 26.566 -26.500 55.934 1.00 80.84 213 ALA C C 1
ATOM 13397 O O . ALA C 1 212 ? 27.665 -25.943 56.002 1.00 82.71 213 ALA C O 1
ATOM 13399 N N . GLU C 1 213 ? 25.647 -26.404 56.890 1.00 81.84 214 GLU C N 1
ATOM 13400 C CA . GLU C 1 213 ? 25.890 -25.634 58.105 1.00 83.11 214 GLU C CA 1
ATOM 13401 C C . GLU C 1 213 ? 26.192 -24.181 57.764 1.00 83.65 214 GLU C C 1
ATOM 13402 O O . GLU C 1 213 ? 26.525 -23.377 58.638 1.00 87.83 214 GLU C O 1
ATOM 13408 N N . GLU C 1 214 ? 26.077 -23.860 56.481 1.00 80.10 215 GLU C N 1
ATOM 13409 C CA . GLU C 1 214 ? 26.309 -22.514 55.980 1.00 75.39 215 GLU C CA 1
ATOM 13410 C C . GLU C 1 214 ? 25.971 -22.471 54.502 1.00 71.17 215 GLU C C 1
ATOM 13411 O O . GLU C 1 214 ? 26.398 -23.328 53.730 1.00 68.97 215 GLU C O 1
ATOM 13417 N N . SER C 1 215 ? 25.194 -21.471 54.113 1.00 69.01 216 SER C N 1
ATOM 13418 C CA . SER C 1 215 ? 24.808 -21.316 52.723 1.00 65.59 216 SER C CA 1
ATOM 13419 C C . SER C 1 215 ? 26.043 -21.018 51.886 1.00 65.45 216 SER C C 1
ATOM 13420 O O . SER C 1 215 ? 27.072 -20.589 52.413 1.00 64.42 216 SER C O 1
ATOM 13423 N N . ALA C 1 216 ? 25.943 -21.267 50.584 1.00 61.51 217 ALA C N 1
ATOM 13424 C CA . ALA C 1 216 ? 27.032 -20.973 49.665 1.00 56.58 217 ALA C CA 1
ATOM 13425 C C . ALA C 1 216 ? 26.570 -19.753 48.872 1.00 55.13 217 ALA C C 1
ATOM 13426 O O . ALA C 1 216 ? 27.379 -19.032 48.282 1.00 56.82 217 ALA C O 1
ATOM 13428 N N . ILE C 1 217 ? 25.257 -19.528 48.870 1.00 54.88 218 ILE C N 1
ATOM 13429 C CA . ILE C 1 217 ? 24.683 -18.384 48.174 1.00 62.12 218 ILE C CA 1
ATOM 13430 C C . ILE C 1 217 ? 25.374 -17.178 48.784 1.00 67.17 218 ILE C C 1
ATOM 13431 O O . ILE C 1 217 ? 25.473 -17.075 50.005 1.00 73.64 218 ILE C O 1
ATOM 13436 N N . ARG C 1 218 ? 25.869 -16.275 47.954 1.00 67.30 219 ARG C N 1
ATOM 13437 C CA . ARG C 1 218 ? 26.510 -15.084 48.477 1.00 66.55 219 ARG C CA 1
ATOM 13438 C C . ARG C 1 218 ? 25.566 -13.932 48.190 1.00 67.75 219 ARG C C 1
ATOM 13439 O O . ARG C 1 218 ? 24.707 -14.036 47.313 1.00 68.06 219 ARG C O 1
ATOM 13447 N N . VAL C 1 219 ? 25.709 -12.836 48.924 1.00 64.94 220 VAL C N 1
ATOM 13448 C CA . VAL C 1 219 ? 24.808 -11.715 48.722 1.00 61.55 220 VAL C CA 1
ATOM 13449 C C . VAL C 1 219 ? 25.489 -10.435 48.260 1.00 59.44 220 VAL C C 1
ATOM 13450 O O . VAL C 1 219 ? 26.668 -10.207 48.524 1.00 54.57 220 VAL C O 1
ATOM 13454 N N . GLY C 1 220 ? 24.718 -9.617 47.552 1.00 60.53 221 GLY C N 1
ATOM 13455 C CA . GLY C 1 220 ? 25.195 -8.348 47.040 1.00 56.55 221 GLY C CA 1
ATOM 13456 C C . GLY C 1 220 ? 24.091 -7.341 47.290 1.00 56.12 221 GLY C C 1
ATOM 13457 O O . GLY C 1 220 ? 22.946 -7.731 47.537 1.00 53.77 221 GLY C O 1
ATOM 13458 N N . PHE C 1 221 ? 24.412 -6.052 47.215 1.00 54.96 222 PHE C N 1
ATOM 13459 C CA . PHE C 1 221 ? 23.416 -5.023 47.481 1.00 52.84 222 PHE C CA 1
ATOM 13460 C C . PHE C 1 221 ? 23.473 -3.818 46.548 1.00 54.66 222 PHE C C 1
ATOM 13461 O O . PHE C 1 221 ? 24.544 -3.409 46.106 1.00 53.09 222 PHE C O 1
ATOM 13469 N N . VAL C 1 222 ? 22.301 -3.254 46.265 1.00 59.25 223 VAL C N 1
ATOM 13470 C CA . VAL C 1 222 ? 22.171 -2.098 45.383 1.00 63.97 223 VAL C CA 1
ATOM 13471 C C . VAL C 1 222 ? 20.837 -1.379 45.612 1.00 67.67 223 VAL C C 1
ATOM 13472 O O . VAL C 1 222 ? 19.816 -2.009 45.905 1.00 66.80 223 VAL C O 1
ATOM 13476 N N . THR C 1 223 ? 20.858 -0.058 45.483 1.00 68.04 224 THR C N 1
ATOM 13477 C CA . THR C 1 223 ? 19.658 0.748 45.638 1.00 71.16 224 THR C CA 1
ATOM 13478 C C . THR C 1 223 ? 19.558 1.568 44.358 1.00 72.55 224 THR C C 1
ATOM 13479 O O . THR C 1 223 ? 20.509 1.601 43.577 1.00 69.43 224 THR C O 1
ATOM 13483 N N . TYR C 1 224 ? 18.430 2.226 44.124 1.00 72.80 225 TYR C N 1
ATOM 13484 C CA . TYR C 1 224 ? 18.298 2.989 42.890 1.00 75.78 225 TYR C CA 1
ATOM 13485 C C . TYR C 1 224 ? 17.072 3.876 42.879 1.00 79.21 225 TYR C C 1
ATOM 13486 O O . TYR C 1 224 ? 16.267 3.848 43.809 1.00 79.20 225 TYR C O 1
ATOM 13495 N N . ASN C 1 225 ? 16.937 4.661 41.814 1.00 80.98 226 ASN C N 1
ATOM 13496 C CA . ASN C 1 225 ? 15.778 5.525 41.658 1.00 86.35 226 ASN C CA 1
ATOM 13497 C C . ASN C 1 225 ? 15.803 6.367 40.398 1.00 86.98 226 ASN C C 1
ATOM 13498 O O . ASN C 1 225 ? 14.769 6.707 39.881 1.00 87.53 226 ASN C O 1
ATOM 13503 N N . LYS C 1 226 ? 16.975 6.701 39.885 1.00 86.87 227 LYS C N 1
ATOM 13504 C CA . LYS C 1 226 ? 17.045 7.475 38.641 1.00 87.70 227 LYS C CA 1
ATOM 13505 C C . LYS C 1 226 ? 18.489 7.314 38.248 1.00 88.94 227 LYS C C 1
ATOM 13506 O O . LYS C 1 226 ? 18.914 7.649 37.140 1.00 89.71 227 LYS C O 1
ATOM 13512 N N . VAL C 1 227 ? 19.227 6.771 39.205 1.00 87.27 228 VAL C N 1
ATOM 13513 C CA . VAL C 1 227 ? 20.643 6.515 39.079 1.00 86.80 228 VAL C CA 1
ATOM 13514 C C . VAL C 1 227 ? 20.878 5.337 40.016 1.00 84.29 228 VAL C C 1
ATOM 13515 O O . VAL C 1 227 ? 20.178 5.193 41.019 1.00 84.99 228 VAL C O 1
ATOM 13519 N N . LEU C 1 228 ? 21.850 4.497 39.685 1.00 82.44 229 LEU C N 1
ATOM 13520 C CA . LEU C 1 228 ? 22.160 3.318 40.487 1.00 81.38 229 LEU C CA 1
ATOM 13521 C C . LEU C 1 228 ? 23.164 3.581 41.602 1.00 79.54 229 LEU C C 1
ATOM 13522 O O . LEU C 1 228 ? 24.047 4.423 41.466 1.00 79.73 229 LEU C O 1
ATOM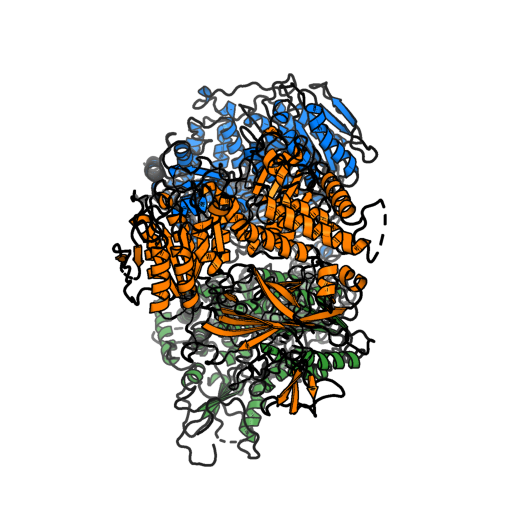 13527 N N . HIS C 1 229 ? 23.014 2.850 42.705 1.00 80.08 230 HIS C N 1
ATOM 13528 C CA . HIS C 1 229 ? 23.913 2.965 43.850 1.00 79.82 230 HIS C CA 1
ATOM 13529 C C . HIS C 1 229 ? 24.413 1.575 44.229 1.00 77.34 230 HIS C C 1
ATOM 13530 O O . HIS C 1 229 ? 23.670 0.779 44.802 1.00 77.42 230 HIS C O 1
ATOM 13537 N N . PHE C 1 230 ? 25.666 1.281 43.903 1.00 76.50 231 PHE C N 1
ATOM 13538 C CA . PHE C 1 230 ? 26.252 -0.017 44.228 1.00 77.42 231 PHE C CA 1
ATOM 13539 C C . PHE C 1 230 ? 26.874 0.033 45.608 1.00 76.23 231 PHE C C 1
ATOM 13540 O O . PHE C 1 230 ? 27.344 1.085 46.039 1.00 79.45 231 PHE C O 1
ATOM 13548 N N . TYR C 1 231 ? 26.881 -1.101 46.301 1.00 75.07 232 TYR C N 1
ATOM 13549 C CA . TYR C 1 231 ? 27.445 -1.149 47.644 1.00 74.50 232 TYR C CA 1
ATOM 13550 C C . TYR C 1 231 ? 28.493 -2.231 47.839 1.00 74.92 232 TYR C C 1
ATOM 13551 O O . TYR C 1 231 ? 28.272 -3.401 47.519 1.00 77.21 232 TYR C O 1
ATOM 13560 N N . ASN C 1 232 ? 29.645 -1.821 48.358 1.00 74.31 233 ASN C N 1
ATOM 13561 C CA . ASN C 1 232 ? 30.736 -2.739 48.638 1.00 72.58 233 ASN C CA 1
ATOM 13562 C C . ASN C 1 232 ? 30.602 -3.109 50.105 1.00 75.43 233 ASN C C 1
ATOM 13563 O O . ASN C 1 232 ? 30.323 -2.252 50.943 1.00 73.75 233 ASN C O 1
ATOM 13568 N N . VAL C 1 233 ? 30.787 -4.386 50.413 1.00 76.87 234 VAL C N 1
ATOM 13569 C CA . VAL C 1 233 ? 30.694 -4.863 51.787 1.00 75.31 234 VAL C CA 1
ATOM 13570 C C . VAL C 1 233 ? 31.739 -5.958 51.971 1.00 76.12 234 VAL C C 1
ATOM 13571 O O . VAL C 1 233 ? 31.447 -7.051 52.466 1.00 72.01 234 VAL C O 1
ATOM 13575 N N . LYS C 1 234 ? 32.963 -5.643 51.551 1.00 76.40 235 LYS C N 1
ATOM 13576 C CA . LYS C 1 234 ? 34.094 -6.559 51.638 1.00 81.37 235 LYS C CA 1
ATOM 13577 C C . LYS C 1 234 ? 34.185 -7.186 53.027 1.00 84.65 235 LYS C C 1
ATOM 13578 O O . LYS C 1 234 ? 33.486 -6.774 53.952 1.00 86.91 235 LYS C O 1
ATOM 13584 N N . SER C 1 235 ? 35.045 -8.187 53.173 1.00 87.66 236 SER C N 1
ATOM 13585 C CA . SER C 1 235 ? 35.205 -8.855 54.457 1.00 91.95 236 SER C CA 1
ATOM 13586 C C . SER C 1 235 ? 35.821 -7.942 55.519 1.00 96.31 236 SER C C 1
ATOM 13587 O O . SER C 1 235 ? 35.952 -8.337 56.679 1.00 98.03 236 SER C O 1
ATOM 13590 N N . SER C 1 236 ? 36.191 -6.723 55.130 1.00 100.28 237 SER C N 1
ATOM 13591 C CA . SER C 1 236 ? 36.804 -5.784 56.070 1.00 100.83 237 SER C CA 1
ATOM 13592 C C . SER C 1 236 ? 36.753 -4.320 55.631 1.00 101.36 237 SER C C 1
ATOM 13593 O O . SER C 1 236 ? 37.535 -3.887 54.784 1.00 101.11 237 SER C O 1
ATOM 13596 N N . LEU C 1 237 ? 35.837 -3.561 56.223 1.00 101.55 238 LEU C N 1
ATOM 13597 C CA . LEU C 1 237 ? 35.694 -2.144 55.912 1.00 102.43 238 LEU C CA 1
ATOM 13598 C C . LEU C 1 237 ? 35.143 -1.376 57.106 1.00 102.80 238 LEU C C 1
ATOM 13599 O O . LEU C 1 237 ? 35.377 -0.174 57.243 1.00 102.80 238 LEU C O 1
ATOM 13604 N N . ALA C 1 238 ? 34.413 -2.077 57.969 1.00 102.86 239 ALA C N 1
ATOM 13605 C CA . ALA C 1 238 ? 33.810 -1.460 59.146 1.00 102.21 239 ALA C CA 1
ATOM 13606 C C . ALA C 1 238 ? 32.848 -0.360 58.700 1.00 102.20 239 ALA C C 1
ATOM 13607 O O . ALA C 1 238 ? 32.195 0.284 59.522 1.00 101.79 239 ALA C O 1
ATOM 13609 N N . GLN C 1 239 ? 32.770 -0.161 57.386 1.00 100.74 240 GLN C N 1
ATOM 13610 C CA . GLN C 1 239 ? 31.900 0.843 56.784 1.00 100.04 240 GLN C CA 1
ATOM 13611 C C . GLN C 1 239 ? 31.616 0.485 55.329 1.00 97.73 240 GLN C C 1
ATOM 13612 O O . GLN C 1 239 ? 32.502 0.032 54.605 1.00 95.65 240 GLN C O 1
ATOM 13618 N N . PRO C 1 240 ? 30.367 0.679 54.885 1.00 96.62 241 PRO C N 1
ATOM 13619 C CA . PRO C 1 240 ? 29.972 0.376 53.509 1.00 96.15 241 PRO C CA 1
ATOM 13620 C C . PRO C 1 240 ? 30.257 1.528 52.544 1.00 95.79 241 PRO C C 1
ATOM 13621 O O . PRO C 1 240 ? 29.758 2.640 52.725 1.00 95.40 241 PRO C O 1
ATOM 13625 N N . GLN C 1 241 ? 31.062 1.253 51.522 1.00 94.65 242 GLN C N 1
ATOM 13626 C CA . GLN C 1 241 ? 31.404 2.258 50.522 1.00 92.97 242 GLN C CA 1
ATOM 13627 C C . GLN C 1 241 ? 30.332 2.265 49.440 1.00 91.44 242 GLN C C 1
ATOM 13628 O O . GLN C 1 241 ? 29.749 1.226 49.133 1.00 92.76 242 GLN C O 1
ATOM 13634 N N . MET C 1 242 ? 30.072 3.430 48.861 1.00 89.03 243 MET C N 1
ATOM 13635 C CA . MET C 1 242 ? 29.075 3.522 47.808 1.00 88.39 243 MET C CA 1
ATOM 13636 C C . MET C 1 242 ? 29.702 3.936 46.482 1.00 89.82 243 MET C C 1
ATOM 13637 O O . MET C 1 242 ? 30.690 4.674 46.442 1.00 88.68 243 MET C O 1
ATOM 13642 N N . MET C 1 243 ? 29.117 3.442 45.397 1.00 90.12 244 MET C N 1
ATOM 13643 C CA . MET C 1 243 ? 29.574 3.754 44.053 1.00 89.55 244 MET C CA 1
ATOM 13644 C C . MET C 1 243 ? 28.346 4.076 43.217 1.00 88.99 244 MET C C 1
ATOM 13645 O O . MET C 1 243 ? 27.578 3.183 42.858 1.00 90.29 244 MET C O 1
ATOM 13650 N N . VAL C 1 244 ? 28.151 5.354 42.919 1.00 86.36 245 VAL C N 1
ATOM 13651 C CA . VAL C 1 244 ? 27.002 5.761 42.130 1.00 85.61 245 VAL C CA 1
ATOM 13652 C C . VAL C 1 244 ? 27.291 5.593 40.645 1.00 86.94 245 VAL C C 1
ATOM 13653 O O . VAL C 1 244 ? 28.275 6.121 40.129 1.00 89.11 245 VAL C O 1
ATOM 13657 N N . VAL C 1 245 ? 26.435 4.843 39.963 1.00 88.54 246 VAL C N 1
ATOM 13658 C CA . VAL C 1 245 ? 26.598 4.619 38.535 1.00 90.03 246 VAL C CA 1
ATOM 13659 C C . VAL C 1 245 ? 25.636 5.520 37.770 1.00 89.78 246 VAL C C 1
ATOM 13660 O O . VAL C 1 245 ? 24.551 5.099 37.368 1.00 88.39 246 VAL C O 1
ATOM 13664 N N . SER C 1 246 ? 26.043 6.770 37.585 1.00 91.17 247 SER C N 1
ATOM 13665 C CA . SER C 1 246 ? 25.231 7.741 36.867 1.00 93.72 247 SER C CA 1
ATOM 13666 C C . SER C 1 246 ? 25.155 7.333 35.405 1.00 97.12 247 SER C C 1
ATOM 13667 O O . SER C 1 246 ? 24.461 7.963 34.605 1.00 98.14 247 SER C O 1
ATOM 13670 N N . ASP C 1 247 ? 25.879 6.270 35.067 1.00 101.46 248 ASP C N 1
ATOM 13671 C CA . ASP C 1 247 ? 25.915 5.760 33.703 1.00 104.78 248 ASP C CA 1
ATOM 13672 C C . ASP C 1 247 ? 24.577 5.205 33.241 1.00 104.27 248 ASP C C 1
ATOM 13673 O O . ASP C 1 247 ? 24.337 4.002 33.315 1.00 104.36 248 ASP C O 1
ATOM 13678 N N . VAL C 1 248 ? 23.705 6.090 32.772 1.00 105.48 249 VAL C N 1
ATOM 13679 C CA . VAL C 1 248 ? 22.408 5.670 32.267 1.00 105.58 249 VAL C CA 1
ATOM 13680 C C . VAL C 1 248 ? 22.735 4.977 30.946 1.00 107.10 249 VAL C C 1
ATOM 13681 O O . VAL C 1 248 ? 23.872 5.050 30.477 1.00 105.36 249 VAL C O 1
ATOM 13685 N N . ALA C 1 249 ? 21.757 4.309 30.345 1.00 108.76 250 ALA C N 1
ATOM 13686 C CA . ALA C 1 249 ? 21.996 3.609 29.086 1.00 110.92 250 ALA C CA 1
ATOM 13687 C C . ALA C 1 249 ? 23.158 2.638 29.276 1.00 110.89 250 ALA C C 1
ATOM 13688 O O . ALA C 1 249 ? 22.980 1.554 29.835 1.00 113.36 250 ALA C O 1
ATOM 13690 N N . ASP C 1 250 ? 24.348 3.028 28.823 1.00 108.64 251 ASP C N 1
ATOM 13691 C CA . ASP C 1 250 ? 25.522 2.170 28.963 1.00 107.40 251 ASP C CA 1
ATOM 13692 C C . ASP C 1 250 ? 25.898 2.020 30.435 1.00 106.31 251 ASP C C 1
ATOM 13693 O O . ASP C 1 250 ? 26.650 2.827 30.985 1.00 104.91 251 ASP C O 1
ATOM 13698 N N . MET C 1 251 ? 25.363 0.976 31.061 1.00 106.33 252 MET C N 1
ATOM 13699 C CA . MET C 1 251 ? 25.616 0.691 32.468 1.00 107.25 252 MET C CA 1
ATOM 13700 C C . MET C 1 251 ? 27.083 0.768 32.864 1.00 106.77 252 MET C C 1
ATOM 13701 O O . MET C 1 251 ? 27.465 1.592 33.695 1.00 107.34 252 MET C O 1
ATOM 13706 N N . PHE C 1 252 ? 27.903 -0.092 32.267 1.00 107.17 253 PHE C N 1
ATOM 13707 C CA . PHE C 1 252 ? 29.324 -0.136 32.588 1.00 106.22 253 PHE C CA 1
ATOM 13708 C C . PHE C 1 252 ? 29.428 -0.389 34.090 1.00 105.69 253 PHE C C 1
ATOM 13709 O O . PHE C 1 252 ? 30.181 0.278 34.803 1.00 105.37 253 PHE C O 1
ATOM 13717 N N . VAL C 1 253 ? 28.638 -1.352 34.561 1.00 102.64 254 VAL C N 1
ATOM 13718 C CA . VAL C 1 253 ? 28.620 -1.727 35.968 1.00 99.17 254 VAL C CA 1
ATOM 13719 C C . VAL C 1 253 ? 30.054 -1.814 36.480 1.00 98.69 254 VAL C C 1
ATOM 13720 O O . VAL C 1 253 ? 30.903 -2.467 35.870 1.00 96.56 254 VAL C O 1
ATOM 13724 N N . PRO C 1 254 ? 30.342 -1.154 37.613 1.00 99.00 255 PRO C N 1
ATOM 13725 C CA . PRO C 1 254 ? 31.688 -1.163 38.193 1.00 100.05 255 PRO C CA 1
ATOM 13726 C C . PRO C 1 254 ? 32.194 -2.531 38.621 1.00 101.96 255 PRO C C 1
ATOM 13727 O O . PRO C 1 254 ? 31.630 -3.150 39.523 1.00 105.77 255 PRO C O 1
ATOM 13731 N N . LEU C 1 255 ? 33.253 -3.015 37.980 1.00 102.92 256 LEU C N 1
ATOM 13732 C CA . LEU C 1 255 ? 33.795 -4.294 38.402 1.00 103.16 256 LEU C CA 1
ATOM 13733 C C . LEU C 1 255 ? 34.343 -4.029 39.819 1.00 104.46 256 LEU C C 1
ATOM 13734 O O . LEU C 1 255 ? 35.329 -3.304 39.984 1.00 104.58 256 LEU C O 1
ATOM 13739 N N . LEU C 1 256 ? 33.672 -4.581 40.832 1.00 102.45 257 LEU C N 1
ATOM 13740 C CA . LEU C 1 256 ? 34.074 -4.427 42.233 1.00 101.12 257 LEU C CA 1
ATOM 13741 C C . LEU C 1 256 ? 34.141 -5.829 42.834 1.00 100.15 257 LEU C C 1
ATOM 13742 O O . LEU C 1 256 ? 33.410 -6.724 42.407 1.00 99.75 257 LEU C O 1
ATOM 13747 N N . ASP C 1 257 ? 35.025 -6.025 43.807 1.00 98.25 258 ASP C N 1
ATOM 13748 C CA . ASP C 1 257 ? 35.166 -7.327 44.448 1.00 96.55 258 ASP C CA 1
ATOM 13749 C C . ASP C 1 257 ? 34.368 -7.361 45.744 1.00 95.12 258 ASP C C 1
ATOM 13750 O O . ASP C 1 257 ? 33.879 -8.413 46.165 1.00 92.48 258 ASP C O 1
ATOM 13755 N N . GLY C 1 258 ? 34.229 -6.195 46.364 1.00 92.75 259 GLY C N 1
ATOM 13756 C CA . GLY C 1 258 ? 33.467 -6.106 47.592 1.00 91.92 259 GLY C CA 1
ATOM 13757 C C . GLY C 1 258 ? 32.044 -6.581 47.370 1.00 88.81 259 GLY C C 1
ATOM 13758 O O . GLY C 1 258 ? 31.414 -7.111 48.280 1.00 90.84 259 GLY C O 1
ATOM 13759 N N . PHE C 1 259 ? 31.532 -6.394 46.158 1.00 85.94 260 PHE C N 1
ATOM 13760 C CA . PHE C 1 259 ? 30.175 -6.818 45.831 1.00 83.57 260 PHE C CA 1
ATOM 13761 C C . PHE C 1 259 ? 30.102 -8.332 46.026 1.00 82.82 260 PHE C C 1
ATOM 13762 O O . PHE C 1 259 ? 31.124 -9.017 45.940 1.00 84.09 260 PHE C O 1
ATOM 13770 N N . LEU C 1 260 ? 28.905 -8.848 46.294 1.00 78.91 261 LEU C N 1
ATOM 13771 C CA . LEU C 1 260 ? 28.710 -10.286 46.501 1.00 76.28 261 LEU C CA 1
ATOM 13772 C C . LEU C 1 260 ? 29.705 -10.854 47.516 1.00 75.15 261 LEU C C 1
ATOM 13773 O O . LEU C 1 260 ? 30.846 -11.173 47.168 1.00 67.16 261 LEU C O 1
ATOM 13778 N N . VAL C 1 261 ? 29.264 -10.986 48.765 1.00 74.80 262 VAL C N 1
ATOM 13779 C CA . VAL C 1 261 ? 30.116 -11.505 49.835 1.00 76.04 262 VAL C CA 1
ATOM 13780 C C . VAL C 1 261 ? 29.414 -12.570 50.665 1.00 76.63 262 VAL C C 1
ATOM 13781 O O . VAL C 1 261 ? 28.217 -12.808 50.504 1.00 76.94 262 VAL C O 1
ATOM 13785 N N . ASN C 1 262 ? 30.172 -13.204 51.555 1.00 78.71 263 ASN C N 1
ATOM 13786 C CA . ASN C 1 262 ? 29.633 -14.237 52.435 1.00 82.83 263 ASN C CA 1
ATOM 13787 C C . ASN C 1 262 ? 28.939 -13.556 53.617 1.00 84.05 263 ASN C C 1
ATOM 13788 O O . ASN C 1 262 ? 29.542 -12.737 54.313 1.00 85.14 263 ASN C O 1
ATOM 13793 N N . VAL C 1 263 ? 27.675 -13.901 53.842 1.00 85.03 264 VAL C N 1
ATOM 13794 C CA . VAL C 1 263 ? 26.893 -13.300 54.918 1.00 87.28 264 VAL C CA 1
ATOM 13795 C C . VAL C 1 263 ? 27.479 -13.503 56.315 1.00 88.11 264 VAL C C 1
ATOM 13796 O O . VAL C 1 263 ? 27.161 -12.752 57.239 1.00 88.32 264 VAL C O 1
ATOM 13800 N N . ASN C 1 264 ? 28.340 -14.503 56.472 1.00 86.86 265 ASN C N 1
ATOM 13801 C CA . ASN C 1 264 ? 28.931 -14.780 57.777 1.00 86.75 265 ASN C CA 1
ATOM 13802 C C . ASN C 1 264 ? 30.248 -14.049 58.035 1.00 87.54 265 ASN C C 1
ATOM 13803 O O . ASN C 1 264 ? 30.593 -13.766 59.185 1.00 89.28 265 ASN C O 1
ATOM 13808 N N . GLU C 1 265 ? 30.983 -13.745 56.970 1.00 85.05 266 GLU C N 1
ATOM 13809 C CA . GLU C 1 265 ? 32.259 -13.051 57.103 1.00 81.19 266 GLU C CA 1
ATOM 13810 C C . GLU C 1 265 ? 32.102 -11.538 57.083 1.00 79.22 266 GLU C C 1
ATOM 13811 O O . GLU C 1 265 ? 32.994 -10.815 57.516 1.00 80.14 266 GLU C O 1
ATOM 13817 N N . SER C 1 266 ? 30.970 -11.061 56.574 1.00 79.06 267 SER C N 1
ATOM 13818 C CA . SER C 1 266 ? 30.704 -9.627 56.499 1.00 76.88 267 SER C CA 1
ATOM 13819 C C . SER C 1 266 ? 29.451 -9.279 57.291 1.00 74.95 267 SER C C 1
ATOM 13820 O O . SER C 1 266 ? 28.704 -8.370 56.930 1.00 72.92 267 SER C O 1
ATOM 13823 N N . ARG C 1 267 ? 29.241 -10.004 58.382 1.00 73.53 268 ARG C N 1
ATOM 13824 C CA . ARG C 1 267 ? 28.078 -9.801 59.230 1.00 76.17 268 ARG C CA 1
ATOM 13825 C C . ARG C 1 267 ? 27.967 -8.393 59.811 1.00 75.21 268 ARG C C 1
ATOM 13826 O O . ARG C 1 267 ? 26.869 -7.839 59.904 1.00 75.41 268 ARG C O 1
ATOM 13834 N N . ALA C 1 268 ? 29.099 -7.810 60.192 1.00 74.95 269 ALA C N 1
ATOM 13835 C CA . ALA C 1 268 ? 29.103 -6.470 60.776 1.00 73.28 269 ALA C CA 1
ATOM 13836 C C . ALA C 1 268 ? 28.888 -5.359 59.746 1.00 73.75 269 ALA C C 1
ATOM 13837 O O . ALA C 1 268 ? 28.046 -4.474 59.938 1.00 70.07 269 ALA C O 1
ATOM 13839 N N . VAL C 1 269 ? 29.647 -5.415 58.653 1.00 73.79 270 VAL C N 1
ATOM 13840 C CA . VAL C 1 269 ? 29.554 -4.411 57.597 1.00 75.22 270 VAL C CA 1
ATOM 13841 C C . VAL C 1 269 ? 28.186 -4.397 56.907 1.00 77.24 270 VAL C C 1
ATOM 13842 O O . VAL C 1 269 ? 27.694 -3.337 56.504 1.00 76.09 270 VAL C O 1
ATOM 13846 N N . ILE C 1 270 ? 27.575 -5.572 56.775 1.00 77.61 271 ILE C N 1
ATOM 13847 C CA . ILE C 1 270 ? 26.265 -5.679 56.135 1.00 76.81 271 ILE C CA 1
ATOM 13848 C C . ILE C 1 270 ? 25.200 -5.040 57.018 1.00 76.32 271 ILE C C 1
ATOM 13849 O O . ILE C 1 270 ? 24.355 -4.276 56.544 1.00 74.07 271 ILE C O 1
ATOM 13854 N N . THR C 1 271 ? 25.248 -5.359 58.306 1.00 77.42 272 THR C N 1
ATOM 13855 C CA . THR C 1 271 ? 24.293 -4.810 59.257 1.00 75.69 272 THR C CA 1
ATOM 13856 C C . THR C 1 271 ? 24.344 -3.295 59.146 1.00 75.71 272 THR C C 1
ATOM 13857 O O . THR C 1 271 ? 23.314 -2.615 59.135 1.00 71.47 272 THR C O 1
ATOM 13861 N N . SER C 1 272 ? 25.561 -2.776 59.052 1.00 75.90 273 SER C N 1
ATOM 13862 C CA . SER C 1 272 ? 25.767 -1.346 58.938 1.00 78.40 273 SER C CA 1
ATOM 13863 C C . SER C 1 272 ? 24.959 -0.803 57.759 1.00 80.61 273 SER C C 1
ATOM 13864 O O . SER C 1 272 ? 24.046 0.006 57.945 1.00 84.08 273 SER C O 1
ATOM 13867 N N . LEU C 1 273 ? 25.291 -1.262 56.554 1.00 79.74 274 LEU C N 1
ATOM 13868 C CA . LEU C 1 273 ? 24.607 -0.824 55.337 1.00 79.17 274 LEU C CA 1
ATOM 13869 C C . LEU C 1 273 ? 23.091 -0.780 55.490 1.00 79.53 274 LEU C C 1
ATOM 13870 O O . LEU C 1 273 ? 22.443 0.175 55.058 1.00 74.93 274 LEU C O 1
ATOM 13875 N N . LEU C 1 274 ? 22.535 -1.817 56.108 1.00 82.83 275 LEU C N 1
ATOM 13876 C CA . LEU C 1 274 ? 21.096 -1.908 56.303 1.00 88.74 275 LEU C CA 1
ATOM 13877 C C . LEU C 1 274 ? 20.527 -0.899 57.299 1.00 92.04 275 LEU C C 1
ATOM 13878 O O . LEU C 1 274 ? 19.321 -0.646 57.309 1.00 93.25 275 LEU C O 1
ATOM 13883 N N . ASP C 1 275 ? 21.389 -0.324 58.131 1.00 95.84 276 ASP C N 1
ATOM 13884 C CA . ASP C 1 275 ? 20.950 0.672 59.106 1.00 98.23 276 ASP C CA 1
ATOM 13885 C C . ASP C 1 275 ? 21.294 2.070 58.608 1.00 98.11 276 ASP C C 1
ATOM 13886 O O . ASP C 1 275 ? 21.013 3.065 59.278 1.00 101.75 276 ASP C O 1
ATOM 13891 N N . GLN C 1 276 ? 21.904 2.137 57.430 1.00 96.36 277 GLN C N 1
ATOM 13892 C CA . GLN C 1 276 ? 22.298 3.410 56.842 1.00 95.75 277 GLN C CA 1
ATOM 13893 C C . GLN C 1 276 ? 21.391 3.817 55.682 1.00 94.83 277 GLN C C 1
ATOM 13894 O O . GLN C 1 276 ? 20.960 4.968 55.596 1.00 94.89 277 GLN C O 1
ATOM 13900 N N . ILE C 1 277 ? 21.104 2.863 54.799 1.00 92.31 278 ILE C N 1
ATOM 13901 C CA . ILE C 1 277 ? 20.267 3.103 53.627 1.00 90.58 278 ILE C CA 1
ATOM 13902 C C . ILE C 1 277 ? 18.951 3.826 53.921 1.00 90.80 278 ILE C C 1
ATOM 13903 O O . ILE C 1 277 ? 18.627 4.826 53.274 1.00 88.81 278 ILE C O 1
ATOM 13908 N N . PRO C 1 278 ? 18.169 3.326 54.893 1.00 90.50 279 PRO C N 1
ATOM 13909 C CA . PRO C 1 278 ? 16.893 3.968 55.227 1.00 90.55 279 PRO C CA 1
ATOM 13910 C C . PRO C 1 278 ? 17.041 5.453 55.567 1.00 92.60 279 PRO C C 1
ATOM 13911 O O . PRO C 1 278 ? 16.163 6.259 55.255 1.00 92.70 279 PRO C O 1
ATOM 13915 N N . GLU C 1 279 ? 18.157 5.802 56.203 1.00 94.78 280 GLU C N 1
ATOM 13916 C CA . GLU C 1 279 ? 18.443 7.181 56.602 1.00 96.76 280 GLU C CA 1
ATOM 13917 C C . GLU C 1 279 ? 19.068 7.976 55.458 1.00 96.12 280 GLU C C 1
ATOM 13918 O O . GLU C 1 279 ? 18.716 9.133 55.224 1.00 96.02 280 GLU C O 1
ATOM 13924 N N . MET C 1 280 ? 20.001 7.337 54.758 1.00 94.58 281 MET C N 1
ATOM 13925 C CA . MET C 1 280 ? 20.707 7.946 53.638 1.00 94.58 281 MET C CA 1
ATOM 13926 C C . MET C 1 280 ? 19.735 8.584 52.645 1.00 93.63 281 MET C C 1
ATOM 13927 O O . MET C 1 280 ? 20.071 9.564 51.975 1.00 93.39 281 MET C O 1
ATOM 13932 N N . PHE C 1 281 ? 18.531 8.027 52.557 1.00 91.48 282 PHE C N 1
ATOM 13933 C CA . PHE C 1 281 ? 17.517 8.532 51.636 1.00 91.69 282 PHE C CA 1
ATOM 13934 C C . PHE C 1 281 ? 16.206 8.861 52.350 1.00 91.83 282 PHE C C 1
ATOM 13935 O O . PHE C 1 281 ? 16.188 9.147 53.549 1.00 93.96 282 PHE C O 1
ATOM 13943 N N . THR C 1 287 ? 11.197 10.918 42.815 1.00 87.64 288 THR C N 1
ATOM 13944 C CA . THR C 1 287 ? 9.968 10.510 42.139 1.00 94.19 288 THR C CA 1
ATOM 13945 C C . THR C 1 287 ? 10.246 9.794 40.822 1.00 95.99 288 THR C C 1
ATOM 13946 O O . THR C 1 287 ? 9.454 8.959 40.374 1.00 96.66 288 THR C O 1
ATOM 13950 N N . GLU C 1 288 ? 11.371 10.127 40.203 1.00 97.00 289 GLU C N 1
ATOM 13951 C CA . GLU C 1 288 ? 11.750 9.523 38.934 1.00 96.46 289 GLU C CA 1
ATOM 13952 C C . GLU C 1 288 ? 12.543 8.247 39.210 1.00 95.87 289 GLU C C 1
ATOM 13953 O O . GLU C 1 288 ? 13.372 8.236 40.119 1.00 94.69 289 GLU C O 1
ATOM 13959 N N . THR C 1 289 ? 12.273 7.182 38.447 1.00 95.02 290 THR C N 1
ATOM 13960 C CA . THR C 1 289 ? 12.968 5.898 38.612 1.00 90.49 290 THR C CA 1
ATOM 13961 C C . THR C 1 289 ? 13.233 5.115 37.327 1.00 87.06 290 THR C C 1
ATOM 13962 O O . THR C 1 289 ? 12.495 5.238 36.347 1.00 84.00 290 THR C O 1
ATOM 13966 N N . VAL C 1 290 ? 14.296 4.310 37.347 1.00 82.99 291 VAL C N 1
ATOM 13967 C CA . VAL C 1 290 ? 14.673 3.477 36.205 1.00 80.27 291 VAL C CA 1
ATOM 13968 C C . VAL C 1 290 ? 14.497 1.998 36.555 1.00 82.01 291 VAL C C 1
ATOM 13969 O O . VAL C 1 290 ? 14.825 1.575 37.667 1.00 78.34 291 VAL C O 1
ATOM 13973 N N . PHE C 1 291 ? 13.985 1.219 35.603 1.00 82.64 292 PHE C N 1
ATOM 13974 C CA . PHE C 1 291 ? 13.749 -0.211 35.812 1.00 80.79 292 PHE C CA 1
ATOM 13975 C C . PHE C 1 291 ? 14.771 -1.077 35.077 1.00 76.91 292 PHE C C 1
ATOM 13976 O O . PHE C 1 291 ? 15.587 -1.752 35.706 1.00 74.93 292 PHE C O 1
ATOM 13984 N N . VAL C 1 292 ? 14.718 -1.053 33.746 1.00 72.81 293 VAL C N 1
ATOM 13985 C CA . VAL C 1 292 ? 15.628 -1.838 32.910 1.00 69.92 293 VAL C CA 1
ATOM 13986 C C . VAL C 1 292 ? 17.095 -1.744 33.339 1.00 67.43 293 VAL C C 1
ATOM 13987 O O . VAL C 1 292 ? 17.748 -2.765 33.565 1.00 68.66 293 VAL C O 1
ATOM 13991 N N . PRO C 1 293 ? 17.635 -0.519 33.450 1.00 65.92 294 PRO C N 1
ATOM 13992 C CA . PRO C 1 293 ? 19.036 -0.387 33.861 1.00 64.32 294 PRO C CA 1
ATOM 13993 C C . PRO C 1 293 ? 19.369 -1.124 35.170 1.00 62.32 294 PRO C C 1
ATOM 13994 O O . PRO C 1 293 ? 20.517 -1.501 35.407 1.00 59.37 294 PRO C O 1
ATOM 13998 N N . VAL C 1 294 ? 18.358 -1.339 36.008 1.00 61.07 295 VAL C N 1
ATOM 13999 C CA . VAL C 1 294 ? 18.554 -2.012 37.289 1.00 60.75 295 VAL C CA 1
ATOM 14000 C C . VAL C 1 294 ? 18.883 -3.492 37.133 1.00 61.82 295 VAL C C 1
ATOM 14001 O O . VAL C 1 294 ? 19.888 -3.978 37.661 1.00 59.11 295 VAL C O 1
ATOM 14005 N N . ILE C 1 295 ? 18.023 -4.208 36.413 1.00 64.17 296 ILE C N 1
ATOM 14006 C CA . ILE C 1 295 ? 18.217 -5.634 36.185 1.00 60.43 296 ILE C CA 1
ATOM 14007 C C . ILE C 1 295 ? 19.554 -5.897 35.494 1.00 65.74 296 ILE C C 1
ATOM 14008 O O . ILE C 1 295 ? 20.304 -6.787 35.907 1.00 64.55 296 ILE C O 1
ATOM 14013 N N . GLN C 1 296 ? 19.859 -5.118 34.456 1.00 66.66 297 GLN C N 1
ATOM 14014 C CA . GLN C 1 296 ? 21.118 -5.284 33.735 1.00 68.15 297 GLN C CA 1
ATOM 14015 C C . GLN C 1 296 ? 22.296 -5.171 34.693 1.00 66.70 297 GLN C C 1
ATOM 14016 O O . GLN C 1 296 ? 23.325 -5.816 34.506 1.00 65.89 297 GLN C O 1
ATOM 14022 N N . ALA C 1 297 ? 22.133 -4.345 35.720 1.00 67.21 298 ALA C N 1
ATOM 14023 C CA . ALA C 1 297 ? 23.176 -4.134 36.711 1.00 65.26 298 ALA C CA 1
ATOM 14024 C C . ALA C 1 297 ? 23.491 -5.426 37.454 1.00 63.97 298 ALA C C 1
ATOM 14025 O O . ALA C 1 297 ? 24.652 -5.822 37.554 1.00 64.17 298 ALA C O 1
ATOM 14027 N N . GLY C 1 298 ? 22.458 -6.081 37.975 1.00 62.37 299 GLY C N 1
ATOM 14028 C CA . GLY C 1 298 ? 22.667 -7.328 38.694 1.00 60.93 299 GLY C CA 1
ATOM 14029 C C . GLY C 1 298 ? 23.115 -8.449 37.770 1.00 62.88 299 GLY C C 1
ATOM 14030 O O . GLY C 1 298 ? 24.055 -9.189 38.072 1.00 53.37 299 GLY C O 1
ATOM 14031 N N . MET C 1 299 ? 22.429 -8.579 36.639 1.00 64.44 300 MET C N 1
ATOM 14032 C CA . MET C 1 299 ? 22.759 -9.598 35.652 1.00 65.32 300 MET C CA 1
ATOM 14033 C C . MET C 1 299 ? 24.225 -9.440 35.269 1.00 64.93 300 MET C C 1
ATOM 14034 O O . MET C 1 299 ? 24.991 -10.404 35.277 1.00 64.35 300 MET C O 1
ATOM 14039 N N . GLU C 1 300 ? 24.607 -8.208 34.949 1.00 63.35 301 GLU C N 1
ATOM 14040 C CA . GLU C 1 300 ? 25.978 -7.901 34.571 1.00 62.65 301 GLU C CA 1
ATOM 14041 C C . GLU C 1 300 ? 26.911 -8.285 35.716 1.00 59.54 301 GLU C C 1
ATOM 14042 O O . GLU C 1 300 ? 28.004 -8.809 35.496 1.00 57.17 301 GLU C O 1
ATOM 14048 N N . ALA C 1 301 ? 26.461 -8.025 36.939 1.00 62.77 302 ALA C N 1
ATOM 14049 C CA . ALA C 1 301 ? 27.233 -8.332 38.140 1.00 61.19 302 ALA C CA 1
ATOM 14050 C C . ALA C 1 301 ? 27.500 -9.833 38.277 1.00 63.32 302 ALA C C 1
ATOM 14051 O O . ALA C 1 301 ? 28.600 -10.243 38.655 1.00 59.30 302 ALA C O 1
ATOM 14053 N N . LEU C 1 302 ? 26.488 -10.647 37.977 1.00 61.88 303 LEU C N 1
ATOM 14054 C CA . LEU C 1 302 ? 26.620 -12.103 38.055 1.00 59.86 303 LEU C CA 1
ATOM 14055 C C . LEU C 1 302 ? 27.540 -12.611 36.945 1.00 57.58 303 LEU C C 1
ATOM 14056 O O . LEU C 1 302 ? 28.269 -13.585 37.127 1.00 59.77 303 LEU C O 1
ATOM 14061 N N . LYS C 1 303 ? 27.505 -11.941 35.799 1.00 56.44 304 LYS C N 1
ATOM 14062 C CA . LYS C 1 303 ? 28.339 -12.311 34.659 1.00 57.27 304 LYS C CA 1
ATOM 14063 C C . LYS C 1 303 ? 29.813 -12.179 35.037 1.00 57.57 304 LYS C C 1
ATOM 14064 O O . LYS C 1 303 ? 30.590 -13.130 34.923 1.00 49.25 304 LYS C O 1
ATOM 14070 N N . ALA C 1 304 ? 30.192 -10.989 35.492 1.00 57.34 305 ALA C N 1
ATOM 14071 C CA . ALA C 1 304 ? 31.569 -10.736 35.899 1.00 58.75 305 ALA C CA 1
ATOM 14072 C C . ALA C 1 304 ? 31.979 -11.708 37.003 1.00 57.15 305 ALA C C 1
ATOM 14073 O O . ALA C 1 304 ? 33.120 -12.166 37.050 1.00 59.90 305 ALA C O 1
ATOM 14075 N N . ALA C 1 305 ? 31.040 -12.021 37.892 1.00 55.50 306 ALA C N 1
ATOM 14076 C CA . ALA C 1 305 ? 31.305 -12.942 38.994 1.00 52.45 306 ALA C CA 1
ATOM 14077 C C . ALA C 1 305 ? 31.456 -14.359 38.467 1.00 53.09 306 ALA C C 1
ATOM 14078 O O . ALA C 1 305 ? 32.057 -15.218 39.119 1.00 53.83 306 ALA C O 1
ATOM 14080 N N . GLU C 1 306 ? 30.903 -14.588 37.279 1.00 51.51 307 GLU C N 1
ATOM 14081 C CA . GLU C 1 306 ? 30.953 -15.887 36.614 1.00 50.12 307 GLU C CA 1
ATOM 14082 C C . GLU C 1 306 ? 30.257 -17.006 37.387 1.00 46.39 307 GLU C C 1
ATOM 14083 O O . GLU C 1 306 ? 30.767 -18.126 37.506 1.00 32.45 307 GLU C O 1
ATOM 14089 N N . CYS C 1 307 ? 29.074 -16.677 37.896 1.00 44.70 308 CYS C N 1
ATOM 14090 C CA . CYS C 1 307 ? 28.231 -17.607 38.640 1.00 48.85 308 CYS C CA 1
ATOM 14091 C C . CYS C 1 307 ? 26.795 -17.192 38.310 1.00 47.85 308 CYS C C 1
ATOM 14092 O O . CYS C 1 307 ? 26.551 -16.046 37.927 1.00 47.05 308 CYS C O 1
ATOM 14095 N N . ALA C 1 308 ? 25.843 -18.107 38.425 1.00 43.37 309 ALA C N 1
ATOM 14096 C CA . ALA C 1 308 ? 24.462 -17.733 38.147 1.00 46.43 309 ALA C CA 1
ATOM 14097 C C . ALA C 1 308 ? 23.812 -17.243 39.446 1.00 42.61 309 ALA C C 1
ATOM 14098 O O . ALA C 1 308 ? 24.421 -17.318 40.505 1.00 42.04 309 ALA C O 1
ATOM 14100 N N . GLY C 1 309 ? 22.589 -16.731 39.375 1.00 43.62 310 GLY C N 1
ATOM 14101 C CA . GLY C 1 309 ? 21.949 -16.260 40.590 1.00 44.13 310 GLY C CA 1
ATOM 14102 C C . GLY C 1 309 ? 20.575 -15.645 40.426 1.00 48.52 310 GLY C C 1
ATOM 14103 O O . GLY C 1 309 ? 19.977 -15.693 39.349 1.00 42.85 310 GLY C O 1
ATOM 14104 N N . LYS C 1 310 ? 20.078 -15.066 41.516 1.00 51.17 311 LYS C N 1
ATOM 14105 C CA . LYS C 1 310 ? 18.771 -14.426 41.544 1.00 51.78 311 LYS C CA 1
ATOM 14106 C C . LYS C 1 310 ? 18.902 -12.953 41.913 1.00 53.78 311 LYS C C 1
ATOM 14107 O O . LYS C 1 310 ? 19.836 -12.552 42.616 1.00 51.66 311 LYS C O 1
ATOM 14113 N N . LEU C 1 311 ? 17.948 -12.155 41.446 1.00 47.15 312 LEU C N 1
ATOM 14114 C CA . LEU C 1 311 ? 17.925 -10.737 41.751 1.00 48.67 312 LEU C CA 1
ATOM 14115 C C . LEU C 1 311 ? 16.568 -10.435 42.371 1.00 53.59 312 LEU C C 1
ATOM 14116 O O . LEU C 1 311 ? 15.525 -10.745 41.784 1.00 56.26 312 LEU C O 1
ATOM 14121 N N . PHE C 1 312 ? 16.574 -9.842 43.559 1.00 52.40 313 PHE C N 1
ATOM 14122 C CA . PHE C 1 312 ? 15.324 -9.492 44.217 1.00 52.50 313 PHE C CA 1
ATOM 14123 C C . PHE C 1 312 ? 15.058 -7.994 44.056 1.00 54.15 313 PHE C C 1
ATOM 14124 O O . PHE C 1 312 ? 15.749 -7.160 44.638 1.00 54.62 313 PHE C O 1
ATOM 14132 N N . LEU C 1 313 ? 14.068 -7.662 43.237 1.00 56.88 314 LEU C N 1
ATOM 14133 C CA . LEU C 1 313 ? 13.721 -6.272 42.979 1.00 63.46 314 LEU C CA 1
ATOM 14134 C C . LEU C 1 313 ? 12.546 -5.784 43.811 1.00 66.16 314 LEU C C 1
ATOM 14135 O O . LEU C 1 313 ? 11.498 -6.432 43.887 1.00 64.32 314 LEU C O 1
ATOM 14140 N N . PHE C 1 314 ? 12.741 -4.625 44.430 1.00 65.98 315 PHE C N 1
ATOM 14141 C CA . PHE C 1 314 ? 11.727 -3.992 45.261 1.00 63.51 315 PHE C CA 1
ATOM 14142 C C . PHE C 1 314 ? 11.443 -2.632 44.633 1.00 62.53 315 PHE C C 1
ATOM 14143 O O . PHE C 1 314 ? 12.085 -1.639 44.965 1.00 56.33 315 PHE C O 1
ATOM 14151 N N . HIS C 1 315 ? 10.483 -2.618 43.710 1.00 65.74 316 HIS C N 1
ATOM 14152 C CA . HIS C 1 315 ? 10.092 -1.420 42.969 1.00 70.13 316 HIS C CA 1
ATOM 14153 C C . HIS C 1 315 ? 8.755 -0.890 43.481 1.00 73.29 316 HIS C C 1
ATOM 14154 O O . HIS C 1 315 ? 7.990 -1.631 44.096 1.00 74.57 316 HIS C O 1
ATOM 14161 N N . THR C 1 316 ? 8.466 0.383 43.218 1.00 77.87 317 THR C N 1
ATOM 14162 C CA . THR C 1 316 ? 7.217 0.978 43.689 1.00 82.13 317 THR C CA 1
ATOM 14163 C C . THR C 1 316 ? 6.431 1.785 42.654 1.00 84.15 317 THR C C 1
ATOM 14164 O O . THR C 1 316 ? 5.199 1.790 42.673 1.00 85.55 317 THR C O 1
ATOM 14168 N N . SER C 1 317 ? 7.130 2.470 41.756 1.00 85.82 318 SER C N 1
ATOM 14169 C CA . SER C 1 317 ? 6.444 3.282 40.757 1.00 86.90 318 SER C CA 1
ATOM 14170 C C . SER C 1 317 ? 6.888 3.043 39.317 1.00 86.00 318 SER C C 1
ATOM 14171 O O . SER C 1 317 ? 7.999 2.580 39.062 1.00 82.54 318 SER C O 1
ATOM 14174 N N . LEU C 1 318 ? 6.000 3.372 38.383 1.00 86.49 319 LEU C N 1
ATOM 14175 C CA . LEU C 1 318 ? 6.263 3.218 36.956 1.00 87.05 319 LEU C CA 1
ATOM 14176 C C . LEU C 1 318 ? 7.553 3.942 36.574 1.00 88.88 319 LEU C C 1
ATOM 14177 O O . LEU C 1 318 ? 7.832 5.036 37.067 1.00 88.91 319 LEU C O 1
ATOM 14182 N N . PRO C 1 319 ? 8.361 3.335 35.691 1.00 90.60 320 PRO C N 1
ATOM 14183 C CA . PRO C 1 319 ? 9.621 3.946 35.256 1.00 90.05 320 PRO C CA 1
ATOM 14184 C C . PRO C 1 319 ? 9.409 5.012 34.179 1.00 90.84 320 PRO C C 1
ATOM 14185 O O . PRO C 1 319 ? 9.358 4.698 32.987 1.00 91.44 320 PRO C O 1
ATOM 14189 N N . ILE C 1 320 ? 9.280 6.268 34.602 1.00 90.13 321 ILE C N 1
ATOM 14190 C CA . ILE C 1 320 ? 9.082 7.373 33.665 1.00 87.93 321 ILE C CA 1
ATOM 14191 C C . ILE C 1 320 ? 10.349 8.217 33.533 1.00 86.67 321 ILE C C 1
ATOM 14192 O O . ILE C 1 320 ? 10.348 9.258 32.872 1.00 84.63 321 ILE C O 1
ATOM 14197 N N . ALA C 1 321 ? 11.427 7.762 34.167 1.00 84.26 322 ALA C N 1
ATOM 14198 C CA . ALA C 1 321 ? 12.704 8.463 34.114 1.00 81.96 322 ALA C CA 1
ATOM 14199 C C . ALA C 1 321 ? 13.197 8.579 32.673 1.00 83.90 322 ALA C C 1
ATOM 14200 O O . ALA C 1 321 ? 12.468 8.273 31.725 1.00 83.99 322 ALA C O 1
ATOM 14202 N N . GLU C 1 322 ? 14.437 9.030 32.510 1.00 84.64 323 GLU C N 1
ATOM 14203 C CA . GLU C 1 322 ? 15.020 9.175 31.184 1.00 83.69 323 GLU C CA 1
ATOM 14204 C C . GLU C 1 322 ? 16.160 8.177 31.037 1.00 79.81 323 GLU C C 1
ATOM 14205 O O . GLU C 1 322 ? 17.336 8.538 31.082 1.00 75.89 323 GLU C O 1
ATOM 14211 N N . ALA C 1 323 ? 15.785 6.912 30.876 1.00 79.84 324 ALA C N 1
ATOM 14212 C CA . ALA C 1 323 ? 16.734 5.818 30.720 1.00 77.67 324 ALA C CA 1
ATOM 14213 C C . ALA C 1 323 ? 16.090 4.736 29.852 1.00 77.61 324 ALA C C 1
ATOM 14214 O O . ALA C 1 323 ? 14.883 4.775 29.593 1.00 73.93 324 ALA C O 1
ATOM 14216 N N . PRO C 1 324 ? 16.886 3.753 29.393 1.00 78.60 325 PRO C N 1
ATOM 14217 C CA . PRO C 1 324 ? 16.359 2.672 28.552 1.00 78.31 325 PRO C CA 1
ATOM 14218 C C . PRO C 1 324 ? 15.218 1.887 29.193 1.00 78.89 325 PRO C C 1
ATOM 14219 O O . PRO C 1 324 ? 15.345 1.390 30.309 1.00 77.60 325 PRO C O 1
ATOM 14223 N N . GLY C 1 325 ? 14.101 1.787 28.480 1.00 83.11 326 GLY C N 1
ATOM 14224 C CA . GLY C 1 325 ? 12.960 1.050 28.992 1.00 86.55 326 GLY C CA 1
ATOM 14225 C C . GLY C 1 325 ? 11.915 1.872 29.728 1.00 87.20 326 GLY C C 1
ATOM 14226 O O . GLY C 1 325 ? 11.184 1.335 30.565 1.00 85.77 326 GLY C O 1
ATOM 14227 N N . LYS C 1 326 ? 11.837 3.166 29.429 1.00 85.15 327 LYS C N 1
ATOM 14228 C CA . LYS C 1 326 ? 10.856 4.034 30.074 1.00 84.93 327 LYS C CA 1
ATOM 14229 C C . LYS C 1 326 ? 9.489 3.754 29.458 1.00 84.21 327 LYS C C 1
ATOM 14230 O O . LYS C 1 326 ? 9.393 3.448 28.269 1.00 84.33 327 LYS C O 1
ATOM 14236 N N . LEU C 1 327 ? 8.432 3.862 30.258 1.00 82.11 328 LEU C N 1
ATOM 14237 C CA . LEU C 1 327 ? 7.083 3.609 29.759 1.00 81.54 328 LEU C CA 1
ATOM 14238 C C . LEU C 1 327 ? 6.208 4.858 29.752 1.00 82.38 328 LEU C C 1
ATOM 14239 O O . LEU C 1 327 ? 6.548 5.875 30.355 1.00 80.78 328 LEU C O 1
ATOM 14244 N N . LYS C 1 328 ? 5.075 4.766 29.063 1.00 84.20 329 LYS C N 1
ATOM 14245 C CA . LYS C 1 328 ? 4.124 5.868 28.977 1.00 85.84 329 LYS C CA 1
ATOM 14246 C C . LYS C 1 328 ? 3.114 5.741 30.121 1.00 88.22 329 LYS C C 1
ATOM 14247 O O . LYS C 1 328 ? 3.394 6.113 31.260 1.00 90.51 329 LYS C O 1
ATOM 14253 N N . ASN C 1 329 ? 1.942 5.204 29.798 1.00 90.25 330 ASN C N 1
ATOM 14254 C CA . ASN C 1 329 ? 0.868 5.010 30.763 1.00 88.64 330 ASN C CA 1
ATOM 14255 C C . ASN C 1 329 ? -0.308 4.377 30.022 1.00 89.85 330 ASN C C 1
ATOM 14256 O O . ASN C 1 329 ? -1.350 4.090 30.614 1.00 87.83 330 ASN C O 1
ATOM 14261 N N . ARG C 1 330 ? -0.121 4.174 28.718 1.00 91.05 331 ARG C N 1
ATOM 14262 C CA . ARG C 1 330 ? -1.129 3.573 27.849 1.00 94.21 331 ARG C CA 1
ATOM 14263 C C . ARG C 1 330 ? -2.130 2.748 28.642 1.00 95.05 331 ARG C C 1
ATOM 14264 O O . ARG C 1 330 ? -1.834 1.621 29.040 1.00 98.98 331 ARG C O 1
ATOM 14272 N N . ASP C 1 331 ? -3.314 3.305 28.874 1.00 94.15 332 ASP C N 1
ATOM 14273 C CA . ASP C 1 331 ? -4.327 2.589 29.636 1.00 95.12 332 ASP C CA 1
ATOM 14274 C C . ASP C 1 331 ? -5.707 3.223 29.503 1.00 96.18 332 ASP C C 1
ATOM 14275 O O . ASP C 1 331 ? -5.880 4.414 29.760 1.00 98.21 332 ASP C O 1
ATOM 14280 N N . ASP C 1 332 ? -6.685 2.422 29.090 1.00 98.39 333 ASP C N 1
ATOM 14281 C CA . ASP C 1 332 ? -8.058 2.895 28.942 1.00 100.21 333 ASP C CA 1
ATOM 14282 C C . ASP C 1 332 ? -9.033 1.731 28.772 1.00 99.36 333 ASP C C 1
ATOM 14283 O O . ASP C 1 332 ? -8.675 0.677 28.242 1.00 98.64 333 ASP C O 1
ATOM 14288 N N . ARG C 1 333 ? -10.263 1.929 29.234 1.00 98.87 334 ARG C N 1
ATOM 14289 C CA . ARG C 1 333 ? -11.295 0.902 29.144 1.00 97.43 334 ARG C CA 1
ATOM 14290 C C . ARG C 1 333 ? -11.846 0.839 27.722 1.00 96.45 334 ARG C C 1
ATOM 14291 O O . ARG C 1 333 ? -12.669 -0.021 27.402 1.00 96.03 334 ARG C O 1
ATOM 14299 N N . LYS C 1 334 ? -11.392 1.761 26.876 1.00 96.02 335 LYS C N 1
ATOM 14300 C CA . LYS C 1 334 ? -11.835 1.820 25.487 1.00 96.51 335 LYS C CA 1
ATOM 14301 C C . LYS C 1 334 ? -11.293 0.637 24.686 1.00 95.70 335 LYS C C 1
ATOM 14302 O O . LYS C 1 334 ? -12.037 -0.014 23.947 1.00 95.13 335 LYS C O 1
ATOM 14308 N N . LEU C 1 335 ? -9.998 0.365 24.834 1.00 93.54 336 LEU C N 1
ATOM 14309 C CA . LEU C 1 335 ? -9.362 -0.752 24.137 1.00 89.04 336 LEU C CA 1
ATOM 14310 C C . LEU C 1 335 ? -10.056 -2.056 24.513 1.00 86.90 336 LEU C C 1
ATOM 14311 O O . LEU C 1 335 ? -10.065 -3.012 23.737 1.00 86.65 336 LEU C O 1
ATOM 14316 N N . ILE C 1 336 ? -10.640 -2.081 25.709 1.00 84.33 337 ILE C N 1
ATOM 14317 C CA . ILE C 1 336 ? -11.341 -3.260 26.206 1.00 81.26 337 ILE C CA 1
ATOM 14318 C C . ILE C 1 336 ? -12.495 -3.628 25.284 1.00 80.76 337 ILE C C 1
ATOM 14319 O O . ILE C 1 336 ? -13.313 -2.783 24.926 1.00 81.20 337 ILE C O 1
ATOM 14324 N N . ASN C 1 337 ? -12.548 -4.902 24.914 1.00 83.23 338 ASN C N 1
ATOM 14325 C CA . ASN C 1 337 ? -13.569 -5.421 24.012 1.00 84.29 338 ASN C CA 1
ATOM 14326 C C . ASN C 1 337 ? -13.286 -4.876 22.611 1.00 85.04 338 ASN C C 1
ATOM 14327 O O . ASN C 1 337 ? -14.201 -4.621 21.827 1.00 84.76 338 ASN C O 1
ATOM 14332 N N . THR C 1 338 ? -11.999 -4.700 22.316 1.00 85.14 339 THR C N 1
ATOM 14333 C CA . THR C 1 338 ? -11.549 -4.195 21.023 1.00 86.94 339 THR C CA 1
ATOM 14334 C C . THR C 1 338 ? -10.253 -4.897 20.601 1.00 87.09 339 THR C C 1
ATOM 14335 O O . THR C 1 338 ? -9.481 -5.356 21.444 1.00 85.72 339 THR C O 1
ATOM 14339 N N . ASP C 1 339 ? -10.028 -4.969 19.291 1.00 86.10 340 ASP C N 1
ATOM 14340 C CA . ASP C 1 339 ? -8.854 -5.617 18.706 1.00 82.92 340 ASP C CA 1
ATOM 14341 C C . ASP C 1 339 ? -7.490 -5.216 19.282 1.00 81.21 340 ASP C C 1
ATOM 14342 O O . ASP C 1 339 ? -6.475 -5.835 18.959 1.00 74.53 340 ASP C O 1
ATOM 14347 N N . LYS C 1 340 ? -7.464 -4.195 20.136 1.00 82.02 341 LYS C N 1
ATOM 14348 C CA . LYS C 1 340 ? -6.211 -3.728 20.729 1.00 81.78 341 LYS C CA 1
ATOM 14349 C C . LYS C 1 340 ? -6.001 -4.145 22.188 1.00 82.22 341 LYS C C 1
ATOM 14350 O O . LYS C 1 340 ? -5.003 -3.766 22.802 1.00 80.73 341 LYS C O 1
ATOM 14356 N N . GLU C 1 341 ? -6.937 -4.911 22.744 1.00 82.45 342 GLU C N 1
ATOM 14357 C CA . GLU C 1 341 ? -6.821 -5.367 24.129 1.00 81.20 342 GLU C CA 1
ATOM 14358 C C . GLU C 1 341 ? -5.448 -5.969 24.389 1.00 79.18 342 GLU C C 1
ATOM 14359 O O . GLU C 1 341 ? -4.839 -5.730 25.434 1.00 75.65 342 GLU C O 1
ATOM 14365 N N . LYS C 1 342 ? -4.978 -6.756 23.426 1.00 76.60 343 LYS C N 1
ATOM 14366 C CA . LYS C 1 342 ? -3.683 -7.418 23.508 1.00 74.85 343 LYS C CA 1
ATOM 14367 C C . LYS C 1 342 ? -2.606 -6.478 24.047 1.00 74.51 343 LYS C C 1
ATOM 14368 O O . LYS C 1 342 ? -1.826 -6.850 24.924 1.00 71.57 343 LYS C O 1
ATOM 14374 N N . THR C 1 343 ? -2.575 -5.260 23.513 1.00 75.37 344 THR C N 1
ATOM 14375 C CA . THR C 1 343 ? -1.594 -4.251 23.911 1.00 75.04 344 THR C CA 1
ATOM 14376 C C . THR C 1 343 ? -1.458 -4.140 25.419 1.00 75.18 344 THR C C 1
ATOM 14377 O O . THR C 1 343 ? -0.351 -4.111 25.955 1.00 76.34 344 THR C O 1
ATOM 14381 N N . LEU C 1 344 ? -2.595 -4.069 26.099 1.00 76.94 345 LEU C N 1
ATOM 14382 C CA . LEU C 1 344 ? -2.613 -3.938 27.548 1.00 79.33 345 LEU C CA 1
ATOM 14383 C C . LEU C 1 344 ? -1.802 -5.022 28.256 1.00 78.38 345 LEU C C 1
ATOM 14384 O O . LEU C 1 344 ? -1.258 -4.785 29.338 1.00 75.01 345 LEU C O 1
ATOM 14389 N N . PHE C 1 345 ? -1.712 -6.202 27.642 1.00 77.37 346 PHE C N 1
ATOM 14390 C CA . PHE C 1 345 ? -0.957 -7.309 28.226 1.00 75.64 346 PHE C CA 1
ATOM 14391 C C . PHE C 1 345 ? 0.419 -7.469 27.593 1.00 74.69 346 PHE C C 1
ATOM 14392 O O . PHE C 1 345 ? 1.273 -8.176 28.125 1.00 75.46 346 PHE C O 1
ATOM 14400 N N . GLN C 1 346 ? 0.625 -6.823 26.452 1.00 76.14 347 GLN C N 1
ATOM 14401 C CA . GLN C 1 346 ? 1.906 -6.892 25.762 1.00 77.53 347 GLN C CA 1
ATOM 14402 C C . GLN C 1 346 ? 2.817 -5.796 26.300 1.00 76.98 347 GLN C C 1
ATOM 14403 O O . GLN C 1 346 ? 2.362 -4.689 26.586 1.00 77.54 347 GLN C O 1
ATOM 14409 N N . PRO C 1 347 ? 4.116 -6.090 26.458 1.00 77.17 348 PRO C N 1
ATOM 14410 C CA . PRO C 1 347 ? 5.045 -5.078 26.967 1.00 77.82 348 PRO C CA 1
ATOM 14411 C C . PRO C 1 347 ? 5.161 -3.944 25.958 1.00 79.73 348 PRO C C 1
ATOM 14412 O O . PRO C 1 347 ? 4.832 -4.118 24.786 1.00 82.35 348 PRO C O 1
ATOM 14416 N N . GLN C 1 348 ? 5.618 -2.782 26.405 1.00 82.18 349 GLN C N 1
ATOM 14417 C CA . GLN C 1 348 ? 5.758 -1.651 25.498 1.00 86.08 349 GLN C CA 1
ATOM 14418 C C . GLN C 1 348 ? 7.099 -1.740 24.779 1.00 86.41 349 GLN C C 1
ATOM 14419 O O . GLN C 1 348 ? 7.175 -2.227 23.651 1.00 89.95 349 GLN C O 1
ATOM 14425 N N . THR C 1 349 ? 8.157 -1.284 25.440 1.00 85.14 350 THR C N 1
ATOM 14426 C CA . THR C 1 349 ? 9.492 -1.324 24.856 1.00 82.94 350 THR C CA 1
ATOM 14427 C C . THR C 1 349 ? 9.889 -2.777 24.601 1.00 83.02 350 THR C C 1
ATOM 14428 O O . THR C 1 349 ? 9.499 -3.673 25.350 1.00 83.91 350 THR C O 1
ATOM 14432 N N . GLY C 1 350 ? 10.665 -3.003 23.545 1.00 82.11 351 GLY C N 1
ATOM 14433 C CA . GLY C 1 350 ? 11.097 -4.350 23.217 1.00 79.14 351 GLY C CA 1
ATOM 14434 C C . GLY C 1 350 ? 12.411 -4.753 23.865 1.00 78.19 351 GLY C C 1
ATOM 14435 O O . GLY C 1 350 ? 12.930 -5.841 23.606 1.00 79.01 351 GLY C O 1
ATOM 14436 N N . ALA C 1 351 ? 12.953 -3.880 24.709 1.00 75.72 352 ALA C N 1
ATOM 14437 C CA . ALA C 1 351 ? 14.213 -4.154 25.393 1.00 73.32 352 ALA C CA 1
ATOM 14438 C C . ALA C 1 351 ? 13.986 -5.051 26.601 1.00 72.61 352 ALA C C 1
ATOM 14439 O O . ALA C 1 351 ? 14.940 -5.562 27.197 1.00 69.19 352 ALA C O 1
ATOM 14441 N N . TYR C 1 352 ? 12.720 -5.228 26.969 1.00 71.05 353 TYR C N 1
ATOM 14442 C CA . TYR C 1 352 ? 12.375 -6.075 28.101 1.00 69.73 353 TYR C CA 1
ATOM 14443 C C . TYR C 1 352 ? 12.604 -7.532 27.728 1.00 67.19 353 TYR C C 1
ATOM 14444 O O . TYR C 1 352 ? 13.393 -8.228 28.369 1.00 61.77 353 TYR C O 1
ATOM 14453 N N . GLN C 1 353 ? 11.919 -7.982 26.681 1.00 65.82 354 GLN C N 1
ATOM 14454 C CA . GLN C 1 353 ? 12.054 -9.354 26.212 1.00 61.66 354 GLN C CA 1
ATOM 14455 C C . GLN C 1 353 ? 13.524 -9.600 25.894 1.00 62.86 354 GLN C C 1
ATOM 14456 O O . GLN C 1 353 ? 14.027 -10.716 26.049 1.00 62.99 354 GLN C O 1
ATOM 14462 N N . THR C 1 354 ? 14.212 -8.539 25.476 1.00 58.25 355 THR C N 1
ATOM 14463 C CA . THR C 1 354 ? 15.632 -8.612 25.134 1.00 56.10 355 THR C CA 1
ATOM 14464 C C . THR C 1 354 ? 16.523 -8.754 26.370 1.00 59.47 355 THR C C 1
ATOM 14465 O O . THR C 1 354 ? 17.454 -9.568 26.383 1.00 58.48 355 THR C O 1
ATOM 14469 N N . LEU C 1 355 ? 16.248 -7.957 27.400 1.00 56.99 356 LEU C N 1
ATOM 14470 C CA . LEU C 1 355 ? 17.034 -8.022 28.629 1.00 55.04 356 LEU C CA 1
ATOM 14471 C C . LEU C 1 355 ? 16.842 -9.385 29.287 1.00 53.57 356 LEU C C 1
ATOM 14472 O O . LEU C 1 355 ? 17.758 -9.918 29.914 1.00 52.72 356 LEU C O 1
ATOM 14477 N N . ALA C 1 356 ? 15.649 -9.949 29.130 1.00 52.22 357 ALA C N 1
ATOM 14478 C CA . ALA C 1 356 ? 15.338 -11.262 29.689 1.00 52.96 357 ALA C CA 1
ATOM 14479 C C . ALA C 1 356 ? 16.273 -12.315 29.089 1.00 54.60 357 ALA C C 1
ATOM 14480 O O . ALA C 1 356 ? 16.916 -13.079 29.814 1.00 52.49 357 ALA C O 1
ATOM 14482 N N . LYS C 1 357 ? 16.339 -12.339 27.760 1.00 49.98 358 LYS C N 1
ATOM 14483 C CA . LYS C 1 357 ? 17.179 -13.279 27.031 1.00 53.88 358 LYS C CA 1
ATOM 14484 C C . LYS C 1 357 ? 18.620 -13.222 27.536 1.00 53.50 358 LYS C C 1
ATOM 14485 O O . LYS C 1 357 ? 19.257 -14.258 27.743 1.00 51.87 358 LYS C O 1
ATOM 14491 N N . GLU C 1 358 ? 19.130 -12.011 27.741 1.00 53.86 359 GLU C N 1
ATOM 14492 C CA . GLU C 1 358 ? 20.495 -11.841 28.227 1.00 53.02 359 GLU C CA 1
ATOM 14493 C C . GLU C 1 358 ? 20.648 -12.416 29.636 1.00 53.23 359 GLU C C 1
ATOM 14494 O O . GLU C 1 358 ? 21.738 -12.854 30.023 1.00 52.97 359 GLU C O 1
ATOM 14500 N N . CYS C 1 359 ? 19.558 -12.413 30.400 1.00 47.79 360 CYS C N 1
ATOM 14501 C CA . CYS C 1 359 ? 19.583 -12.943 31.761 1.00 47.50 360 CYS C CA 1
ATOM 14502 C C . CYS C 1 359 ? 19.583 -14.464 31.768 1.00 46.26 360 CYS C C 1
ATOM 14503 O O . CYS C 1 359 ? 20.267 -15.096 32.580 1.00 38.33 360 CYS C O 1
ATOM 14506 N N . VAL C 1 360 ? 18.805 -15.051 30.865 1.00 43.85 361 VAL C N 1
ATOM 14507 C CA . VAL C 1 360 ? 18.733 -16.497 30.768 1.00 36.83 361 VAL C CA 1
ATOM 14508 C C . VAL C 1 360 ? 20.107 -17.034 30.398 1.00 38.22 361 VAL C C 1
ATOM 14509 O O . VAL C 1 360 ? 20.522 -18.089 30.872 1.00 40.82 361 VAL C O 1
ATOM 14513 N N . ALA C 1 361 ? 20.817 -16.287 29.561 1.00 41.12 362 ALA C N 1
ATOM 14514 C CA . ALA C 1 361 ? 22.151 -16.675 29.117 1.00 45.08 362 ALA C CA 1
ATOM 14515 C C . ALA C 1 361 ? 23.161 -16.678 30.255 1.00 44.78 362 ALA C C 1
ATOM 14516 O O . ALA C 1 361 ? 24.150 -17.404 30.215 1.00 49.79 362 ALA C O 1
ATOM 14518 N N . GLN C 1 362 ? 22.912 -15.865 31.274 1.00 53.00 363 GLN C N 1
ATOM 14519 C CA . GLN C 1 362 ? 23.829 -15.771 32.402 1.00 51.46 363 GLN C CA 1
ATOM 14520 C C . GLN C 1 362 ? 23.363 -16.511 33.642 1.00 47.53 363 GLN C C 1
ATOM 14521 O O . GLN C 1 362 ? 24.060 -16.534 34.651 1.00 50.89 363 GLN C O 1
ATOM 14527 N N . GLY C 1 363 ? 22.190 -17.127 33.564 1.00 47.25 364 GLY C N 1
ATOM 14528 C CA . GLY C 1 363 ? 21.671 -17.859 34.705 1.00 46.38 364 GLY C CA 1
ATOM 14529 C C . GLY C 1 363 ? 21.220 -16.910 35.798 1.00 49.50 364 GLY C C 1
ATOM 14530 O O . GLY C 1 363 ? 21.456 -17.147 36.984 1.00 42.17 364 GLY C O 1
ATOM 14531 N N . CYS C 1 364 ? 20.562 -15.832 35.384 1.00 47.62 365 CYS C N 1
ATOM 14532 C CA . CYS C 1 364 ? 20.071 -14.812 36.295 1.00 46.64 365 CYS C CA 1
ATOM 14533 C C . CYS C 1 364 ? 18.543 -14.789 36.345 1.00 48.63 365 CYS C C 1
ATOM 14534 O O . CYS C 1 364 ? 17.884 -14.423 35.370 1.00 51.89 365 CYS C O 1
ATOM 14537 N N . CYS C 1 365 ? 17.987 -15.185 37.485 1.00 48.66 366 CYS C N 1
ATOM 14538 C CA . CYS C 1 365 ? 16.540 -15.203 37.680 1.00 49.40 366 CYS C CA 1
ATOM 14539 C C . CYS C 1 365 ? 16.135 -14.004 38.534 1.00 50.46 366 CYS C C 1
ATOM 14540 O O . CYS C 1 365 ? 16.787 -13.700 39.535 1.00 47.47 366 CYS C O 1
ATOM 14543 N N . VAL C 1 366 ? 15.058 -13.328 38.149 1.00 52.72 367 VAL C N 1
ATOM 14544 C CA . VAL C 1 366 ? 14.614 -12.154 38.899 1.00 59.79 367 VAL C CA 1
ATOM 14545 C C . VAL C 1 366 ? 13.202 -12.244 39.479 1.00 56.46 367 VAL C C 1
ATOM 14546 O O . VAL C 1 366 ? 12.250 -12.614 38.789 1.00 51.03 367 VAL C O 1
ATOM 14550 N N . ASP C 1 367 ? 13.086 -11.897 40.757 1.00 55.32 368 ASP C N 1
ATOM 14551 C CA . ASP C 1 367 ? 11.801 -11.895 41.447 1.00 58.28 368 ASP C CA 1
ATOM 14552 C C . ASP C 1 367 ? 11.426 -10.444 41.722 1.00 56.81 368 ASP C C 1
ATOM 14553 O O . ASP C 1 367 ? 12.254 -9.662 42.182 1.00 51.30 368 ASP C O 1
ATOM 14558 N N . LEU C 1 368 ? 10.179 -10.089 41.433 1.00 57.86 369 LEU C N 1
ATOM 14559 C CA . LEU C 1 368 ? 9.724 -8.721 41.619 1.00 61.61 369 LEU C CA 1
ATOM 14560 C C . LEU C 1 368 ? 8.678 -8.533 42.720 1.00 66.28 369 LEU C C 1
ATOM 14561 O O . LEU C 1 368 ? 7.851 -9.412 42.975 1.00 67.10 369 LEU C O 1
ATOM 14566 N N . PHE C 1 369 ? 8.735 -7.367 43.364 1.00 67.10 370 PHE C N 1
ATOM 14567 C CA . PHE C 1 369 ? 7.816 -6.989 44.438 1.00 64.82 370 PHE C CA 1
ATOM 14568 C C . PHE C 1 369 ? 7.268 -5.593 44.144 1.00 64.19 370 PHE C C 1
ATOM 14569 O O . PHE C 1 369 ? 7.928 -4.601 44.436 1.00 60.99 370 PHE C O 1
ATOM 14577 N N . LEU C 1 370 ? 6.071 -5.510 43.575 1.00 68.00 371 LEU C N 1
ATOM 14578 C CA . LEU C 1 370 ? 5.479 -4.211 43.263 1.00 74.10 371 LEU C CA 1
ATOM 14579 C C . LEU C 1 370 ? 4.595 -3.688 44.398 1.00 78.16 371 LEU C C 1
ATOM 14580 O O . LEU C 1 370 ? 4.026 -4.465 45.169 1.00 80.78 371 LEU C O 1
ATOM 14585 N N . PHE C 1 371 ? 4.494 -2.364 44.490 1.00 79.35 372 PHE C N 1
ATOM 14586 C CA . PHE C 1 371 ? 3.674 -1.697 45.501 1.00 77.69 372 PHE C CA 1
ATOM 14587 C C . PHE C 1 371 ? 2.954 -0.556 44.776 1.00 77.17 372 PHE C C 1
ATOM 14588 O O . PHE C 1 371 ? 3.177 0.618 45.064 1.00 76.13 372 PHE C O 1
ATOM 14596 N N . PRO C 1 372 ? 2.063 -0.903 43.831 1.00 79.92 373 PRO C N 1
ATOM 14597 C CA . PRO C 1 372 ? 1.266 0.004 42.996 1.00 82.44 373 PRO C CA 1
ATOM 14598 C C . PRO C 1 372 ? 0.279 0.971 43.639 1.00 85.77 373 PRO C C 1
ATOM 14599 O O . PRO C 1 372 ? -0.735 0.563 44.211 1.00 84.31 373 PRO C O 1
ATOM 14603 N N . ASN C 1 373 ? 0.581 2.260 43.516 1.00 88.80 374 ASN C N 1
ATOM 14604 C CA . ASN C 1 373 ? -0.293 3.307 44.023 1.00 92.68 374 ASN C CA 1
ATOM 14605 C C . ASN C 1 373 ? -1.097 3.726 42.795 1.00 93.21 374 ASN C C 1
ATOM 14606 O O . ASN C 1 373 ? -2.297 3.999 42.873 1.00 93.34 374 ASN C O 1
ATOM 14611 N N . GLN C 1 374 ? -0.409 3.757 41.657 1.00 93.62 375 GLN C N 1
ATOM 14612 C CA . GLN C 1 374 ? -1.012 4.103 40.373 1.00 93.83 375 GLN C CA 1
ATOM 14613 C C . GLN C 1 374 ? -0.869 2.929 39.403 1.00 91.60 375 GLN C C 1
ATOM 14614 O O . GLN C 1 374 ? -0.775 1.772 39.815 1.00 91.58 375 GLN C O 1
ATOM 14620 N N . TYR C 1 375 ? -0.849 3.245 38.113 1.00 87.93 376 TYR C N 1
ATOM 14621 C CA . TYR C 1 375 ? -0.711 2.246 37.062 1.00 84.00 376 TYR C CA 1
ATOM 14622 C C . TYR C 1 375 ? 0.772 2.001 36.791 1.00 81.96 376 TYR C C 1
ATOM 14623 O O . TYR C 1 375 ? 1.394 2.727 36.015 1.00 80.24 376 TYR C O 1
ATOM 14632 N N . VAL C 1 376 ? 1.334 0.980 37.436 1.00 81.04 377 VAL C N 1
ATOM 14633 C CA . VAL C 1 376 ? 2.749 0.645 37.264 1.00 78.92 377 VAL C CA 1
ATOM 14634 C C . VAL C 1 376 ? 2.987 -0.313 36.100 1.00 76.68 377 VAL C C 1
ATOM 14635 O O . VAL C 1 376 ? 4.126 -0.651 35.792 1.00 75.91 377 VAL C O 1
ATOM 14639 N N . ASP C 1 377 ? 1.903 -0.748 35.463 1.00 76.88 378 ASP C N 1
ATOM 14640 C CA . ASP C 1 377 ? 1.970 -1.662 34.325 1.00 76.22 378 ASP C CA 1
ATOM 14641 C C . ASP C 1 377 ? 2.772 -2.928 34.616 1.00 75.77 378 ASP C C 1
ATOM 14642 O O . ASP C 1 377 ? 3.938 -3.055 34.232 1.00 70.89 378 ASP C O 1
ATOM 14647 N N . VAL C 1 378 ? 2.127 -3.864 35.302 1.00 76.23 379 VAL C N 1
ATOM 14648 C CA . VAL C 1 378 ? 2.743 -5.137 35.648 1.00 76.01 379 VAL C CA 1
ATOM 14649 C C . VAL C 1 378 ? 3.123 -5.881 34.368 1.00 72.68 379 VAL C C 1
ATOM 14650 O O . VAL C 1 378 ? 4.243 -6.375 34.234 1.00 71.82 379 VAL C O 1
ATOM 14654 N N . ALA C 1 379 ? 2.178 -5.939 33.433 1.00 68.29 380 ALA C N 1
ATOM 14655 C CA . ALA C 1 379 ? 2.364 -6.620 32.157 1.00 68.62 380 ALA C CA 1
ATOM 14656 C C . ALA C 1 379 ? 3.757 -6.436 31.561 1.00 69.22 380 ALA C C 1
ATOM 14657 O O . ALA C 1 379 ? 4.316 -7.365 30.977 1.00 69.48 380 ALA C O 1
ATOM 14659 N N . THR C 1 380 ? 4.320 -5.242 31.708 1.00 68.28 381 THR C N 1
ATOM 14660 C CA . THR C 1 380 ? 5.643 -4.972 31.164 1.00 67.43 381 THR C CA 1
ATOM 14661 C C . THR C 1 380 ? 6.743 -5.231 32.183 1.00 66.80 381 THR C C 1
ATOM 14662 O O . THR C 1 380 ? 7.712 -5.939 31.898 1.00 66.19 381 THR C O 1
ATOM 14666 N N . LEU C 1 381 ? 6.586 -4.665 33.373 1.00 67.05 382 LEU C N 1
ATOM 14667 C CA . LEU C 1 381 ? 7.586 -4.813 34.423 1.00 66.24 382 LEU C CA 1
ATOM 14668 C C . LEU C 1 381 ? 7.748 -6.245 34.913 1.00 65.20 382 LEU C C 1
ATOM 14669 O O . LEU C 1 381 ? 8.724 -6.569 35.584 1.00 61.56 382 LEU C O 1
ATOM 14674 N N . SER C 1 382 ? 6.791 -7.102 34.588 1.00 66.35 383 SER C N 1
ATOM 14675 C CA . SER C 1 382 ? 6.874 -8.490 35.017 1.00 68.21 383 SER C CA 1
ATOM 14676 C C . SER C 1 382 ? 7.275 -9.402 33.855 1.00 68.70 383 SER C C 1
ATOM 14677 O O . SER C 1 382 ? 7.189 -10.627 33.963 1.00 65.92 383 SER C O 1
ATOM 14680 N N . VAL C 1 383 ? 7.719 -8.806 32.749 1.00 64.87 384 VAL C N 1
ATOM 14681 C CA . VAL C 1 383 ? 8.129 -9.594 31.591 1.00 62.51 384 VAL C CA 1
ATOM 14682 C C . VAL C 1 383 ? 9.457 -10.286 31.863 1.00 56.83 384 VAL C C 1
ATOM 14683 O O . VAL C 1 383 ? 9.627 -11.465 31.555 1.00 56.68 384 VAL C O 1
ATOM 14687 N N . VAL C 1 384 ? 10.393 -9.556 32.455 1.00 53.15 385 VAL C N 1
ATOM 14688 C CA . VAL C 1 384 ? 11.700 -10.118 32.768 1.00 52.15 385 VAL C CA 1
ATOM 14689 C C . VAL C 1 384 ? 11.589 -11.309 33.725 1.00 54.90 385 VAL C C 1
ATOM 14690 O O . VAL C 1 384 ? 12.197 -12.355 33.498 1.00 58.54 385 VAL C O 1
ATOM 14694 N N . PRO C 1 385 ? 10.812 -11.166 34.811 1.00 53.96 386 PRO C N 1
ATOM 14695 C CA . PRO C 1 385 ? 10.672 -12.278 35.754 1.00 51.89 386 PRO C CA 1
ATOM 14696 C C . PRO C 1 385 ? 9.989 -13.520 35.171 1.00 48.74 386 PRO C C 1
ATOM 14697 O O . PRO C 1 385 ? 10.363 -14.642 35.504 1.00 45.60 386 PRO C O 1
ATOM 14701 N N . GLN C 1 386 ? 9.003 -13.327 34.299 1.00 46.45 387 GLN C N 1
ATOM 14702 C CA . GLN C 1 386 ? 8.309 -14.464 33.700 1.00 49.40 387 GLN C CA 1
ATOM 14703 C C . GLN C 1 386 ? 9.235 -15.302 32.826 1.00 49.56 387 GLN C C 1
ATOM 14704 O O . GLN C 1 386 ? 9.368 -16.509 33.028 1.00 45.89 387 GLN C O 1
ATOM 14710 N N . LEU C 1 387 ? 9.867 -14.653 31.854 1.00 48.14 388 LEU C N 1
ATOM 14711 C CA . LEU C 1 387 ? 10.776 -15.328 30.933 1.00 47.03 388 LEU C CA 1
ATOM 14712 C C . LEU C 1 387 ? 12.040 -15.839 31.621 1.00 43.35 388 LEU C C 1
ATOM 14713 O O . LEU C 1 387 ? 12.835 -16.558 31.015 1.00 39.25 388 LEU C O 1
ATOM 14718 N N . THR C 1 388 ? 12.216 -15.480 32.888 1.00 40.73 389 THR C N 1
ATOM 14719 C CA . THR C 1 388 ? 13.399 -15.896 33.628 1.00 39.08 389 THR C CA 1
ATOM 14720 C C . THR C 1 388 ? 13.084 -16.909 34.732 1.00 38.45 389 THR C C 1
ATOM 14721 O O . THR C 1 388 ? 13.979 -17.367 35.449 1.00 41.16 389 THR C O 1
ATOM 14725 N N . GLY C 1 389 ? 11.810 -17.261 34.863 1.00 39.28 390 GLY C N 1
ATOM 14726 C CA . GLY C 1 389 ? 11.406 -18.218 35.878 1.00 41.82 390 GLY C CA 1
ATOM 14727 C C . GLY C 1 389 ? 11.080 -17.625 37.242 1.00 45.62 390 GLY C C 1
ATOM 14728 O O . GLY C 1 389 ? 10.634 -18.346 38.135 1.00 47.25 390 GLY C O 1
ATOM 14729 N N . GLY C 1 390 ? 11.290 -16.319 37.406 1.00 45.09 391 GLY C N 1
ATOM 14730 C CA . GLY C 1 390 ? 11.017 -15.668 38.678 1.00 43.20 391 GLY C CA 1
ATOM 14731 C C . GLY C 1 390 ? 9.548 -15.524 39.034 1.00 43.34 391 GLY C C 1
ATOM 14732 O O . GLY C 1 390 ? 8.681 -16.023 38.321 1.00 41.76 391 GLY C O 1
ATOM 14733 N N . SER C 1 391 ? 9.271 -14.823 40.133 1.00 46.63 392 SER C N 1
ATOM 14734 C CA . SER C 1 391 ? 7.900 -14.616 40.601 1.00 52.29 392 SER C CA 1
ATOM 14735 C C . SER C 1 391 ? 7.566 -13.126 40.757 1.00 55.52 392 SER C C 1
ATOM 14736 O O . SER C 1 391 ? 8.460 -12.294 40.906 1.00 57.10 392 SER C O 1
ATOM 14739 N N . VAL C 1 392 ? 6.274 -12.802 40.733 1.00 60.82 393 VAL C N 1
ATOM 14740 C CA . VAL C 1 392 ? 5.802 -11.419 40.878 1.00 62.78 393 VAL C CA 1
ATOM 14741 C C . VAL C 1 392 ? 4.858 -11.267 42.076 1.00 63.64 393 VAL C C 1
ATOM 14742 O O . VAL C 1 392 ? 3.782 -11.871 42.114 1.00 58.69 393 VAL C O 1
ATOM 14746 N N . TYR C 1 393 ? 5.269 -10.445 43.040 1.00 66.97 394 TYR C N 1
ATOM 14747 C CA . TYR C 1 393 ? 4.492 -10.183 44.256 1.00 69.62 394 TYR C CA 1
ATOM 14748 C C . TYR C 1 393 ? 3.950 -8.746 44.288 1.00 72.62 394 TYR C C 1
ATOM 14749 O O . TYR C 1 393 ? 4.693 -7.811 44.599 1.00 72.00 394 TYR C O 1
ATOM 14758 N N . LYS C 1 394 ? 2.663 -8.571 43.983 1.00 73.98 395 LYS C N 1
ATOM 14759 C CA . LYS C 1 394 ? 2.049 -7.240 43.977 1.00 73.64 395 LYS C CA 1
ATOM 14760 C C . LYS C 1 394 ? 1.265 -6.951 45.261 1.00 76.07 395 LYS C C 1
ATOM 14761 O O . LYS C 1 394 ? 0.462 -7.772 45.712 1.00 75.88 395 LYS C O 1
ATOM 14767 N N . TYR C 1 395 ? 1.506 -5.775 45.836 1.00 76.64 396 TYR C N 1
ATOM 14768 C CA . TYR C 1 395 ? 0.844 -5.345 47.066 1.00 75.09 396 TYR C CA 1
ATOM 14769 C C . TYR C 1 395 ? 0.065 -4.053 46.851 1.00 74.17 396 TYR C C 1
ATOM 14770 O O . TYR C 1 395 ? 0.563 -2.967 47.142 1.00 68.90 396 TYR C O 1
ATOM 14779 N N . ALA C 1 396 ? -1.159 -4.177 46.348 1.00 77.81 397 ALA C N 1
ATOM 14780 C CA . ALA C 1 396 ? -2.013 -3.021 46.082 1.00 81.66 397 ALA C CA 1
ATOM 14781 C C . ALA C 1 396 ? -2.059 -2.018 47.239 1.00 83.68 397 ALA C C 1
ATOM 14782 O O . ALA C 1 396 ? -2.500 -2.347 48.341 1.00 81.45 397 ALA C O 1
ATOM 14784 N N . SER C 1 397 ? -1.607 -0.794 46.972 1.00 85.69 398 SER C N 1
ATOM 14785 C CA . SER C 1 397 ? -1.592 0.274 47.973 1.00 86.01 398 SER C CA 1
ATOM 14786 C C . SER C 1 397 ? -0.852 -0.178 49.225 1.00 86.19 398 SER C C 1
ATOM 14787 O O . SER C 1 397 ? -1.481 -0.500 50.232 1.00 89.31 398 SER C O 1
ATOM 14790 N N . PHE C 1 398 ? 0.478 -0.193 49.176 1.00 84.95 399 PHE C N 1
ATOM 14791 C CA . PHE C 1 398 ? 1.249 -0.642 50.331 1.00 84.94 399 PHE C CA 1
ATOM 14792 C C . PHE C 1 398 ? 0.971 0.150 51.597 1.00 87.28 399 PHE C C 1
ATOM 14793 O O . PHE C 1 398 ? 0.965 1.382 51.591 1.00 88.16 399 PHE C O 1
ATOM 14801 N N . GLN C 1 399 ? 0.752 -0.590 52.681 1.00 89.48 400 GLN C N 1
ATOM 14802 C CA . GLN C 1 399 ? 0.471 -0.036 54.002 1.00 90.16 400 GLN C CA 1
ATOM 14803 C C . GLN C 1 399 ? 1.262 -0.909 54.975 1.00 88.73 400 GLN C C 1
ATOM 14804 O O . GLN C 1 399 ? 0.921 -2.074 55.175 1.00 92.20 400 GLN C O 1
ATOM 14810 N N . VAL C 1 400 ? 2.317 -0.364 55.573 1.00 85.47 401 VAL C N 1
ATOM 14811 C CA . VAL C 1 400 ? 3.132 -1.145 56.502 1.00 83.35 401 VAL C CA 1
ATOM 14812 C C . VAL C 1 400 ? 2.348 -1.633 57.726 1.00 83.67 401 VAL C C 1
ATOM 14813 O O . VAL C 1 400 ? 2.840 -2.448 58.504 1.00 78.01 401 VAL C O 1
ATOM 14817 N N . GLU C 1 401 ? 1.125 -1.132 57.890 1.00 87.32 402 GLU C N 1
ATOM 14818 C CA . GLU C 1 401 ? 0.266 -1.536 59.003 1.00 90.35 402 GLU C CA 1
ATOM 14819 C C . GLU C 1 401 ? -0.622 -2.693 58.564 1.00 92.97 402 GLU C C 1
ATOM 14820 O O . GLU C 1 401 ? -0.530 -3.800 59.094 1.00 94.54 402 GLU C O 1
ATOM 14826 N N . ASN C 1 402 ? -1.487 -2.422 57.592 1.00 96.14 403 ASN C N 1
ATOM 14827 C CA . ASN C 1 402 ? -2.398 -3.432 57.063 1.00 99.93 403 ASN C CA 1
ATOM 14828 C C . ASN C 1 402 ? -1.611 -4.609 56.498 1.00 98.69 403 ASN C C 1
ATOM 14829 O O . ASN C 1 402 ? -1.562 -5.690 57.088 1.00 98.52 403 ASN C O 1
ATOM 14834 N N . ASP C 1 403 ? -0.990 -4.372 55.348 1.00 97.92 404 ASP C N 1
ATOM 14835 C CA . ASP C 1 403 ? -0.211 -5.380 54.649 1.00 94.23 404 ASP C CA 1
ATOM 14836 C C . ASP C 1 403 ? 1.262 -5.363 55.056 1.00 92.40 404 ASP C C 1
ATOM 14837 O O . ASP C 1 403 ? 2.115 -4.908 54.297 1.00 89.91 404 ASP C O 1
ATOM 14842 N N . GLN C 1 404 ? 1.554 -5.851 56.259 1.00 93.15 405 GLN C N 1
ATOM 14843 C CA . GLN C 1 404 ? 2.929 -5.910 56.753 1.00 91.95 405 GLN C CA 1
ATOM 14844 C C . GLN C 1 404 ? 3.346 -7.364 56.903 1.00 89.77 405 GLN C C 1
ATOM 14845 O O . GLN C 1 404 ? 4.482 -7.729 56.608 1.00 89.81 405 GLN C O 1
ATOM 14851 N N . GLU C 1 405 ? 2.420 -8.185 57.384 1.00 87.62 406 GLU C N 1
ATOM 14852 C CA . GLU C 1 405 ? 2.674 -9.607 57.559 1.00 85.85 406 GLU C CA 1
ATOM 14853 C C . GLU C 1 405 ? 2.777 -10.239 56.179 1.00 81.59 406 GLU C C 1
ATOM 14854 O O . GLU C 1 405 ? 3.682 -11.027 55.907 1.00 83.08 406 GLU C O 1
ATOM 14860 N N . ARG C 1 406 ? 1.834 -9.875 55.314 1.00 79.39 407 ARG C N 1
ATOM 14861 C CA . ARG C 1 406 ? 1.771 -10.383 53.951 1.00 77.85 407 ARG C CA 1
ATOM 14862 C C . ARG C 1 406 ? 3.141 -10.353 53.277 1.00 77.50 407 ARG C C 1
ATOM 14863 O O . ARG C 1 406 ? 3.636 -11.383 52.827 1.00 75.25 407 ARG C O 1
ATOM 14871 N N . PHE C 1 407 ? 3.753 -9.173 53.226 1.00 77.23 408 PHE C N 1
ATOM 14872 C CA . PHE C 1 407 ? 5.062 -9.009 52.598 1.00 75.95 408 PHE C CA 1
ATOM 14873 C C . PHE C 1 407 ? 6.183 -9.809 53.260 1.00 75.87 408 PHE C C 1
ATOM 14874 O O . PHE C 1 407 ? 6.820 -10.642 52.615 1.00 79.51 408 PHE C O 1
ATOM 14882 N N . LEU C 1 408 ? 6.431 -9.551 54.540 1.00 70.85 409 LEU C N 1
ATOM 14883 C CA . LEU C 1 408 ? 7.492 -10.245 55.258 1.00 67.15 409 LEU C CA 1
ATOM 14884 C C . LEU C 1 408 ? 7.370 -11.763 55.200 1.00 68.75 409 LEU C C 1
ATOM 14885 O O . LEU C 1 408 ? 8.373 -12.475 55.273 1.00 66.33 409 LEU C O 1
ATOM 14890 N N . SER C 1 409 ? 6.145 -12.264 55.078 1.00 67.90 410 SER C N 1
ATOM 14891 C CA . SER C 1 409 ? 5.943 -13.706 55.008 1.00 68.35 410 SER C CA 1
ATOM 14892 C C . SER C 1 409 ? 6.414 -14.198 53.642 1.00 67.12 410 SER C C 1
ATOM 14893 O O . SER C 1 409 ? 7.242 -15.107 53.550 1.00 62.75 410 SER C O 1
ATOM 14896 N N . ASP C 1 410 ? 5.888 -13.581 52.586 1.00 64.86 411 ASP C N 1
ATOM 14897 C CA . ASP C 1 410 ? 6.252 -13.944 51.224 1.00 63.08 411 ASP C CA 1
ATOM 14898 C C . ASP C 1 410 ? 7.765 -13.859 51.039 1.00 62.73 411 ASP C C 1
ATOM 14899 O O . ASP C 1 410 ? 8.386 -14.773 50.491 1.00 63.38 411 ASP C O 1
ATOM 14904 N N . LEU C 1 411 ? 8.355 -12.767 51.514 1.00 60.46 412 LEU C N 1
ATOM 14905 C CA . LEU C 1 411 ? 9.794 -12.556 51.390 1.00 60.57 412 LEU C CA 1
ATOM 14906 C C . LEU C 1 411 ? 10.641 -13.576 52.149 1.00 59.21 412 LEU C C 1
ATOM 14907 O O . LEU C 1 411 ? 11.737 -13.916 51.710 1.00 56.05 412 LEU C O 1
ATOM 14912 N N . ARG C 1 412 ? 10.152 -14.060 53.288 1.00 61.61 413 ARG C N 1
ATOM 14913 C CA . ARG C 1 412 ? 10.913 -15.049 54.051 1.00 64.38 413 ARG C CA 1
ATOM 14914 C C . ARG C 1 412 ? 10.871 -16.402 53.360 1.00 61.07 413 ARG C C 1
ATOM 14915 O O . ARG C 1 412 ? 11.881 -17.104 53.289 1.00 61.23 413 ARG C O 1
ATOM 14923 N N . ARG C 1 413 ? 9.692 -16.767 52.864 1.00 57.28 414 ARG C N 1
ATOM 14924 C CA . ARG C 1 413 ? 9.513 -18.041 52.176 1.00 58.61 414 ARG C CA 1
ATOM 14925 C C . ARG C 1 413 ? 10.313 -18.032 50.876 1.00 57.19 414 ARG C C 1
ATOM 14926 O O . ARG C 1 413 ? 10.957 -19.021 50.530 1.00 58.10 414 ARG C O 1
ATOM 14934 N N . ASP C 1 414 ? 10.286 -16.902 50.175 1.00 56.85 415 ASP C N 1
ATOM 14935 C CA . ASP C 1 414 ? 11.006 -16.756 48.914 1.00 57.40 415 ASP C CA 1
ATOM 14936 C C . ASP C 1 414 ? 12.512 -17.008 49.066 1.00 55.73 415 ASP C C 1
ATOM 14937 O O . ASP C 1 414 ? 13.062 -17.939 48.473 1.00 57.18 415 ASP C O 1
ATOM 14942 N N . VAL C 1 415 ? 13.171 -16.179 49.869 1.00 52.82 416 VAL C N 1
ATOM 14943 C CA . VAL C 1 415 ? 14.612 -16.288 50.088 1.00 47.96 416 VAL C CA 1
ATOM 14944 C C . VAL C 1 415 ? 15.073 -17.616 50.690 1.00 44.53 416 VAL C C 1
ATOM 14945 O O . VAL C 1 415 ? 16.226 -18.015 50.516 1.00 43.78 416 VAL C O 1
ATOM 14949 N N . GLN C 1 416 ? 14.186 -18.304 51.397 1.00 46.17 417 GLN C N 1
ATOM 14950 C CA . GLN C 1 416 ? 14.551 -19.583 52.005 1.00 51.26 417 GLN C CA 1
ATOM 14951 C C . GLN C 1 416 ? 14.174 -20.785 51.144 1.00 48.76 417 GLN C C 1
ATOM 14952 O O . GLN C 1 416 ? 14.765 -21.853 51.283 1.00 56.92 417 GLN C O 1
ATOM 14958 N N . LYS C 1 417 ? 13.193 -20.608 50.263 1.00 48.11 418 LYS C N 1
ATOM 14959 C CA . LYS C 1 417 ? 12.719 -21.688 49.398 1.00 49.68 418 LYS C CA 1
ATOM 14960 C C . LYS C 1 417 ? 13.849 -22.417 48.690 1.00 45.83 418 LYS C C 1
ATOM 14961 O O . LYS C 1 417 ? 14.773 -21.791 48.176 1.00 50.66 418 LYS C O 1
ATOM 14967 N N . VAL C 1 418 ? 13.787 -23.745 48.683 1.00 45.30 419 VAL C N 1
ATOM 14968 C CA . VAL C 1 418 ? 14.790 -24.542 47.986 1.00 44.19 419 VAL C CA 1
ATOM 14969 C C . VAL C 1 418 ? 14.632 -24.181 46.501 1.00 42.67 419 VAL C C 1
ATOM 14970 O O . VAL C 1 418 ? 13.514 -24.144 45.985 1.00 40.55 419 VAL C O 1
ATOM 14974 N N . VAL C 1 419 ? 15.739 -23.894 45.820 1.00 41.28 420 VAL C N 1
ATOM 14975 C CA . VAL C 1 419 ? 15.670 -23.505 44.413 1.00 43.92 420 VAL C CA 1
ATOM 14976 C C . VAL C 1 419 ? 16.801 -24.031 43.543 1.00 42.93 420 VAL C C 1
ATOM 14977 O O . VAL C 1 419 ? 17.846 -24.448 44.044 1.00 32.76 420 VAL C O 1
ATOM 14981 N N . GLY C 1 420 ? 16.562 -23.991 42.230 1.00 44.13 421 GLY C N 1
ATOM 14982 C CA . GLY C 1 420 ? 17.529 -24.450 41.246 1.00 42.20 421 GLY C CA 1
ATOM 14983 C C . GLY C 1 420 ? 17.952 -23.316 40.328 1.00 38.45 421 GLY C C 1
ATOM 14984 O O . GLY C 1 420 ? 17.165 -22.415 40.037 1.00 37.23 421 GLY C O 1
ATOM 14985 N N . PHE C 1 421 ? 19.189 -23.372 39.852 1.00 36.68 422 PHE C N 1
ATOM 14986 C CA . PHE C 1 421 ? 19.717 -22.319 38.990 1.00 44.54 422 PHE C CA 1
ATOM 14987 C C . PHE C 1 421 ? 20.216 -22.772 37.612 1.00 40.64 422 PHE C C 1
ATOM 14988 O O . PHE C 1 421 ? 20.604 -23.928 37.426 1.00 32.77 422 PHE C O 1
ATOM 14996 N N . ASP C 1 422 ? 20.198 -21.837 36.660 1.00 40.01 423 ASP C N 1
ATOM 14997 C CA . ASP C 1 422 ? 20.709 -22.053 35.303 1.00 37.13 423 ASP C CA 1
ATOM 14998 C C . ASP C 1 422 ? 20.323 -23.425 34.756 1.00 37.44 423 ASP C C 1
ATOM 14999 O O . ASP C 1 422 ? 21.178 -24.232 34.384 1.00 30.27 423 ASP C O 1
ATOM 15004 N N . ALA C 1 423 ? 19.023 -23.673 34.682 1.00 33.95 424 ALA C N 1
ATOM 15005 C CA . ALA C 1 423 ? 18.539 -24.972 34.259 1.00 35.50 424 ALA C CA 1
ATOM 15006 C C . ALA C 1 423 ? 17.862 -25.027 32.907 1.00 30.73 424 ALA C C 1
ATOM 15007 O O . ALA C 1 423 ? 17.603 -24.004 32.284 1.00 30.43 424 ALA C O 1
ATOM 15009 N N . VAL C 1 424 ? 17.585 -26.253 32.473 1.00 32.34 425 VAL C N 1
ATOM 15010 C CA . VAL C 1 424 ? 16.884 -26.512 31.221 1.00 35.00 425 VAL C CA 1
ATOM 15011 C C . VAL C 1 424 ? 16.109 -27.808 31.382 1.00 31.64 425 VAL C C 1
ATOM 15012 O O . VAL C 1 424 ? 16.669 -28.835 31.770 1.00 31.35 425 VAL C O 1
ATOM 15016 N N . MET C 1 425 ? 14.813 -27.750 31.105 1.00 32.46 426 MET C N 1
ATOM 15017 C CA . MET C 1 425 ? 13.961 -28.925 31.197 1.00 27.21 426 MET C CA 1
ATOM 15018 C C . MET C 1 425 ? 13.650 -29.367 29.770 1.00 31.40 426 MET C C 1
ATOM 15019 O O . MET C 1 425 ? 13.436 -28.532 28.887 1.00 26.68 426 MET C O 1
ATOM 15024 N N . ARG C 1 426 ? 13.640 -30.677 29.548 1.00 20.60 427 ARG C N 1
ATOM 15025 C CA . ARG C 1 426 ? 13.343 -31.233 28.235 1.00 27.28 427 ARG C CA 1
ATOM 15026 C C . ARG C 1 426 ? 12.471 -32.453 28.449 1.00 26.84 427 ARG C C 1
ATOM 15027 O O . ARG C 1 426 ? 12.359 -32.959 29.560 1.00 30.21 427 ARG C O 1
ATOM 15035 N N . VAL C 1 427 ? 11.857 -32.939 27.383 1.00 30.97 428 VAL C N 1
ATOM 15036 C CA . VAL C 1 427 ? 11.013 -34.104 27.516 1.00 33.36 428 VAL C CA 1
ATOM 15037 C C . VAL C 1 427 ? 11.206 -35.003 26.310 1.00 33.48 428 VAL C C 1
ATOM 15038 O O . VAL C 1 427 ? 11.446 -34.519 25.213 1.00 29.60 428 VAL C O 1
ATOM 15042 N N . ARG C 1 428 ? 11.144 -36.314 26.530 1.00 32.95 429 ARG C N 1
ATOM 15043 C CA . ARG C 1 428 ? 11.261 -37.285 25.449 1.00 26.25 429 ARG C CA 1
ATOM 15044 C C . ARG C 1 428 ? 10.103 -38.263 25.581 1.00 32.63 429 ARG C C 1
ATOM 15045 O O . ARG C 1 428 ? 9.841 -38.791 26.658 1.00 37.63 429 ARG C O 1
ATOM 15053 N N . THR C 1 429 ? 9.411 -38.504 24.481 1.00 29.87 430 THR C N 1
ATOM 15054 C CA . THR C 1 429 ? 8.277 -39.409 24.488 1.00 33.81 430 THR C CA 1
ATOM 15055 C C . THR C 1 429 ? 8.520 -40.608 23.583 1.00 37.90 430 THR C C 1
ATOM 15056 O O . THR C 1 429 ? 9.336 -40.551 22.659 1.00 37.12 430 THR C O 1
ATOM 15060 N N . SER C 1 430 ? 7.810 -41.695 23.863 1.00 35.91 431 SER C N 1
ATOM 15061 C CA . SER C 1 430 ? 7.917 -42.911 23.067 1.00 36.47 431 SER C CA 1
ATOM 15062 C C . SER C 1 430 ? 7.421 -42.581 21.654 1.00 36.29 431 SER C C 1
ATOM 15063 O O . SER C 1 430 ? 6.567 -41.712 21.480 1.00 28.15 431 SER C O 1
ATOM 15066 N N . THR C 1 431 ? 7.957 -43.265 20.647 1.00 37.04 432 THR C N 1
ATOM 15067 C CA . THR C 1 431 ? 7.581 -42.988 19.259 1.00 41.01 432 THR C CA 1
ATOM 15068 C C . THR C 1 431 ? 6.075 -42.861 19.032 1.00 38.75 432 THR C C 1
ATOM 15069 O O . THR C 1 431 ? 5.294 -43.704 19.475 1.00 37.50 432 THR C O 1
ATOM 15073 N N . GLY C 1 432 ? 5.665 -41.800 18.346 1.00 35.56 433 GLY C N 1
ATOM 15074 C CA . GLY C 1 432 ? 4.249 -41.633 18.074 1.00 37.39 433 GLY C CA 1
ATOM 15075 C C . GLY C 1 432 ? 3.638 -40.356 18.608 1.00 41.35 433 GLY C C 1
ATOM 15076 O O . GLY C 1 432 ? 2.585 -39.929 18.125 1.00 39.99 433 GLY C O 1
ATOM 15077 N N . ILE C 1 433 ? 4.271 -39.765 19.618 1.00 34.34 434 ILE C N 1
ATOM 15078 C CA . ILE C 1 433 ? 3.791 -38.509 20.191 1.00 39.88 434 ILE C CA 1
ATOM 15079 C C . ILE C 1 433 ? 4.969 -37.572 20.451 1.00 35.56 434 ILE C C 1
ATOM 15080 O O . ILE C 1 433 ? 6.089 -38.013 20.688 1.00 32.85 434 ILE C O 1
ATOM 15085 N N . ARG C 1 434 ? 4.709 -36.274 20.374 1.00 43.81 435 ARG C N 1
ATOM 15086 C CA . ARG C 1 434 ? 5.739 -35.263 20.588 1.00 43.94 435 ARG C CA 1
ATOM 15087 C C . ARG C 1 434 ? 5.137 -34.101 21.354 1.00 37.21 435 ARG C C 1
ATOM 15088 O O . ARG C 1 434 ? 3.924 -33.881 21.321 1.00 36.46 435 ARG C O 1
ATOM 15096 N N . ALA C 1 435 ? 5.992 -33.369 22.051 1.00 30.47 436 ALA C N 1
ATOM 15097 C CA . ALA C 1 435 ? 5.556 -32.187 22.770 1.00 30.72 436 ALA C CA 1
ATOM 15098 C C . ALA C 1 435 ? 5.406 -31.142 21.664 1.00 36.31 436 ALA C C 1
ATOM 15099 O O . ALA C 1 435 ? 6.262 -31.040 20.770 1.00 32.53 436 ALA C O 1
ATOM 15101 N N . VAL C 1 436 ? 4.326 -30.373 21.722 1.00 37.71 437 VAL C N 1
ATOM 15102 C CA . VAL C 1 436 ? 4.069 -29.362 20.711 1.00 38.94 437 VAL C CA 1
ATOM 15103 C C . VAL C 1 436 ? 3.803 -27.972 21.283 1.00 36.12 437 VAL C C 1
ATOM 15104 O O . VAL C 1 436 ? 3.795 -26.987 20.557 1.00 38.87 437 VAL C O 1
ATOM 15108 N N . ASP C 1 437 ? 3.593 -27.880 22.587 1.00 39.33 438 ASP C N 1
ATOM 15109 C CA . ASP C 1 437 ? 3.369 -26.574 23.193 1.00 37.53 438 ASP C CA 1
ATOM 15110 C C . ASP C 1 437 ? 3.851 -26.555 24.637 1.00 38.68 438 ASP C C 1
ATOM 15111 O O . ASP C 1 437 ? 3.975 -27.597 25.288 1.00 40.47 438 ASP C O 1
ATOM 15116 N N . PHE C 1 438 ? 4.120 -25.357 25.131 1.00 36.55 439 PHE C N 1
ATOM 15117 C CA . PHE C 1 438 ? 4.616 -25.183 26.482 1.00 36.99 439 PHE C CA 1
ATOM 15118 C C . PHE C 1 438 ? 3.989 -23.941 27.116 1.00 38.12 439 PHE C C 1
ATOM 15119 O O . PHE C 1 438 ? 3.835 -22.910 26.464 1.00 36.78 439 PHE C O 1
ATOM 15127 N N . PHE C 1 439 ? 3.623 -24.048 28.390 1.00 39.16 440 PHE C N 1
ATOM 15128 C CA . PHE C 1 439 ? 3.017 -22.935 29.107 1.00 38.45 440 PHE C CA 1
ATOM 15129 C C . PHE C 1 439 ? 3.680 -22.765 30.465 1.00 36.04 440 PHE C C 1
ATOM 15130 O O . PHE C 1 439 ? 3.845 -23.738 31.196 1.00 34.02 440 PHE C O 1
ATOM 15138 N N . GLY C 1 440 ? 4.055 -21.533 30.799 1.00 38.01 441 GLY C N 1
ATOM 15139 C CA . GLY C 1 440 ? 4.680 -21.284 32.085 1.00 32.93 441 GLY C CA 1
ATOM 15140 C C . GLY C 1 440 ? 5.687 -20.154 32.087 1.00 39.10 441 GLY C C 1
ATOM 15141 O O . GLY C 1 440 ? 5.731 -19.344 31.161 1.00 40.93 441 GLY C O 1
ATOM 15142 N N . ALA C 1 441 ? 6.506 -20.110 33.134 1.00 36.15 442 ALA C N 1
ATOM 15143 C CA . ALA C 1 441 ? 7.524 -19.081 33.283 1.00 39.91 442 ALA C CA 1
ATOM 15144 C C . ALA C 1 441 ? 8.878 -19.585 32.791 1.00 43.71 442 ALA C C 1
ATOM 15145 O O . ALA C 1 441 ? 9.589 -20.287 33.513 1.00 46.92 442 ALA C O 1
ATOM 15147 N N . PHE C 1 442 ? 9.244 -19.212 31.569 1.00 42.55 443 PHE C N 1
ATOM 15148 C CA . PHE C 1 442 ? 10.512 -19.656 31.007 1.00 46.97 443 PHE C CA 1
ATOM 15149 C C . PHE C 1 442 ? 10.822 -18.965 29.687 1.00 46.92 443 PHE C C 1
ATOM 15150 O O . PHE C 1 442 ? 10.035 -18.144 29.210 1.00 49.48 443 PHE C O 1
ATOM 15158 N N . TYR C 1 443 ? 11.976 -19.304 29.111 1.00 43.48 444 TYR C N 1
ATOM 15159 C CA . TYR C 1 443 ? 12.397 -18.760 27.823 1.00 47.35 444 TYR C CA 1
ATOM 15160 C C . TYR C 1 443 ? 12.521 -19.934 26.865 1.00 46.47 444 TYR C C 1
ATOM 15161 O O . TYR C 1 443 ? 13.075 -20.967 27.229 1.00 45.95 444 TYR C O 1
ATOM 15170 N N . MET C 1 444 ? 11.997 -19.779 25.653 1.00 45.43 445 MET C N 1
ATOM 15171 C CA . MET C 1 444 ? 12.081 -20.824 24.636 1.00 47.77 445 MET C CA 1
ATOM 15172 C C . MET C 1 444 ? 12.274 -20.225 23.252 1.00 47.01 445 MET C C 1
ATOM 15173 O O . MET C 1 444 ? 11.486 -19.384 22.818 1.00 49.07 445 MET C O 1
ATOM 15178 N N . SER C 1 445 ? 13.326 -20.658 22.566 1.00 44.97 446 SER C N 1
ATOM 15179 C CA . SER C 1 445 ? 13.608 -20.184 21.220 1.00 45.51 446 SER C CA 1
ATOM 15180 C C . SER C 1 445 ? 13.259 -21.278 20.204 1.00 43.66 446 SER C C 1
ATOM 15181 O O . SER C 1 445 ? 13.048 -20.989 19.020 1.00 38.92 446 SER C O 1
ATOM 15184 N N . ASN C 1 446 ? 13.199 -22.527 20.673 1.00 35.72 447 ASN C N 1
ATOM 15185 C CA . ASN C 1 446 ? 12.854 -23.667 19.816 1.00 33.68 447 ASN C CA 1
ATOM 15186 C C . ASN C 1 446 ? 11.666 -24.461 20.378 1.00 32.20 447 ASN C C 1
ATOM 15187 O O . ASN C 1 446 ? 10.881 -23.926 21.164 1.00 30.97 447 ASN C O 1
ATOM 15192 N N . THR C 1 447 ? 11.513 -25.721 19.973 1.00 28.46 448 THR C N 1
ATOM 15193 C CA . THR C 1 447 ? 10.393 -26.508 20.482 1.00 33.02 448 THR C CA 1
ATOM 15194 C C . THR C 1 447 ? 10.784 -27.559 21.516 1.00 29.78 448 THR C C 1
ATOM 15195 O O . THR C 1 447 ? 9.941 -28.355 21.930 1.00 23.13 448 THR C O 1
ATOM 15199 N N . THR C 1 448 ? 12.044 -27.559 21.943 1.00 24.20 449 THR C N 1
ATOM 15200 C CA . THR C 1 448 ? 12.490 -28.552 22.919 1.00 31.01 449 THR C CA 1
ATOM 15201 C C . THR C 1 448 ? 13.115 -28.047 24.224 1.00 27.83 449 THR C C 1
ATOM 15202 O O . THR C 1 448 ? 12.833 -28.589 25.288 1.00 32.13 449 THR C O 1
ATOM 15206 N N . ASP C 1 449 ? 13.956 -27.019 24.149 1.00 29.00 450 ASP C N 1
ATOM 15207 C CA . ASP C 1 449 ? 14.627 -26.514 25.343 1.00 27.83 450 ASP C CA 1
ATOM 15208 C C . ASP C 1 449 ? 13.852 -25.533 26.210 1.00 32.19 450 ASP C C 1
ATOM 15209 O O . ASP C 1 449 ? 13.683 -24.362 25.861 1.00 24.24 450 ASP C O 1
ATOM 15214 N N . VAL C 1 450 ? 13.381 -26.022 27.352 1.00 32.63 451 VAL C N 1
ATOM 15215 C CA . VAL C 1 450 ? 12.667 -25.173 28.293 1.00 30.87 451 VAL C CA 1
ATOM 15216 C C . VAL C 1 450 ? 13.734 -24.581 29.202 1.00 28.06 451 VAL C C 1
ATOM 15217 O O . VAL C 1 450 ? 14.161 -25.206 30.175 1.00 31.53 451 VAL C O 1
ATOM 15221 N N . GLU C 1 451 ? 14.177 -23.379 28.859 1.00 31.35 452 GLU C N 1
ATOM 15222 C CA . GLU C 1 451 ? 15.205 -22.691 29.621 1.00 30.24 452 GLU C CA 1
ATOM 15223 C C . GLU C 1 451 ? 14.627 -22.032 30.862 1.00 30.69 452 GLU C C 1
ATOM 15224 O O . GLU C 1 451 ? 13.661 -21.281 30.804 1.00 25.04 452 GLU C O 1
ATOM 15230 N N . LEU C 1 452 ? 15.228 -22.347 31.998 1.00 35.78 453 LEU C N 1
ATOM 15231 C CA . LEU C 1 452 ? 14.776 -21.825 33.270 1.00 35.83 453 LEU C CA 1
ATOM 15232 C C . LEU C 1 452 ? 15.948 -21.193 34.009 1.00 37.33 453 LEU C C 1
ATOM 15233 O O . LEU C 1 452 ? 16.737 -21.893 34.648 1.00 37.39 453 LEU C O 1
ATOM 15238 N N . ALA C 1 453 ? 16.068 -19.871 33.912 1.00 37.36 454 ALA C N 1
ATOM 15239 C CA . ALA C 1 453 ? 17.147 -19.159 34.587 1.00 34.48 454 ALA C CA 1
ATOM 15240 C C . ALA C 1 453 ? 17.154 -19.593 36.051 1.00 35.55 454 ALA C C 1
ATOM 15241 O O . ALA C 1 453 ? 18.212 -19.842 36.632 1.00 37.81 454 ALA C O 1
ATOM 15243 N N . GLY C 1 454 ? 15.960 -19.687 36.631 1.00 31.90 455 GLY C N 1
ATOM 15244 C CA . GLY C 1 454 ? 15.819 -20.125 38.008 1.00 29.05 455 GLY C CA 1
ATOM 15245 C C . GLY C 1 454 ? 14.622 -21.053 38.139 1.00 37.96 455 GLY C C 1
ATOM 15246 O O . GLY C 1 454 ? 13.694 -20.988 37.328 1.00 34.97 455 GLY C O 1
ATOM 15247 N N . LEU C 1 455 ? 14.627 -21.926 39.143 1.00 36.73 456 LEU C N 1
ATOM 15248 C CA . LEU C 1 455 ? 13.501 -22.834 39.331 1.00 40.45 456 LEU C CA 1
ATOM 15249 C C . LEU C 1 455 ? 13.237 -23.136 40.798 1.00 44.62 456 LEU C C 1
ATOM 15250 O O . LEU C 1 455 ? 14.171 -23.257 41.590 1.00 45.17 456 LEU C O 1
ATOM 15255 N N . ASP C 1 456 ? 11.962 -23.255 41.158 1.00 44.95 457 ASP C N 1
ATOM 15256 C CA . ASP C 1 456 ? 11.593 -23.576 42.531 1.00 49.00 457 ASP C CA 1
ATOM 15257 C C . ASP C 1 456 ? 10.484 -24.623 42.540 1.00 49.45 457 ASP C C 1
ATOM 15258 O O . ASP C 1 456 ? 9.792 -24.815 41.535 1.00 52.23 457 ASP C O 1
ATOM 15263 N N . GLY C 1 457 ? 10.329 -25.297 43.678 1.00 49.43 458 GLY C N 1
ATOM 15264 C CA . GLY C 1 457 ? 9.320 -26.337 43.822 1.00 48.29 458 GLY C CA 1
ATOM 15265 C C . GLY C 1 457 ? 7.863 -25.898 43.788 1.00 46.49 458 GLY C C 1
ATOM 15266 O O . GLY C 1 457 ? 6.967 -26.676 44.120 1.00 48.21 458 GLY C O 1
ATOM 15267 N N . ASP C 1 458 ? 7.618 -24.656 43.394 1.00 42.57 459 ASP C N 1
ATOM 15268 C CA . ASP C 1 458 ? 6.255 -24.147 43.317 1.00 46.56 459 ASP C CA 1
ATOM 15269 C C . ASP C 1 458 ? 5.875 -23.950 41.852 1.00 48.06 459 ASP C C 1
ATOM 15270 O O . ASP C 1 458 ? 4.713 -24.107 41.473 1.00 50.91 459 ASP C O 1
ATOM 15275 N N . LYS C 1 459 ? 6.868 -23.619 41.032 1.00 45.18 460 LYS C N 1
ATOM 15276 C CA . LYS C 1 459 ? 6.646 -23.387 39.613 1.00 46.36 460 LYS C CA 1
ATOM 15277 C C . LYS C 1 459 ? 6.239 -24.655 38.882 1.00 44.89 460 LYS C C 1
ATOM 15278 O O . LYS C 1 459 ? 6.611 -25.766 39.260 1.00 34.53 460 LYS C O 1
ATOM 15284 N N . THR C 1 460 ? 5.477 -24.476 37.816 1.00 42.51 461 THR C N 1
ATOM 15285 C CA . THR C 1 460 ? 5.024 -25.608 37.040 1.00 45.97 461 THR C CA 1
ATOM 15286 C C . THR C 1 460 ? 5.065 -25.303 35.544 1.00 46.50 461 THR C C 1
ATOM 15287 O O . THR C 1 460 ? 4.726 -24.198 35.103 1.00 51.67 461 THR C O 1
ATOM 15291 N N . VAL C 1 461 ? 5.513 -26.282 34.768 1.00 42.62 462 VAL C N 1
ATOM 15292 C CA . VAL C 1 461 ? 5.570 -26.138 33.322 1.00 34.19 462 VAL C CA 1
ATOM 15293 C C . VAL C 1 461 ? 4.573 -27.137 32.755 1.00 32.99 462 VAL C C 1
ATOM 15294 O O . VAL C 1 461 ? 4.576 -28.314 33.124 1.00 33.10 462 VAL C O 1
ATOM 15298 N N . THR C 1 462 ? 3.703 -26.664 31.874 1.00 34.34 463 THR C N 1
ATOM 15299 C CA . THR C 1 462 ? 2.704 -27.537 31.276 1.00 39.67 463 THR C CA 1
ATOM 15300 C C . THR C 1 462 ? 3.056 -27.828 29.820 1.00 39.90 463 THR C C 1
ATOM 15301 O O . THR C 1 462 ? 3.365 -26.919 29.040 1.00 31.20 463 THR C O 1
ATOM 15305 N N . VAL C 1 463 ? 3.008 -29.107 29.468 1.00 40.68 464 VAL C N 1
ATOM 15306 C CA . VAL C 1 463 ? 3.346 -29.541 28.124 1.00 38.82 464 VAL C CA 1
ATOM 15307 C C . VAL C 1 463 ? 2.202 -30.251 27.427 1.00 35.84 464 VAL C C 1
ATOM 15308 O O . VAL C 1 463 ? 1.623 -31.179 27.976 1.00 35.68 464 VAL C O 1
ATOM 15312 N N . GLU C 1 464 ? 1.887 -29.808 26.211 1.00 34.58 465 GLU C N 1
ATOM 15313 C CA . GLU C 1 464 ? 0.830 -30.425 25.419 1.00 36.43 465 GLU C CA 1
ATOM 15314 C C . GLU C 1 464 ? 1.481 -31.302 24.363 1.00 38.44 465 GLU C C 1
ATOM 15315 O O . GLU C 1 464 ? 2.535 -30.954 23.826 1.00 36.67 465 GLU C O 1
ATOM 15321 N N . PHE C 1 465 ? 0.862 -32.440 24.071 1.00 38.13 466 PHE C N 1
ATOM 15322 C CA . PHE C 1 465 ? 1.409 -33.354 23.076 1.00 40.04 466 PHE C CA 1
ATOM 15323 C C . PHE C 1 465 ? 0.408 -33.679 21.969 1.00 39.18 466 PHE C C 1
ATOM 15324 O O . PHE C 1 465 ? -0.801 -33.756 22.206 1.00 36.43 466 PHE C O 1
ATOM 15332 N N . LYS C 1 466 ? 0.927 -33.877 20.761 1.00 35.59 467 LYS C N 1
ATOM 15333 C CA . LYS C 1 466 ? 0.102 -34.213 19.606 1.00 40.16 467 LYS C CA 1
ATOM 15334 C C . LYS C 1 466 ? 0.673 -35.464 18.953 1.00 36.36 467 LYS C C 1
ATOM 15335 O O . LYS C 1 466 ? 1.830 -35.818 19.188 1.00 33.46 467 LYS C O 1
ATOM 15341 N N . HIS C 1 467 ? -0.130 -36.138 18.137 1.00 38.56 468 HIS C N 1
ATOM 15342 C CA . HIS C 1 467 ? 0.347 -37.340 17.469 1.00 36.91 468 HIS C CA 1
ATOM 15343 C C . HIS C 1 467 ? 1.385 -37.076 16.400 1.00 40.22 468 HIS C C 1
ATOM 15344 O O . HIS C 1 467 ? 1.342 -36.082 15.681 1.00 40.49 468 HIS C O 1
ATOM 15351 N N . ASP C 1 468 ? 2.316 -38.013 16.324 1.00 51.34 469 ASP C N 1
ATOM 15352 C CA . ASP C 1 468 ? 3.454 -37.976 15.427 1.00 56.61 469 ASP C CA 1
ATOM 15353 C C . ASP C 1 468 ? 3.384 -39.197 14.508 1.00 55.81 469 ASP C C 1
ATOM 15354 O O . ASP C 1 468 ? 3.865 -39.172 13.376 1.00 55.34 469 ASP C O 1
ATOM 15359 N N . ASP C 1 469 ? 2.755 -40.255 15.010 1.00 55.84 470 ASP C N 1
ATOM 15360 C CA . ASP C 1 469 ? 2.630 -41.516 14.289 1.00 53.03 470 ASP C CA 1
ATOM 15361 C C . ASP C 1 469 ? 1.443 -42.254 14.914 1.00 53.81 470 ASP C C 1
ATOM 15362 O O . ASP C 1 469 ? 0.665 -41.664 15.656 1.00 57.29 470 ASP C O 1
ATOM 15367 N N . ARG C 1 470 ? 1.302 -43.539 14.610 1.00 59.33 471 ARG C N 1
ATOM 15368 C CA . ARG C 1 470 ? 0.227 -44.343 15.183 1.00 60.54 471 ARG C CA 1
ATOM 15369 C C . ARG C 1 470 ? 0.791 -45.017 16.429 1.00 58.53 471 ARG C C 1
ATOM 15370 O O . ARG C 1 470 ? 1.926 -45.488 16.421 1.00 57.58 471 ARG C O 1
ATOM 15378 N N . LEU C 1 471 ? 0.004 -45.059 17.497 1.00 57.48 472 LEU C N 1
ATOM 15379 C CA . LEU C 1 471 ? 0.457 -45.679 18.734 1.00 58.01 472 LEU C CA 1
ATOM 15380 C C . LEU C 1 471 ? -0.045 -47.109 18.882 1.00 62.76 472 LEU C C 1
ATOM 15381 O O . LEU C 1 471 ? -1.024 -47.511 18.250 1.00 63.91 472 LEU C O 1
ATOM 15386 N N . ASN C 1 472 ? 0.637 -47.875 19.725 1.00 67.75 473 ASN C N 1
ATOM 15387 C CA . ASN C 1 472 ? 0.276 -49.263 19.962 1.00 70.90 473 ASN C CA 1
ATOM 15388 C C . ASN C 1 472 ? -0.579 -49.366 21.223 1.00 70.65 473 ASN C C 1
ATOM 15389 O O . ASN C 1 472 ? -0.351 -48.661 22.206 1.00 68.73 473 ASN C O 1
ATOM 15394 N N . GLU C 1 473 ? -1.566 -50.249 21.182 1.00 71.62 474 GLU C N 1
ATOM 15395 C CA . GLU C 1 473 ? -2.462 -50.460 22.308 1.00 72.60 474 GLU C CA 1
ATOM 15396 C C . GLU C 1 473 ? -1.792 -51.315 23.389 1.00 73.13 474 GLU C C 1
ATOM 15397 O O . GLU C 1 473 ? -2.161 -51.249 24.562 1.00 72.59 474 GLU C O 1
ATOM 15403 N N . GLU C 1 474 ? -0.801 -52.106 22.990 1.00 71.61 475 GLU C N 1
ATOM 15404 C CA . GLU C 1 474 ? -0.083 -52.983 23.914 1.00 73.18 475 GLU C CA 1
ATOM 15405 C C . GLU C 1 474 ? 1.179 -52.352 24.501 1.00 69.68 475 GLU C C 1
ATOM 15406 O O . GLU C 1 474 ? 1.659 -52.779 25.549 1.00 72.45 475 GLU C O 1
ATOM 15412 N N . SER C 1 475 ? 1.716 -51.343 23.824 1.00 64.47 476 SER C N 1
ATOM 15413 C CA . SER C 1 475 ? 2.933 -50.684 24.280 1.00 61.88 476 SER C CA 1
ATOM 15414 C C . SER C 1 475 ? 2.645 -49.495 25.181 1.00 57.57 476 SER C C 1
ATOM 15415 O O . SER C 1 475 ? 3.390 -49.220 26.128 1.00 52.10 476 SER C O 1
ATOM 15418 N N . GLY C 1 476 ? 1.561 -48.792 24.880 1.00 51.24 477 GLY C N 1
ATOM 15419 C CA . GLY C 1 476 ? 1.209 -47.626 25.663 1.00 48.17 477 GLY C CA 1
ATOM 15420 C C . GLY C 1 476 ? 2.118 -46.483 25.274 1.00 42.67 477 GLY C C 1
ATOM 15421 O O . GLY C 1 476 ? 2.740 -46.514 24.215 1.00 47.30 477 GLY C O 1
ATOM 15422 N N . ALA C 1 477 ? 2.199 -45.467 26.119 1.00 44.91 478 ALA C N 1
ATOM 15423 C CA . ALA C 1 477 ? 3.055 -44.328 25.829 1.00 45.97 478 ALA C CA 1
ATOM 15424 C C . ALA C 1 477 ? 3.945 -44.031 27.030 1.00 46.10 478 ALA C C 1
ATOM 15425 O O . ALA C 1 477 ? 3.599 -44.362 28.164 1.00 46.80 478 ALA C O 1
ATOM 15427 N N . LEU C 1 478 ? 5.092 -43.413 26.768 1.00 43.47 479 LEU C N 1
ATOM 15428 C CA . LEU C 1 478 ? 6.050 -43.065 27.812 1.00 41.39 479 LEU C CA 1
ATOM 15429 C C . LEU C 1 478 ? 6.480 -41.604 27.767 1.00 36.06 479 LEU C C 1
ATOM 15430 O O . LEU C 1 478 ? 6.791 -41.063 26.704 1.00 30.99 479 LEU C O 1
ATOM 15435 N N . LEU C 1 479 ? 6.486 -40.972 28.931 1.00 32.33 480 LEU C N 1
ATOM 15436 C CA . LEU C 1 479 ? 6.914 -39.587 29.045 1.00 31.86 480 LEU C CA 1
ATOM 15437 C C . LEU C 1 479 ? 8.102 -39.534 29.986 1.00 34.79 480 LEU C C 1
ATOM 15438 O O . LEU C 1 479 ? 8.022 -40.002 31.129 1.00 35.85 480 LEU C O 1
ATOM 15443 N N . GLN C 1 480 ? 9.208 -38.977 29.520 1.00 30.73 481 GLN C N 1
ATOM 15444 C CA . GLN C 1 480 ? 10.343 -38.828 30.400 1.00 29.56 481 GLN C CA 1
ATOM 15445 C C . GLN C 1 480 ? 10.653 -37.344 30.439 1.00 33.28 481 GLN C C 1
ATOM 15446 O O . GLN C 1 480 ? 10.629 -36.671 29.408 1.00 30.52 481 GLN C O 1
ATOM 15452 N N . CYS C 1 481 ? 10.909 -36.832 31.637 1.00 26.63 482 CYS C N 1
ATOM 15453 C CA . CYS C 1 481 ? 11.233 -35.431 31.794 1.00 31.30 482 CYS C CA 1
ATOM 15454 C C . CYS C 1 481 ? 12.584 -35.344 32.469 1.00 31.70 482 CYS C C 1
ATOM 15455 O O . CYS C 1 481 ? 12.794 -35.938 33.522 1.00 35.28 482 CYS C O 1
ATOM 15458 N N . ALA C 1 482 ? 13.510 -34.629 31.844 1.00 28.69 483 ALA C N 1
ATOM 15459 C CA . ALA C 1 482 ? 14.830 -34.457 32.416 1.00 26.98 483 ALA C CA 1
ATOM 15460 C C . ALA C 1 482 ? 15.025 -32.981 32.684 1.00 27.28 483 ALA C C 1
ATOM 15461 O O . ALA C 1 482 ? 14.856 -32.149 31.787 1.00 22.38 483 ALA C O 1
ATOM 15463 N N . LEU C 1 483 ? 15.350 -32.665 33.933 1.00 27.97 484 LEU C N 1
ATOM 15464 C CA . LEU C 1 483 ? 15.607 -31.297 34.347 1.00 26.33 484 LEU C CA 1
ATOM 15465 C C . LEU C 1 483 ? 17.078 -31.183 34.709 1.00 29.72 484 LEU C C 1
ATOM 15466 O O . LEU C 1 483 ? 17.536 -31.813 35.670 1.00 25.96 484 LEU C O 1
ATOM 15471 N N . LEU C 1 484 ? 17.814 -30.388 33.942 1.00 21.70 485 LEU C N 1
ATOM 15472 C CA . LEU C 1 484 ? 19.230 -30.170 34.212 1.00 27.38 485 LEU C CA 1
ATOM 15473 C C . LEU C 1 484 ? 19.335 -28.852 34.962 1.00 24.21 485 LEU C C 1
ATOM 15474 O O . LEU C 1 484 ? 18.866 -27.831 34.471 1.00 24.47 485 LEU C O 1
ATOM 15479 N N . TYR C 1 485 ? 19.952 -28.871 36.141 1.00 29.84 486 TYR C N 1
ATOM 15480 C CA . TYR C 1 485 ? 20.073 -27.657 36.943 1.00 31.18 486 TYR C CA 1
ATOM 15481 C C . TYR C 1 485 ? 21.293 -27.634 37.853 1.00 34.98 486 TYR C C 1
ATOM 15482 O O . TYR C 1 485 ? 21.861 -28.678 38.179 1.00 37.95 486 TYR C O 1
ATOM 15491 N N . THR C 1 486 ? 21.679 -26.425 38.257 1.00 37.50 487 THR C N 1
ATOM 15492 C CA . THR C 1 486 ? 22.792 -26.211 39.180 1.00 40.38 487 THR C CA 1
ATOM 15493 C C . THR C 1 486 ? 22.139 -25.949 40.547 1.00 41.50 487 THR C C 1
ATOM 15494 O O . THR C 1 486 ? 21.247 -25.106 40.647 1.00 34.91 487 THR C O 1
ATOM 15498 N N . SER C 1 487 ? 22.571 -26.669 41.585 1.00 40.35 488 SER C N 1
ATOM 15499 C CA . SER C 1 487 ? 21.986 -26.510 42.924 1.00 45.49 488 SER C CA 1
ATOM 15500 C C . SER C 1 487 ? 22.521 -25.315 43.699 1.00 45.62 488 SER C C 1
ATOM 15501 O O . SER C 1 487 ? 23.479 -24.665 43.279 1.00 40.40 488 SER C O 1
ATOM 15504 N N . CYS C 1 488 ? 21.892 -25.040 44.841 1.00 46.05 489 CYS C N 1
ATOM 15505 C CA . CYS C 1 488 ? 22.291 -23.926 45.694 1.00 43.97 489 CYS C CA 1
ATOM 15506 C C . CYS C 1 488 ? 23.738 -24.110 46.150 1.00 39.62 489 CYS C C 1
ATOM 15507 O O . CYS C 1 488 ? 24.426 -23.142 46.461 1.00 43.70 489 CYS C O 1
ATOM 15510 N N . ALA C 1 489 ? 24.199 -25.358 46.164 1.00 38.35 490 ALA C N 1
ATOM 15511 C CA . ALA C 1 489 ? 25.570 -25.664 46.558 1.00 37.28 490 ALA C CA 1
ATOM 15512 C C . ALA C 1 489 ? 26.505 -25.599 45.348 1.00 45.46 490 ALA C C 1
ATOM 15513 O O . ALA C 1 489 ? 27.713 -25.831 45.463 1.00 42.16 490 ALA C O 1
ATOM 15515 N N . GLY C 1 490 ? 25.940 -25.284 44.187 1.00 47.66 491 GLY C N 1
ATOM 15516 C CA . GLY C 1 490 ? 26.744 -25.196 42.985 1.00 45.90 491 GLY C CA 1
ATOM 15517 C C . GLY C 1 490 ? 27.078 -26.541 42.368 1.00 46.08 491 GLY C C 1
ATOM 15518 O O . GLY C 1 490 ? 28.081 -26.670 41.671 1.00 48.80 491 GLY C O 1
ATOM 15519 N N . GLN C 1 491 ? 26.258 -27.553 42.632 1.00 45.92 492 GLN C N 1
ATOM 15520 C CA . GLN C 1 491 ? 26.494 -28.870 42.051 1.00 41.42 492 GLN C CA 1
ATOM 15521 C C . GLN C 1 491 ? 25.534 -29.057 40.885 1.00 40.64 492 GLN C C 1
ATOM 15522 O O . GLN C 1 491 ? 24.346 -28.728 40.992 1.00 37.54 492 GLN C O 1
ATOM 15528 N N . ARG C 1 492 ? 26.053 -29.576 39.775 1.00 37.59 493 ARG C N 1
ATOM 15529 C CA . ARG C 1 492 ? 25.246 -29.807 38.577 1.00 33.26 493 ARG C CA 1
ATOM 15530 C C . ARG C 1 492 ? 24.570 -31.170 38.695 1.00 30.49 493 ARG C C 1
ATOM 15531 O O . ARG C 1 492 ? 25.226 -32.185 38.916 1.00 26.39 493 ARG C O 1
ATOM 15539 N N . ARG C 1 493 ? 23.250 -31.188 38.560 1.00 30.00 494 ARG C N 1
ATOM 15540 C CA . ARG C 1 493 ? 22.505 -32.438 38.651 1.00 33.72 494 ARG C CA 1
ATOM 15541 C C . ARG C 1 493 ? 21.361 -32.466 37.644 1.00 30.62 494 ARG C C 1
ATOM 15542 O O . ARG C 1 493 ? 20.990 -31.440 37.068 1.00 27.92 494 ARG C O 1
ATOM 15550 N N . LEU C 1 494 ? 20.815 -33.659 37.441 1.00 31.19 495 LEU C N 1
ATOM 15551 C CA . LEU C 1 494 ? 19.677 -33.876 36.558 1.00 31.83 495 LEU C CA 1
ATOM 15552 C C . LEU C 1 494 ? 18.583 -34.528 37.396 1.00 31.93 495 LEU C C 1
ATOM 15553 O O . LEU C 1 494 ? 18.870 -35.288 38.322 1.00 29.59 495 LEU C O 1
ATOM 15558 N N . ARG C 1 495 ? 17.332 -34.214 37.085 1.00 33.87 496 ARG C N 1
ATOM 15559 C CA . ARG C 1 495 ? 16.211 -34.826 37.773 1.00 30.14 496 ARG C CA 1
ATOM 15560 C C . ARG C 1 495 ? 15.324 -35.431 36.703 1.00 33.29 496 ARG C C 1
ATOM 15561 O O . ARG C 1 495 ? 14.813 -34.725 35.827 1.00 31.93 496 ARG C O 1
ATOM 15569 N N . ILE C 1 496 ? 15.158 -36.747 36.778 1.00 29.76 497 ILE C N 1
ATOM 15570 C CA . ILE C 1 496 ? 14.359 -37.480 35.818 1.00 25.93 497 ILE C CA 1
ATOM 15571 C C . ILE C 1 496 ? 13.008 -37.919 36.400 1.00 28.20 497 ILE C C 1
ATOM 15572 O O . ILE C 1 496 ? 12.912 -38.383 37.542 1.00 22.87 497 ILE C O 1
ATOM 15577 N N . HIS C 1 497 ? 11.963 -37.740 35.604 1.00 20.49 498 HIS C N 1
ATOM 15578 C CA . HIS C 1 497 ? 10.625 -38.145 35.982 1.00 31.86 498 HIS C CA 1
ATOM 15579 C C . HIS C 1 497 ? 10.104 -39.036 34.862 1.00 28.75 498 HIS C C 1
ATOM 15580 O O . HIS C 1 497 ? 10.136 -38.657 33.695 1.00 33.91 498 HIS C O 1
ATOM 15587 N N . ASN C 1 498 ? 9.641 -40.225 35.220 1.00 25.46 499 ASN C N 1
ATOM 15588 C CA . ASN C 1 498 ? 9.134 -41.166 34.233 1.00 29.18 499 ASN C CA 1
ATOM 15589 C C . ASN C 1 498 ? 7.684 -41.470 34.496 1.00 31.94 499 ASN C C 1
ATOM 15590 O O . ASN C 1 498 ? 7.299 -41.761 35.630 1.00 34.12 499 ASN C O 1
ATOM 15595 N N . LEU C 1 499 ? 6.875 -41.399 33.443 1.00 32.20 500 LEU C N 1
ATOM 15596 C CA . LEU C 1 499 ? 5.453 -41.674 33.568 1.00 33.20 500 LEU C CA 1
ATOM 15597 C C . LEU C 1 499 ? 4.945 -42.436 32.358 1.00 35.93 500 LEU C C 1
ATOM 15598 O O . LEU C 1 499 ? 5.115 -42.003 31.216 1.00 30.12 500 LEU C O 1
ATOM 15603 N N . ALA C 1 500 ? 4.327 -43.579 32.625 1.00 32.19 501 ALA C N 1
ATOM 15604 C CA . ALA C 1 500 ? 3.779 -44.428 31.582 1.00 35.36 501 ALA C CA 1
ATOM 15605 C C . ALA C 1 500 ? 2.283 -44.159 31.456 1.00 32.69 501 ALA C C 1
ATOM 15606 O O . ALA C 1 500 ? 1.607 -43.904 32.447 1.00 31.12 501 ALA C O 1
ATOM 15608 N N . LEU C 1 501 ? 1.773 -44.210 30.233 1.00 30.92 502 LEU C N 1
ATOM 15609 C CA . LEU C 1 501 ? 0.360 -43.977 30.001 1.00 31.98 502 LEU C CA 1
ATOM 15610 C C . LEU C 1 501 ? -0.213 -45.102 29.161 1.00 32.64 502 LEU C C 1
ATOM 15611 O O . LEU C 1 501 ? 0.533 -45.902 28.598 1.00 32.74 502 LEU C O 1
ATOM 15616 N N . ASN C 1 502 ? -1.542 -45.170 29.102 1.00 37.67 503 ASN C N 1
ATOM 15617 C CA . ASN C 1 502 ? -2.235 -46.177 28.308 1.00 35.30 503 ASN C CA 1
ATOM 15618 C C . ASN C 1 502 ? -2.616 -45.590 26.947 1.00 38.92 503 ASN C C 1
ATOM 15619 O O . ASN C 1 502 ? -2.696 -44.363 26.787 1.00 30.39 503 ASN C O 1
ATOM 15624 N N . CYS C 1 503 ? -2.841 -46.480 25.979 1.00 41.07 504 CYS C N 1
ATOM 15625 C CA . CYS C 1 503 ? -3.242 -46.113 24.618 1.00 45.86 504 CYS C CA 1
ATOM 15626 C C . CYS C 1 503 ? -4.509 -46.889 24.308 1.00 47.30 504 CYS C C 1
ATOM 15627 O O . CYS C 1 503 ? -4.582 -48.090 24.567 1.00 44.21 504 CYS C O 1
ATOM 15630 N N . CYS C 1 504 ? -5.505 -46.209 23.752 1.00 45.68 505 CYS C N 1
ATOM 15631 C CA . CYS C 1 504 ? -6.762 -46.862 23.430 1.00 46.83 505 CYS C CA 1
ATOM 15632 C C . CYS C 1 504 ? -7.243 -46.542 22.023 1.00 50.20 505 CYS C C 1
ATOM 15633 O O . CYS C 1 504 ? -6.947 -45.479 21.473 1.00 45.79 505 CYS C O 1
ATOM 15636 N N . THR C 1 505 ? -7.988 -47.479 21.449 1.00 53.21 506 THR C N 1
ATOM 15637 C CA . THR C 1 505 ? -8.538 -47.307 20.114 1.00 56.94 506 THR C CA 1
ATOM 15638 C C . THR C 1 505 ? -10.033 -47.030 20.238 1.00 59.69 506 THR C C 1
ATOM 15639 O O . THR C 1 505 ? -10.682 -46.621 19.273 1.00 63.01 506 THR C O 1
ATOM 15643 N N . GLN C 1 506 ? -10.569 -47.253 21.437 1.00 61.23 507 GLN C N 1
ATOM 15644 C CA . GLN C 1 506 ? -11.991 -47.036 21.717 1.00 59.87 507 GLN C CA 1
ATOM 15645 C C . GLN C 1 506 ? -12.185 -45.714 22.455 1.00 57.07 507 GLN C C 1
ATOM 15646 O O . GLN C 1 506 ? -11.639 -45.511 23.537 1.00 60.15 507 GLN C O 1
ATOM 15652 N N . LEU C 1 507 ? -12.969 -44.819 21.864 1.00 56.10 508 LEU C N 1
ATOM 15653 C CA . LEU C 1 507 ? -13.229 -43.506 22.448 1.00 53.75 508 LEU C CA 1
ATOM 15654 C C . LEU C 1 507 ? -13.627 -43.489 23.924 1.00 51.82 508 LEU C C 1
ATOM 15655 O O . LEU C 1 507 ? -13.281 -42.552 24.651 1.00 50.48 508 LEU C O 1
ATOM 15660 N N . ALA C 1 508 ? -14.352 -44.508 24.371 1.00 46.06 509 ALA C N 1
ATOM 15661 C CA . ALA C 1 508 ? -14.776 -44.562 25.764 1.00 44.86 509 ALA C CA 1
ATOM 15662 C C . ALA C 1 508 ? -13.576 -44.694 26.714 1.00 49.33 509 ALA C C 1
ATOM 15663 O O . ALA C 1 508 ? -13.504 -43.989 27.725 1.00 43.89 509 ALA C O 1
ATOM 15665 N N . ASP C 1 509 ? -12.636 -45.583 26.387 1.00 52.13 510 ASP C N 1
ATOM 15666 C CA . ASP C 1 509 ? -11.450 -45.773 27.221 1.00 55.13 510 ASP C CA 1
ATOM 15667 C C . ASP C 1 509 ? -10.700 -44.458 27.351 1.00 59.35 510 ASP C C 1
ATOM 15668 O O . ASP C 1 509 ? -9.892 -44.276 28.265 1.00 60.85 510 ASP C O 1
ATOM 15673 N N . LEU C 1 510 ? -10.964 -43.547 26.422 1.00 58.60 511 LEU C N 1
ATOM 15674 C CA . LEU C 1 510 ? -10.324 -42.244 26.437 1.00 56.16 511 LEU C CA 1
ATOM 15675 C C . LEU C 1 510 ? -11.049 -41.361 27.449 1.00 53.90 511 LEU C C 1
ATOM 15676 O O . LEU C 1 510 ? -10.420 -40.705 28.277 1.00 50.28 511 LEU C O 1
ATOM 15681 N N . TYR C 1 511 ? -12.378 -41.370 27.391 1.00 55.62 512 TYR C N 1
ATOM 15682 C CA . TYR C 1 511 ? -13.200 -40.566 28.295 1.00 53.64 512 TYR C CA 1
ATOM 15683 C C . TYR C 1 511 ? -13.267 -41.089 29.730 1.00 54.17 512 TYR C C 1
ATOM 15684 O O . TYR C 1 511 ? -13.679 -40.366 30.637 1.00 53.15 512 TYR C O 1
ATOM 15693 N N . ARG C 1 512 ? -12.865 -42.339 29.941 1.00 53.25 513 ARG C N 1
ATOM 15694 C CA . ARG C 1 512 ? -12.887 -42.918 31.282 1.00 55.59 513 ARG C CA 1
ATOM 15695 C C . ARG C 1 512 ? -11.632 -42.565 32.071 1.00 55.24 513 ARG C C 1
ATOM 15696 O O . ARG C 1 512 ? -11.616 -42.678 33.296 1.00 55.44 513 ARG C O 1
ATOM 15704 N N . ASN C 1 513 ? -10.586 -42.134 31.372 1.00 50.55 514 ASN C N 1
ATOM 15705 C CA . ASN C 1 513 ? -9.322 -41.830 32.033 1.00 46.21 514 ASN C CA 1
ATOM 15706 C C . ASN C 1 513 ? -8.815 -40.395 31.942 1.00 44.21 514 ASN C C 1
ATOM 15707 O O . ASN C 1 513 ? -7.609 -40.163 31.849 1.00 44.60 514 ASN C O 1
ATOM 15712 N N . CYS C 1 514 ? -9.728 -39.431 31.965 1.00 40.71 515 CYS C N 1
ATOM 15713 C CA . CYS C 1 514 ? -9.331 -38.034 31.920 1.00 44.39 515 CYS C CA 1
ATOM 15714 C C . CYS C 1 514 ? -9.315 -37.483 33.339 1.00 42.68 515 CYS C C 1
ATOM 15715 O O . CYS C 1 514 ? -9.771 -38.139 34.274 1.00 44.74 515 CYS C O 1
ATOM 15718 N N . GLU C 1 515 ? -8.777 -36.282 33.490 1.00 42.61 516 GLU C N 1
ATOM 15719 C CA . GLU C 1 515 ? -8.680 -35.624 34.784 1.00 47.73 516 GLU C CA 1
ATOM 15720 C C . GLU C 1 515 ? -9.114 -34.185 34.579 1.00 47.94 516 GLU C C 1
ATOM 15721 O O . GLU C 1 515 ? -8.359 -33.376 34.034 1.00 48.45 516 GLU C O 1
ATOM 15727 N N . THR C 1 516 ? -10.333 -33.878 35.016 1.00 47.65 517 THR C N 1
ATOM 15728 C CA . THR C 1 516 ? -10.907 -32.548 34.865 1.00 44.42 517 THR C CA 1
ATOM 15729 C C . THR C 1 516 ? -10.092 -31.428 35.495 1.00 42.78 517 THR C C 1
ATOM 15730 O O . THR C 1 516 ? -9.872 -30.394 34.864 1.00 43.84 517 THR C O 1
ATOM 15734 N N . ASP C 1 517 ? -9.641 -31.619 36.729 1.00 40.79 518 ASP C N 1
ATOM 15735 C CA . ASP C 1 517 ? -8.859 -30.573 37.382 1.00 44.71 518 ASP C CA 1
ATOM 15736 C C . ASP C 1 517 ? -7.581 -30.237 36.607 1.00 46.67 518 ASP C C 1
ATOM 15737 O O . ASP C 1 517 ? -7.144 -29.083 36.591 1.00 47.37 518 ASP C O 1
ATOM 15742 N N . THR C 1 518 ? -6.982 -31.240 35.967 1.00 43.27 519 THR C N 1
ATOM 15743 C CA . THR C 1 518 ? -5.769 -31.019 35.185 1.00 43.41 519 THR C CA 1
ATOM 15744 C C . THR C 1 518 ? -6.168 -30.357 33.865 1.00 43.60 519 THR C C 1
ATOM 15745 O O . THR C 1 518 ? -5.474 -29.472 33.373 1.00 42.32 519 THR C O 1
ATOM 15749 N N . LEU C 1 519 ? -7.295 -30.790 33.302 1.00 44.92 520 LEU C N 1
ATOM 15750 C CA . LEU C 1 519 ? -7.805 -30.215 32.063 1.00 44.85 520 LEU C CA 1
ATOM 15751 C C . LEU C 1 519 ? -8.080 -28.728 32.267 1.00 46.97 520 LEU C C 1
ATOM 15752 O O . LEU C 1 519 ? -7.721 -27.903 31.427 1.00 44.30 520 LEU C O 1
ATOM 15757 N N . ILE C 1 520 ? -8.718 -28.391 33.386 1.00 39.17 521 ILE C N 1
ATOM 15758 C CA . ILE C 1 520 ? -9.029 -27.002 33.690 1.00 38.66 521 ILE C CA 1
ATOM 15759 C C . ILE C 1 520 ? -7.750 -26.170 33.815 1.00 41.52 521 ILE C C 1
ATOM 15760 O O . ILE C 1 520 ? -7.700 -25.016 33.384 1.00 41.01 521 ILE C O 1
ATOM 15765 N N . ASN C 1 521 ? -6.719 -26.765 34.407 1.00 40.92 522 ASN C N 1
ATOM 15766 C CA . ASN C 1 521 ? -5.433 -26.101 34.580 1.00 40.52 522 ASN C CA 1
ATOM 15767 C C . ASN C 1 521 ? -4.801 -25.811 33.219 1.00 42.56 522 ASN C C 1
ATOM 15768 O O . ASN C 1 521 ? -4.162 -24.778 33.028 1.00 44.16 522 ASN C O 1
ATOM 15773 N N . TYR C 1 522 ? -4.982 -26.725 32.271 1.00 46.60 523 TYR C N 1
ATOM 15774 C CA . TYR C 1 522 ? -4.416 -26.540 30.947 1.00 48.90 523 TYR C CA 1
ATOM 15775 C C . TYR C 1 522 ? -5.197 -25.573 30.052 1.00 51.29 523 TYR C C 1
ATOM 15776 O O . TYR C 1 522 ? -4.589 -24.721 29.403 1.00 53.34 523 TYR C O 1
ATOM 15785 N N . MET C 1 523 ? -6.525 -25.681 30.008 1.00 51.63 524 MET C N 1
ATOM 15786 C CA . MET C 1 523 ? -7.282 -24.777 29.146 1.00 54.75 524 MET C CA 1
ATOM 15787 C C . MET C 1 523 ? -7.327 -23.350 29.667 1.00 52.13 524 MET C C 1
ATOM 15788 O O . MET C 1 523 ? -7.532 -22.411 28.895 1.00 53.47 524 MET C O 1
ATOM 15793 N N . ALA C 1 524 ? -7.114 -23.172 30.965 1.00 49.71 525 ALA C N 1
ATOM 15794 C CA . ALA C 1 524 ? -7.117 -21.828 31.515 1.00 48.57 525 ALA C CA 1
ATOM 15795 C C . ALA C 1 524 ? -5.809 -21.150 31.124 1.00 49.79 525 ALA C C 1
ATOM 15796 O O . ALA C 1 524 ? -5.793 -19.972 30.781 1.00 54.97 525 ALA C O 1
ATOM 15798 N N . LYS C 1 525 ? -4.714 -21.903 31.165 1.00 50.13 526 LYS C N 1
ATOM 15799 C CA . LYS C 1 525 ? -3.408 -21.359 30.809 1.00 49.54 526 LYS C CA 1
ATOM 15800 C C . LYS C 1 525 ? -3.316 -21.077 29.319 1.00 49.85 526 LYS C C 1
ATOM 15801 O O . LYS C 1 525 ? -2.573 -20.195 28.894 1.00 47.64 526 LYS C O 1
ATOM 15807 N N . PHE C 1 526 ? -4.074 -21.836 28.534 1.00 53.13 527 PHE C N 1
ATOM 15808 C CA . PHE C 1 526 ? -4.105 -21.672 27.084 1.00 58.78 527 PHE C CA 1
ATOM 15809 C C . PHE C 1 526 ? -4.878 -20.401 26.755 1.00 59.22 527 PHE C C 1
ATOM 15810 O O . PHE C 1 526 ? -4.445 -19.592 25.939 1.00 58.03 527 PHE C O 1
ATOM 15818 N N . ALA C 1 527 ? -6.027 -20.238 27.405 1.00 64.28 528 ALA C N 1
ATOM 15819 C CA . ALA C 1 527 ? -6.884 -19.074 27.199 1.00 64.06 528 ALA C CA 1
ATOM 15820 C C . ALA C 1 527 ? -6.207 -17.800 27.690 1.00 64.78 528 ALA C C 1
ATOM 15821 O O . ALA C 1 527 ? -6.327 -16.742 27.067 1.00 65.22 528 ALA C O 1
ATOM 15823 N N . TYR C 1 528 ? -5.502 -17.898 28.812 1.00 60.19 529 TYR C N 1
ATOM 15824 C CA . TYR C 1 528 ? -4.821 -16.735 29.354 1.00 57.93 529 TYR C CA 1
ATOM 15825 C C . TYR C 1 528 ? -3.662 -16.298 28.469 1.00 56.00 529 TYR C C 1
ATOM 15826 O O . TYR C 1 528 ? -3.291 -15.129 28.477 1.00 57.03 529 TYR C O 1
ATOM 15835 N N . ARG C 1 529 ? -3.086 -17.226 27.709 1.00 56.28 530 ARG C N 1
ATOM 15836 C CA . ARG C 1 529 ? -1.986 -16.864 26.818 1.00 56.32 530 ARG C CA 1
ATOM 15837 C C . ARG C 1 529 ? -2.581 -16.329 25.518 1.00 57.51 530 ARG C C 1
ATOM 15838 O O . ARG C 1 529 ? -1.996 -15.460 24.870 1.00 57.19 530 ARG C O 1
ATOM 15846 N N . GLY C 1 530 ? -3.751 -16.852 25.152 1.00 56.02 531 GLY C N 1
ATOM 15847 C CA . GLY C 1 530 ? -4.422 -16.421 23.939 1.00 62.92 531 GLY C CA 1
ATOM 15848 C C . GLY C 1 530 ? -4.850 -14.965 24.002 1.00 66.86 531 GLY C C 1
ATOM 15849 O O . GLY C 1 530 ? -4.909 -14.279 22.982 1.00 69.85 531 GLY C O 1
ATOM 15850 N N . VAL C 1 531 ? -5.146 -14.490 25.207 1.00 63.78 532 VAL C N 1
ATOM 15851 C CA . VAL C 1 531 ? -5.569 -13.110 25.411 1.00 65.18 532 VAL C CA 1
ATOM 15852 C C . VAL C 1 531 ? -4.400 -12.166 25.154 1.00 65.79 532 VAL C C 1
ATOM 15853 O O . VAL C 1 531 ? -4.528 -10.950 25.276 1.00 68.20 532 VAL C O 1
ATOM 15857 N N . LEU C 1 532 ? -3.259 -12.734 24.784 1.00 68.16 533 LEU C N 1
ATOM 15858 C CA . LEU C 1 532 ? -2.063 -11.944 24.532 1.00 67.90 533 LEU C CA 1
ATOM 15859 C C . LEU C 1 532 ? -1.866 -11.611 23.056 1.00 66.76 533 LEU C C 1
ATOM 15860 O O . LEU C 1 532 ? -1.142 -10.675 22.718 1.00 64.84 533 LEU C O 1
ATOM 15865 N N . ASN C 1 533 ? -2.514 -12.375 22.183 1.00 68.75 534 ASN C N 1
ATOM 15866 C CA . ASN C 1 533 ? -2.392 -12.170 20.743 1.00 69.05 534 ASN C CA 1
ATOM 15867 C C . ASN C 1 533 ? -3.701 -12.492 20.026 1.00 68.81 534 ASN C C 1
ATOM 15868 O O . ASN C 1 533 ? -3.721 -12.680 18.811 1.00 71.11 534 ASN C O 1
ATOM 15873 N N . SER C 1 534 ? -4.789 -12.560 20.783 1.00 69.88 535 SER C N 1
ATOM 15874 C CA . SER C 1 534 ? -6.094 -12.870 20.213 1.00 73.59 535 SER C CA 1
ATOM 15875 C C . SER C 1 534 ? -7.192 -12.202 21.041 1.00 75.78 535 SER C C 1
ATOM 15876 O O . SER C 1 534 ? -7.204 -12.308 22.267 1.00 78.58 535 SER C O 1
ATOM 15879 N N . PRO C 1 535 ? -8.120 -11.488 20.381 1.00 77.18 536 PRO C N 1
ATOM 15880 C CA . PRO C 1 535 ? -9.218 -10.807 21.077 1.00 75.84 536 PRO C CA 1
ATOM 15881 C C . PRO C 1 535 ? -9.905 -11.709 22.101 1.00 74.87 536 PRO C C 1
ATOM 15882 O O . PRO C 1 535 ? -10.216 -12.866 21.814 1.00 78.03 536 PRO C O 1
ATOM 15886 N N . VAL C 1 536 ? -10.143 -11.163 23.291 1.00 72.16 537 VAL C N 1
ATOM 15887 C CA . VAL C 1 536 ? -10.773 -11.889 24.395 1.00 69.61 537 VAL C CA 1
ATOM 15888 C C . VAL C 1 536 ? -12.088 -12.607 24.069 1.00 68.52 537 VAL C C 1
ATOM 15889 O O . VAL C 1 536 ? -12.462 -13.557 24.756 1.00 70.16 537 VAL C O 1
ATOM 15893 N N . LYS C 1 537 ? -12.781 -12.162 23.026 1.00 69.76 538 LYS C N 1
ATOM 15894 C CA . LYS C 1 537 ? -14.056 -12.763 22.631 1.00 70.68 538 LYS C CA 1
ATOM 15895 C C . LYS C 1 537 ? -13.821 -14.034 21.815 1.00 70.04 538 LYS C C 1
ATOM 15896 O O . LYS C 1 537 ? -14.595 -14.989 21.895 1.00 67.25 538 LYS C O 1
ATOM 15902 N N . ALA C 1 538 ? -12.746 -14.036 21.030 1.00 71.51 539 ALA C N 1
ATOM 15903 C CA . ALA C 1 538 ? -12.396 -15.187 20.203 1.00 72.36 539 ALA C CA 1
ATOM 15904 C C . ALA C 1 538 ? -11.862 -16.292 21.105 1.00 71.54 539 ALA C C 1
ATOM 15905 O O . ALA C 1 538 ? -12.164 -17.470 20.911 1.00 71.51 539 ALA C O 1
ATOM 15907 N N . VAL C 1 539 ? -11.061 -15.893 22.089 1.00 69.99 540 VAL C N 1
ATOM 15908 C CA . VAL C 1 539 ? -10.489 -16.822 23.052 1.00 70.62 540 VAL C CA 1
ATOM 15909 C C . VAL C 1 539 ? -11.655 -17.492 23.762 1.00 73.64 540 VAL C C 1
ATOM 15910 O O . VAL C 1 539 ? -11.654 -18.702 23.985 1.00 74.60 540 VAL C O 1
ATOM 15914 N N . ARG C 1 540 ? -12.652 -16.683 24.100 1.00 77.61 541 ARG C N 1
ATOM 15915 C CA . ARG C 1 540 ? -13.856 -17.143 24.783 1.00 81.57 541 ARG C CA 1
ATOM 15916 C C . ARG C 1 540 ? -14.495 -18.330 24.064 1.00 82.02 541 ARG C C 1
ATOM 15917 O O . ARG C 1 540 ? -14.607 -19.426 24.620 1.00 81.59 541 ARG C O 1
ATOM 15925 N N . ASP C 1 541 ? -14.912 -18.092 22.823 1.00 80.97 542 ASP C N 1
ATOM 15926 C CA . ASP C 1 541 ? -15.573 -19.104 22.003 1.00 80.65 542 ASP C CA 1
ATOM 15927 C C . ASP C 1 541 ? -14.717 -20.323 21.688 1.00 75.73 542 ASP C C 1
ATOM 15928 O O . ASP C 1 541 ? -15.232 -21.438 21.590 1.00 69.37 542 ASP C O 1
ATOM 15933 N N . THR C 1 542 ? -13.416 -20.110 21.526 1.00 72.78 543 THR C N 1
ATOM 15934 C CA . THR C 1 542 ? -12.505 -21.202 21.209 1.00 70.91 543 THR C CA 1
ATOM 15935 C C . THR C 1 542 ? -12.550 -22.296 22.272 1.00 66.83 543 THR C C 1
ATOM 15936 O O . THR C 1 542 ? -12.608 -23.482 21.947 1.00 65.71 543 THR C O 1
ATOM 15940 N N . LEU C 1 543 ? -12.527 -21.887 23.538 1.00 63.56 544 LEU C N 1
ATOM 15941 C CA . LEU C 1 543 ? -12.560 -22.824 24.657 1.00 63.66 544 LEU C CA 1
ATOM 15942 C C . LEU C 1 543 ? -13.880 -23.569 24.735 1.00 63.92 544 LEU C C 1
ATOM 15943 O O . LEU C 1 543 ? -13.918 -24.801 24.781 1.00 65.77 544 LEU C O 1
ATOM 15948 N N . ILE C 1 544 ? -14.964 -22.804 24.756 1.00 63.34 545 ILE C N 1
ATOM 15949 C CA . ILE C 1 544 ? -16.303 -23.360 24.839 1.00 59.37 545 ILE C CA 1
ATOM 15950 C C . ILE C 1 544 ? -16.579 -24.379 23.735 1.00 60.92 545 ILE C C 1
ATOM 15951 O O . ILE C 1 544 ? -17.179 -25.427 23.989 1.00 64.66 545 ILE C O 1
ATOM 15956 N N . THR C 1 545 ? -16.133 -24.084 22.516 1.00 58.31 546 THR C N 1
ATOM 15957 C CA . THR C 1 545 ? -16.346 -24.998 21.397 1.00 60.42 546 THR C CA 1
ATOM 15958 C C . THR C 1 545 ? -15.624 -26.318 21.675 1.00 60.18 546 THR C C 1
ATOM 15959 O O . THR C 1 545 ? -16.137 -27.399 21.377 1.00 60.21 546 THR C O 1
ATOM 15963 N N . GLN C 1 546 ? -14.427 -26.214 22.249 1.00 60.01 547 GLN C N 1
ATOM 15964 C CA . GLN C 1 546 ? -13.625 -27.380 22.593 1.00 56.00 547 GLN C CA 1
ATOM 15965 C C . GLN C 1 546 ? -14.380 -28.200 23.635 1.00 58.28 547 GLN C C 1
ATOM 15966 O O . GLN C 1 546 ? -14.613 -29.395 23.439 1.00 55.89 547 GLN C O 1
ATOM 15972 N N . CYS C 1 547 ? -14.778 -27.547 24.730 1.00 57.30 548 CYS C N 1
ATOM 15973 C CA . CYS C 1 547 ? -15.513 -28.215 25.802 1.00 60.06 548 CYS C CA 1
ATOM 15974 C C . CYS C 1 547 ? -16.804 -28.818 25.289 1.00 60.76 548 CYS C C 1
ATOM 15975 O O . CYS C 1 547 ? -17.189 -29.922 25.681 1.00 59.06 548 CYS C O 1
ATOM 15978 N N . ALA C 1 548 ? -17.475 -28.084 24.410 1.00 62.04 549 ALA C N 1
ATOM 15979 C CA . ALA C 1 548 ? -18.725 -28.554 23.835 1.00 62.32 549 ALA C CA 1
ATOM 15980 C C . ALA C 1 548 ? -18.460 -29.741 22.914 1.00 61.14 549 ALA C C 1
ATOM 15981 O O . ALA C 1 548 ? -19.203 -30.724 22.919 1.00 58.33 549 ALA C O 1
ATOM 15983 N N . GLN C 1 549 ? -17.388 -29.655 22.131 1.00 63.60 550 GLN C N 1
ATOM 15984 C CA . GLN C 1 549 ? -17.055 -30.728 21.205 1.00 67.96 550 GLN C CA 1
ATOM 15985 C C . GLN C 1 549 ? -16.617 -32.010 21.915 1.00 66.65 550 GLN C C 1
ATOM 15986 O O . GLN C 1 549 ? -17.023 -33.107 21.518 1.00 65.09 550 GLN C O 1
ATOM 15992 N N . ILE C 1 550 ? -15.798 -31.884 22.960 1.00 65.75 551 ILE C N 1
ATOM 15993 C CA . ILE C 1 550 ? -15.345 -33.070 23.683 1.00 65.24 551 ILE C CA 1
ATOM 15994 C C . ILE C 1 550 ? -16.536 -33.761 24.330 1.00 58.81 551 ILE C C 1
ATOM 15995 O O . ILE C 1 550 ? -16.570 -34.985 24.426 1.00 53.49 551 ILE C O 1
ATOM 16000 N N . LEU C 1 551 ? -17.516 -32.972 24.762 1.00 55.77 552 LEU C N 1
ATOM 16001 C CA . LEU C 1 551 ? -18.720 -33.520 25.376 1.00 57.35 552 LEU C CA 1
ATOM 16002 C C . LEU C 1 551 ? -19.646 -34.095 24.311 1.00 57.46 552 LEU C C 1
ATOM 16003 O O . LEU C 1 551 ? -20.326 -35.095 24.536 1.00 57.60 552 LEU C O 1
ATOM 16008 N N . ALA C 1 552 ? -19.664 -33.457 23.146 1.00 59.65 553 ALA C N 1
ATOM 16009 C CA . ALA C 1 552 ? -20.500 -33.910 22.043 1.00 63.15 553 ALA C CA 1
ATOM 16010 C C . ALA C 1 552 ? -20.011 -35.262 21.534 1.00 63.55 553 ALA C C 1
ATOM 16011 O O . ALA C 1 552 ? -20.805 -36.172 21.286 1.00 65.07 553 ALA C O 1
ATOM 16013 N N . CYS C 1 553 ? -18.696 -35.390 21.384 1.00 62.61 554 CYS C N 1
ATOM 16014 C CA . CYS C 1 553 ? -18.111 -36.629 20.898 1.00 64.46 554 CYS C CA 1
ATOM 16015 C C . CYS C 1 553 ? -18.379 -37.787 21.854 1.00 65.09 554 CYS C C 1
ATOM 16016 O O . CYS C 1 553 ? -18.425 -38.947 21.443 1.00 69.46 554 CYS C O 1
ATOM 16019 N N . TYR C 1 554 ? -18.550 -37.467 23.133 1.00 67.99 555 TYR C N 1
ATOM 16020 C CA . TYR C 1 554 ? -18.824 -38.482 24.144 1.00 70.51 555 TYR C CA 1
ATOM 16021 C C . TYR C 1 554 ? -20.240 -39.011 23.965 1.00 70.46 555 TYR C C 1
ATOM 16022 O O . TYR C 1 554 ? -20.486 -40.212 24.058 1.00 70.99 555 TYR C O 1
ATOM 16031 N N . ARG C 1 555 ? -21.164 -38.097 23.702 1.00 71.76 556 ARG C N 1
ATOM 16032 C CA . ARG C 1 555 ? -22.567 -38.440 23.520 1.00 74.02 556 ARG C CA 1
ATOM 16033 C C . ARG C 1 555 ? -22.837 -39.172 22.209 1.00 71.93 556 ARG C C 1
ATOM 16034 O O . ARG C 1 555 ? -23.574 -40.159 22.183 1.00 70.68 556 ARG C O 1
ATOM 16042 N N . LYS C 1 556 ? -22.234 -38.693 21.126 1.00 70.25 557 LYS C N 1
ATOM 16043 C CA . LYS C 1 556 ? -22.427 -39.302 19.814 1.00 72.28 557 LYS C CA 1
ATOM 16044 C C . LYS C 1 556 ? -21.822 -40.695 19.711 1.00 71.44 557 LYS C C 1
ATOM 16045 O O . LYS C 1 556 ? -22.191 -41.464 18.823 1.00 74.34 557 LYS C O 1
ATOM 16051 N N . ASN C 1 557 ? -20.893 -41.022 20.606 1.00 70.44 558 ASN C N 1
ATOM 16052 C CA . ASN C 1 557 ? -20.247 -42.332 20.562 1.00 73.78 558 ASN C CA 1
ATOM 16053 C C . ASN C 1 557 ? -20.259 -43.112 21.871 1.00 74.09 558 ASN C C 1
ATOM 16054 O O . ASN C 1 557 ? -19.841 -44.272 21.909 1.00 75.54 558 ASN C O 1
ATOM 16059 N N . CYS C 1 558 ? -20.738 -42.481 22.938 1.00 76.58 559 CYS C N 1
ATOM 16060 C CA . CYS C 1 558 ? -20.797 -43.132 24.244 1.00 78.04 559 CYS C CA 1
ATOM 16061 C C . CYS C 1 558 ? -22.028 -42.680 25.022 1.00 79.53 559 CYS C C 1
ATOM 16062 O O . CYS C 1 558 ? -23.007 -43.418 25.139 1.00 82.86 559 CYS C O 1
ATOM 16065 N N . GLY C 1 565 ? -32.301 -34.049 24.017 1.00 82.68 566 GLY C N 1
ATOM 16066 C CA . GLY C 1 565 ? -32.723 -35.181 24.831 1.00 85.64 566 GLY C CA 1
ATOM 16067 C C . GLY C 1 565 ? -32.172 -35.039 26.243 1.00 86.91 566 GLY C C 1
ATOM 16068 O O . GLY C 1 565 ? -32.134 -33.938 26.795 1.00 85.59 566 GLY C O 1
ATOM 16069 N N . GLN C 1 566 ? -31.743 -36.162 26.816 1.00 90.12 567 GLN C N 1
ATOM 16070 C CA . GLN C 1 566 ? -31.186 -36.190 28.166 1.00 92.56 567 GLN C CA 1
ATOM 16071 C C . GLN C 1 566 ? -29.777 -35.592 28.228 1.00 94.01 567 GLN C C 1
ATOM 16072 O O . GLN C 1 566 ? -28.941 -35.854 27.361 1.00 96.39 567 GLN C O 1
ATOM 16078 N N . LEU C 1 567 ? -29.525 -34.782 29.254 1.00 94.08 568 LEU C N 1
ATOM 16079 C CA . LEU C 1 567 ? -28.218 -34.153 29.443 1.00 93.47 568 LEU C CA 1
ATOM 16080 C C . LEU C 1 567 ? -27.260 -35.162 30.074 1.00 91.37 568 LEU C C 1
ATOM 16081 O O . LEU C 1 567 ? -27.542 -35.712 31.139 1.00 91.61 568 LEU C O 1
ATOM 16086 N N . ILE C 1 568 ? -26.130 -35.404 29.419 1.00 86.45 569 ILE C N 1
ATOM 16087 C CA . ILE C 1 568 ? -25.169 -36.373 29.931 1.00 83.82 569 ILE C CA 1
ATOM 16088 C C . ILE C 1 568 ? -23.736 -35.858 29.985 1.00 80.79 569 ILE C C 1
ATOM 16089 O O . ILE C 1 568 ? -23.406 -34.836 29.385 1.00 81.20 569 ILE C O 1
ATOM 16094 N N . LEU C 1 569 ? -22.892 -36.588 30.709 1.00 76.20 570 LEU C N 1
ATOM 16095 C CA . LEU C 1 569 ? -21.478 -36.247 30.867 1.00 69.40 570 LEU C CA 1
ATOM 16096 C C . LEU C 1 569 ? -20.688 -37.493 31.247 1.00 66.08 570 LEU C C 1
ATOM 16097 O O . LEU C 1 569 ? -21.246 -38.462 31.764 1.00 63.11 570 LEU C O 1
ATOM 16102 N N . PRO C 1 570 ? -19.379 -37.496 30.969 1.00 65.80 571 PRO C N 1
ATOM 16103 C CA . PRO C 1 570 ? -18.575 -38.666 31.332 1.00 68.20 571 PRO C CA 1
ATOM 16104 C C . PRO C 1 570 ? -18.298 -38.592 32.841 1.00 69.65 571 PRO C C 1
ATOM 16105 O O . PRO C 1 570 ? -17.996 -37.517 33.367 1.00 71.26 571 PRO C O 1
ATOM 16109 N N . GLU C 1 571 ? -18.410 -39.723 33.534 1.00 69.55 572 GLU C N 1
ATOM 16110 C CA . GLU C 1 571 ? -18.203 -39.761 34.984 1.00 67.99 572 GLU C CA 1
ATOM 16111 C C . GLU C 1 571 ? -17.031 -38.934 35.535 1.00 67.95 572 GLU C C 1
ATOM 16112 O O . GLU C 1 571 ? -17.159 -38.305 36.588 1.00 65.10 572 GLU C O 1
ATOM 16118 N N . CYS C 1 572 ? -15.900 -38.920 34.830 1.00 67.40 573 CYS C N 1
ATOM 16119 C CA . CYS C 1 572 ? -14.720 -38.179 35.287 1.00 60.00 573 CYS C CA 1
ATOM 16120 C C . CYS C 1 572 ? -14.673 -36.721 34.839 1.00 59.97 573 CYS C C 1
ATOM 16121 O O . CYS C 1 572 ? -13.643 -36.064 34.977 1.00 58.04 573 CYS C O 1
ATOM 16124 N N . MET C 1 573 ? -15.781 -36.221 34.299 1.00 60.64 574 MET C N 1
ATOM 16125 C CA . MET C 1 573 ? -15.860 -34.836 33.838 1.00 61.60 574 MET C CA 1
ATOM 16126 C C . MET C 1 573 ? -17.125 -34.154 34.346 1.00 63.65 574 MET C C 1
ATOM 16127 O O . MET C 1 573 ? -17.480 -33.065 33.887 1.00 63.51 574 MET C O 1
ATOM 16132 N N . LYS C 1 574 ? -17.799 -34.798 35.293 1.00 61.68 575 LYS C N 1
ATOM 16133 C CA . LYS C 1 574 ? -19.038 -34.271 35.852 1.00 63.88 575 LYS C CA 1
ATOM 16134 C C . LYS C 1 574 ? -18.945 -32.800 36.253 1.00 60.55 575 LYS C C 1
ATOM 16135 O O . LYS C 1 574 ? -19.947 -32.085 36.237 1.00 66.52 575 LYS C O 1
ATOM 16141 N N . LEU C 1 575 ? -17.745 -32.343 36.597 1.00 54.38 576 LEU C N 1
ATOM 16142 C CA . LEU C 1 575 ? -17.550 -30.956 37.017 1.00 47.51 576 LEU C CA 1
ATOM 16143 C C . LEU C 1 575 ? -16.925 -30.031 35.978 1.00 47.12 576 LEU C C 1
ATOM 16144 O O . LEU C 1 575 ? -16.595 -28.887 36.298 1.00 42.19 576 LEU C O 1
ATOM 16149 N N . LEU C 1 576 ? -16.761 -30.510 34.746 1.00 48.17 577 LEU C N 1
ATOM 16150 C CA . LEU C 1 576 ? -16.155 -29.691 33.697 1.00 50.94 577 LEU C CA 1
ATOM 16151 C C . LEU C 1 576 ? -16.912 -28.383 33.461 1.00 51.52 577 LEU C C 1
ATOM 16152 O O . LEU C 1 576 ? -16.313 -27.302 33.498 1.00 46.16 577 LEU C O 1
ATOM 16157 N N . PRO C 1 577 ? -18.238 -28.459 33.226 1.00 52.76 578 PRO C N 1
ATOM 16158 C CA . PRO C 1 577 ? -19.028 -27.243 32.990 1.00 49.51 578 PRO C CA 1
ATOM 16159 C C . PRO C 1 577 ? -18.890 -26.211 34.112 1.00 51.58 578 PRO C C 1
ATOM 16160 O O . PRO C 1 577 ? -18.673 -25.027 33.856 1.00 48.77 578 PRO C O 1
ATOM 16164 N N . VAL C 1 578 ? -19.014 -26.674 35.352 1.00 53.96 579 VAL C N 1
ATOM 16165 C CA . VAL C 1 578 ? -18.916 -25.806 36.526 1.00 51.73 579 VAL C CA 1
ATOM 16166 C C . VAL C 1 578 ? -17.620 -24.996 36.564 1.00 52.63 579 VAL C C 1
ATOM 16167 O O . VAL C 1 578 ? -17.640 -23.781 36.780 1.00 51.26 579 VAL C O 1
ATOM 16171 N N . TYR C 1 579 ? -16.492 -25.673 36.369 1.00 53.96 580 TYR C N 1
ATOM 16172 C CA . TYR C 1 579 ? -15.194 -25.005 36.377 1.00 55.43 580 TYR C CA 1
ATOM 16173 C C . TYR C 1 579 ? -14.985 -24.174 35.110 1.00 55.00 580 TYR C C 1
ATOM 16174 O O . TYR C 1 579 ? -14.411 -23.083 35.163 1.00 52.88 580 TYR C O 1
ATOM 16183 N N . LEU C 1 580 ? -15.446 -24.692 33.974 1.00 53.20 581 LEU C N 1
ATOM 16184 C CA . LEU C 1 580 ? -15.320 -23.977 32.710 1.00 52.59 581 LEU C CA 1
ATOM 16185 C C . LEU C 1 580 ? -15.967 -22.617 32.904 1.00 57.11 581 LEU C C 1
ATOM 16186 O O . LEU C 1 580 ? -15.418 -21.586 32.509 1.00 57.65 581 LEU C O 1
ATOM 16191 N N . ASN C 1 581 ? -17.138 -22.632 33.536 1.00 60.69 582 ASN C N 1
ATOM 16192 C CA . ASN C 1 581 ? -17.893 -21.419 33.814 1.00 59.60 582 ASN C CA 1
ATOM 16193 C C . ASN C 1 581 ? -17.061 -20.490 34.693 1.00 59.28 582 ASN C C 1
ATOM 16194 O O . ASN C 1 581 ? -17.080 -19.267 34.522 1.00 57.97 582 ASN C O 1
ATOM 16199 N N . CYS C 1 582 ? -16.330 -21.076 35.636 1.00 57.90 583 CYS C N 1
ATOM 16200 C CA . CYS C 1 582 ? -15.489 -20.293 36.535 1.00 58.91 583 CYS C CA 1
ATOM 16201 C C . CYS C 1 582 ? -14.322 -19.683 35.770 1.00 59.69 583 CYS C C 1
ATOM 16202 O O . CYS C 1 582 ? -13.912 -18.550 36.044 1.00 58.88 583 CYS C O 1
ATOM 16205 N N . VAL C 1 583 ? -13.790 -20.439 34.813 1.00 58.41 584 VAL C N 1
ATOM 16206 C CA . VAL C 1 583 ? -12.668 -19.970 34.002 1.00 55.13 584 VAL C CA 1
ATOM 16207 C C . VAL C 1 583 ? -13.104 -18.742 33.212 1.00 52.85 584 VAL C C 1
ATOM 16208 O O . VAL C 1 583 ? -12.494 -17.681 33.307 1.00 49.44 584 VAL C O 1
ATOM 16212 N N . LEU C 1 584 ? -14.172 -18.890 32.441 1.00 54.21 585 LEU C N 1
ATOM 16213 C CA . LEU C 1 584 ? -14.697 -17.790 31.645 1.00 56.23 585 LEU C CA 1
ATOM 16214 C C . LEU C 1 584 ? -15.031 -16.567 32.507 1.00 59.68 585 LEU C C 1
ATOM 16215 O O . LEU C 1 584 ? -14.713 -15.436 32.136 1.00 59.52 585 LEU C O 1
ATOM 16220 N N . LYS C 1 585 ? -15.653 -16.793 33.663 1.00 62.92 586 LYS C N 1
ATOM 16221 C CA . LYS C 1 585 ? -16.029 -15.695 34.554 1.00 63.85 586 LYS C CA 1
ATOM 16222 C C . LYS C 1 585 ? -14.875 -15.066 35.337 1.00 64.95 586 LYS C C 1
ATOM 16223 O O . LYS C 1 585 ? -15.100 -14.229 36.213 1.00 66.98 586 LYS C O 1
ATOM 16229 N N . SER C 1 586 ? -13.642 -15.458 35.033 1.00 62.51 587 SER C N 1
ATOM 16230 C CA . SER C 1 586 ? -12.497 -14.890 35.737 1.00 58.65 587 SER C CA 1
ATOM 16231 C C . SER C 1 586 ? -12.175 -13.516 35.161 1.00 61.52 587 SER C C 1
ATOM 16232 O O . SER C 1 586 ? -12.579 -13.195 34.041 1.00 56.89 587 SER C O 1
ATOM 16235 N N . ASP C 1 587 ? -11.442 -12.714 35.929 1.00 65.55 588 ASP C N 1
ATOM 16236 C CA . ASP C 1 587 ? -11.074 -11.357 35.522 1.00 72.10 588 ASP C CA 1
ATOM 16237 C C . ASP C 1 587 ? -10.402 -11.250 34.151 1.00 73.08 588 ASP C C 1
ATOM 16238 O O . ASP C 1 587 ? -10.641 -10.294 33.406 1.00 75.04 588 ASP C O 1
ATOM 16243 N N . VAL C 1 588 ? -9.558 -12.223 33.825 1.00 67.97 589 VAL C N 1
ATOM 16244 C CA . VAL C 1 588 ? -8.848 -12.215 32.553 1.00 61.42 589 VAL C CA 1
ATOM 16245 C C . VAL C 1 588 ? -9.767 -12.461 31.361 1.00 61.46 589 VAL C C 1
ATOM 16246 O O . VAL C 1 588 ? -9.567 -11.884 30.294 1.00 55.31 589 VAL C O 1
ATOM 16250 N N . LEU C 1 589 ? -10.776 -13.309 31.540 1.00 63.14 590 LEU C N 1
ATOM 16251 C CA . LEU C 1 589 ? -11.693 -13.622 30.447 1.00 70.77 590 LEU C CA 1
ATOM 16252 C C . LEU C 1 589 ? -13.034 -12.884 30.490 1.00 74.38 590 LEU C C 1
ATOM 16253 O O . LEU C 1 589 ? -13.956 -13.218 29.742 1.00 77.68 590 LEU C O 1
ATOM 16258 N N . GLN C 1 590 ? -13.136 -11.886 31.365 1.00 77.71 591 GLN C N 1
ATOM 16259 C CA . GLN C 1 590 ? -14.352 -11.083 31.506 1.00 82.97 591 GLN C CA 1
ATOM 16260 C C . GLN C 1 590 ? -14.135 -10.023 32.584 1.00 86.21 591 GLN C C 1
ATOM 16261 O O . GLN C 1 590 ? -14.551 -10.186 33.732 1.00 82.42 591 GLN C O 1
ATOM 16267 N N . PRO C 1 591 ? -13.482 -8.911 32.212 1.00 90.20 592 PRO C N 1
ATOM 16268 C CA . PRO C 1 591 ? -13.174 -7.790 33.105 1.00 92.73 592 PRO C CA 1
ATOM 16269 C C . PRO C 1 591 ? -14.395 -7.139 33.745 1.00 94.60 592 PRO C C 1
ATOM 16270 O O . PRO C 1 591 ? -15.190 -6.484 33.068 1.00 95.84 592 PRO C O 1
ATOM 16274 N N . GLY C 1 592 ? -14.533 -7.321 35.055 1.00 95.14 593 GLY C N 1
ATOM 16275 C CA . GLY C 1 592 ? -15.651 -6.730 35.766 1.00 96.15 593 GLY C CA 1
ATOM 16276 C C . GLY C 1 592 ? -15.557 -5.218 35.725 1.00 96.99 593 GLY C C 1
ATOM 16277 O O . GLY C 1 592 ? -14.680 -4.662 35.060 1.00 97.68 593 GLY C O 1
ATOM 16278 N N . ALA C 1 593 ? -16.452 -4.544 36.438 1.00 96.65 594 ALA C N 1
ATOM 16279 C CA . ALA C 1 593 ? -16.450 -3.088 36.461 1.00 95.33 594 ALA C CA 1
ATOM 16280 C C . ALA C 1 593 ? -15.210 -2.531 37.161 1.00 94.58 594 ALA C C 1
ATOM 16281 O O . ALA C 1 593 ? -14.365 -1.893 36.531 1.00 93.23 594 ALA C O 1
ATOM 16283 N N . GLU C 1 594 ? -15.098 -2.782 38.460 1.00 94.34 595 GLU C N 1
ATOM 16284 C CA . GLU C 1 594 ? -13.968 -2.280 39.233 1.00 96.58 595 GLU C CA 1
ATOM 16285 C C . GLU C 1 594 ? -12.716 -3.144 39.105 1.00 96.99 595 GLU C C 1
ATOM 16286 O O . GLU C 1 594 ? -12.038 -3.419 40.095 1.00 98.34 595 GLU C O 1
ATOM 16292 N N . VAL C 1 595 ? -12.405 -3.563 37.885 1.00 97.04 596 VAL C N 1
ATOM 16293 C CA . VAL C 1 595 ? -11.230 -4.393 37.650 1.00 96.17 596 VAL C CA 1
ATOM 16294 C C . VAL C 1 595 ? -10.152 -3.593 36.924 1.00 93.96 596 VAL C C 1
ATOM 16295 O O . VAL C 1 595 ? -10.318 -3.225 35.761 1.00 93.65 596 VAL C O 1
ATOM 16299 N N . THR C 1 596 ? -9.049 -3.323 37.614 1.00 91.36 597 THR C N 1
ATOM 16300 C CA . THR C 1 596 ? -7.952 -2.567 37.022 1.00 93.38 597 THR C CA 1
ATOM 16301 C C . THR C 1 596 ? -7.172 -3.399 36.003 1.00 95.01 597 THR C C 1
ATOM 16302 O O . THR C 1 596 ? -7.322 -4.621 35.933 1.00 96.52 597 THR C O 1
ATOM 16306 N N . THR C 1 597 ? -6.337 -2.725 35.217 1.00 94.64 598 THR C N 1
ATOM 16307 C CA . THR C 1 597 ? -5.538 -3.386 34.193 1.00 92.63 598 THR C CA 1
ATOM 16308 C C . THR C 1 597 ? -4.397 -4.176 34.812 1.00 90.98 598 THR C C 1
ATOM 16309 O O . THR C 1 597 ? -4.152 -5.323 34.436 1.00 88.29 598 THR C O 1
ATOM 16313 N N . ASP C 1 598 ? -3.694 -3.562 35.759 1.00 89.71 599 ASP C N 1
ATOM 16314 C CA . ASP C 1 598 ? -2.590 -4.241 36.423 1.00 89.12 599 ASP C CA 1
ATOM 16315 C C . ASP C 1 598 ? -3.102 -5.552 37.007 1.00 90.30 599 ASP C C 1
ATOM 16316 O O . ASP C 1 598 ? -2.422 -6.577 36.954 1.00 93.09 599 ASP C O 1
ATOM 16321 N N . ASP C 1 599 ? -4.312 -5.514 37.553 1.00 89.68 600 ASP C N 1
ATOM 16322 C CA . ASP C 1 599 ? -4.928 -6.698 38.137 1.00 88.86 600 ASP C CA 1
ATOM 16323 C C . ASP C 1 599 ? -4.901 -7.881 37.176 1.00 85.55 600 ASP C C 1
ATOM 16324 O O . ASP C 1 599 ? -4.201 -8.862 37.419 1.00 85.34 600 ASP C O 1
ATOM 16329 N N . ARG C 1 600 ? -5.663 -7.788 36.090 1.00 82.46 601 ARG C N 1
ATOM 16330 C CA . ARG C 1 600 ? -5.713 -8.867 35.107 1.00 82.97 601 ARG C CA 1
ATOM 16331 C C . ARG C 1 600 ? -4.317 -9.363 34.749 1.00 78.36 601 ARG C C 1
ATOM 16332 O O . ARG C 1 600 ? -4.088 -10.567 34.635 1.00 76.28 601 ARG C O 1
ATOM 16340 N N . ALA C 1 601 ? -3.393 -8.422 34.582 1.00 74.87 602 ALA C N 1
ATOM 16341 C CA . ALA C 1 601 ? -2.013 -8.732 34.223 1.00 74.01 602 ALA C CA 1
ATOM 16342 C C . ALA C 1 601 ? -1.297 -9.561 35.286 1.00 71.15 602 ALA C C 1
ATOM 16343 O O . ALA C 1 601 ? -0.628 -10.549 34.977 1.00 69.42 602 ALA C O 1
ATOM 16345 N N . TYR C 1 602 ? -1.438 -9.142 36.537 1.00 66.68 603 TYR C N 1
ATOM 16346 C CA . TYR C 1 602 ? -0.821 -9.818 37.672 1.00 60.41 603 TYR C CA 1
ATOM 16347 C C . TYR C 1 602 ? -1.430 -11.205 37.912 1.00 60.27 603 TYR C C 1
ATOM 16348 O O . TYR C 1 602 ? -0.722 -12.156 38.256 1.00 51.14 603 TYR C O 1
ATOM 16357 N N . VAL C 1 603 ? -2.744 -11.315 37.732 1.00 58.66 604 VAL C N 1
ATOM 16358 C CA . VAL C 1 603 ? -3.432 -12.584 37.934 1.00 63.16 604 VAL C CA 1
ATOM 16359 C C . VAL C 1 603 ? -3.103 -13.536 36.794 1.00 63.53 604 VAL C C 1
ATOM 16360 O O . VAL C 1 603 ? -2.879 -14.728 37.013 1.00 62.52 604 VAL C O 1
ATOM 16364 N N . ARG C 1 604 ? -3.081 -13.008 35.576 1.00 64.09 605 ARG C N 1
ATOM 16365 C CA . ARG C 1 604 ? -2.763 -13.825 34.418 1.00 69.04 605 ARG C CA 1
ATOM 16366 C C . ARG C 1 604 ? -1.328 -14.315 34.572 1.00 69.23 605 ARG C C 1
ATOM 16367 O O . ARG C 1 604 ? -0.950 -15.352 34.039 1.00 72.67 605 ARG C O 1
ATOM 16375 N N . GLN C 1 605 ? -0.544 -13.555 35.325 1.00 69.64 606 GLN C N 1
ATOM 16376 C CA . GLN C 1 605 ? 0.858 -13.861 35.577 1.00 70.01 606 GLN C CA 1
ATOM 16377 C C . GLN C 1 605 ? 1.017 -14.930 36.660 1.00 69.47 606 GLN C C 1
ATOM 16378 O O . GLN C 1 605 ? 2.084 -15.527 36.800 1.00 69.87 606 GLN C O 1
ATOM 16384 N N . LEU C 1 606 ? -0.043 -15.163 37.427 1.00 65.42 607 LEU C N 1
ATOM 16385 C CA . LEU C 1 606 ? -0.019 -16.159 38.494 1.00 59.92 607 LEU C CA 1
ATOM 16386 C C . LEU C 1 606 ? -0.579 -17.486 37.999 1.00 57.32 607 LEU C C 1
ATOM 16387 O O . LEU C 1 606 ? 0.083 -18.518 38.080 1.00 61.18 607 LEU C O 1
ATOM 16392 N N . VAL C 1 607 ? -1.810 -17.450 37.500 1.00 52.50 608 VAL C N 1
ATOM 16393 C CA . VAL C 1 607 ? -2.467 -18.633 36.972 1.00 43.35 608 VAL C CA 1
ATOM 16394 C C . VAL C 1 607 ? -1.532 -19.350 35.999 1.00 49.48 608 VAL C C 1
ATOM 16395 O O . VAL C 1 607 ? -1.433 -20.578 36.006 1.00 43.68 608 VAL C O 1
ATOM 16399 N N . THR C 1 608 ? -0.839 -18.569 35.174 1.00 47.01 609 THR C N 1
ATOM 16400 C CA . THR C 1 608 ? 0.082 -19.108 34.175 1.00 51.26 609 THR C CA 1
ATOM 16401 C C . THR C 1 608 ? 1.210 -19.955 34.750 1.00 49.59 609 THR C C 1
ATOM 16402 O O . THR C 1 608 ? 2.014 -20.517 34.005 1.00 47.26 609 THR C O 1
ATOM 16406 N N . SER C 1 609 ? 1.276 -20.056 36.069 1.00 46.05 610 SER C N 1
ATOM 16407 C CA . SER C 1 609 ? 2.351 -20.819 36.669 1.00 46.41 610 SER C CA 1
ATOM 16408 C C . SER C 1 609 ? 1.896 -21.677 37.831 1.00 45.60 610 SER C C 1
ATOM 16409 O O . SER C 1 609 ? 2.722 -22.295 38.498 1.00 43.63 610 SER C O 1
ATOM 16412 N N . MET C 1 610 ? 0.594 -21.751 38.074 1.00 45.93 611 MET C N 1
ATOM 16413 C CA . MET C 1 610 ? 0.160 -22.539 39.213 1.00 46.44 611 MET C CA 1
ATOM 16414 C C . MET C 1 610 ? -0.183 -24.018 39.071 1.00 45.53 611 MET C C 1
ATOM 16415 O O . MET C 1 610 ? -0.544 -24.534 38.010 1.00 45.42 611 MET C O 1
ATOM 16420 N N . ASP C 1 611 ? -0.013 -24.668 40.213 1.00 45.34 612 ASP C N 1
ATOM 16421 C CA . ASP C 1 611 ? -0.256 -26.073 40.488 1.00 46.60 612 ASP C CA 1
ATOM 16422 C C . ASP C 1 611 ? -1.701 -26.399 40.090 1.00 42.21 612 ASP C C 1
ATOM 16423 O O . ASP C 1 611 ? -2.508 -25.493 39.917 1.00 38.56 612 ASP C O 1
ATOM 16428 N N . VAL C 1 612 ? -2.027 -27.678 39.925 1.00 37.20 613 VAL C N 1
ATOM 16429 C CA . VAL C 1 612 ? -3.400 -28.061 39.599 1.00 38.18 613 VAL C CA 1
ATOM 16430 C C . VAL C 1 612 ? -4.236 -27.746 40.848 1.00 39.89 613 VAL C C 1
ATOM 16431 O O . VAL C 1 612 ? -5.410 -27.401 40.758 1.00 39.69 613 VAL C O 1
ATOM 16435 N N . THR C 1 613 ? -3.608 -27.871 42.013 1.00 41.97 614 THR C N 1
ATOM 16436 C CA . THR C 1 613 ? -4.251 -27.580 43.286 1.00 41.28 614 THR C CA 1
ATOM 16437 C C . THR C 1 613 ? -4.584 -26.090 43.345 1.00 43.97 614 THR C C 1
ATOM 16438 O O . THR C 1 613 ? -5.702 -25.698 43.691 1.00 49.04 614 THR C O 1
ATOM 16442 N N . GLU C 1 614 ? -3.603 -25.262 43.004 1.00 48.69 615 GLU C N 1
ATOM 16443 C CA . GLU C 1 614 ? -3.781 -23.812 43.016 1.00 48.47 615 GLU C CA 1
ATOM 16444 C C . GLU C 1 614 ? -4.837 -23.348 42.008 1.00 49.91 615 GLU C C 1
ATOM 16445 O O . GLU C 1 614 ? -5.512 -22.337 42.224 1.00 53.91 615 GLU C O 1
ATOM 16451 N N . THR C 1 615 ? -4.981 -24.090 40.914 1.00 48.68 616 THR C N 1
ATOM 16452 C CA . THR C 1 615 ? -5.957 -23.755 39.887 1.00 44.63 616 THR C CA 1
ATOM 16453 C C . THR C 1 615 ? -7.331 -24.199 40.367 1.00 46.81 616 THR C C 1
ATOM 16454 O O . THR C 1 615 ? -8.318 -23.472 40.233 1.00 43.08 616 THR C O 1
ATOM 16458 N N . ASN C 1 616 ? -7.382 -25.399 40.935 1.00 43.79 617 ASN C N 1
ATOM 16459 C CA . ASN C 1 616 ? -8.625 -25.954 41.445 1.00 46.02 617 ASN C CA 1
ATOM 16460 C C . ASN C 1 616 ? -9.309 -24.983 42.405 1.00 49.52 617 ASN C C 1
ATOM 16461 O O . ASN C 1 616 ? -10.488 -24.670 42.249 1.00 51.80 617 ASN C O 1
ATOM 16466 N N . VAL C 1 617 ? -8.554 -24.501 43.389 1.00 47.04 618 VAL C N 1
ATOM 16467 C CA . VAL C 1 617 ? -9.086 -23.581 44.388 1.00 52.03 618 VAL C CA 1
ATOM 16468 C C . VAL C 1 617 ? -9.380 -22.178 43.856 1.00 52.62 618 VAL C C 1
ATOM 16469 O O . VAL C 1 617 ? -10.362 -21.553 44.258 1.00 53.13 618 VAL C O 1
ATOM 16473 N N . PHE C 1 618 ? -8.530 -21.686 42.962 1.00 51.75 619 PHE C N 1
ATOM 16474 C CA . PHE C 1 618 ? -8.704 -20.357 42.382 1.00 53.03 619 PHE C CA 1
ATOM 16475 C C . PHE C 1 618 ? -10.068 -20.192 41.709 1.00 55.04 619 PHE C C 1
ATOM 16476 O O . PHE C 1 618 ? -10.859 -19.323 42.089 1.00 53.18 619 PHE C O 1
ATOM 16484 N N . PHE C 1 619 ? -10.342 -21.032 40.716 1.00 54.70 620 PHE C N 1
ATOM 16485 C CA . PHE C 1 619 ? -11.598 -20.946 39.984 1.00 59.92 620 PHE C CA 1
ATOM 16486 C C . PHE C 1 619 ? -12.826 -21.363 40.782 1.00 61.80 620 PHE C C 1
ATOM 16487 O O . PHE C 1 619 ? -13.945 -20.954 40.463 1.00 66.25 620 PHE C O 1
ATOM 16495 N N . TYR C 1 620 ? -12.623 -22.177 41.812 1.00 57.85 621 TYR C N 1
ATOM 16496 C CA . TYR C 1 620 ? -13.727 -22.590 42.664 1.00 59.97 621 TYR C CA 1
ATOM 16497 C C . TYR C 1 620 ? -13.244 -22.482 44.103 1.00 56.59 621 TYR C C 1
ATOM 16498 O O . TYR C 1 620 ? -12.821 -23.465 44.708 1.00 53.49 621 TYR C O 1
ATOM 16507 N N . PRO C 1 621 ? -13.302 -21.269 44.668 1.00 59.51 622 PRO C N 1
ATOM 16508 C CA . PRO C 1 621 ? -12.864 -21.024 46.042 1.00 59.52 622 PRO C CA 1
ATOM 16509 C C . PRO C 1 621 ? -13.524 -21.924 47.074 1.00 61.26 622 PRO C C 1
ATOM 16510 O O . PRO C 1 621 ? -14.597 -22.482 46.847 1.00 59.88 622 PRO C O 1
ATOM 16514 N N . ARG C 1 622 ? -12.857 -22.068 48.209 1.00 66.01 623 ARG C N 1
ATOM 16515 C CA . ARG C 1 622 ? -13.347 -22.895 49.300 1.00 71.49 623 ARG C CA 1
ATOM 16516 C C . ARG C 1 622 ? -14.188 -22.044 50.250 1.00 73.54 623 ARG C C 1
ATOM 16517 O O . ARG C 1 622 ? -13.670 -21.145 50.911 1.00 73.66 623 ARG C O 1
ATOM 16525 N N . LEU C 1 623 ? -15.484 -22.331 50.312 1.00 76.27 624 LEU C N 1
ATOM 16526 C CA . LEU C 1 623 ? -16.399 -21.585 51.174 1.00 78.24 624 LEU C CA 1
ATOM 16527 C C . LEU C 1 623 ? -16.920 -22.460 52.307 1.00 79.46 624 LEU C C 1
ATOM 16528 O O . LEU C 1 623 ? -17.621 -23.443 52.066 1.00 78.41 624 LEU C O 1
ATOM 16533 N N . LEU C 1 624 ? -16.581 -22.099 53.541 1.00 80.59 625 LEU C N 1
ATOM 16534 C CA . LEU C 1 624 ? -17.023 -22.869 54.699 1.00 85.19 625 LEU C CA 1
ATOM 16535 C C . LEU C 1 624 ? -17.473 -22.017 55.888 1.00 85.20 625 LEU C C 1
ATOM 16536 O O . LEU C 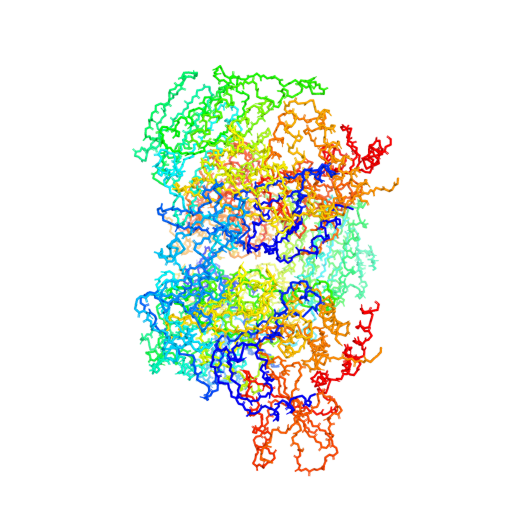1 624 ? -16.901 -20.962 56.168 1.00 84.78 625 LEU C O 1
ATOM 16541 N N . PRO C 1 625 ? -18.518 -22.472 56.600 1.00 84.27 626 PRO C N 1
ATOM 16542 C CA . PRO C 1 625 ? -19.061 -21.769 57.766 1.00 84.77 626 PRO C CA 1
ATOM 16543 C C . PRO C 1 625 ? -18.191 -21.917 59.014 1.00 84.07 626 PRO C C 1
ATOM 16544 O O . PRO C 1 625 ? -17.501 -22.921 59.194 1.00 79.45 626 PRO C O 1
ATOM 16548 N N . LEU C 1 626 ? -18.240 -20.908 59.876 1.00 85.85 627 LEU C N 1
ATOM 16549 C CA . LEU C 1 626 ? -17.462 -20.899 61.108 1.00 88.76 627 LEU C CA 1
ATOM 16550 C C . LEU C 1 626 ? -18.352 -21.094 62.339 1.00 89.84 627 LEU C C 1
ATOM 16551 O O . LEU C 1 626 ? -17.867 -21.023 63.465 1.00 87.99 627 LEU C O 1
ATOM 16556 N N . THR C 1 627 ? -19.645 -21.347 62.127 1.00 93.02 628 THR C N 1
ATOM 16557 C CA . THR C 1 627 ? -20.579 -21.518 63.243 1.00 94.21 628 THR C CA 1
ATOM 16558 C C . THR C 1 627 ? -21.606 -22.644 63.093 1.00 96.14 628 THR C C 1
ATOM 16559 O O . THR C 1 627 ? -21.736 -23.264 62.039 1.00 93.60 628 THR C O 1
ATOM 16563 N N . GLU C 1 632 ? -15.447 -29.830 67.247 1.00 108.37 633 GLU C N 1
ATOM 16564 C CA . GLU C 1 632 ? -14.219 -29.090 67.505 1.00 106.05 633 GLU C CA 1
ATOM 16565 C C . GLU C 1 632 ? -13.050 -30.026 67.204 1.00 105.66 633 GLU C C 1
ATOM 16566 O O . GLU C 1 632 ? -11.902 -29.599 67.059 1.00 104.62 633 GLU C O 1
ATOM 16572 N N . SER C 1 633 ? -13.381 -31.311 67.102 1.00 104.44 634 SER C N 1
ATOM 16573 C CA . SER C 1 633 ? -12.431 -32.379 66.802 1.00 102.89 634 SER C CA 1
ATOM 16574 C C . SER C 1 633 ? -12.022 -32.226 65.338 1.00 101.46 634 SER C C 1
ATOM 16575 O O . SER C 1 633 ? -11.540 -31.168 64.933 1.00 97.84 634 SER C O 1
ATOM 16578 N N . THR C 1 634 ? -12.210 -33.280 64.548 1.00 101.98 635 THR C N 1
ATOM 16579 C CA . THR C 1 634 ? -11.885 -33.221 63.125 1.00 103.46 635 THR C CA 1
ATOM 16580 C C . THR C 1 634 ? -12.739 -32.070 62.592 1.00 103.18 635 THR C C 1
ATOM 16581 O O . THR C 1 634 ? -13.935 -32.239 62.340 1.00 102.72 635 THR C O 1
ATOM 16585 N N . THR C 1 635 ? -12.127 -30.899 62.430 1.00 100.40 636 THR C N 1
ATOM 16586 C CA . THR C 1 635 ? -12.871 -29.732 61.980 1.00 97.27 636 THR C CA 1
ATOM 16587 C C . THR C 1 635 ? -12.602 -29.225 60.566 1.00 96.50 636 THR C C 1
ATOM 16588 O O . THR C 1 635 ? -12.676 -29.980 59.595 1.00 95.49 636 THR C O 1
ATOM 16592 N N . GLU C 1 636 ? -12.275 -27.940 60.467 1.00 94.77 637 GLU C N 1
ATOM 16593 C CA . GLU C 1 636 ? -12.067 -27.280 59.185 1.00 93.64 637 GLU C CA 1
ATOM 16594 C C . GLU C 1 636 ? -13.410 -27.481 58.483 1.00 92.09 637 GLU C C 1
ATOM 16595 O O . GLU C 1 636 ? -13.490 -28.109 57.426 1.00 95.15 637 GLU C O 1
ATOM 16601 N N . PRO C 1 637 ? -14.487 -26.942 59.082 1.00 87.46 638 PRO C N 1
ATOM 16602 C CA . PRO C 1 637 ? -15.864 -27.021 58.590 1.00 85.46 638 PRO C CA 1
ATOM 16603 C C . PRO C 1 637 ? -16.010 -27.356 57.113 1.00 83.80 638 PRO C C 1
ATOM 16604 O O . PRO C 1 637 ? -15.557 -26.608 56.247 1.00 83.92 638 PRO C O 1
ATOM 16608 N N . PRO C 1 638 ? -16.645 -28.498 56.811 1.00 82.02 639 PRO C N 1
ATOM 16609 C CA . PRO C 1 638 ? -16.859 -28.943 55.434 1.00 81.69 639 PRO C CA 1
ATOM 16610 C C . PRO C 1 638 ? -17.458 -27.828 54.592 1.00 81.73 639 PRO C C 1
ATOM 16611 O O . PRO C 1 638 ? -18.621 -27.463 54.769 1.00 84.32 639 PRO C O 1
ATOM 16615 N N . ALA C 1 639 ? -16.653 -27.290 53.682 1.00 81.28 640 ALA C N 1
ATOM 16616 C CA . ALA C 1 639 ? -17.083 -26.208 52.804 1.00 79.59 640 ALA C CA 1
ATOM 16617 C C . ALA C 1 639 ? -18.429 -26.502 52.157 1.00 76.12 640 ALA C C 1
ATOM 16618 O O . ALA C 1 639 ? -18.956 -27.609 52.264 1.00 73.96 640 ALA C O 1
ATOM 16620 N N . VAL C 1 640 ? -18.980 -25.498 51.486 1.00 74.67 641 VAL C N 1
ATOM 16621 C CA . VAL C 1 640 ? -20.264 -25.645 50.821 1.00 74.32 641 VAL C CA 1
ATOM 16622 C C . VAL C 1 640 ? -20.160 -24.976 49.463 1.00 73.10 641 VAL C C 1
ATOM 16623 O O . VAL C 1 640 ? -19.126 -24.396 49.136 1.00 74.85 641 VAL C O 1
ATOM 16627 N N . ARG C 1 641 ? -21.230 -25.060 48.678 1.00 75.00 642 ARG C N 1
ATOM 16628 C CA . ARG C 1 641 ? -21.257 -24.450 47.353 1.00 74.94 642 ARG C CA 1
ATOM 16629 C C . ARG C 1 641 ? -20.856 -22.980 47.416 1.00 75.78 642 ARG C C 1
ATOM 16630 O O . ARG C 1 641 ? -21.197 -22.268 48.364 1.00 69.62 642 ARG C O 1
ATOM 16638 N N . ALA C 1 642 ? -20.126 -22.529 46.402 1.00 75.29 643 ALA C N 1
ATOM 16639 C CA . ALA C 1 642 ? -19.701 -21.139 46.342 1.00 77.33 643 ALA C CA 1
ATOM 16640 C C . ALA C 1 642 ? -20.840 -20.303 45.764 1.00 78.24 643 ALA C C 1
ATOM 16641 O O . ALA C 1 642 ? -20.703 -19.682 44.707 1.00 79.71 643 ALA C O 1
ATOM 16643 N N . SER C 1 643 ? -21.973 -20.308 46.458 1.00 76.22 644 SER C N 1
ATOM 16644 C CA . SER C 1 643 ? -23.136 -19.547 46.025 1.00 72.54 644 SER C CA 1
ATOM 16645 C C . SER C 1 643 ? -23.632 -18.689 47.180 1.00 73.69 644 SER C C 1
ATOM 16646 O O . SER C 1 643 ? -23.334 -18.965 48.340 1.00 68.98 644 SER C O 1
ATOM 16649 N N . GLU C 1 644 ? -24.376 -17.640 46.856 1.00 77.75 645 GLU C N 1
ATOM 16650 C CA . GLU C 1 644 ? -24.921 -16.762 47.878 1.00 80.87 645 GLU C CA 1
ATOM 16651 C C . GLU C 1 644 ? -26.031 -17.520 48.605 1.00 82.50 645 GLU C C 1
ATOM 16652 O O . GLU C 1 644 ? -26.398 -17.179 49.727 1.00 83.24 645 GLU C O 1
ATOM 16658 N N . GLU C 1 645 ? -26.551 -18.558 47.956 1.00 83.72 646 GLU C N 1
ATOM 16659 C CA . GLU C 1 645 ? -27.614 -19.377 48.529 1.00 84.80 646 GLU C CA 1
ATOM 16660 C C . GLU C 1 645 ? -27.159 -20.092 49.795 1.00 82.92 646 GLU C C 1
ATOM 16661 O O . GLU C 1 645 ? -27.944 -20.298 50.715 1.00 83.40 646 GLU C O 1
ATOM 16667 N N . ARG C 1 646 ? -25.890 -20.473 49.837 1.00 83.07 647 ARG C N 1
ATOM 16668 C CA . ARG C 1 646 ? -25.360 -21.186 50.990 1.00 84.68 647 ARG C CA 1
ATOM 16669 C C . ARG C 1 646 ? -24.834 -20.238 52.065 1.00 84.98 647 ARG C C 1
ATOM 16670 O O . ARG C 1 646 ? -23.979 -20.612 52.866 1.00 83.78 647 ARG C O 1
ATOM 16678 N N . LEU C 1 647 ? -25.353 -19.014 52.086 1.00 85.82 648 LEU C N 1
ATOM 16679 C CA . LEU C 1 647 ? -24.928 -18.021 53.070 1.00 89.41 648 LEU C CA 1
ATOM 16680 C C . LEU C 1 647 ? -26.047 -17.650 54.047 1.00 92.73 648 LEU C C 1
ATOM 16681 O O . LEU C 1 647 ? -26.967 -16.903 53.707 1.00 93.53 648 LEU C O 1
ATOM 16686 N N . SER C 1 648 ? -25.950 -18.172 55.267 1.00 95.83 649 SER C N 1
ATOM 16687 C CA . SER C 1 648 ? -26.943 -17.921 56.309 1.00 97.63 649 SER C CA 1
ATOM 16688 C C . SER C 1 648 ? -26.662 -16.617 57.057 1.00 97.35 649 SER C C 1
ATOM 16689 O O . SER C 1 648 ? -25.513 -16.298 57.365 1.00 98.41 649 SER C O 1
ATOM 16692 N N . ASN C 1 649 ? -27.722 -15.868 57.348 1.00 96.14 650 ASN C N 1
ATOM 16693 C CA . ASN C 1 649 ? -27.607 -14.599 58.059 1.00 94.01 650 ASN C CA 1
ATOM 16694 C C . ASN C 1 649 ? -27.030 -14.765 59.462 1.00 93.97 650 ASN C C 1
ATOM 16695 O O . ASN C 1 649 ? -26.054 -14.109 59.823 1.00 90.95 650 ASN C O 1
ATOM 16700 N N . GLY C 1 650 ? -27.643 -15.642 60.251 1.00 96.14 651 GLY C N 1
ATOM 16701 C CA . GLY C 1 650 ? -27.178 -15.872 61.609 1.00 97.46 651 GLY C CA 1
ATOM 16702 C C . GLY C 1 650 ? -25.910 -16.702 61.671 1.00 97.73 651 GLY C C 1
ATOM 16703 O O . GLY C 1 650 ? -25.577 -17.268 62.715 1.00 97.50 651 GLY C O 1
ATOM 16704 N N . ASP C 1 651 ? -25.200 -16.776 60.550 1.00 97.84 652 ASP C N 1
ATOM 16705 C CA . ASP C 1 651 ? -23.961 -17.539 60.477 1.00 95.18 652 ASP C CA 1
ATOM 16706 C C . ASP C 1 651 ? -22.885 -16.781 59.715 1.00 95.11 652 ASP C C 1
ATOM 16707 O O . ASP C 1 651 ? -23.179 -15.902 58.903 1.00 92.63 652 ASP C O 1
ATOM 16712 N N . ILE C 1 652 ? -21.634 -17.132 59.993 1.00 95.95 653 ILE C N 1
ATOM 16713 C CA . ILE C 1 652 ? -20.485 -16.514 59.344 1.00 95.84 653 ILE C CA 1
ATOM 16714 C C . ILE C 1 652 ? -19.698 -17.569 58.577 1.00 93.69 653 ILE C C 1
ATOM 16715 O O . ILE C 1 652 ? -19.369 -18.625 59.115 1.00 95.21 653 ILE C O 1
ATOM 16720 N N . TYR C 1 653 ? -19.404 -17.280 57.316 1.00 90.92 654 TYR C N 1
ATOM 16721 C CA . TYR C 1 653 ? -18.650 -18.203 56.485 1.00 86.73 654 TYR C CA 1
ATOM 16722 C C . TYR C 1 653 ? -17.288 -17.606 56.166 1.00 84.51 654 TYR C C 1
ATOM 16723 O O . TYR C 1 653 ? -17.084 -16.401 56.306 1.00 84.09 654 TYR C O 1
ATOM 16732 N N . LEU C 1 654 ? -16.353 -18.454 55.753 1.00 82.08 655 LEU C N 1
ATOM 16733 C CA . LEU C 1 654 ? -15.016 -17.993 55.395 1.00 81.08 655 LEU C CA 1
ATOM 16734 C C . LEU C 1 654 ? -14.683 -18.522 54.002 1.00 80.60 655 LEU C C 1
ATOM 16735 O O . LEU C 1 654 ? -14.858 -19.710 53.722 1.00 84.20 655 LEU C O 1
ATOM 16740 N N . LEU C 1 655 ? -14.214 -17.637 53.128 1.00 77.75 656 LEU C N 1
ATOM 16741 C CA . LEU C 1 655 ? -13.879 -18.026 51.766 1.00 73.21 656 LEU C CA 1
ATOM 16742 C C . LEU C 1 655 ? -12.387 -17.923 51.474 1.00 72.53 656 LEU C C 1
ATOM 16743 O O . LEU C 1 655 ? -11.700 -17.029 51.971 1.00 70.80 656 LEU C O 1
ATOM 16748 N N . GLU C 1 656 ? -11.903 -18.861 50.663 1.00 71.67 657 GLU C N 1
ATOM 16749 C CA . GLU C 1 656 ? -10.501 -18.928 50.260 1.00 66.75 657 GLU C CA 1
ATOM 16750 C C . GLU C 1 656 ? -10.406 -19.338 48.794 1.00 62.65 657 GLU C C 1
ATOM 16751 O O . GLU C 1 656 ? -11.034 -20.312 48.379 1.00 54.21 657 GLU C O 1
ATOM 16757 N N . ASN C 1 657 ? -9.621 -18.592 48.019 1.00 60.64 658 ASN C N 1
ATOM 16758 C CA . ASN C 1 657 ? -9.431 -18.891 46.601 1.00 59.31 658 ASN C CA 1
ATOM 16759 C C . ASN C 1 657 ? -7.946 -19.146 46.341 1.00 56.13 658 ASN C C 1
ATOM 16760 O O . ASN C 1 657 ? -7.519 -19.317 45.199 1.00 55.36 658 ASN C O 1
ATOM 16765 N N . GLY C 1 658 ? -7.170 -19.170 47.420 1.00 54.91 659 GLY C N 1
ATOM 16766 C CA . GLY C 1 658 ? -5.744 -19.405 47.310 1.00 58.21 659 GLY C CA 1
ATOM 16767 C C . GLY C 1 658 ? -4.938 -18.123 47.278 1.00 61.39 659 GLY C C 1
ATOM 16768 O O . GLY C 1 658 ? -3.757 -18.111 47.628 1.00 62.55 659 GLY C O 1
ATOM 16769 N N . LEU C 1 659 ? -5.574 -17.035 46.862 1.00 64.02 660 LEU C N 1
ATOM 16770 C CA . LEU C 1 659 ? -4.892 -15.749 46.784 1.00 69.46 660 LEU C CA 1
ATOM 16771 C C . LEU C 1 659 ? -5.436 -14.753 47.805 1.00 71.30 660 LEU C C 1
ATOM 16772 O O . LEU C 1 659 ? -4.704 -13.888 48.291 1.00 69.11 660 LEU C O 1
ATOM 16777 N N . ASN C 1 660 ? -6.720 -14.879 48.129 1.00 71.98 661 ASN C N 1
ATOM 16778 C CA . ASN C 1 660 ? -7.360 -13.983 49.087 1.00 73.55 661 ASN C CA 1
ATOM 16779 C C . ASN C 1 660 ? -8.182 -14.743 50.119 1.00 72.20 661 ASN C C 1
ATOM 16780 O O . ASN C 1 660 ? -8.775 -15.774 49.810 1.00 75.88 661 ASN C O 1
ATOM 16785 N N . LEU C 1 661 ? -8.206 -14.222 51.343 1.00 73.59 662 LEU C N 1
ATOM 16786 C CA . LEU C 1 661 ? -8.970 -14.819 52.437 1.00 75.92 662 LEU C CA 1
ATOM 16787 C C . LEU C 1 661 ? -10.095 -13.880 52.853 1.00 78.51 662 LEU C C 1
ATOM 16788 O O . LEU C 1 661 ? -9.843 -12.745 53.256 1.00 78.28 662 LEU C O 1
ATOM 16793 N N . PHE C 1 662 ? -11.333 -14.353 52.767 1.00 81.17 663 PHE C N 1
ATOM 16794 C CA . PHE C 1 662 ? -12.472 -13.523 53.133 1.00 85.27 663 PHE C CA 1
ATOM 16795 C C . PHE C 1 662 ? -13.104 -13.846 54.481 1.00 86.98 663 PHE C C 1
ATOM 16796 O O . PHE C 1 662 ? -12.704 -14.787 55.172 1.00 85.54 663 PHE C O 1
ATOM 16804 N N . LEU C 1 663 ? -14.100 -13.040 54.839 1.00 87.78 664 LEU C N 1
ATOM 16805 C CA . LEU C 1 663 ? -14.824 -13.180 56.094 1.00 86.32 664 LEU C CA 1
ATOM 16806 C C . LEU C 1 663 ? -16.178 -12.504 55.898 1.00 87.05 664 LEU C C 1
ATOM 16807 O O . LEU C 1 663 ? -16.253 -11.284 55.753 1.00 87.52 664 LEU C O 1
ATOM 16812 N N . TRP C 1 664 ? -17.243 -13.298 55.891 1.00 87.82 665 TRP C N 1
ATOM 16813 C CA . TRP C 1 664 ? -18.588 -12.772 55.679 1.00 89.56 665 TRP C CA 1
ATOM 16814 C C . TRP C 1 664 ? -19.465 -12.847 56.934 1.00 90.05 665 TRP C C 1
ATOM 16815 O O . TRP C 1 664 ? -19.572 -13.898 57.564 1.00 87.84 665 TRP C O 1
ATOM 16826 N N . VAL C 1 665 ? -20.097 -11.726 57.280 1.00 92.16 666 VAL C N 1
ATOM 16827 C CA . VAL C 1 665 ? -20.971 -11.647 58.453 1.00 90.78 666 VAL C CA 1
ATOM 16828 C C . VAL C 1 665 ? -22.386 -11.207 58.058 1.00 91.27 666 VAL C C 1
ATOM 16829 O O . VAL C 1 665 ? -22.554 -10.332 57.209 1.00 92.22 666 VAL C O 1
ATOM 16833 N N . GLY C 1 666 ? -23.399 -11.805 58.684 1.00 92.79 667 GLY C N 1
ATOM 16834 C CA . GLY C 1 666 ? -24.779 -11.469 58.357 1.00 92.97 667 GLY C CA 1
ATOM 16835 C C . GLY C 1 666 ? -25.559 -10.655 59.378 1.00 93.05 667 GLY C C 1
ATOM 16836 O O . GLY C 1 666 ? -25.078 -9.632 59.868 1.00 94.18 667 GLY C O 1
ATOM 16837 N N . ALA C 1 667 ? -26.770 -11.111 59.695 1.00 93.99 668 ALA C N 1
ATOM 16838 C CA . ALA C 1 667 ? -27.638 -10.421 60.651 1.00 92.03 668 ALA C CA 1
ATOM 16839 C C . ALA C 1 667 ? -28.367 -11.375 61.608 1.00 91.41 668 ALA C C 1
ATOM 16840 O O . ALA C 1 667 ? -27.841 -12.424 61.984 1.00 91.91 668 ALA C O 1
ATOM 16842 N N . SER C 1 668 ? -29.576 -10.986 62.006 0.00 90.07 669 SER C N 1
ATOM 16843 C CA . SER C 1 668 ? -30.414 -11.776 62.908 0.00 88.74 669 SER C CA 1
ATOM 16844 C C . SER C 1 668 ? -29.680 -12.370 64.111 0.00 88.05 669 SER C C 1
ATOM 16845 O O . SER C 1 668 ? -30.187 -13.282 64.764 0.00 87.84 669 SER C O 1
ATOM 16848 N N . VAL C 1 669 ? -28.493 -11.852 64.408 0.00 87.25 670 VAL C N 1
ATOM 16849 C CA . VAL C 1 669 ? -27.712 -12.347 65.535 0.00 86.55 670 VAL C CA 1
ATOM 16850 C C . VAL C 1 669 ? -28.097 -11.617 66.819 0.00 86.22 670 VAL C C 1
ATOM 16851 O O . VAL C 1 669 ? -28.344 -10.411 66.805 0.00 86.13 670 VAL C O 1
ATOM 16855 N N . GLN C 1 670 ? -28.154 -12.357 67.923 0.00 85.83 671 GLN C N 1
ATOM 16856 C CA . GLN C 1 670 ? -28.517 -11.789 69.218 0.00 85.45 671 GLN C CA 1
ATOM 16857 C C . GLN C 1 670 ? -27.600 -10.625 69.588 0.00 85.00 671 GLN C C 1
ATOM 16858 O O . GLN C 1 670 ? -27.749 -9.519 69.067 0.00 84.97 671 GLN C O 1
ATOM 16864 N N . GLN C 1 671 ? -26.654 -10.878 70.489 0.00 84.40 672 GLN C N 1
ATOM 16865 C CA . GLN C 1 671 ? -25.714 -9.850 70.922 0.00 83.78 672 GLN C CA 1
ATOM 16866 C C . GLN C 1 671 ? -24.743 -10.388 71.970 0.00 83.26 672 GLN C C 1
ATOM 16867 O O . GLN C 1 671 ? -25.130 -10.652 73.109 0.00 83.23 672 GLN C O 1
ATOM 16873 N N . GLY C 1 672 ? -23.482 -10.550 71.579 0.00 82.63 673 GLY C N 1
ATOM 16874 C CA . GLY C 1 672 ? -22.481 -11.051 72.504 0.00 81.76 673 GLY C CA 1
ATOM 16875 C C . GLY C 1 672 ? -21.658 -12.201 71.955 0.00 81.19 673 GLY C C 1
ATOM 16876 O O . GLY C 1 672 ? -21.013 -12.927 72.714 0.00 81.14 673 GLY C O 1
ATOM 16877 N N . VAL C 1 673 ? -21.676 -12.370 70.637 0.00 80.59 674 VAL C N 1
ATOM 16878 C CA . VAL C 1 673 ? -20.926 -13.442 69.990 0.00 79.97 674 VAL C CA 1
ATOM 16879 C C . VAL C 1 673 ? -20.177 -12.922 68.766 0.00 79.66 674 VAL C C 1
ATOM 16880 O O . VAL C 1 673 ? -19.163 -13.491 68.359 0.00 79.56 674 VAL C O 1
ATOM 16884 N N . VAL C 1 674 ? -20.676 -11.834 68.187 0.00 79.28 675 VAL C N 1
ATOM 16885 C CA . VAL C 1 674 ? -20.054 -11.241 67.009 0.00 78.97 675 VAL C CA 1
ATOM 16886 C C . VAL C 1 674 ? -19.413 -9.896 67.342 0.00 78.89 675 VAL C C 1
ATOM 16887 O O . VAL C 1 674 ? -20.053 -8.849 67.240 0.00 78.79 675 VAL C O 1
ATOM 16891 N N . GLN C 1 685 ? -21.707 -0.616 62.425 1.00 84.35 686 GLN C N 1
ATOM 16892 C CA . GLN C 1 685 ? -21.378 -1.747 63.285 1.00 88.47 686 GLN C CA 1
ATOM 16893 C C . GLN C 1 685 ? -19.874 -2.027 63.299 1.00 90.98 686 GLN C C 1
ATOM 16894 O O . GLN C 1 685 ? -19.158 -1.540 64.177 1.00 91.40 686 GLN C O 1
ATOM 16900 N N . ILE C 1 686 ? -19.401 -2.810 62.327 1.00 92.86 687 ILE C N 1
ATOM 16901 C CA . ILE C 1 686 ? -17.981 -3.154 62.225 1.00 92.07 687 ILE C CA 1
ATOM 16902 C C . ILE C 1 686 ? -17.321 -2.419 61.061 1.00 92.70 687 ILE C C 1
ATOM 16903 O O . ILE C 1 686 ? -18.000 -1.953 60.143 1.00 91.90 687 ILE C O 1
ATOM 16908 N N . THR C 1 687 ? -15.996 -2.322 61.105 1.00 94.84 688 THR C N 1
ATOM 16909 C CA . THR C 1 687 ? -15.240 -1.650 60.053 1.00 96.88 688 THR C CA 1
ATOM 16910 C C . THR C 1 687 ? -15.197 -2.507 58.792 1.00 97.95 688 THR C C 1
ATOM 16911 O O . THR C 1 687 ? -14.231 -3.237 58.557 1.00 96.96 688 THR C O 1
ATOM 16915 N N . SER C 1 688 ? -16.252 -2.414 57.989 1.00 98.42 689 SER C N 1
ATOM 16916 C CA . SER C 1 688 ? -16.340 -3.170 56.750 1.00 98.49 689 SER C CA 1
ATOM 16917 C C . SER C 1 688 ? -15.044 -3.009 55.973 1.00 99.76 689 SER C C 1
ATOM 16918 O O . SER C 1 688 ? -14.604 -1.891 55.704 1.00 101.48 689 SER C O 1
ATOM 16921 N N . GLY C 1 689 ? -14.434 -4.131 55.615 1.00 100.34 690 GLY C N 1
ATOM 16922 C CA . GLY C 1 689 ? -13.180 -4.077 54.893 1.00 98.48 690 GLY C CA 1
ATOM 16923 C C . GLY C 1 689 ? -12.027 -4.003 55.874 1.00 98.42 690 GLY C C 1
ATOM 16924 O O . GLY C 1 689 ? -11.144 -3.152 55.752 1.00 98.84 690 GLY C O 1
ATOM 16925 N N . LEU C 1 690 ? -12.046 -4.889 56.866 1.00 95.91 691 LEU C N 1
ATOM 16926 C CA . LEU C 1 690 ? -10.990 -4.940 57.868 1.00 93.15 691 LEU C CA 1
ATOM 16927 C C . LEU C 1 690 ? -9.921 -5.915 57.384 1.00 92.97 691 LEU C C 1
ATOM 16928 O O . LEU C 1 690 ? -10.244 -6.986 56.866 1.00 90.88 691 LEU C O 1
ATOM 16933 N N . SER C 1 691 ? -8.654 -5.547 57.559 1.00 91.21 692 SER C N 1
ATOM 16934 C CA . SER C 1 691 ? -7.548 -6.392 57.114 1.00 90.36 692 SER C CA 1
ATOM 16935 C C . SER C 1 691 ? -6.834 -7.195 58.208 1.00 87.87 692 SER C C 1
ATOM 16936 O O . SER C 1 691 ? -5.848 -7.879 57.930 1.00 86.81 692 SER C O 1
ATOM 16939 N N . VAL C 1 692 ? -7.323 -7.120 59.443 1.00 86.32 693 VAL C N 1
ATOM 16940 C CA . VAL C 1 692 ? -6.711 -7.864 60.544 1.00 87.92 693 VAL C CA 1
ATOM 16941 C C . VAL C 1 692 ? -7.758 -8.371 61.543 1.00 90.14 693 VAL C C 1
ATOM 16942 O O . VAL C 1 692 ? -8.879 -7.857 61.599 1.00 92.04 693 VAL C O 1
ATOM 16946 N N . LEU C 1 693 ? -7.384 -9.381 62.326 1.00 89.95 694 LEU C N 1
ATOM 16947 C CA . LEU C 1 693 ? -8.282 -9.971 63.319 1.00 90.02 694 LEU C CA 1
ATOM 16948 C C . LEU C 1 693 ? -7.633 -9.925 64.705 1.00 90.83 694 LEU C C 1
ATOM 16949 O O . LEU C 1 693 ? -6.651 -10.625 64.960 1.00 89.86 694 LEU C O 1
ATOM 16954 N N . PRO C 1 694 ? -8.180 -9.100 65.621 1.00 91.63 695 PRO C N 1
ATOM 16955 C CA . PRO C 1 694 ? -7.651 -8.960 66.984 1.00 90.63 695 PRO C CA 1
ATOM 16956 C C . PRO C 1 694 ? -7.625 -10.258 67.784 1.00 90.78 695 PRO C C 1
ATOM 16957 O O . PRO C 1 694 ? -8.576 -11.041 67.757 1.00 90.62 695 PRO C O 1
ATOM 16961 N N . VAL C 1 695 ? -6.522 -10.475 68.493 1.00 90.66 696 VAL C N 1
ATOM 16962 C CA . VAL C 1 695 ? -6.345 -11.673 69.305 1.00 93.42 696 VAL C CA 1
ATOM 16963 C C . VAL C 1 695 ? -7.246 -11.632 70.539 1.00 98.73 696 VAL C C 1
ATOM 16964 O O . VAL C 1 695 ? -7.260 -10.644 71.278 1.00 97.95 696 VAL C O 1
ATOM 16968 N N . LEU C 1 696 ? -7.998 -12.710 70.752 1.00 101.04 697 LEU C N 1
ATOM 16969 C CA . LEU C 1 696 ? -8.913 -12.804 71.887 1.00 101.87 697 LEU C CA 1
ATOM 16970 C C . LEU C 1 696 ? -8.837 -14.172 72.564 1.00 103.50 697 LEU C C 1
ATOM 16971 O O . LEU C 1 696 ? -8.626 -15.191 71.902 1.00 105.12 697 LEU C O 1
ATOM 16976 N N . ASP C 1 697 ? -9.023 -14.188 73.882 1.00 104.20 698 ASP C N 1
ATOM 16977 C CA . ASP C 1 697 ? -8.966 -15.423 74.663 1.00 104.17 698 ASP C CA 1
ATOM 16978 C C . ASP C 1 697 ? -10.346 -16.052 74.885 1.00 103.19 698 ASP C C 1
ATOM 16979 O O . ASP C 1 697 ? -10.896 -15.996 75.986 1.00 100.42 698 ASP C O 1
ATOM 16984 N N . ASN C 1 698 ? -10.896 -16.648 73.829 1.00 101.90 699 ASN C N 1
ATOM 16985 C CA . ASN C 1 698 ? -12.199 -17.306 73.887 1.00 99.36 699 ASN C CA 1
ATOM 16986 C C . ASN C 1 698 ? -12.289 -18.384 72.809 1.00 98.35 699 ASN C C 1
ATOM 16987 O O . ASN C 1 698 ? -12.004 -18.134 71.640 1.00 98.65 699 ASN C O 1
ATOM 16992 N N . PRO C 1 699 ? -12.692 -19.603 73.195 1.00 97.78 700 PRO C N 1
ATOM 16993 C CA . PRO C 1 699 ? -12.834 -20.764 72.311 1.00 99.30 700 PRO C CA 1
ATOM 16994 C C . PRO C 1 699 ? -13.419 -20.522 70.916 1.00 100.32 700 PRO C C 1
ATOM 16995 O O . PRO C 1 699 ? -13.259 -21.361 70.028 1.00 101.76 700 PRO C O 1
ATOM 16999 N N . LEU C 1 700 ? -14.091 -19.391 70.718 1.00 99.17 701 LEU C N 1
ATOM 17000 C CA . LEU C 1 700 ? -14.683 -19.089 69.418 1.00 97.42 701 LEU C CA 1
ATOM 17001 C C . LEU C 1 700 ? -13.809 -18.186 68.554 1.00 96.73 701 LEU C C 1
ATOM 17002 O O . LEU C 1 700 ? -14.097 -17.975 67.378 1.00 97.11 701 LEU C O 1
ATOM 17007 N N . SER C 1 701 ? -12.746 -17.649 69.142 1.00 95.73 702 SER C N 1
ATOM 17008 C CA . SER C 1 701 ? -11.823 -16.789 68.411 1.00 93.80 702 SER C CA 1
ATOM 17009 C C . SER C 1 701 ? -10.582 -17.613 68.101 1.00 93.56 702 SER C C 1
ATOM 17010 O O . SER C 1 701 ? -9.862 -17.338 67.142 1.00 95.32 702 SER C O 1
ATOM 17013 N N . LYS C 1 702 ? -10.346 -18.631 68.922 1.00 92.83 703 LYS C N 1
ATOM 17014 C CA . LYS C 1 702 ? -9.198 -19.512 68.752 1.00 92.00 703 LYS C CA 1
ATOM 17015 C C . LYS C 1 702 ? -9.440 -20.506 67.622 1.00 91.85 703 LYS C C 1
ATOM 17016 O O . LYS C 1 702 ? -8.518 -21.188 67.169 1.00 88.35 703 LYS C O 1
ATOM 17022 N N . LYS C 1 703 ? -10.690 -20.589 67.176 1.00 91.33 704 LYS C N 1
ATOM 17023 C CA . LYS C 1 703 ? -11.036 -21.477 66.079 1.00 91.63 704 LYS C CA 1
ATOM 17024 C C . LYS C 1 703 ? -10.794 -20.716 64.780 1.00 90.67 704 LYS C C 1
ATOM 17025 O O . LYS C 1 703 ? -9.963 -21.112 63.966 1.00 91.93 704 LYS C O 1
ATOM 17031 N N . VAL C 1 704 ? -11.510 -19.609 64.607 1.00 90.41 705 VAL C N 1
ATOM 17032 C CA . VAL C 1 704 ? -11.392 -18.795 63.402 1.00 89.06 705 VAL C CA 1
ATOM 17033 C C . VAL C 1 704 ? -9.967 -18.315 63.137 1.00 89.15 705 VAL C C 1
ATOM 17034 O O . VAL C 1 704 ? -9.516 -18.307 61.990 1.00 90.51 705 VAL C O 1
ATOM 17038 N N . ARG C 1 705 ? -9.253 -17.914 64.184 1.00 85.76 706 ARG C N 1
ATOM 17039 C CA . ARG C 1 705 ? -7.880 -17.458 63.995 1.00 86.26 706 ARG C CA 1
ATOM 17040 C C . ARG C 1 705 ? -6.961 -18.636 63.686 1.00 86.10 706 ARG C C 1
ATOM 17041 O O . ARG C 1 705 ? -6.068 -18.533 62.845 1.00 86.85 706 ARG C O 1
ATOM 17049 N N . GLY C 1 706 ? -7.187 -19.757 64.364 1.00 84.78 707 GLY C N 1
ATOM 17050 C CA . GLY C 1 706 ? -6.372 -20.935 64.131 1.00 82.98 707 GLY C CA 1
ATOM 17051 C C . GLY C 1 706 ? -6.629 -21.509 62.751 1.00 83.33 707 GLY C C 1
ATOM 17052 O O . GLY C 1 706 ? -5.797 -22.233 62.200 1.00 81.99 707 GLY C O 1
ATOM 17053 N N . LEU C 1 707 ? -7.792 -21.182 62.196 1.00 83.70 708 LEU C N 1
ATOM 17054 C CA . LEU C 1 707 ? -8.179 -21.652 60.874 1.00 85.29 708 LEU C CA 1
ATOM 17055 C C . LEU C 1 707 ? -7.457 -20.833 59.811 1.00 85.15 708 LEU C C 1
ATOM 17056 O O . LEU C 1 707 ? -6.919 -21.387 58.851 1.00 84.12 708 LEU C O 1
ATOM 17061 N N . ILE C 1 708 ? -7.452 -19.514 59.985 1.00 83.61 709 ILE C N 1
ATOM 17062 C CA . ILE C 1 708 ? -6.779 -18.626 59.045 1.00 83.83 709 ILE C CA 1
ATOM 17063 C C . ILE C 1 708 ? -5.334 -19.097 58.894 1.00 82.84 709 ILE C C 1
ATOM 17064 O O . ILE C 1 708 ? -4.862 -19.342 57.782 1.00 81.07 709 ILE C O 1
ATOM 17069 N N . ASP C 1 709 ? -4.641 -19.228 60.022 1.00 80.79 710 ASP C N 1
ATOM 17070 C CA . ASP C 1 709 ? -3.255 -19.683 60.021 1.00 82.49 710 ASP C CA 1
ATOM 17071 C C . ASP C 1 709 ? -3.138 -21.047 59.347 1.00 82.22 710 ASP C C 1
ATOM 17072 O O . ASP C 1 709 ? -2.165 -21.323 58.645 1.00 82.78 710 ASP C O 1
ATOM 17077 N N . SER C 1 710 ? -4.134 -21.897 59.569 1.00 80.78 711 SER C N 1
ATOM 17078 C CA . SER C 1 710 ? -4.143 -23.230 58.984 1.00 80.25 711 SER C CA 1
ATOM 17079 C C . SER C 1 710 ? -4.245 -23.147 57.462 1.00 79.11 711 SER C C 1
ATOM 17080 O O . SER C 1 710 ? -3.423 -23.715 56.743 1.00 78.66 711 SER C O 1
ATOM 17083 N N . LEU C 1 711 ? -5.253 -22.427 56.981 1.00 76.05 712 LEU C N 1
ATOM 17084 C CA . LEU C 1 711 ? -5.472 -22.273 55.549 1.00 74.24 712 LEU C CA 1
ATOM 17085 C C . LEU C 1 711 ? -4.305 -21.577 54.852 1.00 73.92 712 LEU C C 1
ATOM 17086 O O . LEU C 1 711 ? -3.944 -21.932 53.732 1.00 75.44 712 LEU C O 1
ATOM 17091 N N . ARG C 1 712 ? -3.715 -20.588 55.514 1.00 73.44 713 ARG C N 1
ATOM 17092 C CA . ARG C 1 712 ? -2.589 -19.854 54.940 1.00 74.71 713 ARG C CA 1
ATOM 17093 C C . ARG C 1 712 ? -1.328 -20.710 54.831 1.00 72.61 713 ARG C C 1
ATOM 17094 O O . ARG C 1 712 ? -0.482 -20.480 53.966 1.00 71.02 713 ARG C O 1
ATOM 17102 N N . ALA C 1 713 ? -1.212 -21.694 55.716 1.00 69.78 714 ALA C N 1
ATOM 17103 C CA . ALA C 1 713 ? -0.054 -22.578 55.742 1.00 67.39 714 ALA C CA 1
ATOM 17104 C C . ALA C 1 713 ? -0.021 -23.560 54.573 1.00 64.22 714 ALA C C 1
ATOM 17105 O O . ALA C 1 713 ? 1.044 -24.051 54.199 1.00 61.43 714 ALA C O 1
ATOM 17107 N N . GLN C 1 714 ? -1.185 -23.850 54.003 1.00 61.26 715 GLN C N 1
ATOM 17108 C CA . GLN C 1 714 ? -1.260 -24.779 52.888 1.00 59.02 715 GLN C CA 1
ATOM 17109 C C . GLN C 1 714 ? -1.378 -24.042 51.558 1.00 57.14 715 GLN C C 1
ATOM 17110 O O . GLN C 1 714 ? -1.973 -24.542 50.604 1.00 54.58 715 GLN C O 1
ATOM 17116 N N . ARG C 1 715 ? -0.799 -22.847 51.507 1.00 54.43 716 ARG C N 1
ATOM 17117 C CA . ARG C 1 715 ? -0.810 -22.029 50.299 1.00 58.84 716 ARG C CA 1
ATOM 17118 C C . ARG C 1 715 ? 0.592 -21.457 50.077 1.00 58.47 716 ARG C C 1
ATOM 17119 O O . ARG C 1 715 ? 1.303 -21.139 51.034 1.00 58.34 716 ARG C O 1
ATOM 17127 N N . SER C 1 716 ? 0.979 -21.327 48.812 1.00 58.39 717 SER C N 1
ATOM 17128 C CA . SER C 1 716 ? 2.293 -20.809 48.446 1.00 58.54 717 SER C CA 1
ATOM 17129 C C . SER C 1 716 ? 2.468 -19.345 48.835 1.00 61.20 717 SER C C 1
ATOM 17130 O O . SER C 1 716 ? 3.583 -18.899 49.112 1.00 56.59 717 SER C O 1
ATOM 17133 N N . ARG C 1 717 ? 1.369 -18.595 48.844 1.00 60.95 718 ARG C N 1
ATOM 17134 C CA . ARG C 1 717 ? 1.433 -17.182 49.188 1.00 66.70 718 ARG C CA 1
ATOM 17135 C C . ARG C 1 717 ? 0.502 -16.746 50.317 1.00 68.63 718 ARG C C 1
ATOM 17136 O O . ARG C 1 717 ? -0.629 -17.225 50.436 1.00 67.52 718 ARG C O 1
ATOM 17144 N N . TYR C 1 718 ? 1.000 -15.827 51.141 1.00 69.97 719 TYR C N 1
ATOM 17145 C CA . TYR C 1 718 ? 0.252 -15.287 52.272 1.00 69.31 719 TYR C CA 1
ATOM 17146 C C . TYR C 1 718 ? -1.015 -14.589 51.770 1.00 67.94 719 TYR C C 1
ATOM 17147 O O . TYR C 1 718 ? -0.941 -13.559 51.098 1.00 65.63 719 TYR C O 1
ATOM 17156 N N . MET C 1 719 ? -2.175 -15.152 52.093 1.00 66.63 720 MET C N 1
ATOM 17157 C CA . MET C 1 719 ? -3.442 -14.569 51.668 1.00 69.13 720 MET C CA 1
ATOM 17158 C C . MET C 1 719 ? -3.825 -13.408 52.583 1.00 72.53 720 MET C C 1
ATOM 17159 O O . MET C 1 719 ? -3.984 -13.584 53.791 1.00 74.35 720 MET C O 1
ATOM 17164 N N . LYS C 1 720 ? -3.972 -12.221 52.003 1.00 74.62 721 LYS C N 1
ATOM 17165 C CA . LYS C 1 720 ? -4.334 -11.038 52.777 1.00 74.86 721 LYS C CA 1
ATOM 17166 C C . LYS C 1 720 ? -5.822 -11.063 53.123 1.00 76.59 721 LYS C C 1
ATOM 17167 O O . LYS C 1 720 ? -6.680 -11.080 52.239 1.00 76.17 721 LYS C O 1
ATOM 17173 N N . LEU C 1 721 ? -6.107 -11.071 54.423 1.00 77.99 722 LEU C N 1
ATOM 17174 C CA . LEU C 1 721 ? -7.471 -11.110 54.947 1.00 77.20 722 LEU C CA 1
ATOM 17175 C C . LEU C 1 721 ? -8.252 -9.809 54.769 1.00 78.14 722 LEU C C 1
ATOM 17176 O O . LEU C 1 721 ? -7.703 -8.719 54.933 1.00 78.19 722 LEU C O 1
ATOM 17181 N N . THR C 1 722 ? -9.536 -9.936 54.435 1.00 79.19 723 THR C N 1
ATOM 17182 C CA . THR C 1 722 ? -10.422 -8.783 54.261 1.00 78.98 723 THR C CA 1
ATOM 17183 C C . THR C 1 722 ? -11.822 -9.149 54.763 1.00 82.03 723 THR C C 1
ATOM 17184 O O . THR C 1 722 ? -12.523 -9.954 54.145 1.00 85.76 723 THR C O 1
ATOM 17188 N N . VAL C 1 723 ? -12.221 -8.559 55.886 1.00 82.73 724 VAL C N 1
ATOM 17189 C CA . VAL C 1 723 ? -13.530 -8.828 56.477 1.00 81.09 724 VAL C CA 1
ATOM 17190 C C . VAL C 1 723 ? -14.616 -7.995 55.797 1.00 80.84 724 VAL C C 1
ATOM 17191 O O . VAL C 1 723 ? -14.373 -6.852 55.410 1.00 82.61 724 VAL C O 1
ATOM 17195 N N . VAL C 1 724 ? -15.811 -8.566 55.654 1.00 81.14 725 VAL C N 1
ATOM 17196 C CA . VAL C 1 724 ? -16.920 -7.861 55.011 1.00 85.33 725 VAL C CA 1
ATOM 17197 C C . VAL C 1 724 ? -18.280 -8.132 55.654 1.00 86.17 725 VAL C C 1
ATOM 17198 O O . VAL C 1 724 ? -18.492 -9.188 56.255 1.00 84.85 725 VAL C O 1
ATOM 17202 N N . LYS C 1 725 ? -19.194 -7.169 55.526 1.00 87.71 726 LYS C N 1
ATOM 17203 C CA . LYS C 1 725 ? -20.542 -7.304 56.078 1.00 90.22 726 LYS C CA 1
ATOM 17204 C C . LYS C 1 725 ? -21.610 -7.401 54.993 1.00 90.56 726 LYS C C 1
ATOM 17205 O O . LYS C 1 725 ? -21.706 -6.539 54.116 1.00 87.33 726 LYS C O 1
ATOM 17211 N N . GLN C 1 726 ? -22.413 -8.458 55.086 1.00 92.59 727 GLN C N 1
ATOM 17212 C CA . GLN C 1 726 ? -23.494 -8.751 54.150 1.00 94.64 727 GLN C CA 1
ATOM 17213 C C . GLN C 1 726 ? -24.040 -7.557 53.370 1.00 97.43 727 GLN C C 1
ATOM 17214 O O . GLN C 1 726 ? -23.717 -7.372 52.197 1.00 99.66 727 GLN C O 1
ATOM 17220 N N . GLU C 1 727 ? -24.861 -6.744 54.027 1.00 100.70 728 GLU C N 1
ATOM 17221 C CA . GLU C 1 727 ? -25.475 -5.590 53.378 1.00 101.68 728 GLU C CA 1
ATOM 17222 C C . GLU C 1 727 ? -24.621 -4.322 53.292 1.00 103.12 728 GLU C C 1
ATOM 17223 O O . GLU C 1 727 ? -23.856 -3.999 54.204 1.00 102.55 728 GLU C O 1
ATOM 17229 N N . ASP C 1 728 ? -24.770 -3.624 52.167 1.00 105.64 729 ASP C N 1
ATOM 17230 C CA . ASP C 1 728 ? -24.124 -2.338 51.885 1.00 107.68 729 ASP C CA 1
ATOM 17231 C C . ASP C 1 728 ? -22.627 -2.111 51.601 1.00 108.23 729 ASP C C 1
ATOM 17232 O O . ASP C 1 728 ? -22.299 -1.057 51.066 1.00 111.02 729 ASP C O 1
ATOM 17237 N N . LYS C 1 729 ? -21.709 -3.024 51.909 1.00 105.53 730 LYS C N 1
ATOM 17238 C CA . LYS C 1 729 ? -20.305 -2.669 51.648 1.00 102.80 730 LYS C CA 1
ATOM 17239 C C . LYS C 1 729 ? -19.572 -3.197 50.412 1.00 101.88 730 LYS C C 1
ATOM 17240 O O . LYS C 1 729 ? -19.730 -2.669 49.308 1.00 99.72 730 LYS C O 1
ATOM 17246 N N . MET C 1 730 ? -18.731 -4.205 50.617 1.00 101.57 731 MET C N 1
ATOM 17247 C CA . MET C 1 730 ? -17.957 -4.804 49.537 1.00 99.51 731 MET C CA 1
ATOM 17248 C C . MET C 1 730 ? -18.704 -6.015 49.006 1.00 99.38 731 MET C C 1
ATOM 17249 O O . MET C 1 730 ? -18.175 -6.795 48.212 1.00 99.90 731 MET C O 1
ATOM 17254 N N . GLU C 1 731 ? -19.941 -6.161 49.462 1.00 98.52 732 GLU C N 1
ATOM 17255 C CA . GLU C 1 731 ? -20.781 -7.266 49.045 1.00 99.25 732 GLU C CA 1
ATOM 17256 C C . GLU C 1 731 ? -20.801 -7.309 47.521 1.00 100.53 732 GLU C C 1
ATOM 17257 O O . GLU C 1 731 ? -20.981 -8.369 46.923 1.00 102.38 732 GLU C O 1
ATOM 17263 N N . MET C 1 732 ? -20.602 -6.150 46.899 1.00 100.51 733 MET C N 1
ATOM 17264 C CA . MET C 1 732 ? -20.608 -6.057 45.444 1.00 100.58 733 MET C CA 1
ATOM 17265 C C . MET C 1 732 ? -19.399 -6.739 44.815 1.00 97.91 733 MET C C 1
ATOM 17266 O O . MET C 1 732 ? -19.338 -6.903 43.598 1.00 97.51 733 MET C O 1
ATOM 17271 N N . LEU C 1 733 ? -18.440 -7.135 45.645 1.00 94.51 734 LEU C N 1
ATOM 17272 C CA . LEU C 1 733 ? -17.242 -7.807 45.154 1.00 90.92 734 LEU C CA 1
ATOM 17273 C C . LEU C 1 733 ? -17.247 -9.274 45.559 1.00 88.44 734 LEU C C 1
ATOM 17274 O O . LEU C 1 733 ? -17.101 -10.163 44.720 1.00 86.83 734 LEU C O 1
ATOM 17279 N N . PHE C 1 734 ? -17.421 -9.516 46.853 1.00 87.84 735 PHE C N 1
ATOM 17280 C CA . PHE C 1 734 ? -17.458 -10.867 47.399 1.00 86.16 735 PHE C CA 1
ATOM 17281 C C . PHE C 1 734 ? -18.239 -11.806 46.480 1.00 86.64 735 PHE C C 1
ATOM 17282 O O . PHE C 1 734 ? -17.888 -12.974 46.312 1.00 88.00 735 PHE C O 1
ATOM 17290 N N . LYS C 1 735 ? -19.303 -11.275 45.889 1.00 87.57 736 LYS C N 1
ATOM 17291 C CA . LYS C 1 735 ? -20.160 -12.029 44.983 1.00 87.37 736 LYS C CA 1
ATOM 17292 C C . LYS C 1 735 ? -19.357 -12.694 43.863 1.00 85.92 736 LYS C C 1
ATOM 17293 O O . LYS C 1 735 ? -19.714 -13.776 43.397 1.00 82.97 736 LYS C O 1
ATOM 17299 N N . HIS C 1 736 ? -18.272 -12.051 43.439 1.00 85.88 737 HIS C N 1
ATOM 17300 C CA . HIS C 1 736 ? -17.447 -12.596 42.367 1.00 87.88 737 HIS C CA 1
ATOM 17301 C C . HIS C 1 736 ? -16.905 -13.979 42.706 1.00 86.00 737 HIS C C 1
ATOM 17302 O O . HIS C 1 736 ? -16.829 -14.848 41.836 1.00 86.18 737 HIS C O 1
ATOM 17309 N N . PHE C 1 737 ? -16.533 -14.185 43.965 1.00 80.94 738 PHE C N 1
ATOM 17310 C CA . PHE C 1 737 ? -15.994 -15.472 44.385 1.00 78.33 738 PHE C CA 1
ATOM 17311 C C . PHE C 1 737 ? -17.068 -16.543 44.537 1.00 76.58 738 PHE C C 1
ATOM 17312 O O . PHE C 1 737 ? -16.762 -17.712 44.762 1.00 74.98 738 PHE C O 1
ATOM 17320 N N . LEU C 1 738 ? -18.327 -16.138 44.412 1.00 77.34 739 LEU C N 1
ATOM 17321 C CA . LEU C 1 738 ? -19.449 -17.066 44.505 1.00 77.88 739 LEU C CA 1
ATOM 17322 C C . LEU C 1 738 ? -19.724 -17.529 43.077 1.00 77.79 739 LEU C C 1
ATOM 17323 O O . LEU C 1 738 ? -20.865 -17.528 42.609 1.00 78.47 739 LEU C O 1
ATOM 17328 N N . VAL C 1 739 ? -18.646 -17.915 42.402 1.00 76.28 740 VAL C N 1
ATOM 17329 C CA . VAL C 1 739 ? -18.653 -18.368 41.012 1.00 76.43 740 VAL C CA 1
ATOM 17330 C C . VAL C 1 739 ? -19.803 -19.260 40.537 1.00 75.15 740 VAL C C 1
ATOM 17331 O O . VAL C 1 739 ? -19.901 -19.553 39.344 1.00 74.80 740 VAL C O 1
ATOM 17335 N N . GLU C 1 740 ? -20.671 -19.688 41.445 1.00 73.74 741 GLU C N 1
ATOM 17336 C CA . GLU C 1 740 ? -21.772 -20.558 41.055 1.00 75.27 741 GLU C CA 1
ATOM 17337 C C . GLU C 1 740 ? -23.096 -19.824 40.824 1.00 76.69 741 GLU C C 1
ATOM 17338 O O . GLU C 1 740 ? -24.138 -20.453 40.659 1.00 78.88 741 GLU C O 1
ATOM 17344 N N . ASP C 1 741 ? -23.046 -18.494 40.796 1.00 80.84 742 ASP C N 1
ATOM 17345 C CA . ASP C 1 741 ? -24.238 -17.672 40.570 1.00 84.97 742 ASP C CA 1
ATOM 17346 C C . ASP C 1 741 ? -24.243 -17.063 39.171 1.00 87.53 742 ASP C C 1
ATOM 17347 O O . ASP C 1 741 ? -23.434 -17.421 38.315 1.00 88.98 742 ASP C O 1
ATOM 17352 N N . LYS C 1 742 ? -25.176 -16.140 38.952 1.00 91.18 743 LYS C N 1
ATOM 17353 C CA . LYS C 1 742 ? -25.276 -15.421 37.687 1.00 89.88 743 LYS C CA 1
ATOM 17354 C C . LYS C 1 742 ? -24.658 -14.074 38.031 1.00 89.46 743 LYS C C 1
ATOM 17355 O O . LYS C 1 742 ? -25.292 -13.276 38.715 1.00 92.51 743 LYS C O 1
ATOM 17361 N N . SER C 1 743 ? -23.436 -13.804 37.588 1.00 89.54 744 SER C N 1
ATOM 17362 C CA . SER C 1 743 ? -22.836 -12.516 37.914 1.00 89.28 744 SER C CA 1
ATOM 17363 C C . SER C 1 743 ? -23.574 -11.344 37.292 1.00 91.97 744 SER C C 1
ATOM 17364 O O . SER C 1 743 ? -24.108 -11.441 36.183 1.00 92.30 744 SER C O 1
ATOM 17367 N N . LEU C 1 744 ? -23.579 -10.228 38.013 1.00 92.82 745 LEU C N 1
ATOM 17368 C CA . LEU C 1 744 ? -24.233 -9.011 37.555 1.00 92.77 745 LEU C CA 1
ATOM 17369 C C . LEU C 1 744 ? -23.668 -8.597 36.201 1.00 93.01 745 LEU C C 1
ATOM 17370 O O . LEU C 1 744 ? -24.417 -8.242 35.292 1.00 93.71 745 LEU C O 1
ATOM 17375 N N . SER C 1 745 ? -22.344 -8.652 36.079 1.00 93.54 746 SER C N 1
ATOM 17376 C CA . SER C 1 745 ? -21.650 -8.269 34.851 1.00 95.25 746 SER C CA 1
ATOM 17377 C C . SER C 1 745 ? -21.835 -9.265 33.713 1.00 96.22 746 SER C C 1
ATOM 17378 O O . SER C 1 745 ? -20.950 -9.429 32.871 1.00 95.94 746 SER C O 1
ATOM 17381 N N . GLY C 1 746 ? -22.981 -9.932 33.689 1.00 96.89 747 GLY C N 1
ATOM 17382 C CA . GLY C 1 746 ? -23.234 -10.884 32.629 1.00 95.59 747 GLY C CA 1
ATOM 17383 C C . GLY C 1 746 ? -22.473 -12.190 32.740 1.00 92.85 747 GLY C C 1
ATOM 17384 O O . GLY C 1 746 ? -21.920 -12.676 31.755 1.00 93.42 747 GLY C O 1
ATOM 17385 N N . GLY C 1 747 ? -22.417 -12.743 33.945 1.00 90.98 748 GLY C N 1
ATOM 17386 C CA . GLY C 1 747 ? -21.768 -14.024 34.136 1.00 88.20 748 GLY C CA 1
ATOM 17387 C C . GLY C 1 747 ? -22.963 -14.952 34.179 1.00 85.26 748 GLY C C 1
ATOM 17388 O O . GLY C 1 747 ? -23.998 -14.569 34.718 1.00 84.88 748 GLY C O 1
ATOM 17389 N N . ALA C 1 748 ? -22.865 -16.146 33.613 1.00 82.73 749 ALA C N 1
ATOM 17390 C CA . ALA C 1 748 ? -24.012 -17.041 33.629 1.00 80.68 749 ALA C CA 1
ATOM 17391 C C . ALA C 1 748 ? -24.047 -17.862 34.904 1.00 81.69 749 ALA C C 1
ATOM 17392 O O . ALA C 1 748 ? -23.034 -18.017 35.583 1.00 79.82 749 ALA C O 1
ATOM 17394 N N . SER C 1 749 ? -25.224 -18.374 35.237 1.00 82.69 750 SER C N 1
ATOM 17395 C CA . SER C 1 749 ? -25.358 -19.191 36.427 1.00 82.77 750 SER C CA 1
ATOM 17396 C C . SER C 1 749 ? -24.937 -20.601 36.062 1.00 82.48 750 SER C C 1
ATOM 17397 O O . SER C 1 749 ? -25.040 -21.011 34.905 1.00 81.39 750 SER C O 1
ATOM 17400 N N . TYR C 1 750 ? -24.454 -21.340 37.052 1.00 83.15 751 TYR C N 1
ATOM 17401 C CA . TYR C 1 750 ? -24.030 -22.707 36.822 1.00 82.98 751 TYR C CA 1
ATOM 17402 C C . TYR C 1 750 ? -25.204 -23.498 36.258 1.00 83.75 751 TYR C C 1
ATOM 17403 O O . TYR C 1 750 ? -25.062 -24.206 35.258 1.00 86.62 751 TYR C O 1
ATOM 17412 N N . VAL C 1 751 ? -26.369 -23.358 36.884 1.00 83.73 752 VAL C N 1
ATOM 17413 C CA . VAL C 1 751 ? -27.562 -24.066 36.431 1.00 81.54 752 VAL C CA 1
ATOM 17414 C C . VAL C 1 751 ? -27.923 -23.658 35.002 1.00 79.80 752 VAL C C 1
ATOM 17415 O O . VAL C 1 751 ? -28.410 -24.474 34.216 1.00 75.77 752 VAL C O 1
ATOM 17419 N N . ASP C 1 752 ? -27.686 -22.392 34.670 1.00 78.86 753 ASP C N 1
ATOM 17420 C CA . ASP C 1 752 ? -27.975 -21.901 33.327 1.00 81.14 753 ASP C CA 1
ATOM 17421 C C . ASP C 1 752 ? -26.910 -22.407 32.364 1.00 81.74 753 ASP C C 1
ATOM 17422 O O . ASP C 1 752 ? -27.221 -23.011 31.336 1.00 81.53 753 ASP C O 1
ATOM 17427 N N . PHE C 1 753 ? -25.653 -22.154 32.716 1.00 79.95 754 PHE C N 1
ATOM 17428 C CA . PHE C 1 753 ? -24.514 -22.560 31.904 1.00 78.88 754 PHE C CA 1
ATOM 17429 C C . PHE C 1 753 ? -24.635 -24.013 31.451 1.00 79.54 754 PHE C C 1
ATOM 17430 O O . PHE C 1 753 ? -24.302 -24.343 30.313 1.00 80.30 754 PHE C O 1
ATOM 17438 N N . LEU C 1 754 ? -25.111 -24.879 32.343 1.00 79.47 755 LEU C N 1
ATOM 17439 C CA . LEU C 1 754 ? -25.266 -26.293 32.015 1.00 83.11 755 LEU C CA 1
ATOM 17440 C C . LEU C 1 754 ? -26.298 -26.434 30.895 1.00 85.33 755 LEU C C 1
ATOM 17441 O O . LEU C 1 754 ? -26.207 -27.333 30.060 1.00 88.57 755 LEU C O 1
ATOM 17446 N N . CYS C 1 755 ? -27.276 -25.534 30.883 1.00 88.38 756 CYS C N 1
ATOM 17447 C CA . CYS C 1 755 ? -28.322 -25.546 29.866 1.00 91.68 756 CYS C CA 1
ATOM 17448 C C . CYS C 1 755 ? -27.781 -24.960 28.566 1.00 90.16 756 CYS C C 1
ATOM 17449 O O . CYS C 1 755 ? -27.967 -25.525 27.487 1.00 89.07 756 CYS C O 1
ATOM 17452 N N . HIS C 1 756 ? -27.101 -23.826 28.682 1.00 92.42 757 HIS C N 1
ATOM 17453 C CA . HIS C 1 756 ? -26.531 -23.148 27.527 1.00 95.49 757 HIS C CA 1
ATOM 17454 C C . HIS C 1 756 ? -25.392 -23.963 26.928 1.00 95.71 757 HIS C C 1
ATOM 17455 O O . HIS C 1 756 ? -24.705 -23.520 26.006 1.00 94.40 757 HIS C O 1
ATOM 17462 N N . MET C 1 757 ? -25.205 -25.161 27.472 1.00 96.62 758 MET C N 1
ATOM 17463 C CA . MET C 1 757 ? -24.180 -26.082 27.005 1.00 95.34 758 MET C CA 1
ATOM 17464 C C . MET C 1 757 ? -24.906 -27.306 26.464 1.00 93.91 758 MET C C 1
ATOM 17465 O O . MET C 1 757 ? -24.383 -28.027 25.620 1.00 93.75 758 MET C O 1
ATOM 17470 N N . HIS C 1 758 ? -26.119 -27.535 26.957 1.00 93.45 759 HIS C N 1
ATOM 17471 C CA . HIS C 1 758 ? -26.908 -28.670 26.502 1.00 94.91 759 HIS C CA 1
ATOM 17472 C C . HIS C 1 758 ? -27.342 -28.386 25.070 1.00 95.55 759 HIS C C 1
ATOM 17473 O O . HIS C 1 758 ? -27.154 -29.217 24.182 1.00 94.87 759 HIS C O 1
ATOM 17480 N N . LYS C 1 759 ? -27.915 -27.205 24.848 1.00 96.29 760 LYS C N 1
ATOM 17481 C CA . LYS C 1 759 ? -28.351 -26.822 23.509 1.00 96.09 760 LYS C CA 1
ATOM 17482 C C . LYS C 1 759 ? -27.123 -26.550 22.646 1.00 95.00 760 LYS C C 1
ATOM 17483 O O . LYS C 1 759 ? -27.104 -26.875 21.456 1.00 98.21 760 LYS C O 1
ATOM 17489 N N . GLU C 1 760 ? -26.101 -25.948 23.252 1.00 89.47 761 GLU C N 1
ATOM 17490 C CA . GLU C 1 760 ? -24.856 -25.643 22.551 1.00 84.16 761 GLU C CA 1
ATOM 17491 C C . GLU C 1 760 ? -24.305 -26.929 21.935 1.00 81.58 761 GLU C C 1
ATOM 17492 O O . GLU C 1 760 ? -23.979 -26.977 20.747 1.00 78.48 761 GLU C O 1
ATOM 17498 N N . ILE C 1 761 ? -24.215 -27.965 22.763 1.00 80.76 762 ILE C N 1
ATOM 17499 C CA . ILE C 1 761 ? -23.731 -29.278 22.350 1.00 80.89 762 ILE C CA 1
ATOM 17500 C C . ILE C 1 761 ? -24.719 -29.883 21.362 1.00 82.45 762 ILE C C 1
ATOM 17501 O O . ILE C 1 761 ? -24.333 -30.527 20.387 1.00 83.76 762 ILE C O 1
ATOM 17506 N N . ARG C 1 762 ? -26.000 -29.663 21.634 1.00 85.04 763 ARG C N 1
ATOM 17507 C CA . ARG C 1 762 ? -27.084 -30.172 20.805 1.00 86.78 763 ARG C CA 1
ATOM 17508 C C . ARG C 1 762 ? -26.883 -29.821 19.333 1.00 87.61 763 ARG C C 1
ATOM 17509 O O . ARG C 1 762 ? -26.828 -30.705 18.477 1.00 87.59 763 ARG C O 1
ATOM 17517 N N . GLN C 1 763 ? -26.772 -28.526 19.047 1.00 87.72 764 GLN C N 1
ATOM 17518 C CA . GLN C 1 763 ? -26.586 -28.050 17.681 1.00 89.19 764 GLN C CA 1
ATOM 17519 C C . GLN C 1 763 ? -25.433 -28.742 16.966 1.00 89.21 764 GLN C C 1
ATOM 17520 O O . GLN C 1 763 ? -25.537 -29.065 15.782 1.00 89.74 764 GLN C O 1
ATOM 17526 N N . LEU C 1 764 ? -24.334 -28.964 17.681 1.00 89.06 765 LEU C N 1
ATOM 17527 C CA . LEU C 1 764 ? -23.168 -29.625 17.099 1.00 87.47 765 LEU C CA 1
ATOM 17528 C C . LEU C 1 764 ? -23.522 -31.039 16.641 1.00 85.48 765 LEU C C 1
ATOM 17529 O O . LEU C 1 764 ? -23.113 -31.471 15.562 1.00 82.56 765 LEU C O 1
ATOM 17534 N N . LEU C 1 765 ? -24.283 -31.754 17.466 1.00 83.90 766 LEU C N 1
ATOM 17535 C CA . LEU C 1 765 ? -24.693 -33.118 17.141 1.00 85.06 766 LEU C CA 1
ATOM 17536 C C . LEU C 1 765 ? -25.994 -33.097 16.348 1.00 85.64 766 LEU C C 1
ATOM 17537 O O . LEU C 1 765 ? -26.621 -34.135 16.132 1.00 87.99 766 LEU C O 1
ATOM 17542 N N . SER C 1 766 ? -26.388 -31.904 15.914 1.00 86.44 767 SER C N 1
ATOM 17543 C CA . SER C 1 766 ? -27.614 -31.724 15.150 1.00 86.90 767 SER C CA 1
ATOM 17544 C C . SER C 1 766 ? -27.328 -31.125 13.776 1.00 85.49 767 SER C C 1
ATOM 17545 O O . SER C 1 766 ? -26.172 -30.942 13.393 1.00 84.54 767 SER C O 1
#

Sequence (2236 aa):
PIQVIEDDRNNRGTEPFVTGVRGQVPPLVTTNFLVKDQGNASPRYIRCTSYNIPCTSDMAKQAQVPLAAVIKPLARLPPEEASPYVVDHGESGPLRCNRCKAYMCPFMQFIEGGRRFQCCFCSCINDVPPQYFQHLDHTGKRVDAYDRPELSLGSYEFLATVDYCKNNKFPSPPAFIFMIDVSYNAIRTGLVRLLCEELKSLLDFLPREGGAEESAIRVGFVTYNKVLHFYNVKSSLAQPQMMVVSDVADMFVPLLDGFLVNVNESRAVITSLLDQIPEMFADTRETETVFVPVIQAGMEALKAAECAGKLFLFHTSLPIAEAPGKLKNRDDRKLINTDKEKTLFQPQTGAYQTLAKECVAQGCCVDLFLFPNQYVDVATLSVVPQLTGGSVYKYASFQVENDQERFLSDLRRDVQKVVGFDAVMRVRTSTGIRAVDFFGAFYMSNTTDVELAGLDGDKTVTVEFKHDDRLNEESGALLQCALLYTSCAGQRRLRIHNLALNCCTQLADLYRNCETDTLINYMAKFAYRGVLNSPVKAVRDTLITQCAQILACYRKNCGQLILPECMKLLPVYLNCVLKSDVLQPGAEVTTDDRAYVRQLVTSMDVTETNVFFYPRLLPLTKSPVESTPPAVRASEERLSNGDIYLLENGLNLFLWVGASVQQGVVQSLFSVSSFSQITSGLSVLPVLDNPLSKKVRGLIDSLRAQRSRYMKLTVVKQEDKMEMLFKHFLVEDKSLSGGASYVDFLCHMHKEIRQLLSTEPFVTGVRGQVPPLVTTNFLVKDQGNASPRYIRCTSYNIPCTSDMAKQAQVPLAAVIKPLARLPPEEASPYVVDHGESGPLRCNRCKAYMCPFMQFIEGGRRFQCCFCSCINDVPPQYFQHLDHTGKRVDAYDRPELSLGSYEFLATVDYCKNNKFPSPPAFIFMIDVSYNAIRTGLVRLLCEELKSLLDFLPREGGAEESAIRVGFVTYNKVLHFYNQMMVVSDVADMFVPLLDGFLVNVNESRAVITSLLDQIPEMFADTRETETVFVPVIQAGMEALKAAECAGKLFLFHTSLPIAEAPGKLKNRDDRKLINTDKEKTLFQPQTGAYQTLAKECVAQGCCVDLFLFPNQYVDVATLSVVPQLTGGSVYKYASFQVENDQERFLSDLRRDVQKVVGFDAVMRVRTSTGIRAVDFFGAFYMSNTTDVELAGLDGDKTVTVEFKHDDRLNEESGALLQCALLYTSCAGQRRLRIHNLALNCCTQLADLYRNCETDTLINYMAKFAYRGVLNSPVKAVRDTLITQCAQILACYRKNCGQLILPECMKLLPVYLNCVLKSDVLQPGAEVTTDDRAYVRQLVTSMDVTETNVFFYPRLLPLTKSPVESTTEPPAVRASEERLSNGDIYLLENGLNLFLWVGASVQQGVVQSLFSVSSFSQITSGLSVLPVLDNPLSKKVRGLIDSLRAQRSRYMKLTVVKQEDKMEMLFKHFLVEDKSLSGGASYVDFLCHMHKEIRQLLSQVIEDDRNNRGTEPFVTGVRGQVPPLVTTNFLVKDQGNASPRYIRCTSYNIPCTSDMAKQAQVPLAAVIKPLARLPPEEASPYVVDHGESGPLRCNRCKAYMCPFMQFIEGGRRFQCCFCSCINDVPPQYFQHLDHTGKRVDAYDRPELSLGSYEFLATVDYCKNNKFPSPPAFIFMIDVSYNAIRTGLVRLLCEELKSLLDFLPREGGAEESAIRVGFVTYNKVLHFYNVKSSLAQPQMMVVSDVADMFVPLLDGFLVNVNESRAVITSLLDQIPEMFTETVFVPVIQAGMEALKAAECAGKLFLFHTSLPIAEAPGKLKNRDDRKLINTDKEKTLFQPQTGAYQTLAKECVAQGCCVDLFLFPNQYVDVATLSVVPQLTGGSVYKYASFQVENDQERFLSDLRRDVQKVVGFDAVMRVRTSTGIRAVDFFGAFYMSNTTDVELAGLDGDKTVTVEFKHDDRLNEESGALLQCALLYTSCAGQRRLRIHNLALNCCTQLADLYRNCETDTLINYMAKFAYRGVLNSPVKAVRDTLITQCAQILACYRKNCGQLILPECMKLLPVYLNCVLKSDVLQPGAEVTTDDRAYVRQLVTSMDVTETNVFFYPRLLPLTESTTEPPAVRASEERLSNGDIYLLENGLNLFLWVGASVQQGVVQITSGLSVLPVLDNPLSKKVRGLIDSLRAQRSRYMKLTVVKQEDKMEMLFKHFLVEDKSLSGGASYVDFLCHMHKEIRQLLS

Secondary structure (DSSP, 8-state):
-THHHHHHHHHH--SEEETTSTTPPPPPTTS--EEE-SSS--TTTEEESBSEEESSHHHHHHHT--EEEEE-TT----TTSPPPEEE--GGG---B-TTT-PBP-TT-EEEGGGTEEE-TTT--EEEPPTTTTGGGGGSSS----S--HHHH-SEEEEEPPGGGSGGGSPPPPPEEEEEEE-SHHHHHTTHHHHHHHHHHHHGGG----SS-SS---EEEEEEESSSEEEEE--TT-SS-EEEEE--TTT------TTSSB-TTTTHHHHHHHHHHHHHHHTT-------SHHHHHHHHHHHHHTT--EEEEEEE-S---SSSTT-------GGGTTSTTGGGGTS-SSTHHHHHHHHHHHHTEEEEEEE--SS---HHHHTHHHHHTT--EEE-TT--HHHHHHHHHHHHHHHHHS-EEEEEEEEEEE-TTEEEEEEEES-B-SSSS-EEEEEEETT--EEEEEEESS---TTT-EEEEEEEEEE-TTS-EEEEEEEEEEEEESSHHHHHHTB-HHHHHHHHHHHHHHHTTTS-HHHHHHHHHHHHHHHHHHHHHH-------GGGTTHHHHHHHHHTSTTTS--TT--HHHHHHHHHHHHH--HHHHHHHHS-EEEE-SS---S-----B-SSGGG--TT-EEEEE-SSEEEEEE-TT--HHHHHHHHS-SSGGGS-TT--S----SSHHHHHHHHHHHHHHTTSSSPPEEEEEESSSSTHHHHHTT-TTS--TTT---HHHHHHHHHHHHHHH--/---EE--STTPPPPPTTS---EE-SSS--TTTEEESBSEEESSHHHHHHH---EEEEE-TT----TTSPPPPEE---TT-S-B-TTT-PBP-TT-EEEGGGTEEE-TTT--EEE--TTS---B-SSSBS-STTT-GGGT-SEEEEEPPGGGSGGG-PPPP-EEEEEEE-SHHHHTTTHHHHHHHHHHHHGGG----TT-SS---EEEEEEESSSEEEE--EEEE---SS------SSSSB-TTTSHHHHHHHHHHHHHHHTT-------SHHHHHHHHHHHHHHT--EEEEEEE-S---SSSTT-------TTSTTSTTSHHHHS-SSTHHHHHHHHHHHHTEEEEEEE--SS---HHHHTHHHHHTT--EEE-TT--HHHHHHHHHHHHHHHHHS-EEEEEEEEEEE-TTEEEEEEESS-B-SSSS-EEEEEEESS--EEEEEEESS--BTTTBEEEEEEEEEE-TTS-EEEEEEEEEEEEESSHHHHHTTB-HHHHHHHHHHHHHHHTTTS-HHHHHHHHHHHHHHHHHHHHTT-------GGGTTHHHHHHHHHHSTTTS--TT--HHHHHHHHHHHHH--HHHHHHHHS-EEEE-SS---TTTT------SSGGG--TT-EEEEE-SSEEEEEE-TT--HHHHHHHHS-SSGGGSPTT--S----SSHHHHHHHHHHHHHHHTSSSPPEEEEEESSSTTHHHHHTT-TTS--SSS---HHHHHHHHHHHHHHH--/-HHHHHHHHH--SEEETTSTT-----TTS--EEE-TTS--TTTEEESBSEEESSHHHHHHH---EEEEE-TTPPPPTTSPPPPEE---TT-S-B-TTT-PBP-TT-EEEGGGTEEE-TTT--EEEPPTTT-----BTTB-TTGGG-HHHH-SEEEEEPPGGGSGGGS-----EEEEEEE-SHHHHHTTHHHHHHHHHHHHTTS---SSS-SS---EEEEEEESSSEEEEE--SS-SS-EEEEE---SS------SSSSB-TTTSHHHHHHHHHHHHHH-----SHHHHHHHHHHHHHHTS-EEEEEE--S---SSSTT-------SSSTTSTTHHHHHS-SSTHHHHHHHHHHHHTEEEEEEE--SS---HHHHTHHHHHTT--EEE-SS--TTGGGHHHHHHHHHHHHS-EEEEEEEEEEE-TTEEEEEEESS-B-SSSS-EEEEEEETT--EEEEEEESSPPPTTT-EEEEEEEEEE-TTS-EEEEEEEEEEEEESSHHHHHTTB-HHHHHHHHHHHHHHHTTTS-HHHHHHHHHHHHHHHHHHHHHH-------GGGTTHHHHHHHHHTSGGGS--TT--HHHHHHHHHHHTT--HHHHHHHHS-EEEE----S-S---B-SSGGG--TTS-EEEE-SSEEEEEE-S---SS-----SSB-------STTHHHHHHHHHHHHHTSSS-PEEEEEETTTSSHHHHGGG-TTS--TTTPPPHHHHHHHHHHHHHHHT-

Organism: Homo sapiens (NCBI:txid9606)

Radius of gyration: 42.47 Å; Cα contacts (8 Å, |Δi|>4): 4852; chains: 3; bounding box: 90×126×109 Å

CATH classification: 1.20.120.730 (+4 more: 2.30.30.380, 2.60.40.1670, 3.40.50.410)

InterPro domains:
  IPR006895 Zinc finger, Sec23/Sec24-type [PF04810] (422-460)
  IPR006896 Sec23/Sec24, trunk domain [PF04811] (499-743)
  IPR006900 Sec23/Sec24, helical domain [PF04815] (844-943)
  IPR007123 Gelsolin-like domain [PF00626] (962-1035)
  IPR012990 Sec23/Sec24, beta-sandwich [PF08033] (748-831)
  IPR029006 ADF-H/Gelsolin-like domain superfamily [G3DSA:3.40.20.10] (949-1069)
  IPR036174 Zinc finger, Sec23/Sec24-type superfamily [SSF82919] (410-495)
  IPR036175 Sec23/Sec24 helical domain superfamily [SSF81811] (844-948)
  IPR036180 Gelsolin-like domain superfamily [SSF82754] (949-1090)
  IPR036465 von Willebrand factor A-like domain superfamily [G3DSA:3.40.50.410] (501-745)
  IPR036465 von Willebrand factor A-like domain superfamily [SSF53300] (499-744)
  IPR041742 Sec24-like, trunk domain [cd01479] (499-758)
  IPR050550 SEC23/SEC24 family, SEC24 subfamily [PTHR13803] (187-1089)

Nearest PDB structures (foldseek):
  3eh2-assembly2_B  TM=1.001E+00  e=0.000E+00  Homo sapiens
  3eh2-assembly1_A  TM=9.825E-01  e=0.000E+00  Homo sapiens
  5kyw-assembly1_B  TM=9.843E-01  e=0.000E+00  Homo sapiens
  3eh1-assembly1_A  TM=9.216E-01  e=6.020E-74  Homo sapiens
  5vni-assembly1_B  TM=9.191E-01  e=1.947E-73  Homo sapiens

Solvent-accessible surface area: 90303 Å² total; per-residue (Å²): 64,2,54,74,30,38,64,58,62,60,122,180,10,101,131,71,22,37,3,40,90,86,6,66,48,2,4,41,18,47,5,132,28,63,10,42,36,25,12,10,4,8,10,59,8,4,9,3,0,2,5,16,7,0,7,41,43,107,15,15,136,87,0,69,6,26,20,4,0,2,2,35,0,9,8,131,40,46,125,111,14,74,78,21,115,52,9,36,6,26,171,98,3,10,29,48,1,130,153,40,110,0,1,0,0,35,41,11,108,32,40,84,14,9,153,88,0,63,2,33,4,21,65,15,84,10,97,22,53,108,112,12,2,37,72,24,28,147,36,73,104,93,12,6,37,5,33,9,31,0,32,10,39,0,4,0,5,1,49,8,13,49,114,35,16,116,140,93,148,113,43,53,50,0,0,2,0,0,0,4,1,0,0,70,34,0,28,122,36,2,4,1,16,8,0,0,50,18,0,63,49,4,4,54,109,5,10,92,59,76,70,48,165,81,11,45,3,94,0,0,3,1,1,0,7,107,22,0,11,2,1,24,0,105,54,87,44,83,118,13,105,64,45,77,8,87,74,19,77,116,25,153,34,48,124,46,118,2,22,12,17,30,15,71,125,1,110,77,3,6,51,24,0,0,60,44,1,7,99,100,22,51,135,22,189,60,73,80,0,3,3,5,0,0,1,53,1,0,1,70,15,0,87,65,38,149,12,13,0,6,0,0,2,1,0,8,26,15,2,51,3,145,18,46,11,95,2,157,99,50,48,62,115,159,41,33,143,42,107,134,4,69,56,2,11,53,52,49,64,50,32,0,70,75,3,0,114,67,0,12,57,49,0,0,3,2,0,2,0,0,9,7,94,146,23,2,1,0,12,0,0,5,18,0,0,36,37,0,1,1,7,1,14,25,2,60,60,5,82,0,74,97,13,4,47,42,0,5,42,10,0,44,72,2,1,81,21,83,9,1,0,27,4,34,0,51,20,39,19,8,84,1,12,137,18,66,33,20,6,11,5,22,26,50,86,66,111,80,40,0,39,2,1,1,4,6,3,25,22,1,3,0,0,14,9,113,33,83,83,163,8,89,94,162,58,2,0,10,5,0,1,0,0,10,9,2,2,9,42,10,75,17,22,0,27,0,0,0,10,5,5,46,5,2,78,112,34,40,45,1,4,153,35,2,6,8,6,0,2,4,0,7,3,0,2,58,3,0,88,20,0,39,109,40,51,15,156,40,10,53,72,62,2,31,66,45,0,2,62,2,1,2,3,38,67,137,48,83,88,134,93,40,35,6,141,42,0,88,11,0,0,1,9,0,4,5,0,6,12,6,40,0,3,32,32,20,95,115,32,52,10,7,51,7,4,29,24,20,8,22,0,15,9,14,16,0,44,38,0,11,8,29,6,15,2,76,0,7,32,19,19,171,85,101,69,149,109,109,66,96,34,15,46,0,9,88,156,103,20,50,77,22,15,2,11,1,1,1,7,10,35,49,0,24,0,3,0,0,30,76,13,101,59,6,32,0,0,23,2,15,10,20,10,46,36,87,90,5,79,32,26,47,37,108,10,46,86,7,76,11,96,37,0,119,67,3,50,34,30,8,92,60,8,48,88,94,29,26,40,59,0,86,4,16,0,1,34,32,114,103,134,55,18,108,93,2,63,62,34,1,15,16,19,126,29,169,47,58,11,35,4,16,106,68,11,40,64,96,3,56,119,45,11,143,122,83,72,106,134,155,80,20,46,6,35,97,93,4,65,53,8,37,94,21,96,49,128,16,75,11,127,38,119,9,5,3,9,10,59,9,5,19,3,0,1,7,18,7,2,3,32,42,102,24,18,135,91,1,61,5,11,13,3,0,8,2,31,0,10,6,132,39,38,116,113,16,91,73,24,138,78,15,94,22,32,180,93,5,8,31,42,2,135,154,38,110,0,10,0,0,36,55,10,109,15,47,86,47,0,140,75,0,69,1,38,7,22,75,10,98,11,91,10,43,128,137,16,77,61,119,42,63,187,107,31,21,132,18,74,80,148,124,66,20,0,18,21,46,0,5,0,2,0,54,9,26,46,108,38,18,115,140,100,148,114,45,56,47,0,1,2,0,0,0,4,0,0,0,85,26,0,26,123,27,2,3,1,19,6,0,0,52,18,0,57,52,5,5,52,110,4,11,86,60,80,81,48,141,85,11,44,3,99,0,2,10,2,0,0,16,98,27,0,12,3,10,67,166,71,40,84,17,74,98,14,90,109,23,154,23,49,129,40,133,13,15,9,30,30,14,72,148,20,101,79,92,12,51,64,25,0,63,87,2,5,106,96,20,53,138,30,204,40,69,68,2,5,3,4,1,0,0,48,1,0,2,64,12,0,93,41,41,138,17,14,0,7,0,0,0,1,0,2,27,18,3,89,4,137,16,50,12,109,6,160,100,56,44,54,164,174,36,59,125,56,105,136,4,71,51,3,14,60,51,49,64,49,35,0,68,66,3,0,107,71,0,12,60,41,0,0,4,1,0,0,0,0,7,8,70,148,24,1,1,0,14,0,0,3,15,0,0,31,43,0,3,2,6,4,10,22,3,64,63,8,79,0,79,85,11,4,49,41,0,6,42,8,0,45,67,2,0,77,29,89,8,1,0,29,4,49,1,80,14,34,22,12,94,1,9,147,19,68,31,19,4,10,4,20,26,48,93,61,96,53,36,0,39,2,1,3,6,5,3,27,27,3,2,0,0,10,10,112,32,70,84,149,7,82,108,155,63,7,2,19,5,0,2,8,1,25,9,5,1,9,48,8,80,18,32,2,29,0,0,1,10,0,5,43,3,4,80,111,26,34,51,0,0,157,35,1,7,10,7,0,0,4,0,8,5,0,2,78,3,0,86,17,1,43,100,42,51,8,146,41,9,49,62,78,7,22,64,38,0,1,65,3,2,2,15,45,70,119,63,77,89,122,90,72,43,4,130,41,0,122,92,0,0,10,21,0,3,5,0,10,12,6,36,0,0,33,35,23,98,120,32,40,15,9,56,10,5,29,25,19,10,24,1,10,11,13,26,2,46,35,2,17,5,28,6,45,2,66,0,6,42,34,32,168,86,100,84,124,89,118,42,102,30,96,69,25,80,0,0,79,134,125,25,50,87,30,20,1,11,0,0,0,7,10,34,51,0,23,0,3,0,0,31,78,13,106,54,4,25,1,1,26,2,12,11,18,10,41,36,87,86,6,80,42,23,44,33,110,12,47,89,7,71,14,86,41,1,118,79,3,49,34,20,8,88,61,8,48,91,91,30,20,44,56,0,67,4,5,0,2,30,33,119,127,130,63,28,117,83,2,52,57,34,2,14,20,20,153,38,160,42,68,6,34,15,36,100,80,8,34,60,83,4,44,113,44,17,139,118,91,45,134,50,104,52,51,72,48,82,56,123,186,10,104,126,69,18,46,4,38,87,88,6,66,46,7,8,34,21,36,6,119,26,65,13,105,36,117,9,6,4,8,9,57,8,4,17,3,0,2,5,18,8,2,4,38,45,114,17,14,145,69,2,58,6,10,12,5,0,8,1,37,0,17,9,144,39,42,132,124,14,76,76,21,129,73,11,92,30,34,177,102,3,8,28,29,1,27,20,17,13,0,0,0,1,35,56,10,96,11,39,88,52,0,126,71,0,56,3,40,7,26,64,6,52,7,100,13,50,123,184,21,77,64,123,16,118,95,143,24,73,7,86,13,2,166,115,62,24,0,14,16,46,0,5,0,2,0,47,7,26,55,36,7,1,67,119,67,148,122,44,54,50,0,0,1,0,1,0,4,1,6,3,143,55,0,41,139,32,20,1,0,102,28,0,1,77,13,1,67,63,1,4,56,111,3,9,106,70,74,59,50,163,68,14,37,1,85,0,1,6,2,0,0,35,81,23,3,16,3,4,9,2,97,70,68,56,80,111,14,91,65,73,78,12,75,59,62,64,113,14,149,16,26,166,52,138,3,16,9,17,33,4,78,123,2,92,80,10,8,47,32,0,2,58,56,3,14,131,105,79,111,83,0,6,3,4,2,0,2,59,0,1,2,66,11,1,90,68,42,145,14,14,0,9,0,0,2,0,0,8,22,16,2,76,7,135,12,48,7,106,8,157,59,53,45,42,142,174,37,36,123,61,109,92,5,64,55,2,11,55,48,53,49,53,34,0,80,81,4,0,104,66,0,11,56,44,0,0,4,3,2,2,0,0,10,13,134,126,23,3,2,0,12,0,0,0,20,0,1,37,35,0,3,6,6,4,10,14,2,59,62,21,70,33,131,60,5,60,102,38,0,20,42,9,0,102,72,2,1,74,25,89,10,1,0,22,4,17,1,23,22,39,18,12,90,0,10,88,12,58,30,19,6,12,9,19,28,36,54,39,15,50,27,0,43,3,1,4,5,8,5,24,27,1,3,0,0,14,11,106,34,76,82,172,12,76,103,148,79,6,2,16,6,0,3,6,0,1,8,3,0,5,50,10,76,7,30,2,29,0,1,0,12,6,6,38,7,4,71,115,21,27,40,0,3,160,31,2,8,11,9,0,0,4,0,6,2,0,4,75,2,2,86,21,0,41,95,37,50,10,128,44,11,63,57,81,4,37,62,40,0,0,61,0,4,3,2,33,65,107,73,68,54,136,106,68,48,2,127,41,0,103,28,0,2,12,19,0,3,3,0,11,17,7,34,0,0,35,38,21,105,141,29,82,9,11,53,2,6,25,19,20,24,17,0,19,13,14,20,3,42,39,0,17,8,26,5,26,3,64,0,1,28,26,109,167,101,144,63,77,30,107,34,28,102,0,13,92,142,109,24,46,70,41,43,31,23,0,0,0,8,11,36,47,0,18,11,2,10,8,41,95,52,155,172,76,105,85,185,62,94,30,36,55,21,81,46,82,117,96,129,56,94,101,14,116,76,24,48,40,18,9,98,50,0,39,88,80,33,28,38,49,0,53,5,16,11,2,45,39,97,142,119,70,52,153,75,2,38,78,33,6,11,17,15,130,35,149,65,61,7,36,12,44,119,48,20,48,53,112,4,33,127,60,13,110,132,79,69,120

Foldseek 3Di:
DVQVVLVVLQVVAAEADEQCDALDQDGFLSHDHHYHWFAAFDVLFKHWQFQAAAFAQVLCVLQLFFTKMKGQQFADDDPPYDDAAEFEQDQVWFDAQPPPGFTQAQQWAADDVRQWTQGLFERHIGGDPPCRVVSSVPDPDDDPDPDDRRNTGQKHKYFDALVLDDVSDFAAFAAEEEEAELAPVCLVLCNLLLVLVLCLVLVQQFEDDDPPPFFRYWYFYWYWFAWIWGWQQALPDQEIDTDIFNDFAVTDDDCSVSGTGRCVSRSRHSNRVSVVSSVVSNPHNRDATAQLSRLVNVLVNLVVVRHAYEYEYEEEAAHQRPHVLHDDPPFDPVCAQHFCNLVLLAAPDPSQVVSLVSNLVRLYAYEEEYEYADDNSLSNNCSSNQQQAHYYHYHHNDHCVACSVQVSVLVSCRRNFWKWTSKKKFKGKHQFKHWQDKFWRHHDDDRTITGHSMHTNFFIMMTTMRTDHGDDQVSAMKMKMWMWTAGNRSGTMIMIGIHRGGYDNQVVSRQVGGAQLNSLLVLLRQLLVVSNNGRLVVSLVVSLVSVLSSQLSCVVRPVDRDGRPNCPCNLLLSLLSCLDCLRQNDPPDGSSNNSNVSNVSRTGDSSLSVCLSQKWKWWQPDPPPPPCTRTDQLACVPPDLQTWMWIDNLAAIEIEHRQNHDQVLCCQWAVDRHLVPRDFFDFDIDQGPDSSNVVVVVVLVVVCVPHSGRHTYTYHYPDDDCNLVVSSNSSQPQHPSRRHHSVVSSVVSRVSSVVVVD/DPEDEAADALDADDDLPDDHAYDFQHFFDVLAKHWQFQAAAFDQVVCVLLLQFIKIKGQQQADHDPPYDDAAEDELDQVWFDADPPQRHGQALPWFADDQFQWTQRLFERDIGGDDPSGGAGQDVGGTPDAPVPDCRNGGQKHKYFGAQVLDPPSDFAFFEEEEEEEELAPQCLVQCNLLLVLVLCLPLVQQFDDDDPDNFFSYWYFYWYWFQWIWGDLPTDIFNPALPTDDDQHPSGGHGCVVCSVVSNVVSVVVSVVRNPHNGHATDQLRRLVNVLVNLVSVQHAYEYEYEDEAARQRPHVQRDDPPDDPPCAQHFCLLVLLAAPDCSQVVSLVSNLVSLYAYEYEYEYADDRSLSRSCSNNQQQQYYYHYDYPDHCVACVVQVSVLVSCVSNFWKWTSKKKFKRKHAFKGWADKFFRHHDDDRGIGRHSMHGNFFIMMTTMGTPHGDDQVSFMKMKMWMWTAGSRSTTMIMIGIHTGGYDNAVVSRQQRGAQLVSLLVLLRVLLVVSNNGRLVVSLVVLLVSVLSSQLSCVVRVVDRDGDDNCPCNLLLSLLSCLPCLSFNDDPDDSSNNSNVSNVSSTGDSSLSVLLSQKFKFWQPDFPPLPVGPGGGDQLACVPPDLQTWIWIDSLAAIEIEHHQNHDQVLCCQWAVDRHLVVHDFFDFDIDQHPDDSNCSVVVVLVVVQVVHSRRHTYTYHYPDDDPVLVVSSNSSQDQHPRRSHHSVVSSVVSVVSSVVVVD/DCLLVVLQVVAAEEDEQCDFQDQDTDPSHDYHYHFFAAFDVLFKHWQFFAAAQDQVLCVQLLRFTKIKGQQQADDDPPDDDAAEDEPPPVWFDAQPPPRHGQAQPWFQDDQRQWTADLFERDIGGQPPVRGAGAPPVRHGPCQVVDCRNTGQKHKYFGALVLDPVSDQAAFEAEEEEEEFDDQCLVLCNLVLVLVLCLPLVAQFDDDDPPVFFRHWYFYWYWFQWIWGWFQALDDLEIDIDIQNPFAPRPQDQDPSGTGGCVSRSRHSNRVSVVSSVVGHAGDQLSRLCNVLVNLVSVRHAYEYEYEDEAAHCHPGPQHDDQPDDCVCPLHQCLLVLLAADDPCQLVSLVSNLVSLYAYEYEYAYPDCNRCSHSCSSNQAQVYYYHYDYHDHCVQCVCQVSVLVSCVSNFWKWISKWKFKGKHAFKDWADKFTRHHDPDRTTGRHSMHGSFFIMMTTMGTDHGRDQVSFMKMKMWMWTQGSNSGTMIMIGIHGRGYDNALLSRLQGGALLVSLLVLLRVLLVCSNNHRLVVSLVVSLVSVLSSQLSCVVRVVDQDGRPNCPCNLLLNLLSCLDCLSANDDPRGSVRNNNVSNVSRTGDSSLSVCQSQKFKAWLPAPPCPGRGDQLACVPDDQQTKMWIGSLAAIEIEHHDPHDDDLDVDDQFHQDDDDDDDPSSCRVVVSLVVVQVPHSGRHTYTYHYCPDDCVLPSRSNSSQQQRPSGRHHSVVSSVVSRVVSVVVND